Protein 2CUG (pdb70)

Sequence (88 aa):
GSSGSSGILQSLSALDFDPYRVLGVSRTASQADIKKAYKKLAREWHPDKNKDPGAEDRFIQISKAYEILSNEEKRTNYDHYGSGPSSGGSSGSSGILQSLSALDFDPYRVLGVSRTASQADIKKAYKKLAREWHPDKNKDPGAEDRFIQISKAYEILSNEEKRTNYDHYGSGPSSGGSSGSSGILQSLSALDFDPYRVLGVSRTASQADIKKAYKKLAREWHPDKNKDPGAEDRFIQISKAYEILSNEEKRTNYDHYGSGPSSGGSSGSSGILQSLSALDFDPYRVLGVSRTASQADIKKAYKKLAREWHPDKNKDPGAEDRFIQISKAYEILSNEEKRTNYDHYGSGPSSGGSSGSSGILQSLSALDFDPYRVLGVSRTASQADIKKAYKKLAREWHPDKNKDPGAEDRFIQISKAYEILSNEEKRTNYDHYGSGPSSGGSSGSSGILQSLSALDFDPYRVLGVSRTASQADIKKAYKKLAREWHPDKNKDPGAEDRFIQISKAYEILSNEEKRTNYDHYGSGPSSGGSSGSSGILQSLSALDFDPYRVLGVSRTASQADIKKAYKKLAREWHPDKNKDPGAEDRFIQISKAYEILSNEEKRTNYDHYGSGPSSGGSSGSSGILQSLSALDFDPYRVLGVSRTASQADIKKAYKKLAREWHPDKNKDPGAEDRFIQISKAYEILSNEEKRTNYDHYGSGPSSGGSSGSSGILQSLSALDFDPYRVLGVSRTASQADIKKAYKKLAREWHPDKNKDPGAEDRFIQISKAYEILSNEEKRTNYDHYGSGPSSGGSSGSSGILQSLSALDFDPYRVLGVSRTASQADIKKAYKKLAREWHPDKNKDPGAEDRFIQISKAYEILSNEEKRTNYDHYGSGPSSGGSSGSSGILQSLSALDFDPYRVLGVSRTASQADIKKAYKKLAREWHPDKNKDPGAEDRFIQISKAYEILSNEEKRTNYDHYGSGPSSGGSSGSSGILQSLSALDFDPYRVLGVSRTASQADIKKAYKKLAREWHPDKNKDPGAEDRFIQISKAYEILSNEEKRTNYDHYGSGPSSGGSSGSSGILQSLSALDFDPYRVLGVSRTASQADIKKAYKKLAREWHPDKNKDPGAEDRFIQISKAYEILSNEEKRTNYDHYGSGPSSGGSSGSSGILQSLSALDFDPYRVLGVSRTASQADIKKAYKKLAREWHPDKNKDPGAEDRFIQISKAYEILSNEEKRTNYDHYGSGPSSGGSSGSSGILQSLSALDFDPYRVLGVSRTASQADIKKAYKKLAREWHPDKNKDPGAEDRFIQISKAYEILSNEEKRTNYDHYGSGPSSGGSSGSSGILQSLSALDFDPYRVLGVSRTASQADIKKAYKKLAREWHPDKNKDPGAEDRFIQISKAYEILSNEEKRTNYDHYGSGPSSGGSSGSSGILQSLSALDFDPYRVLGVSRTASQADIKKAYKKLAREWHPDKNKDPGAEDRFIQISKAYEILSNEEKRTNYDHYGSGPSSGGSSGSSGILQSLSALDFDPYRVLGVSRTASQADIKKAYKKLAREWHPDKNKDPGAEDRFIQISKAYEILSNEEKRTNYDHYGSGPSSGGSSGSSGILQSLSALDFDPYRVLGVSRTASQADIKKAYKKLAREWHPDKNKDPGAEDRFIQISKAYEILSNEEKRTNYDHYGSGPSSGGSSGSSGILQSLSALDFDPYRVLGVSRTASQADIKKAYKKLAREWHPDKNKDPGAEDRFIQISKAYEILSNEEKRTNYDHYGSGPSSG

Structure (mmCIF, N/CA/C/O backbone):
data_2CUG
#
_entry.id   2CUG
#
loop_
_atom_site.group_PDB
_atom_site.id
_atom_site.type_symbol
_atom_site.label_atom_id
_atom_site.label_alt_id
_atom_site.label_comp_id
_atom_site.label_asym_id
_atom_site.label_entity_id
_atom_site.label_seq_id
_atom_site.pdbx_PDB_ins_code
_atom_site.Cartn_x
_atom_site.Cartn_y
_atom_site.Cartn_z
_atom_site.occupancy
_atom_site.B_iso_or_equiv
_atom_site.auth_seq_id
_atom_site.auth_comp_id
_atom_site.auth_asym_id
_atom_site.auth_atom_id
_atom_site.pdbx_PDB_model_num
ATOM 1 N N . GLY A 1 1 ? 13.922 8.124 -34.273 1.00 0.00 1 GLY A N 1
ATOM 2 C CA . GLY A 1 1 ? 13.280 8.600 -33.061 1.00 0.00 1 GLY A CA 1
ATOM 3 C C . GLY A 1 1 ? 13.867 7.976 -31.811 1.00 0.00 1 GLY A C 1
ATOM 4 O O . GLY A 1 1 ? 13.411 6.925 -31.361 1.00 0.00 1 GLY A O 1
ATOM 8 N N . SER A 1 2 ? 14.883 8.624 -31.249 1.00 0.00 2 SER A N 1
ATOM 9 C CA . SER A 1 2 ? 15.537 8.123 -30.046 1.00 0.00 2 SER A CA 1
ATOM 10 C C . SER A 1 2 ? 14.509 7.605 -29.044 1.00 0.00 2 SER A C 1
ATOM 11 O O . SER A 1 2 ? 14.579 6.457 -28.605 1.00 0.00 2 SER A O 1
ATOM 19 N N . SER A 1 3 ? 13.556 8.460 -28.688 1.00 0.00 3 SER A N 1
ATOM 20 C CA . SER A 1 3 ? 12.516 8.091 -27.735 1.00 0.00 3 SER A CA 1
ATOM 21 C C . SER A 1 3 ? 11.378 9.108 -27.752 1.00 0.00 3 SER A C 1
ATOM 22 O O . SER A 1 3 ? 11.538 10.227 -28.238 1.00 0.00 3 SER A O 1
ATOM 30 N N . GLY A 1 4 ? 10.228 8.709 -27.218 1.00 0.00 4 GLY A N 1
ATOM 31 C CA . GLY A 1 4 ? 9.080 9.596 -27.182 1.00 0.00 4 GLY A CA 1
ATOM 32 C C . GLY A 1 4 ? 7.855 8.933 -26.584 1.00 0.00 4 GLY A C 1
ATOM 33 O O . GLY A 1 4 ? 7.204 8.114 -27.233 1.00 0.00 4 GLY A O 1
ATOM 37 N N . SER A 1 5 ? 7.539 9.287 -25.342 1.00 0.00 5 SER A N 1
ATOM 38 C CA . SER A 1 5 ? 6.387 8.717 -24.654 1.00 0.00 5 SER A CA 1
ATOM 39 C C . SER A 1 5 ? 6.060 9.511 -23.392 1.00 0.00 5 SER A C 1
ATOM 40 O O . SER A 1 5 ? 6.926 10.174 -22.821 1.00 0.00 5 SER A O 1
ATOM 48 N N . SER A 1 6 ? 4.804 9.437 -22.963 1.00 0.00 6 SER A N 1
ATOM 49 C CA . SER A 1 6 ? 4.361 10.151 -21.771 1.00 0.00 6 SER A CA 1
ATOM 50 C C . SER A 1 6 ? 3.272 9.368 -21.043 1.00 0.00 6 SER A C 1
ATOM 51 O O . SER A 1 6 ? 2.527 8.603 -21.654 1.00 0.00 6 SER A O 1
ATOM 59 N N . GLY A 1 7 ? 3.187 9.566 -19.731 1.00 0.00 7 GLY A N 1
ATOM 60 C CA . GLY A 1 7 ? 2.188 8.873 -18.939 1.00 0.00 7 GLY A CA 1
ATOM 61 C C . GLY A 1 7 ? 1.869 9.595 -17.646 1.00 0.00 7 GLY A C 1
ATOM 62 O O . GLY A 1 7 ? 1.836 8.984 -16.577 1.00 0.00 7 GLY A O 1
ATOM 66 N N . ILE A 1 8 ? 1.635 10.900 -17.741 1.00 0.00 8 ILE A N 1
ATOM 67 C CA . ILE A 1 8 ? 1.318 11.706 -16.568 1.00 0.00 8 ILE A CA 1
ATOM 68 C C . ILE A 1 8 ? 0.004 11.262 -15.935 1.00 0.00 8 ILE A C 1
ATOM 69 O O . ILE A 1 8 ? -1.069 11.452 -16.509 1.00 0.00 8 ILE A O 1
ATOM 85 N N . LEU A 1 9 ? 0.095 10.673 -14.748 1.00 0.00 9 LEU A N 1
ATOM 86 C CA . LEU A 1 9 ? -1.088 10.204 -14.035 1.00 0.00 9 LEU A CA 1
ATOM 87 C C . LEU A 1 9 ? -0.846 10.190 -12.529 1.00 0.00 9 LEU A C 1
ATOM 88 O O . LEU A 1 9 ? 0.040 9.490 -12.040 1.00 0.00 9 LEU A O 1
ATOM 104 N N . GLN A 1 10 ? -1.641 10.967 -11.800 1.00 0.00 10 GLN A N 1
ATOM 105 C CA . GLN A 1 10 ? -1.513 11.042 -10.349 1.00 0.00 10 GLN A CA 1
ATOM 106 C C . GLN A 1 10 ? -2.142 9.823 -9.683 1.00 0.00 10 GLN A C 1
ATOM 107 O O . GLN A 1 10 ? -2.876 9.066 -10.318 1.00 0.00 10 GLN A O 1
ATOM 121 N N . SER A 1 11 ? -1.848 9.638 -8.400 1.00 0.00 11 SER A N 1
ATOM 122 C CA . SER A 1 11 ? -2.381 8.508 -7.649 1.00 0.00 11 SER A CA 1
ATOM 123 C C . SER A 1 11 ? -2.478 8.841 -6.163 1.00 0.00 11 SER A C 1
ATOM 124 O O . SER A 1 11 ? -1.889 9.815 -5.693 1.00 0.00 11 SER A O 1
ATOM 132 N N . LEU A 1 12 ? -3.225 8.024 -5.428 1.00 0.00 12 LEU A N 1
ATOM 133 C CA . LEU A 1 12 ? -3.401 8.231 -3.994 1.00 0.00 12 LEU A CA 1
ATOM 134 C C . LEU A 1 12 ? -3.688 6.911 -3.286 1.00 0.00 12 LEU A C 1
ATOM 135 O O . LEU A 1 12 ? -4.678 6.240 -3.580 1.00 0.00 12 LEU A O 1
ATOM 151 N N . SER A 1 13 ? -2.818 6.546 -2.350 1.00 0.00 13 SER A N 1
ATOM 152 C CA . SER A 1 13 ? -2.978 5.305 -1.600 1.00 0.00 13 SER A CA 1
ATOM 153 C C . SER A 1 13 ? -3.814 5.534 -0.344 1.00 0.00 13 SER A C 1
ATOM 154 O O . SER A 1 13 ? -3.837 6.633 0.208 1.00 0.00 13 SER A O 1
ATOM 162 N N . ALA A 1 14 ? -4.499 4.486 0.102 1.00 0.00 14 ALA A N 1
ATOM 163 C CA . ALA A 1 14 ? -5.334 4.570 1.293 1.00 0.00 14 ALA A CA 1
ATOM 164 C C . ALA A 1 14 ? -4.528 4.268 2.552 1.00 0.00 14 ALA A C 1
ATOM 165 O O . ALA A 1 14 ? -4.740 4.881 3.599 1.00 0.00 14 ALA A O 1
ATOM 172 N N . LEU A 1 15 ? -3.604 3.320 2.443 1.00 0.00 15 LEU A N 1
ATOM 173 C CA . LEU A 1 15 ? -2.766 2.935 3.574 1.00 0.00 15 LEU A CA 1
ATOM 174 C C . LEU A 1 15 ? -1.287 3.056 3.221 1.00 0.00 15 LEU A C 1
ATOM 175 O O . LEU A 1 15 ? -0.931 3.290 2.065 1.00 0.00 15 LEU A O 1
ATOM 191 N N . ASP A 1 16 ? -0.429 2.893 4.222 1.00 0.00 16 ASP A N 1
ATOM 192 C CA . ASP A 1 16 ? 1.012 2.981 4.017 1.00 0.00 16 ASP A CA 1
ATOM 193 C C . ASP A 1 16 ? 1.401 2.423 2.652 1.00 0.00 16 ASP A C 1
ATOM 194 O O . ASP A 1 16 ? 2.099 3.078 1.878 1.00 0.00 16 ASP A O 1
ATOM 203 N N . PHE A 1 17 ? 0.947 1.208 2.363 1.00 0.00 17 PHE A N 1
ATOM 204 C CA . PHE A 1 17 ? 1.249 0.560 1.092 1.00 0.00 17 PHE A CA 1
ATOM 205 C C . PHE A 1 17 ? 0.136 -0.405 0.695 1.00 0.00 17 PHE A C 1
ATOM 206 O O . PHE A 1 17 ? -0.450 -1.076 1.544 1.00 0.00 17 PHE A O 1
ATOM 223 N N . ASP A 1 18 ? -0.149 -0.469 -0.601 1.00 0.00 18 ASP A N 1
ATOM 224 C CA . ASP A 1 18 ? -1.191 -1.352 -1.112 1.00 0.00 18 ASP A CA 1
ATOM 225 C C . ASP A 1 18 ? -0.630 -2.740 -1.407 1.00 0.00 18 ASP A C 1
ATOM 226 O O . ASP A 1 18 ? 0.500 -2.894 -1.868 1.00 0.00 18 ASP A O 1
ATOM 235 N N . PRO A 1 19 ? -1.439 -3.775 -1.134 1.00 0.00 19 PRO A N 1
ATOM 236 C CA . PRO A 1 19 ? -1.045 -5.168 -1.362 1.00 0.00 19 PRO A CA 1
ATOM 237 C C . PRO A 1 19 ? -0.948 -5.508 -2.845 1.00 0.00 19 PRO A C 1
ATOM 238 O O . PRO A 1 19 ? 0.058 -6.051 -3.303 1.00 0.00 19 PRO A O 1
ATOM 249 N N . TYR A 1 20 ? -1.999 -5.186 -3.591 1.00 0.00 20 TYR A N 1
ATOM 250 C CA . TYR A 1 20 ? -2.033 -5.459 -5.023 1.00 0.00 20 TYR A CA 1
ATOM 251 C C . TYR A 1 20 ? -0.838 -4.823 -5.727 1.00 0.00 20 TYR A C 1
ATOM 252 O O . TYR A 1 20 ? -0.214 -5.438 -6.592 1.00 0.00 20 TYR A O 1
ATOM 270 N N . ARG A 1 21 ? -0.526 -3.588 -5.350 1.00 0.00 21 ARG A N 1
ATOM 271 C CA . ARG A 1 21 ? 0.594 -2.867 -5.944 1.00 0.00 21 ARG A CA 1
ATOM 272 C C . ARG A 1 21 ? 1.918 -3.549 -5.612 1.00 0.00 21 ARG A C 1
ATOM 273 O O . ARG A 1 21 ? 2.810 -3.642 -6.455 1.00 0.00 21 ARG A O 1
ATOM 294 N N . VAL A 1 22 ? 2.038 -4.025 -4.377 1.00 0.00 22 VAL A N 1
ATOM 295 C CA . VAL A 1 22 ? 3.253 -4.699 -3.932 1.00 0.00 22 VAL A CA 1
ATOM 296 C C . VAL A 1 22 ? 3.483 -5.988 -4.713 1.00 0.00 22 VAL A C 1
ATOM 297 O O . VAL A 1 22 ? 4.522 -6.165 -5.350 1.00 0.00 22 VAL A O 1
ATOM 310 N N . LEU A 1 23 ? 2.506 -6.888 -4.659 1.00 0.00 23 LEU A N 1
ATOM 311 C CA . LEU A 1 23 ? 2.601 -8.163 -5.362 1.00 0.00 23 LEU A CA 1
ATOM 312 C C . LEU A 1 23 ? 2.710 -7.947 -6.868 1.00 0.00 23 LEU A C 1
ATOM 313 O O . LEU A 1 23 ? 3.375 -8.710 -7.568 1.00 0.00 23 LEU A O 1
ATOM 329 N N . GLY A 1 24 ? 2.052 -6.902 -7.361 1.00 0.00 24 GLY A N 1
ATOM 330 C CA . GLY A 1 24 ? 2.090 -6.603 -8.780 1.00 0.00 24 GLY A CA 1
ATOM 331 C C . GLY A 1 24 ? 0.904 -7.182 -9.526 1.00 0.00 24 GLY A C 1
ATOM 332 O O . GLY A 1 24 ? 1.053 -7.722 -10.622 1.00 0.00 24 GLY A O 1
ATOM 336 N N . VAL A 1 25 ? -0.279 -7.072 -8.930 1.00 0.00 25 VAL A N 1
ATOM 337 C CA . VAL A 1 25 ? -1.496 -7.589 -9.544 1.00 0.00 25 VAL A CA 1
ATOM 338 C C . VAL A 1 25 ? -2.626 -6.568 -9.472 1.00 0.00 25 VAL A C 1
ATOM 339 O O . VAL A 1 25 ? -2.518 -5.557 -8.778 1.00 0.00 25 VAL A O 1
ATOM 352 N N . SER A 1 26 ? -3.709 -6.839 -10.193 1.00 0.00 26 SER A N 1
ATOM 353 C CA . SER A 1 26 ? -4.858 -5.942 -10.214 1.00 0.00 26 SER A CA 1
ATOM 354 C C . SER A 1 26 ? -6.087 -6.619 -9.615 1.00 0.00 26 SER A C 1
ATOM 355 O O . SER A 1 26 ? -6.047 -7.796 -9.256 1.00 0.00 26 SER A O 1
ATOM 363 N N . ARG A 1 27 ? -7.177 -5.866 -9.510 1.00 0.00 27 ARG A N 1
ATOM 364 C CA . ARG A 1 27 ? -8.418 -6.392 -8.953 1.00 0.00 27 ARG A CA 1
ATOM 365 C C . ARG A 1 27 ? -8.830 -7.678 -9.664 1.00 0.00 27 ARG A C 1
ATOM 366 O O . ARG A 1 27 ? -9.342 -8.609 -9.040 1.00 0.00 27 ARG A O 1
ATOM 387 N N . THR A 1 28 ? -8.603 -7.724 -10.973 1.00 0.00 28 THR A N 1
ATOM 388 C CA . THR A 1 28 ? -8.952 -8.894 -11.769 1.00 0.00 28 THR A CA 1
ATOM 389 C C . THR A 1 28 ? -8.251 -10.143 -11.247 1.00 0.00 28 THR A C 1
ATOM 390 O O . THR A 1 28 ? -8.721 -11.261 -11.452 1.00 0.00 28 THR A O 1
ATOM 401 N N . ALA A 1 29 ? -7.125 -9.944 -10.571 1.00 0.00 29 ALA A N 1
ATOM 402 C CA . ALA A 1 29 ? -6.360 -11.055 -10.017 1.00 0.00 29 ALA A CA 1
ATOM 403 C C . ALA A 1 29 ? -7.112 -11.721 -8.869 1.00 0.00 29 ALA A C 1
ATOM 404 O O . ALA A 1 29 ? -7.555 -11.053 -7.935 1.00 0.00 29 ALA A O 1
ATOM 411 N N . SER A 1 30 ? -7.254 -13.040 -8.947 1.00 0.00 30 SER A N 1
ATOM 412 C CA . SER A 1 30 ? -7.956 -13.796 -7.917 1.00 0.00 30 SER A CA 1
ATOM 413 C C . SER A 1 30 ? -6.975 -14.593 -7.063 1.00 0.00 30 SER A C 1
ATOM 414 O O . SER A 1 30 ? -5.797 -14.708 -7.398 1.00 0.00 30 SER A O 1
ATOM 422 N N . GLN A 1 31 ? -7.471 -15.140 -5.958 1.00 0.00 31 GLN A N 1
ATOM 423 C CA . GLN A 1 31 ? -6.638 -15.925 -5.055 1.00 0.00 31 GLN A CA 1
ATOM 424 C C . GLN A 1 31 ? -5.601 -16.729 -5.832 1.00 0.00 31 GLN A C 1
ATOM 425 O O . GLN A 1 31 ? -4.487 -16.948 -5.356 1.00 0.00 31 GLN A O 1
ATOM 439 N N . ALA A 1 32 ? -5.974 -17.167 -7.029 1.00 0.00 32 ALA A N 1
ATOM 440 C CA . ALA A 1 32 ? -5.076 -17.946 -7.873 1.00 0.00 32 ALA A CA 1
ATOM 441 C C . ALA A 1 32 ? -3.917 -17.091 -8.376 1.00 0.00 32 ALA A C 1
ATOM 442 O O . ALA A 1 32 ? -2.754 -17.376 -8.091 1.00 0.00 32 ALA A O 1
ATOM 449 N N . ASP A 1 33 ? -4.243 -16.044 -9.125 1.00 0.00 33 ASP A N 1
ATOM 450 C CA . ASP A 1 33 ? -3.229 -15.147 -9.668 1.00 0.00 33 ASP A CA 1
ATOM 451 C C . ASP A 1 33 ? -2.365 -14.565 -8.553 1.00 0.00 33 ASP A C 1
ATOM 452 O O . ASP A 1 33 ? -1.138 -14.534 -8.657 1.00 0.00 33 ASP A O 1
ATOM 461 N N . ILE A 1 34 ? -3.013 -14.105 -7.488 1.00 0.00 34 ILE A N 1
ATOM 462 C CA . ILE A 1 34 ? -2.304 -13.525 -6.354 1.00 0.00 34 ILE A CA 1
ATOM 463 C C . ILE A 1 34 ? -1.373 -14.545 -5.707 1.00 0.00 34 ILE A C 1
ATOM 464 O O . ILE A 1 34 ? -0.196 -14.269 -5.476 1.00 0.00 34 ILE A O 1
ATOM 480 N N . LYS A 1 35 ? -1.908 -15.727 -5.419 1.00 0.00 35 LYS A N 1
ATOM 481 C CA . LYS A 1 35 ? -1.126 -16.791 -4.802 1.00 0.00 35 LYS A CA 1
ATOM 482 C C . LYS A 1 35 ? 0.135 -17.079 -5.610 1.00 0.00 35 LYS A C 1
ATOM 483 O O . LYS A 1 35 ? 1.251 -16.931 -5.112 1.00 0.00 35 LYS A O 1
ATOM 502 N N . LYS A 1 36 ? -0.050 -17.489 -6.860 1.00 0.00 36 LYS A N 1
ATOM 503 C CA . LYS A 1 36 ? 1.072 -17.794 -7.740 1.00 0.00 36 LYS A CA 1
ATOM 504 C C . LYS A 1 36 ? 2.059 -16.632 -7.786 1.00 0.00 36 LYS A C 1
ATOM 505 O O . LYS A 1 36 ? 3.272 -16.834 -7.748 1.00 0.00 36 LYS A O 1
ATOM 524 N N . ALA A 1 37 ? 1.530 -15.416 -7.868 1.00 0.00 37 ALA A N 1
ATOM 525 C CA . ALA A 1 37 ? 2.365 -14.222 -7.917 1.00 0.00 37 ALA A CA 1
ATOM 526 C C . ALA A 1 37 ? 3.150 -14.048 -6.621 1.00 0.00 37 ALA A C 1
ATOM 527 O O . ALA A 1 37 ? 4.294 -13.593 -6.633 1.00 0.00 37 ALA A O 1
ATOM 534 N N . TYR A 1 38 ? 2.528 -14.412 -5.505 1.00 0.00 38 TYR A N 1
ATOM 535 C CA . TYR A 1 38 ? 3.168 -14.293 -4.200 1.00 0.00 38 TYR A CA 1
ATOM 536 C C . TYR A 1 38 ? 4.348 -15.253 -4.082 1.00 0.00 38 TYR A C 1
ATOM 537 O O . TYR A 1 38 ? 5.495 -14.832 -3.938 1.00 0.00 38 TYR A O 1
ATOM 555 N N . LYS A 1 39 ? 4.056 -16.548 -4.145 1.00 0.00 39 LYS A N 1
ATOM 556 C CA . LYS A 1 39 ? 5.090 -17.571 -4.048 1.00 0.00 39 LYS A CA 1
ATOM 557 C C . LYS A 1 39 ? 6.200 -17.322 -5.064 1.00 0.00 39 LYS A C 1
ATOM 558 O O . LYS A 1 39 ? 7.384 -17.445 -4.749 1.00 0.00 39 LYS A O 1
ATOM 577 N N . LYS A 1 40 ? 5.810 -16.969 -6.284 1.00 0.00 40 LYS A N 1
ATOM 578 C CA . LYS A 1 40 ? 6.771 -16.699 -7.347 1.00 0.00 40 LYS A CA 1
ATOM 579 C C . LYS A 1 40 ? 7.719 -15.571 -6.950 1.00 0.00 40 LYS A C 1
ATOM 580 O O . LYS A 1 40 ? 8.926 -15.652 -7.180 1.00 0.00 40 LYS A O 1
ATOM 599 N N . LEU A 1 41 ? 7.165 -14.522 -6.352 1.00 0.00 41 LEU A N 1
ATOM 600 C CA . LEU A 1 41 ? 7.962 -13.379 -5.921 1.00 0.00 41 LEU A CA 1
ATOM 601 C C . LEU A 1 41 ? 8.797 -13.728 -4.694 1.00 0.00 41 LEU A C 1
ATOM 602 O O . LEU A 1 41 ? 9.947 -13.307 -4.573 1.00 0.00 41 LEU A O 1
ATOM 618 N N . ALA A 1 42 ? 8.211 -14.503 -3.787 1.00 0.00 42 ALA A N 1
ATOM 619 C CA . ALA A 1 42 ? 8.902 -14.913 -2.571 1.00 0.00 42 ALA A CA 1
ATOM 620 C C . ALA A 1 42 ? 10.054 -15.861 -2.887 1.00 0.00 42 ALA A C 1
ATOM 621 O O . ALA A 1 42 ? 11.108 -15.804 -2.254 1.00 0.00 42 ALA A O 1
ATOM 628 N N . ARG A 1 43 ? 9.844 -16.732 -3.869 1.00 0.00 43 ARG A N 1
ATOM 629 C CA . ARG A 1 43 ? 10.865 -17.694 -4.267 1.00 0.00 43 ARG A CA 1
ATOM 630 C C . ARG A 1 43 ? 11.975 -17.011 -5.062 1.00 0.00 43 ARG A C 1
ATOM 631 O O . ARG A 1 43 ? 13.158 -17.259 -4.831 1.00 0.00 43 ARG A O 1
ATOM 652 N N . GLU A 1 44 ? 11.583 -16.152 -5.997 1.00 0.00 44 GLU A N 1
ATOM 653 C CA . GLU A 1 44 ? 12.545 -15.435 -6.826 1.00 0.00 44 GLU A CA 1
ATOM 654 C C . GLU A 1 44 ? 13.305 -14.398 -6.004 1.00 0.00 44 GLU A C 1
ATOM 655 O O . GLU A 1 44 ? 14.536 -14.378 -5.996 1.00 0.00 44 GLU A O 1
ATOM 667 N N . TRP A 1 45 ? 12.563 -13.539 -5.316 1.00 0.00 45 TRP A N 1
ATOM 668 C CA . TRP A 1 45 ? 13.167 -12.498 -4.491 1.00 0.00 45 TRP A CA 1
ATOM 669 C C . TRP A 1 45 ? 13.533 -13.039 -3.114 1.00 0.00 45 TRP A C 1
ATOM 670 O O . TRP A 1 45 ? 13.806 -12.274 -2.188 1.00 0.00 45 TRP A O 1
ATOM 691 N N . HIS A 1 46 ? 13.538 -14.362 -2.984 1.00 0.00 46 HIS A N 1
ATOM 692 C CA . HIS A 1 46 ? 13.872 -15.005 -1.719 1.00 0.00 46 HIS A CA 1
ATOM 693 C C . HIS A 1 46 ? 15.272 -14.607 -1.260 1.00 0.00 46 HIS A C 1
ATOM 694 O O . HIS A 1 46 ? 16.218 -14.555 -2.046 1.00 0.00 46 HIS A O 1
ATOM 708 N N . PRO A 1 47 ? 15.408 -14.317 0.043 1.00 0.00 47 PRO A N 1
ATOM 709 C CA . PRO A 1 47 ? 16.688 -13.918 0.636 1.00 0.00 47 PRO A CA 1
ATOM 710 C C . PRO A 1 47 ? 17.687 -15.069 0.686 1.00 0.00 47 PRO A C 1
ATOM 711 O O . PRO A 1 47 ? 18.887 -14.854 0.859 1.00 0.00 47 PRO A O 1
ATOM 722 N N . ASP A 1 48 ? 17.185 -16.289 0.535 1.00 0.00 48 ASP A N 1
ATOM 723 C CA . ASP A 1 48 ? 18.034 -17.474 0.562 1.00 0.00 48 ASP A CA 1
ATOM 724 C C . ASP A 1 48 ? 19.093 -17.409 -0.534 1.00 0.00 48 ASP A C 1
ATOM 725 O O . ASP A 1 48 ? 20.260 -17.727 -0.305 1.00 0.00 48 ASP A O 1
ATOM 734 N N . LYS A 1 49 ? 18.678 -16.996 -1.726 1.00 0.00 49 LYS A N 1
ATOM 735 C CA . LYS A 1 49 ? 19.590 -16.888 -2.859 1.00 0.00 49 LYS A CA 1
ATOM 736 C C . LYS A 1 49 ? 20.079 -15.453 -3.030 1.00 0.00 49 LYS A C 1
ATOM 737 O O . LYS A 1 49 ? 21.190 -15.218 -3.502 1.00 0.00 49 LYS A O 1
ATOM 756 N N . ASN A 1 50 ? 19.241 -14.497 -2.642 1.00 0.00 50 ASN A N 1
ATOM 757 C CA . ASN A 1 50 ? 19.589 -13.085 -2.751 1.00 0.00 50 ASN A CA 1
ATOM 758 C C . ASN A 1 50 ? 20.638 -12.701 -1.712 1.00 0.00 50 ASN A C 1
ATOM 759 O O . ASN A 1 50 ? 20.446 -12.905 -0.514 1.00 0.00 50 ASN A O 1
ATOM 770 N N . LYS A 1 51 ? 21.750 -12.144 -2.181 1.00 0.00 51 LYS A N 1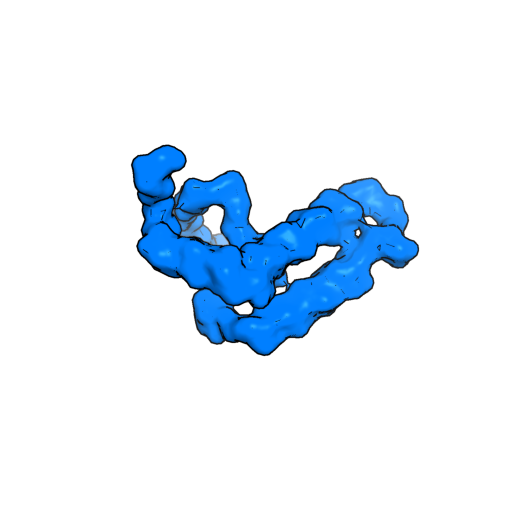
ATOM 771 C CA . LYS A 1 51 ? 22.830 -11.729 -1.294 1.00 0.00 51 LYS A CA 1
ATOM 772 C C . LYS A 1 51 ? 22.948 -10.208 -1.254 1.00 0.00 51 LYS A C 1
ATOM 773 O O . LYS A 1 51 ? 23.342 -9.633 -0.240 1.00 0.00 51 LYS A O 1
ATOM 792 N N . ASP A 1 52 ? 22.602 -9.564 -2.363 1.00 0.00 52 ASP A N 1
ATOM 793 C CA . ASP A 1 52 ? 22.666 -8.109 -2.453 1.00 0.00 52 ASP A CA 1
ATOM 794 C C . ASP A 1 52 ? 21.860 -7.459 -1.334 1.00 0.00 52 ASP A C 1
ATOM 795 O O . ASP A 1 52 ? 20.810 -7.954 -0.924 1.00 0.00 52 ASP A O 1
ATOM 804 N N . PRO A 1 53 ? 22.361 -6.323 -0.826 1.00 0.00 53 PRO A N 1
ATOM 805 C CA . PRO A 1 53 ? 21.703 -5.581 0.253 1.00 0.00 53 PRO A CA 1
ATOM 806 C C . PRO A 1 53 ? 20.406 -4.920 -0.204 1.00 0.00 53 PRO A C 1
ATOM 807 O O . PRO A 1 53 ? 20.415 -4.049 -1.073 1.00 0.00 53 PRO A O 1
ATOM 818 N N . GLY A 1 54 ? 19.292 -5.340 0.388 1.00 0.00 54 GLY A N 1
ATOM 819 C CA . GLY A 1 54 ? 18.004 -4.778 0.029 1.00 0.00 54 GLY A CA 1
ATOM 820 C C . GLY A 1 54 ? 16.983 -5.844 -0.318 1.00 0.00 54 GLY A C 1
ATOM 821 O O . GLY A 1 54 ? 15.802 -5.707 -0.001 1.00 0.00 54 GLY A O 1
ATOM 825 N N . ALA A 1 55 ? 17.438 -6.907 -0.972 1.00 0.00 55 ALA A N 1
ATOM 826 C CA . ALA A 1 55 ? 16.556 -8.000 -1.362 1.00 0.00 55 ALA A CA 1
ATOM 827 C C . ALA A 1 55 ? 15.558 -8.321 -0.255 1.00 0.00 55 ALA A C 1
ATOM 828 O O . ALA A 1 55 ? 14.347 -8.295 -0.472 1.00 0.00 55 ALA A O 1
ATOM 835 N N . GLU A 1 56 ? 16.075 -8.625 0.932 1.00 0.00 56 GLU A N 1
ATOM 836 C CA . GLU A 1 56 ? 15.227 -8.953 2.072 1.00 0.00 56 GLU A CA 1
ATOM 837 C C . GLU A 1 56 ? 14.027 -8.013 2.146 1.00 0.00 56 GLU A C 1
ATOM 838 O O . GLU A 1 56 ? 12.878 -8.449 2.079 1.00 0.00 56 GLU A O 1
ATOM 850 N N . ASP A 1 57 ? 14.303 -6.721 2.285 1.00 0.00 57 ASP A N 1
ATOM 851 C CA . ASP A 1 57 ? 13.248 -5.718 2.368 1.00 0.00 57 ASP A CA 1
ATOM 852 C C . ASP A 1 57 ? 12.077 -6.085 1.461 1.00 0.00 57 ASP A C 1
ATOM 853 O O . ASP A 1 57 ? 10.948 -6.248 1.924 1.00 0.00 57 ASP A O 1
ATOM 862 N N . ARG A 1 58 ? 12.355 -6.213 0.168 1.00 0.00 58 ARG A N 1
ATOM 863 C CA . ARG A 1 58 ? 11.324 -6.558 -0.804 1.00 0.00 58 ARG A CA 1
ATOM 864 C C . ARG A 1 58 ? 10.532 -7.779 -0.347 1.00 0.00 58 ARG A C 1
ATOM 865 O O . ARG A 1 58 ? 9.305 -7.738 -0.256 1.00 0.00 58 ARG A O 1
ATOM 886 N N . PHE A 1 59 ? 11.243 -8.865 -0.059 1.00 0.00 59 PHE A N 1
ATOM 887 C CA . PHE A 1 59 ? 10.606 -10.099 0.388 1.00 0.00 59 PHE A CA 1
ATOM 888 C C . PHE A 1 59 ? 9.667 -9.832 1.560 1.00 0.00 59 PHE A C 1
ATOM 889 O O . PHE A 1 59 ? 8.477 -10.143 1.499 1.00 0.00 59 PHE A O 1
ATOM 906 N N . ILE A 1 60 ? 10.210 -9.255 2.627 1.00 0.00 60 ILE A N 1
ATOM 907 C CA . ILE A 1 60 ? 9.422 -8.947 3.813 1.00 0.00 60 ILE A CA 1
ATOM 908 C C . ILE A 1 60 ? 8.087 -8.313 3.436 1.00 0.00 60 ILE A C 1
ATOM 909 O O . ILE A 1 60 ? 7.050 -8.636 4.014 1.00 0.00 60 ILE A O 1
ATOM 925 N N . GLN A 1 61 ? 8.121 -7.410 2.461 1.00 0.00 61 GLN A N 1
ATOM 926 C CA . GLN A 1 61 ? 6.913 -6.732 2.005 1.00 0.00 61 GLN A CA 1
ATOM 927 C C . GLN A 1 61 ? 6.033 -7.676 1.193 1.00 0.00 61 GLN A C 1
ATOM 928 O O . GLN A 1 61 ? 4.858 -7.869 1.508 1.00 0.00 61 GLN A O 1
ATOM 942 N N . ILE A 1 62 ? 6.607 -8.260 0.147 1.00 0.00 62 ILE A N 1
ATOM 943 C CA . ILE A 1 62 ? 5.875 -9.184 -0.710 1.00 0.00 62 ILE A CA 1
ATOM 944 C C . ILE A 1 62 ? 5.009 -10.130 0.116 1.00 0.00 62 ILE A C 1
ATOM 945 O O . ILE A 1 62 ? 3.844 -10.362 -0.207 1.00 0.00 62 ILE A O 1
ATOM 961 N N . SER A 1 63 ? 5.586 -10.672 1.183 1.00 0.00 63 SER A N 1
ATOM 962 C CA . SER A 1 63 ? 4.868 -11.594 2.055 1.00 0.00 63 SER A CA 1
ATOM 963 C C . SER A 1 63 ? 3.708 -10.891 2.753 1.00 0.00 63 SER A C 1
ATOM 964 O O . SER A 1 63 ? 2.618 -11.448 2.885 1.00 0.00 63 SER A O 1
ATOM 972 N N . LYS A 1 64 ? 3.951 -9.663 3.199 1.00 0.00 64 LYS A N 1
ATOM 973 C CA . LYS A 1 64 ? 2.929 -8.881 3.883 1.00 0.00 64 LYS A CA 1
ATOM 974 C C . LYS A 1 64 ? 1.758 -8.583 2.951 1.00 0.00 64 LYS A C 1
ATOM 975 O O . LYS A 1 64 ? 0.597 -8.748 3.326 1.00 0.00 64 LYS A O 1
ATOM 994 N N . ALA A 1 65 ? 2.071 -8.145 1.737 1.00 0.00 65 ALA A N 1
ATOM 995 C CA . ALA A 1 65 ? 1.045 -7.827 0.751 1.00 0.00 65 ALA A CA 1
ATOM 996 C C . ALA A 1 65 ? 0.056 -8.977 0.599 1.00 0.00 65 ALA A C 1
ATOM 997 O O . ALA A 1 65 ? -1.158 -8.773 0.627 1.00 0.00 65 ALA A O 1
ATOM 1004 N N . TYR A 1 66 ? 0.582 -10.186 0.436 1.00 0.00 66 TYR A N 1
ATOM 1005 C CA . TYR A 1 66 ? -0.256 -11.369 0.276 1.00 0.00 66 TYR A CA 1
ATOM 1006 C C . TYR A 1 66 ? -0.973 -11.709 1.579 1.00 0.00 66 TYR A C 1
ATOM 1007 O O . TYR A 1 66 ? -2.164 -12.018 1.582 1.00 0.00 66 TYR A O 1
ATOM 1025 N N . GLU A 1 67 ? -0.238 -11.649 2.685 1.00 0.00 67 GLU A N 1
ATOM 1026 C CA . GLU A 1 67 ? -0.803 -11.951 3.995 1.00 0.00 67 GLU A CA 1
ATOM 1027 C C . GLU A 1 67 ? -2.218 -11.392 4.118 1.00 0.00 67 GLU A C 1
ATOM 1028 O O . GLU A 1 67 ? -3.111 -12.048 4.657 1.00 0.00 67 GLU A O 1
ATOM 1040 N N . ILE A 1 68 ? -2.415 -10.178 3.616 1.00 0.00 68 ILE A N 1
ATOM 1041 C CA . ILE A 1 68 ? -3.720 -9.532 3.669 1.00 0.00 68 ILE A CA 1
ATOM 1042 C C . ILE A 1 68 ? -4.727 -10.252 2.779 1.00 0.00 68 ILE A C 1
ATOM 1043 O O . ILE A 1 68 ? -5.713 -10.809 3.263 1.00 0.00 68 ILE A O 1
ATOM 1059 N N . LEU A 1 69 ? -4.471 -10.240 1.475 1.00 0.00 69 LEU A N 1
ATOM 1060 C CA . LEU A 1 69 ? -5.354 -10.894 0.516 1.00 0.00 69 LEU A CA 1
ATOM 1061 C C . LEU A 1 69 ? -5.461 -12.388 0.805 1.00 0.00 69 LEU A C 1
ATOM 1062 O O . LEU A 1 69 ? -6.545 -12.900 1.083 1.00 0.00 69 LEU A O 1
ATOM 1078 N N . SER A 1 70 ? -4.328 -13.080 0.739 1.00 0.00 70 SER A N 1
ATOM 1079 C CA . SER A 1 70 ? -4.295 -14.516 0.992 1.00 0.00 70 SER A CA 1
ATOM 1080 C C . SER A 1 70 ? -5.308 -14.903 2.065 1.00 0.00 70 SER A C 1
ATOM 1081 O O . SER A 1 70 ? -6.107 -15.819 1.877 1.00 0.00 70 SER A O 1
ATOM 1089 N N . ASN A 1 71 ? -5.268 -14.196 3.190 1.00 0.00 71 ASN A N 1
ATOM 1090 C CA . ASN A 1 71 ? -6.183 -14.465 4.294 1.00 0.00 71 ASN A CA 1
ATOM 1091 C C . ASN A 1 71 ? -7.599 -14.015 3.949 1.00 0.00 71 ASN A C 1
ATOM 1092 O O . ASN A 1 71 ? -7.806 -12.904 3.461 1.00 0.00 71 ASN A O 1
ATOM 1103 N N . GLU A 1 72 ? -8.570 -14.886 4.206 1.00 0.00 72 GLU A N 1
ATOM 1104 C CA . GLU A 1 72 ? -9.967 -14.578 3.922 1.00 0.00 72 GLU A CA 1
ATOM 1105 C C . GLU A 1 72 ? -10.461 -13.432 4.801 1.00 0.00 72 GLU A C 1
ATOM 1106 O O . GLU A 1 72 ? -11.027 -12.458 4.307 1.00 0.00 72 GLU A O 1
ATOM 1118 N N . GLU A 1 73 ? -10.241 -13.558 6.106 1.00 0.00 73 GLU A N 1
ATOM 1119 C CA . GLU A 1 73 ? -10.665 -12.534 7.053 1.00 0.00 73 GLU A CA 1
ATOM 1120 C C . GLU A 1 73 ? -10.040 -11.184 6.712 1.00 0.00 73 GLU A C 1
ATOM 1121 O O . GLU A 1 73 ? -10.733 -10.170 6.622 1.00 0.00 73 GLU A O 1
ATOM 1133 N N . LYS A 1 74 ? -8.725 -11.179 6.522 1.00 0.00 74 LYS A N 1
ATOM 1134 C CA . LYS A 1 74 ? -8.004 -9.956 6.189 1.00 0.00 74 LYS A CA 1
ATOM 1135 C C . LYS A 1 74 ? -8.505 -9.370 4.872 1.00 0.00 74 LYS A C 1
ATOM 1136 O O . LYS A 1 74 ? -8.798 -8.178 4.784 1.00 0.00 74 LYS A O 1
ATOM 1155 N N . ARG A 1 75 ? -8.602 -10.217 3.852 1.00 0.00 75 ARG A N 1
ATOM 1156 C CA . ARG A 1 75 ? -9.067 -9.783 2.541 1.00 0.00 75 ARG A CA 1
ATOM 1157 C C . ARG A 1 75 ? -10.431 -9.107 2.644 1.00 0.00 75 ARG A C 1
ATOM 1158 O O . ARG A 1 75 ? -10.592 -7.947 2.262 1.00 0.00 75 ARG A O 1
ATOM 1179 N N . THR A 1 76 ? -11.412 -9.839 3.164 1.00 0.00 76 THR A N 1
ATOM 1180 C CA . THR A 1 76 ? -12.761 -9.311 3.316 1.00 0.00 76 THR A CA 1
ATOM 1181 C C . THR A 1 76 ? -12.743 -7.936 3.974 1.00 0.00 76 THR A C 1
ATOM 1182 O O . THR A 1 76 ? -13.258 -6.966 3.420 1.00 0.00 76 THR A O 1
ATOM 1193 N N . ASN A 1 77 ? -12.146 -7.860 5.159 1.00 0.00 77 ASN A N 1
ATOM 1194 C CA . ASN A 1 77 ? -12.061 -6.603 5.893 1.00 0.00 77 ASN A CA 1
ATOM 1195 C C . ASN A 1 77 ? -11.819 -5.434 4.943 1.00 0.00 77 ASN A C 1
ATOM 1196 O O . ASN A 1 77 ? -12.607 -4.490 4.890 1.00 0.00 77 ASN A O 1
ATOM 1207 N N . TYR A 1 78 ? -10.724 -5.505 4.193 1.00 0.00 78 TYR A N 1
ATOM 1208 C CA . TYR A 1 78 ? -10.377 -4.453 3.246 1.00 0.00 78 TYR A CA 1
ATOM 1209 C C . TYR A 1 78 ? -11.585 -4.059 2.401 1.00 0.00 78 TYR A C 1
ATOM 1210 O O . TYR A 1 78 ? -11.964 -2.890 2.347 1.00 0.00 78 TYR A O 1
ATOM 1228 N N . ASP A 1 79 ? -12.185 -5.046 1.744 1.00 0.00 79 ASP A N 1
ATOM 1229 C CA . ASP A 1 79 ? -13.351 -4.805 0.903 1.00 0.00 79 ASP A CA 1
ATOM 1230 C C . ASP A 1 79 ? -14.410 -4.007 1.657 1.00 0.00 79 ASP A C 1
ATOM 1231 O O . ASP A 1 79 ? -14.892 -2.982 1.173 1.00 0.00 79 ASP A O 1
ATOM 1240 N N . HIS A 1 80 ? -14.769 -4.484 2.845 1.00 0.00 80 HIS A N 1
ATOM 1241 C CA . HIS A 1 80 ? -15.771 -3.815 3.666 1.00 0.00 80 HIS A CA 1
ATOM 1242 C C . HIS A 1 80 ? -15.476 -2.322 3.775 1.00 0.00 80 HIS A C 1
ATOM 1243 O O . HIS A 1 80 ? -16.373 -1.490 3.635 1.00 0.00 80 HIS A O 1
ATOM 1257 N N . TYR A 1 81 ? -14.215 -1.990 4.026 1.00 0.00 81 TYR A N 1
ATOM 1258 C CA . TYR A 1 81 ? -13.802 -0.598 4.158 1.00 0.00 81 TYR A CA 1
ATOM 1259 C C . TYR A 1 81 ? -13.842 0.111 2.808 1.00 0.00 81 TYR A C 1
ATOM 1260 O O . TYR A 1 81 ? -13.918 1.337 2.740 1.00 0.00 81 TYR A O 1
ATOM 1278 N N . GLY A 1 82 ? -13.790 -0.671 1.733 1.00 0.00 82 GLY A N 1
ATOM 1279 C CA . GLY A 1 82 ? -13.821 -0.101 0.399 1.00 0.00 82 GLY A CA 1
ATOM 1280 C C . GLY A 1 82 ? -12.730 0.928 0.182 1.00 0.00 82 GLY A C 1
ATOM 1281 O O . GLY A 1 82 ? -12.949 1.946 -0.475 1.00 0.00 82 GLY A O 1
ATOM 1285 N N . SER A 1 83 ? -11.551 0.665 0.737 1.00 0.00 83 SER A N 1
ATOM 1286 C CA . SER A 1 83 ? -10.423 1.580 0.606 1.00 0.00 83 SER A CA 1
ATOM 1287 C C . SER A 1 83 ? -10.782 2.965 1.135 1.00 0.00 83 SER A C 1
ATOM 1288 O O . SER A 1 83 ? -10.448 3.980 0.526 1.00 0.00 83 SER A O 1
ATOM 1296 N N . GLY A 1 84 ? -11.467 2.997 2.275 1.00 0.00 84 GLY A N 1
ATOM 1297 C CA . GLY A 1 84 ? -11.861 4.262 2.867 1.00 0.00 84 GLY A CA 1
ATOM 1298 C C . GLY A 1 84 ? -11.339 4.427 4.281 1.00 0.00 84 GLY A C 1
ATOM 1299 O O . GLY A 1 84 ? -10.522 3.641 4.760 1.00 0.00 84 GLY A O 1
ATOM 1303 N N . PRO A 1 85 ? -11.815 5.473 4.973 1.00 0.00 85 PRO A N 1
ATOM 1304 C CA . PRO A 1 85 ? -11.404 5.764 6.350 1.00 0.00 85 PRO A CA 1
ATOM 1305 C C . PRO A 1 85 ? -11.938 4.738 7.344 1.00 0.00 85 PRO A C 1
ATOM 1306 O O . PRO A 1 85 ? -13.125 4.411 7.336 1.00 0.00 85 PRO A O 1
ATOM 1317 N N . SER A 1 86 ? -11.054 4.234 8.199 1.00 0.00 86 SER A N 1
ATOM 1318 C CA . SER A 1 86 ? -11.437 3.242 9.197 1.00 0.00 86 SER A CA 1
ATOM 1319 C C . SER A 1 86 ? -12.384 3.847 10.229 1.00 0.00 86 SER A C 1
ATOM 1320 O O . SER A 1 86 ? -12.243 5.008 10.611 1.00 0.00 86 SER A O 1
ATOM 1328 N N . SER A 1 87 ? -13.350 3.050 10.675 1.00 0.00 87 SER A N 1
ATOM 1329 C CA . SER A 1 87 ? -14.323 3.507 11.660 1.00 0.00 87 SER A CA 1
ATOM 1330 C C . SER A 1 87 ? -13.629 4.191 12.833 1.00 0.00 87 SER A C 1
ATOM 1331 O O . SER A 1 87 ? -13.982 5.307 13.212 1.00 0.00 87 SER A O 1
ATOM 1339 N N . GLY A 1 88 ? -12.639 3.513 13.404 1.00 0.00 88 GLY A N 1
ATOM 1340 C CA . GLY A 1 88 ? -11.910 4.071 14.529 1.00 0.00 88 GLY A CA 1
ATOM 1341 C C . GLY A 1 88 ? -10.484 4.439 14.170 1.00 0.00 88 GLY A C 1
ATOM 1342 O O . GLY A 1 88 ? -9.653 3.565 13.924 1.00 0.00 88 GLY A O 1
ATOM 1346 N N . GLY A 1 1 ? -2.443 8.219 -29.950 1.00 0.00 1 GLY A N 2
ATOM 1347 C CA . GLY A 1 1 ? -2.611 9.382 -29.099 1.00 0.00 1 GLY A CA 2
ATOM 1348 C C . GLY A 1 1 ? -4.056 9.599 -28.693 1.00 0.00 1 GLY A C 2
ATOM 1349 O O . GLY A 1 1 ? -4.969 9.398 -29.493 1.00 0.00 1 GLY A O 2
ATOM 1353 N N . SER A 1 2 ? -4.263 10.008 -27.445 1.00 0.00 2 SER A N 2
ATOM 1354 C CA . SER A 1 2 ? -5.607 10.246 -26.932 1.00 0.00 2 SER A CA 2
ATOM 1355 C C . SER A 1 2 ? -5.635 11.479 -26.034 1.00 0.00 2 SER A C 2
ATOM 1356 O O . SER A 1 2 ? -4.667 11.772 -25.333 1.00 0.00 2 SER A O 2
ATOM 1364 N N . SER A 1 3 ? -6.752 12.198 -26.061 1.00 0.00 3 SER A N 2
ATOM 1365 C CA . SER A 1 3 ? -6.907 13.402 -25.253 1.00 0.00 3 SER A CA 2
ATOM 1366 C C . SER A 1 3 ? -8.330 13.517 -24.716 1.00 0.00 3 SER A C 2
ATOM 1367 O O . SER A 1 3 ? -9.278 13.031 -25.330 1.00 0.00 3 SER A O 2
ATOM 1375 N N . GLY A 1 4 ? -8.471 14.166 -23.564 1.00 0.00 4 GLY A N 2
ATOM 1376 C CA . GLY A 1 4 ? -9.781 14.334 -22.962 1.00 0.00 4 GLY A CA 2
ATOM 1377 C C . GLY A 1 4 ? -9.738 14.259 -21.449 1.00 0.00 4 GLY A C 2
ATOM 1378 O O . GLY A 1 4 ? -10.558 13.580 -20.831 1.00 0.00 4 GLY A O 2
ATOM 1382 N N . SER A 1 5 ? -8.778 14.957 -20.850 1.00 0.00 5 SER A N 2
ATOM 1383 C CA . SER A 1 5 ? -8.628 14.962 -19.400 1.00 0.00 5 SER A CA 2
ATOM 1384 C C . SER A 1 5 ? -8.204 16.341 -18.902 1.00 0.00 5 SER A C 2
ATOM 1385 O O . SER A 1 5 ? -7.368 17.004 -19.516 1.00 0.00 5 SER A O 2
ATOM 1393 N N . SER A 1 6 ? -8.788 16.765 -17.786 1.00 0.00 6 SER A N 2
ATOM 1394 C CA . SER A 1 6 ? -8.475 18.066 -17.207 1.00 0.00 6 SER A CA 2
ATOM 1395 C C . SER A 1 6 ? -7.793 17.908 -15.851 1.00 0.00 6 SER A C 2
ATOM 1396 O O . SER A 1 6 ? -8.171 17.053 -15.050 1.00 0.00 6 SER A O 2
ATOM 1404 N N . GLY A 1 7 ? -6.786 18.739 -15.601 1.00 0.00 7 GLY A N 2
ATOM 1405 C CA . GLY A 1 7 ? -6.067 18.675 -14.341 1.00 0.00 7 GLY A CA 2
ATOM 1406 C C . GLY A 1 7 ? -4.729 17.976 -14.473 1.00 0.00 7 GLY A C 2
ATOM 1407 O O . GLY A 1 7 ? -4.670 16.789 -14.791 1.00 0.00 7 GLY A O 2
ATOM 1411 N N . ILE A 1 8 ? -3.651 18.715 -14.228 1.00 0.00 8 ILE A N 2
ATOM 1412 C CA . ILE A 1 8 ? -2.307 18.158 -14.322 1.00 0.00 8 ILE A CA 2
ATOM 1413 C C . ILE A 1 8 ? -1.854 17.589 -12.982 1.00 0.00 8 ILE A C 2
ATOM 1414 O O . ILE A 1 8 ? -0.756 17.043 -12.866 1.00 0.00 8 ILE A O 2
ATOM 1430 N N . LEU A 1 9 ? -2.707 17.717 -11.972 1.00 0.00 9 LEU A N 2
ATOM 1431 C CA . LEU A 1 9 ? -2.396 17.213 -10.639 1.00 0.00 9 LEU A CA 2
ATOM 1432 C C . LEU A 1 9 ? -3.386 16.131 -10.221 1.00 0.00 9 LEU A C 2
ATOM 1433 O O . LEU A 1 9 ? -4.377 15.885 -10.907 1.00 0.00 9 LEU A O 2
ATOM 1449 N N . GLN A 1 10 ? -3.110 15.488 -9.090 1.00 0.00 10 GLN A N 2
ATOM 1450 C CA . GLN A 1 10 ? -3.978 14.433 -8.580 1.00 0.00 10 GLN A CA 2
ATOM 1451 C C . GLN A 1 10 ? -3.982 14.421 -7.055 1.00 0.00 10 GLN A C 2
ATOM 1452 O O . GLN A 1 10 ? -3.017 13.989 -6.425 1.00 0.00 10 GLN A O 2
ATOM 1466 N N . SER A 1 11 ? -5.074 14.899 -6.468 1.00 0.00 11 SER A N 2
ATOM 1467 C CA . SER A 1 11 ? -5.202 14.947 -5.016 1.00 0.00 11 SER A CA 2
ATOM 1468 C C . SER A 1 11 ? -5.857 13.675 -4.486 1.00 0.00 11 SER A C 2
ATOM 1469 O O . SER A 1 11 ? -7.039 13.425 -4.726 1.00 0.00 11 SER A O 2
ATOM 1477 N N . LEU A 1 12 ? -5.081 12.875 -3.764 1.00 0.00 12 LEU A N 2
ATOM 1478 C CA . LEU A 1 12 ? -5.584 11.628 -3.199 1.00 0.00 12 LEU A CA 2
ATOM 1479 C C . LEU A 1 12 ? -4.656 11.114 -2.102 1.00 0.00 12 LEU A C 2
ATOM 1480 O O . LEU A 1 12 ? -3.515 11.559 -1.982 1.00 0.00 12 LEU A O 2
ATOM 1496 N N . SER A 1 13 ? -5.154 10.173 -1.306 1.00 0.00 13 SER A N 2
ATOM 1497 C CA . SER A 1 13 ? -4.370 9.599 -0.218 1.00 0.00 13 SER A CA 2
ATOM 1498 C C . SER A 1 13 ? -4.405 8.074 -0.269 1.00 0.00 13 SER A C 2
ATOM 1499 O O . SER A 1 13 ? -5.197 7.485 -1.003 1.00 0.00 13 SER A O 2
ATOM 1507 N N . ALA A 1 14 ? -3.540 7.443 0.517 1.00 0.00 14 ALA A N 2
ATOM 1508 C CA . ALA A 1 14 ? -3.472 5.987 0.564 1.00 0.00 14 ALA A CA 2
ATOM 1509 C C . ALA A 1 14 ? -2.788 5.511 1.841 1.00 0.00 14 ALA A C 2
ATOM 1510 O O . ALA A 1 14 ? -2.279 6.315 2.622 1.00 0.00 14 ALA A O 2
ATOM 1517 N N . LEU A 1 15 ? -2.779 4.198 2.047 1.00 0.00 15 LEU A N 2
ATOM 1518 C CA . LEU A 1 15 ? -2.158 3.614 3.231 1.00 0.00 15 LEU A CA 2
ATOM 1519 C C . LEU A 1 15 ? -0.657 3.435 3.025 1.00 0.00 15 LEU A C 2
ATOM 1520 O O . LEU A 1 15 ? -0.128 3.729 1.954 1.00 0.00 15 LEU A O 2
ATOM 1536 N N . ASP A 1 16 ? 0.022 2.949 4.058 1.00 0.00 16 ASP A N 2
ATOM 1537 C CA . ASP A 1 16 ? 1.462 2.727 3.990 1.00 0.00 16 ASP A CA 2
ATOM 1538 C C . ASP A 1 16 ? 1.844 2.030 2.688 1.00 0.00 16 ASP A C 2
ATOM 1539 O O . ASP A 1 16 ? 2.585 2.579 1.872 1.00 0.00 16 ASP A O 2
ATOM 1548 N N . PHE A 1 17 ? 1.333 0.817 2.500 1.00 0.00 17 PHE A N 2
ATOM 1549 C CA . PHE A 1 17 ? 1.622 0.044 1.298 1.00 0.00 17 PHE A CA 2
ATOM 1550 C C . PHE A 1 17 ? 0.397 -0.751 0.856 1.00 0.00 17 PHE A C 2
ATOM 1551 O O . PHE A 1 17 ? -0.410 -1.178 1.681 1.00 0.00 17 PHE A O 2
ATOM 1568 N N . ASP A 1 18 ? 0.266 -0.946 -0.452 1.00 0.00 18 ASP A N 2
ATOM 1569 C CA . ASP A 1 18 ? -0.859 -1.690 -1.006 1.00 0.00 18 ASP A CA 2
ATOM 1570 C C . ASP A 1 18 ? -0.444 -3.113 -1.368 1.00 0.00 18 ASP A C 2
ATOM 1571 O O . ASP A 1 18 ? 0.656 -3.357 -1.864 1.00 0.00 18 ASP A O 2
ATOM 1580 N N . PRO A 1 19 ? -1.343 -4.075 -1.113 1.00 0.00 19 PRO A N 2
ATOM 1581 C CA . PRO A 1 19 ? -1.093 -5.489 -1.404 1.00 0.00 19 PRO A CA 2
ATOM 1582 C C . PRO A 1 19 ? -1.063 -5.777 -2.901 1.00 0.00 19 PRO A C 2
ATOM 1583 O O . PRO A 1 19 ? -0.299 -6.623 -3.365 1.00 0.00 19 PRO A O 2
ATOM 1594 N N . TYR A 1 20 ? -1.899 -5.068 -3.651 1.00 0.00 20 TYR A N 2
ATOM 1595 C CA . TYR A 1 20 ? -1.970 -5.249 -5.096 1.00 0.00 20 TYR A CA 2
ATOM 1596 C C . TYR A 1 20 ? -0.746 -4.649 -5.781 1.00 0.00 20 TYR A C 2
ATOM 1597 O O . TYR A 1 20 ? -0.186 -5.239 -6.705 1.00 0.00 20 TYR A O 2
ATOM 1615 N N . ARG A 1 21 ? -0.336 -3.472 -5.320 1.00 0.00 21 ARG A N 2
ATOM 1616 C CA . ARG A 1 21 ? 0.821 -2.790 -5.887 1.00 0.00 21 ARG A CA 2
ATOM 1617 C C . ARG A 1 21 ? 2.108 -3.544 -5.565 1.00 0.00 21 ARG A C 2
ATOM 1618 O O . ARG A 1 21 ? 2.997 -3.666 -6.408 1.00 0.00 21 ARG A O 2
ATOM 1639 N N . VAL A 1 22 ? 2.202 -4.047 -4.338 1.00 0.00 22 VAL A N 2
ATOM 1640 C CA . VAL A 1 22 ? 3.379 -4.789 -3.904 1.00 0.00 22 VAL A CA 2
ATOM 1641 C C . VAL A 1 22 ? 3.535 -6.084 -4.693 1.00 0.00 22 VAL A C 2
ATOM 1642 O O . VAL A 1 22 ? 4.557 -6.310 -5.343 1.00 0.00 22 VAL A O 2
ATOM 1655 N N . LEU A 1 23 ? 2.514 -6.933 -4.634 1.00 0.00 23 LEU A N 2
ATOM 1656 C CA . LEU A 1 23 ? 2.536 -8.207 -5.344 1.00 0.00 23 LEU A CA 2
ATOM 1657 C C . LEU A 1 23 ? 2.629 -7.989 -6.851 1.00 0.00 23 LEU A C 2
ATOM 1658 O O . LEU A 1 23 ? 3.253 -8.773 -7.564 1.00 0.00 23 LEU A O 2
ATOM 1674 N N . GLY A 1 24 ? 2.006 -6.916 -7.328 1.00 0.00 24 GLY A N 2
ATOM 1675 C CA . GLY A 1 24 ? 2.033 -6.613 -8.747 1.00 0.00 24 GLY A CA 2
ATOM 1676 C C . GLY A 1 24 ? 0.887 -7.260 -9.500 1.00 0.00 24 GLY A C 2
ATOM 1677 O O . GLY A 1 24 ? 1.094 -7.891 -10.537 1.00 0.00 24 GLY A O 2
ATOM 1681 N N . VAL A 1 25 ? -0.325 -7.104 -8.978 1.00 0.00 25 VAL A N 2
ATOM 1682 C CA . VAL A 1 25 ? -1.508 -7.679 -9.607 1.00 0.00 25 VAL A CA 2
ATOM 1683 C C . VAL A 1 25 ? -2.617 -6.641 -9.744 1.00 0.00 25 VAL A C 2
ATOM 1684 O O . VAL A 1 25 ? -2.621 -5.627 -9.047 1.00 0.00 25 VAL A O 2
ATOM 1697 N N . SER A 1 26 ? -3.555 -6.902 -10.649 1.00 0.00 26 SER A N 2
ATOM 1698 C CA . SER A 1 26 ? -4.668 -5.988 -10.881 1.00 0.00 26 SER A CA 2
ATOM 1699 C C . SER A 1 26 ? -5.974 -6.580 -10.361 1.00 0.00 26 SER A C 2
ATOM 1700 O O . SER A 1 26 ? -6.017 -7.732 -9.927 1.00 0.00 26 SER A O 2
ATOM 1708 N N . ARG A 1 27 ? -7.038 -5.784 -10.408 1.00 0.00 27 ARG A N 2
ATOM 1709 C CA . ARG A 1 27 ? -8.345 -6.228 -9.941 1.00 0.00 27 ARG A CA 2
ATOM 1710 C C . ARG A 1 27 ? -8.716 -7.573 -10.559 1.00 0.00 27 ARG A C 2
ATOM 1711 O O . ARG A 1 27 ? -9.318 -8.425 -9.904 1.00 0.00 27 ARG A O 2
ATOM 1732 N N . THR A 1 28 ? -8.352 -7.758 -11.824 1.00 0.00 28 THR A N 2
ATOM 1733 C CA . THR A 1 28 ? -8.648 -8.998 -12.531 1.00 0.00 28 THR A CA 2
ATOM 1734 C C . THR A 1 28 ? -8.048 -10.199 -11.808 1.00 0.00 28 THR A C 2
ATOM 1735 O O . THR A 1 28 ? -8.544 -11.318 -11.928 1.00 0.00 28 THR A O 2
ATOM 1746 N N . ALA A 1 29 ? -6.978 -9.958 -11.058 1.00 0.00 29 ALA A N 2
ATOM 1747 C CA . ALA A 1 29 ? -6.312 -11.020 -10.313 1.00 0.00 29 ALA A CA 2
ATOM 1748 C C . ALA A 1 29 ? -7.164 -11.481 -9.135 1.00 0.00 29 ALA A C 2
ATOM 1749 O O . ALA A 1 29 ? -7.707 -10.664 -8.392 1.00 0.00 29 ALA A O 2
ATOM 1756 N N . SER A 1 30 ? -7.276 -12.796 -8.971 1.00 0.00 30 SER A N 2
ATOM 1757 C CA . SER A 1 30 ? -8.065 -13.366 -7.886 1.00 0.00 30 SER A CA 2
ATOM 1758 C C . SER A 1 30 ? -7.191 -14.210 -6.963 1.00 0.00 30 SER A C 2
ATOM 1759 O O . SER A 1 30 ? -6.010 -14.425 -7.237 1.00 0.00 30 SER A O 2
ATOM 1767 N N . GLN A 1 31 ? -7.780 -14.683 -5.870 1.00 0.00 31 GLN A N 2
ATOM 1768 C CA . GLN A 1 31 ? -7.055 -15.503 -4.906 1.00 0.00 31 GLN A CA 2
ATOM 1769 C C . GLN A 1 31 ? -6.094 -16.453 -5.614 1.00 0.00 31 GLN A C 2
ATOM 1770 O O . GLN A 1 31 ? -5.049 -16.811 -5.072 1.00 0.00 31 GLN A O 2
ATOM 1784 N N . ALA A 1 32 ? -6.457 -16.859 -6.826 1.00 0.00 32 ALA A N 2
ATOM 1785 C CA . ALA A 1 32 ? -5.627 -17.767 -7.608 1.00 0.00 32 ALA A CA 2
ATOM 1786 C C . ALA A 1 32 ? -4.381 -17.060 -8.130 1.00 0.00 32 ALA A C 2
ATOM 1787 O O . ALA A 1 32 ? -3.257 -17.441 -7.804 1.00 0.00 32 ALA A O 2
ATOM 1794 N N . ASP A 1 33 ? -4.588 -16.029 -8.942 1.00 0.00 33 ASP A N 2
ATOM 1795 C CA . ASP A 1 33 ? -3.481 -15.268 -9.508 1.00 0.00 33 ASP A CA 2
ATOM 1796 C C . ASP A 1 33 ? -2.597 -14.691 -8.407 1.00 0.00 33 ASP A C 2
ATOM 1797 O O . ASP A 1 33 ? -1.375 -14.635 -8.544 1.00 0.00 33 ASP A O 2
ATOM 1806 N N . ILE A 1 34 ? -3.224 -14.263 -7.316 1.00 0.00 34 ILE A N 2
ATOM 1807 C CA . ILE A 1 34 ? -2.494 -13.691 -6.191 1.00 0.00 34 ILE A CA 2
ATOM 1808 C C . ILE A 1 34 ? -1.566 -14.722 -5.557 1.00 0.00 34 ILE A C 2
ATOM 1809 O O . ILE A 1 34 ? -0.364 -14.492 -5.422 1.00 0.00 34 ILE A O 2
ATOM 1825 N N . LYS A 1 35 ? -2.132 -15.860 -5.169 1.00 0.00 35 LYS A N 2
ATOM 1826 C CA . LYS A 1 35 ? -1.356 -16.929 -4.552 1.00 0.00 35 LYS A CA 2
ATOM 1827 C C . LYS A 1 35 ? -0.229 -17.385 -5.472 1.00 0.00 35 LYS A C 2
ATOM 1828 O O . LYS A 1 35 ? 0.853 -17.750 -5.012 1.00 0.00 35 LYS A O 2
ATOM 1847 N N . LYS A 1 36 ? -0.488 -17.360 -6.775 1.00 0.00 36 LYS A N 2
ATOM 1848 C CA . LYS A 1 36 ? 0.505 -17.768 -7.761 1.00 0.00 36 LYS A CA 2
ATOM 1849 C C . LYS A 1 36 ? 1.570 -16.690 -7.939 1.00 0.00 36 LYS A C 2
ATOM 1850 O O . LYS A 1 36 ? 2.759 -16.990 -8.042 1.00 0.00 36 LYS A O 2
ATOM 1869 N N . ALA A 1 37 ? 1.135 -15.434 -7.972 1.00 0.00 37 ALA A N 2
ATOM 1870 C CA . ALA A 1 37 ? 2.052 -14.313 -8.133 1.00 0.00 37 ALA A CA 2
ATOM 1871 C C . ALA A 1 37 ? 2.959 -14.166 -6.916 1.00 0.00 37 ALA A C 2
ATOM 1872 O O . ALA A 1 37 ? 4.144 -13.855 -7.047 1.00 0.00 37 ALA A O 2
ATOM 1879 N N . TYR A 1 38 ? 2.397 -14.390 -5.734 1.00 0.00 38 TYR A N 2
ATOM 1880 C CA . TYR A 1 38 ? 3.155 -14.280 -4.494 1.00 0.00 38 TYR A CA 2
ATOM 1881 C C . TYR A 1 38 ? 4.344 -15.236 -4.495 1.00 0.00 38 TYR A C 2
ATOM 1882 O O . TYR A 1 38 ? 5.498 -14.810 -4.530 1.00 0.00 38 TYR A O 2
ATOM 1900 N N . LYS A 1 39 ? 4.052 -16.531 -4.456 1.00 0.00 39 LYS A N 2
ATOM 1901 C CA . LYS A 1 39 ? 5.095 -17.551 -4.454 1.00 0.00 39 LYS A CA 2
ATOM 1902 C C . LYS A 1 39 ? 6.246 -17.153 -5.371 1.00 0.00 39 LYS A C 2
ATOM 1903 O O . LYS A 1 39 ? 7.389 -17.024 -4.930 1.00 0.00 39 LYS A O 2
ATOM 1922 N N . LYS A 1 40 ? 5.939 -16.957 -6.649 1.00 0.00 40 LYS A N 2
ATOM 1923 C CA . LYS A 1 40 ? 6.947 -16.571 -7.629 1.00 0.00 40 LYS A CA 2
ATOM 1924 C C . LYS A 1 40 ? 7.839 -15.460 -7.083 1.00 0.00 40 LYS A C 2
ATOM 1925 O O . LYS A 1 40 ? 9.053 -15.627 -6.961 1.00 0.00 40 LYS A O 2
ATOM 1944 N N . LEU A 1 41 ? 7.229 -14.327 -6.754 1.00 0.00 41 LEU A N 2
ATOM 1945 C CA . LEU A 1 41 ? 7.967 -13.188 -6.218 1.00 0.00 41 LEU A CA 2
ATOM 1946 C C . LEU A 1 41 ? 8.921 -13.629 -5.113 1.00 0.00 41 LEU A C 2
ATOM 1947 O O . LEU A 1 41 ? 10.116 -13.337 -5.157 1.00 0.00 41 LEU A O 2
ATOM 1963 N N . ALA A 1 42 ? 8.385 -14.334 -4.122 1.00 0.00 42 ALA A N 2
ATOM 1964 C CA . ALA A 1 42 ? 9.189 -14.818 -3.007 1.00 0.00 42 ALA A CA 2
ATOM 1965 C C . ALA A 1 42 ? 10.379 -15.633 -3.502 1.00 0.00 42 ALA A C 2
ATOM 1966 O O . ALA A 1 42 ? 11.462 -15.585 -2.918 1.00 0.00 42 ALA A O 2
ATOM 1973 N N . ARG A 1 43 ? 10.171 -16.381 -4.580 1.00 0.00 43 ARG A N 2
ATOM 1974 C CA . ARG A 1 43 ? 11.227 -17.208 -5.152 1.00 0.00 43 ARG A CA 2
ATOM 1975 C C . ARG A 1 43 ? 12.335 -16.343 -5.744 1.00 0.00 43 ARG A C 2
ATOM 1976 O O . ARG A 1 43 ? 13.518 -16.643 -5.593 1.00 0.00 43 ARG A O 2
ATOM 1997 N N . GLU A 1 44 ? 11.941 -15.267 -6.420 1.00 0.00 44 GLU A N 2
ATOM 1998 C CA . GLU A 1 44 ? 12.901 -14.360 -7.036 1.00 0.00 44 GLU A CA 2
ATOM 1999 C C . GLU A 1 44 ? 13.597 -13.505 -5.981 1.00 0.00 44 GLU A C 2
ATOM 2000 O O . GLU A 1 44 ? 14.825 -13.492 -5.889 1.00 0.00 44 GLU A O 2
ATOM 2012 N N . TRP A 1 45 ? 12.804 -12.794 -5.188 1.00 0.00 45 TRP A N 2
ATOM 2013 C CA . TRP A 1 45 ? 13.344 -11.935 -4.139 1.00 0.00 45 TRP A CA 2
ATOM 2014 C C . TRP A 1 45 ? 13.778 -12.759 -2.932 1.00 0.00 45 TRP A C 2
ATOM 2015 O O . TRP A 1 45 ? 14.118 -12.210 -1.883 1.00 0.00 45 TRP A O 2
ATOM 2036 N N . HIS A 1 46 ? 13.766 -14.079 -3.086 1.00 0.00 46 HIS A N 2
ATOM 2037 C CA . HIS A 1 46 ? 14.161 -14.979 -2.008 1.00 0.00 46 HIS A CA 2
ATOM 2038 C C . HIS A 1 46 ? 15.545 -14.618 -1.478 1.00 0.00 46 HIS A C 2
ATOM 2039 O O . HIS A 1 46 ? 16.492 -14.410 -2.238 1.00 0.00 46 HIS A O 2
ATOM 2053 N N . PRO A 1 47 ? 15.668 -14.541 -0.145 1.00 0.00 47 PRO A N 2
ATOM 2054 C CA . PRO A 1 47 ? 16.933 -14.205 0.515 1.00 0.00 47 PRO A CA 2
ATOM 2055 C C . PRO A 1 47 ? 17.968 -15.317 0.386 1.00 0.00 47 PRO A C 2
ATOM 2056 O O . PRO A 1 47 ? 19.169 -15.056 0.311 1.00 0.00 47 PRO A O 2
ATOM 2067 N N . ASP A 1 48 ? 17.495 -16.559 0.360 1.00 0.00 48 ASP A N 2
ATOM 2068 C CA . ASP A 1 48 ? 18.380 -17.711 0.238 1.00 0.00 48 ASP A CA 2
ATOM 2069 C C . ASP A 1 48 ? 19.289 -17.572 -0.979 1.00 0.00 48 ASP A C 2
ATOM 2070 O O . ASP A 1 48 ? 20.481 -17.875 -0.915 1.00 0.00 48 ASP A O 2
ATOM 2079 N N . LYS A 1 49 ? 18.719 -17.112 -2.087 1.00 0.00 49 LYS A N 2
ATOM 2080 C CA . LYS A 1 49 ? 19.477 -16.932 -3.320 1.00 0.00 49 LYS A CA 2
ATOM 2081 C C . LYS A 1 49 ? 20.094 -15.539 -3.381 1.00 0.00 49 LYS A C 2
ATOM 2082 O O . LYS A 1 49 ? 21.151 -15.343 -3.979 1.00 0.00 49 LYS A O 2
ATOM 2101 N N . ASN A 1 50 ? 19.428 -14.574 -2.755 1.00 0.00 50 ASN A N 2
ATOM 2102 C CA . ASN A 1 50 ? 19.912 -13.198 -2.738 1.00 0.00 50 ASN A CA 2
ATOM 2103 C C . ASN A 1 50 ? 20.988 -13.014 -1.672 1.00 0.00 50 ASN A C 2
ATOM 2104 O O . ASN A 1 50 ? 20.820 -13.430 -0.526 1.00 0.00 50 ASN A O 2
ATOM 2115 N N . LYS A 1 51 ? 22.094 -12.386 -2.058 1.00 0.00 51 LYS A N 2
ATOM 2116 C CA . LYS A 1 51 ? 23.198 -12.144 -1.137 1.00 0.00 51 LYS A CA 2
ATOM 2117 C C . LYS A 1 51 ? 23.335 -10.656 -0.831 1.00 0.00 51 LYS A C 2
ATOM 2118 O O . LYS A 1 51 ? 23.650 -10.270 0.294 1.00 0.00 51 LYS A O 2
ATOM 2137 N N . ASP A 1 52 ? 23.095 -9.825 -1.840 1.00 0.00 52 ASP A N 2
ATOM 2138 C CA . ASP A 1 52 ? 23.190 -8.379 -1.678 1.00 0.00 52 ASP A CA 2
ATOM 2139 C C . ASP A 1 52 ? 22.328 -7.905 -0.512 1.00 0.00 52 ASP A C 2
ATOM 2140 O O . ASP A 1 52 ? 21.248 -8.435 -0.251 1.00 0.00 52 ASP A O 2
ATOM 2149 N N . PRO A 1 53 ? 22.816 -6.884 0.208 1.00 0.00 53 PRO A N 2
ATOM 2150 C CA . PRO A 1 53 ? 22.107 -6.317 1.359 1.00 0.00 53 PRO A CA 2
ATOM 2151 C C . PRO A 1 53 ? 20.851 -5.555 0.948 1.00 0.00 53 PRO A C 2
ATOM 2152 O O . PRO A 1 53 ? 20.927 -4.543 0.253 1.00 0.00 53 PRO A O 2
ATOM 2163 N N . GLY A 1 54 ? 19.696 -6.049 1.383 1.00 0.00 54 GLY A N 2
ATOM 2164 C CA . GLY A 1 54 ? 18.440 -5.402 1.051 1.00 0.00 54 GLY A CA 2
ATOM 2165 C C . GLY A 1 54 ? 17.420 -6.371 0.487 1.00 0.00 54 GLY A C 2
ATOM 2166 O O . GLY A 1 54 ? 16.247 -6.333 0.858 1.00 0.00 54 GLY A O 2
ATOM 2170 N N . ALA A 1 55 ? 17.867 -7.240 -0.413 1.00 0.00 55 ALA A N 2
ATOM 2171 C CA . ALA A 1 55 ? 16.985 -8.224 -1.029 1.00 0.00 55 ALA A CA 2
ATOM 2172 C C . ALA A 1 55 ? 15.964 -8.750 -0.026 1.00 0.00 55 ALA A C 2
ATOM 2173 O O . ALA A 1 55 ? 14.773 -8.835 -0.326 1.00 0.00 55 ALA A O 2
ATOM 2180 N N . GLU A 1 56 ? 16.438 -9.101 1.165 1.00 0.00 56 GLU A N 2
ATOM 2181 C CA . GLU A 1 56 ? 15.565 -9.621 2.211 1.00 0.00 56 GLU A CA 2
ATOM 2182 C C . GLU A 1 56 ? 14.426 -8.647 2.503 1.00 0.00 56 GLU A C 2
ATOM 2183 O O . GLU A 1 56 ? 13.260 -9.038 2.558 1.00 0.00 56 GLU A O 2
ATOM 2195 N N . ASP A 1 57 ? 14.774 -7.379 2.689 1.00 0.00 57 ASP A N 2
ATOM 2196 C CA . ASP A 1 57 ? 13.781 -6.349 2.974 1.00 0.00 57 ASP A CA 2
ATOM 2197 C C . ASP A 1 57 ? 12.568 -6.495 2.061 1.00 0.00 57 ASP A C 2
ATOM 2198 O O . ASP A 1 57 ? 11.450 -6.712 2.529 1.00 0.00 57 ASP A O 2
ATOM 2207 N N . ARG A 1 58 ? 12.796 -6.375 0.758 1.00 0.00 58 ARG A N 2
ATOM 2208 C CA . ARG A 1 58 ? 11.721 -6.491 -0.220 1.00 0.00 58 ARG A CA 2
ATOM 2209 C C . ARG A 1 58 ? 10.917 -7.768 0.006 1.00 0.00 58 ARG A C 2
ATOM 2210 O O . ARG A 1 58 ? 9.697 -7.725 0.169 1.00 0.00 58 ARG A O 2
ATOM 2231 N N . PHE A 1 59 ? 11.607 -8.903 0.014 1.00 0.00 59 PHE A N 2
ATOM 2232 C CA . PHE A 1 59 ? 10.957 -10.192 0.219 1.00 0.00 59 PHE A CA 2
ATOM 2233 C C . PHE A 1 59 ? 9.919 -10.107 1.335 1.00 0.00 59 PHE A C 2
ATOM 2234 O O . PHE A 1 59 ? 8.812 -10.630 1.207 1.00 0.00 59 PHE A O 2
ATOM 2251 N N . ILE A 1 60 ? 10.286 -9.445 2.427 1.00 0.00 60 ILE A N 2
ATOM 2252 C CA . ILE A 1 60 ? 9.388 -9.291 3.564 1.00 0.00 60 ILE A CA 2
ATOM 2253 C C . ILE A 1 60 ? 8.098 -8.589 3.154 1.00 0.00 60 ILE A C 2
ATOM 2254 O O . ILE A 1 60 ? 7.003 -9.028 3.504 1.00 0.00 60 ILE A O 2
ATOM 2270 N N . GLN A 1 61 ? 8.236 -7.497 2.408 1.00 0.00 61 GLN A N 2
ATOM 2271 C CA . GLN A 1 61 ? 7.080 -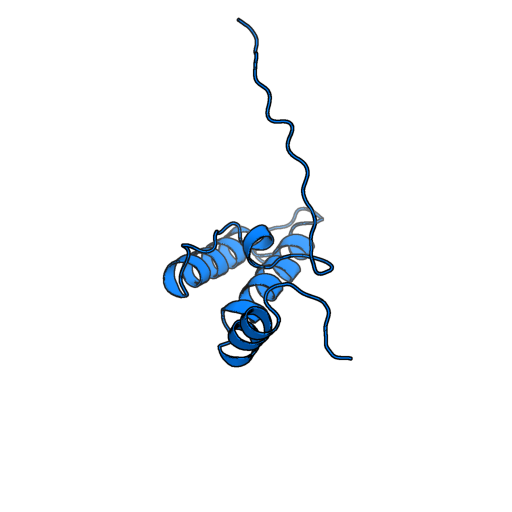6.735 1.949 1.00 0.00 61 GLN A CA 2
ATOM 2272 C C . GLN A 1 61 ? 6.141 -7.612 1.127 1.00 0.00 61 GLN A C 2
ATOM 2273 O O . GLN A 1 61 ? 4.925 -7.582 1.316 1.00 0.00 61 GLN A O 2
ATOM 2287 N N . ILE A 1 62 ? 6.714 -8.390 0.215 1.00 0.00 62 ILE A N 2
ATOM 2288 C CA . ILE A 1 62 ? 5.927 -9.276 -0.634 1.00 0.00 62 ILE A CA 2
ATOM 2289 C C . ILE A 1 62 ? 4.998 -10.153 0.197 1.00 0.00 62 ILE A C 2
ATOM 2290 O O . ILE A 1 62 ? 3.788 -10.180 -0.027 1.00 0.00 62 ILE A O 2
ATOM 2306 N N . SER A 1 63 ? 5.572 -10.869 1.159 1.00 0.00 63 SER A N 2
ATOM 2307 C CA . SER A 1 63 ? 4.795 -11.749 2.024 1.00 0.00 63 SER A CA 2
ATOM 2308 C C . SER A 1 63 ? 3.729 -10.963 2.782 1.00 0.00 63 SER A C 2
ATOM 2309 O O . SER A 1 63 ? 2.552 -11.326 2.777 1.00 0.00 63 SER A O 2
ATOM 2317 N N . LYS A 1 64 ? 4.149 -9.885 3.434 1.00 0.00 64 LYS A N 2
ATOM 2318 C CA . LYS A 1 64 ? 3.233 -9.045 4.197 1.00 0.00 64 LYS A CA 2
ATOM 2319 C C . LYS A 1 64 ? 2.074 -8.574 3.325 1.00 0.00 64 LYS A C 2
ATOM 2320 O O . LYS A 1 64 ? 0.930 -8.513 3.776 1.00 0.00 64 LYS A O 2
ATOM 2339 N N . ALA A 1 65 ? 2.377 -8.242 2.074 1.00 0.00 65 ALA A N 2
ATOM 2340 C CA . ALA A 1 65 ? 1.359 -7.780 1.138 1.00 0.00 65 ALA A CA 2
ATOM 2341 C C . ALA A 1 65 ? 0.329 -8.870 0.865 1.00 0.00 65 ALA A C 2
ATOM 2342 O O . ALA A 1 65 ? -0.875 -8.612 0.858 1.00 0.00 65 ALA A O 2
ATOM 2349 N N . TYR A 1 66 ? 0.809 -10.088 0.639 1.00 0.00 66 TYR A N 2
ATOM 2350 C CA . TYR A 1 66 ? -0.071 -11.217 0.362 1.00 0.00 66 TYR A CA 2
ATOM 2351 C C . TYR A 1 66 ? -0.923 -11.556 1.582 1.00 0.00 66 TYR A C 2
ATOM 2352 O O . TYR A 1 66 ? -2.118 -11.820 1.463 1.00 0.00 66 TYR A O 2
ATOM 2370 N N . GLU A 1 67 ? -0.296 -11.546 2.754 1.00 0.00 67 GLU A N 2
ATOM 2371 C CA . GLU A 1 67 ? -0.995 -11.854 3.996 1.00 0.00 67 GLU A CA 2
ATOM 2372 C C . GLU A 1 67 ? -2.396 -11.248 3.996 1.00 0.00 67 GLU A C 2
ATOM 2373 O O . GLU A 1 67 ? -3.382 -11.937 4.260 1.00 0.00 67 GLU A O 2
ATOM 2385 N N . ILE A 1 68 ? -2.475 -9.955 3.698 1.00 0.00 68 ILE A N 2
ATOM 2386 C CA . ILE A 1 68 ? -3.754 -9.257 3.663 1.00 0.00 68 ILE A CA 2
ATOM 2387 C C . ILE A 1 68 ? -4.777 -10.025 2.833 1.00 0.00 68 ILE A C 2
ATOM 2388 O O . ILE A 1 68 ? -5.874 -10.329 3.305 1.00 0.00 68 ILE A O 2
ATOM 2404 N N . LEU A 1 69 ? -4.411 -10.338 1.595 1.00 0.00 69 LEU A N 2
ATOM 2405 C CA . LEU A 1 69 ? -5.297 -11.074 0.698 1.00 0.00 69 LEU A CA 2
ATOM 2406 C C . LEU A 1 69 ? -5.416 -12.533 1.127 1.00 0.00 69 LEU A C 2
ATOM 2407 O O . LEU A 1 69 ? -6.498 -13.000 1.480 1.00 0.00 69 LEU A O 2
ATOM 2423 N N . SER A 1 70 ? -4.295 -13.247 1.095 1.00 0.00 70 SER A N 2
ATOM 2424 C CA . SER A 1 70 ? -4.274 -14.654 1.478 1.00 0.00 70 SER A CA 2
ATOM 2425 C C . SER A 1 70 ? -5.125 -14.890 2.722 1.00 0.00 70 SER A C 2
ATOM 2426 O O . SER A 1 70 ? -5.627 -15.991 2.944 1.00 0.00 70 SER A O 2
ATOM 2434 N N . ASN A 1 71 ? -5.282 -13.847 3.531 1.00 0.00 71 ASN A N 2
ATOM 2435 C CA . ASN A 1 71 ? -6.071 -13.941 4.754 1.00 0.00 71 ASN A CA 2
ATOM 2436 C C . ASN A 1 71 ? -7.532 -13.589 4.487 1.00 0.00 71 ASN A C 2
ATOM 2437 O O . ASN A 1 71 ? -7.831 -12.574 3.858 1.00 0.00 71 ASN A O 2
ATOM 2448 N N . GLU A 1 72 ? -8.436 -14.435 4.970 1.00 0.00 72 GLU A N 2
ATOM 2449 C CA . GLU A 1 72 ? -9.865 -14.213 4.783 1.00 0.00 72 GLU A CA 2
ATOM 2450 C C . GLU A 1 72 ? -10.310 -12.925 5.470 1.00 0.00 72 GLU A C 2
ATOM 2451 O O . GLU A 1 72 ? -10.890 -12.042 4.839 1.00 0.00 72 GLU A O 2
ATOM 2463 N N . GLU A 1 73 ? -10.034 -12.827 6.767 1.00 0.00 73 GLU A N 2
ATOM 2464 C CA . GLU A 1 73 ? -10.407 -11.648 7.540 1.00 0.00 73 GLU A CA 2
ATOM 2465 C C . GLU A 1 73 ? -9.928 -10.372 6.852 1.00 0.00 73 GLU A C 2
ATOM 2466 O O . GLU A 1 73 ? -10.732 -9.572 6.373 1.00 0.00 73 GLU A O 2
ATOM 2478 N N . LYS A 1 74 ? -8.613 -10.190 6.807 1.00 0.00 74 LYS A N 2
ATOM 2479 C CA . LYS A 1 74 ? -8.025 -9.013 6.178 1.00 0.00 74 LYS A CA 2
ATOM 2480 C C . LYS A 1 74 ? -8.674 -8.737 4.826 1.00 0.00 74 LYS A C 2
ATOM 2481 O O . LYS A 1 74 ? -9.254 -7.672 4.611 1.00 0.00 74 LYS A O 2
ATOM 2500 N N . ARG A 1 75 ? -8.574 -9.702 3.918 1.00 0.00 75 ARG A N 2
ATOM 2501 C CA . ARG A 1 75 ? -9.152 -9.563 2.587 1.00 0.00 75 ARG A CA 2
ATOM 2502 C C . ARG A 1 75 ? -10.626 -9.177 2.672 1.00 0.00 75 ARG A C 2
ATOM 2503 O O . ARG A 1 75 ? -11.127 -8.406 1.853 1.00 0.00 75 ARG A O 2
ATOM 2524 N N . THR A 1 76 ? -11.318 -9.720 3.669 1.00 0.00 76 THR A N 2
ATOM 2525 C CA . THR A 1 76 ? -12.734 -9.435 3.861 1.00 0.00 76 THR A CA 2
ATOM 2526 C C . THR A 1 76 ? -12.953 -7.982 4.267 1.00 0.00 76 THR A C 2
ATOM 2527 O O . THR A 1 76 ? -13.816 -7.298 3.719 1.00 0.00 76 THR A O 2
ATOM 2538 N N . ASN A 1 77 ? -12.165 -7.517 5.231 1.00 0.00 77 ASN A N 2
ATOM 2539 C CA . ASN A 1 77 ? -12.272 -6.144 5.710 1.00 0.00 77 ASN A CA 2
ATOM 2540 C C . ASN A 1 77 ? -12.057 -5.152 4.572 1.00 0.00 77 ASN A C 2
ATOM 2541 O O . ASN A 1 77 ? -12.842 -4.221 4.389 1.00 0.00 77 ASN A O 2
ATOM 2552 N N . TYR A 1 78 ? -10.989 -5.358 3.809 1.00 0.00 78 TYR A N 2
ATOM 2553 C CA . TYR A 1 78 ? -10.669 -4.481 2.689 1.00 0.00 78 TYR A CA 2
ATOM 2554 C C . TYR A 1 78 ? -11.858 -4.350 1.742 1.00 0.00 78 TYR A C 2
ATOM 2555 O O . TYR A 1 78 ? -12.302 -3.244 1.435 1.00 0.00 78 TYR A O 2
ATOM 2573 N N . ASP A 1 79 ? -12.368 -5.488 1.284 1.00 0.00 79 ASP A N 2
ATOM 2574 C CA . ASP A 1 79 ? -13.507 -5.502 0.373 1.00 0.00 79 ASP A CA 2
ATOM 2575 C C . ASP A 1 79 ? -14.731 -4.866 1.023 1.00 0.00 79 ASP A C 2
ATOM 2576 O O . ASP A 1 79 ? -15.333 -3.945 0.470 1.00 0.00 79 ASP A O 2
ATOM 2585 N N . HIS A 1 80 ? -15.095 -5.363 2.201 1.00 0.00 80 HIS A N 2
ATOM 2586 C CA . HIS A 1 80 ? -16.248 -4.843 2.927 1.00 0.00 80 HIS A CA 2
ATOM 2587 C C . HIS A 1 80 ? -16.147 -3.330 3.096 1.00 0.00 80 HIS A C 2
ATOM 2588 O O . HIS A 1 80 ? -17.145 -2.616 2.993 1.00 0.00 80 HIS A O 2
ATOM 2602 N N . TYR A 1 81 ? -14.937 -2.849 3.356 1.00 0.00 81 TYR A N 2
ATOM 2603 C CA . TYR A 1 81 ? -14.706 -1.421 3.543 1.00 0.00 81 TYR A CA 2
ATOM 2604 C C . TYR A 1 81 ? -14.902 -0.662 2.233 1.00 0.00 81 TYR A C 2
ATOM 2605 O O . TYR A 1 81 ? -15.017 0.563 2.224 1.00 0.00 81 TYR A O 2
ATOM 2623 N N . GLY A 1 82 ? -14.939 -1.401 1.128 1.00 0.00 82 GLY A N 2
ATOM 2624 C CA . GLY A 1 82 ? -15.121 -0.783 -0.172 1.00 0.00 82 GLY A CA 2
ATOM 2625 C C . GLY A 1 82 ? -13.916 0.030 -0.601 1.00 0.00 82 GLY A C 2
ATOM 2626 O O . GLY A 1 82 ? -14.059 1.099 -1.195 1.00 0.00 82 GLY A O 2
ATOM 2630 N N . SER A 1 83 ? -12.724 -0.476 -0.299 1.00 0.00 83 SER A N 2
ATOM 2631 C CA . SER A 1 83 ? -11.489 0.214 -0.652 1.00 0.00 83 SER A CA 2
ATOM 2632 C C . SER A 1 83 ? -11.459 1.616 -0.052 1.00 0.00 83 SER A C 2
ATOM 2633 O O . SER A 1 83 ? -10.979 2.561 -0.678 1.00 0.00 83 SER A O 2
ATOM 2641 N N . GLY A 1 84 ? -11.976 1.744 1.166 1.00 0.00 84 GLY A N 2
ATOM 2642 C CA . GLY A 1 84 ? -11.999 3.033 1.831 1.00 0.00 84 GLY A CA 2
ATOM 2643 C C . GLY A 1 84 ? -10.610 3.528 2.186 1.00 0.00 84 GLY A C 2
ATOM 2644 O O . GLY A 1 84 ? -9.710 2.747 2.495 1.00 0.00 84 GLY A O 2
ATOM 2648 N N . PRO A 1 85 ? -10.421 4.855 2.141 1.00 0.00 85 PRO A N 2
ATOM 2649 C CA . PRO A 1 85 ? -9.134 5.482 2.456 1.00 0.00 85 PRO A CA 2
ATOM 2650 C C . PRO A 1 85 ? -8.789 5.384 3.938 1.00 0.00 85 PRO A C 2
ATOM 2651 O O . PRO A 1 85 ? -7.764 5.901 4.381 1.00 0.00 85 PRO A O 2
ATOM 2662 N N . SER A 1 86 ? -9.651 4.717 4.699 1.00 0.00 86 SER A N 2
ATOM 2663 C CA . SER A 1 86 ? -9.438 4.554 6.132 1.00 0.00 86 SER A CA 2
ATOM 2664 C C . SER A 1 86 ? -9.559 5.892 6.855 1.00 0.00 86 SER A C 2
ATOM 2665 O O . SER A 1 86 ? -8.758 6.210 7.734 1.00 0.00 86 SER A O 2
ATOM 2673 N N . SER A 1 87 ? -10.566 6.673 6.477 1.00 0.00 87 SER A N 2
ATOM 2674 C CA . SER A 1 87 ? -10.791 7.979 7.085 1.00 0.00 87 SER A CA 2
ATOM 2675 C C . SER A 1 87 ? -11.831 7.888 8.198 1.00 0.00 87 SER A C 2
ATOM 2676 O O . SER A 1 87 ? -11.858 8.716 9.107 1.00 0.00 87 SER A O 2
ATOM 2684 N N . GLY A 1 88 ? -12.687 6.873 8.119 1.00 0.00 88 GLY A N 2
ATOM 2685 C CA . GLY A 1 88 ? -13.717 6.691 9.125 1.00 0.00 88 GLY A CA 2
ATOM 2686 C C . GLY A 1 88 ? -13.142 6.391 10.495 1.00 0.00 88 GLY A C 2
ATOM 2687 O O . GLY A 1 88 ? -13.830 6.527 11.507 1.00 0.00 88 GLY A O 2
ATOM 2691 N N . GLY A 1 1 ? 10.336 4.643 -22.508 1.00 0.00 1 GLY A N 3
ATOM 2692 C CA . GLY A 1 1 ? 9.300 4.090 -23.360 1.00 0.00 1 GLY A CA 3
ATOM 2693 C C . GLY A 1 1 ? 8.073 3.663 -22.579 1.00 0.00 1 GLY A C 3
ATOM 2694 O O . GLY A 1 1 ? 8.005 3.853 -21.365 1.00 0.00 1 GLY A O 3
ATOM 2698 N N . SER A 1 2 ? 7.101 3.085 -23.277 1.00 0.00 2 SER A N 3
ATOM 2699 C CA . SER A 1 2 ? 5.868 2.635 -22.642 1.00 0.00 2 SER A CA 3
ATOM 2700 C C . SER A 1 2 ? 5.190 3.781 -21.897 1.00 0.00 2 SER A C 3
ATOM 2701 O O . SER A 1 2 ? 4.706 3.609 -20.779 1.00 0.00 2 SER A O 3
ATOM 2709 N N . SER A 1 3 ? 5.161 4.951 -22.526 1.00 0.00 3 SER A N 3
ATOM 2710 C CA . SER A 1 3 ? 4.547 6.128 -21.923 1.00 0.00 3 SER A CA 3
ATOM 2711 C C . SER A 1 3 ? 3.294 5.746 -21.140 1.00 0.00 3 SER A C 3
ATOM 2712 O O . SER A 1 3 ? 3.088 6.203 -20.017 1.00 0.00 3 SER A O 3
ATOM 2720 N N . GLY A 1 4 ? 2.461 4.904 -21.743 1.00 0.00 4 GLY A N 3
ATOM 2721 C CA . GLY A 1 4 ? 1.239 4.474 -21.089 1.00 0.00 4 GLY A CA 3
ATOM 2722 C C . GLY A 1 4 ? 0.478 5.628 -20.465 1.00 0.00 4 GLY A C 3
ATOM 2723 O O . GLY A 1 4 ? 0.620 6.775 -20.888 1.00 0.00 4 GLY A O 3
ATOM 2727 N N . SER A 1 5 ? -0.333 5.324 -19.457 1.00 0.00 5 SER A N 3
ATOM 2728 C CA . SER A 1 5 ? -1.123 6.343 -18.777 1.00 0.00 5 SER A CA 3
ATOM 2729 C C . SER A 1 5 ? -1.724 5.794 -17.487 1.00 0.00 5 SER A C 3
ATOM 2730 O O . SER A 1 5 ? -1.876 4.583 -17.326 1.00 0.00 5 SER A O 3
ATOM 2738 N N . SER A 1 6 ? -2.065 6.694 -16.570 1.00 0.00 6 SER A N 3
ATOM 2739 C CA . SER A 1 6 ? -2.646 6.302 -15.292 1.00 0.00 6 SER A CA 3
ATOM 2740 C C . SER A 1 6 ? -3.501 7.426 -14.715 1.00 0.00 6 SER A C 3
ATOM 2741 O O . SER A 1 6 ? -3.299 8.598 -15.029 1.00 0.00 6 SER A O 3
ATOM 2749 N N . GLY A 1 7 ? -4.459 7.058 -13.869 1.00 0.00 7 GLY A N 3
ATOM 2750 C CA . GLY A 1 7 ? -5.331 8.046 -13.262 1.00 0.00 7 GLY A CA 3
ATOM 2751 C C . GLY A 1 7 ? -5.534 7.806 -11.779 1.00 0.00 7 GLY A C 3
ATOM 2752 O O . GLY A 1 7 ? -6.634 7.996 -11.258 1.00 0.00 7 GLY A O 3
ATOM 2756 N N . ILE A 1 8 ? -4.473 7.387 -11.098 1.00 0.00 8 ILE A N 3
ATOM 2757 C CA . ILE A 1 8 ? -4.541 7.121 -9.667 1.00 0.00 8 ILE A CA 3
ATOM 2758 C C . ILE A 1 8 ? -4.350 8.401 -8.860 1.00 0.00 8 ILE A C 3
ATOM 2759 O O . ILE A 1 8 ? -4.086 9.467 -9.419 1.00 0.00 8 ILE A O 3
ATOM 2775 N N . LEU A 1 9 ? -4.485 8.290 -7.543 1.00 0.00 9 LEU A N 3
ATOM 2776 C CA . LEU A 1 9 ? -4.326 9.438 -6.658 1.00 0.00 9 LEU A CA 3
ATOM 2777 C C . LEU A 1 9 ? -3.551 9.054 -5.402 1.00 0.00 9 LEU A C 3
ATOM 2778 O O . LEU A 1 9 ? -3.589 7.904 -4.965 1.00 0.00 9 LEU A O 3
ATOM 2794 N N . GLN A 1 10 ? -2.850 10.025 -4.825 1.00 0.00 10 GLN A N 3
ATOM 2795 C CA . GLN A 1 10 ? -2.068 9.788 -3.618 1.00 0.00 10 GLN A CA 3
ATOM 2796 C C . GLN A 1 10 ? -2.633 10.574 -2.439 1.00 0.00 10 GLN A C 3
ATOM 2797 O O . GLN A 1 10 ? -2.535 10.145 -1.290 1.00 0.00 10 GLN A O 3
ATOM 2811 N N . SER A 1 11 ? -3.224 11.728 -2.733 1.00 0.00 11 SER A N 3
ATOM 2812 C CA . SER A 1 11 ? -3.801 12.577 -1.698 1.00 0.00 11 SER A CA 3
ATOM 2813 C C . SER A 1 11 ? -4.414 11.734 -0.584 1.00 0.00 11 SER A C 3
ATOM 2814 O O . SER A 1 11 ? -4.198 11.996 0.600 1.00 0.00 11 SER A O 3
ATOM 2822 N N . LEU A 1 12 ? -5.181 10.720 -0.971 1.00 0.00 12 LEU A N 3
ATOM 2823 C CA . LEU A 1 12 ? -5.827 9.837 -0.007 1.00 0.00 12 LEU A CA 3
ATOM 2824 C C . LEU A 1 12 ? -5.254 8.426 -0.092 1.00 0.00 12 LEU A C 3
ATOM 2825 O O . LEU A 1 12 ? -5.065 7.887 -1.182 1.00 0.00 12 LEU A O 3
ATOM 2841 N N . SER A 1 13 ? -4.982 7.832 1.066 1.00 0.00 13 SER A N 3
ATOM 2842 C CA . SER A 1 13 ? -4.429 6.484 1.122 1.00 0.00 13 SER A CA 3
ATOM 2843 C C . SER A 1 13 ? -5.066 5.683 2.254 1.00 0.00 13 SER A C 3
ATOM 2844 O O . SER A 1 13 ? -4.885 5.998 3.430 1.00 0.00 13 SER A O 3
ATOM 2852 N N . ALA A 1 14 ? -5.813 4.646 1.890 1.00 0.00 14 ALA A N 3
ATOM 2853 C CA . ALA A 1 14 ? -6.475 3.798 2.873 1.00 0.00 14 ALA A CA 3
ATOM 2854 C C . ALA A 1 14 ? -5.471 3.220 3.864 1.00 0.00 14 ALA A C 3
ATOM 2855 O O . ALA A 1 14 ? -5.800 2.975 5.026 1.00 0.00 14 ALA A O 3
ATOM 2862 N N . LEU A 1 15 ? -4.245 3.004 3.400 1.00 0.00 15 LEU A N 3
ATOM 2863 C CA . LEU A 1 15 ? -3.192 2.453 4.246 1.00 0.00 15 LEU A CA 3
ATOM 2864 C C . LEU A 1 15 ? -1.813 2.789 3.687 1.00 0.00 15 LEU A C 3
ATOM 2865 O O . LEU A 1 15 ? -1.690 3.274 2.562 1.00 0.00 15 LEU A O 3
ATOM 2881 N N . ASP A 1 16 ? -0.780 2.525 4.478 1.00 0.00 16 ASP A N 3
ATOM 2882 C CA . ASP A 1 16 ? 0.591 2.795 4.061 1.00 0.00 16 ASP A CA 3
ATOM 2883 C C . ASP A 1 16 ? 0.804 2.399 2.604 1.00 0.00 16 ASP A C 3
ATOM 2884 O O . ASP A 1 16 ? 1.125 3.237 1.762 1.00 0.00 16 ASP A O 3
ATOM 2893 N N . PHE A 1 17 ? 0.626 1.114 2.314 1.00 0.00 17 PHE A N 3
ATOM 2894 C CA . PHE A 1 17 ? 0.801 0.605 0.958 1.00 0.00 17 PHE A CA 3
ATOM 2895 C C . PHE A 1 17 ? -0.313 -0.374 0.598 1.00 0.00 17 PHE A C 3
ATOM 2896 O O . PHE A 1 17 ? -0.957 -0.949 1.475 1.00 0.00 17 PHE A O 3
ATOM 2913 N N . ASP A 1 18 ? -0.532 -0.559 -0.700 1.00 0.00 18 ASP A N 3
ATOM 2914 C CA . ASP A 1 18 ? -1.567 -1.469 -1.178 1.00 0.00 18 ASP A CA 3
ATOM 2915 C C . ASP A 1 18 ? -0.988 -2.853 -1.452 1.00 0.00 18 ASP A C 3
ATOM 2916 O O . ASP A 1 18 ? 0.129 -2.999 -1.949 1.00 0.00 18 ASP A O 3
ATOM 2925 N N . PRO A 1 19 ? -1.765 -3.896 -1.121 1.00 0.00 19 PRO A N 3
ATOM 2926 C CA . PRO A 1 19 ? -1.350 -5.287 -1.322 1.00 0.00 19 PRO A CA 3
ATOM 2927 C C . PRO A 1 19 ? -1.298 -5.669 -2.797 1.00 0.00 19 PRO A C 3
ATOM 2928 O O . PRO A 1 19 ? -0.298 -6.205 -3.275 1.00 0.00 19 PRO A O 3
ATOM 2939 N N . TYR A 1 20 ? -2.381 -5.390 -3.514 1.00 0.00 20 TYR A N 3
ATOM 2940 C CA . TYR A 1 20 ? -2.459 -5.706 -4.936 1.00 0.00 20 TYR A CA 3
ATOM 2941 C C . TYR A 1 20 ? -1.319 -5.045 -5.704 1.00 0.00 20 TYR A C 3
ATOM 2942 O O . TYR A 1 20 ? -0.781 -5.618 -6.653 1.00 0.00 20 TYR A O 3
ATOM 2960 N N . ARG A 1 21 ? -0.955 -3.837 -5.287 1.00 0.00 21 ARG A N 3
ATOM 2961 C CA . ARG A 1 21 ? 0.121 -3.097 -5.936 1.00 0.00 21 ARG A CA 3
ATOM 2962 C C . ARG A 1 21 ? 1.477 -3.725 -5.626 1.00 0.00 21 ARG A C 3
ATOM 2963 O O . ARG A 1 21 ? 2.342 -3.821 -6.496 1.00 0.00 21 ARG A O 3
ATOM 2984 N N . VAL A 1 22 ? 1.655 -4.151 -4.379 1.00 0.00 22 VAL A N 3
ATOM 2985 C CA . VAL A 1 22 ? 2.904 -4.770 -3.954 1.00 0.00 22 VAL A CA 3
ATOM 2986 C C . VAL A 1 22 ? 3.160 -6.069 -4.711 1.00 0.00 22 VAL A C 3
ATOM 2987 O O . VAL A 1 22 ? 4.192 -6.226 -5.364 1.00 0.00 22 VAL A O 3
ATOM 3000 N N . LEU A 1 23 ? 2.214 -6.997 -4.619 1.00 0.00 23 LEU A N 3
ATOM 3001 C CA . LEU A 1 23 ? 2.335 -8.283 -5.296 1.00 0.00 23 LEU A CA 3
ATOM 3002 C C . LEU A 1 23 ? 2.480 -8.094 -6.803 1.00 0.00 23 LEU A C 3
ATOM 3003 O O . LEU A 1 23 ? 3.173 -8.859 -7.471 1.00 0.00 23 LEU A O 3
ATOM 3019 N N . GLY A 1 24 ? 1.822 -7.066 -7.331 1.00 0.00 24 GLY A N 3
ATOM 3020 C CA . GLY A 1 24 ? 1.892 -6.793 -8.755 1.00 0.00 24 GLY A CA 3
ATOM 3021 C C . GLY A 1 24 ? 0.693 -7.332 -9.508 1.00 0.00 24 GLY A C 3
ATOM 3022 O O . GLY A 1 24 ? 0.818 -7.788 -10.645 1.00 0.00 24 GLY A O 3
ATOM 3026 N N . VAL A 1 25 ? -0.474 -7.282 -8.873 1.00 0.00 25 VAL A N 3
ATOM 3027 C CA . VAL A 1 25 ? -1.702 -7.770 -9.491 1.00 0.00 25 VAL A CA 3
ATOM 3028 C C . VAL A 1 25 ? -2.762 -6.676 -9.546 1.00 0.00 25 VAL A C 3
ATOM 3029 O O . VAL A 1 25 ? -2.661 -5.664 -8.852 1.00 0.00 25 VAL A O 3
ATOM 3042 N N . SER A 1 26 ? -3.779 -6.885 -10.375 1.00 0.00 26 SER A N 3
ATOM 3043 C CA . SER A 1 26 ? -4.857 -5.915 -10.524 1.00 0.00 26 SER A CA 3
ATOM 3044 C C . SER A 1 26 ? -6.181 -6.496 -10.038 1.00 0.00 26 SER A C 3
ATOM 3045 O O . SER A 1 26 ? -6.292 -7.697 -9.791 1.00 0.00 26 SER A O 3
ATOM 3053 N N . ARG A 1 27 ? -7.184 -5.634 -9.903 1.00 0.00 27 ARG A N 3
ATOM 3054 C CA . ARG A 1 27 ? -8.501 -6.060 -9.446 1.00 0.00 27 ARG A CA 3
ATOM 3055 C C . ARG A 1 27 ? -8.892 -7.392 -10.079 1.00 0.00 27 ARG A C 3
ATOM 3056 O O . ARG A 1 27 ? -9.214 -8.354 -9.381 1.00 0.00 27 ARG A O 3
ATOM 3077 N N . THR A 1 28 ? -8.861 -7.442 -11.407 1.00 0.00 28 THR A N 3
ATOM 3078 C CA . THR A 1 28 ? -9.213 -8.655 -12.135 1.00 0.00 28 THR A CA 3
ATOM 3079 C C . THR A 1 28 ? -8.587 -9.885 -11.489 1.00 0.00 28 THR A C 3
ATOM 3080 O O . THR A 1 28 ? -9.187 -10.959 -11.466 1.00 0.00 28 THR A O 3
ATOM 3091 N N . ALA A 1 29 ? -7.376 -9.721 -10.966 1.00 0.00 29 ALA A N 3
ATOM 3092 C CA . ALA A 1 29 ? -6.669 -10.818 -10.317 1.00 0.00 29 ALA A CA 3
ATOM 3093 C C . ALA A 1 29 ? -7.429 -11.311 -9.090 1.00 0.00 29 ALA A C 3
ATOM 3094 O O . ALA A 1 29 ? -7.808 -10.523 -8.224 1.00 0.00 29 ALA A O 3
ATOM 3101 N N . SER A 1 30 ? -7.648 -12.621 -9.022 1.00 0.00 30 SER A N 3
ATOM 3102 C CA . SER A 1 30 ? -8.367 -13.218 -7.903 1.00 0.00 30 SER A CA 3
ATOM 3103 C C . SER A 1 30 ? -7.423 -14.035 -7.025 1.00 0.00 30 SER A C 3
ATOM 3104 O O . SER A 1 30 ? -6.252 -14.215 -7.356 1.00 0.00 30 SER A O 3
ATOM 3112 N N . GLN A 1 31 ? -7.944 -14.526 -5.905 1.00 0.00 31 GLN A N 3
ATOM 3113 C CA . GLN A 1 31 ? -7.148 -15.323 -4.979 1.00 0.00 31 GLN A CA 3
ATOM 3114 C C . GLN A 1 31 ? -6.162 -16.210 -5.732 1.00 0.00 31 GLN A C 3
ATOM 3115 O O . GLN A 1 31 ? -4.948 -16.062 -5.595 1.00 0.00 31 GLN A O 3
ATOM 3129 N N . ALA A 1 32 ? -6.693 -17.133 -6.528 1.00 0.00 32 ALA A N 3
ATOM 3130 C CA . ALA A 1 32 ? -5.860 -18.043 -7.304 1.00 0.00 32 ALA A CA 3
ATOM 3131 C C . ALA A 1 32 ? -4.653 -17.318 -7.890 1.00 0.00 32 ALA A C 3
ATOM 3132 O O . ALA A 1 32 ? -3.508 -17.657 -7.590 1.00 0.00 32 ALA A O 3
ATOM 3139 N N . ASP A 1 33 ? -4.917 -16.320 -8.726 1.00 0.00 33 ASP A N 3
ATOM 3140 C CA . ASP A 1 33 ? -3.851 -15.546 -9.353 1.00 0.00 33 ASP A CA 3
ATOM 3141 C C . ASP A 1 33 ? -2.879 -15.012 -8.307 1.00 0.00 33 ASP A C 3
ATOM 3142 O O . ASP A 1 33 ? -1.662 -15.117 -8.464 1.00 0.00 33 ASP A O 3
ATOM 3151 N N . ILE A 1 34 ? -3.423 -14.437 -7.239 1.00 0.00 34 ILE A N 3
ATOM 3152 C CA . ILE A 1 34 ? -2.604 -13.886 -6.167 1.00 0.00 34 ILE A CA 3
ATOM 3153 C C . ILE A 1 34 ? -1.585 -14.908 -5.674 1.00 0.00 34 ILE A C 3
ATOM 3154 O O . ILE A 1 34 ? -0.378 -14.724 -5.832 1.00 0.00 34 ILE A O 3
ATOM 3170 N N . LYS A 1 35 ? -2.079 -15.987 -5.077 1.00 0.00 35 LYS A N 3
ATOM 3171 C CA . LYS A 1 35 ? -1.213 -17.042 -4.563 1.00 0.00 35 LYS A CA 3
ATOM 3172 C C . LYS A 1 35 ? -0.067 -17.324 -5.529 1.00 0.00 35 LYS A C 3
ATOM 3173 O O . LYS A 1 35 ? 1.097 -17.375 -5.130 1.00 0.00 35 LYS A O 3
ATOM 3192 N N . LYS A 1 36 ? -0.404 -17.507 -6.801 1.00 0.00 36 LYS A N 3
ATOM 3193 C CA . LYS A 1 36 ? 0.597 -17.782 -7.826 1.00 0.00 36 LYS A CA 3
ATOM 3194 C C . LYS A 1 36 ? 1.562 -16.610 -7.972 1.00 0.00 36 LYS A C 3
ATOM 3195 O O . LYS A 1 36 ? 2.759 -16.802 -8.182 1.00 0.00 36 LYS A O 3
ATOM 3214 N N . ALA A 1 37 ? 1.032 -15.396 -7.860 1.00 0.00 37 ALA A N 3
ATOM 3215 C CA . ALA A 1 37 ? 1.848 -14.193 -7.976 1.00 0.00 37 ALA A CA 3
ATOM 3216 C C . ALA A 1 37 ? 2.823 -14.076 -6.810 1.00 0.00 37 ALA A C 3
ATOM 3217 O O . ALA A 1 37 ? 3.994 -13.746 -6.998 1.00 0.00 37 ALA A O 3
ATOM 3224 N N . TYR A 1 38 ? 2.332 -14.347 -5.605 1.00 0.00 38 TYR A N 3
ATOM 3225 C CA . TYR A 1 38 ? 3.160 -14.268 -4.408 1.00 0.00 38 TYR A CA 3
ATOM 3226 C C . TYR A 1 38 ? 4.334 -15.239 -4.492 1.00 0.00 38 TYR A C 3
ATOM 3227 O O . TYR A 1 38 ? 5.490 -14.827 -4.587 1.00 0.00 38 TYR A O 3
ATOM 3245 N N . LYS A 1 39 ? 4.028 -16.531 -4.457 1.00 0.00 39 LYS A N 3
ATOM 3246 C CA . LYS A 1 39 ? 5.056 -17.563 -4.532 1.00 0.00 39 LYS A CA 3
ATOM 3247 C C . LYS A 1 39 ? 6.178 -17.147 -5.478 1.00 0.00 39 LYS A C 3
ATOM 3248 O O . LYS A 1 39 ? 7.338 -17.049 -5.077 1.00 0.00 39 LYS A O 3
ATOM 3267 N N . LYS A 1 40 ? 5.825 -16.900 -6.735 1.00 0.00 40 LYS A N 3
ATOM 3268 C CA . LYS A 1 40 ? 6.801 -16.491 -7.738 1.00 0.00 40 LYS A CA 3
ATOM 3269 C C . LYS A 1 40 ? 7.742 -15.429 -7.180 1.00 0.00 40 LYS A C 3
ATOM 3270 O O . LYS A 1 40 ? 8.964 -15.565 -7.257 1.00 0.00 40 LYS A O 3
ATOM 3289 N N . LEU A 1 41 ? 7.167 -14.372 -6.617 1.00 0.00 41 LEU A N 3
ATOM 3290 C CA . LEU A 1 41 ? 7.955 -13.286 -6.043 1.00 0.00 41 LEU A CA 3
ATOM 3291 C C . LEU A 1 41 ? 8.747 -13.769 -4.833 1.00 0.00 41 LEU A C 3
ATOM 3292 O O . LEU A 1 41 ? 9.871 -13.326 -4.598 1.00 0.00 41 LEU A O 3
ATOM 3308 N N . ALA A 1 42 ? 8.155 -14.682 -4.070 1.00 0.00 42 ALA A N 3
ATOM 3309 C CA . ALA A 1 42 ? 8.808 -15.228 -2.887 1.00 0.00 42 ALA A CA 3
ATOM 3310 C C . ALA A 1 42 ? 10.025 -16.064 -3.268 1.00 0.00 42 ALA A C 3
ATOM 3311 O O . ALA A 1 42 ? 11.001 -16.132 -2.520 1.00 0.00 42 ALA A O 3
ATOM 3318 N N . ARG A 1 43 ? 9.961 -16.697 -4.434 1.00 0.00 43 ARG A N 3
ATOM 3319 C CA . ARG A 1 43 ? 11.059 -17.529 -4.913 1.00 0.00 43 ARG A CA 3
ATOM 3320 C C . ARG A 1 43 ? 12.191 -16.670 -5.467 1.00 0.00 43 ARG A C 3
ATOM 3321 O O . ARG A 1 43 ? 13.364 -16.922 -5.195 1.00 0.00 43 ARG A O 3
ATOM 3342 N N . GLU A 1 44 ? 11.830 -15.655 -6.246 1.00 0.00 44 GLU A N 3
ATOM 3343 C CA . GLU A 1 44 ? 12.816 -14.760 -6.840 1.00 0.00 44 GLU A CA 3
ATOM 3344 C C . GLU A 1 44 ? 13.443 -13.860 -5.778 1.00 0.00 44 GLU A C 3
ATOM 3345 O O . GLU A 1 44 ? 14.665 -13.797 -5.646 1.00 0.00 44 GLU A O 3
ATOM 3357 N N . TRP A 1 45 ? 12.597 -13.166 -5.026 1.00 0.00 45 TRP A N 3
ATOM 3358 C CA . TRP A 1 45 ? 13.067 -12.268 -3.977 1.00 0.00 45 TRP A CA 3
ATOM 3359 C C . TRP A 1 45 ? 13.357 -13.038 -2.693 1.00 0.00 45 TRP A C 3
ATOM 3360 O O . TRP A 1 45 ? 13.538 -12.444 -1.629 1.00 0.00 45 TRP A O 3
ATOM 3381 N N . HIS A 1 46 ? 13.401 -14.362 -2.798 1.00 0.00 46 HIS A N 3
ATOM 3382 C CA . HIS A 1 46 ? 13.671 -15.213 -1.644 1.00 0.00 46 HIS A CA 3
ATOM 3383 C C . HIS A 1 46 ? 14.993 -14.831 -0.985 1.00 0.00 46 HIS A C 3
ATOM 3384 O O . HIS A 1 46 ? 16.042 -14.778 -1.626 1.00 0.00 46 HIS A O 3
ATOM 3398 N N . PRO A 1 47 ? 14.942 -14.556 0.327 1.00 0.00 47 PRO A N 3
ATOM 3399 C CA . PRO A 1 47 ? 16.127 -14.174 1.102 1.00 0.00 47 PRO A CA 3
ATOM 3400 C C . PRO A 1 47 ? 17.101 -15.334 1.282 1.00 0.00 47 PRO A C 3
ATOM 3401 O O . PRO A 1 47 ? 18.302 -15.126 1.455 1.00 0.00 47 PRO A O 3
ATOM 3412 N N . ASP A 1 48 ? 16.576 -16.553 1.238 1.00 0.00 48 ASP A N 3
ATOM 3413 C CA . ASP A 1 48 ? 17.400 -17.746 1.395 1.00 0.00 48 ASP A CA 3
ATOM 3414 C C . ASP A 1 48 ? 18.435 -17.842 0.278 1.00 0.00 48 ASP A C 3
ATOM 3415 O O . ASP A 1 48 ? 19.565 -18.277 0.500 1.00 0.00 48 ASP A O 3
ATOM 3424 N N . LYS A 1 49 ? 18.041 -17.434 -0.924 1.00 0.00 49 LYS A N 3
ATOM 3425 C CA . LYS A 1 49 ? 18.933 -17.474 -2.076 1.00 0.00 49 LYS A CA 3
ATOM 3426 C C . LYS A 1 49 ? 19.592 -16.116 -2.301 1.00 0.00 49 LYS A C 3
ATOM 3427 O O . LYS A 1 49 ? 20.713 -16.036 -2.800 1.00 0.00 49 LYS A O 3
ATOM 3446 N N . ASN A 1 50 ? 18.888 -15.053 -1.927 1.00 0.00 50 ASN A N 3
ATOM 3447 C CA . ASN A 1 50 ? 19.405 -13.699 -2.088 1.00 0.00 50 ASN A CA 3
ATOM 3448 C C . ASN A 1 50 ? 20.484 -13.402 -1.050 1.00 0.00 50 ASN A C 3
ATOM 3449 O O . ASN A 1 50 ? 20.227 -13.430 0.154 1.00 0.00 50 ASN A O 3
ATOM 3460 N N . LYS A 1 51 ? 21.692 -13.119 -1.525 1.00 0.00 51 LYS A N 3
ATOM 3461 C CA . LYS A 1 51 ? 22.810 -12.815 -0.640 1.00 0.00 51 LYS A CA 3
ATOM 3462 C C . LYS A 1 51 ? 23.026 -11.309 -0.533 1.00 0.00 51 LYS A C 3
ATOM 3463 O O . LYS A 1 51 ? 23.405 -10.800 0.522 1.00 0.00 51 LYS A O 3
ATOM 3482 N N . ASP A 1 52 ? 22.782 -10.602 -1.631 1.00 0.00 52 ASP A N 3
ATOM 3483 C CA . ASP A 1 52 ? 22.948 -9.153 -1.660 1.00 0.00 52 ASP A CA 3
ATOM 3484 C C . ASP A 1 52 ? 22.109 -8.489 -0.573 1.00 0.00 52 ASP A C 3
ATOM 3485 O O . ASP A 1 52 ? 20.982 -8.896 -0.288 1.00 0.00 52 ASP A O 3
ATOM 3494 N N . PRO A 1 53 ? 22.669 -7.442 0.051 1.00 0.00 53 PRO A N 3
ATOM 3495 C CA . PRO A 1 53 ? 21.990 -6.699 1.117 1.00 0.00 53 PRO A CA 3
ATOM 3496 C C . PRO A 1 53 ? 20.812 -5.883 0.595 1.00 0.00 53 PRO A C 3
ATOM 3497 O O . PRO A 1 53 ? 20.984 -4.982 -0.224 1.00 0.00 53 PRO A O 3
ATOM 3508 N N . GLY A 1 54 ? 19.616 -6.205 1.077 1.00 0.00 54 GLY A N 3
ATOM 3509 C CA . GLY A 1 54 ? 18.427 -5.491 0.649 1.00 0.00 54 GLY A CA 3
ATOM 3510 C C . GLY A 1 54 ? 17.306 -6.426 0.240 1.00 0.00 54 GLY A C 3
ATOM 3511 O O . GLY A 1 54 ? 16.140 -6.178 0.546 1.00 0.00 54 GLY A O 3
ATOM 3515 N N . ALA A 1 55 ? 17.658 -7.503 -0.454 1.00 0.00 55 ALA A N 3
ATOM 3516 C CA . ALA A 1 55 ? 16.673 -8.478 -0.905 1.00 0.00 55 ALA A CA 3
ATOM 3517 C C . ALA A 1 55 ? 15.661 -8.785 0.195 1.00 0.00 55 ALA A C 3
ATOM 3518 O O . ALA A 1 55 ? 14.462 -8.881 -0.063 1.00 0.00 55 ALA A O 3
ATOM 3525 N N . GLU A 1 56 ? 16.154 -8.937 1.420 1.00 0.00 56 GLU A N 3
ATOM 3526 C CA . GLU A 1 56 ? 15.292 -9.235 2.558 1.00 0.00 56 GLU A CA 3
ATOM 3527 C C . GLU A 1 56 ? 14.222 -8.161 2.725 1.00 0.00 56 GLU A C 3
ATOM 3528 O O . GLU A 1 56 ? 13.027 -8.459 2.753 1.00 0.00 56 GLU A O 3
ATOM 3540 N N . ASP A 1 57 ? 14.658 -6.911 2.836 1.00 0.00 57 ASP A N 3
ATOM 3541 C CA . ASP A 1 57 ? 13.738 -5.791 3.000 1.00 0.00 57 ASP A CA 3
ATOM 3542 C C . ASP A 1 57 ? 12.533 -5.938 2.076 1.00 0.00 57 ASP A C 3
ATOM 3543 O O . ASP A 1 57 ? 11.390 -5.979 2.532 1.00 0.00 57 ASP A O 3
ATOM 3552 N N . ARG A 1 58 ? 12.797 -6.016 0.776 1.00 0.00 58 ARG A N 3
ATOM 3553 C CA . ARG A 1 58 ? 11.734 -6.157 -0.212 1.00 0.00 58 ARG A CA 3
ATOM 3554 C C . ARG A 1 58 ? 10.887 -7.393 0.072 1.00 0.00 58 ARG A C 3
ATOM 3555 O O . ARG A 1 58 ? 9.657 -7.330 0.071 1.00 0.00 58 ARG A O 3
ATOM 3576 N N . PHE A 1 59 ? 11.553 -8.517 0.314 1.00 0.00 59 PHE A N 3
ATOM 3577 C CA . PHE A 1 59 ? 10.861 -9.769 0.599 1.00 0.00 59 PHE A CA 3
ATOM 3578 C C . PHE A 1 59 ? 9.763 -9.560 1.637 1.00 0.00 59 PHE A C 3
ATOM 3579 O O . PHE A 1 59 ? 8.628 -10.000 1.453 1.00 0.00 59 PHE A O 3
ATOM 3596 N N . ILE A 1 60 ? 10.110 -8.887 2.729 1.00 0.00 60 ILE A N 3
ATOM 3597 C CA . ILE A 1 60 ? 9.154 -8.619 3.797 1.00 0.00 60 ILE A CA 3
ATOM 3598 C C . ILE A 1 60 ? 7.881 -7.984 3.248 1.00 0.00 60 ILE A C 3
ATOM 3599 O O . ILE A 1 60 ? 6.774 -8.417 3.567 1.00 0.00 60 ILE A O 3
ATOM 3615 N N . GLN A 1 61 ? 8.047 -6.958 2.420 1.00 0.00 61 GLN A N 3
ATOM 3616 C CA . GLN A 1 61 ? 6.910 -6.265 1.826 1.00 0.00 61 GLN A CA 3
ATOM 3617 C C . GLN A 1 61 ? 6.048 -7.228 1.016 1.00 0.00 61 GLN A C 3
ATOM 3618 O O . GLN A 1 61 ? 4.825 -7.257 1.164 1.00 0.00 61 GLN A O 3
ATOM 3632 N N . ILE A 1 62 ? 6.692 -8.014 0.160 1.00 0.00 62 ILE A N 3
ATOM 3633 C CA . ILE A 1 62 ? 5.984 -8.979 -0.672 1.00 0.00 62 ILE A CA 3
ATOM 3634 C C . ILE A 1 62 ? 5.119 -9.906 0.175 1.00 0.00 62 ILE A C 3
ATOM 3635 O O . ILE A 1 62 ? 3.919 -10.043 -0.063 1.00 0.00 62 ILE A O 3
ATOM 3651 N N . SER A 1 63 ? 5.737 -10.540 1.167 1.00 0.00 63 SER A N 3
ATOM 3652 C CA . SER A 1 63 ? 5.024 -11.456 2.050 1.00 0.00 63 SER A CA 3
ATOM 3653 C C . SER A 1 63 ? 3.930 -10.726 2.822 1.00 0.00 63 SER A C 3
ATOM 3654 O O . SER A 1 63 ? 2.793 -11.192 2.903 1.00 0.00 63 SER A O 3
ATOM 3662 N N . LYS A 1 64 ? 4.282 -9.577 3.390 1.00 0.00 64 LYS A N 3
ATOM 3663 C CA . LYS A 1 64 ? 3.332 -8.779 4.156 1.00 0.00 64 LYS A CA 3
ATOM 3664 C C . LYS A 1 64 ? 2.171 -8.323 3.277 1.00 0.00 64 LYS A C 3
ATOM 3665 O O . LYS A 1 64 ? 1.054 -8.134 3.758 1.00 0.00 64 LYS A O 3
ATOM 3684 N N . ALA A 1 65 ? 2.443 -8.150 1.988 1.00 0.00 65 ALA A N 3
ATOM 3685 C CA . ALA A 1 65 ? 1.421 -7.721 1.043 1.00 0.00 65 ALA A CA 3
ATOM 3686 C C . ALA A 1 65 ? 0.422 -8.840 0.768 1.00 0.00 65 ALA A C 3
ATOM 3687 O O . ALA A 1 65 ? -0.790 -8.640 0.861 1.00 0.00 65 ALA A O 3
ATOM 3694 N N . TYR A 1 66 ? 0.937 -10.016 0.429 1.00 0.00 66 TYR A N 3
ATOM 3695 C CA . TYR A 1 66 ? 0.090 -11.166 0.137 1.00 0.00 66 TYR A CA 3
ATOM 3696 C C . TYR A 1 66 ? -0.635 -11.641 1.393 1.00 0.00 66 TYR A C 3
ATOM 3697 O O . TYR A 1 66 ? -1.830 -11.933 1.359 1.00 0.00 66 TYR A O 3
ATOM 3715 N N . GLU A 1 67 ? 0.098 -11.714 2.500 1.00 0.00 67 GLU A N 3
ATOM 3716 C CA . GLU A 1 67 ? -0.475 -12.154 3.767 1.00 0.00 67 GLU A CA 3
ATOM 3717 C C . GLU A 1 67 ? -1.891 -11.613 3.940 1.00 0.00 67 GLU A C 3
ATOM 3718 O O . GLU A 1 67 ? -2.802 -12.344 4.333 1.00 0.00 67 GLU A O 3
ATOM 3730 N N . ILE A 1 68 ? -2.069 -10.330 3.644 1.00 0.00 68 ILE A N 3
ATOM 3731 C CA . ILE A 1 68 ? -3.374 -9.692 3.766 1.00 0.00 68 ILE A CA 3
ATOM 3732 C C . ILE A 1 68 ? -4.429 -10.440 2.958 1.00 0.00 68 ILE A C 3
ATOM 3733 O O . ILE A 1 68 ? -5.356 -11.026 3.519 1.00 0.00 68 ILE A O 3
ATOM 3749 N N . LEU A 1 69 ? -4.281 -10.418 1.638 1.00 0.00 69 LEU A N 3
ATOM 3750 C CA . LEU A 1 69 ? -5.221 -11.095 0.751 1.00 0.00 69 LEU A CA 3
ATOM 3751 C C . LEU A 1 69 ? -5.328 -12.576 1.101 1.00 0.00 69 LEU A C 3
ATOM 3752 O O . LEU A 1 69 ? -6.421 -13.089 1.343 1.00 0.00 69 LEU A O 3
ATOM 3768 N N . SER A 1 70 ? -4.187 -13.257 1.127 1.00 0.00 70 SER A N 3
ATOM 3769 C CA . SER A 1 70 ? -4.153 -14.679 1.446 1.00 0.00 70 SER A CA 3
ATOM 3770 C C . SER A 1 70 ? -5.223 -15.032 2.474 1.00 0.00 70 SER A C 3
ATOM 3771 O O . SER A 1 70 ? -5.984 -15.982 2.294 1.00 0.00 70 SER A O 3
ATOM 3779 N N . ASN A 1 71 ? -5.276 -14.258 3.553 1.00 0.00 71 ASN A N 3
ATOM 3780 C CA . ASN A 1 71 ? -6.252 -14.487 4.612 1.00 0.00 71 ASN A CA 3
ATOM 3781 C C . ASN A 1 71 ? -7.653 -14.089 4.156 1.00 0.00 71 ASN A C 3
ATOM 3782 O O . ASN A 1 71 ? -7.882 -12.951 3.747 1.00 0.00 71 ASN A O 3
ATOM 3793 N N . GLU A 1 72 ? -8.584 -15.034 4.230 1.00 0.00 72 GLU A N 3
ATOM 3794 C CA . GLU A 1 72 ? -9.962 -14.781 3.824 1.00 0.00 72 GLU A CA 3
ATOM 3795 C C . GLU A 1 72 ? -10.550 -13.606 4.599 1.00 0.00 72 GLU A C 3
ATOM 3796 O O . GLU A 1 72 ? -11.314 -12.810 4.053 1.00 0.00 72 GLU A O 3
ATOM 3808 N N . GLU A 1 73 ? -10.189 -13.504 5.874 1.00 0.00 73 GLU A N 3
ATOM 3809 C CA . GLU A 1 73 ? -10.682 -12.427 6.724 1.00 0.00 73 GLU A CA 3
ATOM 3810 C C . GLU A 1 73 ? -10.056 -11.093 6.329 1.00 0.00 73 GLU A C 3
ATOM 3811 O O . GLU A 1 73 ? -10.739 -10.195 5.835 1.00 0.00 73 GLU A O 3
ATOM 3823 N N . LYS A 1 74 ? -8.752 -10.969 6.551 1.00 0.00 74 LYS A N 3
ATOM 3824 C CA . LYS A 1 74 ? -8.031 -9.746 6.218 1.00 0.00 74 LYS A CA 3
ATOM 3825 C C . LYS A 1 74 ? -8.421 -9.244 4.831 1.00 0.00 74 LYS A C 3
ATOM 3826 O O . LYS A 1 74 ? -8.637 -8.049 4.631 1.00 0.00 74 LYS A O 3
ATOM 3845 N N . ARG A 1 75 ? -8.512 -10.166 3.878 1.00 0.00 75 ARG A N 3
ATOM 3846 C CA . ARG A 1 75 ? -8.877 -9.816 2.510 1.00 0.00 75 ARG A CA 3
ATOM 3847 C C . ARG A 1 75 ? -10.234 -9.121 2.470 1.00 0.00 75 ARG A C 3
ATOM 3848 O O . ARG A 1 75 ? -10.339 -7.961 2.072 1.00 0.00 75 ARG A O 3
ATOM 3869 N N . THR A 1 76 ? -11.274 -9.839 2.885 1.00 0.00 76 THR A N 3
ATOM 3870 C CA . THR A 1 76 ? -12.625 -9.292 2.896 1.00 0.00 76 THR A CA 3
ATOM 3871 C C . THR A 1 76 ? -12.666 -7.942 3.602 1.00 0.00 76 THR A C 3
ATOM 3872 O O . THR A 1 76 ? -13.231 -6.978 3.086 1.00 0.00 76 THR A O 3
ATOM 3883 N N . ASN A 1 77 ? -12.064 -7.880 4.786 1.00 0.00 77 ASN A N 3
ATOM 3884 C CA . ASN A 1 77 ? -12.033 -6.646 5.563 1.00 0.00 77 ASN A CA 3
ATOM 3885 C C . ASN A 1 77 ? -11.714 -5.450 4.672 1.00 0.00 77 ASN A C 3
ATOM 3886 O O . ASN A 1 77 ? -12.484 -4.491 4.603 1.00 0.00 77 ASN A O 3
ATOM 3897 N N . TYR A 1 78 ? -10.574 -5.513 3.992 1.00 0.00 78 TYR A N 3
ATOM 3898 C CA . TYR A 1 78 ? -10.152 -4.434 3.107 1.00 0.00 78 TYR A CA 3
ATOM 3899 C C . TYR A 1 78 ? -11.298 -3.993 2.201 1.00 0.00 78 TYR A C 3
ATOM 3900 O O . TYR A 1 78 ? -11.774 -2.861 2.291 1.00 0.00 78 TYR A O 3
ATOM 3918 N N . ASP A 1 79 ? -11.735 -4.895 1.329 1.00 0.00 79 ASP A N 3
ATOM 3919 C CA . ASP A 1 79 ? -12.825 -4.601 0.407 1.00 0.00 79 ASP A CA 3
ATOM 3920 C C . ASP A 1 79 ? -14.008 -3.980 1.144 1.00 0.00 79 ASP A C 3
ATOM 3921 O O . ASP A 1 79 ? -14.554 -2.962 0.717 1.00 0.00 79 ASP A O 3
ATOM 3930 N N . HIS A 1 80 ? -14.399 -4.600 2.253 1.00 0.00 80 HIS A N 3
ATOM 3931 C CA . HIS A 1 80 ? -15.518 -4.109 3.049 1.00 0.00 80 HIS A CA 3
ATOM 3932 C C . HIS A 1 80 ? -15.292 -2.659 3.467 1.00 0.00 80 HIS A C 3
ATOM 3933 O O . HIS A 1 80 ? -16.242 -1.891 3.619 1.00 0.00 80 HIS A O 3
ATOM 3947 N N . TYR A 1 81 ? -14.029 -2.291 3.650 1.00 0.00 81 TYR A N 3
ATOM 3948 C CA . TYR A 1 81 ? -13.678 -0.934 4.052 1.00 0.00 81 TYR A CA 3
ATOM 3949 C C . TYR A 1 81 ? -13.858 0.042 2.893 1.00 0.00 81 TYR A C 3
ATOM 3950 O O . TYR A 1 81 ? -13.998 1.247 3.097 1.00 0.00 81 TYR A O 3
ATOM 3968 N N . GLY A 1 82 ? -13.855 -0.490 1.675 1.00 0.00 82 GLY A N 3
ATOM 3969 C CA . GLY A 1 82 ? -14.019 0.346 0.500 1.00 0.00 82 GLY A CA 3
ATOM 3970 C C . GLY A 1 82 ? -12.814 1.230 0.244 1.00 0.00 82 GLY A C 3
ATOM 3971 O O . GLY A 1 82 ? -12.956 2.381 -0.169 1.00 0.00 82 GLY A O 3
ATOM 3975 N N . SER A 1 83 ? -11.624 0.692 0.492 1.00 0.00 83 SER A N 3
ATOM 3976 C CA . SER A 1 83 ? -10.390 1.441 0.292 1.00 0.00 83 SER A CA 3
ATOM 3977 C C . SER A 1 83 ? -10.380 2.709 1.140 1.00 0.00 83 SER A C 3
ATOM 3978 O O . SER A 1 83 ? -9.984 3.777 0.675 1.00 0.00 83 SER A O 3
ATOM 3986 N N . GLY A 1 84 ? -10.819 2.582 2.388 1.00 0.00 84 GLY A N 3
ATOM 3987 C CA . GLY A 1 84 ? -10.854 3.724 3.283 1.00 0.00 84 GLY A CA 3
ATOM 3988 C C . GLY A 1 84 ? -9.718 3.709 4.287 1.00 0.00 84 GLY A C 3
ATOM 3989 O O . GLY A 1 84 ? -9.179 2.656 4.631 1.00 0.00 84 GLY A O 3
ATOM 3993 N N . PRO A 1 85 ? -9.337 4.899 4.773 1.00 0.00 85 PRO A N 3
ATOM 3994 C CA . PRO A 1 85 ? -8.253 5.045 5.750 1.00 0.00 85 PRO A CA 3
ATOM 3995 C C . PRO A 1 85 ? -8.631 4.496 7.121 1.00 0.00 85 PRO A C 3
ATOM 3996 O O . PRO A 1 85 ? -9.629 4.909 7.712 1.00 0.00 85 PRO A O 3
ATOM 4007 N N . SER A 1 86 ? -7.827 3.563 7.622 1.00 0.00 86 SER A N 3
ATOM 4008 C CA . SER A 1 86 ? -8.080 2.955 8.923 1.00 0.00 86 SER A CA 3
ATOM 4009 C C . SER A 1 86 ? -7.974 3.992 10.037 1.00 0.00 86 SER A C 3
ATOM 4010 O O . SER A 1 86 ? -8.863 4.104 10.882 1.00 0.00 86 SER A O 3
ATOM 4018 N N . SER A 1 87 ? -6.882 4.749 10.031 1.00 0.00 87 SER A N 3
ATOM 4019 C CA . SER A 1 87 ? -6.657 5.775 11.043 1.00 0.00 87 SER A CA 3
ATOM 4020 C C . SER A 1 87 ? -7.384 7.066 10.679 1.00 0.00 87 SER A C 3
ATOM 4021 O O . SER A 1 87 ? -7.538 7.394 9.503 1.00 0.00 87 SER A O 3
ATOM 4029 N N . GLY A 1 88 ? -7.830 7.794 11.697 1.00 0.00 88 GLY A N 3
ATOM 4030 C CA . GLY A 1 88 ? -8.536 9.041 11.465 1.00 0.00 88 GLY A CA 3
ATOM 4031 C C . GLY A 1 88 ? -7.690 10.256 11.792 1.00 0.00 88 GLY A C 3
ATOM 4032 O O . GLY A 1 88 ? -7.685 10.728 12.928 1.00 0.00 88 GLY A O 3
ATOM 4036 N N . GLY A 1 1 ? 0.186 -0.703 -37.712 1.00 0.00 1 GLY A N 4
ATOM 4037 C CA . GLY A 1 1 ? -0.968 -0.832 -36.842 1.00 0.00 1 GLY A CA 4
ATOM 4038 C C . GLY A 1 1 ? -1.387 0.492 -36.235 1.00 0.00 1 GLY A C 4
ATOM 4039 O O . GLY A 1 1 ? -2.188 1.223 -36.817 1.00 0.00 1 GLY A O 4
ATOM 4043 N N . SER A 1 2 ? -0.847 0.800 -35.060 1.00 0.00 2 SER A N 4
ATOM 4044 C CA . SER A 1 2 ? -1.175 2.042 -34.371 1.00 0.00 2 SER A CA 4
ATOM 4045 C C . SER A 1 2 ? -2.674 2.138 -34.106 1.00 0.00 2 SER A C 4
ATOM 4046 O O . SER A 1 2 ? -3.282 3.193 -34.290 1.00 0.00 2 SER A O 4
ATOM 4054 N N . SER A 1 3 ? -3.264 1.029 -33.673 1.00 0.00 3 SER A N 4
ATOM 4055 C CA . SER A 1 3 ? -4.694 0.985 -33.387 1.00 0.00 3 SER A CA 4
ATOM 4056 C C . SER A 1 3 ? -4.962 1.290 -31.916 1.00 0.00 3 SER A C 4
ATOM 4057 O O . SER A 1 3 ? -5.854 2.070 -31.585 1.00 0.00 3 SER A O 4
ATOM 4065 N N . GLY A 1 4 ? -4.183 0.667 -31.037 1.00 0.00 4 GLY A N 4
ATOM 4066 C CA . GLY A 1 4 ? -4.352 0.884 -29.612 1.00 0.00 4 GLY A CA 4
ATOM 4067 C C . GLY A 1 4 ? -4.432 2.355 -29.255 1.00 0.00 4 GLY A C 4
ATOM 4068 O O . GLY A 1 4 ? -4.201 3.219 -30.100 1.00 0.00 4 GLY A O 4
ATOM 4072 N N . SER A 1 5 ? -4.763 2.640 -27.999 1.00 0.00 5 SER A N 4
ATOM 4073 C CA . SER A 1 5 ? -4.879 4.017 -27.533 1.00 0.00 5 SER A CA 4
ATOM 4074 C C . SER A 1 5 ? -4.088 4.223 -26.245 1.00 0.00 5 SER A C 4
ATOM 4075 O O . SER A 1 5 ? -4.087 3.366 -25.361 1.00 0.00 5 SER A O 4
ATOM 4083 N N . SER A 1 6 ? -3.417 5.366 -26.146 1.00 0.00 6 SER A N 4
ATOM 4084 C CA . SER A 1 6 ? -2.619 5.684 -24.968 1.00 0.00 6 SER A CA 4
ATOM 4085 C C . SER A 1 6 ? -3.478 6.339 -23.891 1.00 0.00 6 SER A C 4
ATOM 4086 O O . SER A 1 6 ? -4.652 6.631 -24.110 1.00 0.00 6 SER A O 4
ATOM 4094 N N . GLY A 1 7 ? -2.881 6.566 -22.725 1.00 0.00 7 GLY A N 4
ATOM 4095 C CA . GLY A 1 7 ? -3.605 7.185 -21.629 1.00 0.00 7 GLY A CA 4
ATOM 4096 C C . GLY A 1 7 ? -3.020 6.833 -20.276 1.00 0.00 7 GLY A C 4
ATOM 4097 O O . GLY A 1 7 ? -2.730 5.668 -20.002 1.00 0.00 7 GLY A O 4
ATOM 4101 N N . ILE A 1 8 ? -2.845 7.841 -19.428 1.00 0.00 8 ILE A N 4
ATOM 4102 C CA . ILE A 1 8 ? -2.291 7.632 -18.097 1.00 0.00 8 ILE A CA 4
ATOM 4103 C C . ILE A 1 8 ? -3.394 7.562 -17.046 1.00 0.00 8 ILE A C 4
ATOM 4104 O O . ILE A 1 8 ? -4.310 8.385 -17.037 1.00 0.00 8 ILE A O 4
ATOM 4120 N N . LEU A 1 9 ? -3.299 6.576 -16.161 1.00 0.00 9 LEU A N 4
ATOM 4121 C CA . LEU A 1 9 ? -4.288 6.400 -15.104 1.00 0.00 9 LEU A CA 4
ATOM 4122 C C . LEU A 1 9 ? -3.686 6.710 -13.737 1.00 0.00 9 LEU A C 4
ATOM 4123 O O . LEU A 1 9 ? -2.663 6.141 -13.357 1.00 0.00 9 LEU A O 4
ATOM 4139 N N . GLN A 1 10 ? -4.328 7.613 -13.004 1.00 0.00 10 GLN A N 4
ATOM 4140 C CA . GLN A 1 10 ? -3.856 7.997 -11.679 1.00 0.00 10 GLN A CA 4
ATOM 4141 C C . GLN A 1 10 ? -4.608 7.237 -10.592 1.00 0.00 10 GLN A C 4
ATOM 4142 O O . GLN A 1 10 ? -5.807 6.987 -10.711 1.00 0.00 10 GLN A O 4
ATOM 4156 N N . SER A 1 11 ? -3.894 6.871 -9.531 1.00 0.00 11 SER A N 4
ATOM 4157 C CA . SER A 1 11 ? -4.494 6.135 -8.424 1.00 0.00 11 SER A CA 4
ATOM 4158 C C . SER A 1 11 ? -3.791 6.464 -7.110 1.00 0.00 11 SER A C 4
ATOM 4159 O O . SER A 1 11 ? -2.573 6.325 -6.992 1.00 0.00 11 SER A O 4
ATOM 4167 N N . LEU A 1 12 ? -4.568 6.901 -6.125 1.00 0.00 12 LEU A N 4
ATOM 4168 C CA . LEU A 1 12 ? -4.022 7.250 -4.818 1.00 0.00 12 LEU A CA 4
ATOM 4169 C C . LEU A 1 12 ? -4.297 6.147 -3.800 1.00 0.00 12 LEU A C 4
ATOM 4170 O O . LEU A 1 12 ? -5.441 5.730 -3.617 1.00 0.00 12 LEU A O 4
ATOM 4186 N N . SER A 1 13 ? -3.242 5.682 -3.140 1.00 0.00 13 SER A N 4
ATOM 4187 C CA . SER A 1 13 ? -3.370 4.626 -2.142 1.00 0.00 13 SER A CA 4
ATOM 4188 C C . SER A 1 13 ? -4.086 5.141 -0.896 1.00 0.00 13 SER A C 4
ATOM 4189 O O . SER A 1 13 ? -3.889 6.282 -0.481 1.00 0.00 13 SER A O 4
ATOM 4197 N N . ALA A 1 14 ? -4.917 4.289 -0.305 1.00 0.00 14 ALA A N 4
ATOM 4198 C CA . ALA A 1 14 ? -5.661 4.655 0.894 1.00 0.00 14 ALA A CA 4
ATOM 4199 C C . ALA A 1 14 ? -4.871 4.319 2.154 1.00 0.00 14 ALA A C 4
ATOM 4200 O O . ALA A 1 14 ? -4.935 5.042 3.150 1.00 0.00 14 ALA A O 4
ATOM 4207 N N . LEU A 1 15 ? -4.128 3.219 2.105 1.00 0.00 15 LEU A N 4
ATOM 4208 C CA . LEU A 1 15 ? -3.326 2.787 3.244 1.00 0.00 15 LEU A CA 4
ATOM 4209 C C . LEU A 1 15 ? -1.838 2.828 2.909 1.00 0.00 15 LEU A C 4
ATOM 4210 O O . LEU A 1 15 ? -1.455 3.101 1.771 1.00 0.00 15 LEU A O 4
ATOM 4226 N N . ASP A 1 16 ? -1.005 2.553 3.906 1.00 0.00 16 ASP A N 4
ATOM 4227 C CA . ASP A 1 16 ? 0.441 2.555 3.717 1.00 0.00 16 ASP A CA 4
ATOM 4228 C C . ASP A 1 16 ? 0.809 2.020 2.336 1.00 0.00 16 ASP A C 4
ATOM 4229 O O . ASP A 1 16 ? 1.572 2.646 1.600 1.00 0.00 16 ASP A O 4
ATOM 4238 N N . PHE A 1 17 ? 0.263 0.859 1.993 1.00 0.00 17 PHE A N 4
ATOM 4239 C CA . PHE A 1 17 ? 0.535 0.238 0.701 1.00 0.00 17 PHE A CA 4
ATOM 4240 C C . PHE A 1 17 ? -0.578 -0.733 0.319 1.00 0.00 17 PHE A C 4
ATOM 4241 O O . PHE A 1 17 ? -1.316 -1.217 1.177 1.00 0.00 17 PHE A O 4
ATOM 4258 N N . ASP A 1 18 ? -0.692 -1.013 -0.974 1.00 0.00 18 ASP A N 4
ATOM 4259 C CA . ASP A 1 18 ? -1.714 -1.926 -1.472 1.00 0.00 18 ASP A CA 4
ATOM 4260 C C . ASP A 1 18 ? -1.123 -3.305 -1.747 1.00 0.00 18 ASP A C 4
ATOM 4261 O O . ASP A 1 18 ? 0.014 -3.442 -2.199 1.00 0.00 18 ASP A O 4
ATOM 4270 N N . PRO A 1 19 ? -1.911 -4.354 -1.467 1.00 0.00 19 PRO A N 4
ATOM 4271 C CA . PRO A 1 19 ? -1.487 -5.742 -1.676 1.00 0.00 19 PRO A CA 4
ATOM 4272 C C . PRO A 1 19 ? -1.373 -6.097 -3.154 1.00 0.00 19 PRO A C 4
ATOM 4273 O O . PRO A 1 19 ? -0.465 -6.822 -3.560 1.00 0.00 19 PRO A O 4
ATOM 4284 N N . TYR A 1 20 ? -2.299 -5.581 -3.955 1.00 0.00 20 TYR A N 4
ATOM 4285 C CA . TYR A 1 20 ? -2.304 -5.846 -5.388 1.00 0.00 20 TYR A CA 4
ATOM 4286 C C . TYR A 1 20 ? -1.133 -5.149 -6.075 1.00 0.00 20 TYR A C 4
ATOM 4287 O O . TYR A 1 20 ? -0.481 -5.722 -6.948 1.00 0.00 20 TYR A O 4
ATOM 4305 N N . ARG A 1 21 ? -0.872 -3.910 -5.672 1.00 0.00 21 ARG A N 4
ATOM 4306 C CA . ARG A 1 21 ? 0.220 -3.134 -6.247 1.00 0.00 21 ARG A CA 4
ATOM 4307 C C . ARG A 1 21 ? 1.569 -3.769 -5.923 1.00 0.00 21 ARG A C 4
ATOM 4308 O O . ARG A 1 21 ? 2.427 -3.907 -6.795 1.00 0.00 21 ARG A O 4
ATOM 4329 N N . VAL A 1 22 ? 1.749 -4.154 -4.664 1.00 0.00 22 VAL A N 4
ATOM 4330 C CA . VAL A 1 22 ? 2.992 -4.775 -4.224 1.00 0.00 22 VAL A CA 4
ATOM 4331 C C . VAL A 1 22 ? 3.244 -6.085 -4.963 1.00 0.00 22 VAL A C 4
ATOM 4332 O O . VAL A 1 22 ? 4.264 -6.246 -5.634 1.00 0.00 22 VAL A O 4
ATOM 4345 N N . LEU A 1 23 ? 2.307 -7.018 -4.837 1.00 0.00 23 LEU A N 4
ATOM 4346 C CA . LEU A 1 23 ? 2.425 -8.315 -5.494 1.00 0.00 23 LEU A CA 4
ATOM 4347 C C . LEU A 1 23 ? 2.599 -8.149 -7.000 1.00 0.00 23 LEU A C 4
ATOM 4348 O O . LEU A 1 23 ? 3.335 -8.901 -7.637 1.00 0.00 23 LEU A O 4
ATOM 4364 N N . GLY A 1 24 ? 1.916 -7.157 -7.563 1.00 0.00 24 GLY A N 4
ATOM 4365 C CA . GLY A 1 24 ? 2.010 -6.908 -8.990 1.00 0.00 24 GLY A CA 4
ATOM 4366 C C . GLY A 1 24 ? 0.854 -7.515 -9.761 1.00 0.00 24 GLY A C 4
ATOM 4367 O O . GLY A 1 24 ? 1.038 -8.036 -10.861 1.00 0.00 24 GLY A O 4
ATOM 4371 N N . VAL A 1 25 ? -0.341 -7.449 -9.183 1.00 0.00 25 VAL A N 4
ATOM 4372 C CA . VAL A 1 25 ? -1.531 -7.996 -9.822 1.00 0.00 25 VAL A CA 4
ATOM 4373 C C . VAL A 1 25 ? -2.628 -6.943 -9.935 1.00 0.00 25 VAL A C 4
ATOM 4374 O O . VAL A 1 25 ? -2.562 -5.893 -9.297 1.00 0.00 25 VAL A O 4
ATOM 4387 N N . SER A 1 26 ? -3.636 -7.233 -10.751 1.00 0.00 26 SER A N 4
ATOM 4388 C CA . SER A 1 26 ? -4.747 -6.309 -10.950 1.00 0.00 26 SER A CA 4
ATOM 4389 C C . SER A 1 26 ? -6.050 -6.906 -10.429 1.00 0.00 26 SER A C 4
ATOM 4390 O O . SER A 1 26 ? -6.097 -8.070 -10.030 1.00 0.00 26 SER A O 4
ATOM 4398 N N . ARG A 1 27 ? -7.107 -6.101 -10.434 1.00 0.00 27 ARG A N 4
ATOM 4399 C CA . ARG A 1 27 ? -8.412 -6.548 -9.961 1.00 0.00 27 ARG A CA 4
ATOM 4400 C C . ARG A 1 27 ? -8.892 -7.760 -10.754 1.00 0.00 27 ARG A C 4
ATOM 4401 O O . ARG A 1 27 ? -9.748 -8.517 -10.295 1.00 0.00 27 ARG A O 4
ATOM 4422 N N . THR A 1 28 ? -8.335 -7.937 -11.948 1.00 0.00 28 THR A N 4
ATOM 4423 C CA . THR A 1 28 ? -8.707 -9.055 -12.806 1.00 0.00 28 THR A CA 4
ATOM 4424 C C . THR A 1 28 ? -8.145 -10.368 -12.273 1.00 0.00 28 THR A C 4
ATOM 4425 O O . THR A 1 28 ? -8.562 -11.448 -12.690 1.00 0.00 28 THR A O 4
ATOM 4436 N N . ALA A 1 29 ? -7.196 -10.268 -11.347 1.00 0.00 29 ALA A N 4
ATOM 4437 C CA . ALA A 1 29 ? -6.579 -11.448 -10.755 1.00 0.00 29 ALA A CA 4
ATOM 4438 C C . ALA A 1 29 ? -7.396 -11.961 -9.574 1.00 0.00 29 ALA A C 4
ATOM 4439 O O . ALA A 1 29 ? -7.802 -11.189 -8.706 1.00 0.00 29 ALA A O 4
ATOM 4446 N N . SER A 1 30 ? -7.635 -13.268 -9.549 1.00 0.00 30 SER A N 4
ATOM 4447 C CA . SER A 1 30 ? -8.408 -13.884 -8.476 1.00 0.00 30 SER A CA 4
ATOM 4448 C C . SER A 1 30 ? -7.487 -14.493 -7.423 1.00 0.00 30 SER A C 4
ATOM 4449 O O . SER A 1 30 ? -6.303 -14.715 -7.674 1.00 0.00 30 SER A O 4
ATOM 4457 N N . GLN A 1 31 ? -8.041 -14.759 -6.245 1.00 0.00 31 GLN A N 4
ATOM 4458 C CA . GLN A 1 31 ? -7.270 -15.342 -5.153 1.00 0.00 31 GLN A CA 4
ATOM 4459 C C . GLN A 1 31 ? -6.240 -16.333 -5.683 1.00 0.00 31 GLN A C 4
ATOM 4460 O O . GLN A 1 31 ? -5.064 -16.272 -5.325 1.00 0.00 31 GLN A O 4
ATOM 4474 N N . ALA A 1 32 ? -6.689 -17.247 -6.537 1.00 0.00 32 ALA A N 4
ATOM 4475 C CA . ALA A 1 32 ? -5.806 -18.250 -7.117 1.00 0.00 32 ALA A CA 4
ATOM 4476 C C . ALA A 1 32 ? -4.622 -17.598 -7.823 1.00 0.00 32 ALA A C 4
ATOM 4477 O O . ALA A 1 32 ? -3.477 -17.735 -7.391 1.00 0.00 32 ALA A O 4
ATOM 4484 N N . ASP A 1 33 ? -4.905 -16.889 -8.910 1.00 0.00 33 ASP A N 4
ATOM 4485 C CA . ASP A 1 33 ? -3.863 -16.214 -9.676 1.00 0.00 33 ASP A CA 4
ATOM 4486 C C . ASP A 1 33 ? -2.870 -15.521 -8.749 1.00 0.00 33 ASP A C 4
ATOM 4487 O O . ASP A 1 33 ? -1.662 -15.548 -8.986 1.00 0.00 33 ASP A O 4
ATOM 4496 N N . ILE A 1 34 ? -3.387 -14.900 -7.694 1.00 0.00 34 ILE A N 4
ATOM 4497 C CA . ILE A 1 34 ? -2.546 -14.200 -6.732 1.00 0.00 34 ILE A CA 4
ATOM 4498 C C . ILE A 1 34 ? -1.484 -15.129 -6.152 1.00 0.00 34 ILE A C 4
ATOM 4499 O O . ILE A 1 34 ? -0.287 -14.851 -6.236 1.00 0.00 34 ILE A O 4
ATOM 4515 N N . LYS A 1 35 ? -1.930 -16.234 -5.564 1.00 0.00 35 LYS A N 4
ATOM 4516 C CA . LYS A 1 35 ? -1.020 -17.207 -4.972 1.00 0.00 35 LYS A CA 4
ATOM 4517 C C . LYS A 1 35 ? 0.202 -17.419 -5.860 1.00 0.00 35 LYS A C 4
ATOM 4518 O O . LYS A 1 35 ? 1.335 -17.174 -5.445 1.00 0.00 35 LYS A O 4
ATOM 4537 N N . LYS A 1 36 ? -0.035 -17.876 -7.085 1.00 0.00 36 LYS A N 4
ATOM 4538 C CA . LYS A 1 36 ? 1.045 -18.119 -8.034 1.00 0.00 36 LYS A CA 4
ATOM 4539 C C . LYS A 1 36 ? 1.953 -16.899 -8.149 1.00 0.00 36 LYS A C 4
ATOM 4540 O O . LYS A 1 36 ? 3.170 -17.030 -8.275 1.00 0.00 36 LYS A O 4
ATOM 4559 N N . ALA A 1 37 ? 1.354 -15.714 -8.103 1.00 0.00 37 ALA A N 4
ATOM 4560 C CA . ALA A 1 37 ? 2.109 -14.471 -8.198 1.00 0.00 37 ALA A CA 4
ATOM 4561 C C . ALA A 1 37 ? 3.026 -14.293 -6.993 1.00 0.00 37 ALA A C 4
ATOM 4562 O O . ALA A 1 37 ? 4.192 -13.923 -7.137 1.00 0.00 37 ALA A O 4
ATOM 4569 N N . TYR A 1 38 ? 2.492 -14.556 -5.806 1.00 0.00 38 TYR A N 4
ATOM 4570 C CA . TYR A 1 38 ? 3.262 -14.421 -4.575 1.00 0.00 38 TYR A CA 4
ATOM 4571 C C . TYR A 1 38 ? 4.445 -15.383 -4.564 1.00 0.00 38 TYR A C 4
ATOM 4572 O O . TYR A 1 38 ? 5.588 -14.980 -4.346 1.00 0.00 38 TYR A O 4
ATOM 4590 N N . LYS A 1 39 ? 4.163 -16.660 -4.801 1.00 0.00 39 LYS A N 4
ATOM 4591 C CA . LYS A 1 39 ? 5.202 -17.683 -4.821 1.00 0.00 39 LYS A CA 4
ATOM 4592 C C . LYS A 1 39 ? 6.465 -17.162 -5.500 1.00 0.00 39 LYS A C 4
ATOM 4593 O O . LYS A 1 39 ? 7.532 -17.104 -4.889 1.00 0.00 39 LYS A O 4
ATOM 4612 N N . LYS A 1 40 ? 6.336 -16.783 -6.767 1.00 0.00 40 LYS A N 4
ATOM 4613 C CA . LYS A 1 40 ? 7.466 -16.265 -7.530 1.00 0.00 40 LYS A CA 4
ATOM 4614 C C . LYS A 1 40 ? 8.243 -15.234 -6.717 1.00 0.00 40 LYS A C 4
ATOM 4615 O O . LYS A 1 40 ? 9.403 -15.452 -6.365 1.00 0.00 40 LYS A O 4
ATOM 4634 N N . LEU A 1 41 ? 7.597 -14.111 -6.422 1.00 0.00 41 LEU A N 4
ATOM 4635 C CA . LEU A 1 41 ? 8.227 -13.046 -5.649 1.00 0.00 41 LEU A CA 4
ATOM 4636 C C . LEU A 1 41 ? 8.890 -13.604 -4.394 1.00 0.00 41 LEU A C 4
ATOM 4637 O O . LEU A 1 41 ? 9.970 -13.163 -4.002 1.00 0.00 41 LEU A O 4
ATOM 4653 N N . ALA A 1 42 ? 8.237 -14.578 -3.768 1.00 0.00 42 ALA A N 4
ATOM 4654 C CA . ALA A 1 42 ? 8.764 -15.199 -2.560 1.00 0.00 42 ALA A CA 4
ATOM 4655 C C . ALA A 1 42 ? 10.014 -16.018 -2.865 1.00 0.00 42 ALA A C 4
ATOM 4656 O O . ALA A 1 42 ? 10.922 -16.113 -2.039 1.00 0.00 42 ALA A O 4
ATOM 4663 N N . ARG A 1 43 ? 10.053 -16.609 -4.054 1.00 0.00 43 ARG A N 4
ATOM 4664 C CA . ARG A 1 43 ? 11.191 -17.422 -4.467 1.00 0.00 43 ARG A CA 4
ATOM 4665 C C . ARG A 1 43 ? 12.371 -16.542 -4.866 1.00 0.00 43 ARG A C 4
ATOM 4666 O O . ARG A 1 43 ? 13.509 -16.798 -4.474 1.00 0.00 43 ARG A O 4
ATOM 4687 N N . GLU A 1 44 ? 12.092 -15.505 -5.649 1.00 0.00 44 GLU A N 4
ATOM 4688 C CA . GLU A 1 44 ? 13.131 -14.588 -6.103 1.00 0.00 44 GLU A CA 4
ATOM 4689 C C . GLU A 1 44 ? 13.624 -13.714 -4.954 1.00 0.00 44 GLU A C 4
ATOM 4690 O O . GLU A 1 44 ? 14.821 -13.659 -4.671 1.00 0.00 44 GLU A O 4
ATOM 4702 N N . TRP A 1 45 ? 12.694 -13.031 -4.297 1.00 0.00 45 TRP A N 4
ATOM 4703 C CA . TRP A 1 45 ? 13.033 -12.157 -3.179 1.00 0.00 45 TRP A CA 4
ATOM 4704 C C . TRP A 1 45 ? 13.225 -12.962 -1.899 1.00 0.00 45 TRP A C 4
ATOM 4705 O O . TRP A 1 45 ? 13.285 -12.401 -0.804 1.00 0.00 45 TRP A O 4
ATOM 4726 N N . HIS A 1 46 ? 13.323 -14.280 -2.042 1.00 0.00 46 HIS A N 4
ATOM 4727 C CA . HIS A 1 46 ? 13.510 -15.162 -0.895 1.00 0.00 46 HIS A CA 4
ATOM 4728 C C . HIS A 1 46 ? 14.723 -14.736 -0.074 1.00 0.00 46 HIS A C 4
ATOM 4729 O O . HIS A 1 46 ? 15.862 -14.774 -0.539 1.00 0.00 46 HIS A O 4
ATOM 4743 N N . PRO A 1 47 ? 14.475 -14.320 1.177 1.00 0.00 47 PRO A N 4
ATOM 4744 C CA . PRO A 1 47 ? 15.534 -13.878 2.089 1.00 0.00 47 PRO A CA 4
ATOM 4745 C C . PRO A 1 47 ? 16.424 -15.029 2.544 1.00 0.00 47 PRO A C 4
ATOM 4746 O O . PRO A 1 47 ? 17.582 -14.825 2.907 1.00 0.00 47 PRO A O 4
ATOM 4757 N N . ASP A 1 48 ? 15.876 -16.239 2.521 1.00 0.00 48 ASP A N 4
ATOM 4758 C CA . ASP A 1 48 ? 16.621 -17.424 2.931 1.00 0.00 48 ASP A CA 4
ATOM 4759 C C . ASP A 1 48 ? 17.786 -17.688 1.982 1.00 0.00 48 ASP A C 4
ATOM 4760 O O . ASP A 1 48 ? 18.831 -18.197 2.390 1.00 0.00 48 ASP A O 4
ATOM 4769 N N . LYS A 1 49 ? 17.600 -17.340 0.713 1.00 0.00 49 LYS A N 4
ATOM 4770 C CA . LYS A 1 49 ? 18.634 -17.538 -0.295 1.00 0.00 49 LYS A CA 4
ATOM 4771 C C . LYS A 1 49 ? 19.368 -16.233 -0.586 1.00 0.00 49 LYS A C 4
ATOM 4772 O O . LYS A 1 49 ? 20.548 -16.238 -0.933 1.00 0.00 49 LYS A O 4
ATOM 4791 N N . ASN A 1 50 ? 18.661 -15.117 -0.440 1.00 0.00 50 ASN A N 4
ATOM 4792 C CA . ASN A 1 50 ? 19.247 -13.804 -0.686 1.00 0.00 50 ASN A CA 4
ATOM 4793 C C . ASN A 1 50 ? 20.126 -13.373 0.483 1.00 0.00 50 ASN A C 4
ATOM 4794 O O . ASN A 1 50 ? 19.643 -13.175 1.598 1.00 0.00 50 ASN A O 4
ATOM 4805 N N . LYS A 1 51 ? 21.421 -13.227 0.221 1.00 0.00 51 LYS A N 4
ATOM 4806 C CA . LYS A 1 51 ? 22.369 -12.817 1.250 1.00 0.00 51 LYS A CA 4
ATOM 4807 C C . LYS A 1 51 ? 22.613 -11.313 1.197 1.00 0.00 51 LYS A C 4
ATOM 4808 O O . LYS A 1 51 ? 22.837 -10.674 2.225 1.00 0.00 51 LYS A O 4
ATOM 4827 N N . ASP A 1 52 ? 22.567 -10.753 -0.007 1.00 0.00 52 ASP A N 4
ATOM 4828 C CA . ASP A 1 52 ? 22.780 -9.323 -0.194 1.00 0.00 52 ASP A CA 4
ATOM 4829 C C . ASP A 1 52 ? 21.806 -8.512 0.655 1.00 0.00 52 ASP A C 4
ATOM 4830 O O . ASP A 1 52 ? 20.640 -8.871 0.818 1.00 0.00 52 ASP A O 4
ATOM 4839 N N . PRO A 1 53 ? 22.294 -7.393 1.210 1.00 0.00 53 PRO A N 4
ATOM 4840 C CA . PRO A 1 53 ? 21.483 -6.509 2.053 1.00 0.00 53 PRO A CA 4
ATOM 4841 C C . PRO A 1 53 ? 20.418 -5.765 1.255 1.00 0.00 53 PRO A C 4
ATOM 4842 O O . PRO A 1 53 ? 20.732 -4.987 0.355 1.00 0.00 53 PRO A O 4
ATOM 4853 N N . GLY A 1 54 ? 19.154 -6.010 1.591 1.00 0.00 54 GLY A N 4
ATOM 4854 C CA . GLY A 1 54 ? 18.062 -5.355 0.896 1.00 0.00 54 GLY A CA 4
ATOM 4855 C C . GLY A 1 54 ? 17.003 -6.334 0.427 1.00 0.00 54 GLY A C 4
ATOM 4856 O O . GLY A 1 54 ? 15.808 -6.081 0.571 1.00 0.00 54 GLY A O 4
ATOM 4860 N N . ALA A 1 55 ? 17.444 -7.454 -0.136 1.00 0.00 55 ALA A N 4
ATOM 4861 C CA . ALA A 1 55 ? 16.525 -8.474 -0.628 1.00 0.00 55 ALA A CA 4
ATOM 4862 C C . ALA A 1 55 ? 15.408 -8.735 0.376 1.00 0.00 55 ALA A C 4
ATOM 4863 O O . ALA A 1 55 ? 14.248 -8.898 -0.002 1.00 0.00 55 ALA A O 4
ATOM 4870 N N . GLU A 1 56 ? 15.765 -8.775 1.656 1.00 0.00 56 GLU A N 4
ATOM 4871 C CA . GLU A 1 56 ? 14.790 -9.018 2.713 1.00 0.00 56 GLU A CA 4
ATOM 4872 C C . GLU A 1 56 ? 13.720 -7.931 2.728 1.00 0.00 56 GLU A C 4
ATOM 4873 O O . GLU A 1 56 ? 12.526 -8.219 2.640 1.00 0.00 56 GLU A O 4
ATOM 4885 N N . ASP A 1 57 ? 14.157 -6.681 2.840 1.00 0.00 57 ASP A N 4
ATOM 4886 C CA . ASP A 1 57 ? 13.237 -5.549 2.866 1.00 0.00 57 ASP A CA 4
ATOM 4887 C C . ASP A 1 57 ? 12.052 -5.791 1.936 1.00 0.00 57 ASP A C 4
ATOM 4888 O O . ASP A 1 57 ? 10.905 -5.849 2.379 1.00 0.00 57 ASP A O 4
ATOM 4897 N N . ARG A 1 58 ? 12.338 -5.929 0.645 1.00 0.00 58 ARG A N 4
ATOM 4898 C CA . ARG A 1 58 ? 11.296 -6.161 -0.347 1.00 0.00 58 ARG A CA 4
ATOM 4899 C C . ARG A 1 58 ? 10.419 -7.345 0.051 1.00 0.00 58 ARG A C 4
ATOM 4900 O O . ARG A 1 58 ? 9.198 -7.222 0.149 1.00 0.00 58 ARG A O 4
ATOM 4921 N N . PHE A 1 59 ? 11.051 -8.492 0.280 1.00 0.00 59 PHE A N 4
ATOM 4922 C CA . PHE A 1 59 ? 10.329 -9.698 0.667 1.00 0.00 59 PHE A CA 4
ATOM 4923 C C . PHE A 1 59 ? 9.276 -9.386 1.726 1.00 0.00 59 PHE A C 4
ATOM 4924 O O . PHE A 1 59 ? 8.097 -9.698 1.555 1.00 0.00 59 PHE A O 4
ATOM 4941 N N . ILE A 1 60 ? 9.710 -8.769 2.820 1.00 0.00 60 ILE A N 4
ATOM 4942 C CA . ILE A 1 60 ? 8.805 -8.414 3.906 1.00 0.00 60 ILE A CA 4
ATOM 4943 C C . ILE A 1 60 ? 7.523 -7.785 3.371 1.00 0.00 60 ILE A C 4
ATOM 4944 O O . ILE A 1 60 ? 6.424 -8.133 3.799 1.00 0.00 60 ILE A O 4
ATOM 4960 N N . GLN A 1 61 ? 7.674 -6.858 2.430 1.00 0.00 61 GLN A N 4
ATOM 4961 C CA . GLN A 1 61 ? 6.528 -6.181 1.835 1.00 0.00 61 GLN A CA 4
ATOM 4962 C C . GLN A 1 61 ? 5.658 -7.164 1.058 1.00 0.00 61 GLN A C 4
ATOM 4963 O O . GLN A 1 61 ? 4.433 -7.159 1.186 1.00 0.00 61 GLN A O 4
ATOM 4977 N N . ILE A 1 62 ? 6.299 -8.004 0.253 1.00 0.00 62 ILE A N 4
ATOM 4978 C CA . ILE A 1 62 ? 5.583 -8.993 -0.544 1.00 0.00 62 ILE A CA 4
ATOM 4979 C C . ILE A 1 62 ? 4.708 -9.879 0.335 1.00 0.00 62 ILE A C 4
ATOM 4980 O O . ILE A 1 62 ? 3.487 -9.908 0.184 1.00 0.00 62 ILE A O 4
ATOM 4996 N N . SER A 1 63 ? 5.340 -10.599 1.256 1.00 0.00 63 SER A N 4
ATOM 4997 C CA . SER A 1 63 ? 4.619 -11.487 2.160 1.00 0.00 63 SER A CA 4
ATOM 4998 C C . SER A 1 63 ? 3.444 -10.764 2.811 1.00 0.00 63 SER A C 4
ATOM 4999 O O . SER A 1 63 ? 2.331 -11.287 2.868 1.00 0.00 63 SER A O 4
ATOM 5007 N N . LYS A 1 64 ? 3.700 -9.555 3.301 1.00 0.00 64 LYS A N 4
ATOM 5008 C CA . LYS A 1 64 ? 2.665 -8.757 3.947 1.00 0.00 64 LYS A CA 4
ATOM 5009 C C . LYS A 1 64 ? 1.562 -8.393 2.959 1.00 0.00 64 LYS A C 4
ATOM 5010 O O . LYS A 1 64 ? 0.383 -8.371 3.311 1.00 0.00 64 LYS A O 4
ATOM 5029 N N . ALA A 1 65 ? 1.952 -8.110 1.720 1.00 0.00 65 ALA A N 4
ATOM 5030 C CA . ALA A 1 65 ? 0.996 -7.752 0.681 1.00 0.00 65 ALA A CA 4
ATOM 5031 C C . ALA A 1 65 ? 0.056 -8.913 0.375 1.00 0.00 65 ALA A C 4
ATOM 5032 O O . ALA A 1 65 ? -1.165 -8.760 0.401 1.00 0.00 65 ALA A O 4
ATOM 5039 N N . TYR A 1 66 ? 0.633 -10.074 0.084 1.00 0.00 66 TYR A N 4
ATOM 5040 C CA . TYR A 1 66 ? -0.153 -11.261 -0.230 1.00 0.00 66 TYR A CA 4
ATOM 5041 C C . TYR A 1 66 ? -0.938 -11.733 0.990 1.00 0.00 66 TYR A C 4
ATOM 5042 O O . TYR A 1 66 ? -2.134 -12.009 0.903 1.00 0.00 66 TYR A O 4
ATOM 5060 N N . GLU A 1 67 ? -0.255 -11.821 2.128 1.00 0.00 67 GLU A N 4
ATOM 5061 C CA . GLU A 1 67 ? -0.888 -12.260 3.366 1.00 0.00 67 GLU A CA 4
ATOM 5062 C C . GLU A 1 67 ? -2.303 -11.699 3.482 1.00 0.00 67 GLU A C 4
ATOM 5063 O O . GLU A 1 67 ? -3.257 -12.438 3.725 1.00 0.00 67 GLU A O 4
ATOM 5075 N N . ILE A 1 68 ? -2.429 -10.388 3.308 1.00 0.00 68 ILE A N 4
ATOM 5076 C CA . ILE A 1 68 ? -3.725 -9.727 3.393 1.00 0.00 68 ILE A CA 4
ATOM 5077 C C . ILE A 1 68 ? -4.745 -10.398 2.479 1.00 0.00 68 ILE A C 4
ATOM 5078 O O . ILE A 1 68 ? -5.826 -10.790 2.918 1.00 0.00 68 ILE A O 4
ATOM 5094 N N . LEU A 1 69 ? -4.392 -10.528 1.204 1.00 0.00 69 LEU A N 4
ATOM 5095 C CA . LEU A 1 69 ? -5.275 -11.153 0.226 1.00 0.00 69 LEU A CA 4
ATOM 5096 C C . LEU A 1 69 ? -5.491 -12.627 0.552 1.00 0.00 69 LEU A C 4
ATOM 5097 O O . LEU A 1 69 ? -6.615 -13.057 0.813 1.00 0.00 69 LEU A O 4
ATOM 5113 N N . SER A 1 70 ? -4.407 -13.396 0.536 1.00 0.00 70 SER A N 4
ATOM 5114 C CA . SER A 1 70 ? -4.478 -14.823 0.828 1.00 0.00 70 SER A CA 4
ATOM 5115 C C . SER A 1 70 ? -5.475 -15.099 1.950 1.00 0.00 70 SER A C 4
ATOM 5116 O O . SER A 1 70 ? -6.317 -15.989 1.842 1.00 0.00 70 SER A O 4
ATOM 5124 N N . ASN A 1 71 ? -5.370 -14.329 3.028 1.00 0.00 71 ASN A N 4
ATOM 5125 C CA . ASN A 1 71 ? -6.261 -14.490 4.172 1.00 0.00 71 ASN A CA 4
ATOM 5126 C C . ASN A 1 71 ? -7.634 -13.893 3.880 1.00 0.00 71 ASN A C 4
ATOM 5127 O O . ASN A 1 71 ? -7.766 -12.687 3.675 1.00 0.00 71 ASN A O 4
ATOM 5138 N N . GLU A 1 72 ? -8.653 -14.747 3.863 1.00 0.00 72 GLU A N 4
ATOM 5139 C CA . GLU A 1 72 ? -10.016 -14.303 3.596 1.00 0.00 72 GLU A CA 4
ATOM 5140 C C . GLU A 1 72 ? -10.429 -13.201 4.567 1.00 0.00 72 GLU A C 4
ATOM 5141 O O . GLU A 1 72 ? -11.081 -12.231 4.180 1.00 0.00 72 GLU A O 4
ATOM 5153 N N . GLU A 1 73 ? -10.046 -13.358 5.830 1.00 0.00 73 GLU A N 4
ATOM 5154 C CA . GLU A 1 73 ? -10.378 -12.377 6.857 1.00 0.00 73 GLU A CA 4
ATOM 5155 C C . GLU A 1 73 ? -9.816 -11.004 6.499 1.00 0.00 73 GLU A C 4
ATOM 5156 O O . GLU A 1 73 ? -10.561 -10.035 6.351 1.00 0.00 73 GLU A O 4
ATOM 5168 N N . LYS A 1 74 ? -8.497 -10.928 6.362 1.00 0.00 74 LYS A N 4
ATOM 5169 C CA . LYS A 1 74 ? -7.833 -9.676 6.021 1.00 0.00 74 LYS A CA 4
ATOM 5170 C C . LYS A 1 74 ? -8.371 -9.114 4.709 1.00 0.00 74 LYS A C 4
ATOM 5171 O O . LYS A 1 74 ? -8.820 -7.970 4.651 1.00 0.00 74 LYS A O 4
ATOM 5190 N N . ARG A 1 75 ? -8.324 -9.928 3.659 1.00 0.00 75 ARG A N 4
ATOM 5191 C CA . ARG A 1 75 ? -8.807 -9.512 2.348 1.00 0.00 75 ARG A CA 4
ATOM 5192 C C . ARG A 1 75 ? -10.146 -8.791 2.466 1.00 0.00 75 ARG A C 4
ATOM 5193 O O . ARG A 1 75 ? -10.309 -7.675 1.970 1.00 0.00 75 ARG A O 4
ATOM 5214 N N . THR A 1 76 ? -11.104 -9.435 3.125 1.00 0.00 76 THR A N 4
ATOM 5215 C CA . THR A 1 76 ? -12.429 -8.857 3.307 1.00 0.00 76 THR A CA 4
ATOM 5216 C C . THR A 1 76 ? -12.359 -7.563 4.109 1.00 0.00 76 THR A C 4
ATOM 5217 O O . THR A 1 76 ? -12.713 -6.494 3.613 1.00 0.00 76 THR A O 4
ATOM 5228 N N . ASN A 1 77 ? -11.900 -7.667 5.352 1.00 0.00 77 ASN A N 4
ATOM 5229 C CA . ASN A 1 77 ? -11.783 -6.503 6.223 1.00 0.00 77 ASN A CA 4
ATOM 5230 C C . ASN A 1 77 ? -11.252 -5.298 5.453 1.00 0.00 77 ASN A C 4
ATOM 5231 O O . ASN A 1 77 ? -11.802 -4.200 5.541 1.00 0.00 77 ASN A O 4
ATOM 5242 N N . TYR A 1 78 ? -10.180 -5.511 4.698 1.00 0.00 78 TYR A N 4
ATOM 5243 C CA . TYR A 1 78 ? -9.573 -4.442 3.914 1.00 0.00 78 TYR A CA 4
ATOM 5244 C C . TYR A 1 78 ? -10.555 -3.900 2.880 1.00 0.00 78 TYR A C 4
ATOM 5245 O O . TYR A 1 78 ? -10.721 -2.688 2.742 1.00 0.00 78 TYR A O 4
ATOM 5263 N N . ASP A 1 79 ? -11.204 -4.806 2.158 1.00 0.00 79 ASP A N 4
ATOM 5264 C CA . ASP A 1 79 ? -12.171 -4.420 1.137 1.00 0.00 79 ASP A CA 4
ATOM 5265 C C . ASP A 1 79 ? -13.319 -3.623 1.750 1.00 0.00 79 ASP A C 4
ATOM 5266 O O . ASP A 1 79 ? -13.535 -2.461 1.405 1.00 0.00 79 ASP A O 4
ATOM 5275 N N . HIS A 1 80 ? -14.052 -4.256 2.660 1.00 0.00 80 HIS A N 4
ATOM 5276 C CA . HIS A 1 80 ? -15.179 -3.606 3.321 1.00 0.00 80 HIS A CA 4
ATOM 5277 C C . HIS A 1 80 ? -14.736 -2.317 4.006 1.00 0.00 80 HIS A C 4
ATOM 5278 O O . HIS A 1 80 ? -15.395 -1.283 3.890 1.00 0.00 80 HIS A O 4
ATOM 5292 N N . TYR A 1 81 ? -13.618 -2.386 4.720 1.00 0.00 81 TYR A N 4
ATOM 5293 C CA . TYR A 1 81 ? -13.090 -1.225 5.426 1.00 0.00 81 TYR A CA 4
ATOM 5294 C C . TYR A 1 81 ? -12.491 -0.218 4.448 1.00 0.00 81 TYR A C 4
ATOM 5295 O O . TYR A 1 81 ? -12.356 0.964 4.761 1.00 0.00 81 TYR A O 4
ATOM 5313 N N . GLY A 1 82 ? -12.134 -0.697 3.260 1.00 0.00 82 GLY A N 4
ATOM 5314 C CA . GLY A 1 82 ? -11.554 0.173 2.253 1.00 0.00 82 GLY A CA 4
ATOM 5315 C C . GLY A 1 82 ? -10.063 0.366 2.443 1.00 0.00 82 GLY A C 4
ATOM 5316 O O . GLY A 1 82 ? -9.359 0.765 1.516 1.00 0.00 82 GLY A O 4
ATOM 5320 N N . SER A 1 83 ? -9.580 0.086 3.650 1.00 0.00 83 SER A N 4
ATOM 5321 C CA . SER A 1 83 ? -8.163 0.236 3.960 1.00 0.00 83 SER A CA 4
ATOM 5322 C C . SER A 1 83 ? -7.755 -0.694 5.098 1.00 0.00 83 SER A C 4
ATOM 5323 O O . SER A 1 83 ? -8.560 -1.019 5.969 1.00 0.00 83 SER A O 4
ATOM 5331 N N . GLY A 1 84 ? -6.495 -1.120 5.083 1.00 0.00 84 GLY A N 4
ATOM 5332 C CA . GLY A 1 84 ? -6.000 -2.009 6.117 1.00 0.00 84 GLY A CA 4
ATOM 5333 C C . GLY A 1 84 ? -5.439 -1.257 7.308 1.00 0.00 84 GLY A C 4
ATOM 5334 O O . GLY A 1 84 ? -5.066 -0.087 7.211 1.00 0.00 84 GLY A O 4
ATOM 5338 N N . PRO A 1 85 ? -5.374 -1.935 8.464 1.00 0.00 85 PRO A N 4
ATOM 5339 C CA . PRO A 1 85 ? -4.857 -1.342 9.701 1.00 0.00 85 PRO A CA 4
ATOM 5340 C C . PRO A 1 85 ? -3.352 -1.103 9.644 1.00 0.00 85 PRO A C 4
ATOM 5341 O O . PRO A 1 85 ? -2.594 -1.960 9.189 1.00 0.00 85 PRO A O 4
ATOM 5352 N N . SER A 1 86 ? -2.926 0.068 10.108 1.00 0.00 86 SER A N 4
ATOM 5353 C CA . SER A 1 86 ? -1.511 0.421 10.107 1.00 0.00 86 SER A CA 4
ATOM 5354 C C . SER A 1 86 ? -0.714 -0.524 11.001 1.00 0.00 86 SER A C 4
ATOM 5355 O O . SER A 1 86 ? -1.225 -1.029 12.001 1.00 0.00 86 SER A O 4
ATOM 5363 N N . SER A 1 87 ? 0.541 -0.759 10.633 1.00 0.00 87 SER A N 4
ATOM 5364 C CA . SER A 1 87 ? 1.409 -1.646 11.399 1.00 0.00 87 SER A CA 4
ATOM 5365 C C . SER A 1 87 ? 1.798 -1.010 12.730 1.00 0.00 87 SER A C 4
ATOM 5366 O O . SER A 1 87 ? 2.597 -0.076 12.774 1.00 0.00 87 SER A O 4
ATOM 5374 N N . GLY A 1 88 ? 1.226 -1.524 13.814 1.00 0.00 88 GLY A N 4
ATOM 5375 C CA . GLY A 1 88 ? 1.524 -0.995 15.132 1.00 0.00 88 GLY A CA 4
ATOM 5376 C C . GLY A 1 88 ? 2.832 -1.524 15.687 1.00 0.00 88 GLY A C 4
ATOM 5377 O O . GLY A 1 88 ? 2.879 -2.026 16.810 1.00 0.00 88 GLY A O 4
ATOM 5381 N N . GLY A 1 1 ? -5.539 9.583 -27.725 1.00 0.00 1 GLY A N 5
ATOM 5382 C CA . GLY A 1 1 ? -4.887 10.071 -26.524 1.00 0.00 1 GLY A CA 5
ATOM 5383 C C . GLY A 1 1 ? -5.737 11.072 -25.769 1.00 0.00 1 GLY A C 5
ATOM 5384 O O . GLY A 1 1 ? -5.573 12.282 -25.928 1.00 0.00 1 GLY A O 5
ATOM 5388 N N . SER A 1 2 ? -6.651 10.568 -24.945 1.00 0.00 2 SER A N 5
ATOM 5389 C CA . SER A 1 2 ? -7.535 11.428 -24.167 1.00 0.00 2 SER A CA 5
ATOM 5390 C C . SER A 1 2 ? -6.988 11.636 -22.758 1.00 0.00 2 SER A C 5
ATOM 5391 O O . SER A 1 2 ? -6.594 10.683 -22.086 1.00 0.00 2 SER A O 5
ATOM 5399 N N . SER A 1 3 ? -6.967 12.890 -22.317 1.00 0.00 3 SER A N 5
ATOM 5400 C CA . SER A 1 3 ? -6.464 13.225 -20.990 1.00 0.00 3 SER A CA 5
ATOM 5401 C C . SER A 1 3 ? -7.616 13.449 -20.014 1.00 0.00 3 SER A C 5
ATOM 5402 O O . SER A 1 3 ? -8.445 14.337 -20.207 1.00 0.00 3 SER A O 5
ATOM 5410 N N . GLY A 1 4 ? -7.659 12.635 -18.963 1.00 0.00 4 GLY A N 5
ATOM 5411 C CA . GLY A 1 4 ? -8.712 12.759 -17.972 1.00 0.00 4 GLY A CA 5
ATOM 5412 C C . GLY A 1 4 ? -8.509 11.830 -16.792 1.00 0.00 4 GLY A C 5
ATOM 5413 O O . GLY A 1 4 ? -9.409 11.073 -16.427 1.00 0.00 4 GLY A O 5
ATOM 5417 N N . SER A 1 5 ? -7.324 11.885 -16.194 1.00 0.00 5 SER A N 5
ATOM 5418 C CA . SER A 1 5 ? -7.004 11.037 -15.051 1.00 0.00 5 SER A CA 5
ATOM 5419 C C . SER A 1 5 ? -7.291 11.762 -13.740 1.00 0.00 5 SER A C 5
ATOM 5420 O O . SER A 1 5 ? -6.740 12.830 -13.474 1.00 0.00 5 SER A O 5
ATOM 5428 N N . SER A 1 6 ? -8.160 11.173 -12.924 1.00 0.00 6 SER A N 5
ATOM 5429 C CA . SER A 1 6 ? -8.525 11.764 -11.642 1.00 0.00 6 SER A CA 5
ATOM 5430 C C . SER A 1 6 ? -8.901 10.682 -10.633 1.00 0.00 6 SER A C 5
ATOM 5431 O O . SER A 1 6 ? -9.171 9.540 -11.002 1.00 0.00 6 SER A O 5
ATOM 5439 N N . GLY A 1 7 ? -8.915 11.052 -9.356 1.00 0.00 7 GLY A N 5
ATOM 5440 C CA . GLY A 1 7 ? -9.259 10.103 -8.313 1.00 0.00 7 GLY A CA 5
ATOM 5441 C C . GLY A 1 7 ? -8.784 10.550 -6.944 1.00 0.00 7 GLY A C 5
ATOM 5442 O O . GLY A 1 7 ? -7.595 10.797 -6.743 1.00 0.00 7 GLY A O 5
ATOM 5446 N N . ILE A 1 8 ? -9.715 10.654 -6.002 1.00 0.00 8 ILE A N 5
ATOM 5447 C CA . ILE A 1 8 ? -9.385 11.075 -4.646 1.00 0.00 8 ILE A CA 5
ATOM 5448 C C . ILE A 1 8 ? -9.376 9.887 -3.689 1.00 0.00 8 ILE A C 5
ATOM 5449 O O . ILE A 1 8 ? -10.351 9.141 -3.599 1.00 0.00 8 ILE A O 5
ATOM 5465 N N . LEU A 1 9 ? -8.268 9.719 -2.975 1.00 0.00 9 LEU A N 5
ATOM 5466 C CA . LEU A 1 9 ? -8.131 8.623 -2.023 1.00 0.00 9 LEU A CA 5
ATOM 5467 C C . LEU A 1 9 ? -7.887 9.153 -0.614 1.00 0.00 9 LEU A C 5
ATOM 5468 O O . LEU A 1 9 ? -7.308 10.225 -0.436 1.00 0.00 9 LEU A O 5
ATOM 5484 N N . GLN A 1 10 ? -8.331 8.395 0.384 1.00 0.00 10 GLN A N 5
ATOM 5485 C CA . GLN A 1 10 ? -8.158 8.789 1.777 1.00 0.00 10 GLN A CA 5
ATOM 5486 C C . GLN A 1 10 ? -6.680 8.845 2.148 1.00 0.00 10 GLN A C 5
ATOM 5487 O O . GLN A 1 10 ? -5.890 8.004 1.720 1.00 0.00 10 GLN A O 5
ATOM 5501 N N . SER A 1 11 ? -6.313 9.841 2.948 1.00 0.00 11 SER A N 5
ATOM 5502 C CA . SER A 1 11 ? -4.929 10.009 3.373 1.00 0.00 11 SER A CA 5
ATOM 5503 C C . SER A 1 11 ? -4.643 9.190 4.628 1.00 0.00 11 SER A C 5
ATOM 5504 O O . SER A 1 11 ? -3.625 8.502 4.716 1.00 0.00 11 SER A O 5
ATOM 5512 N N . LEU A 1 12 ? -5.548 9.269 5.597 1.00 0.00 12 LEU A N 5
ATOM 5513 C CA . LEU A 1 12 ? -5.395 8.535 6.849 1.00 0.00 12 LEU A CA 5
ATOM 5514 C C . LEU A 1 12 ? -6.146 7.208 6.797 1.00 0.00 12 LEU A C 5
ATOM 5515 O O . LEU A 1 12 ? -5.552 6.141 6.954 1.00 0.00 12 LEU A O 5
ATOM 5531 N N . SER A 1 13 ? -7.454 7.283 6.575 1.00 0.00 13 SER A N 5
ATOM 5532 C CA . SER A 1 13 ? -8.287 6.088 6.505 1.00 0.00 13 SER A CA 5
ATOM 5533 C C . SER A 1 13 ? -7.578 4.976 5.738 1.00 0.00 13 SER A C 5
ATOM 5534 O O . SER A 1 13 ? -7.368 3.883 6.261 1.00 0.00 13 SER A O 5
ATOM 5542 N N . ALA A 1 14 ? -7.211 5.265 4.493 1.00 0.00 14 ALA A N 5
ATOM 5543 C CA . ALA A 1 14 ? -6.524 4.292 3.654 1.00 0.00 14 ALA A CA 5
ATOM 5544 C C . ALA A 1 14 ? -5.184 3.892 4.261 1.00 0.00 14 ALA A C 5
ATOM 5545 O O . ALA A 1 14 ? -4.667 4.570 5.150 1.00 0.00 14 ALA A O 5
ATOM 5552 N N . LEU A 1 15 ? -4.627 2.787 3.777 1.00 0.00 15 LEU A N 5
ATOM 5553 C CA . LEU A 1 15 ? -3.346 2.296 4.274 1.00 0.00 15 LEU A CA 5
ATOM 5554 C C . LEU A 1 15 ? -2.186 3.024 3.601 1.00 0.00 15 LEU A C 5
ATOM 5555 O O . LEU A 1 15 ? -2.392 3.874 2.735 1.00 0.00 15 LEU A O 5
ATOM 5571 N N . ASP A 1 16 ? -0.967 2.683 4.005 1.00 0.00 16 ASP A N 5
ATOM 5572 C CA . ASP A 1 16 ? 0.226 3.301 3.439 1.00 0.00 16 ASP A CA 5
ATOM 5573 C C . ASP A 1 16 ? 0.725 2.515 2.230 1.00 0.00 16 ASP A C 5
ATOM 5574 O O . ASP A 1 16 ? 1.605 2.971 1.500 1.00 0.00 16 ASP A O 5
ATOM 5583 N N . PHE A 1 17 ? 0.157 1.331 2.026 1.00 0.00 17 PHE A N 5
ATOM 5584 C CA . PHE A 1 17 ? 0.545 0.480 0.907 1.00 0.00 17 PHE A CA 5
ATOM 5585 C C . PHE A 1 17 ? -0.564 -0.511 0.568 1.00 0.00 17 PHE A C 5
ATOM 5586 O O . PHE A 1 17 ? -1.189 -1.089 1.457 1.00 0.00 17 PHE A O 5
ATOM 5603 N N . ASP A 1 18 ? -0.803 -0.702 -0.725 1.00 0.00 18 ASP A N 5
ATOM 5604 C CA . ASP A 1 18 ? -1.836 -1.623 -1.184 1.00 0.00 18 ASP A CA 5
ATOM 5605 C C . ASP A 1 18 ? -1.249 -3.004 -1.459 1.00 0.00 18 ASP A C 5
ATOM 5606 O O . ASP A 1 18 ? -0.129 -3.143 -1.951 1.00 0.00 18 ASP A O 5
ATOM 5615 N N . PRO A 1 19 ? -2.022 -4.051 -1.135 1.00 0.00 19 PRO A N 5
ATOM 5616 C CA . PRO A 1 19 ? -1.599 -5.440 -1.338 1.00 0.00 19 PRO A CA 5
ATOM 5617 C C . PRO A 1 19 ? -1.539 -5.818 -2.814 1.00 0.00 19 PRO A C 5
ATOM 5618 O O . PRO A 1 19 ? -0.574 -6.434 -3.268 1.00 0.00 19 PRO A O 5
ATOM 5629 N N . TYR A 1 20 ? -2.574 -5.445 -3.558 1.00 0.00 20 TYR A N 5
ATOM 5630 C CA . TYR A 1 20 ? -2.639 -5.747 -4.983 1.00 0.00 20 TYR A CA 5
ATOM 5631 C C . TYR A 1 20 ? -1.488 -5.084 -5.733 1.00 0.00 20 TYR A C 5
ATOM 5632 O O . TYR A 1 20 ? -0.935 -5.654 -6.673 1.00 0.00 20 TYR A O 5
ATOM 5650 N N . ARG A 1 21 ? -1.132 -3.875 -5.310 1.00 0.00 21 ARG A N 5
ATOM 5651 C CA . ARG A 1 21 ? -0.048 -3.133 -5.941 1.00 0.00 21 ARG A CA 5
ATOM 5652 C C . ARG A 1 21 ? 1.302 -3.771 -5.627 1.00 0.00 21 ARG A C 5
ATOM 5653 O O . ARG A 1 21 ? 2.154 -3.911 -6.504 1.00 0.00 21 ARG A O 5
ATOM 5674 N N . VAL A 1 22 ? 1.491 -4.156 -4.368 1.00 0.00 22 VAL A N 5
ATOM 5675 C CA . VAL A 1 22 ? 2.737 -4.780 -3.938 1.00 0.00 22 VAL A CA 5
ATOM 5676 C C . VAL A 1 22 ? 3.006 -6.063 -4.716 1.00 0.00 22 VAL A C 5
ATOM 5677 O O . VAL A 1 22 ? 4.056 -6.214 -5.341 1.00 0.00 22 VAL A O 5
ATOM 5690 N N . LEU A 1 23 ? 2.051 -6.985 -4.673 1.00 0.00 23 LEU A N 5
ATOM 5691 C CA . LEU A 1 23 ? 2.184 -8.257 -5.375 1.00 0.00 23 LEU A CA 5
ATOM 5692 C C . LEU A 1 23 ? 2.261 -8.042 -6.883 1.00 0.00 23 LEU A C 5
ATOM 5693 O O . LEU A 1 23 ? 2.940 -8.783 -7.592 1.00 0.00 23 LEU A O 5
ATOM 5709 N N . GLY A 1 24 ? 1.562 -7.019 -7.367 1.00 0.00 24 GLY A N 5
ATOM 5710 C CA . GLY A 1 24 ? 1.567 -6.723 -8.787 1.00 0.00 24 GLY A CA 5
ATOM 5711 C C . GLY A 1 24 ? 0.459 -7.440 -9.533 1.00 0.00 24 GLY A C 5
ATOM 5712 O O . GLY A 1 24 ? 0.694 -8.039 -10.582 1.00 0.00 24 GLY A O 5
ATOM 5716 N N . VAL A 1 25 ? -0.752 -7.380 -8.989 1.00 0.00 25 VAL A N 5
ATOM 5717 C CA . VAL A 1 25 ? -1.901 -8.029 -9.610 1.00 0.00 25 VAL A CA 5
ATOM 5718 C C . VAL A 1 25 ? -3.088 -7.076 -9.700 1.00 0.00 25 VAL A C 5
ATOM 5719 O O . VAL A 1 25 ? -3.106 -6.027 -9.056 1.00 0.00 25 VAL A O 5
ATOM 5732 N N . SER A 1 26 ? -4.079 -7.448 -10.503 1.00 0.00 26 SER A N 5
ATOM 5733 C CA . SER A 1 26 ? -5.270 -6.625 -10.681 1.00 0.00 26 SER A CA 5
ATOM 5734 C C . SER A 1 26 ? -6.490 -7.292 -10.053 1.00 0.00 26 SER A C 5
ATOM 5735 O O . SER A 1 26 ? -6.401 -8.399 -9.521 1.00 0.00 26 SER A O 5
ATOM 5743 N N . ARG A 1 27 ? -7.629 -6.611 -10.120 1.00 0.00 27 ARG A N 5
ATOM 5744 C CA . ARG A 1 27 ? -8.868 -7.135 -9.558 1.00 0.00 27 ARG A CA 5
ATOM 5745 C C . ARG A 1 27 ? -9.208 -8.493 -10.165 1.00 0.00 27 ARG A C 5
ATOM 5746 O O . ARG A 1 27 ? -9.809 -9.346 -9.511 1.00 0.00 27 ARG A O 5
ATOM 5767 N N . THR A 1 28 ? -8.820 -8.688 -11.422 1.00 0.00 28 THR A N 5
ATOM 5768 C CA . THR A 1 28 ? -9.085 -9.940 -12.118 1.00 0.00 28 THR A CA 5
ATOM 5769 C C . THR A 1 28 ? -8.324 -11.096 -11.479 1.00 0.00 28 THR A C 5
ATOM 5770 O O . THR A 1 28 ? -8.699 -12.258 -11.633 1.00 0.00 28 THR A O 5
ATOM 5781 N N . ALA A 1 29 ? -7.254 -10.770 -10.761 1.00 0.00 29 ALA A N 5
ATOM 5782 C CA . ALA A 1 29 ? -6.443 -11.781 -10.097 1.00 0.00 29 ALA A CA 5
ATOM 5783 C C . ALA A 1 29 ? -7.225 -12.467 -8.982 1.00 0.00 29 ALA A C 5
ATOM 5784 O O . ALA A 1 29 ? -7.831 -11.807 -8.139 1.00 0.00 29 ALA A O 5
ATOM 5791 N N . SER A 1 30 ? -7.208 -13.796 -8.984 1.00 0.00 30 SER A N 5
ATOM 5792 C CA . SER A 1 30 ? -7.920 -14.572 -7.975 1.00 0.00 30 SER A CA 5
ATOM 5793 C C . SER A 1 30 ? -6.941 -15.320 -7.075 1.00 0.00 30 SER A C 5
ATOM 5794 O O . SER A 1 30 ? -5.737 -15.337 -7.329 1.00 0.00 30 SER A O 5
ATOM 5802 N N . GLN A 1 31 ? -7.468 -15.937 -6.022 1.00 0.00 31 GLN A N 5
ATOM 5803 C CA . GLN A 1 31 ? -6.642 -16.686 -5.083 1.00 0.00 31 GLN A CA 5
ATOM 5804 C C . GLN A 1 31 ? -5.515 -17.413 -5.810 1.00 0.00 31 GLN A C 5
ATOM 5805 O O . GLN A 1 31 ? -4.384 -17.463 -5.328 1.00 0.00 31 GLN A O 5
ATOM 5819 N N . ALA A 1 32 ? -5.832 -17.975 -6.972 1.00 0.00 32 ALA A N 5
ATOM 5820 C CA . ALA A 1 32 ? -4.846 -18.697 -7.765 1.00 0.00 32 ALA A CA 5
ATOM 5821 C C . ALA A 1 32 ? -3.737 -17.766 -8.243 1.00 0.00 32 ALA A C 5
ATOM 5822 O O . ALA A 1 32 ? -2.575 -17.925 -7.869 1.00 0.00 32 ALA A O 5
ATOM 5829 N N . ASP A 1 33 ? -4.103 -16.795 -9.072 1.00 0.00 33 ASP A N 5
ATOM 5830 C CA . ASP A 1 33 ? -3.139 -15.837 -9.602 1.00 0.00 33 ASP A CA 5
ATOM 5831 C C . ASP A 1 33 ? -2.320 -15.213 -8.477 1.00 0.00 33 ASP A C 5
ATOM 5832 O O . ASP A 1 33 ? -1.098 -15.096 -8.577 1.00 0.00 33 ASP A O 5
ATOM 5841 N N . ILE A 1 34 ? -3.000 -14.813 -7.408 1.00 0.00 34 ILE A N 5
ATOM 5842 C CA . ILE A 1 34 ? -2.335 -14.201 -6.264 1.00 0.00 34 ILE A CA 5
ATOM 5843 C C . ILE A 1 34 ? -1.309 -15.149 -5.653 1.00 0.00 34 ILE A C 5
ATOM 5844 O O . ILE A 1 34 ? -0.107 -14.888 -5.688 1.00 0.00 34 ILE A O 5
ATOM 5860 N N . LYS A 1 35 ? -1.793 -16.252 -5.092 1.00 0.00 35 LYS A N 5
ATOM 5861 C CA . LYS A 1 35 ? -0.919 -17.243 -4.474 1.00 0.00 35 LYS A CA 5
ATOM 5862 C C . LYS A 1 35 ? 0.250 -17.585 -5.392 1.00 0.00 35 LYS A C 5
ATOM 5863 O O . LYS A 1 35 ? 1.379 -17.768 -4.936 1.00 0.00 35 LYS A O 5
ATOM 5882 N N . LYS A 1 36 ? -0.027 -17.670 -6.689 1.00 0.00 36 LYS A N 5
ATOM 5883 C CA . LYS A 1 36 ? 1.001 -17.988 -7.673 1.00 0.00 36 LYS A CA 5
ATOM 5884 C C . LYS A 1 36 ? 1.990 -16.835 -7.818 1.00 0.00 36 LYS A C 5
ATOM 5885 O O . LYS A 1 36 ? 3.196 -17.050 -7.932 1.00 0.00 36 LYS A O 5
ATOM 5904 N N . ALA A 1 37 ? 1.470 -15.612 -7.812 1.00 0.00 37 ALA A N 5
ATOM 5905 C CA . ALA A 1 37 ? 2.307 -14.425 -7.940 1.00 0.00 37 ALA A CA 5
ATOM 5906 C C . ALA A 1 37 ? 3.182 -14.235 -6.705 1.00 0.00 37 ALA A C 5
ATOM 5907 O O . ALA A 1 37 ? 4.343 -13.841 -6.809 1.00 0.00 37 ALA A O 5
ATOM 5914 N N . TYR A 1 38 ? 2.616 -14.516 -5.536 1.00 0.00 38 TYR A N 5
ATOM 5915 C CA . TYR A 1 38 ? 3.343 -14.373 -4.281 1.00 0.00 38 TYR A CA 5
ATOM 5916 C C . TYR A 1 38 ? 4.569 -15.281 -4.254 1.00 0.00 38 TYR A C 5
ATOM 5917 O O . TYR A 1 38 ? 5.701 -14.813 -4.137 1.00 0.00 38 TYR A O 5
ATOM 5935 N N . LYS A 1 39 ? 4.333 -16.584 -4.365 1.00 0.00 39 LYS A N 5
ATOM 5936 C CA . LYS A 1 39 ? 5.415 -17.561 -4.356 1.00 0.00 39 LYS A CA 5
ATOM 5937 C C . LYS A 1 39 ? 6.532 -17.145 -5.308 1.00 0.00 39 LYS A C 5
ATOM 5938 O O . LYS A 1 39 ? 7.678 -16.965 -4.896 1.00 0.00 39 LYS A O 5
ATOM 5957 N N . LYS A 1 40 ? 6.190 -16.992 -6.583 1.00 0.00 40 LYS A N 5
ATOM 5958 C CA . LYS A 1 40 ? 7.163 -16.594 -7.593 1.00 0.00 40 LYS A CA 5
ATOM 5959 C C . LYS A 1 40 ? 7.977 -15.394 -7.122 1.00 0.00 40 LYS A C 5
ATOM 5960 O O . LYS A 1 40 ? 9.203 -15.376 -7.242 1.00 0.00 40 LYS A O 5
ATOM 5979 N N . LEU A 1 41 ? 7.290 -14.393 -6.584 1.00 0.00 41 LEU A N 5
ATOM 5980 C CA . LEU A 1 41 ? 7.950 -13.188 -6.092 1.00 0.00 41 LEU A CA 5
ATOM 5981 C C . LEU A 1 41 ? 8.891 -13.516 -4.937 1.00 0.00 41 LEU A C 5
ATOM 5982 O O . LEU A 1 41 ? 10.002 -12.992 -4.861 1.00 0.00 41 LEU A O 5
ATOM 5998 N N . ALA A 1 42 ? 8.439 -14.387 -4.041 1.00 0.00 42 ALA A N 5
ATOM 5999 C CA . ALA A 1 42 ? 9.241 -14.788 -2.893 1.00 0.00 42 ALA A CA 5
ATOM 6000 C C . ALA A 1 42 ? 10.480 -15.562 -3.332 1.00 0.00 42 ALA A C 5
ATOM 6001 O O . ALA A 1 42 ? 11.569 -15.367 -2.792 1.00 0.00 42 ALA A O 5
ATOM 6008 N N . ARG A 1 43 ? 10.305 -16.441 -4.313 1.00 0.00 43 ARG A N 5
ATOM 6009 C CA . ARG A 1 43 ? 11.409 -17.246 -4.823 1.00 0.00 43 ARG A CA 5
ATOM 6010 C C . ARG A 1 43 ? 12.439 -16.370 -5.530 1.00 0.00 43 ARG A C 5
ATOM 6011 O O . ARG A 1 43 ? 13.644 -16.538 -5.341 1.00 0.00 43 ARG A O 5
ATOM 6032 N N . GLU A 1 44 ? 11.957 -15.437 -6.344 1.00 0.00 44 GLU A N 5
ATOM 6033 C CA . GLU A 1 44 ? 12.837 -14.536 -7.079 1.00 0.00 44 GLU A CA 5
ATOM 6034 C C . GLU A 1 44 ? 13.487 -13.524 -6.140 1.00 0.00 44 GLU A C 5
ATOM 6035 O O . GLU A 1 44 ? 14.710 -13.390 -6.106 1.00 0.00 44 GLU A O 5
ATOM 6047 N N . TRP A 1 45 ? 12.660 -12.814 -5.382 1.00 0.00 45 TRP A N 5
ATOM 6048 C CA . TRP A 1 45 ? 13.154 -11.813 -4.443 1.00 0.00 45 TRP A CA 5
ATOM 6049 C C . TRP A 1 45 ? 13.591 -12.463 -3.134 1.00 0.00 45 TRP A C 5
ATOM 6050 O O . TRP A 1 45 ? 13.738 -11.789 -2.114 1.00 0.00 45 TRP A O 5
ATOM 6071 N N . HIS A 1 46 ? 13.797 -13.775 -3.170 1.00 0.00 46 HIS A N 5
ATOM 6072 C CA . HIS A 1 46 ? 14.218 -14.516 -1.986 1.00 0.00 46 HIS A CA 5
ATOM 6073 C C . HIS A 1 46 ? 15.575 -14.023 -1.492 1.00 0.00 46 HIS A C 5
ATOM 6074 O O . HIS A 1 46 ? 16.522 -13.861 -2.261 1.00 0.00 46 HIS A O 5
ATOM 6088 N N . PRO A 1 47 ? 15.673 -13.777 -0.177 1.00 0.00 47 PRO A N 5
ATOM 6089 C CA . PRO A 1 47 ? 16.909 -13.299 0.450 1.00 0.00 47 PRO A CA 5
ATOM 6090 C C . PRO A 1 47 ? 17.999 -14.365 0.468 1.00 0.00 47 PRO A C 5
ATOM 6091 O O . PRO A 1 47 ? 19.189 -14.050 0.435 1.00 0.00 47 PRO A O 5
ATOM 6102 N N . ASP A 1 48 ? 17.586 -15.627 0.520 1.00 0.00 48 ASP A N 5
ATOM 6103 C CA . ASP A 1 48 ? 18.528 -16.740 0.541 1.00 0.00 48 ASP A CA 5
ATOM 6104 C C . ASP A 1 48 ? 19.341 -16.788 -0.749 1.00 0.00 48 ASP A C 5
ATOM 6105 O O . ASP A 1 48 ? 20.524 -17.126 -0.738 1.00 0.00 48 ASP A O 5
ATOM 6114 N N . LYS A 1 49 ? 18.697 -16.449 -1.861 1.00 0.00 49 LYS A N 5
ATOM 6115 C CA . LYS A 1 49 ? 19.358 -16.453 -3.160 1.00 0.00 49 LYS A CA 5
ATOM 6116 C C . LYS A 1 49 ? 19.869 -15.061 -3.515 1.00 0.00 49 LYS A C 5
ATOM 6117 O O . LYS A 1 49 ? 20.870 -14.917 -4.215 1.00 0.00 49 LYS A O 5
ATOM 6136 N N . ASN A 1 50 ? 19.175 -14.038 -3.026 1.00 0.00 50 ASN A N 5
ATOM 6137 C CA . ASN A 1 50 ? 19.560 -12.657 -3.291 1.00 0.00 50 ASN A CA 5
ATOM 6138 C C . ASN A 1 50 ? 20.736 -12.241 -2.412 1.00 0.00 50 ASN A C 5
ATOM 6139 O O . ASN A 1 50 ? 20.728 -12.462 -1.201 1.00 0.00 50 ASN A O 5
ATOM 6150 N N . LYS A 1 51 ? 21.745 -11.637 -3.030 1.00 0.00 51 LYS A N 5
ATOM 6151 C CA . LYS A 1 51 ? 22.928 -11.188 -2.306 1.00 0.00 51 LYS A CA 5
ATOM 6152 C C . LYS A 1 51 ? 22.872 -9.685 -2.052 1.00 0.00 51 LYS A C 5
ATOM 6153 O O . LYS A 1 51 ? 23.367 -9.199 -1.035 1.00 0.00 51 LYS A O 5
ATOM 6172 N N . ASP A 1 52 ? 22.266 -8.955 -2.982 1.00 0.00 52 ASP A N 5
ATOM 6173 C CA . ASP A 1 52 ? 22.143 -7.507 -2.857 1.00 0.00 52 ASP A CA 5
ATOM 6174 C C . ASP A 1 52 ? 21.461 -7.130 -1.546 1.00 0.00 52 ASP A C 5
ATOM 6175 O O . ASP A 1 52 ? 20.421 -7.679 -1.179 1.00 0.00 52 ASP A O 5
ATOM 6184 N N . PRO A 1 53 ? 22.057 -6.173 -0.821 1.00 0.00 53 PRO A N 5
ATOM 6185 C CA . PRO A 1 53 ? 21.524 -5.701 0.460 1.00 0.00 53 PRO A CA 5
ATOM 6186 C C . PRO A 1 53 ? 20.233 -4.908 0.294 1.00 0.00 53 PRO A C 5
ATOM 6187 O O . PRO A 1 53 ? 20.217 -3.857 -0.345 1.00 0.00 53 PRO A O 5
ATOM 6198 N N . GLY A 1 54 ? 19.151 -5.418 0.875 1.00 0.00 54 GLY A N 5
ATOM 6199 C CA . GLY A 1 54 ? 17.870 -4.743 0.780 1.00 0.00 54 GLY A CA 5
ATOM 6200 C C . GLY A 1 54 ? 16.759 -5.669 0.326 1.00 0.00 54 GLY A C 5
ATOM 6201 O O . GLY A 1 54 ? 15.633 -5.585 0.815 1.00 0.00 54 GLY A O 5
ATOM 6205 N N . ALA A 1 55 ? 17.075 -6.555 -0.612 1.00 0.00 55 ALA A N 5
ATOM 6206 C CA . ALA A 1 55 ? 16.095 -7.501 -1.131 1.00 0.00 55 ALA A CA 5
ATOM 6207 C C . ALA A 1 55 ? 15.161 -7.985 -0.028 1.00 0.00 55 ALA A C 5
ATOM 6208 O O . ALA A 1 55 ? 13.960 -8.143 -0.244 1.00 0.00 55 ALA A O 5
ATOM 6215 N N . GLU A 1 56 ? 15.721 -8.218 1.156 1.00 0.00 56 GLU A N 5
ATOM 6216 C CA . GLU A 1 56 ? 14.936 -8.685 2.292 1.00 0.00 56 GLU A CA 5
ATOM 6217 C C . GLU A 1 56 ? 13.733 -7.777 2.533 1.00 0.00 56 GLU A C 5
ATOM 6218 O O . GLU A 1 56 ? 12.604 -8.248 2.671 1.00 0.00 56 GLU A O 5
ATOM 6230 N N . ASP A 1 57 ? 13.985 -6.474 2.584 1.00 0.00 57 ASP A N 5
ATOM 6231 C CA . ASP A 1 57 ? 12.924 -5.499 2.807 1.00 0.00 57 ASP A CA 5
ATOM 6232 C C . ASP A 1 57 ? 11.704 -5.815 1.947 1.00 0.00 57 ASP A C 5
ATOM 6233 O O . ASP A 1 57 ? 10.603 -6.009 2.461 1.00 0.00 57 ASP A O 5
ATOM 6242 N N . ARG A 1 58 ? 11.909 -5.865 0.635 1.00 0.00 58 ARG A N 5
ATOM 6243 C CA . ARG A 1 58 ? 10.826 -6.156 -0.297 1.00 0.00 58 ARG A CA 5
ATOM 6244 C C . ARG A 1 58 ? 10.179 -7.500 0.024 1.00 0.00 58 ARG A C 5
ATOM 6245 O O . ARG A 1 58 ? 8.955 -7.608 0.103 1.00 0.00 58 ARG A O 5
ATOM 6266 N N . PHE A 1 59 ? 11.008 -8.521 0.207 1.00 0.00 59 PHE A N 5
ATOM 6267 C CA . PHE A 1 59 ? 10.517 -9.859 0.518 1.00 0.00 59 PHE A CA 5
ATOM 6268 C C . PHE A 1 59 ? 9.476 -9.810 1.632 1.00 0.00 59 PHE A C 5
ATOM 6269 O O . PHE A 1 59 ? 8.429 -10.454 1.546 1.00 0.00 59 PHE A O 5
ATOM 6286 N N . ILE A 1 60 ? 9.770 -9.044 2.676 1.00 0.00 60 ILE A N 5
ATOM 6287 C CA . ILE A 1 60 ? 8.860 -8.911 3.807 1.00 0.00 60 ILE A CA 5
ATOM 6288 C C . ILE A 1 60 ? 7.516 -8.340 3.367 1.00 0.00 60 ILE A C 5
ATOM 6289 O O . ILE A 1 60 ? 6.462 -8.868 3.719 1.00 0.00 60 ILE A O 5
ATOM 6305 N N . GLN A 1 61 ? 7.563 -7.261 2.593 1.00 0.00 61 GLN A N 5
ATOM 6306 C CA . GLN A 1 61 ? 6.348 -6.619 2.103 1.00 0.00 61 GLN A CA 5
ATOM 6307 C C . GLN A 1 61 ? 5.541 -7.576 1.232 1.00 0.00 61 GLN A C 5
ATOM 6308 O O . GLN A 1 61 ? 4.327 -7.704 1.394 1.00 0.00 61 GLN A O 5
ATOM 6322 N N . ILE A 1 62 ? 6.222 -8.245 0.308 1.00 0.00 62 ILE A N 5
ATOM 6323 C CA . ILE A 1 62 ? 5.568 -9.191 -0.588 1.00 0.00 62 ILE A CA 5
ATOM 6324 C C . ILE A 1 62 ? 4.693 -10.168 0.189 1.00 0.00 62 ILE A C 5
ATOM 6325 O O . ILE A 1 62 ? 3.541 -10.408 -0.173 1.00 0.00 62 ILE A O 5
ATOM 6341 N N . SER A 1 63 ? 5.247 -10.729 1.259 1.00 0.00 63 SER A N 5
ATOM 6342 C CA . SER A 1 63 ? 4.517 -11.682 2.087 1.00 0.00 63 SER A CA 5
ATOM 6343 C C . SER A 1 63 ? 3.399 -10.988 2.859 1.00 0.00 63 SER A C 5
ATOM 6344 O O . SER A 1 63 ? 2.271 -11.478 2.916 1.00 0.00 63 SER A O 5
ATOM 6352 N N . LYS A 1 64 ? 3.720 -9.842 3.451 1.00 0.00 64 LYS A N 5
ATOM 6353 C CA . LYS A 1 64 ? 2.745 -9.078 4.219 1.00 0.00 64 LYS A CA 5
ATOM 6354 C C . LYS A 1 64 ? 1.602 -8.602 3.327 1.00 0.00 64 LYS A C 5
ATOM 6355 O O . LYS A 1 64 ? 0.504 -8.323 3.806 1.00 0.00 64 LYS A O 5
ATOM 6374 N N . ALA A 1 65 ? 1.869 -8.514 2.028 1.00 0.00 65 ALA A N 5
ATOM 6375 C CA . ALA A 1 65 ? 0.862 -8.075 1.070 1.00 0.00 65 ALA A CA 5
ATOM 6376 C C . ALA A 1 65 ? -0.053 -9.228 0.669 1.00 0.00 65 ALA A C 5
ATOM 6377 O O . ALA A 1 65 ? -1.244 -9.032 0.427 1.00 0.00 65 ALA A O 5
ATOM 6384 N N . TYR A 1 66 ? 0.511 -10.428 0.601 1.00 0.00 66 TYR A N 5
ATOM 6385 C CA . TYR A 1 66 ? -0.253 -11.612 0.227 1.00 0.00 66 TYR A CA 5
ATOM 6386 C C . TYR A 1 66 ? -1.082 -12.120 1.403 1.00 0.00 66 TYR A C 5
ATOM 6387 O O . TYR A 1 66 ? -2.280 -12.368 1.270 1.00 0.00 66 TYR A O 5
ATOM 6405 N N . GLU A 1 67 ? -0.434 -12.271 2.553 1.00 0.00 67 GLU A N 5
ATOM 6406 C CA . GLU A 1 67 ? -1.110 -12.749 3.753 1.00 0.00 67 GLU A CA 5
ATOM 6407 C C . GLU A 1 67 ? -2.476 -12.087 3.909 1.00 0.00 67 GLU A C 5
ATOM 6408 O O . GLU A 1 67 ? -3.435 -12.716 4.356 1.00 0.00 67 GLU A O 5
ATOM 6420 N N . ILE A 1 68 ? -2.555 -10.814 3.537 1.00 0.00 68 ILE A N 5
ATOM 6421 C CA . ILE A 1 68 ? -3.802 -10.066 3.634 1.00 0.00 68 ILE A CA 5
ATOM 6422 C C . ILE A 1 68 ? -4.858 -10.632 2.690 1.00 0.00 68 ILE A C 5
ATOM 6423 O O . ILE A 1 68 ? -5.944 -11.024 3.119 1.00 0.00 68 ILE A O 5
ATOM 6439 N N . LEU A 1 69 ? -4.531 -10.674 1.403 1.00 0.00 69 LEU A N 5
ATOM 6440 C CA . LEU A 1 69 ? -5.450 -11.194 0.397 1.00 0.00 69 LEU A CA 5
ATOM 6441 C C . LEU A 1 69 ? -5.697 -12.685 0.605 1.00 0.00 69 LEU A C 5
ATOM 6442 O O . LEU A 1 69 ? -6.837 -13.116 0.783 1.00 0.00 69 LEU A O 5
ATOM 6458 N N . SER A 1 70 ? -4.623 -13.467 0.582 1.00 0.00 70 SER A N 5
ATOM 6459 C CA . SER A 1 70 ? -4.724 -14.910 0.767 1.00 0.00 70 SER A CA 5
ATOM 6460 C C . SER A 1 70 ? -5.838 -15.255 1.749 1.00 0.00 70 SER A C 5
ATOM 6461 O O . SER A 1 70 ? -6.682 -16.107 1.473 1.00 0.00 70 SER A O 5
ATOM 6469 N N . ASN A 1 71 ? -5.834 -14.587 2.898 1.00 0.00 71 ASN A N 5
ATOM 6470 C CA . ASN A 1 71 ? -6.845 -14.823 3.923 1.00 0.00 71 ASN A CA 5
ATOM 6471 C C . ASN A 1 71 ? -8.143 -14.097 3.585 1.00 0.00 71 ASN A C 5
ATOM 6472 O O . ASN A 1 71 ? -8.135 -12.910 3.260 1.00 0.00 71 ASN A O 5
ATOM 6483 N N . GLU A 1 72 ? -9.256 -14.819 3.663 1.00 0.00 72 GLU A N 5
ATOM 6484 C CA . GLU A 1 72 ? -10.562 -14.243 3.365 1.00 0.00 72 GLU A CA 5
ATOM 6485 C C . GLU A 1 72 ? -10.859 -13.062 4.284 1.00 0.00 72 GLU A C 5
ATOM 6486 O O . GLU A 1 72 ? -11.166 -11.964 3.821 1.00 0.00 72 GLU A O 5
ATOM 6498 N N . GLU A 1 73 ? -10.765 -13.297 5.590 1.00 0.00 73 GLU A N 5
ATOM 6499 C CA . GLU A 1 73 ? -11.025 -12.253 6.574 1.00 0.00 73 GLU A CA 5
ATOM 6500 C C . GLU A 1 73 ? -10.254 -10.981 6.234 1.00 0.00 73 GLU A C 5
ATOM 6501 O O . GLU A 1 73 ? -10.843 -9.960 5.878 1.00 0.00 73 GLU A O 5
ATOM 6513 N N . LYS A 1 74 ? -8.932 -11.049 6.346 1.00 0.00 74 LYS A N 5
ATOM 6514 C CA . LYS A 1 74 ? -8.078 -9.905 6.050 1.00 0.00 74 LYS A CA 5
ATOM 6515 C C . LYS A 1 74 ? -8.428 -9.301 4.694 1.00 0.00 74 LYS A C 5
ATOM 6516 O O . LYS A 1 74 ? -8.622 -8.091 4.575 1.00 0.00 74 LYS A O 5
ATOM 6535 N N . ARG A 1 75 ? -8.509 -10.150 3.675 1.00 0.00 75 ARG A N 5
ATOM 6536 C CA . ARG A 1 75 ? -8.837 -9.699 2.328 1.00 0.00 75 ARG A CA 5
ATOM 6537 C C . ARG A 1 75 ? -10.059 -8.785 2.343 1.00 0.00 75 ARG A C 5
ATOM 6538 O O . ARG A 1 75 ? -9.990 -7.631 1.919 1.00 0.00 75 ARG A O 5
ATOM 6559 N N . THR A 1 76 ? -11.177 -9.309 2.835 1.00 0.00 76 THR A N 5
ATOM 6560 C CA . THR A 1 76 ? -12.415 -8.542 2.904 1.00 0.00 76 THR A CA 5
ATOM 6561 C C . THR A 1 76 ? -12.234 -7.281 3.742 1.00 0.00 76 THR A C 5
ATOM 6562 O O . THR A 1 76 ? -12.660 -6.197 3.348 1.00 0.00 76 THR A O 5
ATOM 6573 N N . ASN A 1 77 ? -11.600 -7.432 4.900 1.00 0.00 77 ASN A N 5
ATOM 6574 C CA . ASN A 1 77 ? -11.363 -6.305 5.795 1.00 0.00 77 ASN A CA 5
ATOM 6575 C C . ASN A 1 77 ? -10.780 -5.119 5.032 1.00 0.00 77 ASN A C 5
ATOM 6576 O O . ASN A 1 77 ? -11.132 -3.968 5.290 1.00 0.00 77 ASN A O 5
ATOM 6587 N N . TYR A 1 78 ? -9.887 -5.408 4.092 1.00 0.00 78 TYR A N 5
ATOM 6588 C CA . TYR A 1 78 ? -9.253 -4.366 3.293 1.00 0.00 78 TYR A CA 5
ATOM 6589 C C . TYR A 1 78 ? -10.288 -3.613 2.462 1.00 0.00 78 TYR A C 5
ATOM 6590 O O . TYR A 1 78 ? -10.236 -2.388 2.348 1.00 0.00 78 TYR A O 5
ATOM 6608 N N . ASP A 1 79 ? -11.226 -4.354 1.884 1.00 0.00 79 ASP A N 5
ATOM 6609 C CA . ASP A 1 79 ? -12.275 -3.757 1.064 1.00 0.00 79 ASP A CA 5
ATOM 6610 C C . ASP A 1 79 ? -13.280 -3.005 1.931 1.00 0.00 79 ASP A C 5
ATOM 6611 O O . ASP A 1 79 ? -13.655 -1.873 1.624 1.00 0.00 79 ASP A O 5
ATOM 6620 N N . HIS A 1 80 ? -13.713 -3.642 3.014 1.00 0.00 80 HIS A N 5
ATOM 6621 C CA . HIS A 1 80 ? -14.676 -3.033 3.925 1.00 0.00 80 HIS A CA 5
ATOM 6622 C C . HIS A 1 80 ? -14.173 -1.681 4.422 1.00 0.00 80 HIS A C 5
ATOM 6623 O O . HIS A 1 80 ? -14.963 -0.778 4.699 1.00 0.00 80 HIS A O 5
ATOM 6637 N N . TYR A 1 81 ? -12.856 -1.549 4.533 1.00 0.00 81 TYR A N 5
ATOM 6638 C CA . TYR A 1 81 ? -12.249 -0.308 4.999 1.00 0.00 81 TYR A CA 5
ATOM 6639 C C . TYR A 1 81 ? -12.409 0.800 3.963 1.00 0.00 81 TYR A C 5
ATOM 6640 O O . TYR A 1 81 ? -12.343 1.984 4.289 1.00 0.00 81 TYR A O 5
ATOM 6658 N N . GLY A 1 82 ? -12.621 0.405 2.711 1.00 0.00 82 GLY A N 5
ATOM 6659 C CA . GLY A 1 82 ? -12.788 1.375 1.645 1.00 0.00 82 GLY A CA 5
ATOM 6660 C C . GLY A 1 82 ? -11.629 1.368 0.668 1.00 0.00 82 GLY A C 5
ATOM 6661 O O . GLY A 1 82 ? -11.197 2.422 0.200 1.00 0.00 82 GLY A O 5
ATOM 6665 N N . SER A 1 83 ? -11.124 0.178 0.360 1.00 0.00 83 SER A N 5
ATOM 6666 C CA . SER A 1 83 ? -10.004 0.039 -0.564 1.00 0.00 83 SER A CA 5
ATOM 6667 C C . SER A 1 83 ? -10.080 1.086 -1.671 1.00 0.00 83 SER A C 5
ATOM 6668 O O . SER A 1 83 ? -9.075 1.695 -2.034 1.00 0.00 83 SER A O 5
ATOM 6676 N N . GLY A 1 84 ? -11.281 1.289 -2.204 1.00 0.00 84 GLY A N 5
ATOM 6677 C CA . GLY A 1 84 ? -11.468 2.262 -3.264 1.00 0.00 84 GLY A CA 5
ATOM 6678 C C . GLY A 1 84 ? -12.141 3.529 -2.776 1.00 0.00 84 GLY A C 5
ATOM 6679 O O . GLY A 1 84 ? -12.646 3.598 -1.655 1.00 0.00 84 GLY A O 5
ATOM 6683 N N . PRO A 1 85 ? -12.154 4.564 -3.630 1.00 0.00 85 PRO A N 5
ATOM 6684 C CA . PRO A 1 85 ? -12.767 5.854 -3.301 1.00 0.00 85 PRO A CA 5
ATOM 6685 C C . PRO A 1 85 ? -14.288 5.771 -3.225 1.00 0.00 85 PRO A C 5
ATOM 6686 O O . PRO A 1 85 ? -14.935 5.232 -4.123 1.00 0.00 85 PRO A O 5
ATOM 6697 N N . SER A 1 86 ? -14.852 6.309 -2.149 1.00 0.00 86 SER A N 5
ATOM 6698 C CA . SER A 1 86 ? -16.297 6.293 -1.955 1.00 0.00 86 SER A CA 5
ATOM 6699 C C . SER A 1 86 ? -16.721 7.348 -0.938 1.00 0.00 86 SER A C 5
ATOM 6700 O O . SER A 1 86 ? -15.891 7.890 -0.207 1.00 0.00 86 SER A O 5
ATOM 6708 N N . SER A 1 87 ? -18.018 7.635 -0.897 1.00 0.00 87 SER A N 5
ATOM 6709 C CA . SER A 1 87 ? -18.553 8.628 0.027 1.00 0.00 87 SER A CA 5
ATOM 6710 C C . SER A 1 87 ? -18.881 7.995 1.375 1.00 0.00 87 SER A C 5
ATOM 6711 O O . SER A 1 87 ? -18.308 8.359 2.401 1.00 0.00 87 SER A O 5
ATOM 6719 N N . GLY A 1 88 ? -19.808 7.042 1.364 1.00 0.00 88 GLY A N 5
ATOM 6720 C CA . GLY A 1 88 ? -20.198 6.372 2.591 1.00 0.00 88 GLY A CA 5
ATOM 6721 C C . GLY A 1 88 ? -20.298 4.869 2.424 1.00 0.00 88 GLY A C 5
ATOM 6722 O O . GLY A 1 88 ? -21.384 4.298 2.521 1.00 0.00 88 GLY A O 5
ATOM 6726 N N . GLY A 1 1 ? -10.546 -12.832 -22.701 1.00 0.00 1 GLY A N 6
ATOM 6727 C CA . GLY A 1 1 ? -10.294 -11.512 -23.249 1.00 0.00 1 GLY A CA 6
ATOM 6728 C C . GLY A 1 1 ? -8.832 -11.292 -23.582 1.00 0.00 1 GLY A C 6
ATOM 6729 O O . GLY A 1 1 ? -8.020 -11.025 -22.697 1.00 0.00 1 GLY A O 6
ATOM 6733 N N . SER A 1 2 ? -8.495 -11.405 -24.863 1.00 0.00 2 SER A N 6
ATOM 6734 C CA . SER A 1 2 ? -7.119 -11.222 -25.310 1.00 0.00 2 SER A CA 6
ATOM 6735 C C . SER A 1 2 ? -6.749 -9.742 -25.336 1.00 0.00 2 SER A C 6
ATOM 6736 O O . SER A 1 2 ? -5.695 -9.345 -24.839 1.00 0.00 2 SER A O 6
ATOM 6744 N N . SER A 1 3 ? -7.624 -8.930 -25.920 1.00 0.00 3 SER A N 6
ATOM 6745 C CA . SER A 1 3 ? -7.389 -7.494 -26.016 1.00 0.00 3 SER A CA 6
ATOM 6746 C C . SER A 1 3 ? -7.805 -6.789 -24.728 1.00 0.00 3 SER A C 6
ATOM 6747 O O . SER A 1 3 ? -8.511 -7.357 -23.896 1.00 0.00 3 SER A O 6
ATOM 6755 N N . GLY A 1 4 ? -7.362 -5.545 -24.572 1.00 0.00 4 GLY A N 6
ATOM 6756 C CA . GLY A 1 4 ? -7.698 -4.781 -23.385 1.00 0.00 4 GLY A CA 6
ATOM 6757 C C . GLY A 1 4 ? -6.573 -3.864 -22.948 1.00 0.00 4 GLY A C 6
ATOM 6758 O O . GLY A 1 4 ? -5.402 -4.242 -22.990 1.00 0.00 4 GLY A O 6
ATOM 6762 N N . SER A 1 5 ? -6.927 -2.654 -22.528 1.00 0.00 5 SER A N 6
ATOM 6763 C CA . SER A 1 5 ? -5.938 -1.677 -22.087 1.00 0.00 5 SER A CA 6
ATOM 6764 C C . SER A 1 5 ? -6.241 -1.199 -20.670 1.00 0.00 5 SER A C 6
ATOM 6765 O O . SER A 1 5 ? -7.379 -1.276 -20.207 1.00 0.00 5 SER A O 6
ATOM 6773 N N . SER A 1 6 ? -5.214 -0.704 -19.987 1.00 0.00 6 SER A N 6
ATOM 6774 C CA . SER A 1 6 ? -5.368 -0.216 -18.622 1.00 0.00 6 SER A CA 6
ATOM 6775 C C . SER A 1 6 ? -4.822 1.202 -18.487 1.00 0.00 6 SER A C 6
ATOM 6776 O O . SER A 1 6 ? -3.771 1.529 -19.036 1.00 0.00 6 SER A O 6
ATOM 6784 N N . GLY A 1 7 ? -5.544 2.041 -17.750 1.00 0.00 7 GLY A N 6
ATOM 6785 C CA . GLY A 1 7 ? -5.117 3.414 -17.555 1.00 0.00 7 GLY A CA 6
ATOM 6786 C C . GLY A 1 7 ? -4.953 3.768 -16.091 1.00 0.00 7 GLY A C 6
ATOM 6787 O O . GLY A 1 7 ? -5.534 3.119 -15.220 1.00 0.00 7 GLY A O 6
ATOM 6791 N N . ILE A 1 8 ? -4.160 4.798 -15.818 1.00 0.00 8 ILE A N 6
ATOM 6792 C CA . ILE A 1 8 ? -3.921 5.237 -14.448 1.00 0.00 8 ILE A CA 6
ATOM 6793 C C . ILE A 1 8 ? -5.232 5.553 -13.736 1.00 0.00 8 ILE A C 6
ATOM 6794 O O . ILE A 1 8 ? -6.239 5.861 -14.374 1.00 0.00 8 ILE A O 6
ATOM 6810 N N . LEU A 1 9 ? -5.211 5.478 -12.410 1.00 0.00 9 LEU A N 6
ATOM 6811 C CA . LEU A 1 9 ? -6.398 5.758 -11.609 1.00 0.00 9 LEU A CA 6
ATOM 6812 C C . LEU A 1 9 ? -6.069 6.710 -10.464 1.00 0.00 9 LEU A C 6
ATOM 6813 O O . LEU A 1 9 ? -4.949 6.719 -9.954 1.00 0.00 9 LEU A O 6
ATOM 6829 N N . GLN A 1 10 ? -7.054 7.508 -10.063 1.00 0.00 10 GLN A N 6
ATOM 6830 C CA . GLN A 1 10 ? -6.868 8.462 -8.976 1.00 0.00 10 GLN A CA 6
ATOM 6831 C C . GLN A 1 10 ? -7.688 8.061 -7.754 1.00 0.00 10 GLN A C 6
ATOM 6832 O O . GLN A 1 10 ? -8.873 7.748 -7.864 1.00 0.00 10 GLN A O 6
ATOM 6846 N N . SER A 1 11 ? -7.048 8.072 -6.589 1.00 0.00 11 SER A N 6
ATOM 6847 C CA . SER A 1 11 ? -7.716 7.705 -5.346 1.00 0.00 11 SER A CA 6
ATOM 6848 C C . SER A 1 11 ? -7.576 8.812 -4.306 1.00 0.00 11 SER A C 6
ATOM 6849 O O . SER A 1 11 ? -6.551 9.492 -4.240 1.00 0.00 11 SER A O 6
ATOM 6857 N N . LEU A 1 12 ? -8.614 8.989 -3.496 1.00 0.00 12 LEU A N 6
ATOM 6858 C CA . LEU A 1 12 ? -8.609 10.014 -2.458 1.00 0.00 12 LEU A CA 6
ATOM 6859 C C . LEU A 1 12 ? -7.777 9.571 -1.259 1.00 0.00 12 LEU A C 6
ATOM 6860 O O . LEU A 1 12 ? -6.816 10.238 -0.876 1.00 0.00 12 LEU A O 6
ATOM 6876 N N . SER A 1 13 ? -8.153 8.439 -0.671 1.00 0.00 13 SER A N 6
ATOM 6877 C CA . SER A 1 13 ? -7.443 7.907 0.486 1.00 0.00 13 SER A CA 6
ATOM 6878 C C . SER A 1 13 ? -6.694 6.628 0.123 1.00 0.00 13 SER A C 6
ATOM 6879 O O . SER A 1 13 ? -7.039 5.947 -0.842 1.00 0.00 13 SER A O 6
ATOM 6887 N N . ALA A 1 14 ? -5.668 6.309 0.904 1.00 0.00 14 ALA A N 6
ATOM 6888 C CA . ALA A 1 14 ? -4.871 5.111 0.668 1.00 0.00 14 ALA A CA 6
ATOM 6889 C C . ALA A 1 14 ? -4.121 4.693 1.928 1.00 0.00 14 ALA A C 6
ATOM 6890 O O . ALA A 1 14 ? -4.118 5.411 2.928 1.00 0.00 14 ALA A O 6
ATOM 6897 N N . LEU A 1 15 ? -3.488 3.526 1.874 1.00 0.00 15 LEU A N 6
ATOM 6898 C CA . LEU A 1 15 ? -2.735 3.011 3.012 1.00 0.00 15 LEU A CA 6
ATOM 6899 C C . LEU A 1 15 ? -1.244 2.947 2.694 1.00 0.00 15 LEU A C 6
ATOM 6900 O O . LEU A 1 15 ? -0.822 3.262 1.581 1.00 0.00 15 LEU A O 6
ATOM 6916 N N . ASP A 1 16 ? -0.452 2.534 3.678 1.00 0.00 16 ASP A N 6
ATOM 6917 C CA . ASP A 1 16 ? 0.991 2.424 3.502 1.00 0.00 16 ASP A CA 6
ATOM 6918 C C . ASP A 1 16 ? 1.329 1.819 2.143 1.00 0.00 16 ASP A C 6
ATOM 6919 O O . ASP A 1 16 ? 2.027 2.433 1.335 1.00 0.00 16 ASP A O 6
ATOM 6928 N N . PHE A 1 17 ? 0.830 0.613 1.897 1.00 0.00 17 PHE A N 6
ATOM 6929 C CA . PHE A 1 17 ? 1.080 -0.076 0.637 1.00 0.00 17 PHE A CA 6
ATOM 6930 C C . PHE A 1 17 ? -0.095 -0.977 0.266 1.00 0.00 17 PHE A C 6
ATOM 6931 O O . PHE A 1 17 ? -0.765 -1.530 1.138 1.00 0.00 17 PHE A O 6
ATOM 6948 N N . ASP A 1 18 ? -0.338 -1.117 -1.032 1.00 0.00 18 ASP A N 6
ATOM 6949 C CA . ASP A 1 18 ? -1.431 -1.950 -1.519 1.00 0.00 18 ASP A CA 6
ATOM 6950 C C . ASP A 1 18 ? -0.943 -3.363 -1.826 1.00 0.00 18 ASP A C 6
ATOM 6951 O O . ASP A 1 18 ? 0.156 -3.568 -2.342 1.00 0.00 18 ASP A O 6
ATOM 6960 N N . PRO A 1 19 ? -1.777 -4.361 -1.500 1.00 0.00 19 PRO A N 6
ATOM 6961 C CA . PRO A 1 19 ? -1.452 -5.772 -1.731 1.00 0.00 19 PRO A CA 6
ATOM 6962 C C . PRO A 1 19 ? -1.446 -6.130 -3.213 1.00 0.00 19 PRO A C 6
ATOM 6963 O O . PRO A 1 19 ? -0.569 -6.857 -3.682 1.00 0.00 19 PRO A O 6
ATOM 6974 N N . TYR A 1 20 ? -2.427 -5.615 -3.945 1.00 0.00 20 TYR A N 6
ATOM 6975 C CA . TYR A 1 20 ? -2.535 -5.883 -5.375 1.00 0.00 20 TYR A CA 6
ATOM 6976 C C . TYR A 1 20 ? -1.410 -5.197 -6.144 1.00 0.00 20 TYR A C 6
ATOM 6977 O O . TYR A 1 20 ? -0.815 -5.783 -7.049 1.00 0.00 20 TYR A O 6
ATOM 6995 N N . ARG A 1 21 ? -1.122 -3.953 -5.776 1.00 0.00 21 ARG A N 6
ATOM 6996 C CA . ARG A 1 21 ? -0.069 -3.187 -6.430 1.00 0.00 21 ARG A CA 6
ATOM 6997 C C . ARG A 1 21 ? 1.293 -3.837 -6.211 1.00 0.00 21 ARG A C 6
ATOM 6998 O O . ARG A 1 21 ? 2.068 -4.012 -7.152 1.00 0.00 21 ARG A O 6
ATOM 7019 N N . VAL A 1 22 ? 1.579 -4.194 -4.963 1.00 0.00 22 VAL A N 6
ATOM 7020 C CA . VAL A 1 22 ? 2.847 -4.826 -4.620 1.00 0.00 22 VAL A CA 6
ATOM 7021 C C . VAL A 1 22 ? 3.034 -6.133 -5.382 1.00 0.00 22 VAL A C 6
ATOM 7022 O O . VAL A 1 22 ? 3.945 -6.262 -6.201 1.00 0.00 22 VAL A O 6
ATOM 7035 N N . LEU A 1 23 ? 2.166 -7.101 -5.107 1.00 0.00 23 LEU A N 6
ATOM 7036 C CA . LEU A 1 23 ? 2.234 -8.400 -5.768 1.00 0.00 23 LEU A CA 6
ATOM 7037 C C . LEU A 1 23 ? 2.245 -8.239 -7.284 1.00 0.00 23 LEU A C 6
ATOM 7038 O O . LEU A 1 23 ? 2.887 -9.011 -7.996 1.00 0.00 23 LEU A O 6
ATOM 7054 N N . GLY A 1 24 ? 1.532 -7.230 -7.773 1.00 0.00 24 GLY A N 6
ATOM 7055 C CA . GLY A 1 24 ? 1.475 -6.985 -9.203 1.00 0.00 24 GLY A CA 6
ATOM 7056 C C . GLY A 1 24 ? 0.283 -7.654 -9.858 1.00 0.00 24 GLY A C 6
ATOM 7057 O O . GLY A 1 24 ? 0.417 -8.292 -10.902 1.00 0.00 24 GLY A O 6
ATOM 7061 N N . VAL A 1 25 ? -0.887 -7.509 -9.244 1.00 0.00 25 VAL A N 6
ATOM 7062 C CA . VAL A 1 25 ? -2.108 -8.105 -9.774 1.00 0.00 25 VAL A CA 6
ATOM 7063 C C . VAL A 1 25 ? -3.239 -7.085 -9.826 1.00 0.00 25 VAL A C 6
ATOM 7064 O O . VAL A 1 25 ? -3.077 -5.940 -9.404 1.00 0.00 25 VAL A O 6
ATOM 7077 N N . SER A 1 26 ? -4.387 -7.508 -10.346 1.00 0.00 26 SER A N 6
ATOM 7078 C CA . SER A 1 26 ? -5.546 -6.631 -10.457 1.00 0.00 26 SER A CA 6
ATOM 7079 C C . SER A 1 26 ? -6.675 -7.104 -9.547 1.00 0.00 26 SER A C 6
ATOM 7080 O O . SER A 1 26 ? -6.554 -8.125 -8.869 1.00 0.00 26 SER A O 6
ATOM 7088 N N . ARG A 1 27 ? -7.773 -6.355 -9.537 1.00 0.00 27 ARG A N 6
ATOM 7089 C CA . ARG A 1 27 ? -8.924 -6.697 -8.710 1.00 0.00 27 ARG A CA 6
ATOM 7090 C C . ARG A 1 27 ? -9.532 -8.026 -9.147 1.00 0.00 27 ARG A C 6
ATOM 7091 O O . ARG A 1 27 ? -10.150 -8.732 -8.349 1.00 0.00 27 ARG A O 6
ATOM 7112 N N . THR A 1 28 ? -9.354 -8.362 -10.421 1.00 0.00 28 THR A N 6
ATOM 7113 C CA . THR A 1 28 ? -9.886 -9.605 -10.965 1.00 0.00 28 THR A CA 6
ATOM 7114 C C . THR A 1 28 ? -9.038 -10.799 -10.541 1.00 0.00 28 THR A C 6
ATOM 7115 O O . THR A 1 28 ? -9.413 -11.949 -10.764 1.00 0.00 28 THR A O 6
ATOM 7126 N N . ALA A 1 29 ? -7.893 -10.517 -9.929 1.00 0.00 29 ALA A N 6
ATOM 7127 C CA . ALA A 1 29 ? -6.993 -11.568 -9.471 1.00 0.00 29 ALA A CA 6
ATOM 7128 C C . ALA A 1 29 ? -7.677 -12.472 -8.451 1.00 0.00 29 ALA A C 6
ATOM 7129 O O . ALA A 1 29 ? -8.169 -12.004 -7.424 1.00 0.00 29 ALA A O 6
ATOM 7136 N N . SER A 1 30 ? -7.707 -13.769 -8.742 1.00 0.00 30 SER A N 6
ATOM 7137 C CA . SER A 1 30 ? -8.336 -14.738 -7.853 1.00 0.00 30 SER A CA 6
ATOM 7138 C C . SER A 1 30 ? -7.289 -15.466 -7.015 1.00 0.00 30 SER A C 6
ATOM 7139 O O . SER A 1 30 ? -6.119 -15.536 -7.390 1.00 0.00 30 SER A O 6
ATOM 7147 N N . GLN A 1 31 ? -7.719 -16.005 -5.879 1.00 0.00 31 GLN A N 6
ATOM 7148 C CA . GLN A 1 31 ? -6.819 -16.727 -4.988 1.00 0.00 31 GLN A CA 6
ATOM 7149 C C . GLN A 1 31 ? -5.756 -17.479 -5.781 1.00 0.00 31 GLN A C 6
ATOM 7150 O O . GLN A 1 31 ? -4.617 -17.618 -5.334 1.00 0.00 31 GLN A O 6
ATOM 7164 N N . ALA A 1 32 ? -6.134 -17.963 -6.959 1.00 0.00 32 ALA A N 6
ATOM 7165 C CA . ALA A 1 32 ? -5.212 -18.700 -7.815 1.00 0.00 32 ALA A CA 6
ATOM 7166 C C . ALA A 1 32 ? -4.153 -17.775 -8.404 1.00 0.00 32 ALA A C 6
ATOM 7167 O O . ALA A 1 32 ? -2.956 -17.969 -8.190 1.00 0.00 32 ALA A O 6
ATOM 7174 N N . ASP A 1 33 ? -4.600 -16.769 -9.148 1.00 0.00 33 ASP A N 6
ATOM 7175 C CA . ASP A 1 33 ? -3.690 -15.814 -9.769 1.00 0.00 33 ASP A CA 6
ATOM 7176 C C . ASP A 1 33 ? -2.801 -15.150 -8.722 1.00 0.00 33 ASP A C 6
ATOM 7177 O O . ASP A 1 33 ? -1.597 -14.994 -8.925 1.00 0.00 33 ASP A O 6
ATOM 7186 N N . ILE A 1 34 ? -3.403 -14.762 -7.603 1.00 0.00 34 ILE A N 6
ATOM 7187 C CA . ILE A 1 34 ? -2.667 -14.116 -6.524 1.00 0.00 34 ILE A CA 6
ATOM 7188 C C . ILE A 1 34 ? -1.600 -15.044 -5.954 1.00 0.00 34 ILE A C 6
ATOM 7189 O O . ILE A 1 34 ? -0.421 -14.692 -5.895 1.00 0.00 34 ILE A O 6
ATOM 7205 N N . LYS A 1 35 ? -2.020 -16.233 -5.536 1.00 0.00 35 LYS A N 6
ATOM 7206 C CA . LYS A 1 35 ? -1.101 -17.215 -4.973 1.00 0.00 35 LYS A CA 6
ATOM 7207 C C . LYS A 1 35 ? 0.087 -17.444 -5.902 1.00 0.00 35 LYS A C 6
ATOM 7208 O O . LYS A 1 35 ? 1.233 -17.503 -5.457 1.00 0.00 35 LYS A O 6
ATOM 7227 N N . LYS A 1 36 ? -0.195 -17.572 -7.194 1.00 0.00 36 LYS A N 6
ATOM 7228 C CA . LYS A 1 36 ? 0.850 -17.792 -8.187 1.00 0.00 36 LYS A CA 6
ATOM 7229 C C . LYS A 1 36 ? 1.764 -16.576 -8.293 1.00 0.00 36 LYS A C 6
ATOM 7230 O O . LYS A 1 36 ? 2.974 -16.710 -8.475 1.00 0.00 36 LYS A O 6
ATOM 7249 N N . ALA A 1 37 ? 1.177 -15.389 -8.178 1.00 0.00 37 ALA A N 6
ATOM 7250 C CA . ALA A 1 37 ? 1.940 -14.149 -8.258 1.00 0.00 37 ALA A CA 6
ATOM 7251 C C . ALA A 1 37 ? 2.778 -13.938 -7.002 1.00 0.00 37 ALA A C 6
ATOM 7252 O O . ALA A 1 37 ? 3.841 -13.318 -7.050 1.00 0.00 37 ALA A O 6
ATOM 7259 N N . TYR A 1 38 ? 2.293 -14.455 -5.879 1.00 0.00 38 TYR A N 6
ATOM 7260 C CA . TYR A 1 38 ? 2.996 -14.321 -4.609 1.00 0.00 38 TYR A CA 6
ATOM 7261 C C . TYR A 1 38 ? 4.216 -15.235 -4.562 1.00 0.00 38 TYR A C 6
ATOM 7262 O O . TYR A 1 38 ? 5.355 -14.770 -4.516 1.00 0.00 38 TYR A O 6
ATOM 7280 N N . LYS A 1 39 ? 3.970 -16.541 -4.574 1.00 0.00 39 LYS A N 6
ATOM 7281 C CA . LYS A 1 39 ? 5.046 -17.524 -4.535 1.00 0.00 39 LYS A CA 6
ATOM 7282 C C . LYS A 1 39 ? 6.182 -17.124 -5.471 1.00 0.00 39 LYS A C 6
ATOM 7283 O O . LYS A 1 39 ? 7.356 -17.203 -5.109 1.00 0.00 39 LYS A O 6
ATOM 7302 N N . LYS A 1 40 ? 5.826 -16.693 -6.677 1.00 0.00 40 LYS A N 6
ATOM 7303 C CA . LYS A 1 40 ? 6.814 -16.278 -7.665 1.00 0.00 40 LYS A CA 6
ATOM 7304 C C . LYS A 1 40 ? 7.747 -15.218 -7.088 1.00 0.00 40 LYS A C 6
ATOM 7305 O O . LYS A 1 40 ? 8.962 -15.414 -7.023 1.00 0.00 40 LYS A O 6
ATOM 7324 N N . LEU A 1 41 ? 7.173 -14.096 -6.669 1.00 0.00 41 LEU A N 6
ATOM 7325 C CA . LEU A 1 41 ? 7.954 -13.004 -6.096 1.00 0.00 41 LEU A CA 6
ATOM 7326 C C . LEU A 1 41 ? 8.722 -13.473 -4.865 1.00 0.00 41 LEU A C 6
ATOM 7327 O O . LEU A 1 41 ? 9.948 -13.377 -4.812 1.00 0.00 41 LEU A O 6
ATOM 7343 N N . ALA A 1 42 ? 7.993 -13.982 -3.877 1.00 0.00 42 ALA A N 6
ATOM 7344 C CA . ALA A 1 42 ? 8.606 -14.469 -2.648 1.00 0.00 42 ALA A CA 6
ATOM 7345 C C . ALA A 1 42 ? 9.782 -15.393 -2.949 1.00 0.00 42 ALA A C 6
ATOM 7346 O O . ALA A 1 42 ? 10.800 -15.362 -2.259 1.00 0.00 42 ALA A O 6
ATOM 7353 N N . ARG A 1 43 ? 9.632 -16.214 -3.984 1.00 0.00 43 ARG A N 6
ATOM 7354 C CA . ARG A 1 43 ? 10.681 -17.148 -4.375 1.00 0.00 43 ARG A CA 6
ATOM 7355 C C . ARG A 1 43 ? 11.919 -16.402 -4.866 1.00 0.00 43 ARG A C 6
ATOM 7356 O O . ARG A 1 43 ? 13.043 -16.733 -4.491 1.00 0.00 43 ARG A O 6
ATOM 7377 N N . GLU A 1 44 ? 11.702 -15.394 -5.706 1.00 0.00 44 GLU A N 6
ATOM 7378 C CA . GLU A 1 44 ? 12.800 -14.603 -6.248 1.00 0.00 44 GLU A CA 6
ATOM 7379 C C . GLU A 1 44 ? 13.453 -13.760 -5.156 1.00 0.00 44 GLU A C 6
ATOM 7380 O O . GLU A 1 44 ? 14.664 -13.832 -4.943 1.00 0.00 44 GLU A O 6
ATOM 7392 N N . TRP A 1 45 ? 12.644 -12.962 -4.470 1.00 0.00 45 TRP A N 6
ATOM 7393 C CA . TRP A 1 45 ? 13.143 -12.104 -3.401 1.00 0.00 45 TRP A CA 6
ATOM 7394 C C . TRP A 1 45 ? 13.359 -12.901 -2.119 1.00 0.00 45 TRP A C 6
ATOM 7395 O O . TRP A 1 45 ? 13.634 -12.333 -1.062 1.00 0.00 45 TRP A O 6
ATOM 7416 N N . HIS A 1 46 ? 13.234 -14.221 -2.220 1.00 0.00 46 HIS A N 6
ATOM 7417 C CA . HIS A 1 46 ? 13.417 -15.096 -1.068 1.00 0.00 46 HIS A CA 6
ATOM 7418 C C . HIS A 1 46 ? 14.768 -14.847 -0.405 1.00 0.00 46 HIS A C 6
ATOM 7419 O O . HIS A 1 46 ? 15.820 -14.906 -1.042 1.00 0.00 46 HIS A O 6
ATOM 7433 N N . PRO A 1 47 ? 14.741 -14.560 0.905 1.00 0.00 47 PRO A N 6
ATOM 7434 C CA . PRO A 1 47 ? 15.955 -14.295 1.683 1.00 0.00 47 PRO A CA 6
ATOM 7435 C C . PRO A 1 47 ? 16.805 -15.547 1.875 1.00 0.00 47 PRO A C 6
ATOM 7436 O O . PRO A 1 47 ? 17.871 -15.497 2.489 1.00 0.00 47 PRO A O 6
ATOM 7447 N N . ASP A 1 48 ? 16.327 -16.667 1.345 1.00 0.00 48 ASP A N 6
ATOM 7448 C CA . ASP A 1 48 ? 17.045 -17.932 1.456 1.00 0.00 48 ASP A CA 6
ATOM 7449 C C . ASP A 1 48 ? 18.200 -17.991 0.463 1.00 0.00 48 ASP A C 6
ATOM 7450 O O . ASP A 1 48 ? 19.270 -18.518 0.768 1.00 0.00 48 ASP A O 6
ATOM 7459 N N . LYS A 1 49 ? 17.977 -17.448 -0.729 1.00 0.00 49 LYS A N 6
ATOM 7460 C CA . LYS A 1 49 ? 18.999 -17.437 -1.769 1.00 0.00 49 LYS A CA 6
ATOM 7461 C C . LYS A 1 49 ? 19.672 -16.071 -1.858 1.00 0.00 49 LYS A C 6
ATOM 7462 O O . LYS A 1 49 ? 20.843 -15.968 -2.220 1.00 0.00 49 LYS A O 6
ATOM 7481 N N . ASN A 1 50 ? 18.923 -15.025 -1.524 1.00 0.00 50 ASN A N 6
ATOM 7482 C CA . ASN A 1 50 ? 19.447 -13.665 -1.565 1.00 0.00 50 ASN A CA 6
ATOM 7483 C C . ASN A 1 50 ? 20.490 -13.451 -0.472 1.00 0.00 50 ASN A C 6
ATOM 7484 O O . ASN A 1 50 ? 20.203 -13.609 0.715 1.00 0.00 50 ASN A O 6
ATOM 7495 N N . LYS A 1 51 ? 21.702 -13.090 -0.881 1.00 0.00 51 LYS A N 6
ATOM 7496 C CA . LYS A 1 51 ? 22.788 -12.852 0.062 1.00 0.00 51 LYS A CA 6
ATOM 7497 C C . LYS A 1 51 ? 22.999 -11.357 0.283 1.00 0.00 51 LYS A C 6
ATOM 7498 O O . LYS A 1 51 ? 23.367 -10.927 1.376 1.00 0.00 51 LYS A O 6
ATOM 7517 N N . ASP A 1 52 ? 22.763 -10.571 -0.761 1.00 0.00 52 ASP A N 6
ATOM 7518 C CA . ASP A 1 52 ? 22.925 -9.124 -0.681 1.00 0.00 52 ASP A CA 6
ATOM 7519 C C . ASP A 1 52 ? 22.055 -8.540 0.428 1.00 0.00 52 ASP A C 6
ATOM 7520 O O . ASP A 1 52 ? 20.924 -8.970 0.655 1.00 0.00 52 ASP A O 6
ATOM 7529 N N . PRO A 1 53 ? 22.594 -7.538 1.138 1.00 0.00 53 PRO A N 6
ATOM 7530 C CA . PRO A 1 53 ? 21.885 -6.875 2.236 1.00 0.00 53 PRO A CA 6
ATOM 7531 C C . PRO A 1 53 ? 20.716 -6.028 1.744 1.00 0.00 53 PRO A C 6
ATOM 7532 O O . PRO A 1 53 ? 20.904 -5.070 0.994 1.00 0.00 53 PRO A O 6
ATOM 7543 N N . GLY A 1 54 ? 19.509 -6.387 2.171 1.00 0.00 54 GLY A N 6
ATOM 7544 C CA . GLY A 1 54 ? 18.328 -5.649 1.763 1.00 0.00 54 GLY A CA 6
ATOM 7545 C C . GLY A 1 54 ? 17.240 -6.552 1.217 1.00 0.00 54 GLY A C 6
ATOM 7546 O O . GLY A 1 54 ? 16.057 -6.340 1.483 1.00 0.00 54 GLY A O 6
ATOM 7550 N N . ALA A 1 55 ? 17.640 -7.562 0.451 1.00 0.00 55 ALA A N 6
ATOM 7551 C CA . ALA A 1 55 ? 16.690 -8.500 -0.133 1.00 0.00 55 ALA A CA 6
ATOM 7552 C C . ALA A 1 55 ? 15.542 -8.789 0.829 1.00 0.00 55 ALA A C 6
ATOM 7553 O O . ALA A 1 55 ? 14.398 -8.960 0.410 1.00 0.00 55 ALA A O 6
ATOM 7560 N N . GLU A 1 56 ? 15.856 -8.843 2.119 1.00 0.00 56 GLU A N 6
ATOM 7561 C CA . GLU A 1 56 ? 14.850 -9.113 3.140 1.00 0.00 56 GLU A CA 6
ATOM 7562 C C . GLU A 1 56 ? 13.734 -8.074 3.091 1.00 0.00 56 GLU A C 6
ATOM 7563 O O . GLU A 1 56 ? 12.579 -8.399 2.815 1.00 0.00 56 GLU A O 6
ATOM 7575 N N . ASP A 1 57 ? 14.087 -6.822 3.363 1.00 0.00 57 ASP A N 6
ATOM 7576 C CA . ASP A 1 57 ? 13.116 -5.734 3.350 1.00 0.00 57 ASP A CA 6
ATOM 7577 C C . ASP A 1 57 ? 12.091 -5.933 2.238 1.00 0.00 57 ASP A C 6
ATOM 7578 O O . ASP A 1 57 ? 10.892 -6.036 2.496 1.00 0.00 57 ASP A O 6
ATOM 7587 N N . ARG A 1 58 ? 12.572 -5.985 1.000 1.00 0.00 58 ARG A N 6
ATOM 7588 C CA . ARG A 1 58 ? 11.697 -6.169 -0.152 1.00 0.00 58 ARG A CA 6
ATOM 7589 C C . ARG A 1 58 ? 10.757 -7.351 0.063 1.00 0.00 58 ARG A C 6
ATOM 7590 O O . ARG A 1 58 ? 9.558 -7.261 -0.202 1.00 0.00 58 ARG A O 6
ATOM 7611 N N . PHE A 1 59 ? 11.309 -8.460 0.544 1.00 0.00 59 PHE A N 6
ATOM 7612 C CA . PHE A 1 59 ? 10.521 -9.661 0.792 1.00 0.00 59 PHE A CA 6
ATOM 7613 C C . PHE A 1 59 ? 9.466 -9.407 1.865 1.00 0.00 59 PHE A C 6
ATOM 7614 O O . PHE A 1 59 ? 8.378 -9.981 1.829 1.00 0.00 59 PHE A O 6
ATOM 7631 N N . ILE A 1 60 ? 9.798 -8.544 2.820 1.00 0.00 60 ILE A N 6
ATOM 7632 C CA . ILE A 1 60 ? 8.880 -8.213 3.902 1.00 0.00 60 ILE A CA 6
ATOM 7633 C C . ILE A 1 60 ? 7.569 -7.653 3.360 1.00 0.00 60 ILE A C 6
ATOM 7634 O O . ILE A 1 60 ? 6.496 -7.936 3.891 1.00 0.00 60 ILE A O 6
ATOM 7650 N N . GLN A 1 61 ? 7.666 -6.858 2.299 1.00 0.00 61 GLN A N 6
ATOM 7651 C CA . GLN A 1 61 ? 6.487 -6.260 1.684 1.00 0.00 61 GLN A CA 6
ATOM 7652 C C . GLN A 1 61 ? 5.743 -7.279 0.828 1.00 0.00 61 GLN A C 6
ATOM 7653 O O . GLN A 1 61 ? 4.521 -7.407 0.920 1.00 0.00 61 GLN A O 6
ATOM 7667 N N . ILE A 1 62 ? 6.485 -8.000 -0.004 1.00 0.00 62 ILE A N 6
ATOM 7668 C CA . ILE A 1 62 ? 5.895 -9.008 -0.876 1.00 0.00 62 ILE A CA 6
ATOM 7669 C C . ILE A 1 62 ? 5.076 -10.015 -0.076 1.00 0.00 62 ILE A C 6
ATOM 7670 O O . ILE A 1 62 ? 3.954 -10.356 -0.451 1.00 0.00 62 ILE A O 6
ATOM 7686 N N . SER A 1 63 ? 5.644 -10.487 1.029 1.00 0.00 63 SER A N 6
ATOM 7687 C CA . SER A 1 63 ? 4.968 -11.457 1.882 1.00 0.00 63 SER A CA 6
ATOM 7688 C C . SER A 1 63 ? 3.786 -10.816 2.603 1.00 0.00 63 SER A C 6
ATOM 7689 O O . SER A 1 63 ? 2.699 -11.389 2.671 1.00 0.00 63 SER A O 6
ATOM 7697 N N . LYS A 1 64 ? 4.008 -9.621 3.142 1.00 0.00 64 LYS A N 6
ATOM 7698 C CA . LYS A 1 64 ? 2.964 -8.899 3.858 1.00 0.00 64 LYS A CA 6
ATOM 7699 C C . LYS A 1 64 ? 1.788 -8.588 2.937 1.00 0.00 64 LYS A C 6
ATOM 7700 O O . LYS A 1 64 ? 0.633 -8.612 3.361 1.00 0.00 64 LYS A O 6
ATOM 7719 N N . ALA A 1 65 ? 2.090 -8.298 1.676 1.00 0.00 65 ALA A N 6
ATOM 7720 C CA . ALA A 1 65 ? 1.058 -7.986 0.696 1.00 0.00 65 ALA A CA 6
ATOM 7721 C C . ALA A 1 65 ? 0.079 -9.145 0.542 1.00 0.00 65 ALA A C 6
ATOM 7722 O O . ALA A 1 65 ? -1.137 -8.952 0.570 1.00 0.00 65 ALA A O 6
ATOM 7729 N N . TYR A 1 66 ? 0.616 -10.349 0.378 1.00 0.00 66 TYR A N 6
ATOM 7730 C CA . TYR A 1 66 ? -0.211 -11.540 0.217 1.00 0.00 66 TYR A CA 6
ATOM 7731 C C . TYR A 1 66 ? -0.970 -11.854 1.502 1.00 0.00 66 TYR A C 6
ATOM 7732 O O . TYR A 1 66 ? -2.162 -12.157 1.473 1.00 0.00 66 TYR A O 6
ATOM 7750 N N . GLU A 1 67 ? -0.268 -11.780 2.629 1.00 0.00 67 GLU A N 6
ATOM 7751 C CA . GLU A 1 67 ? -0.875 -12.057 3.926 1.00 0.00 67 GLU A CA 6
ATOM 7752 C C . GLU A 1 67 ? -2.298 -11.509 3.989 1.00 0.00 67 GLU A C 6
ATOM 7753 O O . GLU A 1 67 ? -3.197 -12.149 4.534 1.00 0.00 67 GLU A O 6
ATOM 7765 N N . ILE A 1 68 ? -2.493 -10.321 3.427 1.00 0.00 68 ILE A N 6
ATOM 7766 C CA . ILE A 1 68 ? -3.806 -9.687 3.419 1.00 0.00 68 ILE A CA 6
ATOM 7767 C C . ILE A 1 68 ? -4.777 -10.446 2.521 1.00 0.00 68 ILE A C 6
ATOM 7768 O O . ILE A 1 68 ? -5.828 -10.903 2.972 1.00 0.00 68 ILE A O 6
ATOM 7784 N N . LEU A 1 69 ? -4.418 -10.578 1.249 1.00 0.00 69 LEU A N 6
ATOM 7785 C CA . LEU A 1 69 ? -5.257 -11.284 0.287 1.00 0.00 69 LEU A CA 6
ATOM 7786 C C . LEU A 1 69 ? -5.372 -12.762 0.646 1.00 0.00 69 LEU A C 6
ATOM 7787 O O . LEU A 1 69 ? -6.465 -13.267 0.900 1.00 0.00 69 LEU A O 6
ATOM 7803 N N . SER A 1 70 ? -4.235 -13.450 0.666 1.00 0.00 70 SER A N 6
ATOM 7804 C CA . SER A 1 70 ? -4.207 -14.871 0.993 1.00 0.00 70 SER A CA 6
ATOM 7805 C C . SER A 1 70 ? -5.266 -15.209 2.038 1.00 0.00 70 SER A C 6
ATOM 7806 O O . SER A 1 70 ? -6.021 -16.168 1.884 1.00 0.00 70 SER A O 6
ATOM 7814 N N . ASN A 1 71 ? -5.314 -14.414 3.101 1.00 0.00 71 ASN A N 6
ATOM 7815 C CA . ASN A 1 71 ? -6.280 -14.628 4.173 1.00 0.00 71 ASN A CA 6
ATOM 7816 C C . ASN A 1 71 ? -7.621 -13.985 3.833 1.00 0.00 71 ASN A C 6
ATOM 7817 O O . ASN A 1 71 ? -7.680 -12.821 3.440 1.00 0.00 71 ASN A O 6
ATOM 7828 N N . GLU A 1 72 ? -8.695 -14.754 3.988 1.00 0.00 72 GLU A N 6
ATOM 7829 C CA . GLU A 1 72 ? -10.036 -14.259 3.697 1.00 0.00 72 GLU A CA 6
ATOM 7830 C C . GLU A 1 72 ? -10.412 -13.120 4.641 1.00 0.00 72 GLU A C 6
ATOM 7831 O O . GLU A 1 72 ? -10.892 -12.074 4.206 1.00 0.00 72 GLU A O 6
ATOM 7843 N N . GLU A 1 73 ? -10.190 -13.333 5.934 1.00 0.00 73 GLU A N 6
ATOM 7844 C CA . GLU A 1 73 ? -10.507 -12.325 6.939 1.00 0.00 73 GLU A CA 6
ATOM 7845 C C . GLU A 1 73 ? -9.888 -10.979 6.574 1.00 0.00 73 GLU A C 6
ATOM 7846 O O . GLU A 1 73 ? -10.596 -10.016 6.278 1.00 0.00 73 GLU A O 6
ATOM 7858 N N . LYS A 1 74 ? -8.561 -10.920 6.597 1.00 0.00 74 LYS A N 6
ATOM 7859 C CA . LYS A 1 74 ? -7.843 -9.693 6.268 1.00 0.00 74 LYS A CA 6
ATOM 7860 C C . LYS A 1 74 ? -8.239 -9.186 4.885 1.00 0.00 74 LYS A C 6
ATOM 7861 O O . LYS A 1 74 ? -8.605 -8.022 4.723 1.00 0.00 74 LYS A O 6
ATOM 7880 N N . ARG A 1 75 ? -8.164 -10.066 3.893 1.00 0.00 75 ARG A N 6
ATOM 7881 C CA . ARG A 1 75 ? -8.515 -9.707 2.524 1.00 0.00 75 ARG A CA 6
ATOM 7882 C C . ARG A 1 75 ? -9.845 -8.959 2.482 1.00 0.00 75 ARG A C 6
ATOM 7883 O O . ARG A 1 75 ? -9.908 -7.805 2.058 1.00 0.00 75 ARG A O 6
ATOM 7904 N N . THR A 1 76 ? -10.907 -9.626 2.924 1.00 0.00 76 THR A N 6
ATOM 7905 C CA . THR A 1 76 ? -12.235 -9.026 2.936 1.00 0.00 76 THR A CA 6
ATOM 7906 C C . THR A 1 76 ? -12.269 -7.783 3.817 1.00 0.00 76 THR A C 6
ATOM 7907 O O . THR A 1 76 ? -12.622 -6.697 3.359 1.00 0.00 76 THR A O 6
ATOM 7918 N N . ASN A 1 77 ? -11.900 -7.949 5.083 1.00 0.00 77 ASN A N 6
ATOM 7919 C CA . ASN A 1 77 ? -11.889 -6.839 6.028 1.00 0.00 77 ASN A CA 6
ATOM 7920 C C . ASN A 1 77 ? -11.337 -5.575 5.376 1.00 0.00 77 ASN A C 6
ATOM 7921 O O . ASN A 1 77 ? -11.876 -4.483 5.559 1.00 0.00 77 ASN A O 6
ATOM 7932 N N . TYR A 1 78 ? -10.260 -5.730 4.614 1.00 0.00 78 TYR A N 6
ATOM 7933 C CA . TYR A 1 78 ? -9.634 -4.602 3.935 1.00 0.00 78 TYR A CA 6
ATOM 7934 C C . TYR A 1 78 ? -10.610 -3.939 2.967 1.00 0.00 78 TYR A C 6
ATOM 7935 O O . TYR A 1 78 ? -10.813 -2.726 3.006 1.00 0.00 78 TYR A O 6
ATOM 7953 N N . ASP A 1 79 ? -11.211 -4.745 2.099 1.00 0.00 79 ASP A N 6
ATOM 7954 C CA . ASP A 1 79 ? -12.167 -4.239 1.121 1.00 0.00 79 ASP A CA 6
ATOM 7955 C C . ASP A 1 79 ? -13.328 -3.530 1.812 1.00 0.00 79 ASP A C 6
ATOM 7956 O O . ASP A 1 79 ? -13.901 -2.584 1.272 1.00 0.00 79 ASP A O 6
ATOM 7965 N N . HIS A 1 80 ? -13.670 -3.995 3.009 1.00 0.00 80 HIS A N 6
ATOM 7966 C CA . HIS A 1 80 ? -14.763 -3.406 3.774 1.00 0.00 80 HIS A CA 6
ATOM 7967 C C . HIS A 1 80 ? -14.518 -1.920 4.015 1.00 0.00 80 HIS A C 6
ATOM 7968 O O . HIS A 1 80 ? -15.350 -1.080 3.672 1.00 0.00 80 HIS A O 6
ATOM 7982 N N . TYR A 1 81 ? -13.372 -1.602 4.607 1.00 0.00 81 TYR A N 6
ATOM 7983 C CA . TYR A 1 81 ? -13.019 -0.218 4.897 1.00 0.00 81 TYR A CA 6
ATOM 7984 C C . TYR A 1 81 ? -12.514 0.490 3.643 1.00 0.00 81 TYR A C 6
ATOM 7985 O O . TYR A 1 81 ? -12.544 1.716 3.554 1.00 0.00 81 TYR A O 6
ATOM 8003 N N . GLY A 1 82 ? -12.050 -0.295 2.676 1.00 0.00 82 GLY A N 6
ATOM 8004 C CA . GLY A 1 82 ? -11.545 0.272 1.439 1.00 0.00 82 GLY A CA 6
ATOM 8005 C C . GLY A 1 82 ? -10.124 0.783 1.573 1.00 0.00 82 GLY A C 6
ATOM 8006 O O . GLY A 1 82 ? -9.429 0.976 0.575 1.00 0.00 82 GLY A O 6
ATOM 8010 N N . SER A 1 83 ? -9.691 1.005 2.810 1.00 0.00 83 SER A N 6
ATOM 8011 C CA . SER A 1 83 ? -8.345 1.502 3.071 1.00 0.00 83 SER A CA 6
ATOM 8012 C C . SER A 1 83 ? -7.403 0.358 3.432 1.00 0.00 83 SER A C 6
ATOM 8013 O O . SER A 1 83 ? -6.489 0.030 2.678 1.00 0.00 83 SER A O 6
ATOM 8021 N N . GLY A 1 84 ? -7.635 -0.247 4.593 1.00 0.00 84 GLY A N 6
ATOM 8022 C CA . GLY A 1 84 ? -6.800 -1.349 5.036 1.00 0.00 84 GLY A CA 6
ATOM 8023 C C . GLY A 1 84 ? -7.133 -1.800 6.444 1.00 0.00 84 GLY A C 6
ATOM 8024 O O . GLY A 1 84 ? -8.232 -1.570 6.949 1.00 0.00 84 GLY A O 6
ATOM 8028 N N . PRO A 1 85 ? -6.168 -2.460 7.102 1.00 0.00 85 PRO A N 6
ATOM 8029 C CA . PRO A 1 85 ? -6.341 -2.959 8.469 1.00 0.00 85 PRO A CA 6
ATOM 8030 C C . PRO A 1 85 ? -6.405 -1.832 9.494 1.00 0.00 85 PRO A C 6
ATOM 8031 O O . PRO A 1 85 ? -5.815 -0.769 9.299 1.00 0.00 85 PRO A O 6
ATOM 8042 N N . SER A 1 86 ? -7.123 -2.072 10.587 1.00 0.00 86 SER A N 6
ATOM 8043 C CA . SER A 1 86 ? -7.265 -1.075 11.641 1.00 0.00 86 SER A CA 6
ATOM 8044 C C . SER A 1 86 ? -6.346 -1.393 12.817 1.00 0.00 86 SER A C 6
ATOM 8045 O O . SER A 1 86 ? -5.914 -2.532 12.991 1.00 0.00 86 SER A O 6
ATOM 8053 N N . SER A 1 87 ? -6.051 -0.376 13.621 1.00 0.00 87 SER A N 6
ATOM 8054 C CA . SER A 1 87 ? -5.180 -0.544 14.778 1.00 0.00 87 SER A CA 6
ATOM 8055 C C . SER A 1 87 ? -5.983 -0.960 16.007 1.00 0.00 87 SER A C 6
ATOM 8056 O O . SER A 1 87 ? -5.632 -1.914 16.699 1.00 0.00 87 SER A O 6
ATOM 8064 N N . GLY A 1 88 ? -7.066 -0.235 16.272 1.00 0.00 88 GLY A N 6
ATOM 8065 C CA . GLY A 1 88 ? -7.903 -0.542 17.416 1.00 0.00 88 GLY A CA 6
ATOM 8066 C C . GLY A 1 88 ? -7.623 0.364 18.599 1.00 0.00 88 GLY A C 6
ATOM 8067 O O . GLY A 1 88 ? -8.198 1.446 18.710 1.00 0.00 88 GLY A O 6
ATOM 8071 N N . GLY A 1 1 ? 3.980 3.120 -37.766 1.00 0.00 1 GLY A N 7
ATOM 8072 C CA . GLY A 1 1 ? 2.727 3.687 -37.303 1.00 0.00 1 GLY A CA 7
ATOM 8073 C C . GLY A 1 1 ? 2.540 3.535 -35.807 1.00 0.00 1 GLY A C 7
ATOM 8074 O O . GLY A 1 1 ? 2.617 2.429 -35.273 1.00 0.00 1 GLY A O 7
ATOM 8078 N N . SER A 1 2 ? 2.294 4.651 -35.127 1.00 0.00 2 SER A N 7
ATOM 8079 C CA . SER A 1 2 ? 2.102 4.638 -33.681 1.00 0.00 2 SER A CA 7
ATOM 8080 C C . SER A 1 2 ? 1.217 5.800 -33.241 1.00 0.00 2 SER A C 7
ATOM 8081 O O . SER A 1 2 ? 1.473 6.954 -33.583 1.00 0.00 2 SER A O 7
ATOM 8089 N N . SER A 1 3 ? 0.174 5.486 -32.479 1.00 0.00 3 SER A N 7
ATOM 8090 C CA . SER A 1 3 ? -0.752 6.503 -31.994 1.00 0.00 3 SER A CA 7
ATOM 8091 C C . SER A 1 3 ? -0.992 6.349 -30.495 1.00 0.00 3 SER A C 7
ATOM 8092 O O . SER A 1 3 ? -1.377 5.281 -30.023 1.00 0.00 3 SER A O 7
ATOM 8100 N N . GLY A 1 4 ? -0.760 7.427 -29.752 1.00 0.00 4 GLY A N 7
ATOM 8101 C CA . GLY A 1 4 ? -0.954 7.392 -28.314 1.00 0.00 4 GLY A CA 7
ATOM 8102 C C . GLY A 1 4 ? -2.402 7.607 -27.920 1.00 0.00 4 GLY A C 7
ATOM 8103 O O . GLY A 1 4 ? -2.989 8.644 -28.229 1.00 0.00 4 GLY A O 7
ATOM 8107 N N . SER A 1 5 ? -2.980 6.624 -27.237 1.00 0.00 5 SER A N 7
ATOM 8108 C CA . SER A 1 5 ? -4.370 6.708 -26.805 1.00 0.00 5 SER A CA 7
ATOM 8109 C C . SER A 1 5 ? -4.689 5.618 -25.786 1.00 0.00 5 SER A C 7
ATOM 8110 O O . SER A 1 5 ? -3.886 4.715 -25.556 1.00 0.00 5 SER A O 7
ATOM 8118 N N . SER A 1 6 ? -5.868 5.711 -25.179 1.00 0.00 6 SER A N 7
ATOM 8119 C CA . SER A 1 6 ? -6.293 4.736 -24.182 1.00 0.00 6 SER A CA 7
ATOM 8120 C C . SER A 1 6 ? -5.240 4.583 -23.088 1.00 0.00 6 SER A C 7
ATOM 8121 O O . SER A 1 6 ? -4.976 3.479 -22.616 1.00 0.00 6 SER A O 7
ATOM 8129 N N . GLY A 1 7 ? -4.641 5.702 -22.691 1.00 0.00 7 GLY A N 7
ATOM 8130 C CA . GLY A 1 7 ? -3.624 5.672 -21.657 1.00 0.00 7 GLY A CA 7
ATOM 8131 C C . GLY A 1 7 ? -4.184 5.280 -20.304 1.00 0.00 7 GLY A C 7
ATOM 8132 O O . GLY A 1 7 ? -5.400 5.255 -20.112 1.00 0.00 7 GLY A O 7
ATOM 8136 N N . ILE A 1 8 ? -3.296 4.972 -19.365 1.00 0.00 8 ILE A N 7
ATOM 8137 C CA . ILE A 1 8 ? -3.709 4.579 -18.023 1.00 0.00 8 ILE A CA 7
ATOM 8138 C C . ILE A 1 8 ? -2.923 5.340 -16.961 1.00 0.00 8 ILE A C 7
ATOM 8139 O O . ILE A 1 8 ? -1.712 5.527 -17.084 1.00 0.00 8 ILE A O 7
ATOM 8155 N N . LEU A 1 9 ? -3.620 5.776 -15.917 1.00 0.00 9 LEU A N 7
ATOM 8156 C CA . LEU A 1 9 ? -2.988 6.516 -14.831 1.00 0.00 9 LEU A CA 7
ATOM 8157 C C . LEU A 1 9 ? -1.801 5.743 -14.264 1.00 0.00 9 LEU A C 7
ATOM 8158 O O . LEU A 1 9 ? -1.816 4.514 -14.216 1.00 0.00 9 LEU A O 7
ATOM 8174 N N . GLN A 1 10 ? -0.777 6.473 -13.834 1.00 0.00 10 GLN A N 7
ATOM 8175 C CA . GLN A 1 10 ? 0.417 5.856 -13.268 1.00 0.00 10 GLN A CA 7
ATOM 8176 C C . GLN A 1 10 ? 0.047 4.858 -12.175 1.00 0.00 10 GLN A C 7
ATOM 8177 O O . GLN A 1 10 ? 0.333 3.666 -12.287 1.00 0.00 10 GLN A O 7
ATOM 8191 N N . SER A 1 11 ? -0.589 5.354 -11.119 1.00 0.00 11 SER A N 7
ATOM 8192 C CA . SER A 1 11 ? -0.994 4.506 -10.003 1.00 0.00 11 SER A CA 7
ATOM 8193 C C . SER A 1 11 ? -1.968 5.242 -9.088 1.00 0.00 11 SER A C 7
ATOM 8194 O O . SER A 1 11 ? -2.096 6.465 -9.153 1.00 0.00 11 SER A O 7
ATOM 8202 N N . LEU A 1 12 ? -2.652 4.487 -8.235 1.00 0.00 12 LEU A N 7
ATOM 8203 C CA . LEU A 1 12 ? -3.616 5.066 -7.305 1.00 0.00 12 LEU A CA 7
ATOM 8204 C C . LEU A 1 12 ? -3.697 4.243 -6.023 1.00 0.00 12 LEU A C 7
ATOM 8205 O O . LEU A 1 12 ? -4.005 3.052 -6.057 1.00 0.00 12 LEU A O 7
ATOM 8221 N N . SER A 1 13 ? -3.420 4.887 -4.894 1.00 0.00 13 SER A N 7
ATOM 8222 C CA . SER A 1 13 ? -3.460 4.215 -3.601 1.00 0.00 13 SER A CA 7
ATOM 8223 C C . SER A 1 13 ? -3.857 5.188 -2.494 1.00 0.00 13 SER A C 7
ATOM 8224 O O . SER A 1 13 ? -3.389 6.325 -2.456 1.00 0.00 13 SER A O 7
ATOM 8232 N N . ALA A 1 14 ? -4.724 4.731 -1.596 1.00 0.00 14 ALA A N 7
ATOM 8233 C CA . ALA A 1 14 ? -5.183 5.559 -0.488 1.00 0.00 14 ALA A CA 7
ATOM 8234 C C . ALA A 1 14 ? -4.391 5.265 0.782 1.00 0.00 14 ALA A C 7
ATOM 8235 O O . ALA A 1 14 ? -4.028 6.177 1.525 1.00 0.00 14 ALA A O 7
ATOM 8242 N N . LEU A 1 15 ? -4.128 3.986 1.026 1.00 0.00 15 LEU A N 7
ATOM 8243 C CA . LEU A 1 15 ? -3.380 3.571 2.207 1.00 0.00 15 LEU A CA 7
ATOM 8244 C C . LEU A 1 15 ? -1.879 3.582 1.933 1.00 0.00 15 LEU A C 7
ATOM 8245 O O . LEU A 1 15 ? -1.448 3.745 0.792 1.00 0.00 15 LEU A O 7
ATOM 8261 N N . ASP A 1 16 ? -1.089 3.407 2.987 1.00 0.00 16 ASP A N 7
ATOM 8262 C CA . ASP A 1 16 ? 0.363 3.394 2.860 1.00 0.00 16 ASP A CA 7
ATOM 8263 C C . ASP A 1 16 ? 0.791 2.678 1.583 1.00 0.00 16 ASP A C 7
ATOM 8264 O O . ASP A 1 16 ? 1.423 3.270 0.708 1.00 0.00 16 ASP A O 7
ATOM 8273 N N . PHE A 1 17 ? 0.442 1.400 1.482 1.00 0.00 17 PHE A N 7
ATOM 8274 C CA . PHE A 1 17 ? 0.791 0.601 0.313 1.00 0.00 17 PHE A CA 7
ATOM 8275 C C . PHE A 1 17 ? -0.322 -0.387 -0.023 1.00 0.00 17 PHE A C 7
ATOM 8276 O O . PHE A 1 17 ? -1.025 -0.871 0.864 1.00 0.00 17 PHE A O 7
ATOM 8293 N N . ASP A 1 18 ? -0.476 -0.679 -1.310 1.00 0.00 18 ASP A N 7
ATOM 8294 C CA . ASP A 1 18 ? -1.503 -1.610 -1.765 1.00 0.00 18 ASP A CA 7
ATOM 8295 C C . ASP A 1 18 ? -0.915 -2.998 -1.996 1.00 0.00 18 ASP A C 7
ATOM 8296 O O . ASP A 1 18 ? 0.222 -3.151 -2.443 1.00 0.00 18 ASP A O 7
ATOM 8305 N N . PRO A 1 19 ? -1.706 -4.036 -1.684 1.00 0.00 19 PRO A N 7
ATOM 8306 C CA . PRO A 1 19 ? -1.284 -5.430 -1.849 1.00 0.00 19 PRO A CA 7
ATOM 8307 C C . PRO A 1 19 ? -1.170 -5.831 -3.316 1.00 0.00 19 PRO A C 7
ATOM 8308 O O . PRO A 1 19 ? -0.209 -6.489 -3.717 1.00 0.00 19 PRO A O 7
ATOM 8319 N N . TYR A 1 20 ? -2.155 -5.431 -4.112 1.00 0.00 20 TYR A N 7
ATOM 8320 C CA . TYR A 1 20 ? -2.166 -5.751 -5.534 1.00 0.00 20 TYR A CA 7
ATOM 8321 C C . TYR A 1 20 ? -0.969 -5.124 -6.243 1.00 0.00 20 TYR A C 7
ATOM 8322 O O . TYR A 1 20 ? -0.385 -5.723 -7.147 1.00 0.00 20 TYR A O 7
ATOM 8340 N N . ARG A 1 21 ? -0.609 -3.915 -5.825 1.00 0.00 21 ARG A N 7
ATOM 8341 C CA . ARG A 1 21 ? 0.517 -3.205 -6.419 1.00 0.00 21 ARG A CA 7
ATOM 8342 C C . ARG A 1 21 ? 1.835 -3.894 -6.076 1.00 0.00 21 ARG A C 7
ATOM 8343 O O . ARG A 1 21 ? 2.703 -4.060 -6.933 1.00 0.00 21 ARG A O 7
ATOM 8364 N N . VAL A 1 22 ? 1.979 -4.291 -4.816 1.00 0.00 22 VAL A N 7
ATOM 8365 C CA . VAL A 1 22 ? 3.190 -4.962 -4.359 1.00 0.00 22 VAL A CA 7
ATOM 8366 C C . VAL A 1 22 ? 3.405 -6.275 -5.103 1.00 0.00 22 VAL A C 7
ATOM 8367 O O . VAL A 1 22 ? 4.468 -6.507 -5.680 1.00 0.00 22 VAL A O 7
ATOM 8380 N N . LEU A 1 23 ? 2.390 -7.131 -5.086 1.00 0.00 23 LEU A N 7
ATOM 8381 C CA . LEU A 1 23 ? 2.467 -8.423 -5.760 1.00 0.00 23 LEU A CA 7
ATOM 8382 C C . LEU A 1 23 ? 2.568 -8.243 -7.271 1.00 0.00 23 LEU A C 7
ATOM 8383 O O . LEU A 1 23 ? 3.236 -9.018 -7.955 1.00 0.00 23 LEU A O 7
ATOM 8399 N N . GLY A 1 24 ? 1.903 -7.213 -7.786 1.00 0.00 24 GLY A N 7
ATOM 8400 C CA . GLY A 1 24 ? 1.932 -6.949 -9.212 1.00 0.00 24 GLY A CA 7
ATOM 8401 C C . GLY A 1 24 ? 0.768 -7.587 -9.945 1.00 0.00 24 GLY A C 7
ATOM 8402 O O . GLY A 1 24 ? 0.947 -8.193 -11.001 1.00 0.00 24 GLY A O 7
ATOM 8406 N N . VAL A 1 25 ? -0.428 -7.451 -9.382 1.00 0.00 25 VAL A N 7
ATOM 8407 C CA . VAL A 1 25 ? -1.627 -8.020 -9.988 1.00 0.00 25 VAL A CA 7
ATOM 8408 C C . VAL A 1 25 ? -2.786 -7.031 -9.945 1.00 0.00 25 VAL A C 7
ATOM 8409 O O . VAL A 1 25 ? -2.739 -6.035 -9.223 1.00 0.00 25 VAL A O 7
ATOM 8422 N N . SER A 1 26 ? -3.827 -7.313 -10.723 1.00 0.00 26 SER A N 7
ATOM 8423 C CA . SER A 1 26 ? -4.998 -6.446 -10.776 1.00 0.00 26 SER A CA 7
ATOM 8424 C C . SER A 1 26 ? -6.211 -7.134 -10.158 1.00 0.00 26 SER A C 7
ATOM 8425 O O . SER A 1 26 ? -6.154 -8.309 -9.794 1.00 0.00 26 SER A O 7
ATOM 8433 N N . ARG A 1 27 ? -7.309 -6.394 -10.043 1.00 0.00 27 ARG A N 7
ATOM 8434 C CA . ARG A 1 27 ? -8.536 -6.931 -9.468 1.00 0.00 27 ARG A CA 7
ATOM 8435 C C . ARG A 1 27 ? -8.928 -8.239 -10.149 1.00 0.00 27 ARG A C 7
ATOM 8436 O O . ARG A 1 27 ? -9.479 -9.141 -9.516 1.00 0.00 27 ARG A O 7
ATOM 8457 N N . THR A 1 28 ? -8.641 -8.336 -11.443 1.00 0.00 28 THR A N 7
ATOM 8458 C CA . THR A 1 28 ? -8.965 -9.532 -12.211 1.00 0.00 28 THR A CA 7
ATOM 8459 C C . THR A 1 28 ? -8.271 -10.761 -11.632 1.00 0.00 28 THR A C 7
ATOM 8460 O O . THR A 1 28 ? -8.732 -11.888 -11.814 1.00 0.00 28 THR A O 7
ATOM 8471 N N . ALA A 1 29 ? -7.163 -10.535 -10.935 1.00 0.00 29 ALA A N 7
ATOM 8472 C CA . ALA A 1 29 ? -6.408 -11.624 -10.327 1.00 0.00 29 ALA A CA 7
ATOM 8473 C C . ALA A 1 29 ? -7.139 -12.189 -9.114 1.00 0.00 29 ALA A C 7
ATOM 8474 O O . ALA A 1 29 ? -7.526 -11.448 -8.211 1.00 0.00 29 ALA A O 7
ATOM 8481 N N . SER A 1 30 ? -7.324 -13.505 -9.100 1.00 0.00 30 SER A N 7
ATOM 8482 C CA . SER A 1 30 ? -8.013 -14.168 -7.999 1.00 0.00 30 SER A CA 7
ATOM 8483 C C . SER A 1 30 ? -7.029 -14.950 -7.135 1.00 0.00 30 SER A C 7
ATOM 8484 O O . SER A 1 30 ? -5.866 -15.121 -7.500 1.00 0.00 30 SER A O 7
ATOM 8492 N N . GLN A 1 31 ? -7.504 -15.423 -5.987 1.00 0.00 31 GLN A N 7
ATOM 8493 C CA . GLN A 1 31 ? -6.666 -16.186 -5.070 1.00 0.00 31 GLN A CA 7
ATOM 8494 C C . GLN A 1 31 ? -5.664 -17.045 -5.835 1.00 0.00 31 GLN A C 7
ATOM 8495 O O . GLN A 1 31 ? -4.545 -17.267 -5.375 1.00 0.00 31 GLN A O 7
ATOM 8509 N N . ALA A 1 32 ? -6.075 -17.525 -7.003 1.00 0.00 32 ALA A N 7
ATOM 8510 C CA . ALA A 1 32 ? -5.213 -18.358 -7.832 1.00 0.00 32 ALA A CA 7
ATOM 8511 C C . ALA A 1 32 ? -4.046 -17.553 -8.393 1.00 0.00 32 ALA A C 7
ATOM 8512 O O . ALA A 1 32 ? -2.883 -17.870 -8.142 1.00 0.00 32 ALA A O 7
ATOM 8519 N N . ASP A 1 33 ? -4.363 -16.511 -9.154 1.00 0.00 33 ASP A N 7
ATOM 8520 C CA . ASP A 1 33 ? -3.341 -15.660 -9.750 1.00 0.00 33 ASP A CA 7
ATOM 8521 C C . ASP A 1 33 ? -2.472 -15.018 -8.672 1.00 0.00 33 ASP A C 7
ATOM 8522 O O . ASP A 1 33 ? -1.247 -14.979 -8.792 1.00 0.00 33 ASP A O 7
ATOM 8531 N N . ILE A 1 34 ? -3.114 -14.517 -7.623 1.00 0.00 34 ILE A N 7
ATOM 8532 C CA . ILE A 1 34 ? -2.399 -13.877 -6.525 1.00 0.00 34 ILE A CA 7
ATOM 8533 C C . ILE A 1 34 ? -1.446 -14.855 -5.846 1.00 0.00 34 ILE A C 7
ATOM 8534 O O . ILE A 1 34 ? -0.272 -14.550 -5.635 1.00 0.00 34 ILE A O 7
ATOM 8550 N N . LYS A 1 35 ? -1.958 -16.033 -5.507 1.00 0.00 35 LYS A N 7
ATOM 8551 C CA . LYS A 1 35 ? -1.153 -17.059 -4.855 1.00 0.00 35 LYS A CA 7
ATOM 8552 C C . LYS A 1 35 ? 0.080 -17.394 -5.688 1.00 0.00 35 LYS A C 7
ATOM 8553 O O . LYS A 1 35 ? 1.210 -17.306 -5.207 1.00 0.00 35 LYS A O 7
ATOM 8572 N N . LYS A 1 36 ? -0.143 -17.777 -6.940 1.00 0.00 36 LYS A N 7
ATOM 8573 C CA . LYS A 1 36 ? 0.949 -18.122 -7.842 1.00 0.00 36 LYS A CA 7
ATOM 8574 C C . LYS A 1 36 ? 1.902 -16.944 -8.020 1.00 0.00 36 LYS A C 7
ATOM 8575 O O . LYS A 1 36 ? 3.118 -17.120 -8.073 1.00 0.00 36 LYS A O 7
ATOM 8594 N N . ALA A 1 37 ? 1.340 -15.743 -8.109 1.00 0.00 37 ALA A N 7
ATOM 8595 C CA . ALA A 1 37 ? 2.140 -14.536 -8.277 1.00 0.00 37 ALA A CA 7
ATOM 8596 C C . ALA A 1 37 ? 2.998 -14.271 -7.045 1.00 0.00 37 ALA A C 7
ATOM 8597 O O . ALA A 1 37 ? 4.150 -13.852 -7.157 1.00 0.00 37 ALA A O 7
ATOM 8604 N N . TYR A 1 38 ? 2.430 -14.518 -5.870 1.00 0.00 38 TYR A N 7
ATOM 8605 C CA . TYR A 1 38 ? 3.143 -14.302 -4.616 1.00 0.00 38 TYR A CA 7
ATOM 8606 C C . TYR A 1 38 ? 4.367 -15.208 -4.523 1.00 0.00 38 TYR A C 7
ATOM 8607 O O . TYR A 1 38 ? 5.496 -14.735 -4.392 1.00 0.00 38 TYR A O 7
ATOM 8625 N N . LYS A 1 39 ? 4.135 -16.514 -4.591 1.00 0.00 39 LYS A N 7
ATOM 8626 C CA . LYS A 1 39 ? 5.217 -17.489 -4.517 1.00 0.00 39 LYS A CA 7
ATOM 8627 C C . LYS A 1 39 ? 6.392 -17.065 -5.391 1.00 0.00 39 LYS A C 7
ATOM 8628 O O . LYS A 1 39 ? 7.506 -16.875 -4.902 1.00 0.00 39 LYS A O 7
ATOM 8647 N N . LYS A 1 40 ? 6.137 -16.916 -6.686 1.00 0.00 40 LYS A N 7
ATOM 8648 C CA . LYS A 1 40 ? 7.173 -16.511 -7.629 1.00 0.00 40 LYS A CA 7
ATOM 8649 C C . LYS A 1 40 ? 8.036 -15.397 -7.045 1.00 0.00 40 LYS A C 7
ATOM 8650 O O . LYS A 1 40 ? 9.263 -15.494 -7.026 1.00 0.00 40 LYS A O 7
ATOM 8669 N N . LEU A 1 41 ? 7.386 -14.341 -6.567 1.00 0.00 41 LEU A N 7
ATOM 8670 C CA . LEU A 1 41 ? 8.095 -13.209 -5.979 1.00 0.00 41 LEU A CA 7
ATOM 8671 C C . LEU A 1 41 ? 8.914 -13.647 -4.770 1.00 0.00 41 LEU A C 7
ATOM 8672 O O . LEU A 1 41 ? 10.128 -13.450 -4.725 1.00 0.00 41 LEU A O 7
ATOM 8688 N N . ALA A 1 42 ? 8.242 -14.246 -3.792 1.00 0.00 42 ALA A N 7
ATOM 8689 C CA . ALA A 1 42 ? 8.908 -14.716 -2.584 1.00 0.00 42 ALA A CA 7
ATOM 8690 C C . ALA A 1 42 ? 10.154 -15.526 -2.924 1.00 0.00 42 ALA A C 7
ATOM 8691 O O . ALA A 1 42 ? 11.191 -15.390 -2.274 1.00 0.00 42 ALA A O 7
ATOM 8698 N N . ARG A 1 43 ? 10.046 -16.369 -3.946 1.00 0.00 43 ARG A N 7
ATOM 8699 C CA . ARG A 1 43 ? 11.164 -17.202 -4.371 1.00 0.00 43 ARG A CA 7
ATOM 8700 C C . ARG A 1 43 ? 12.331 -16.343 -4.850 1.00 0.00 43 ARG A C 7
ATOM 8701 O O . ARG A 1 43 ? 13.483 -16.591 -4.494 1.00 0.00 43 ARG A O 7
ATOM 8722 N N . GLU A 1 44 ? 12.024 -15.334 -5.658 1.00 0.00 44 GLU A N 7
ATOM 8723 C CA . GLU A 1 44 ? 13.048 -14.440 -6.186 1.00 0.00 44 GLU A CA 7
ATOM 8724 C C . GLU A 1 44 ? 13.641 -13.576 -5.076 1.00 0.00 44 GLU A C 7
ATOM 8725 O O . GLU A 1 44 ? 14.849 -13.595 -4.840 1.00 0.00 44 GLU A O 7
ATOM 8737 N N . TRP A 1 45 ? 12.783 -12.822 -4.400 1.00 0.00 45 TRP A N 7
ATOM 8738 C CA . TRP A 1 45 ? 13.222 -11.951 -3.315 1.00 0.00 45 TRP A CA 7
ATOM 8739 C C . TRP A 1 45 ? 13.483 -12.753 -2.045 1.00 0.00 45 TRP A C 7
ATOM 8740 O O . TRP A 1 45 ? 13.711 -12.185 -0.976 1.00 0.00 45 TRP A O 7
ATOM 8761 N N . HIS A 1 46 ? 13.449 -14.076 -2.168 1.00 0.00 46 HIS A N 7
ATOM 8762 C CA . HIS A 1 46 ? 13.684 -14.956 -1.028 1.00 0.00 46 HIS A CA 7
ATOM 8763 C C . HIS A 1 46 ? 14.983 -14.590 -0.318 1.00 0.00 46 HIS A C 7
ATOM 8764 O O . HIS A 1 46 ? 16.075 -14.695 -0.877 1.00 0.00 46 HIS A O 7
ATOM 8778 N N . PRO A 1 47 ? 14.866 -14.150 0.943 1.00 0.00 47 PRO A N 7
ATOM 8779 C CA . PRO A 1 47 ? 16.021 -13.760 1.757 1.00 0.00 47 PRO A CA 7
ATOM 8780 C C . PRO A 1 47 ? 16.883 -14.955 2.150 1.00 0.00 47 PRO A C 7
ATOM 8781 O O . PRO A 1 47 ? 17.970 -14.792 2.705 1.00 0.00 47 PRO A O 7
ATOM 8792 N N . ASP A 1 48 ? 16.391 -16.154 1.859 1.00 0.00 48 ASP A N 7
ATOM 8793 C CA . ASP A 1 48 ? 17.118 -17.377 2.182 1.00 0.00 48 ASP A CA 7
ATOM 8794 C C . ASP A 1 48 ? 18.242 -17.621 1.180 1.00 0.00 48 ASP A C 7
ATOM 8795 O O . ASP A 1 48 ? 19.321 -18.090 1.543 1.00 0.00 48 ASP A O 7
ATOM 8804 N N . LYS A 1 49 ? 17.982 -17.301 -0.083 1.00 0.00 49 LYS A N 7
ATOM 8805 C CA . LYS A 1 49 ? 18.971 -17.485 -1.139 1.00 0.00 49 LYS A CA 7
ATOM 8806 C C . LYS A 1 49 ? 19.677 -16.171 -1.457 1.00 0.00 49 LYS A C 7
ATOM 8807 O O . LYS A 1 49 ? 20.821 -16.164 -1.910 1.00 0.00 49 LYS A O 7
ATOM 8826 N N . ASN A 1 50 ? 18.988 -15.060 -1.217 1.00 0.00 50 ASN A N 7
ATOM 8827 C CA . ASN A 1 50 ? 19.550 -13.740 -1.478 1.00 0.00 50 ASN A CA 7
ATOM 8828 C C . ASN A 1 50 ? 20.605 -13.383 -0.436 1.00 0.00 50 ASN A C 7
ATOM 8829 O O . ASN A 1 50 ? 20.384 -13.535 0.766 1.00 0.00 50 ASN A O 7
ATOM 8840 N N . LYS A 1 51 ? 21.753 -12.906 -0.904 1.00 0.00 51 LYS A N 7
ATOM 8841 C CA . LYS A 1 51 ? 22.844 -12.524 -0.014 1.00 0.00 51 LYS A CA 7
ATOM 8842 C C . LYS A 1 51 ? 22.957 -11.006 0.087 1.00 0.00 51 LYS A C 7
ATOM 8843 O O . LYS A 1 51 ? 23.282 -10.468 1.145 1.00 0.00 51 LYS A O 7
ATOM 8862 N N . ASP A 1 52 ? 22.687 -10.322 -1.019 1.00 0.00 52 ASP A N 7
ATOM 8863 C CA . ASP A 1 52 ? 22.756 -8.866 -1.054 1.00 0.00 52 ASP A CA 7
ATOM 8864 C C . ASP A 1 52 ? 21.914 -8.255 0.061 1.00 0.00 52 ASP A C 7
ATOM 8865 O O . ASP A 1 52 ? 20.793 -8.686 0.333 1.00 0.00 52 ASP A O 7
ATOM 8874 N N . PRO A 1 53 ? 22.464 -7.227 0.723 1.00 0.00 53 PRO A N 7
ATOM 8875 C CA . PRO A 1 53 ? 21.781 -6.534 1.820 1.00 0.00 53 PRO A CA 7
ATOM 8876 C C . PRO A 1 53 ? 20.591 -5.713 1.335 1.00 0.00 53 PRO A C 7
ATOM 8877 O O . PRO A 1 53 ? 20.758 -4.717 0.633 1.00 0.00 53 PRO A O 7
ATOM 8888 N N . GLY A 1 54 ? 19.390 -6.137 1.716 1.00 0.00 54 GLY A N 7
ATOM 8889 C CA . GLY A 1 54 ? 18.190 -5.428 1.310 1.00 0.00 54 GLY A CA 7
ATOM 8890 C C . GLY A 1 54 ? 17.119 -6.359 0.779 1.00 0.00 54 GLY A C 7
ATOM 8891 O O . GLY A 1 54 ? 15.935 -6.179 1.062 1.00 0.00 54 GLY A O 7
ATOM 8895 N N . ALA A 1 55 ? 17.534 -7.357 0.005 1.00 0.00 55 ALA A N 7
ATOM 8896 C CA . ALA A 1 55 ? 16.601 -8.319 -0.567 1.00 0.00 55 ALA A CA 7
ATOM 8897 C C . ALA A 1 55 ? 15.517 -8.697 0.437 1.00 0.00 55 ALA A C 7
ATOM 8898 O O . ALA A 1 55 ? 14.336 -8.756 0.097 1.00 0.00 55 ALA A O 7
ATOM 8905 N N . GLU A 1 56 ? 15.928 -8.953 1.676 1.00 0.00 56 GLU A N 7
ATOM 8906 C CA . GLU A 1 56 ? 14.991 -9.326 2.728 1.00 0.00 56 GLU A CA 7
ATOM 8907 C C . GLU A 1 56 ? 13.896 -8.274 2.881 1.00 0.00 56 GLU A C 7
ATOM 8908 O O . GLU A 1 56 ? 12.715 -8.603 2.989 1.00 0.00 56 GLU A O 7
ATOM 8920 N N . ASP A 1 57 ? 14.298 -7.008 2.890 1.00 0.00 57 ASP A N 7
ATOM 8921 C CA . ASP A 1 57 ? 13.353 -5.906 3.029 1.00 0.00 57 ASP A CA 7
ATOM 8922 C C . ASP A 1 57 ? 12.195 -6.057 2.048 1.00 0.00 57 ASP A C 7
ATOM 8923 O O . ASP A 1 57 ? 11.028 -5.965 2.430 1.00 0.00 57 ASP A O 7
ATOM 8932 N N . ARG A 1 58 ? 12.526 -6.287 0.781 1.00 0.00 58 ARG A N 7
ATOM 8933 C CA . ARG A 1 58 ? 11.513 -6.448 -0.256 1.00 0.00 58 ARG A CA 7
ATOM 8934 C C . ARG A 1 58 ? 10.642 -7.670 0.020 1.00 0.00 58 ARG A C 7
ATOM 8935 O O . ARG A 1 58 ? 9.418 -7.612 -0.100 1.00 0.00 58 ARG A O 7
ATOM 8956 N N . PHE A 1 59 ? 11.281 -8.775 0.389 1.00 0.00 59 PHE A N 7
ATOM 8957 C CA . PHE A 1 59 ? 10.565 -10.011 0.680 1.00 0.00 59 PHE A CA 7
ATOM 8958 C C . PHE A 1 59 ? 9.471 -9.775 1.718 1.00 0.00 59 PHE A C 7
ATOM 8959 O O . PHE A 1 59 ? 8.356 -10.278 1.586 1.00 0.00 59 PHE A O 7
ATOM 8976 N N . ILE A 1 60 ? 9.801 -9.006 2.751 1.00 0.00 60 ILE A N 7
ATOM 8977 C CA . ILE A 1 60 ? 8.848 -8.702 3.811 1.00 0.00 60 ILE A CA 7
ATOM 8978 C C . ILE A 1 60 ? 7.585 -8.058 3.248 1.00 0.00 60 ILE A C 7
ATOM 8979 O O . ILE A 1 60 ? 6.472 -8.417 3.628 1.00 0.00 60 ILE A O 7
ATOM 8995 N N . GLN A 1 61 ? 7.769 -7.106 2.339 1.00 0.00 61 GLN A N 7
ATOM 8996 C CA . GLN A 1 61 ? 6.644 -6.412 1.722 1.00 0.00 61 GLN A CA 7
ATOM 8997 C C . GLN A 1 61 ? 5.771 -7.384 0.934 1.00 0.00 61 GLN A C 7
ATOM 8998 O O . GLN A 1 61 ? 4.555 -7.430 1.119 1.00 0.00 61 GLN A O 7
ATOM 9012 N N . ILE A 1 62 ? 6.400 -8.157 0.055 1.00 0.00 62 ILE A N 7
ATOM 9013 C CA . ILE A 1 62 ? 5.680 -9.128 -0.760 1.00 0.00 62 ILE A CA 7
ATOM 9014 C C . ILE A 1 62 ? 4.786 -10.013 0.101 1.00 0.00 62 ILE A C 7
ATOM 9015 O O . ILE A 1 62 ? 3.594 -10.158 -0.169 1.00 0.00 62 ILE A O 7
ATOM 9031 N N . SER A 1 63 ? 5.369 -10.601 1.141 1.00 0.00 63 SER A N 7
ATOM 9032 C CA . SER A 1 63 ? 4.625 -11.474 2.042 1.00 0.00 63 SER A CA 7
ATOM 9033 C C . SER A 1 63 ? 3.459 -10.727 2.682 1.00 0.00 63 SER A C 7
ATOM 9034 O O . SER A 1 63 ? 2.338 -11.233 2.739 1.00 0.00 63 SER A O 7
ATOM 9042 N N . LYS A 1 64 ? 3.731 -9.518 3.163 1.00 0.00 64 LYS A N 7
ATOM 9043 C CA . LYS A 1 64 ? 2.706 -8.698 3.798 1.00 0.00 64 LYS A CA 7
ATOM 9044 C C . LYS A 1 64 ? 1.564 -8.407 2.830 1.00 0.00 64 LYS A C 7
ATOM 9045 O O . LYS A 1 64 ? 0.394 -8.433 3.210 1.00 0.00 64 LYS A O 7
ATOM 9064 N N . ALA A 1 65 ? 1.913 -8.131 1.577 1.00 0.00 65 ALA A N 7
ATOM 9065 C CA . ALA A 1 65 ? 0.916 -7.839 0.554 1.00 0.00 65 ALA A CA 7
ATOM 9066 C C . ALA A 1 65 ? -0.051 -9.005 0.381 1.00 0.00 65 ALA A C 7
ATOM 9067 O O . ALA A 1 65 ? -1.268 -8.826 0.421 1.00 0.00 65 ALA A O 7
ATOM 9074 N N . TYR A 1 66 ? 0.498 -10.199 0.187 1.00 0.00 66 TYR A N 7
ATOM 9075 C CA . TYR A 1 66 ? -0.316 -11.394 0.003 1.00 0.00 66 TYR A CA 7
ATOM 9076 C C . TYR A 1 66 ? -1.090 -11.727 1.276 1.00 0.00 66 TYR A C 7
ATOM 9077 O O . TYR A 1 66 ? -2.277 -12.045 1.227 1.00 0.00 66 TYR A O 7
ATOM 9095 N N . GLU A 1 67 ? -0.406 -11.650 2.413 1.00 0.00 67 GLU A N 7
ATOM 9096 C CA . GLU A 1 67 ? -1.028 -11.943 3.699 1.00 0.00 67 GLU A CA 7
ATOM 9097 C C . GLU A 1 67 ? -2.458 -11.412 3.745 1.00 0.00 67 GLU A C 7
ATOM 9098 O O . GLU A 1 67 ? -3.381 -12.118 4.152 1.00 0.00 67 GLU A O 7
ATOM 9110 N N . ILE A 1 68 ? -2.632 -10.163 3.326 1.00 0.00 68 ILE A N 7
ATOM 9111 C CA . ILE A 1 68 ? -3.949 -9.537 3.319 1.00 0.00 68 ILE A CA 7
ATOM 9112 C C . ILE A 1 68 ? -4.924 -10.318 2.446 1.00 0.00 68 ILE A C 7
ATOM 9113 O O . ILE A 1 68 ? -5.932 -10.835 2.930 1.00 0.00 68 ILE A O 7
ATOM 9129 N N . LEU A 1 69 ? -4.618 -10.402 1.156 1.00 0.00 69 LEU A N 7
ATOM 9130 C CA . LEU A 1 69 ? -5.467 -11.123 0.213 1.00 0.00 69 LEU A CA 7
ATOM 9131 C C . LEU A 1 69 ? -5.571 -12.597 0.591 1.00 0.00 69 LEU A C 7
ATOM 9132 O O . LEU A 1 69 ? -6.650 -13.090 0.917 1.00 0.00 69 LEU A O 7
ATOM 9148 N N . SER A 1 70 ? -4.440 -13.295 0.546 1.00 0.00 70 SER A N 7
ATOM 9149 C CA . SER A 1 70 ? -4.404 -14.713 0.882 1.00 0.00 70 SER A CA 7
ATOM 9150 C C . SER A 1 70 ? -5.354 -15.023 2.035 1.00 0.00 70 SER A C 7
ATOM 9151 O O . SER A 1 70 ? -6.156 -15.952 1.960 1.00 0.00 70 SER A O 7
ATOM 9159 N N . ASN A 1 71 ? -5.256 -14.237 3.102 1.00 0.00 71 ASN A N 7
ATOM 9160 C CA . ASN A 1 71 ? -6.105 -14.426 4.272 1.00 0.00 71 ASN A CA 7
ATOM 9161 C C . ASN A 1 71 ? -7.509 -13.886 4.018 1.00 0.00 71 ASN A C 7
ATOM 9162 O O . ASN A 1 71 ? -7.678 -12.740 3.603 1.00 0.00 71 ASN A O 7
ATOM 9173 N N . GLU A 1 72 ? -8.513 -14.720 4.271 1.00 0.00 72 GLU A N 7
ATOM 9174 C CA . GLU A 1 72 ? -9.902 -14.325 4.070 1.00 0.00 72 GLU A CA 7
ATOM 9175 C C . GLU A 1 72 ? -10.270 -13.150 4.971 1.00 0.00 72 GLU A C 7
ATOM 9176 O O . GLU A 1 72 ? -10.863 -12.171 4.519 1.00 0.00 72 GLU A O 7
ATOM 9188 N N . GLU A 1 73 ? -9.914 -13.256 6.247 1.00 0.00 73 GLU A N 7
ATOM 9189 C CA . GLU A 1 73 ? -10.208 -12.202 7.211 1.00 0.00 73 GLU A CA 7
ATOM 9190 C C . GLU A 1 73 ? -9.709 -10.850 6.709 1.00 0.00 73 GLU A C 7
ATOM 9191 O O . GLU A 1 73 ? -10.491 -9.921 6.511 1.00 0.00 73 GLU A O 7
ATOM 9203 N N . LYS A 1 74 ? -8.400 -10.748 6.507 1.00 0.00 74 LYS A N 7
ATOM 9204 C CA . LYS A 1 74 ? -7.793 -9.511 6.028 1.00 0.00 74 LYS A CA 7
ATOM 9205 C C . LYS A 1 74 ? -8.428 -9.068 4.714 1.00 0.00 74 LYS A C 7
ATOM 9206 O O . LYS A 1 74 ? -8.898 -7.936 4.592 1.00 0.00 74 LYS A O 7
ATOM 9225 N N . ARG A 1 75 ? -8.440 -9.966 3.735 1.00 0.00 75 ARG A N 7
ATOM 9226 C CA . ARG A 1 75 ? -9.018 -9.666 2.430 1.00 0.00 75 ARG A CA 7
ATOM 9227 C C . ARG A 1 75 ? -10.384 -9.002 2.580 1.00 0.00 75 ARG A C 7
ATOM 9228 O O . ARG A 1 75 ? -10.606 -7.896 2.086 1.00 0.00 75 ARG A O 7
ATOM 9249 N N . THR A 1 76 ? -11.296 -9.684 3.264 1.00 0.00 76 THR A N 7
ATOM 9250 C CA . THR A 1 76 ? -12.640 -9.162 3.478 1.00 0.00 76 THR A CA 7
ATOM 9251 C C . THR A 1 76 ? -12.599 -7.805 4.172 1.00 0.00 76 THR A C 7
ATOM 9252 O O . THR A 1 76 ? -13.308 -6.878 3.785 1.00 0.00 76 THR A O 7
ATOM 9263 N N . ASN A 1 77 ? -11.762 -7.696 5.199 1.00 0.00 77 ASN A N 7
ATOM 9264 C CA . ASN A 1 77 ? -11.628 -6.452 5.947 1.00 0.00 77 ASN A CA 7
ATOM 9265 C C . ASN A 1 77 ? -11.354 -5.280 5.009 1.00 0.00 77 ASN A C 7
ATOM 9266 O O . ASN A 1 77 ? -11.919 -4.198 5.168 1.00 0.00 77 ASN A O 7
ATOM 9277 N N . TYR A 1 78 ? -10.484 -5.504 4.030 1.00 0.00 78 TYR A N 7
ATOM 9278 C CA . TYR A 1 78 ? -10.133 -4.467 3.067 1.00 0.00 78 TYR A CA 7
ATOM 9279 C C . TYR A 1 78 ? -11.384 -3.798 2.507 1.00 0.00 78 TYR A C 7
ATOM 9280 O O . TYR A 1 78 ? -11.586 -2.595 2.675 1.00 0.00 78 TYR A O 7
ATOM 9298 N N . ASP A 1 79 ? -12.221 -4.586 1.842 1.00 0.00 79 ASP A N 7
ATOM 9299 C CA . ASP A 1 79 ? -13.455 -4.072 1.258 1.00 0.00 79 ASP A CA 7
ATOM 9300 C C . ASP A 1 79 ? -14.379 -3.521 2.339 1.00 0.00 79 ASP A C 7
ATOM 9301 O O . ASP A 1 79 ? -14.971 -2.453 2.179 1.00 0.00 79 ASP A O 7
ATOM 9310 N N . HIS A 1 80 ? -14.500 -4.257 3.439 1.00 0.00 80 HIS A N 7
ATOM 9311 C CA . HIS A 1 80 ? -15.354 -3.842 4.547 1.00 0.00 80 HIS A CA 7
ATOM 9312 C C . HIS A 1 80 ? -14.978 -2.444 5.028 1.00 0.00 80 HIS A C 7
ATOM 9313 O O . HIS A 1 80 ? -15.822 -1.702 5.531 1.00 0.00 80 HIS A O 7
ATOM 9327 N N . TYR A 1 81 ? -13.707 -2.091 4.870 1.00 0.00 81 TYR A N 7
ATOM 9328 C CA . TYR A 1 81 ? -13.219 -0.783 5.291 1.00 0.00 81 TYR A CA 7
ATOM 9329 C C . TYR A 1 81 ? -13.751 0.317 4.377 1.00 0.00 81 TYR A C 7
ATOM 9330 O O . TYR A 1 81 ? -13.807 1.485 4.760 1.00 0.00 81 TYR A O 7
ATOM 9348 N N . GLY A 1 82 ? -14.143 -0.066 3.166 1.00 0.00 82 GLY A N 7
ATOM 9349 C CA . GLY A 1 82 ? -14.666 0.897 2.216 1.00 0.00 82 GLY A CA 7
ATOM 9350 C C . GLY A 1 82 ? -13.569 1.653 1.492 1.00 0.00 82 GLY A C 7
ATOM 9351 O O . GLY A 1 82 ? -13.690 2.853 1.247 1.00 0.00 82 GLY A O 7
ATOM 9355 N N . SER A 1 83 ? -12.494 0.949 1.151 1.00 0.00 83 SER A N 7
ATOM 9356 C CA . SER A 1 83 ? -11.368 1.562 0.456 1.00 0.00 83 SER A CA 7
ATOM 9357 C C . SER A 1 83 ? -11.538 1.452 -1.056 1.00 0.00 83 SER A C 7
ATOM 9358 O O . SER A 1 83 ? -11.892 0.396 -1.577 1.00 0.00 83 SER A O 7
ATOM 9366 N N . GLY A 1 84 ? -11.281 2.553 -1.756 1.00 0.00 84 GLY A N 7
ATOM 9367 C CA . GLY A 1 84 ? -11.411 2.561 -3.201 1.00 0.00 84 GLY A CA 7
ATOM 9368 C C . GLY A 1 84 ? -12.325 3.664 -3.696 1.00 0.00 84 GLY A C 7
ATOM 9369 O O . GLY A 1 84 ? -12.664 4.594 -2.963 1.00 0.00 84 GLY A O 7
ATOM 9373 N N . PRO A 1 85 ? -12.737 3.570 -4.968 1.00 0.00 85 PRO A N 7
ATOM 9374 C CA . PRO A 1 85 ? -13.622 4.561 -5.589 1.00 0.00 85 PRO A CA 7
ATOM 9375 C C . PRO A 1 85 ? -15.037 4.509 -5.024 1.00 0.00 85 PRO A C 7
ATOM 9376 O O . PRO A 1 85 ? -15.618 5.539 -4.683 1.00 0.00 85 PRO A O 7
ATOM 9387 N N . SER A 1 86 ? -15.587 3.302 -4.926 1.00 0.00 86 SER A N 7
ATOM 9388 C CA . SER A 1 86 ? -16.936 3.117 -4.404 1.00 0.00 86 SER A CA 7
ATOM 9389 C C . SER A 1 86 ? -17.009 3.516 -2.934 1.00 0.00 86 SER A C 7
ATOM 9390 O O . SER A 1 86 ? -16.142 3.156 -2.137 1.00 0.00 86 SER A O 7
ATOM 9398 N N . SER A 1 87 ? -18.051 4.263 -2.581 1.00 0.00 87 SER A N 7
ATOM 9399 C CA . SER A 1 87 ? -18.237 4.715 -1.207 1.00 0.00 87 SER A CA 7
ATOM 9400 C C . SER A 1 87 ? -18.870 3.619 -0.355 1.00 0.00 87 SER A C 7
ATOM 9401 O O . SER A 1 87 ? -18.271 3.141 0.607 1.00 0.00 87 SER A O 7
ATOM 9409 N N . GLY A 1 88 ? -20.087 3.225 -0.718 1.00 0.00 88 GLY A N 7
ATOM 9410 C CA . GLY A 1 88 ? -20.783 2.188 0.023 1.00 0.00 88 GLY A CA 7
ATOM 9411 C C . GLY A 1 88 ? -22.210 1.997 -0.449 1.00 0.00 88 GLY A C 7
ATOM 9412 O O . GLY A 1 88 ? -23.129 2.642 0.056 1.00 0.00 88 GLY A O 7
ATOM 9416 N N . GLY A 1 1 ? -3.528 3.005 -30.720 1.00 0.00 1 GLY A N 8
ATOM 9417 C CA . GLY A 1 1 ? -2.652 4.084 -30.302 1.00 0.00 1 GLY A CA 8
ATOM 9418 C C . GLY A 1 1 ? -1.216 3.633 -30.132 1.00 0.00 1 GLY A C 8
ATOM 9419 O O . GLY A 1 1 ? -0.945 2.439 -29.998 1.00 0.00 1 GLY A O 8
ATOM 9423 N N . SER A 1 2 ? -0.292 4.588 -30.139 1.00 0.00 2 SER A N 8
ATOM 9424 C CA . SER A 1 2 ? 1.126 4.282 -29.990 1.00 0.00 2 SER A CA 8
ATOM 9425 C C . SER A 1 2 ? 1.480 4.047 -28.524 1.00 0.00 2 SER A C 8
ATOM 9426 O O . SER A 1 2 ? 2.068 3.024 -28.172 1.00 0.00 2 SER A O 8
ATOM 9434 N N . SER A 1 3 ? 1.118 5.003 -27.674 1.00 0.00 3 SER A N 8
ATOM 9435 C CA . SER A 1 3 ? 1.400 4.903 -26.247 1.00 0.00 3 SER A CA 8
ATOM 9436 C C . SER A 1 3 ? 0.169 5.270 -25.423 1.00 0.00 3 SER A C 8
ATOM 9437 O O . SER A 1 3 ? -0.812 5.792 -25.951 1.00 0.00 3 SER A O 8
ATOM 9445 N N . GLY A 1 4 ? 0.229 4.991 -24.125 1.00 0.00 4 GLY A N 8
ATOM 9446 C CA . GLY A 1 4 ? -0.886 5.298 -23.248 1.00 0.00 4 GLY A CA 8
ATOM 9447 C C . GLY A 1 4 ? -0.547 5.091 -21.785 1.00 0.00 4 GLY A C 8
ATOM 9448 O O . GLY A 1 4 ? 0.349 4.315 -21.452 1.00 0.00 4 GLY A O 8
ATOM 9452 N N . SER A 1 5 ? -1.263 5.789 -20.909 1.00 0.00 5 SER A N 8
ATOM 9453 C CA . SER A 1 5 ? -1.030 5.683 -19.473 1.00 0.00 5 SER A CA 8
ATOM 9454 C C . SER A 1 5 ? -2.055 4.759 -18.823 1.00 0.00 5 SER A C 8
ATOM 9455 O O . SER A 1 5 ? -2.981 4.282 -19.479 1.00 0.00 5 SER A O 8
ATOM 9463 N N . SER A 1 6 ? -1.882 4.511 -17.529 1.00 0.00 6 SER A N 8
ATOM 9464 C CA . SER A 1 6 ? -2.789 3.641 -16.789 1.00 0.00 6 SER A CA 8
ATOM 9465 C C . SER A 1 6 ? -2.970 4.137 -15.357 1.00 0.00 6 SER A C 8
ATOM 9466 O O . SER A 1 6 ? -2.038 4.661 -14.748 1.00 0.00 6 SER A O 8
ATOM 9474 N N . GLY A 1 7 ? -4.177 3.967 -14.827 1.00 0.00 7 GLY A N 8
ATOM 9475 C CA . GLY A 1 7 ? -4.460 4.402 -13.471 1.00 0.00 7 GLY A CA 8
ATOM 9476 C C . GLY A 1 7 ? -4.320 5.902 -13.303 1.00 0.00 7 GLY A C 8
ATOM 9477 O O . GLY A 1 7 ? -3.828 6.375 -12.278 1.00 0.00 7 GLY A O 8
ATOM 9481 N N . ILE A 1 8 ? -4.753 6.652 -14.311 1.00 0.00 8 ILE A N 8
ATOM 9482 C CA . ILE A 1 8 ? -4.674 8.107 -14.269 1.00 0.00 8 ILE A CA 8
ATOM 9483 C C . ILE A 1 8 ? -5.729 8.689 -13.335 1.00 0.00 8 ILE A C 8
ATOM 9484 O O . ILE A 1 8 ? -5.860 9.907 -13.210 1.00 0.00 8 ILE A O 8
ATOM 9500 N N . LEU A 1 9 ? -6.478 7.810 -12.677 1.00 0.00 9 LEU A N 8
ATOM 9501 C CA . LEU A 1 9 ? -7.521 8.236 -11.751 1.00 0.00 9 LEU A CA 8
ATOM 9502 C C . LEU A 1 9 ? -6.925 8.628 -10.402 1.00 0.00 9 LEU A C 8
ATOM 9503 O O . LEU A 1 9 ? -6.068 7.926 -9.865 1.00 0.00 9 LEU A O 8
ATOM 9519 N N . GLN A 1 10 ? -7.386 9.750 -9.861 1.00 0.00 10 GLN A N 8
ATOM 9520 C CA . GLN A 1 10 ? -6.900 10.233 -8.574 1.00 0.00 10 GLN A CA 8
ATOM 9521 C C . GLN A 1 10 ? -7.778 9.728 -7.435 1.00 0.00 10 GLN A C 8
ATOM 9522 O O . GLN A 1 10 ? -8.988 9.567 -7.595 1.00 0.00 10 GLN A O 8
ATOM 9536 N N . SER A 1 11 ? -7.162 9.479 -6.284 1.00 0.00 11 SER A N 8
ATOM 9537 C CA . SER A 1 11 ? -7.887 8.987 -5.119 1.00 0.00 11 SER A CA 8
ATOM 9538 C C . SER A 1 11 ? -7.824 9.994 -3.975 1.00 0.00 11 SER A C 8
ATOM 9539 O O . SER A 1 11 ? -6.871 10.766 -3.863 1.00 0.00 11 SER A O 8
ATOM 9547 N N . LEU A 1 12 ? -8.847 9.982 -3.127 1.00 0.00 12 LEU A N 8
ATOM 9548 C CA . LEU A 1 12 ? -8.909 10.894 -1.990 1.00 0.00 12 LEU A CA 8
ATOM 9549 C C . LEU A 1 12 ? -8.048 10.387 -0.837 1.00 0.00 12 LEU A C 8
ATOM 9550 O O . LEU A 1 12 ? -7.123 11.068 -0.396 1.00 0.00 12 LEU A O 8
ATOM 9566 N N . SER A 1 13 ? -8.358 9.188 -0.357 1.00 0.00 13 SER A N 8
ATOM 9567 C CA . SER A 1 13 ? -7.613 8.590 0.746 1.00 0.00 13 SER A CA 8
ATOM 9568 C C . SER A 1 13 ? -7.064 7.222 0.352 1.00 0.00 13 SER A C 8
ATOM 9569 O O . SER A 1 13 ? -7.694 6.482 -0.402 1.00 0.00 13 SER A O 8
ATOM 9577 N N . ALA A 1 14 ? -5.885 6.894 0.869 1.00 0.00 14 ALA A N 8
ATOM 9578 C CA . ALA A 1 14 ? -5.251 5.615 0.574 1.00 0.00 14 ALA A CA 8
ATOM 9579 C C . ALA A 1 14 ? -4.369 5.159 1.733 1.00 0.00 14 ALA A C 8
ATOM 9580 O O . ALA A 1 14 ? -3.865 5.978 2.502 1.00 0.00 14 ALA A O 8
ATOM 9587 N N . LEU A 1 15 ? -4.188 3.849 1.852 1.00 0.00 15 LEU A N 8
ATOM 9588 C CA . LEU A 1 15 ? -3.368 3.283 2.917 1.00 0.00 15 LEU A CA 8
ATOM 9589 C C . LEU A 1 15 ? -1.885 3.379 2.572 1.00 0.00 15 LEU A C 8
ATOM 9590 O O . LEU A 1 15 ? -1.519 3.813 1.480 1.00 0.00 15 LEU A O 8
ATOM 9606 N N . ASP A 1 16 ? -1.037 2.970 3.509 1.00 0.00 16 ASP A N 8
ATOM 9607 C CA . ASP A 1 16 ? 0.406 3.006 3.303 1.00 0.00 16 ASP A CA 8
ATOM 9608 C C . ASP A 1 16 ? 0.782 2.359 1.974 1.00 0.00 16 ASP A C 8
ATOM 9609 O O . ASP A 1 16 ? 1.491 2.952 1.161 1.00 0.00 16 ASP A O 8
ATOM 9618 N N . PHE A 1 17 ? 0.302 1.138 1.760 1.00 0.00 17 PHE A N 8
ATOM 9619 C CA . PHE A 1 17 ? 0.589 0.409 0.530 1.00 0.00 17 PHE A CA 8
ATOM 9620 C C . PHE A 1 17 ? -0.544 -0.557 0.193 1.00 0.00 17 PHE A C 8
ATOM 9621 O O . PHE A 1 17 ? -1.228 -1.063 1.083 1.00 0.00 17 PHE A O 8
ATOM 9638 N N . ASP A 1 18 ? -0.736 -0.806 -1.098 1.00 0.00 18 ASP A N 8
ATOM 9639 C CA . ASP A 1 18 ? -1.785 -1.711 -1.553 1.00 0.00 18 ASP A CA 8
ATOM 9640 C C . ASP A 1 18 ? -1.237 -3.120 -1.757 1.00 0.00 18 ASP A C 8
ATOM 9641 O O . ASP A 1 18 ? -0.100 -3.314 -2.187 1.00 0.00 18 ASP A O 8
ATOM 9650 N N . PRO A 1 19 ? -2.063 -4.128 -1.440 1.00 0.00 19 PRO A N 8
ATOM 9651 C CA . PRO A 1 19 ? -1.682 -5.537 -1.579 1.00 0.00 19 PRO A CA 8
ATOM 9652 C C . PRO A 1 19 ? -1.563 -5.964 -3.038 1.00 0.00 19 PRO A C 8
ATOM 9653 O O . PRO A 1 19 ? -0.588 -6.606 -3.429 1.00 0.00 19 PRO A O 8
ATOM 9664 N N . TYR A 1 20 ? -2.559 -5.603 -3.838 1.00 0.00 20 TYR A N 8
ATOM 9665 C CA . TYR A 1 20 ? -2.566 -5.950 -5.254 1.00 0.00 20 TYR A CA 8
ATOM 9666 C C . TYR A 1 20 ? -1.370 -5.332 -5.973 1.00 0.00 20 TYR A C 8
ATOM 9667 O O . TYR A 1 20 ? -0.735 -5.975 -6.809 1.00 0.00 20 TYR A O 8
ATOM 9685 N N . ARG A 1 21 ? -1.070 -4.081 -5.640 1.00 0.00 21 ARG A N 8
ATOM 9686 C CA . ARG A 1 21 ? 0.048 -3.375 -6.253 1.00 0.00 21 ARG A CA 8
ATOM 9687 C C . ARG A 1 21 ? 1.375 -4.027 -5.876 1.00 0.00 21 ARG A C 8
ATOM 9688 O O . ARG A 1 21 ? 2.250 -4.213 -6.721 1.00 0.00 21 ARG A O 8
ATOM 9709 N N . VAL A 1 22 ? 1.518 -4.371 -4.600 1.00 0.00 22 VAL A N 8
ATOM 9710 C CA . VAL A 1 22 ? 2.737 -5.002 -4.110 1.00 0.00 22 VAL A CA 8
ATOM 9711 C C . VAL A 1 22 ? 3.023 -6.299 -4.858 1.00 0.00 22 VAL A C 8
ATOM 9712 O O . VAL A 1 22 ? 4.097 -6.472 -5.436 1.00 0.00 22 VAL A O 8
ATOM 9725 N N . LEU A 1 23 ? 2.056 -7.209 -4.844 1.00 0.00 23 LEU A N 8
ATOM 9726 C CA . LEU A 1 23 ? 2.202 -8.493 -5.522 1.00 0.00 23 LEU A CA 8
ATOM 9727 C C . LEU A 1 23 ? 2.300 -8.303 -7.032 1.00 0.00 23 LEU A C 8
ATOM 9728 O O . LEU A 1 23 ? 2.922 -9.102 -7.730 1.00 0.00 23 LEU A O 8
ATOM 9744 N N . GLY A 1 24 ? 1.682 -7.236 -7.530 1.00 0.00 24 GLY A N 8
ATOM 9745 C CA . GLY A 1 24 ? 1.713 -6.959 -8.955 1.00 0.00 24 GLY A CA 8
ATOM 9746 C C . GLY A 1 24 ? 0.555 -7.599 -9.695 1.00 0.00 24 GLY A C 8
ATOM 9747 O O . GLY A 1 24 ? 0.724 -8.111 -10.802 1.00 0.00 24 GLY A O 8
ATOM 9751 N N . VAL A 1 25 ? -0.624 -7.573 -9.083 1.00 0.00 25 VAL A N 8
ATOM 9752 C CA . VAL A 1 25 ? -1.815 -8.156 -9.691 1.00 0.00 25 VAL A CA 8
ATOM 9753 C C . VAL A 1 25 ? -2.981 -7.174 -9.665 1.00 0.00 25 VAL A C 8
ATOM 9754 O O . VAL A 1 25 ? -2.879 -6.087 -9.098 1.00 0.00 25 VAL A O 8
ATOM 9767 N N . SER A 1 26 ? -4.091 -7.567 -10.283 1.00 0.00 26 SER A N 8
ATOM 9768 C CA . SER A 1 26 ? -5.277 -6.720 -10.334 1.00 0.00 26 SER A CA 8
ATOM 9769 C C . SER A 1 26 ? -6.433 -7.358 -9.568 1.00 0.00 26 SER A C 8
ATOM 9770 O O . SER A 1 26 ? -6.335 -8.497 -9.111 1.00 0.00 26 SER A O 8
ATOM 9778 N N . ARG A 1 27 ? -7.526 -6.615 -9.433 1.00 0.00 27 ARG A N 8
ATOM 9779 C CA . ARG A 1 27 ? -8.701 -7.106 -8.723 1.00 0.00 27 ARG A CA 8
ATOM 9780 C C . ARG A 1 27 ? -9.195 -8.416 -9.329 1.00 0.00 27 ARG A C 8
ATOM 9781 O O . ARG A 1 27 ? -9.763 -9.260 -8.634 1.00 0.00 27 ARG A O 8
ATOM 9802 N N . THR A 1 28 ? -8.975 -8.581 -10.630 1.00 0.00 28 THR A N 8
ATOM 9803 C CA . THR A 1 28 ? -9.398 -9.787 -11.330 1.00 0.00 28 THR A CA 8
ATOM 9804 C C . THR A 1 28 ? -8.613 -11.003 -10.854 1.00 0.00 28 THR A C 8
ATOM 9805 O O . THR A 1 28 ? -9.052 -12.141 -11.021 1.00 0.00 28 THR A O 8
ATOM 9816 N N . ALA A 1 29 ? -7.450 -10.756 -10.260 1.00 0.00 29 ALA A N 8
ATOM 9817 C CA . ALA A 1 29 ? -6.605 -11.832 -9.758 1.00 0.00 29 ALA A CA 8
ATOM 9818 C C . ALA A 1 29 ? -7.310 -12.614 -8.655 1.00 0.00 29 ALA A C 8
ATOM 9819 O O . ALA A 1 29 ? -7.828 -12.033 -7.702 1.00 0.00 29 ALA A O 8
ATOM 9826 N N . SER A 1 30 ? -7.326 -13.936 -8.792 1.00 0.00 30 SER A N 8
ATOM 9827 C CA . SER A 1 30 ? -7.972 -14.799 -7.809 1.00 0.00 30 SER A CA 8
ATOM 9828 C C . SER A 1 30 ? -6.934 -15.530 -6.963 1.00 0.00 30 SER A C 8
ATOM 9829 O O . SER A 1 30 ? -5.753 -15.567 -7.306 1.00 0.00 30 SER A O 8
ATOM 9837 N N . GLN A 1 31 ? -7.385 -16.110 -5.855 1.00 0.00 31 GLN A N 8
ATOM 9838 C CA . GLN A 1 31 ? -6.496 -16.839 -4.959 1.00 0.00 31 GLN A CA 8
ATOM 9839 C C . GLN A 1 31 ? -5.413 -17.572 -5.744 1.00 0.00 31 GLN A C 8
ATOM 9840 O O . GLN A 1 31 ? -4.280 -17.704 -5.283 1.00 0.00 31 GLN A O 8
ATOM 9854 N N . ALA A 1 32 ? -5.770 -18.047 -6.932 1.00 0.00 32 ALA A N 8
ATOM 9855 C CA . ALA A 1 32 ? -4.828 -18.765 -7.782 1.00 0.00 32 ALA A CA 8
ATOM 9856 C C . ALA A 1 32 ? -3.726 -17.839 -8.285 1.00 0.00 32 ALA A C 8
ATOM 9857 O O . ALA A 1 32 ? -2.548 -18.045 -7.993 1.00 0.00 32 ALA A O 8
ATOM 9864 N N . ASP A 1 33 ? -4.116 -16.820 -9.043 1.00 0.00 33 ASP A N 8
ATOM 9865 C CA . ASP A 1 33 ? -3.161 -15.862 -9.586 1.00 0.00 33 ASP A CA 8
ATOM 9866 C C . ASP A 1 33 ? -2.322 -15.240 -8.474 1.00 0.00 33 ASP A C 8
ATOM 9867 O O . ASP A 1 33 ? -1.109 -15.083 -8.613 1.00 0.00 33 ASP A O 8
ATOM 9876 N N . ILE A 1 34 ? -2.977 -14.889 -7.373 1.00 0.00 34 ILE A N 8
ATOM 9877 C CA . ILE A 1 34 ? -2.291 -14.285 -6.237 1.00 0.00 34 ILE A CA 8
ATOM 9878 C C . ILE A 1 34 ? -1.295 -15.257 -5.615 1.00 0.00 34 ILE A C 8
ATOM 9879 O O . ILE A 1 34 ? -0.110 -14.950 -5.483 1.00 0.00 34 ILE A O 8
ATOM 9895 N N . LYS A 1 35 ? -1.783 -16.434 -5.237 1.00 0.00 35 LYS A N 8
ATOM 9896 C CA . LYS A 1 35 ? -0.936 -17.455 -4.632 1.00 0.00 35 LYS A CA 8
ATOM 9897 C C . LYS A 1 35 ? 0.246 -17.789 -5.537 1.00 0.00 35 LYS A C 8
ATOM 9898 O O . LYS A 1 35 ? 1.305 -18.204 -5.066 1.00 0.00 35 LYS A O 8
ATOM 9917 N N . LYS A 1 36 ? 0.058 -17.603 -6.839 1.00 0.00 36 LYS A N 8
ATOM 9918 C CA . LYS A 1 36 ? 1.109 -17.882 -7.811 1.00 0.00 36 LYS A CA 8
ATOM 9919 C C . LYS A 1 36 ? 2.034 -16.680 -7.971 1.00 0.00 36 LYS A C 8
ATOM 9920 O O . LYS A 1 36 ? 3.241 -16.834 -8.154 1.00 0.00 36 LYS A O 8
ATOM 9939 N N . ALA A 1 37 ? 1.461 -15.483 -7.899 1.00 0.00 37 ALA A N 8
ATOM 9940 C CA . ALA A 1 37 ? 2.236 -14.256 -8.032 1.00 0.00 37 ALA A CA 8
ATOM 9941 C C . ALA A 1 37 ? 3.074 -13.998 -6.784 1.00 0.00 37 ALA A C 8
ATOM 9942 O O . ALA A 1 37 ? 4.090 -13.304 -6.840 1.00 0.00 37 ALA A O 8
ATOM 9949 N N . TYR A 1 38 ? 2.643 -14.560 -5.661 1.00 0.00 38 TYR A N 8
ATOM 9950 C CA . TYR A 1 38 ? 3.353 -14.388 -4.399 1.00 0.00 38 TYR A CA 8
ATOM 9951 C C . TYR A 1 38 ? 4.616 -15.244 -4.363 1.00 0.00 38 TYR A C 8
ATOM 9952 O O . TYR A 1 38 ? 5.732 -14.725 -4.356 1.00 0.00 38 TYR A O 8
ATOM 9970 N N . LYS A 1 39 ? 4.431 -16.559 -4.342 1.00 0.00 39 LYS A N 8
ATOM 9971 C CA . LYS A 1 39 ? 5.553 -17.490 -4.310 1.00 0.00 39 LYS A CA 8
ATOM 9972 C C . LYS A 1 39 ? 6.623 -17.088 -5.320 1.00 0.00 39 LYS A C 8
ATOM 9973 O O . LYS A 1 39 ? 7.814 -17.085 -5.011 1.00 0.00 39 LYS A O 8
ATOM 9992 N N . LYS A 1 40 ? 6.190 -16.747 -6.529 1.00 0.00 40 LYS A N 8
ATOM 9993 C CA . LYS A 1 40 ? 7.109 -16.340 -7.586 1.00 0.00 40 LYS A CA 8
ATOM 9994 C C . LYS A 1 40 ? 8.014 -15.208 -7.112 1.00 0.00 40 LYS A C 8
ATOM 9995 O O . LYS A 1 40 ? 9.240 -15.327 -7.136 1.00 0.00 40 LYS A O 8
ATOM 10014 N N . LEU A 1 41 ? 7.403 -14.109 -6.682 1.00 0.00 41 LEU A N 8
ATOM 10015 C CA . LEU A 1 41 ? 8.154 -12.954 -6.201 1.00 0.00 41 LEU A CA 8
ATOM 10016 C C . LEU A 1 41 ? 8.995 -13.321 -4.983 1.00 0.00 41 LEU A C 8
ATOM 10017 O O . LEU A 1 41 ? 10.218 -13.181 -4.995 1.00 0.00 41 LEU A O 8
ATOM 10033 N N . ALA A 1 42 ? 8.332 -13.792 -3.932 1.00 0.00 42 ALA A N 8
ATOM 10034 C CA . ALA A 1 42 ? 9.018 -14.183 -2.707 1.00 0.00 42 ALA A CA 8
ATOM 10035 C C . ALA A 1 42 ? 10.213 -15.080 -3.010 1.00 0.00 42 ALA A C 8
ATOM 10036 O O . ALA A 1 42 ? 11.190 -15.103 -2.262 1.00 0.00 42 ALA A O 8
ATOM 10043 N N . ARG A 1 43 ? 10.128 -15.819 -4.112 1.00 0.00 43 ARG A N 8
ATOM 10044 C CA . ARG A 1 43 ? 11.202 -16.721 -4.512 1.00 0.00 43 ARG A CA 8
ATOM 10045 C C . ARG A 1 43 ? 12.336 -15.951 -5.181 1.00 0.00 43 ARG A C 8
ATOM 10046 O O . ARG A 1 43 ? 13.511 -16.254 -4.975 1.00 0.00 43 ARG A O 8
ATOM 10067 N N . GLU A 1 44 ? 11.976 -14.954 -5.984 1.00 0.00 44 GLU A N 8
ATOM 10068 C CA . GLU A 1 44 ? 12.964 -14.142 -6.684 1.00 0.00 44 GLU A CA 8
ATOM 10069 C C . GLU A 1 44 ? 13.657 -13.180 -5.724 1.00 0.00 44 GLU A C 8
ATOM 10070 O O . GLU A 1 44 ? 14.884 -13.146 -5.640 1.00 0.00 44 GLU A O 8
ATOM 10082 N N . TRP A 1 45 ? 12.861 -12.399 -5.003 1.00 0.00 45 TRP A N 8
ATOM 10083 C CA . TRP A 1 45 ? 13.397 -11.435 -4.048 1.00 0.00 45 TRP A CA 8
ATOM 10084 C C . TRP A 1 45 ? 13.771 -12.117 -2.737 1.00 0.00 45 TRP A C 8
ATOM 10085 O O . TRP A 1 45 ? 14.060 -11.453 -1.741 1.00 0.00 45 TRP A O 8
ATOM 10106 N N . HIS A 1 46 ? 13.764 -13.446 -2.743 1.00 0.00 46 HIS A N 8
ATOM 10107 C CA . HIS A 1 46 ? 14.104 -14.218 -1.553 1.00 0.00 46 HIS A CA 8
ATOM 10108 C C . HIS A 1 46 ? 15.518 -13.895 -1.082 1.00 0.00 46 HIS A C 8
ATOM 10109 O O . HIS A 1 46 ? 16.460 -13.818 -1.872 1.00 0.00 46 HIS A O 8
ATOM 10123 N N . PRO A 1 47 ? 15.674 -13.700 0.236 1.00 0.00 47 PRO A N 8
ATOM 10124 C CA . PRO A 1 47 ? 16.970 -13.382 0.842 1.00 0.00 47 PRO A CA 8
ATOM 10125 C C . PRO A 1 47 ? 17.933 -14.564 0.804 1.00 0.00 47 PRO A C 8
ATOM 10126 O O . PRO A 1 47 ? 19.141 -14.387 0.647 1.00 0.00 47 PRO A O 8
ATOM 10137 N N . ASP A 1 48 ? 17.391 -15.768 0.947 1.00 0.00 48 ASP A N 8
ATOM 10138 C CA . ASP A 1 48 ? 18.203 -16.979 0.927 1.00 0.00 48 ASP A CA 8
ATOM 10139 C C . ASP A 1 48 ? 19.011 -17.070 -0.363 1.00 0.00 48 ASP A C 8
ATOM 10140 O O . ASP A 1 48 ? 20.138 -17.566 -0.369 1.00 0.00 48 ASP A O 8
ATOM 10149 N N . LYS A 1 49 ? 18.428 -16.590 -1.456 1.00 0.00 49 LYS A N 8
ATOM 10150 C CA . LYS A 1 49 ? 19.093 -16.616 -2.753 1.00 0.00 49 LYS A CA 8
ATOM 10151 C C . LYS A 1 49 ? 19.697 -15.255 -3.083 1.00 0.00 49 LYS A C 8
ATOM 10152 O O . LYS A 1 49 ? 20.708 -15.166 -3.778 1.00 0.00 49 LYS A O 8
ATOM 10171 N N . ASN A 1 50 ? 19.071 -14.197 -2.578 1.00 0.00 50 ASN A N 8
ATOM 10172 C CA . ASN A 1 50 ? 19.548 -12.840 -2.819 1.00 0.00 50 ASN A CA 8
ATOM 10173 C C . ASN A 1 50 ? 20.711 -12.500 -1.892 1.00 0.00 50 ASN A C 8
ATOM 10174 O O . ASN A 1 50 ? 20.527 -12.306 -0.691 1.00 0.00 50 ASN A O 8
ATOM 10185 N N . LYS A 1 51 ? 21.911 -12.430 -2.460 1.00 0.00 51 LYS A N 8
ATOM 10186 C CA . LYS A 1 51 ? 23.106 -12.112 -1.688 1.00 0.00 51 LYS A CA 8
ATOM 10187 C C . LYS A 1 51 ? 23.133 -10.634 -1.311 1.00 0.00 51 LYS A C 8
ATOM 10188 O O . LYS A 1 51 ? 23.548 -10.271 -0.210 1.00 0.00 51 LYS A O 8
ATOM 10207 N N . ASP A 1 52 ? 22.688 -9.785 -2.231 1.00 0.00 52 ASP A N 8
ATOM 10208 C CA . ASP A 1 52 ? 22.659 -8.347 -1.995 1.00 0.00 52 ASP A CA 8
ATOM 10209 C C . ASP A 1 52 ? 21.908 -8.023 -0.707 1.00 0.00 52 ASP A C 8
ATOM 10210 O O . ASP A 1 52 ? 20.815 -8.529 -0.452 1.00 0.00 52 ASP A O 8
ATOM 10219 N N . PRO A 1 53 ? 22.507 -7.159 0.126 1.00 0.00 53 PRO A N 8
ATOM 10220 C CA . PRO A 1 53 ? 21.913 -6.748 1.402 1.00 0.00 53 PRO A CA 8
ATOM 10221 C C . PRO A 1 53 ? 20.685 -5.865 1.212 1.00 0.00 53 PRO A C 8
ATOM 10222 O O . PRO A 1 53 ? 20.772 -4.778 0.643 1.00 0.00 53 PRO A O 8
ATOM 10233 N N . GLY A 1 54 ? 19.540 -6.340 1.693 1.00 0.00 54 GLY A N 8
ATOM 10234 C CA . GLY A 1 54 ? 18.310 -5.580 1.566 1.00 0.00 54 GLY A CA 8
ATOM 10235 C C . GLY A 1 54 ? 17.199 -6.378 0.914 1.00 0.00 54 GLY A C 8
ATOM 10236 O O . GLY A 1 54 ? 16.025 -6.200 1.238 1.00 0.00 54 GLY A O 8
ATOM 10240 N N . ALA A 1 55 ? 17.570 -7.260 -0.009 1.00 0.00 55 ALA A N 8
ATOM 10241 C CA . ALA A 1 55 ? 16.596 -8.089 -0.708 1.00 0.00 55 ALA A CA 8
ATOM 10242 C C . ALA A 1 55 ? 15.474 -8.525 0.228 1.00 0.00 55 ALA A C 8
ATOM 10243 O O . ALA A 1 55 ? 14.315 -8.614 -0.178 1.00 0.00 55 ALA A O 8
ATOM 10250 N N . GLU A 1 56 ? 15.826 -8.796 1.481 1.00 0.00 56 GLU A N 8
ATOM 10251 C CA . GLU A 1 56 ? 14.847 -9.225 2.473 1.00 0.00 56 GLU A CA 8
ATOM 10252 C C . GLU A 1 56 ? 13.720 -8.204 2.602 1.00 0.00 56 GLU A C 8
ATOM 10253 O O . GLU A 1 56 ? 12.541 -8.552 2.537 1.00 0.00 56 GLU A O 8
ATOM 10265 N N . ASP A 1 57 ? 14.092 -6.942 2.786 1.00 0.00 57 ASP A N 8
ATOM 10266 C CA . ASP A 1 57 ? 13.114 -5.869 2.924 1.00 0.00 57 ASP A CA 8
ATOM 10267 C C . ASP A 1 57 ? 11.936 -6.082 1.979 1.00 0.00 57 ASP A C 8
ATOM 10268 O O . ASP A 1 57 ? 10.785 -6.144 2.411 1.00 0.00 57 ASP A O 8
ATOM 10277 N N . ARG A 1 58 ? 12.232 -6.194 0.688 1.00 0.00 58 ARG A N 8
ATOM 10278 C CA . ARG A 1 58 ? 11.197 -6.398 -0.318 1.00 0.00 58 ARG A CA 8
ATOM 10279 C C . ARG A 1 58 ? 10.370 -7.641 -0.003 1.00 0.00 58 ARG A C 8
ATOM 10280 O O . ARG A 1 58 ? 9.142 -7.583 0.060 1.00 0.00 58 ARG A O 8
ATOM 10301 N N . PHE A 1 59 ? 11.052 -8.765 0.194 1.00 0.00 59 PHE A N 8
ATOM 10302 C CA . PHE A 1 59 ? 10.381 -10.022 0.502 1.00 0.00 59 PHE A CA 8
ATOM 10303 C C . PHE A 1 59 ? 9.301 -9.818 1.561 1.00 0.00 59 PHE A C 8
ATOM 10304 O O . PHE A 1 59 ? 8.196 -10.350 1.447 1.00 0.00 59 PHE A O 8
ATOM 10321 N N . ILE A 1 60 ? 9.630 -9.045 2.590 1.00 0.00 60 ILE A N 8
ATOM 10322 C CA . ILE A 1 60 ? 8.689 -8.770 3.669 1.00 0.00 60 ILE A CA 8
ATOM 10323 C C . ILE A 1 60 ? 7.405 -8.146 3.133 1.00 0.00 60 ILE A C 8
ATOM 10324 O O . ILE A 1 60 ? 6.306 -8.612 3.432 1.00 0.00 60 ILE A O 8
ATOM 10340 N N . GLN A 1 61 ? 7.553 -7.090 2.339 1.00 0.00 61 GLN A N 8
ATOM 10341 C CA . GLN A 1 61 ? 6.405 -6.403 1.761 1.00 0.00 61 GLN A CA 8
ATOM 10342 C C . GLN A 1 61 ? 5.580 -7.352 0.898 1.00 0.00 61 GLN A C 8
ATOM 10343 O O . GLN A 1 61 ? 4.359 -7.431 1.039 1.00 0.00 61 GLN A O 8
ATOM 10357 N N . ILE A 1 62 ? 6.254 -8.071 0.007 1.00 0.00 62 ILE A N 8
ATOM 10358 C CA . ILE A 1 62 ? 5.583 -9.015 -0.877 1.00 0.00 62 ILE A CA 8
ATOM 10359 C C . ILE A 1 62 ? 4.735 -10.004 -0.084 1.00 0.00 62 ILE A C 8
ATOM 10360 O O . ILE A 1 62 ? 3.571 -10.239 -0.408 1.00 0.00 62 ILE A O 8
ATOM 10376 N N . SER A 1 63 ? 5.327 -10.579 0.958 1.00 0.00 63 SER A N 8
ATOM 10377 C CA . SER A 1 63 ? 4.627 -11.544 1.797 1.00 0.00 63 SER A CA 8
ATOM 10378 C C . SER A 1 63 ? 3.496 -10.872 2.571 1.00 0.00 63 SER A C 8
ATOM 10379 O O . SER A 1 63 ? 2.380 -11.388 2.636 1.00 0.00 63 SER A O 8
ATOM 10387 N N . LYS A 1 64 ? 3.794 -9.717 3.157 1.00 0.00 64 LYS A N 8
ATOM 10388 C CA . LYS A 1 64 ? 2.805 -8.972 3.926 1.00 0.00 64 LYS A CA 8
ATOM 10389 C C . LYS A 1 64 ? 1.596 -8.622 3.064 1.00 0.00 64 LYS A C 8
ATOM 10390 O O . LYS A 1 64 ? 0.458 -8.651 3.532 1.00 0.00 64 LYS A O 8
ATOM 10409 N N . ALA A 1 65 ? 1.851 -8.294 1.801 1.00 0.00 65 ALA A N 8
ATOM 10410 C CA . ALA A 1 65 ? 0.783 -7.942 0.873 1.00 0.00 65 ALA A CA 8
ATOM 10411 C C . ALA A 1 65 ? -0.151 -9.124 0.637 1.00 0.00 65 ALA A C 8
ATOM 10412 O O . ALA A 1 65 ? -1.373 -8.985 0.700 1.00 0.00 65 ALA A O 8
ATOM 10419 N N . TYR A 1 66 ? 0.431 -10.287 0.366 1.00 0.00 66 TYR A N 8
ATOM 10420 C CA . TYR A 1 66 ? -0.349 -11.493 0.117 1.00 0.00 66 TYR A CA 8
ATOM 10421 C C . TYR A 1 66 ? -1.104 -11.921 1.372 1.00 0.00 66 TYR A C 8
ATOM 10422 O O . TYR A 1 66 ? -2.290 -12.247 1.315 1.00 0.00 66 TYR A O 8
ATOM 10440 N N . GLU A 1 67 ? -0.408 -11.917 2.504 1.00 0.00 67 GLU A N 8
ATOM 10441 C CA . GLU A 1 67 ? -1.012 -12.305 3.774 1.00 0.00 67 GLU A CA 8
ATOM 10442 C C . GLU A 1 67 ? -2.414 -11.719 3.910 1.00 0.00 67 GLU A C 8
ATOM 10443 O O . GLU A 1 67 ? -3.293 -12.323 4.526 1.00 0.00 67 GLU A O 8
ATOM 10455 N N . ILE A 1 68 ? -2.615 -10.539 3.333 1.00 0.00 68 ILE A N 8
ATOM 10456 C CA . ILE A 1 68 ? -3.909 -9.872 3.390 1.00 0.00 68 ILE A CA 8
ATOM 10457 C C . ILE A 1 68 ? -4.937 -10.592 2.524 1.00 0.00 68 ILE A C 8
ATOM 10458 O O . ILE A 1 68 ? -5.928 -11.122 3.029 1.00 0.00 68 ILE A O 8
ATOM 10474 N N . LEU A 1 69 ? -4.695 -10.608 1.218 1.00 0.00 69 LEU A N 8
ATOM 10475 C CA . LEU A 1 69 ? -5.599 -11.265 0.280 1.00 0.00 69 LEU A CA 8
ATOM 10476 C C . LEU A 1 69 ? -5.732 -12.750 0.602 1.00 0.00 69 LEU A C 8
ATOM 10477 O O . LEU A 1 69 ? -6.838 -13.262 0.772 1.00 0.00 69 LEU A O 8
ATOM 10493 N N . SER A 1 70 ? -4.596 -13.436 0.685 1.00 0.00 70 SER A N 8
ATOM 10494 C CA . SER A 1 70 ? -4.586 -14.863 0.985 1.00 0.00 70 SER A CA 8
ATOM 10495 C C . SER A 1 70 ? -5.707 -15.223 1.955 1.00 0.00 70 SER A C 8
ATOM 10496 O O . SER A 1 70 ? -6.498 -16.129 1.697 1.00 0.00 70 SER A O 8
ATOM 10504 N N . ASN A 1 71 ? -5.767 -14.506 3.072 1.00 0.00 71 ASN A N 8
ATOM 10505 C CA . ASN A 1 71 ? -6.790 -14.749 4.082 1.00 0.00 71 ASN A CA 8
ATOM 10506 C C . ASN A 1 71 ? -8.101 -14.065 3.705 1.00 0.00 71 ASN A C 8
ATOM 10507 O O . ASN A 1 71 ? -8.105 -12.928 3.235 1.00 0.00 71 ASN A O 8
ATOM 10518 N N . GLU A 1 72 ? -9.210 -14.766 3.915 1.00 0.00 72 GLU A N 8
ATOM 10519 C CA . GLU A 1 72 ? -10.527 -14.226 3.596 1.00 0.00 72 GLU A CA 8
ATOM 10520 C C . GLU A 1 72 ? -10.828 -12.992 4.443 1.00 0.00 72 GLU A C 8
ATOM 10521 O O . GLU A 1 72 ? -11.050 -11.904 3.914 1.00 0.00 72 GLU A O 8
ATOM 10533 N N . GLU A 1 73 ? -10.833 -13.172 5.760 1.00 0.00 73 GLU A N 8
ATOM 10534 C CA . GLU A 1 73 ? -11.109 -12.074 6.679 1.00 0.00 73 GLU A CA 8
ATOM 10535 C C . GLU A 1 73 ? -10.299 -10.836 6.305 1.00 0.00 73 GLU A C 8
ATOM 10536 O O . GLU A 1 73 ? -10.851 -9.749 6.129 1.00 0.00 73 GLU A O 8
ATOM 10548 N N . LYS A 1 74 ? -8.987 -11.008 6.186 1.00 0.00 74 LYS A N 8
ATOM 10549 C CA . LYS A 1 74 ? -8.100 -9.906 5.833 1.00 0.00 74 LYS A CA 8
ATOM 10550 C C . LYS A 1 74 ? -8.463 -9.331 4.467 1.00 0.00 74 LYS A C 8
ATOM 10551 O O . LYS A 1 74 ? -8.382 -8.122 4.251 1.00 0.00 74 LYS A O 8
ATOM 10570 N N . ARG A 1 75 ? -8.864 -10.206 3.550 1.00 0.00 75 ARG A N 8
ATOM 10571 C CA . ARG A 1 75 ? -9.240 -9.784 2.206 1.00 0.00 75 ARG A CA 8
ATOM 10572 C C . ARG A 1 75 ? -10.508 -8.937 2.237 1.00 0.00 75 ARG A C 8
ATOM 10573 O O . ARG A 1 75 ? -10.616 -7.934 1.530 1.00 0.00 75 ARG A O 8
ATOM 10594 N N . THR A 1 76 ? -11.468 -9.346 3.061 1.00 0.00 76 THR A N 8
ATOM 10595 C CA . THR A 1 76 ? -12.729 -8.626 3.182 1.00 0.00 76 THR A CA 8
ATOM 10596 C C . THR A 1 76 ? -12.558 -7.351 4.001 1.00 0.00 76 THR A C 8
ATOM 10597 O O . THR A 1 76 ? -12.731 -6.246 3.489 1.00 0.00 76 THR A O 8
ATOM 10608 N N . ASN A 1 77 ? -12.217 -7.513 5.275 1.00 0.00 77 ASN A N 8
ATOM 10609 C CA . ASN A 1 77 ? -12.022 -6.375 6.165 1.00 0.00 77 ASN A CA 8
ATOM 10610 C C . ASN A 1 77 ? -11.251 -5.261 5.463 1.00 0.00 77 ASN A C 8
ATOM 10611 O O . ASN A 1 77 ? -11.549 -4.079 5.638 1.00 0.00 77 ASN A O 8
ATOM 10622 N N . TYR A 1 78 ? -10.259 -5.647 4.667 1.00 0.00 78 TYR A N 8
ATOM 10623 C CA . TYR A 1 78 ? -9.444 -4.682 3.940 1.00 0.00 78 TYR A CA 8
ATOM 10624 C C . TYR A 1 78 ? -10.311 -3.796 3.050 1.00 0.00 78 TYR A C 8
ATOM 10625 O O . TYR A 1 78 ? -10.331 -2.575 3.201 1.00 0.00 78 TYR A O 8
ATOM 10643 N N . ASP A 1 79 ? -11.028 -4.422 2.123 1.00 0.00 79 ASP A N 8
ATOM 10644 C CA . ASP A 1 79 ? -11.900 -3.693 1.210 1.00 0.00 79 ASP A CA 8
ATOM 10645 C C . ASP A 1 79 ? -12.962 -2.913 1.978 1.00 0.00 79 ASP A C 8
ATOM 10646 O O . ASP A 1 79 ? -13.200 -1.735 1.708 1.00 0.00 79 ASP A O 8
ATOM 10655 N N . HIS A 1 80 ? -13.599 -3.578 2.937 1.00 0.00 80 HIS A N 8
ATOM 10656 C CA . HIS A 1 80 ? -14.637 -2.947 3.745 1.00 0.00 80 HIS A CA 8
ATOM 10657 C C . HIS A 1 80 ? -14.100 -1.701 4.443 1.00 0.00 80 HIS A C 8
ATOM 10658 O O . HIS A 1 80 ? -14.845 -0.760 4.717 1.00 0.00 80 HIS A O 8
ATOM 10672 N N . TYR A 1 81 ? -12.803 -1.703 4.729 1.00 0.00 81 TYR A N 8
ATOM 10673 C CA . TYR A 1 81 ? -12.166 -0.574 5.399 1.00 0.00 81 TYR A CA 8
ATOM 10674 C C . TYR A 1 81 ? -12.066 0.628 4.464 1.00 0.00 81 TYR A C 8
ATOM 10675 O O . TYR A 1 81 ? -11.942 1.767 4.911 1.00 0.00 81 TYR A O 8
ATOM 10693 N N . GLY A 1 82 ? -12.121 0.363 3.162 1.00 0.00 82 GLY A N 8
ATOM 10694 C CA . GLY A 1 82 ? -12.036 1.432 2.184 1.00 0.00 82 GLY 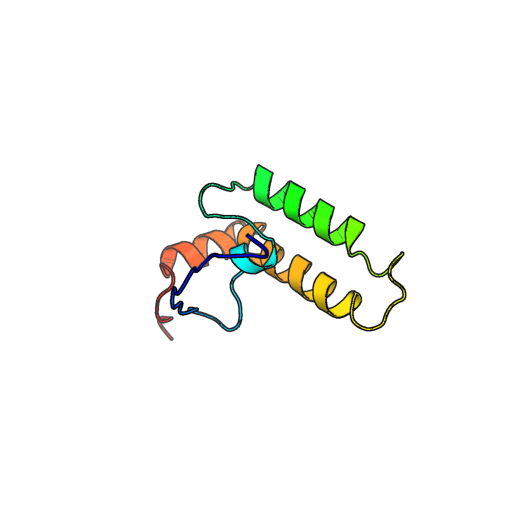A CA 8
ATOM 10695 C C . GLY A 1 82 ? -10.609 1.879 1.937 1.00 0.00 82 GLY A C 8
ATOM 10696 O O . GLY A 1 82 ? -10.362 3.042 1.620 1.00 0.00 82 GLY A O 8
ATOM 10700 N N . SER A 1 83 ? -9.666 0.953 2.083 1.00 0.00 83 SER A N 8
ATOM 10701 C CA . SER A 1 83 ? -8.256 1.259 1.879 1.00 0.00 83 SER A CA 8
ATOM 10702 C C . SER A 1 83 ? -7.856 1.034 0.424 1.00 0.00 83 SER A C 8
ATOM 10703 O O . SER A 1 83 ? -8.324 0.098 -0.223 1.00 0.00 83 SER A O 8
ATOM 10711 N N . GLY A 1 84 ? -6.985 1.901 -0.085 1.00 0.00 84 GLY A N 8
ATOM 10712 C CA . GLY A 1 84 ? -6.537 1.781 -1.460 1.00 0.00 84 GLY A CA 8
ATOM 10713 C C . GLY A 1 84 ? -7.232 2.761 -2.384 1.00 0.00 84 GLY A C 8
ATOM 10714 O O . GLY A 1 84 ? -8.144 3.485 -1.984 1.00 0.00 84 GLY A O 8
ATOM 10718 N N . PRO A 1 85 ? -6.797 2.794 -3.653 1.00 0.00 85 PRO A N 8
ATOM 10719 C CA . PRO A 1 85 ? -7.370 3.689 -4.663 1.00 0.00 85 PRO A CA 8
ATOM 10720 C C . PRO A 1 85 ? -8.788 3.288 -5.056 1.00 0.00 85 PRO A C 8
ATOM 10721 O O . PRO A 1 85 ? -9.543 4.096 -5.597 1.00 0.00 85 PRO A O 8
ATOM 10732 N N . SER A 1 86 ? -9.142 2.038 -4.780 1.00 0.00 86 SER A N 8
ATOM 10733 C CA . SER A 1 86 ? -10.469 1.529 -5.108 1.00 0.00 86 SER A CA 8
ATOM 10734 C C . SER A 1 86 ? -11.553 2.376 -4.448 1.00 0.00 86 SER A C 8
ATOM 10735 O O . SER A 1 86 ? -11.566 2.549 -3.230 1.00 0.00 86 SER A O 8
ATOM 10743 N N . SER A 1 87 ? -12.462 2.902 -5.264 1.00 0.00 87 SER A N 8
ATOM 10744 C CA . SER A 1 87 ? -13.549 3.734 -4.762 1.00 0.00 87 SER A CA 8
ATOM 10745 C C . SER A 1 87 ? -13.004 4.949 -4.016 1.00 0.00 87 SER A C 8
ATOM 10746 O O . SER A 1 87 ? -13.497 5.309 -2.949 1.00 0.00 87 SER A O 8
ATOM 10754 N N . GLY A 1 88 ? -11.981 5.576 -4.589 1.00 0.00 88 GLY A N 8
ATOM 10755 C CA . GLY A 1 88 ? -11.384 6.743 -3.966 1.00 0.00 88 GLY A CA 8
ATOM 10756 C C . GLY A 1 88 ? -10.978 6.489 -2.528 1.00 0.00 88 GLY A C 8
ATOM 10757 O O . GLY A 1 88 ? -9.801 6.582 -2.183 1.00 0.00 88 GLY A O 8
ATOM 10761 N N . GLY A 1 1 ? -6.717 -6.551 -29.209 1.00 0.00 1 GLY A N 9
ATOM 10762 C CA . GLY A 1 1 ? -5.491 -6.606 -29.984 1.00 0.00 1 GLY A CA 9
ATOM 10763 C C . GLY A 1 1 ? -5.051 -5.240 -30.473 1.00 0.00 1 GLY A C 9
ATOM 10764 O O . GLY A 1 1 ? -4.755 -5.063 -31.654 1.00 0.00 1 GLY A O 9
ATOM 10768 N N . SER A 1 2 ? -5.011 -4.272 -29.563 1.00 0.00 2 SER A N 9
ATOM 10769 C CA . SER A 1 2 ? -4.611 -2.914 -29.910 1.00 0.00 2 SER A CA 9
ATOM 10770 C C . SER A 1 2 ? -3.112 -2.719 -29.700 1.00 0.00 2 SER A C 9
ATOM 10771 O O . SER A 1 2 ? -2.431 -3.591 -29.159 1.00 0.00 2 SER A O 9
ATOM 10779 N N . SER A 1 3 ? -2.605 -1.569 -30.132 1.00 0.00 3 SER A N 9
ATOM 10780 C CA . SER A 1 3 ? -1.186 -1.260 -29.995 1.00 0.00 3 SER A CA 9
ATOM 10781 C C . SER A 1 3 ? -0.852 -0.866 -28.560 1.00 0.00 3 SER A C 9
ATOM 10782 O O . SER A 1 3 ? 0.193 -1.240 -28.029 1.00 0.00 3 SER A O 9
ATOM 10790 N N . GLY A 1 4 ? -1.748 -0.107 -27.937 1.00 0.00 4 GLY A N 9
ATOM 10791 C CA . GLY A 1 4 ? -1.531 0.326 -26.569 1.00 0.00 4 GLY A CA 9
ATOM 10792 C C . GLY A 1 4 ? -2.704 1.112 -26.016 1.00 0.00 4 GLY A C 9
ATOM 10793 O O . GLY A 1 4 ? -3.365 1.849 -26.747 1.00 0.00 4 GLY A O 9
ATOM 10797 N N . SER A 1 5 ? -2.965 0.952 -24.722 1.00 0.00 5 SER A N 9
ATOM 10798 C CA . SER A 1 5 ? -4.070 1.647 -24.073 1.00 0.00 5 SER A CA 9
ATOM 10799 C C . SER A 1 5 ? -3.960 3.155 -24.282 1.00 0.00 5 SER A C 9
ATOM 10800 O O . SER A 1 5 ? -2.866 3.689 -24.466 1.00 0.00 5 SER A O 9
ATOM 10808 N N . SER A 1 6 ? -5.102 3.835 -24.251 1.00 0.00 6 SER A N 9
ATOM 10809 C CA . SER A 1 6 ? -5.136 5.280 -24.440 1.00 0.00 6 SER A CA 9
ATOM 10810 C C . SER A 1 6 ? -6.141 5.928 -23.493 1.00 0.00 6 SER A C 9
ATOM 10811 O O . SER A 1 6 ? -7.308 5.543 -23.450 1.00 0.00 6 SER A O 9
ATOM 10819 N N . GLY A 1 7 ? -5.677 6.917 -22.734 1.00 0.00 7 GLY A N 9
ATOM 10820 C CA . GLY A 1 7 ? -6.547 7.604 -21.797 1.00 0.00 7 GLY A CA 9
ATOM 10821 C C . GLY A 1 7 ? -7.102 6.676 -20.734 1.00 0.00 7 GLY A C 9
ATOM 10822 O O . GLY A 1 7 ? -8.316 6.501 -20.626 1.00 0.00 7 GLY A O 9
ATOM 10826 N N . ILE A 1 8 ? -6.212 6.079 -19.949 1.00 0.00 8 ILE A N 9
ATOM 10827 C CA . ILE A 1 8 ? -6.620 5.164 -18.890 1.00 0.00 8 ILE A CA 9
ATOM 10828 C C . ILE A 1 8 ? -6.683 5.876 -17.542 1.00 0.00 8 ILE A C 9
ATOM 10829 O O . ILE A 1 8 ? -5.954 6.840 -17.302 1.00 0.00 8 ILE A O 9
ATOM 10845 N N . LEU A 1 9 ? -7.556 5.394 -16.665 1.00 0.00 9 LEU A N 9
ATOM 10846 C CA . LEU A 1 9 ? -7.713 5.982 -15.340 1.00 0.00 9 LEU A CA 9
ATOM 10847 C C . LEU A 1 9 ? -7.159 5.054 -14.263 1.00 0.00 9 LEU A C 9
ATOM 10848 O O . LEU A 1 9 ? -7.102 3.839 -14.448 1.00 0.00 9 LEU A O 9
ATOM 10864 N N . GLN A 1 10 ? -6.753 5.637 -13.139 1.00 0.00 10 GLN A N 9
ATOM 10865 C CA . GLN A 1 10 ? -6.205 4.861 -12.033 1.00 0.00 10 GLN A CA 9
ATOM 10866 C C . GLN A 1 10 ? -6.884 5.232 -10.719 1.00 0.00 10 GLN A C 9
ATOM 10867 O O . GLN A 1 10 ? -6.710 6.340 -10.210 1.00 0.00 10 GLN A O 9
ATOM 10881 N N . SER A 1 11 ? -7.659 4.300 -10.175 1.00 0.00 11 SER A N 9
ATOM 10882 C CA . SER A 1 11 ? -8.368 4.530 -8.922 1.00 0.00 11 SER A CA 9
ATOM 10883 C C . SER A 1 11 ? -7.937 3.523 -7.860 1.00 0.00 11 SER A C 9
ATOM 10884 O O . SER A 1 11 ? -8.047 2.312 -8.055 1.00 0.00 11 SER A O 9
ATOM 10892 N N . LEU A 1 12 ? -7.445 4.032 -6.736 1.00 0.00 12 LEU A N 9
ATOM 10893 C CA . LEU A 1 12 ? -6.997 3.179 -5.641 1.00 0.00 12 LEU A CA 9
ATOM 10894 C C . LEU A 1 12 ? -6.940 3.958 -4.331 1.00 0.00 12 LEU A C 9
ATOM 10895 O O . LEU A 1 12 ? -6.842 5.185 -4.331 1.00 0.00 12 LEU A O 9
ATOM 10911 N N . SER A 1 13 ? -7.000 3.236 -3.216 1.00 0.00 13 SER A N 9
ATOM 10912 C CA . SER A 1 13 ? -6.957 3.860 -1.899 1.00 0.00 13 SER A CA 9
ATOM 10913 C C . SER A 1 13 ? -5.552 4.365 -1.582 1.00 0.00 13 SER A C 9
ATOM 10914 O O . SER A 1 13 ? -4.597 4.064 -2.298 1.00 0.00 13 SER A O 9
ATOM 10922 N N . ALA A 1 14 ? -5.436 5.134 -0.505 1.00 0.00 14 ALA A N 9
ATOM 10923 C CA . ALA A 1 14 ? -4.149 5.679 -0.091 1.00 0.00 14 ALA A CA 9
ATOM 10924 C C . ALA A 1 14 ? -3.753 5.164 1.288 1.00 0.00 14 ALA A C 9
ATOM 10925 O O . ALA A 1 14 ? -4.501 5.310 2.256 1.00 0.00 14 ALA A O 9
ATOM 10932 N N . LEU A 1 15 ? -2.572 4.561 1.373 1.00 0.00 15 LEU A N 9
ATOM 10933 C CA . LEU A 1 15 ? -2.076 4.024 2.635 1.00 0.00 15 LEU A CA 9
ATOM 10934 C C . LEU A 1 15 ? -0.578 3.747 2.558 1.00 0.00 15 LEU A C 9
ATOM 10935 O O . LEU A 1 15 ? 0.027 3.841 1.490 1.00 0.00 15 LEU A O 9
ATOM 10951 N N . ASP A 1 16 ? 0.015 3.404 3.697 1.00 0.00 16 ASP A N 9
ATOM 10952 C CA . ASP A 1 16 ? 1.442 3.110 3.758 1.00 0.00 16 ASP A CA 9
ATOM 10953 C C . ASP A 1 16 ? 1.897 2.367 2.506 1.00 0.00 16 ASP A C 9
ATOM 10954 O O . ASP A 1 16 ? 2.821 2.799 1.817 1.00 0.00 16 ASP A O 9
ATOM 10963 N N . PHE A 1 17 ? 1.244 1.246 2.219 1.00 0.00 17 PHE A N 9
ATOM 10964 C CA . PHE A 1 17 ? 1.583 0.441 1.052 1.00 0.00 17 PHE A CA 9
ATOM 10965 C C . PHE A 1 17 ? 0.400 -0.424 0.625 1.00 0.00 17 PHE A C 9
ATOM 10966 O O . PHE A 1 17 ? -0.355 -0.918 1.462 1.00 0.00 17 PHE A O 9
ATOM 10983 N N . ASP A 1 18 ? 0.247 -0.601 -0.682 1.00 0.00 18 ASP A N 9
ATOM 10984 C CA . ASP A 1 18 ? -0.843 -1.406 -1.222 1.00 0.00 18 ASP A CA 9
ATOM 10985 C C . ASP A 1 18 ? -0.386 -2.839 -1.476 1.00 0.00 18 ASP A C 9
ATOM 10986 O O . ASP A 1 18 ? 0.748 -3.092 -1.882 1.00 0.00 18 ASP A O 9
ATOM 10995 N N . PRO A 1 19 ? -1.289 -3.801 -1.229 1.00 0.00 19 PRO A N 9
ATOM 10996 C CA . PRO A 1 19 ? -1.001 -5.225 -1.424 1.00 0.00 19 PRO A CA 9
ATOM 10997 C C . PRO A 1 19 ? -0.865 -5.593 -2.897 1.00 0.00 19 PRO A C 9
ATOM 10998 O O . PRO A 1 19 ? 0.089 -6.262 -3.295 1.00 0.00 19 PRO A O 9
ATOM 11009 N N . TYR A 1 20 ? -1.825 -5.152 -3.703 1.00 0.00 20 TYR A N 9
ATOM 11010 C CA . TYR A 1 20 ? -1.813 -5.437 -5.133 1.00 0.00 20 TYR A CA 9
ATOM 11011 C C . TYR A 1 20 ? -0.585 -4.827 -5.800 1.00 0.00 20 TYR A C 9
ATOM 11012 O O . TYR A 1 20 ? 0.046 -5.451 -6.654 1.00 0.00 20 TYR A O 9
ATOM 11030 N N . ARG A 1 21 ? -0.251 -3.604 -5.404 1.00 0.00 21 ARG A N 9
ATOM 11031 C CA . ARG A 1 21 ? 0.902 -2.907 -5.963 1.00 0.00 21 ARG A CA 9
ATOM 11032 C C . ARG A 1 21 ? 2.197 -3.641 -5.626 1.00 0.00 21 ARG A C 9
ATOM 11033 O O . ARG A 1 21 ? 3.095 -3.753 -6.460 1.00 0.00 21 ARG A O 9
ATOM 11054 N N . VAL A 1 22 ? 2.285 -4.139 -4.396 1.00 0.00 22 VAL A N 9
ATOM 11055 C CA . VAL A 1 22 ? 3.469 -4.863 -3.948 1.00 0.00 22 VAL A CA 9
ATOM 11056 C C . VAL A 1 22 ? 3.647 -6.161 -4.727 1.00 0.00 22 VAL A C 9
ATOM 11057 O O . VAL A 1 22 ? 4.712 -6.420 -5.289 1.00 0.00 22 VAL A O 9
ATOM 11070 N N . LEU A 1 23 ? 2.598 -6.975 -4.757 1.00 0.00 23 LEU A N 9
ATOM 11071 C CA . LEU A 1 23 ? 2.637 -8.249 -5.468 1.00 0.00 23 LEU A CA 9
ATOM 11072 C C . LEU A 1 23 ? 2.680 -8.029 -6.977 1.00 0.00 23 LEU A C 9
ATOM 11073 O O . LEU A 1 23 ? 2.999 -8.941 -7.738 1.00 0.00 23 LEU A O 9
ATOM 11089 N N . GLY A 1 24 ? 2.358 -6.810 -7.401 1.00 0.00 24 GLY A N 9
ATOM 11090 C CA . GLY A 1 24 ? 2.369 -6.492 -8.817 1.00 0.00 24 GLY A CA 9
ATOM 11091 C C . GLY A 1 24 ? 1.234 -7.158 -9.570 1.00 0.00 24 GLY A C 9
ATOM 11092 O O . GLY A 1 24 ? 1.436 -7.709 -10.652 1.00 0.00 24 GLY A O 9
ATOM 11096 N N . VAL A 1 25 ? 0.036 -7.111 -8.995 1.00 0.00 25 VAL A N 9
ATOM 11097 C CA . VAL A 1 25 ? -1.135 -7.715 -9.618 1.00 0.00 25 VAL A CA 9
ATOM 11098 C C . VAL A 1 25 ? -2.209 -6.670 -9.899 1.00 0.00 25 VAL A C 9
ATOM 11099 O O . VAL A 1 25 ? -2.125 -5.536 -9.426 1.00 0.00 25 VAL A O 9
ATOM 11112 N N . SER A 1 26 ? -3.219 -7.059 -10.671 1.00 0.00 26 SER A N 9
ATOM 11113 C CA . SER A 1 26 ? -4.309 -6.155 -11.018 1.00 0.00 26 SER A CA 9
ATOM 11114 C C . SER A 1 26 ? -5.635 -6.665 -10.464 1.00 0.00 26 SER A C 9
ATOM 11115 O O . SER A 1 26 ? -5.695 -7.731 -9.851 1.00 0.00 26 SER A O 9
ATOM 11123 N N . ARG A 1 27 ? -6.697 -5.897 -10.686 1.00 0.00 27 ARG A N 9
ATOM 11124 C CA . ARG A 1 27 ? -8.023 -6.270 -10.209 1.00 0.00 27 ARG A CA 9
ATOM 11125 C C . ARG A 1 27 ? -8.493 -7.564 -10.866 1.00 0.00 27 ARG A C 9
ATOM 11126 O O . ARG A 1 27 ? -9.384 -8.245 -10.356 1.00 0.00 27 ARG A O 9
ATOM 11147 N N . THR A 1 28 ? -7.890 -7.897 -12.003 1.00 0.00 28 THR A N 9
ATOM 11148 C CA . THR A 1 28 ? -8.247 -9.108 -12.732 1.00 0.00 28 THR A CA 9
ATOM 11149 C C . THR A 1 28 ? -7.699 -10.349 -12.038 1.00 0.00 28 THR A C 9
ATOM 11150 O O . THR A 1 28 ? -8.133 -11.468 -12.312 1.00 0.00 28 THR A O 9
ATOM 11161 N N . ALA A 1 29 ? -6.742 -10.145 -11.139 1.00 0.00 29 ALA A N 9
ATOM 11162 C CA . ALA A 1 29 ? -6.136 -11.248 -10.404 1.00 0.00 29 ALA A CA 9
ATOM 11163 C C . ALA A 1 29 ? -7.012 -11.673 -9.230 1.00 0.00 29 ALA A C 9
ATOM 11164 O O . ALA A 1 29 ? -7.397 -10.850 -8.401 1.00 0.00 29 ALA A O 9
ATOM 11171 N N . SER A 1 30 ? -7.324 -12.964 -9.168 1.00 0.00 30 SER A N 9
ATOM 11172 C CA . SER A 1 30 ? -8.159 -13.497 -8.098 1.00 0.00 30 SER A CA 9
ATOM 11173 C C . SER A 1 30 ? -7.315 -14.248 -7.072 1.00 0.00 30 SER A C 9
ATOM 11174 O O . SER A 1 30 ? -6.152 -14.564 -7.323 1.00 0.00 30 SER A O 9
ATOM 11182 N N . GLN A 1 31 ? -7.909 -14.529 -5.917 1.00 0.00 31 GLN A N 9
ATOM 11183 C CA . GLN A 1 31 ? -7.212 -15.241 -4.853 1.00 0.00 31 GLN A CA 9
ATOM 11184 C C . GLN A 1 31 ? -6.292 -16.314 -5.428 1.00 0.00 31 GLN A C 9
ATOM 11185 O O . GLN A 1 31 ? -5.220 -16.581 -4.887 1.00 0.00 31 GLN A O 9
ATOM 11199 N N . ALA A 1 32 ? -6.720 -16.926 -6.528 1.00 0.00 32 ALA A N 9
ATOM 11200 C CA . ALA A 1 32 ? -5.935 -17.968 -7.177 1.00 0.00 32 ALA A CA 9
ATOM 11201 C C . ALA A 1 32 ? -4.664 -17.394 -7.794 1.00 0.00 32 ALA A C 9
ATOM 11202 O O . ALA A 1 32 ? -3.556 -17.809 -7.455 1.00 0.00 32 ALA A O 9
ATOM 11209 N N . ASP A 1 33 ? -4.832 -16.439 -8.701 1.00 0.00 33 ASP A N 9
ATOM 11210 C CA . ASP A 1 33 ? -3.698 -15.807 -9.366 1.00 0.00 33 ASP A CA 9
ATOM 11211 C C . ASP A 1 33 ? -2.780 -15.133 -8.351 1.00 0.00 33 ASP A C 9
ATOM 11212 O O . ASP A 1 33 ? -1.556 -15.204 -8.464 1.00 0.00 33 ASP A O 9
ATOM 11221 N N . ILE A 1 34 ? -3.380 -14.479 -7.362 1.00 0.00 34 ILE A N 9
ATOM 11222 C CA . ILE A 1 34 ? -2.616 -13.792 -6.328 1.00 0.00 34 ILE A CA 9
ATOM 11223 C C . ILE A 1 34 ? -1.649 -14.746 -5.634 1.00 0.00 34 ILE A C 9
ATOM 11224 O O . ILE A 1 34 ? -0.468 -14.441 -5.471 1.00 0.00 34 ILE A O 9
ATOM 11240 N N . LYS A 1 35 ? -2.159 -15.904 -5.227 1.00 0.00 35 LYS A N 9
ATOM 11241 C CA . LYS A 1 35 ? -1.341 -16.905 -4.553 1.00 0.00 35 LYS A CA 9
ATOM 11242 C C . LYS A 1 35 ? -0.153 -17.311 -5.419 1.00 0.00 35 LYS A C 9
ATOM 11243 O O . LYS A 1 35 ? 0.972 -17.426 -4.933 1.00 0.00 35 LYS A O 9
ATOM 11262 N N . LYS A 1 36 ? -0.410 -17.524 -6.705 1.00 0.00 36 LYS A N 9
ATOM 11263 C CA . LYS A 1 36 ? 0.639 -17.913 -7.641 1.00 0.00 36 LYS A CA 9
ATOM 11264 C C . LYS A 1 36 ? 1.643 -16.782 -7.834 1.00 0.00 36 LYS A C 9
ATOM 11265 O O . LYS A 1 36 ? 2.829 -17.024 -8.061 1.00 0.00 36 LYS A O 9
ATOM 11284 N N . ALA A 1 37 ? 1.162 -15.547 -7.742 1.00 0.00 37 ALA A N 9
ATOM 11285 C CA . ALA A 1 37 ? 2.018 -14.379 -7.904 1.00 0.00 37 ALA A CA 9
ATOM 11286 C C . ALA A 1 37 ? 2.990 -14.245 -6.736 1.00 0.00 37 ALA A C 9
ATOM 11287 O O . ALA A 1 37 ? 4.173 -13.965 -6.929 1.00 0.00 37 ALA A O 9
ATOM 11294 N N . TYR A 1 38 ? 2.483 -14.446 -5.525 1.00 0.00 38 TYR A N 9
ATOM 11295 C CA . TYR A 1 38 ? 3.306 -14.345 -4.325 1.00 0.00 38 TYR A CA 9
ATOM 11296 C C . TYR A 1 38 ? 4.482 -15.315 -4.388 1.00 0.00 38 TYR A C 9
ATOM 11297 O O . TYR A 1 38 ? 5.643 -14.903 -4.388 1.00 0.00 38 TYR A O 9
ATOM 11315 N N . LYS A 1 39 ? 4.174 -16.606 -4.443 1.00 0.00 39 LYS A N 9
ATOM 11316 C CA . LYS A 1 39 ? 5.203 -17.637 -4.508 1.00 0.00 39 LYS A CA 9
ATOM 11317 C C . LYS A 1 39 ? 6.367 -17.188 -5.386 1.00 0.00 39 LYS A C 9
ATOM 11318 O O . LYS A 1 39 ? 7.477 -16.970 -4.899 1.00 0.00 39 LYS A O 9
ATOM 11337 N N . LYS A 1 40 ? 6.107 -17.051 -6.681 1.00 0.00 40 LYS A N 9
ATOM 11338 C CA . LYS A 1 40 ? 7.132 -16.626 -7.627 1.00 0.00 40 LYS A CA 9
ATOM 11339 C C . LYS A 1 40 ? 7.977 -15.499 -7.043 1.00 0.00 40 LYS A C 9
ATOM 11340 O O . LYS A 1 40 ? 9.198 -15.618 -6.932 1.00 0.00 40 LYS A O 9
ATOM 11359 N N . LEU A 1 41 ? 7.321 -14.405 -6.670 1.00 0.00 41 LEU A N 9
ATOM 11360 C CA . LEU A 1 41 ? 8.013 -13.257 -6.095 1.00 0.00 41 LEU A CA 9
ATOM 11361 C C . LEU A 1 41 ? 8.857 -13.674 -4.895 1.00 0.00 41 LEU A C 9
ATOM 11362 O O . LEU A 1 41 ? 9.955 -13.158 -4.687 1.00 0.00 41 LEU A O 9
ATOM 11378 N N . ALA A 1 42 ? 8.339 -14.613 -4.111 1.00 0.00 42 ALA A N 9
ATOM 11379 C CA . ALA A 1 42 ? 9.047 -15.104 -2.935 1.00 0.00 42 ALA A CA 9
ATOM 11380 C C . ALA A 1 42 ? 10.250 -15.952 -3.332 1.00 0.00 42 ALA A C 9
ATOM 11381 O O . ALA A 1 42 ? 11.286 -15.925 -2.669 1.00 0.00 42 ALA A O 9
ATOM 11388 N N . ARG A 1 43 ? 10.105 -16.705 -4.418 1.00 0.00 43 ARG A N 9
ATOM 11389 C CA . ARG A 1 43 ? 11.179 -17.563 -4.902 1.00 0.00 43 ARG A CA 9
ATOM 11390 C C . ARG A 1 43 ? 12.286 -16.735 -5.549 1.00 0.00 43 ARG A C 9
ATOM 11391 O O . ARG A 1 43 ? 13.471 -16.994 -5.340 1.00 0.00 43 ARG A O 9
ATOM 11412 N N . GLU A 1 44 ? 11.891 -15.739 -6.336 1.00 0.00 44 GLU A N 9
ATOM 11413 C CA . GLU A 1 44 ? 12.850 -14.875 -7.013 1.00 0.00 44 GLU A CA 9
ATOM 11414 C C . GLU A 1 44 ? 13.500 -13.906 -6.030 1.00 0.00 44 GLU A C 9
ATOM 11415 O O . GLU A 1 44 ? 14.724 -13.828 -5.937 1.00 0.00 44 GLU A O 9
ATOM 11427 N N . TRP A 1 45 ? 12.670 -13.170 -5.299 1.00 0.00 45 TRP A N 9
ATOM 11428 C CA . TRP A 1 45 ? 13.163 -12.205 -4.322 1.00 0.00 45 TRP A CA 9
ATOM 11429 C C . TRP A 1 45 ? 13.535 -12.896 -3.015 1.00 0.00 45 TRP A C 9
ATOM 11430 O O . TRP A 1 45 ? 13.697 -12.245 -1.982 1.00 0.00 45 TRP A O 9
ATOM 11451 N N . HIS A 1 46 ? 13.669 -14.217 -3.066 1.00 0.00 46 HIS A N 9
ATOM 11452 C CA . HIS A 1 46 ? 14.023 -14.996 -1.884 1.00 0.00 46 HIS A CA 9
ATOM 11453 C C . HIS A 1 46 ? 15.386 -14.573 -1.343 1.00 0.00 46 HIS A C 9
ATOM 11454 O O . HIS A 1 46 ? 16.350 -14.400 -2.089 1.00 0.00 46 HIS A O 9
ATOM 11468 N N . PRO A 1 47 ? 15.469 -14.402 -0.016 1.00 0.00 47 PRO A N 9
ATOM 11469 C CA . PRO A 1 47 ? 16.709 -13.998 0.654 1.00 0.00 47 PRO A CA 9
ATOM 11470 C C . PRO A 1 47 ? 17.766 -15.097 0.630 1.00 0.00 47 PRO A C 9
ATOM 11471 O O . PRO A 1 47 ? 18.963 -14.818 0.566 1.00 0.00 47 PRO A O 9
ATOM 11482 N N . ASP A 1 48 ? 17.315 -16.345 0.682 1.00 0.00 48 ASP A N 9
ATOM 11483 C CA . ASP A 1 48 ? 18.223 -17.487 0.665 1.00 0.00 48 ASP A CA 9
ATOM 11484 C C . ASP A 1 48 ? 19.084 -17.477 -0.595 1.00 0.00 48 ASP A C 9
ATOM 11485 O O . ASP A 1 48 ? 20.245 -17.887 -0.570 1.00 0.00 48 ASP A O 9
ATOM 11494 N N . LYS A 1 49 ? 18.507 -17.008 -1.696 1.00 0.00 49 LYS A N 9
ATOM 11495 C CA . LYS A 1 49 ? 19.220 -16.945 -2.966 1.00 0.00 49 LYS A CA 9
ATOM 11496 C C . LYS A 1 49 ? 19.825 -15.561 -3.183 1.00 0.00 49 LYS A C 9
ATOM 11497 O O . LYS A 1 49 ? 20.860 -15.421 -3.832 1.00 0.00 49 LYS A O 9
ATOM 11516 N N . ASN A 1 50 ? 19.172 -14.543 -2.632 1.00 0.00 50 ASN A N 9
ATOM 11517 C CA . ASN A 1 50 ? 19.646 -13.170 -2.765 1.00 0.00 50 ASN A CA 9
ATOM 11518 C C . ASN A 1 50 ? 20.775 -12.887 -1.779 1.00 0.00 50 ASN A C 9
ATOM 11519 O O . ASN A 1 50 ? 20.594 -12.984 -0.565 1.00 0.00 50 ASN A O 9
ATOM 11530 N N . LYS A 1 51 ? 21.942 -12.536 -2.309 1.00 0.00 51 LYS A N 9
ATOM 11531 C CA . LYS A 1 51 ? 23.102 -12.237 -1.477 1.00 0.00 51 LYS A CA 9
ATOM 11532 C C . LYS A 1 51 ? 23.255 -10.732 -1.278 1.00 0.00 51 LYS A C 9
ATOM 11533 O O . LYS A 1 51 ? 23.837 -10.284 -0.290 1.00 0.00 51 LYS A O 9
ATOM 11552 N N . ASP A 1 52 ? 22.727 -9.959 -2.220 1.00 0.00 52 ASP A N 9
ATOM 11553 C CA . ASP A 1 52 ? 22.802 -8.504 -2.146 1.00 0.00 52 ASP A CA 9
ATOM 11554 C C . ASP A 1 52 ? 22.031 -7.981 -0.939 1.00 0.00 52 ASP A C 9
ATOM 11555 O O . ASP A 1 52 ? 20.964 -8.484 -0.587 1.00 0.00 52 ASP A O 9
ATOM 11564 N N . PRO A 1 53 ? 22.582 -6.946 -0.287 1.00 0.00 53 PRO A N 9
ATOM 11565 C CA . PRO A 1 53 ? 21.963 -6.332 0.891 1.00 0.00 53 PRO A CA 9
ATOM 11566 C C . PRO A 1 53 ? 20.693 -5.563 0.544 1.00 0.00 53 PRO A C 9
ATOM 11567 O O . PRO A 1 53 ? 20.733 -4.578 -0.193 1.00 0.00 53 PRO A O 9
ATOM 11578 N N . GLY A 1 54 ? 19.565 -6.020 1.080 1.00 0.00 54 GLY A N 9
ATOM 11579 C CA . GLY A 1 54 ? 18.298 -5.362 0.815 1.00 0.00 54 GLY A CA 9
ATOM 11580 C C . GLY A 1 54 ? 17.225 -6.332 0.364 1.00 0.00 54 GLY A C 9
ATOM 11581 O O . GLY A 1 54 ? 16.073 -6.234 0.787 1.00 0.00 54 GLY A O 9
ATOM 11585 N N . ALA A 1 55 ? 17.601 -7.271 -0.497 1.00 0.00 55 ALA A N 9
ATOM 11586 C CA . ALA A 1 55 ? 16.662 -8.263 -1.005 1.00 0.00 55 ALA A CA 9
ATOM 11587 C C . ALA A 1 55 ? 15.675 -8.689 0.076 1.00 0.00 55 ALA A C 9
ATOM 11588 O O . ALA A 1 55 ? 14.490 -8.884 -0.194 1.00 0.00 55 ALA A O 9
ATOM 11595 N N . GLU A 1 56 ? 16.172 -8.832 1.301 1.00 0.00 56 GLU A N 9
ATOM 11596 C CA . GLU A 1 56 ? 15.332 -9.237 2.422 1.00 0.00 56 GLU A CA 9
ATOM 11597 C C . GLU A 1 56 ? 14.235 -8.207 2.680 1.00 0.00 56 GLU A C 9
ATOM 11598 O O . GLU A 1 56 ? 13.070 -8.559 2.867 1.00 0.00 56 GLU A O 9
ATOM 11610 N N . ASP A 1 57 ? 14.617 -6.935 2.689 1.00 0.00 57 ASP A N 9
ATOM 11611 C CA . ASP A 1 57 ? 13.667 -5.854 2.923 1.00 0.00 57 ASP A CA 9
ATOM 11612 C C . ASP A 1 57 ? 12.424 -6.024 2.055 1.00 0.00 57 ASP A C 9
ATOM 11613 O O . ASP A 1 57 ? 11.300 -6.019 2.555 1.00 0.00 57 ASP A O 9
ATOM 11622 N N . ARG A 1 58 ? 12.636 -6.174 0.751 1.00 0.00 58 ARG A N 9
ATOM 11623 C CA . ARG A 1 58 ? 11.533 -6.343 -0.187 1.00 0.00 58 ARG A CA 9
ATOM 11624 C C . ARG A 1 58 ? 10.790 -7.649 0.077 1.00 0.00 58 ARG A C 9
ATOM 11625 O O . ARG A 1 58 ? 9.561 -7.675 0.139 1.00 0.00 58 ARG A O 9
ATOM 11646 N N . PHE A 1 59 ? 11.545 -8.732 0.232 1.00 0.00 59 PHE A N 9
ATOM 11647 C CA . PHE A 1 59 ? 10.959 -10.043 0.487 1.00 0.00 59 PHE A CA 9
ATOM 11648 C C . PHE A 1 59 ? 9.878 -9.955 1.562 1.00 0.00 59 PHE A C 9
ATOM 11649 O O . PHE A 1 59 ? 8.869 -10.657 1.500 1.00 0.00 59 PHE A O 9
ATOM 11666 N N . ILE A 1 60 ? 10.099 -9.088 2.545 1.00 0.00 60 ILE A N 9
ATOM 11667 C CA . ILE A 1 60 ? 9.145 -8.908 3.632 1.00 0.00 60 ILE A CA 9
ATOM 11668 C C . ILE A 1 60 ? 7.875 -8.223 3.140 1.00 0.00 60 ILE A C 9
ATOM 11669 O O . ILE A 1 60 ? 6.765 -8.664 3.439 1.00 0.00 60 ILE A O 9
ATOM 11685 N N . GLN A 1 61 ? 8.046 -7.144 2.383 1.00 0.00 61 GLN A N 9
ATOM 11686 C CA . GLN A 1 61 ? 6.912 -6.399 1.849 1.00 0.00 61 GLN A CA 9
ATOM 11687 C C . GLN A 1 61 ? 6.034 -7.292 0.980 1.00 0.00 61 GLN A C 9
ATOM 11688 O O . GLN A 1 61 ? 4.807 -7.186 1.004 1.00 0.00 61 GLN A O 9
ATOM 11702 N N . ILE A 1 62 ? 6.669 -8.173 0.214 1.00 0.00 62 ILE A N 9
ATOM 11703 C CA . ILE A 1 62 ? 5.945 -9.085 -0.662 1.00 0.00 62 ILE A CA 9
ATOM 11704 C C . ILE A 1 62 ? 5.019 -9.996 0.137 1.00 0.00 62 ILE A C 9
ATOM 11705 O O . ILE A 1 62 ? 3.849 -10.164 -0.206 1.00 0.00 62 ILE A O 9
ATOM 11721 N N . SER A 1 63 ? 5.551 -10.581 1.205 1.00 0.00 63 SER A N 9
ATOM 11722 C CA . SER A 1 63 ? 4.773 -11.477 2.053 1.00 0.00 63 SER A CA 9
ATOM 11723 C C . SER A 1 63 ? 3.691 -10.709 2.806 1.00 0.00 63 SER A C 9
ATOM 11724 O O . SER A 1 63 ? 2.550 -11.160 2.907 1.00 0.00 63 SER A O 9
ATOM 11732 N N . LYS A 1 64 ? 4.057 -9.545 3.332 1.00 0.00 64 LYS A N 9
ATOM 11733 C CA . LYS A 1 64 ? 3.119 -8.712 4.074 1.00 0.00 64 LYS A CA 9
ATOM 11734 C C . LYS A 1 64 ? 1.941 -8.303 3.195 1.00 0.00 64 LYS A C 9
ATOM 11735 O O . LYS A 1 64 ? 0.804 -8.228 3.661 1.00 0.00 64 LYS A O 9
ATOM 11754 N N . ALA A 1 65 ? 2.221 -8.041 1.923 1.00 0.00 65 ALA A N 9
ATOM 11755 C CA . ALA A 1 65 ? 1.183 -7.643 0.979 1.00 0.00 65 ALA A CA 9
ATOM 11756 C C . ALA A 1 65 ? 0.171 -8.765 0.771 1.00 0.00 65 ALA A C 9
ATOM 11757 O O . ALA A 1 65 ? -1.025 -8.584 0.998 1.00 0.00 65 ALA A O 9
ATOM 11764 N N . TYR A 1 66 ? 0.658 -9.922 0.338 1.00 0.00 66 TYR A N 9
ATOM 11765 C CA . TYR A 1 66 ? -0.204 -11.072 0.097 1.00 0.00 66 TYR A CA 9
ATOM 11766 C C . TYR A 1 66 ? -0.991 -11.436 1.352 1.00 0.00 66 TYR A C 9
ATOM 11767 O O . TYR A 1 66 ? -2.186 -11.722 1.288 1.00 0.00 66 TYR A O 9
ATOM 11785 N N . GLU A 1 67 ? -0.310 -11.423 2.494 1.00 0.00 67 GLU A N 9
ATOM 11786 C CA . GLU A 1 67 ? -0.945 -11.751 3.765 1.00 0.00 67 GLU A CA 9
ATOM 11787 C C . GLU A 1 67 ? -2.362 -11.188 3.828 1.00 0.00 67 GLU A C 9
ATOM 11788 O O . GLU A 1 67 ? -3.313 -11.906 4.137 1.00 0.00 67 GLU A O 9
ATOM 11800 N N . ILE A 1 68 ? -2.494 -9.900 3.532 1.00 0.00 68 ILE A N 9
ATOM 11801 C CA . ILE A 1 68 ? -3.793 -9.240 3.554 1.00 0.00 68 ILE A CA 9
ATOM 11802 C C . ILE A 1 68 ? -4.806 -9.994 2.699 1.00 0.00 68 ILE A C 9
ATOM 11803 O O . ILE A 1 68 ? -5.908 -10.308 3.153 1.00 0.00 68 ILE A O 9
ATOM 11819 N N . LEU A 1 69 ? -4.427 -10.285 1.460 1.00 0.00 69 LEU A N 9
ATOM 11820 C CA . LEU A 1 69 ? -5.301 -11.004 0.540 1.00 0.00 69 LEU A CA 9
ATOM 11821 C C . LEU A 1 69 ? -5.409 -12.475 0.930 1.00 0.00 69 LEU A C 9
ATOM 11822 O O . LEU A 1 69 ? -6.483 -12.955 1.293 1.00 0.00 69 LEU A O 9
ATOM 11838 N N . SER A 1 70 ? -4.288 -13.186 0.854 1.00 0.00 70 SER A N 9
ATOM 11839 C CA . SER A 1 70 ? -4.256 -14.603 1.197 1.00 0.00 70 SER A CA 9
ATOM 11840 C C . SER A 1 70 ? -5.223 -14.907 2.337 1.00 0.00 70 SER A C 9
ATOM 11841 O O . SER A 1 70 ? -6.061 -15.802 2.232 1.00 0.00 70 SER A O 9
ATOM 11849 N N . ASN A 1 71 ? -5.100 -14.155 3.426 1.00 0.00 71 ASN A N 9
ATOM 11850 C CA . ASN A 1 71 ? -5.962 -14.344 4.587 1.00 0.00 71 ASN A CA 9
ATOM 11851 C C . ASN A 1 71 ? -7.386 -13.883 4.288 1.00 0.00 71 ASN A C 9
ATOM 11852 O O . ASN A 1 71 ? -7.655 -12.685 4.203 1.00 0.00 71 ASN A O 9
ATOM 11863 N N . GLU A 1 72 ? -8.293 -14.842 4.131 1.00 0.00 72 GLU A N 9
ATOM 11864 C CA . GLU A 1 72 ? -9.688 -14.533 3.842 1.00 0.00 72 GLU A CA 9
ATOM 11865 C C . GLU A 1 72 ? -10.158 -13.329 4.653 1.00 0.00 72 GLU A C 9
ATOM 11866 O O . GLU A 1 72 ? -10.558 -12.309 4.094 1.00 0.00 72 GLU A O 9
ATOM 11878 N N . GLU A 1 73 ? -10.108 -13.458 5.976 1.00 0.00 73 GLU A N 9
ATOM 11879 C CA . GLU A 1 73 ? -10.530 -12.382 6.864 1.00 0.00 73 GLU A CA 9
ATOM 11880 C C . GLU A 1 73 ? -9.947 -11.045 6.415 1.00 0.00 73 GLU A C 9
ATOM 11881 O O . GLU A 1 73 ? -10.677 -10.139 6.013 1.00 0.00 73 GLU A O 9
ATOM 11893 N N . LYS A 1 74 ? -8.625 -10.930 6.486 1.00 0.00 74 LYS A N 9
ATOM 11894 C CA . LYS A 1 74 ? -7.941 -9.706 6.086 1.00 0.00 74 LYS A CA 9
ATOM 11895 C C . LYS A 1 74 ? -8.500 -9.174 4.770 1.00 0.00 74 LYS A C 9
ATOM 11896 O O . LYS A 1 74 ? -8.834 -7.995 4.658 1.00 0.00 74 LYS A O 9
ATOM 11915 N N . ARG A 1 75 ? -8.601 -10.052 3.778 1.00 0.00 75 ARG A N 9
ATOM 11916 C CA . ARG A 1 75 ? -9.120 -9.671 2.470 1.00 0.00 75 ARG A CA 9
ATOM 11917 C C . ARG A 1 75 ? -10.522 -9.081 2.593 1.00 0.00 75 ARG A C 9
ATOM 11918 O O . ARG A 1 75 ? -10.751 -7.920 2.252 1.00 0.00 75 ARG A O 9
ATOM 11939 N N . THR A 1 76 ? -11.458 -9.889 3.081 1.00 0.00 76 THR A N 9
ATOM 11940 C CA . THR A 1 76 ? -12.837 -9.448 3.247 1.00 0.00 76 THR A CA 9
ATOM 11941 C C . THR A 1 76 ? -12.904 -8.121 3.995 1.00 0.00 76 THR A C 9
ATOM 11942 O O . THR A 1 76 ? -13.702 -7.248 3.659 1.00 0.00 76 THR A O 9
ATOM 11953 N N . ASN A 1 77 ? -12.060 -7.978 5.012 1.00 0.00 77 ASN A N 9
ATOM 11954 C CA . ASN A 1 77 ? -12.024 -6.756 5.808 1.00 0.00 77 ASN A CA 9
ATOM 11955 C C . ASN A 1 77 ? -11.808 -5.534 4.921 1.00 0.00 77 ASN A C 9
ATOM 11956 O O . ASN A 1 77 ? -12.539 -4.548 5.017 1.00 0.00 77 ASN A O 9
ATOM 11967 N N . TYR A 1 78 ? -10.802 -5.608 4.057 1.00 0.00 78 TYR A N 9
ATOM 11968 C CA . TYR A 1 78 ? -10.489 -4.507 3.153 1.00 0.00 78 TYR A CA 9
ATOM 11969 C C . TYR A 1 78 ? -11.711 -4.115 2.328 1.00 0.00 78 TYR A C 9
ATOM 11970 O O . TYR A 1 78 ? -12.191 -2.984 2.408 1.00 0.00 78 TYR A O 9
ATOM 11988 N N . ASP A 1 79 ? -12.210 -5.058 1.537 1.00 0.00 79 ASP A N 9
ATOM 11989 C CA . ASP A 1 79 ? -13.377 -4.814 0.698 1.00 0.00 79 ASP A CA 9
ATOM 11990 C C . ASP A 1 79 ? -14.503 -4.178 1.506 1.00 0.00 79 ASP A C 9
ATOM 11991 O O . ASP A 1 79 ? -15.049 -3.143 1.121 1.00 0.00 79 ASP A O 9
ATOM 12000 N N . HIS A 1 80 ? -14.847 -4.803 2.627 1.00 0.00 80 HIS A N 9
ATOM 12001 C CA . HIS A 1 80 ? -15.909 -4.297 3.489 1.00 0.00 80 HIS A CA 9
ATOM 12002 C C . HIS A 1 80 ? -15.733 -2.804 3.750 1.00 0.00 80 HIS A C 9
ATOM 12003 O O . HIS A 1 80 ? -16.697 -2.039 3.709 1.00 0.00 80 HIS A O 9
ATOM 12017 N N . TYR A 1 81 ? -14.498 -2.398 4.019 1.00 0.00 81 TYR A N 9
ATOM 12018 C CA . TYR A 1 81 ? -14.196 -0.997 4.290 1.00 0.00 81 TYR A CA 9
ATOM 12019 C C . TYR A 1 81 ? -14.013 -0.218 2.991 1.00 0.00 81 TYR A C 9
ATOM 12020 O O . TYR A 1 81 ? -14.152 1.004 2.961 1.00 0.00 81 TYR A O 9
ATOM 12038 N N . GLY A 1 82 ? -13.700 -0.937 1.917 1.00 0.00 82 GLY A N 9
ATOM 12039 C CA . GLY A 1 82 ? -13.503 -0.298 0.629 1.00 0.00 82 GLY A CA 9
ATOM 12040 C C . GLY A 1 82 ? -12.482 0.821 0.687 1.00 0.00 82 GLY A C 9
ATOM 12041 O O . GLY A 1 82 ? -12.653 1.860 0.050 1.00 0.00 82 GLY A O 9
ATOM 12045 N N . SER A 1 83 ? -11.417 0.610 1.454 1.00 0.00 83 SER A N 9
ATOM 12046 C CA . SER A 1 83 ? -10.368 1.612 1.598 1.00 0.00 83 SER A CA 9
ATOM 12047 C C . SER A 1 83 ? -9.135 1.015 2.270 1.00 0.00 83 SER A C 9
ATOM 12048 O O . SER A 1 83 ? -9.164 -0.116 2.754 1.00 0.00 83 SER A O 9
ATOM 12056 N N . GLY A 1 84 ? -8.051 1.785 2.294 1.00 0.00 84 GLY A N 9
ATOM 12057 C CA . GLY A 1 84 ? -6.822 1.316 2.908 1.00 0.00 84 GLY A CA 9
ATOM 12058 C C . GLY A 1 84 ? -6.715 1.713 4.368 1.00 0.00 84 GLY A C 9
ATOM 12059 O O . GLY A 1 84 ? -6.492 2.876 4.702 1.00 0.00 84 GLY A O 9
ATOM 12063 N N . PRO A 1 85 ? -6.879 0.730 5.265 1.00 0.00 85 PRO A N 9
ATOM 12064 C CA . PRO A 1 85 ? -6.804 0.958 6.712 1.00 0.00 85 PRO A CA 9
ATOM 12065 C C . PRO A 1 85 ? -5.388 1.280 7.176 1.00 0.00 85 PRO A C 9
ATOM 12066 O O . PRO A 1 85 ? -4.412 0.794 6.605 1.00 0.00 85 PRO A O 9
ATOM 12077 N N . SER A 1 86 ? -5.284 2.103 8.215 1.00 0.00 86 SER A N 9
ATOM 12078 C CA . SER A 1 86 ? -3.986 2.493 8.753 1.00 0.00 86 SER A CA 9
ATOM 12079 C C . SER A 1 86 ? -3.514 1.497 9.809 1.00 0.00 86 SER A C 9
ATOM 12080 O O . SER A 1 86 ? -4.279 1.098 10.687 1.00 0.00 86 SER A O 9
ATOM 12088 N N . SER A 1 87 ? -2.250 1.099 9.715 1.00 0.00 87 SER A N 9
ATOM 12089 C CA . SER A 1 87 ? -1.676 0.147 10.658 1.00 0.00 87 SER A CA 9
ATOM 12090 C C . SER A 1 87 ? -2.186 0.408 12.072 1.00 0.00 87 SER A C 9
ATOM 12091 O O . SER A 1 87 ? -2.496 -0.523 12.815 1.00 0.00 87 SER A O 9
ATOM 12099 N N . GLY A 1 88 ? -2.269 1.684 12.438 1.00 0.00 88 GLY A N 9
ATOM 12100 C CA . GLY A 1 88 ? -2.742 2.047 13.761 1.00 0.00 88 GLY A CA 9
ATOM 12101 C C . GLY A 1 88 ? -1.728 2.868 14.534 1.00 0.00 88 GLY A C 9
ATOM 12102 O O . GLY A 1 88 ? -1.408 2.552 15.679 1.00 0.00 88 GLY A O 9
ATOM 12106 N N . GLY A 1 1 ? 4.689 12.431 -32.917 1.00 0.00 1 GLY A N 10
ATOM 12107 C CA . GLY A 1 1 ? 3.545 12.033 -32.116 1.00 0.00 1 GLY A CA 10
ATOM 12108 C C . GLY A 1 1 ? 3.948 11.496 -30.757 1.00 0.00 1 GLY A C 10
ATOM 12109 O O . GLY A 1 1 ? 4.891 10.713 -30.645 1.00 0.00 1 GLY A O 10
ATOM 12113 N N . SER A 1 2 ? 3.232 11.920 -29.720 1.00 0.00 2 SER A N 10
ATOM 12114 C CA . SER A 1 2 ? 3.524 11.481 -28.360 1.00 0.00 2 SER A CA 10
ATOM 12115 C C . SER A 1 2 ? 2.249 11.043 -27.646 1.00 0.00 2 SER A C 10
ATOM 12116 O O . SER A 1 2 ? 1.256 11.769 -27.623 1.00 0.00 2 SER A O 10
ATOM 12124 N N . SER A 1 3 ? 2.285 9.849 -27.063 1.00 0.00 3 SER A N 10
ATOM 12125 C CA . SER A 1 3 ? 1.133 9.310 -26.351 1.00 0.00 3 SER A CA 10
ATOM 12126 C C . SER A 1 3 ? 1.405 9.240 -24.851 1.00 0.00 3 SER A C 10
ATOM 12127 O O . SER A 1 3 ? 2.464 8.784 -24.422 1.00 0.00 3 SER A O 10
ATOM 12135 N N . GLY A 1 4 ? 0.439 9.696 -24.059 1.00 0.00 4 GLY A N 10
ATOM 12136 C CA . GLY A 1 4 ? 0.593 9.676 -22.616 1.00 0.00 4 GLY A CA 10
ATOM 12137 C C . GLY A 1 4 ? 0.363 11.038 -21.990 1.00 0.00 4 GLY A C 10
ATOM 12138 O O . GLY A 1 4 ? 0.324 12.051 -22.688 1.00 0.00 4 GLY A O 10
ATOM 12142 N N . SER A 1 5 ? 0.208 11.062 -20.670 1.00 0.00 5 SER A N 10
ATOM 12143 C CA . SER A 1 5 ? -0.025 12.309 -19.951 1.00 0.00 5 SER A CA 10
ATOM 12144 C C . SER A 1 5 ? 0.721 12.316 -18.620 1.00 0.00 5 SER A C 10
ATOM 12145 O O . SER A 1 5 ? 0.732 11.320 -17.897 1.00 0.00 5 SER A O 10
ATOM 12153 N N . SER A 1 6 ? 1.344 13.447 -18.304 1.00 0.00 6 SER A N 10
ATOM 12154 C CA . SER A 1 6 ? 2.096 13.584 -17.062 1.00 0.00 6 SER A CA 10
ATOM 12155 C C . SER A 1 6 ? 1.284 14.341 -16.016 1.00 0.00 6 SER A C 10
ATOM 12156 O O . SER A 1 6 ? 0.451 15.182 -16.350 1.00 0.00 6 SER A O 10
ATOM 12164 N N . GLY A 1 7 ? 1.534 14.034 -14.746 1.00 0.00 7 GLY A N 10
ATOM 12165 C CA . GLY A 1 7 ? 0.818 14.693 -13.669 1.00 0.00 7 GLY A CA 10
ATOM 12166 C C . GLY A 1 7 ? 1.213 14.166 -12.304 1.00 0.00 7 GLY A C 10
ATOM 12167 O O . GLY A 1 7 ? 1.120 12.966 -12.044 1.00 0.00 7 GLY A O 10
ATOM 12171 N N . ILE A 1 8 ? 1.656 15.063 -11.430 1.00 0.00 8 ILE A N 10
ATOM 12172 C CA . ILE A 1 8 ? 2.066 14.681 -10.085 1.00 0.00 8 ILE A CA 10
ATOM 12173 C C . ILE A 1 8 ? 0.881 14.692 -9.125 1.00 0.00 8 ILE A C 10
ATOM 12174 O O . ILE A 1 8 ? -0.117 15.375 -9.360 1.00 0.00 8 ILE A O 10
ATOM 12190 N N . LEU A 1 9 ? 0.997 13.931 -8.042 1.00 0.00 9 LEU A N 10
ATOM 12191 C CA . LEU A 1 9 ? -0.064 13.854 -7.044 1.00 0.00 9 LEU A CA 10
ATOM 12192 C C . LEU A 1 9 ? 0.123 14.918 -5.967 1.00 0.00 9 LEU A C 10
ATOM 12193 O O . LEU A 1 9 ? 1.237 15.154 -5.502 1.00 0.00 9 LEU A O 10
ATOM 12209 N N . GLN A 1 10 ? -0.976 15.554 -5.574 1.00 0.00 10 GLN A N 10
ATOM 12210 C CA . GLN A 1 10 ? -0.933 16.591 -4.551 1.00 0.00 10 GLN A CA 10
ATOM 12211 C C . GLN A 1 10 ? -0.754 15.982 -3.165 1.00 0.00 10 GLN A C 10
ATOM 12212 O O . GLN A 1 10 ? 0.245 16.231 -2.490 1.00 0.00 10 GLN A O 10
ATOM 12226 N N . SER A 1 11 ? -1.729 15.181 -2.745 1.00 0.00 11 SER A N 10
ATOM 12227 C CA . SER A 1 11 ? -1.681 14.538 -1.437 1.00 0.00 11 SER A CA 10
ATOM 12228 C C . SER A 1 11 ? -1.769 13.021 -1.574 1.00 0.00 11 SER A C 10
ATOM 12229 O O . SER A 1 11 ? -1.955 12.495 -2.671 1.00 0.00 11 SER A O 10
ATOM 12237 N N . LEU A 1 12 ? -1.636 12.324 -0.451 1.00 0.00 12 LEU A N 10
ATOM 12238 C CA . LEU A 1 12 ? -1.700 10.867 -0.443 1.00 0.00 12 LEU A CA 10
ATOM 12239 C C . LEU A 1 12 ? -2.966 10.382 0.257 1.00 0.00 12 LEU A C 10
ATOM 12240 O O . LEU A 1 12 ? -3.096 10.494 1.476 1.00 0.00 12 LEU A O 10
ATOM 12256 N N . SER A 1 13 ? -3.896 9.840 -0.523 1.00 0.00 13 SER A N 10
ATOM 12257 C CA . SER A 1 13 ? -5.153 9.339 0.021 1.00 0.00 13 SER A CA 10
ATOM 12258 C C . SER A 1 13 ? -5.023 7.874 0.428 1.00 0.00 13 SER A C 10
ATOM 12259 O O . SER A 1 13 ? -5.359 7.498 1.551 1.00 0.00 13 SER A O 10
ATOM 12267 N N . ALA A 1 14 ? -4.531 7.052 -0.493 1.00 0.00 14 ALA A N 10
ATOM 12268 C CA . ALA A 1 14 ? -4.354 5.629 -0.230 1.00 0.00 14 ALA A CA 10
ATOM 12269 C C . ALA A 1 14 ? -3.446 5.402 0.973 1.00 0.00 14 ALA A C 10
ATOM 12270 O O . ALA A 1 14 ? -2.868 6.345 1.515 1.00 0.00 14 ALA A O 10
ATOM 12277 N N . LEU A 1 15 ? -3.324 4.146 1.388 1.00 0.00 15 LEU A N 10
ATOM 12278 C CA . LEU A 1 15 ? -2.486 3.794 2.529 1.00 0.00 15 LEU A CA 10
ATOM 12279 C C . LEU A 1 15 ? -1.008 3.849 2.157 1.00 0.00 15 LEU A C 10
ATOM 12280 O O . LEU A 1 15 ? -0.658 4.063 0.996 1.00 0.00 15 LEU A O 10
ATOM 12296 N N . ASP A 1 16 ? -0.146 3.654 3.148 1.00 0.00 16 ASP A N 10
ATOM 12297 C CA . ASP A 1 16 ? 1.295 3.678 2.925 1.00 0.00 16 ASP A CA 10
ATOM 12298 C C . ASP A 1 16 ? 1.661 2.914 1.656 1.00 0.00 16 ASP A C 10
ATOM 12299 O O . ASP A 1 16 ? 2.297 3.458 0.753 1.00 0.00 16 ASP A O 10
ATOM 12308 N N . PHE A 1 17 ? 1.256 1.650 1.595 1.00 0.00 17 PHE A N 10
ATOM 12309 C CA . PHE A 1 17 ? 1.542 0.809 0.438 1.00 0.00 17 PHE A CA 10
ATOM 12310 C C . PHE A 1 17 ? 0.348 -0.078 0.101 1.00 0.00 17 PHE A C 10
ATOM 12311 O O . PHE A 1 17 ? -0.369 -0.537 0.991 1.00 0.00 17 PHE A O 10
ATOM 12328 N N . ASP A 1 18 ? 0.140 -0.314 -1.190 1.00 0.00 18 ASP A N 10
ATOM 12329 C CA . ASP A 1 18 ? -0.967 -1.147 -1.646 1.00 0.00 18 ASP A CA 10
ATOM 12330 C C . ASP A 1 18 ? -0.520 -2.595 -1.824 1.00 0.00 18 ASP A C 10
ATOM 12331 O O . ASP A 1 18 ? 0.599 -2.877 -2.252 1.00 0.00 18 ASP A O 10
ATOM 12340 N N . PRO A 1 19 ? -1.414 -3.536 -1.487 1.00 0.00 19 PRO A N 10
ATOM 12341 C CA . PRO A 1 19 ? -1.135 -4.970 -1.600 1.00 0.00 19 PRO A CA 10
ATOM 12342 C C . PRO A 1 19 ? -1.050 -5.431 -3.052 1.00 0.00 19 PRO A C 10
ATOM 12343 O O . PRO A 1 19 ? -0.164 -6.205 -3.417 1.00 0.00 19 PRO A O 10
ATOM 12354 N N . TYR A 1 20 ? -1.977 -4.952 -3.874 1.00 0.00 20 TYR A N 10
ATOM 12355 C CA . TYR A 1 20 ? -2.008 -5.317 -5.286 1.00 0.00 20 TYR A CA 10
ATOM 12356 C C . TYR A 1 20 ? -0.764 -4.807 -6.008 1.00 0.00 20 TYR A C 10
ATOM 12357 O O . TYR A 1 20 ? -0.200 -5.496 -6.858 1.00 0.00 20 TYR A O 10
ATOM 12375 N N . ARG A 1 21 ? -0.342 -3.595 -5.662 1.00 0.00 21 ARG A N 10
ATOM 12376 C CA . ARG A 1 21 ? 0.834 -2.991 -6.276 1.00 0.00 21 ARG A CA 10
ATOM 12377 C C . ARG A 1 21 ? 2.092 -3.786 -5.939 1.00 0.00 21 ARG A C 10
ATOM 12378 O O . ARG A 1 21 ? 2.923 -4.052 -6.807 1.00 0.00 21 ARG A O 10
ATOM 12399 N N . VAL A 1 22 ? 2.226 -4.161 -4.670 1.00 0.00 22 VAL A N 10
ATOM 12400 C CA . VAL A 1 22 ? 3.382 -4.926 -4.218 1.00 0.00 22 VAL A CA 10
ATOM 12401 C C . VAL A 1 22 ? 3.484 -6.256 -4.955 1.00 0.00 22 VAL A C 10
ATOM 12402 O O . VAL A 1 22 ? 4.500 -6.553 -5.585 1.00 0.00 22 VAL A O 10
ATOM 12415 N N . LEU A 1 23 ? 2.426 -7.055 -4.872 1.00 0.00 23 LEU A N 10
ATOM 12416 C CA . LEU A 1 23 ? 2.396 -8.355 -5.532 1.00 0.00 23 LEU A CA 10
ATOM 12417 C C . LEU A 1 23 ? 2.447 -8.198 -7.049 1.00 0.00 23 LEU A C 10
ATOM 12418 O O . LEU A 1 23 ? 3.138 -8.947 -7.738 1.00 0.00 23 LEU A O 10
ATOM 12434 N N . GLY A 1 24 ? 1.712 -7.216 -7.562 1.00 0.00 24 GLY A N 10
ATOM 12435 C CA . GLY A 1 24 ? 1.689 -6.976 -8.993 1.00 0.00 24 GLY A CA 10
ATOM 12436 C C . GLY A 1 24 ? 0.512 -7.644 -9.674 1.00 0.00 24 GLY A C 10
ATOM 12437 O O . GLY A 1 24 ? 0.671 -8.300 -10.704 1.00 0.00 24 GLY A O 10
ATOM 12441 N N . VAL A 1 25 ? -0.675 -7.480 -9.098 1.00 0.00 25 VAL A N 10
ATOM 12442 C CA . VAL A 1 25 ? -1.884 -8.073 -9.656 1.00 0.00 25 VAL A CA 10
ATOM 12443 C C . VAL A 1 25 ? -2.958 -7.016 -9.888 1.00 0.00 25 VAL A C 10
ATOM 12444 O O . VAL A 1 25 ? -2.790 -5.854 -9.519 1.00 0.00 25 VAL A O 10
ATOM 12457 N N . SER A 1 26 ? -4.063 -7.428 -10.501 1.00 0.00 26 SER A N 10
ATOM 12458 C CA . SER A 1 26 ? -5.164 -6.516 -10.786 1.00 0.00 26 SER A CA 10
ATOM 12459 C C . SER A 1 26 ? -6.475 -7.052 -10.217 1.00 0.00 26 SER A C 10
ATOM 12460 O O . SER A 1 26 ? -6.529 -8.168 -9.701 1.00 0.00 26 SER A O 10
ATOM 12468 N N . ARG A 1 27 ? -7.528 -6.248 -10.317 1.00 0.00 27 ARG A N 10
ATOM 12469 C CA . ARG A 1 27 ? -8.839 -6.640 -9.812 1.00 0.00 27 ARG A CA 10
ATOM 12470 C C . ARG A 1 27 ? -9.175 -8.070 -10.225 1.00 0.00 27 ARG A C 10
ATOM 12471 O O . ARG A 1 27 ? -9.408 -8.934 -9.378 1.00 0.00 27 ARG A O 10
ATOM 12492 N N . THR A 1 28 ? -9.198 -8.314 -11.531 1.00 0.00 28 THR A N 10
ATOM 12493 C CA . THR A 1 28 ? -9.507 -9.638 -12.056 1.00 0.00 28 THR A CA 10
ATOM 12494 C C . THR A 1 28 ? -8.735 -10.720 -11.309 1.00 0.00 28 THR A C 10
ATOM 12495 O O . THR A 1 28 ? -9.134 -11.884 -11.296 1.00 0.00 28 THR A O 10
ATOM 12506 N N . ALA A 1 29 ? -7.628 -10.327 -10.687 1.00 0.00 29 ALA A N 10
ATOM 12507 C CA . ALA A 1 29 ? -6.802 -11.263 -9.935 1.00 0.00 29 ALA A CA 10
ATOM 12508 C C . ALA A 1 29 ? -7.479 -11.668 -8.630 1.00 0.00 29 ALA A C 10
ATOM 12509 O O . ALA A 1 29 ? -7.714 -10.833 -7.756 1.00 0.00 29 ALA A O 10
ATOM 12516 N N . SER A 1 30 ? -7.792 -12.953 -8.504 1.00 0.00 30 SER A N 10
ATOM 12517 C CA . SER A 1 30 ? -8.446 -13.468 -7.307 1.00 0.00 30 SER A CA 10
ATOM 12518 C C . SER A 1 30 ? -7.472 -14.284 -6.463 1.00 0.00 30 SER A C 10
ATOM 12519 O O . SER A 1 30 ? -6.335 -14.524 -6.868 1.00 0.00 30 SER A O 10
ATOM 12527 N N . GLN A 1 31 ? -7.927 -14.706 -5.288 1.00 0.00 31 GLN A N 10
ATOM 12528 C CA . GLN A 1 31 ? -7.096 -15.494 -4.386 1.00 0.00 31 GLN A CA 10
ATOM 12529 C C . GLN A 1 31 ? -6.171 -16.421 -5.168 1.00 0.00 31 GLN A C 10
ATOM 12530 O O . GLN A 1 31 ? -4.994 -16.562 -4.838 1.00 0.00 31 GLN A O 10
ATOM 12544 N N . ALA A 1 32 ? -6.712 -17.050 -6.205 1.00 0.00 32 ALA A N 10
ATOM 12545 C CA . ALA A 1 32 ? -5.935 -17.962 -7.035 1.00 0.00 32 ALA A CA 10
ATOM 12546 C C . ALA A 1 32 ? -4.788 -17.233 -7.727 1.00 0.00 32 ALA A C 10
ATOM 12547 O O . ALA A 1 32 ? -3.617 -17.524 -7.482 1.00 0.00 32 ALA A O 10
ATOM 12554 N N . ASP A 1 33 ? -5.132 -16.286 -8.592 1.00 0.00 33 ASP A N 10
ATOM 12555 C CA . ASP A 1 33 ? -4.131 -15.515 -9.320 1.00 0.00 33 ASP A CA 10
ATOM 12556 C C . ASP A 1 33 ? -3.108 -14.911 -8.362 1.00 0.00 33 ASP A C 10
ATOM 12557 O O . ASP A 1 33 ? -1.903 -14.972 -8.607 1.00 0.00 33 ASP A O 10
ATOM 12566 N N . ILE A 1 34 ? -3.598 -14.329 -7.273 1.00 0.00 34 ILE A N 10
ATOM 12567 C CA . ILE A 1 34 ? -2.726 -13.715 -6.279 1.00 0.00 34 ILE A CA 10
ATOM 12568 C C . ILE A 1 34 ? -1.679 -14.704 -5.780 1.00 0.00 34 ILE A C 10
ATOM 12569 O O . ILE A 1 34 ? -0.477 -14.453 -5.875 1.00 0.00 34 ILE A O 10
ATOM 12585 N N . LYS A 1 35 ? -2.142 -15.830 -5.249 1.00 0.00 35 LYS A N 10
ATOM 12586 C CA . LYS A 1 35 ? -1.246 -16.860 -4.737 1.00 0.00 35 LYS A CA 10
ATOM 12587 C C . LYS A 1 35 ? -0.088 -17.102 -5.700 1.00 0.00 35 LYS A C 10
ATOM 12588 O O . LYS A 1 35 ? 1.073 -16.870 -5.363 1.00 0.00 35 LYS A O 10
ATOM 12607 N N . LYS A 1 36 ? -0.411 -17.568 -6.902 1.00 0.00 36 LYS A N 10
ATOM 12608 C CA . LYS A 1 36 ? 0.601 -17.838 -7.916 1.00 0.00 36 LYS A CA 10
ATOM 12609 C C . LYS A 1 36 ? 1.534 -16.644 -8.086 1.00 0.00 36 LYS A C 10
ATOM 12610 O O . LYS A 1 36 ? 2.721 -16.806 -8.367 1.00 0.00 36 LYS A O 10
ATOM 12629 N N . ALA A 1 37 ? 0.990 -15.444 -7.911 1.00 0.00 37 ALA A N 10
ATOM 12630 C CA . ALA A 1 37 ? 1.774 -14.223 -8.041 1.00 0.00 37 ALA A CA 10
ATOM 12631 C C . ALA A 1 37 ? 2.807 -14.112 -6.924 1.00 0.00 37 ALA A C 10
ATOM 12632 O O . ALA A 1 37 ? 3.985 -13.858 -7.177 1.00 0.00 37 ALA A O 10
ATOM 12639 N N . TYR A 1 38 ? 2.357 -14.302 -5.689 1.00 0.00 38 TYR A N 10
ATOM 12640 C CA . TYR A 1 38 ? 3.242 -14.221 -4.532 1.00 0.00 38 TYR A CA 10
ATOM 12641 C C . TYR A 1 38 ? 4.409 -15.193 -4.670 1.00 0.00 38 TYR A C 10
ATOM 12642 O O . TYR A 1 38 ? 5.572 -14.789 -4.680 1.00 0.00 38 TYR A O 10
ATOM 12660 N N . LYS A 1 39 ? 4.090 -16.479 -4.775 1.00 0.00 39 LYS A N 10
ATOM 12661 C CA . LYS A 1 39 ? 5.110 -17.512 -4.914 1.00 0.00 39 LYS A CA 10
ATOM 12662 C C . LYS A 1 39 ? 6.272 -17.018 -5.770 1.00 0.00 39 LYS A C 10
ATOM 12663 O O . LYS A 1 39 ? 7.435 -17.130 -5.381 1.00 0.00 39 LYS A O 10
ATOM 12682 N N . LYS A 1 40 ? 5.950 -16.469 -6.937 1.00 0.00 40 LYS A N 10
ATOM 12683 C CA . LYS A 1 40 ? 6.966 -15.955 -7.847 1.00 0.00 40 LYS A CA 10
ATOM 12684 C C . LYS A 1 40 ? 7.829 -14.900 -7.160 1.00 0.00 40 LYS A C 10
ATOM 12685 O O . LYS A 1 40 ? 9.050 -15.040 -7.078 1.00 0.00 40 LYS A O 10
ATOM 12704 N N . LEU A 1 41 ? 7.186 -13.847 -6.668 1.00 0.00 41 LEU A N 10
ATOM 12705 C CA . LEU A 1 41 ? 7.895 -12.769 -5.986 1.00 0.00 41 LEU A CA 10
ATOM 12706 C C . LEU A 1 41 ? 8.700 -13.307 -4.808 1.00 0.00 41 LEU A C 10
ATOM 12707 O O . LEU A 1 41 ? 9.920 -13.152 -4.755 1.00 0.00 41 LEU A O 10
ATOM 12723 N N . ALA A 1 42 ? 8.010 -13.941 -3.866 1.00 0.00 42 ALA A N 10
ATOM 12724 C CA . ALA A 1 42 ? 8.661 -14.505 -2.690 1.00 0.00 42 ALA A CA 10
ATOM 12725 C C . ALA A 1 42 ? 9.815 -15.419 -3.088 1.00 0.00 42 ALA A C 10
ATOM 12726 O O . ALA A 1 42 ? 10.831 -15.489 -2.396 1.00 0.00 42 ALA A O 10
ATOM 12733 N N . ARG A 1 43 ? 9.652 -16.118 -4.206 1.00 0.00 43 ARG A N 10
ATOM 12734 C CA . ARG A 1 43 ? 10.680 -17.030 -4.695 1.00 0.00 43 ARG A CA 10
ATOM 12735 C C . ARG A 1 43 ? 11.862 -16.257 -5.271 1.00 0.00 43 ARG A C 10
ATOM 12736 O O . ARG A 1 43 ? 13.018 -16.596 -5.021 1.00 0.00 43 ARG A O 10
ATOM 12757 N N . GLU A 1 44 ? 11.563 -15.217 -6.043 1.00 0.00 44 GLU A N 10
ATOM 12758 C CA . GLU A 1 44 ? 12.602 -14.397 -6.655 1.00 0.00 44 GLU A CA 10
ATOM 12759 C C . GLU A 1 44 ? 13.352 -13.590 -5.599 1.00 0.00 44 GLU A C 10
ATOM 12760 O O . GLU A 1 44 ? 14.570 -13.709 -5.461 1.00 0.00 44 GLU A O 10
ATOM 12772 N N . TRP A 1 45 ? 12.616 -12.770 -4.857 1.00 0.00 45 TRP A N 10
ATOM 12773 C CA . TRP A 1 45 ? 13.211 -11.943 -3.814 1.00 0.00 45 TRP A CA 10
ATOM 12774 C C . TRP A 1 45 ? 13.481 -12.763 -2.557 1.00 0.00 45 TRP A C 10
ATOM 12775 O O . TRP A 1 45 ? 13.799 -12.213 -1.502 1.00 0.00 45 TRP A O 10
ATOM 12796 N N . HIS A 1 46 ? 13.353 -14.081 -2.676 1.00 0.00 46 HIS A N 10
ATOM 12797 C CA . HIS A 1 46 ? 13.585 -14.976 -1.549 1.00 0.00 46 HIS A CA 10
ATOM 12798 C C . HIS A 1 46 ? 14.964 -14.740 -0.941 1.00 0.00 46 HIS A C 10
ATOM 12799 O O . HIS A 1 46 ? 15.993 -14.880 -1.602 1.00 0.00 46 HIS A O 10
ATOM 12813 N N . PRO A 1 47 ? 14.988 -14.371 0.349 1.00 0.00 47 PRO A N 10
ATOM 12814 C CA . PRO A 1 47 ? 16.235 -14.107 1.073 1.00 0.00 47 PRO A CA 10
ATOM 12815 C C . PRO A 1 47 ? 17.042 -15.377 1.320 1.00 0.00 47 PRO A C 10
ATOM 12816 O O . PRO A 1 47 ? 18.111 -15.335 1.930 1.00 0.00 47 PRO A O 10
ATOM 12827 N N . ASP A 1 48 ? 16.526 -16.503 0.841 1.00 0.00 48 ASP A N 10
ATOM 12828 C CA . ASP A 1 48 ? 17.200 -17.785 1.008 1.00 0.00 48 ASP A CA 10
ATOM 12829 C C . ASP A 1 48 ? 18.160 -18.049 -0.148 1.00 0.00 48 ASP A C 10
ATOM 12830 O O . ASP A 1 48 ? 19.223 -18.642 0.037 1.00 0.00 48 ASP A O 10
ATOM 12839 N N . LYS A 1 49 ? 17.778 -17.605 -1.340 1.00 0.00 49 LYS A N 10
ATOM 12840 C CA . LYS A 1 49 ? 18.603 -17.792 -2.528 1.00 0.00 49 LYS A CA 10
ATOM 12841 C C . LYS A 1 49 ? 19.394 -16.527 -2.845 1.00 0.00 49 LYS A C 10
ATOM 12842 O O . LYS A 1 49 ? 20.490 -16.592 -3.400 1.00 0.00 49 LYS A O 10
ATOM 12861 N N . ASN A 1 50 ? 18.830 -15.377 -2.489 1.00 0.00 50 ASN A N 10
ATOM 12862 C CA . ASN A 1 50 ? 19.484 -14.097 -2.736 1.00 0.00 50 ASN A CA 10
ATOM 12863 C C . ASN A 1 50 ? 20.731 -13.947 -1.870 1.00 0.00 50 ASN A C 10
ATOM 12864 O O . ASN A 1 50 ? 20.705 -14.224 -0.671 1.00 0.00 50 ASN A O 10
ATOM 12875 N N . LYS A 1 51 ? 21.822 -13.506 -2.486 1.00 0.00 51 LYS A N 10
ATOM 12876 C CA . LYS A 1 51 ? 23.080 -13.317 -1.773 1.00 0.00 51 LYS A CA 10
ATOM 12877 C C . LYS A 1 51 ? 23.266 -11.856 -1.376 1.00 0.00 51 LYS A C 10
ATOM 12878 O O . LYS A 1 51 ? 23.707 -11.555 -0.267 1.00 0.00 51 LYS A O 10
ATOM 12897 N N . ASP A 1 52 ? 22.925 -10.952 -2.288 1.00 0.00 52 ASP A N 10
ATOM 12898 C CA . ASP A 1 52 ? 23.052 -9.522 -2.032 1.00 0.00 52 ASP A CA 10
ATOM 12899 C C . ASP A 1 52 ? 22.337 -9.136 -0.741 1.00 0.00 52 ASP A C 10
ATOM 12900 O O . ASP A 1 52 ? 21.195 -9.525 -0.494 1.00 0.00 52 ASP A O 10
ATOM 12909 N N . PRO A 1 53 ? 23.024 -8.353 0.105 1.00 0.00 53 PRO A N 10
ATOM 12910 C CA . PRO A 1 53 ? 22.474 -7.898 1.385 1.00 0.00 53 PRO A CA 10
ATOM 12911 C C . PRO A 1 53 ? 21.349 -6.884 1.206 1.00 0.00 53 PRO A C 10
ATOM 12912 O O . PRO A 1 53 ? 21.573 -5.771 0.733 1.00 0.00 53 PRO A O 10
ATOM 12923 N N . GLY A 1 54 ? 20.138 -7.278 1.587 1.00 0.00 54 GLY A N 10
ATOM 12924 C CA . GLY A 1 54 ? 18.995 -6.391 1.460 1.00 0.00 54 GLY A CA 10
ATOM 12925 C C . GLY A 1 54 ? 17.799 -7.075 0.829 1.00 0.00 54 GLY A C 10
ATOM 12926 O O . GLY A 1 54 ? 16.657 -6.820 1.212 1.00 0.00 54 GLY A O 10
ATOM 12930 N N . ALA A 1 55 ? 18.059 -7.943 -0.142 1.00 0.00 55 ALA A N 10
ATOM 12931 C CA . ALA A 1 55 ? 16.994 -8.665 -0.828 1.00 0.00 55 ALA A CA 10
ATOM 12932 C C . ALA A 1 55 ? 15.875 -9.039 0.138 1.00 0.00 55 ALA A C 10
ATOM 12933 O O . ALA A 1 55 ? 14.696 -8.952 -0.202 1.00 0.00 55 ALA A O 10
ATOM 12940 N N . GLU A 1 56 ? 16.253 -9.456 1.342 1.00 0.00 56 GLU A N 10
ATOM 12941 C CA . GLU A 1 56 ? 15.280 -9.845 2.356 1.00 0.00 56 GLU A CA 10
ATOM 12942 C C . GLU A 1 56 ? 14.264 -8.730 2.590 1.00 0.00 56 GLU A C 10
ATOM 12943 O O . GLU A 1 56 ? 13.057 -8.972 2.616 1.00 0.00 56 GLU A O 10
ATOM 12955 N N . ASP A 1 57 ? 14.761 -7.511 2.760 1.00 0.00 57 ASP A N 10
ATOM 12956 C CA . ASP A 1 57 ? 13.898 -6.358 2.992 1.00 0.00 57 ASP A CA 10
ATOM 12957 C C . ASP A 1 57 ? 12.687 -6.391 2.065 1.00 0.00 57 ASP A C 10
ATOM 12958 O O . ASP A 1 57 ? 11.544 -6.419 2.523 1.00 0.00 57 ASP A O 10
ATOM 12967 N N . ARG A 1 58 ? 12.945 -6.388 0.762 1.00 0.00 58 ARG A N 10
ATOM 12968 C CA . ARG A 1 58 ? 11.876 -6.415 -0.229 1.00 0.00 58 ARG A CA 10
ATOM 12969 C C . ARG A 1 58 ? 10.946 -7.602 0.007 1.00 0.00 58 ARG A C 10
ATOM 12970 O O . ARG A 1 58 ? 9.725 -7.452 0.031 1.00 0.00 58 ARG A O 10
ATOM 12991 N N . PHE A 1 59 ? 11.534 -8.782 0.180 1.00 0.00 59 PHE A N 10
ATOM 12992 C CA . PHE A 1 59 ? 10.759 -9.995 0.412 1.00 0.00 59 PHE A CA 10
ATOM 12993 C C . PHE A 1 59 ? 9.721 -9.775 1.509 1.00 0.00 59 PHE A C 10
ATOM 12994 O O . PHE A 1 59 ? 8.544 -10.095 1.337 1.00 0.00 59 PHE A O 10
ATOM 13011 N N . ILE A 1 60 ? 10.166 -9.229 2.636 1.00 0.00 60 ILE A N 10
ATOM 13012 C CA . ILE A 1 60 ? 9.276 -8.966 3.760 1.00 0.00 60 ILE A CA 10
ATOM 13013 C C . ILE A 1 60 ? 8.003 -8.264 3.301 1.00 0.00 60 ILE A C 10
ATOM 13014 O O . ILE A 1 60 ? 6.902 -8.617 3.723 1.00 0.00 60 ILE A O 10
ATOM 13030 N N . GLN A 1 61 ? 8.161 -7.270 2.433 1.00 0.00 61 GLN A N 10
ATOM 13031 C CA . GLN A 1 61 ? 7.023 -6.520 1.916 1.00 0.00 61 GLN A CA 10
ATOM 13032 C C . GLN A 1 61 ? 6.064 -7.435 1.162 1.00 0.00 61 GLN A C 10
ATOM 13033 O O . GLN A 1 61 ? 4.870 -7.477 1.458 1.00 0.00 61 GLN A O 10
ATOM 13047 N N . ILE A 1 62 ? 6.595 -8.167 0.188 1.00 0.00 62 ILE A N 10
ATOM 13048 C CA . ILE A 1 62 ? 5.786 -9.082 -0.607 1.00 0.00 62 ILE A CA 10
ATOM 13049 C C . ILE A 1 62 ? 4.907 -9.954 0.283 1.00 0.00 62 ILE A C 10
ATOM 13050 O O . ILE A 1 62 ? 3.702 -10.071 0.060 1.00 0.00 62 ILE A O 10
ATOM 13066 N N . SER A 1 63 ? 5.518 -10.562 1.295 1.00 0.00 63 SER A N 10
ATOM 13067 C CA . SER A 1 63 ? 4.792 -11.425 2.219 1.00 0.00 63 SER A CA 10
ATOM 13068 C C . SER A 1 63 ? 3.704 -10.645 2.950 1.00 0.00 63 SER A C 10
ATOM 13069 O O . SER A 1 63 ? 2.552 -11.075 3.017 1.00 0.00 63 SER A O 10
ATOM 13077 N N . LYS A 1 64 ? 4.078 -9.494 3.499 1.00 0.00 64 LYS A N 10
ATOM 13078 C CA . LYS A 1 64 ? 3.136 -8.650 4.225 1.00 0.00 64 LYS A CA 10
ATOM 13079 C C . LYS A 1 64 ? 1.947 -8.279 3.344 1.00 0.00 64 LYS A C 10
ATOM 13080 O O . LYS A 1 64 ? 0.806 -8.255 3.803 1.00 0.00 64 LYS A O 10
ATOM 13099 N N . ALA A 1 65 ? 2.223 -7.990 2.077 1.00 0.00 65 ALA A N 10
ATOM 13100 C CA . ALA A 1 65 ? 1.176 -7.623 1.131 1.00 0.00 65 ALA A CA 10
ATOM 13101 C C . ALA A 1 65 ? 0.212 -8.782 0.902 1.00 0.00 65 ALA A C 10
ATOM 13102 O O . ALA A 1 65 ? -1.005 -8.617 0.990 1.00 0.00 65 ALA A O 10
ATOM 13109 N N . TYR A 1 66 ? 0.764 -9.954 0.609 1.00 0.00 66 TYR A N 10
ATOM 13110 C CA . TYR A 1 66 ? -0.048 -11.141 0.364 1.00 0.00 66 TYR A CA 10
ATOM 13111 C C . TYR A 1 66 ? -0.858 -11.512 1.603 1.00 0.00 66 TYR A C 10
ATOM 13112 O O . TYR A 1 66 ? -2.060 -11.758 1.520 1.00 0.00 66 TYR A O 10
ATOM 13130 N N . GLU A 1 67 ? -0.188 -11.548 2.751 1.00 0.00 67 GLU A N 10
ATOM 13131 C CA . GLU A 1 67 ? -0.845 -11.889 4.007 1.00 0.00 67 GLU A CA 10
ATOM 13132 C C . GLU A 1 67 ? -2.246 -11.285 4.070 1.00 0.00 67 GLU A C 10
ATOM 13133 O O . GLU A 1 67 ? -3.199 -11.945 4.484 1.00 0.00 67 GLU A O 10
ATOM 13145 N N . ILE A 1 68 ? -2.361 -10.028 3.657 1.00 0.00 68 ILE A N 10
ATOM 13146 C CA . ILE A 1 68 ? -3.643 -9.336 3.665 1.00 0.00 68 ILE A CA 10
ATOM 13147 C C . ILE A 1 68 ? -4.679 -10.087 2.837 1.00 0.00 68 ILE A C 10
ATOM 13148 O O . ILE A 1 68 ? -5.781 -10.370 3.308 1.00 0.00 68 ILE A O 10
ATOM 13164 N N . LEU A 1 69 ? -4.318 -10.410 1.600 1.00 0.00 69 LEU A N 10
ATOM 13165 C CA . LEU A 1 69 ? -5.216 -11.132 0.704 1.00 0.00 69 LEU A CA 10
ATOM 13166 C C . LEU A 1 69 ? -5.294 -12.607 1.085 1.00 0.00 69 LEU A C 10
ATOM 13167 O O . LEU A 1 69 ? -6.368 -13.122 1.397 1.00 0.00 69 LEU A O 10
ATOM 13183 N N . SER A 1 70 ? -4.149 -13.281 1.059 1.00 0.00 70 SER A N 10
ATOM 13184 C CA . SER A 1 70 ? -4.088 -14.698 1.399 1.00 0.00 70 SER A CA 10
ATOM 13185 C C . SER A 1 70 ? -5.056 -15.026 2.532 1.00 0.00 70 SER A C 10
ATOM 13186 O O . SER A 1 70 ? -5.768 -16.029 2.483 1.00 0.00 70 SER A O 10
ATOM 13194 N N . ASN A 1 71 ? -5.076 -14.173 3.550 1.00 0.00 71 ASN A N 10
ATOM 13195 C CA . ASN A 1 71 ? -5.956 -14.372 4.697 1.00 0.00 71 ASN A CA 10
ATOM 13196 C C . ASN A 1 71 ? -7.401 -14.037 4.338 1.00 0.00 71 ASN A C 10
ATOM 13197 O O . ASN A 1 71 ? -7.706 -12.913 3.940 1.00 0.00 71 ASN A O 10
ATOM 13208 N N . GLU A 1 72 ? -8.284 -15.019 4.483 1.00 0.00 72 GLU A N 10
ATOM 13209 C CA . GLU A 1 72 ? -9.696 -14.828 4.174 1.00 0.00 72 GLU A CA 10
ATOM 13210 C C . GLU A 1 72 ? -10.275 -13.664 4.973 1.00 0.00 72 GLU A C 10
ATOM 13211 O O . GLU A 1 72 ? -11.008 -12.834 4.437 1.00 0.00 72 GLU A O 10
ATOM 13223 N N . GLU A 1 73 ? -9.940 -13.611 6.259 1.00 0.00 73 GLU A N 10
ATOM 13224 C CA . GLU A 1 73 ? -10.428 -12.550 7.132 1.00 0.00 73 GLU A CA 10
ATOM 13225 C C . GLU A 1 73 ? -9.842 -11.200 6.726 1.00 0.00 73 GLU A C 10
ATOM 13226 O O . GLU A 1 73 ? -10.572 -10.279 6.360 1.00 0.00 73 GLU A O 10
ATOM 13238 N N . LYS A 1 74 ? -8.520 -11.091 6.795 1.00 0.00 74 LYS A N 10
ATOM 13239 C CA . LYS A 1 74 ? -7.834 -9.855 6.436 1.00 0.00 74 LYS A CA 10
ATOM 13240 C C . LYS A 1 74 ? -8.300 -9.351 5.073 1.00 0.00 74 LYS A C 10
ATOM 13241 O O . LYS A 1 74 ? -8.557 -8.160 4.896 1.00 0.00 74 LYS A O 10
ATOM 13260 N N . ARG A 1 75 ? -8.408 -10.265 4.114 1.00 0.00 75 ARG A N 10
ATOM 13261 C CA . ARG A 1 75 ? -8.843 -9.913 2.768 1.00 0.00 75 ARG A CA 10
ATOM 13262 C C . ARG A 1 75 ? -10.222 -9.260 2.796 1.00 0.00 75 ARG A C 10
ATOM 13263 O O . ARG A 1 75 ? -10.384 -8.107 2.397 1.00 0.00 75 ARG A O 10
ATOM 13284 N N . THR A 1 76 ? -11.215 -10.007 3.270 1.00 0.00 76 THR A N 10
ATOM 13285 C CA . THR A 1 76 ? -12.580 -9.502 3.349 1.00 0.00 76 THR A CA 10
ATOM 13286 C C . THR A 1 76 ? -12.607 -8.066 3.858 1.00 0.00 76 THR A C 10
ATOM 13287 O O . THR A 1 76 ? -13.073 -7.161 3.167 1.00 0.00 76 THR A O 10
ATOM 13298 N N . ASN A 1 77 ? -12.103 -7.863 5.072 1.00 0.00 77 ASN A N 10
ATOM 13299 C CA . ASN A 1 77 ? -12.070 -6.535 5.673 1.00 0.00 77 ASN A CA 10
ATOM 13300 C C . ASN A 1 77 ? -11.784 -5.468 4.621 1.00 0.00 77 ASN A C 10
ATOM 13301 O O . ASN A 1 77 ? -12.509 -4.479 4.512 1.00 0.00 77 ASN A O 10
ATOM 13312 N N . TYR A 1 78 ? -10.723 -5.676 3.849 1.00 0.00 78 TYR A N 10
ATOM 13313 C CA . TYR A 1 78 ? -10.340 -4.732 2.806 1.00 0.00 78 TYR A CA 10
ATOM 13314 C C . TYR A 1 78 ? -11.519 -4.427 1.887 1.00 0.00 78 TYR A C 10
ATOM 13315 O O . TYR A 1 78 ? -11.937 -3.276 1.757 1.00 0.00 78 TYR A O 10
ATOM 13333 N N . ASP A 1 79 ? -12.051 -5.466 1.254 1.00 0.00 79 ASP A N 10
ATOM 13334 C CA . ASP A 1 79 ? -13.183 -5.312 0.348 1.00 0.00 79 ASP A CA 10
ATOM 13335 C C . ASP A 1 79 ? -14.311 -4.532 1.016 1.00 0.00 79 ASP A C 10
ATOM 13336 O O . ASP A 1 79 ? -14.870 -3.603 0.431 1.00 0.00 79 ASP A O 10
ATOM 13345 N N . HIS A 1 80 ? -14.643 -4.917 2.244 1.00 0.00 80 HIS A N 10
ATOM 13346 C CA . HIS A 1 80 ? -15.705 -4.254 2.992 1.00 0.00 80 HIS A CA 10
ATOM 13347 C C . HIS A 1 80 ? -15.497 -2.743 3.009 1.00 0.00 80 HIS A C 10
ATOM 13348 O O . HIS A 1 80 ? -16.435 -1.974 2.796 1.00 0.00 80 HIS A O 10
ATOM 13362 N N . TYR A 1 81 ? -14.262 -2.324 3.263 1.00 0.00 81 TYR A N 10
ATOM 13363 C CA . TYR A 1 81 ? -13.931 -0.904 3.311 1.00 0.00 81 TYR A CA 10
ATOM 13364 C C . TYR A 1 81 ? -13.925 -0.299 1.910 1.00 0.00 81 TYR A C 10
ATOM 13365 O O . TYR A 1 81 ? -14.067 0.911 1.744 1.00 0.00 81 TYR A O 10
ATOM 13383 N N . GLY A 1 82 ? -13.759 -1.153 0.905 1.00 0.00 82 GLY A N 10
ATOM 13384 C CA . GLY A 1 82 ? -13.737 -0.686 -0.469 1.00 0.00 82 GLY A CA 10
ATOM 13385 C C . GLY A 1 82 ? -12.557 0.222 -0.754 1.00 0.00 82 GLY A C 10
ATOM 13386 O O . GLY A 1 82 ? -12.687 1.214 -1.471 1.00 0.00 82 GLY A O 10
ATOM 13390 N N . SER A 1 83 ? -11.402 -0.118 -0.191 1.00 0.00 83 SER A N 10
ATOM 13391 C CA . SER A 1 83 ? -10.195 0.677 -0.384 1.00 0.00 83 SER A CA 10
ATOM 13392 C C . SER A 1 83 ? -10.429 2.129 0.021 1.00 0.00 83 SER A C 10
ATOM 13393 O O . SER A 1 83 ? -9.990 3.054 -0.660 1.00 0.00 83 SER A O 10
ATOM 13401 N N . GLY A 1 84 ? -11.126 2.320 1.138 1.00 0.00 84 GLY A N 10
ATOM 13402 C CA . GLY A 1 84 ? -11.408 3.661 1.616 1.00 0.00 84 GLY A CA 10
ATOM 13403 C C . GLY A 1 84 ? -11.790 3.685 3.082 1.00 0.00 84 GLY A C 10
ATOM 13404 O O . GLY A 1 84 ? -11.945 2.645 3.723 1.00 0.00 84 GLY A O 10
ATOM 13408 N N . PRO A 1 85 ? -11.946 4.896 3.637 1.00 0.00 85 PRO A N 10
ATOM 13409 C CA . PRO A 1 85 ? -12.313 5.080 5.045 1.00 0.00 85 PRO A CA 10
ATOM 13410 C C . PRO A 1 85 ? -13.750 4.656 5.330 1.00 0.00 85 PRO A C 10
ATOM 13411 O O . PRO A 1 85 ? -14.665 5.479 5.314 1.00 0.00 85 PRO A O 10
ATOM 13422 N N . SER A 1 86 ? -13.941 3.367 5.590 1.00 0.00 86 SER A N 10
ATOM 13423 C CA . SER A 1 86 ? -15.267 2.833 5.876 1.00 0.00 86 SER A CA 10
ATOM 13424 C C . SER A 1 86 ? -15.532 2.811 7.378 1.00 0.00 86 SER A C 10
ATOM 13425 O O . SER A 1 86 ? -14.659 2.455 8.169 1.00 0.00 86 SER A O 10
ATOM 13433 N N . SER A 1 87 ? -16.745 3.194 7.764 1.00 0.00 87 SER A N 10
ATOM 13434 C CA . SER A 1 87 ? -17.126 3.222 9.172 1.00 0.00 87 SER A CA 10
ATOM 13435 C C . SER A 1 87 ? -16.907 1.859 9.821 1.00 0.00 87 SER A C 10
ATOM 13436 O O . SER A 1 87 ? -16.133 1.728 10.768 1.00 0.00 87 SER A O 10
ATOM 13444 N N . GLY A 1 88 ? -17.596 0.847 9.304 1.00 0.00 88 GLY A N 10
ATOM 13445 C CA . GLY A 1 88 ? -17.464 -0.493 9.845 1.00 0.00 88 GLY A CA 10
ATOM 13446 C C . GLY A 1 88 ? -18.432 -0.757 10.982 1.00 0.00 88 GLY A C 10
ATOM 13447 O O . GLY A 1 88 ? -18.151 -1.562 11.870 1.00 0.00 88 GLY A O 10
ATOM 13451 N N . GLY A 1 1 ? -5.061 2.032 -26.183 1.00 0.00 1 GLY A N 11
ATOM 13452 C CA . GLY A 1 1 ? -5.436 3.270 -25.526 1.00 0.00 1 GLY A CA 11
ATOM 13453 C C . GLY A 1 1 ? -5.397 4.460 -26.466 1.00 0.00 1 GLY A C 11
ATOM 13454 O O . GLY A 1 1 ? -4.600 5.379 -26.281 1.00 0.00 1 GLY A O 11
ATOM 13458 N N . SER A 1 2 ? -6.258 4.441 -27.478 1.00 0.00 2 SER A N 11
ATOM 13459 C CA . SER A 1 2 ? -6.315 5.523 -28.453 1.00 0.00 2 SER A CA 11
ATOM 13460 C C . SER A 1 2 ? -7.441 6.497 -28.119 1.00 0.00 2 SER A C 11
ATOM 13461 O O . SER A 1 2 ? -8.510 6.094 -27.661 1.00 0.00 2 SER A O 11
ATOM 13469 N N . SER A 1 3 ? -7.192 7.782 -28.351 1.00 0.00 3 SER A N 11
ATOM 13470 C CA . SER A 1 3 ? -8.182 8.815 -28.071 1.00 0.00 3 SER A CA 11
ATOM 13471 C C . SER A 1 3 ? -8.616 8.770 -26.609 1.00 0.00 3 SER A C 11
ATOM 13472 O O . SER A 1 3 ? -9.803 8.862 -26.299 1.00 0.00 3 SER A O 11
ATOM 13480 N N . GLY A 1 4 ? -7.643 8.628 -25.714 1.00 0.00 4 GLY A N 11
ATOM 13481 C CA . GLY A 1 4 ? -7.944 8.572 -24.295 1.00 0.00 4 GLY A CA 11
ATOM 13482 C C . GLY A 1 4 ? -7.826 9.927 -23.624 1.00 0.00 4 GLY A C 11
ATOM 13483 O O . GLY A 1 4 ? -6.728 10.361 -23.276 1.00 0.00 4 GLY A O 11
ATOM 13487 N N . SER A 1 5 ? -8.960 10.596 -23.444 1.00 0.00 5 SER A N 11
ATOM 13488 C CA . SER A 1 5 ? -8.979 11.912 -22.816 1.00 0.00 5 SER A CA 11
ATOM 13489 C C . SER A 1 5 ? -8.994 11.788 -21.295 1.00 0.00 5 SER A C 11
ATOM 13490 O O . SER A 1 5 ? -8.097 12.282 -20.612 1.00 0.00 5 SER A O 11
ATOM 13498 N N . SER A 1 6 ? -10.020 11.124 -20.772 1.00 0.00 6 SER A N 11
ATOM 13499 C CA . SER A 1 6 ? -10.156 10.937 -19.332 1.00 0.00 6 SER A CA 11
ATOM 13500 C C . SER A 1 6 ? -8.916 10.263 -18.753 1.00 0.00 6 SER A C 11
ATOM 13501 O O . SER A 1 6 ? -8.402 9.296 -19.313 1.00 0.00 6 SER A O 11
ATOM 13509 N N . GLY A 1 7 ? -8.440 10.782 -17.625 1.00 0.00 7 GLY A N 11
ATOM 13510 C CA . GLY A 1 7 ? -7.264 10.219 -16.988 1.00 0.00 7 GLY A CA 11
ATOM 13511 C C . GLY A 1 7 ? -7.578 9.589 -15.645 1.00 0.00 7 GLY A C 11
ATOM 13512 O O . GLY A 1 7 ? -8.719 9.205 -15.385 1.00 0.00 7 GLY A O 11
ATOM 13516 N N . ILE A 1 8 ? -6.565 9.480 -14.793 1.00 0.00 8 ILE A N 11
ATOM 13517 C CA . ILE A 1 8 ? -6.739 8.891 -13.471 1.00 0.00 8 ILE A CA 11
ATOM 13518 C C . ILE A 1 8 ? -6.799 9.968 -12.393 1.00 0.00 8 ILE A C 11
ATOM 13519 O O . ILE A 1 8 ? -6.282 11.071 -12.573 1.00 0.00 8 ILE A O 11
ATOM 13535 N N . LEU A 1 9 ? -7.430 9.640 -11.271 1.00 0.00 9 LEU A N 11
ATOM 13536 C CA . LEU A 1 9 ? -7.556 10.578 -10.161 1.00 0.00 9 LEU A CA 11
ATOM 13537 C C . LEU A 1 9 ? -7.729 9.838 -8.839 1.00 0.00 9 LEU A C 11
ATOM 13538 O O . LEU A 1 9 ? -8.107 8.667 -8.818 1.00 0.00 9 LEU A O 11
ATOM 13554 N N . GLN A 1 10 ? -7.451 10.529 -7.739 1.00 0.00 10 GLN A N 11
ATOM 13555 C CA . GLN A 1 10 ? -7.578 9.937 -6.412 1.00 0.00 10 GLN A CA 11
ATOM 13556 C C . GLN A 1 10 ? -9.033 9.600 -6.103 1.00 0.00 10 GLN A C 11
ATOM 13557 O O . GLN A 1 10 ? -9.872 10.491 -5.970 1.00 0.00 10 GLN A O 11
ATOM 13571 N N . SER A 1 11 ? -9.324 8.308 -5.990 1.00 0.00 11 SER A N 11
ATOM 13572 C CA . SER A 1 11 ? -10.679 7.853 -5.701 1.00 0.00 11 SER A CA 11
ATOM 13573 C C . SER A 1 11 ? -10.968 7.923 -4.204 1.00 0.00 11 SER A C 11
ATOM 13574 O O . SER A 1 11 ? -11.862 8.647 -3.765 1.00 0.00 11 SER A O 11
ATOM 13582 N N . LEU A 1 12 ? -10.204 7.164 -3.425 1.00 0.00 12 LEU A N 11
ATOM 13583 C CA . LEU A 1 12 ? -10.376 7.139 -1.977 1.00 0.00 12 LEU A CA 11
ATOM 13584 C C . LEU A 1 12 ? -9.039 7.325 -1.266 1.00 0.00 12 LEU A C 11
ATOM 13585 O O . LEU A 1 12 ? -7.982 7.298 -1.895 1.00 0.00 12 LEU A O 11
ATOM 13601 N N . SER A 1 13 ? -9.095 7.513 0.049 1.00 0.00 13 SER A N 11
ATOM 13602 C CA . SER A 1 13 ? -7.889 7.705 0.845 1.00 0.00 13 SER A CA 11
ATOM 13603 C C . SER A 1 13 ? -6.959 6.501 0.722 1.00 0.00 13 SER A C 11
ATOM 13604 O O . SER A 1 13 ? -7.359 5.366 0.980 1.00 0.00 13 SER A O 11
ATOM 13612 N N . ALA A 1 14 ? -5.716 6.759 0.328 1.00 0.00 14 ALA A N 11
ATOM 13613 C CA . ALA A 1 14 ? -4.729 5.698 0.173 1.00 0.00 14 ALA A CA 11
ATOM 13614 C C . ALA A 1 14 ? -4.143 5.292 1.521 1.00 0.00 14 ALA A C 11
ATOM 13615 O O . ALA A 1 14 ? -4.262 6.022 2.507 1.00 0.00 14 ALA A O 11
ATOM 13622 N N . LEU A 1 15 ? -3.512 4.124 1.559 1.00 0.00 15 LEU A N 11
ATOM 13623 C CA . LEU A 1 15 ? -2.908 3.620 2.788 1.00 0.00 15 LEU A CA 11
ATOM 13624 C C . LEU A 1 15 ? -1.401 3.454 2.625 1.00 0.00 15 LEU A C 11
ATOM 13625 O O . LEU A 1 15 ? -0.866 3.591 1.525 1.00 0.00 15 LEU A O 11
ATOM 13641 N N . ASP A 1 16 ? -0.722 3.155 3.727 1.00 0.00 16 ASP A N 11
ATOM 13642 C CA . ASP A 1 16 ? 0.724 2.967 3.707 1.00 0.00 16 ASP A CA 11
ATOM 13643 C C . ASP A 1 16 ? 1.166 2.291 2.412 1.00 0.00 16 ASP A C 11
ATOM 13644 O O . ASP A 1 16 ? 1.971 2.838 1.658 1.00 0.00 16 ASP A O 11
ATOM 13653 N N . PHE A 1 17 ? 0.635 1.099 2.162 1.00 0.00 17 PHE A N 11
ATOM 13654 C CA . PHE A 1 17 ? 0.975 0.348 0.960 1.00 0.00 17 PHE A CA 11
ATOM 13655 C C . PHE A 1 17 ? -0.200 -0.513 0.505 1.00 0.00 17 PHE A C 11
ATOM 13656 O O . PHE A 1 17 ? -1.125 -0.775 1.274 1.00 0.00 17 PHE A O 11
ATOM 13673 N N . ASP A 1 18 ? -0.155 -0.949 -0.749 1.00 0.00 18 ASP A N 11
ATOM 13674 C CA . ASP A 1 18 ? -1.215 -1.781 -1.307 1.00 0.00 18 ASP A CA 11
ATOM 13675 C C . ASP A 1 18 ? -0.711 -3.194 -1.579 1.00 0.00 18 ASP A C 11
ATOM 13676 O O . ASP A 1 18 ? 0.420 -3.402 -2.021 1.00 0.00 18 ASP A O 11
ATOM 13685 N N . PRO A 1 19 ? -1.566 -4.191 -1.309 1.00 0.00 19 PRO A N 11
ATOM 13686 C CA . PRO A 1 19 ? -1.229 -5.602 -1.516 1.00 0.00 19 PRO A CA 11
ATOM 13687 C C . PRO A 1 19 ? -1.124 -5.962 -2.994 1.00 0.00 19 PRO A C 11
ATOM 13688 O O . PRO A 1 19 ? -0.245 -6.724 -3.397 1.00 0.00 19 PRO A O 11
ATOM 13699 N N . TYR A 1 20 ? -2.026 -5.410 -3.798 1.00 0.00 20 TYR A N 11
ATOM 13700 C CA . TYR A 1 20 ? -2.036 -5.674 -5.232 1.00 0.00 20 TYR A CA 11
ATOM 13701 C C . TYR A 1 20 ? -0.823 -5.046 -5.910 1.00 0.00 20 TYR A C 11
ATOM 13702 O O . TYR A 1 20 ? -0.135 -5.692 -6.701 1.00 0.00 20 TYR A O 11
ATOM 13720 N N . ARG A 1 21 ? -0.566 -3.781 -5.594 1.00 0.00 21 ARG A N 11
ATOM 13721 C CA . ARG A 1 21 ? 0.564 -3.063 -6.173 1.00 0.00 21 ARG A CA 11
ATOM 13722 C C . ARG A 1 21 ? 1.882 -3.743 -5.814 1.00 0.00 21 ARG A C 11
ATOM 13723 O O . ARG A 1 21 ? 2.754 -3.918 -6.664 1.00 0.00 21 ARG A O 11
ATOM 13744 N N . VAL A 1 22 ? 2.019 -4.125 -4.548 1.00 0.00 22 VAL A N 11
ATOM 13745 C CA . VAL A 1 22 ? 3.230 -4.786 -4.076 1.00 0.00 22 VAL A CA 11
ATOM 13746 C C . VAL A 1 22 ? 3.427 -6.131 -4.767 1.00 0.00 22 VAL A C 11
ATOM 13747 O O . VAL A 1 22 ? 4.469 -6.383 -5.374 1.00 0.00 22 VAL A O 11
ATOM 13760 N N . LEU A 1 23 ? 2.419 -6.991 -4.673 1.00 0.00 23 LEU A N 11
ATOM 13761 C CA . LEU A 1 23 ? 2.480 -8.311 -5.291 1.00 0.00 23 LEU A CA 11
ATOM 13762 C C . LEU A 1 23 ? 2.706 -8.199 -6.795 1.00 0.00 23 LEU A C 11
ATOM 13763 O O . LEU A 1 23 ? 3.193 -9.132 -7.432 1.00 0.00 23 LEU A O 11
ATOM 13779 N N . GLY A 1 24 ? 2.350 -7.048 -7.358 1.00 0.00 24 GLY A N 11
ATOM 13780 C CA . GLY A 1 24 ? 2.523 -6.834 -8.782 1.00 0.00 24 GLY A CA 11
ATOM 13781 C C . GLY A 1 24 ? 1.395 -7.432 -9.600 1.00 0.00 24 GLY A C 11
ATOM 13782 O O . GLY A 1 24 ? 1.635 -8.150 -10.570 1.00 0.00 24 GLY A O 11
ATOM 13786 N N . VAL A 1 25 ? 0.160 -7.137 -9.207 1.00 0.00 25 VAL A N 11
ATOM 13787 C CA . VAL A 1 25 ? -1.009 -7.651 -9.909 1.00 0.00 25 VAL A CA 11
ATOM 13788 C C . VAL A 1 25 ? -2.074 -6.571 -10.067 1.00 0.00 25 VAL A C 11
ATOM 13789 O O . VAL A 1 25 ? -2.007 -5.520 -9.430 1.00 0.00 25 VAL A O 11
ATOM 13802 N N . SER A 1 26 ? -3.058 -6.839 -10.919 1.00 0.00 26 SER A N 11
ATOM 13803 C CA . SER A 1 26 ? -4.137 -5.888 -11.164 1.00 0.00 26 SER A CA 11
ATOM 13804 C C . SER A 1 26 ? -5.471 -6.442 -10.669 1.00 0.00 26 SER A C 11
ATOM 13805 O O . SER A 1 26 ? -5.545 -7.571 -10.185 1.00 0.00 26 SER A O 11
ATOM 13813 N N . ARG A 1 27 ? -6.521 -5.637 -10.795 1.00 0.00 27 ARG A N 11
ATOM 13814 C CA . ARG A 1 27 ? -7.852 -6.044 -10.361 1.00 0.00 27 ARG A CA 11
ATOM 13815 C C . ARG A 1 27 ? -8.262 -7.356 -11.023 1.00 0.00 27 ARG A C 11
ATOM 13816 O O . ARG A 1 27 ? -9.007 -8.150 -10.447 1.00 0.00 27 ARG A O 11
ATOM 13837 N N . THR A 1 28 ? -7.772 -7.578 -12.239 1.00 0.00 28 THR A N 11
ATOM 13838 C CA . THR A 1 28 ? -8.089 -8.791 -12.981 1.00 0.00 28 THR A CA 11
ATOM 13839 C C . THR A 1 28 ? -7.531 -10.025 -12.282 1.00 0.00 28 THR A C 11
ATOM 13840 O O . THR A 1 28 ? -8.016 -11.138 -12.484 1.00 0.00 28 THR A O 11
ATOM 13851 N N . ALA A 1 29 ? -6.509 -9.821 -11.457 1.00 0.00 29 ALA A N 11
ATOM 13852 C CA . ALA A 1 29 ? -5.886 -10.917 -10.725 1.00 0.00 29 ALA A CA 11
ATOM 13853 C C . ALA A 1 29 ? -6.790 -11.408 -9.599 1.00 0.00 29 ALA A C 11
ATOM 13854 O O . ALA A 1 29 ? -7.234 -10.624 -8.760 1.00 0.00 29 ALA A O 11
ATOM 13861 N N . SER A 1 30 ? -7.059 -12.709 -9.587 1.00 0.00 30 SER A N 11
ATOM 13862 C CA . SER A 1 30 ? -7.913 -13.304 -8.566 1.00 0.00 30 SER A CA 11
ATOM 13863 C C . SER A 1 30 ? -7.086 -14.105 -7.564 1.00 0.00 30 SER A C 11
ATOM 13864 O O . SER A 1 30 ? -5.929 -14.434 -7.823 1.00 0.00 30 SER A O 11
ATOM 13872 N N .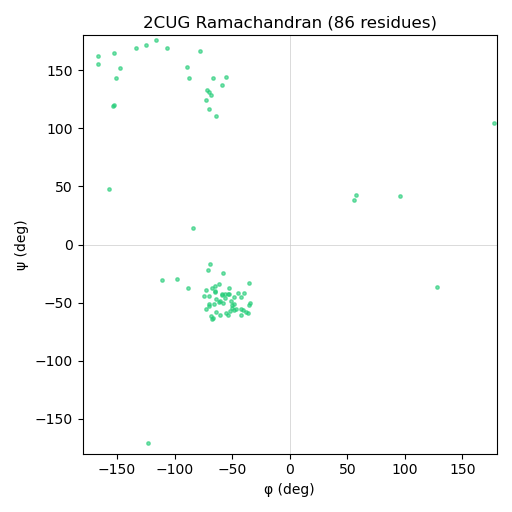 GLN A 1 31 ? -7.690 -14.412 -6.421 1.00 0.00 31 GLN A N 11
ATOM 13873 C CA . GLN A 1 31 ? -7.010 -15.173 -5.380 1.00 0.00 31 GLN A CA 11
ATOM 13874 C C . GLN A 1 31 ? -6.088 -16.225 -5.988 1.00 0.00 31 GLN A C 11
ATOM 13875 O O . GLN A 1 31 ? -5.016 -16.508 -5.455 1.00 0.00 31 GLN A O 11
ATOM 13889 N N . ALA A 1 32 ? -6.513 -16.801 -7.108 1.00 0.00 32 ALA A N 11
ATOM 13890 C CA . ALA A 1 32 ? -5.725 -17.820 -7.790 1.00 0.00 32 ALA A CA 11
ATOM 13891 C C . ALA A 1 32 ? -4.418 -17.240 -8.319 1.00 0.00 32 ALA A C 11
ATOM 13892 O O . ALA A 1 32 ? -3.334 -17.711 -7.974 1.00 0.00 32 ALA A O 11
ATOM 13899 N N . ASP A 1 33 ? -4.528 -16.217 -9.160 1.00 0.00 33 ASP A N 11
ATOM 13900 C CA . ASP A 1 33 ? -3.354 -15.573 -9.737 1.00 0.00 33 ASP A CA 11
ATOM 13901 C C . ASP A 1 33 ? -2.453 -15.006 -8.645 1.00 0.00 33 ASP A C 11
ATOM 13902 O O . ASP A 1 33 ? -1.227 -15.058 -8.749 1.00 0.00 33 ASP A O 11
ATOM 13911 N N . ILE A 1 34 ? -3.068 -14.465 -7.598 1.00 0.00 34 ILE A N 11
ATOM 13912 C CA . ILE A 1 34 ? -2.321 -13.889 -6.487 1.00 0.00 34 ILE A CA 11
ATOM 13913 C C . ILE A 1 34 ? -1.363 -14.909 -5.882 1.00 0.00 34 ILE A C 11
ATOM 13914 O O . ILE A 1 34 ? -0.183 -14.623 -5.675 1.00 0.00 34 ILE A O 11
ATOM 13930 N N . LYS A 1 35 ? -1.877 -16.101 -5.600 1.00 0.00 35 LYS A N 11
ATOM 13931 C CA . LYS A 1 35 ? -1.067 -17.167 -5.021 1.00 0.00 35 LYS A CA 11
ATOM 13932 C C . LYS A 1 35 ? 0.155 -17.454 -5.888 1.00 0.00 35 LYS A C 11
ATOM 13933 O O . LYS A 1 35 ? 1.289 -17.423 -5.410 1.00 0.00 35 LYS A O 11
ATOM 13952 N N . LYS A 1 36 ? -0.083 -17.731 -7.165 1.00 0.00 36 LYS A N 11
ATOM 13953 C CA . LYS A 1 36 ? 0.998 -18.021 -8.100 1.00 0.00 36 LYS A CA 11
ATOM 13954 C C . LYS A 1 36 ? 1.973 -16.851 -8.184 1.00 0.00 36 LYS A C 11
ATOM 13955 O O . LYS A 1 36 ? 3.186 -17.035 -8.090 1.00 0.00 36 LYS A O 11
ATOM 13974 N N . ALA A 1 37 ? 1.434 -15.649 -8.359 1.00 0.00 37 ALA A N 11
ATOM 13975 C CA . ALA A 1 37 ? 2.257 -14.449 -8.451 1.00 0.00 37 ALA A CA 11
ATOM 13976 C C . ALA A 1 37 ? 2.899 -14.119 -7.108 1.00 0.00 37 ALA A C 11
ATOM 13977 O O . ALA A 1 37 ? 3.924 -13.440 -7.049 1.00 0.00 37 ALA A O 11
ATOM 13984 N N . TYR A 1 38 ? 2.289 -14.603 -6.032 1.00 0.00 38 TYR A N 11
ATOM 13985 C CA . TYR A 1 38 ? 2.800 -14.356 -4.688 1.00 0.00 38 TYR A CA 11
ATOM 13986 C C . TYR A 1 38 ? 4.049 -15.189 -4.418 1.00 0.00 38 TYR A C 11
ATOM 13987 O O . TYR A 1 38 ? 5.151 -14.655 -4.290 1.00 0.00 38 TYR A O 11
ATOM 14005 N N . LYS A 1 39 ? 3.868 -16.503 -4.334 1.00 0.00 39 LYS A N 11
ATOM 14006 C CA . LYS A 1 39 ? 4.979 -17.414 -4.082 1.00 0.00 39 LYS A CA 11
ATOM 14007 C C . LYS A 1 39 ? 6.156 -17.104 -5.001 1.00 0.00 39 LYS A C 11
ATOM 14008 O O . LYS A 1 39 ? 7.304 -17.049 -4.561 1.00 0.00 39 LYS A O 11
ATOM 14027 N N . LYS A 1 40 ? 5.863 -16.903 -6.282 1.00 0.00 40 LYS A N 11
ATOM 14028 C CA . LYS A 1 40 ? 6.896 -16.596 -7.264 1.00 0.00 40 LYS A CA 11
ATOM 14029 C C . LYS A 1 40 ? 7.783 -15.452 -6.782 1.00 0.00 40 LYS A C 11
ATOM 14030 O O . LYS A 1 40 ? 9.004 -15.591 -6.703 1.00 0.00 40 LYS A O 11
ATOM 14049 N N . LEU A 1 41 ? 7.162 -14.323 -6.460 1.00 0.00 41 LEU A N 11
ATOM 14050 C CA . LEU A 1 41 ? 7.895 -13.156 -5.984 1.00 0.00 41 LEU A CA 11
ATOM 14051 C C . LEU A 1 41 ? 8.643 -13.472 -4.693 1.00 0.00 41 LEU A C 11
ATOM 14052 O O . LEU A 1 41 ? 9.790 -13.064 -4.513 1.00 0.00 41 LEU A O 11
ATOM 14068 N N . ALA A 1 42 ? 7.986 -14.203 -3.798 1.00 0.00 42 ALA A N 11
ATOM 14069 C CA . ALA A 1 42 ? 8.591 -14.577 -2.525 1.00 0.00 42 ALA A CA 11
ATOM 14070 C C . ALA A 1 42 ? 9.815 -15.461 -2.738 1.00 0.00 42 ALA A C 11
ATOM 14071 O O . ALA A 1 42 ? 10.796 -15.367 -2.001 1.00 0.00 42 ALA A O 11
ATOM 14078 N N . ARG A 1 43 ? 9.751 -16.319 -3.751 1.00 0.00 43 ARG A N 11
ATOM 14079 C CA . ARG A 1 43 ? 10.854 -17.221 -4.059 1.00 0.00 43 ARG A CA 11
ATOM 14080 C C . ARG A 1 43 ? 11.980 -16.479 -4.771 1.00 0.00 43 ARG A C 11
ATOM 14081 O O . ARG A 1 43 ? 13.158 -16.746 -4.536 1.00 0.00 43 ARG A O 11
ATOM 14102 N N . GLU A 1 44 ? 11.609 -15.546 -5.643 1.00 0.00 44 GLU A N 11
ATOM 14103 C CA . GLU A 1 44 ? 12.589 -14.766 -6.390 1.00 0.00 44 GLU A CA 11
ATOM 14104 C C . GLU A 1 44 ? 13.317 -13.786 -5.474 1.00 0.00 44 GLU A C 11
ATOM 14105 O O . GLU A 1 44 ? 14.543 -13.810 -5.371 1.00 0.00 44 GLU A O 11
ATOM 14117 N N . TRP A 1 45 ? 12.552 -12.925 -4.813 1.00 0.00 45 TRP A N 11
ATOM 14118 C CA . TRP A 1 45 ? 13.123 -11.935 -3.906 1.00 0.00 45 TRP A CA 11
ATOM 14119 C C . TRP A 1 45 ? 13.375 -12.539 -2.529 1.00 0.00 45 TRP A C 11
ATOM 14120 O O . TRP A 1 45 ? 13.632 -11.821 -1.563 1.00 0.00 45 TRP A O 11
ATOM 14141 N N . HIS A 1 46 ? 13.300 -13.864 -2.446 1.00 0.00 46 HIS A N 11
ATOM 14142 C CA . HIS A 1 46 ? 13.521 -14.565 -1.186 1.00 0.00 46 HIS A CA 11
ATOM 14143 C C . HIS A 1 46 ? 14.869 -14.185 -0.583 1.00 0.00 46 HIS A C 11
ATOM 14144 O O . HIS A 1 46 ? 15.872 -14.044 -1.282 1.00 0.00 46 HIS A O 11
ATOM 14158 N N . PRO A 1 47 ? 14.896 -14.014 0.748 1.00 0.00 47 PRO A N 11
ATOM 14159 C CA . PRO A 1 47 ? 16.115 -13.648 1.474 1.00 0.00 47 PRO A CA 11
ATOM 14160 C C . PRO A 1 47 ? 17.136 -14.780 1.501 1.00 0.00 47 PRO A C 11
ATOM 14161 O O . PRO A 1 47 ? 18.333 -14.554 1.319 1.00 0.00 47 PRO A O 11
ATOM 14172 N N . ASP A 1 48 ? 16.657 -15.998 1.727 1.00 0.00 48 ASP A N 11
ATOM 14173 C CA . ASP A 1 48 ? 17.528 -17.166 1.776 1.00 0.00 48 ASP A CA 11
ATOM 14174 C C . ASP A 1 48 ? 18.329 -17.301 0.485 1.00 0.00 48 ASP A C 11
ATOM 14175 O O . ASP A 1 48 ? 19.458 -17.791 0.490 1.00 0.00 48 ASP A O 11
ATOM 14184 N N . LYS A 1 49 ? 17.736 -16.863 -0.621 1.00 0.00 49 LYS A N 11
ATOM 14185 C CA . LYS A 1 49 ? 18.393 -16.934 -1.921 1.00 0.00 49 LYS A CA 11
ATOM 14186 C C . LYS A 1 49 ? 19.142 -15.640 -2.224 1.00 0.00 49 LYS A C 11
ATOM 14187 O O . LYS A 1 49 ? 20.156 -15.647 -2.920 1.00 0.00 49 LYS A O 11
ATOM 14206 N N . ASN A 1 50 ? 18.636 -14.531 -1.694 1.00 0.00 50 ASN A N 11
ATOM 14207 C CA . ASN A 1 50 ? 19.258 -13.229 -1.907 1.00 0.00 50 ASN A CA 11
ATOM 14208 C C . ASN A 1 50 ? 20.371 -12.985 -0.892 1.00 0.00 50 ASN A C 11
ATOM 14209 O O . ASN A 1 50 ? 20.158 -13.088 0.317 1.00 0.00 50 ASN A O 11
ATOM 14220 N N . LYS A 1 51 ? 21.559 -12.661 -1.391 1.00 0.00 51 LYS A N 11
ATOM 14221 C CA . LYS A 1 51 ? 22.706 -12.401 -0.530 1.00 0.00 51 LYS A CA 11
ATOM 14222 C C . LYS A 1 51 ? 22.903 -10.902 -0.325 1.00 0.00 51 LYS A C 11
ATOM 14223 O O . LYS A 1 51 ? 23.350 -10.465 0.736 1.00 0.00 51 LYS A O 11
ATOM 14242 N N . ASP A 1 52 ? 22.565 -10.121 -1.345 1.00 0.00 52 ASP A N 11
ATOM 14243 C CA . ASP A 1 52 ? 22.703 -8.671 -1.275 1.00 0.00 52 ASP A CA 11
ATOM 14244 C C . ASP A 1 52 ? 21.958 -8.112 -0.067 1.00 0.00 52 ASP A C 11
ATOM 14245 O O . ASP A 1 52 ? 20.854 -8.543 0.267 1.00 0.00 52 ASP A O 11
ATOM 14254 N N . PRO A 1 53 ? 22.574 -7.129 0.607 1.00 0.00 53 PRO A N 11
ATOM 14255 C CA . PRO A 1 53 ? 21.988 -6.491 1.789 1.00 0.00 53 PRO A CA 11
ATOM 14256 C C . PRO A 1 53 ? 20.779 -5.627 1.442 1.00 0.00 53 PRO A C 11
ATOM 14257 O O . PRO A 1 53 ? 20.899 -4.633 0.728 1.00 0.00 53 PRO A O 11
ATOM 14268 N N . GLY A 1 54 ? 19.615 -6.015 1.953 1.00 0.00 54 GLY A N 11
ATOM 14269 C CA . GLY A 1 54 ? 18.401 -5.265 1.686 1.00 0.00 54 GLY A CA 11
ATOM 14270 C C . GLY A 1 54 ? 17.349 -6.097 0.980 1.00 0.00 54 GLY A C 11
ATOM 14271 O O . GLY A 1 54 ? 16.159 -5.981 1.270 1.00 0.00 54 GLY A O 11
ATOM 14275 N N . ALA A 1 55 ? 17.788 -6.937 0.048 1.00 0.00 55 ALA A N 11
ATOM 14276 C CA . ALA A 1 55 ? 16.875 -7.791 -0.701 1.00 0.00 55 ALA A CA 11
ATOM 14277 C C . ALA A 1 55 ? 15.739 -8.291 0.184 1.00 0.00 55 ALA A C 11
ATOM 14278 O O . ALA A 1 55 ? 14.578 -8.292 -0.223 1.00 0.00 55 ALA A O 11
ATOM 14285 N N . GLU A 1 56 ? 16.082 -8.715 1.397 1.00 0.00 56 GLU A N 11
ATOM 14286 C CA . GLU A 1 56 ? 15.089 -9.218 2.339 1.00 0.00 56 GLU A CA 11
ATOM 14287 C C . GLU A 1 56 ? 13.927 -8.239 2.479 1.00 0.00 56 GLU A C 11
ATOM 14288 O O . GLU A 1 56 ? 12.762 -8.636 2.467 1.00 0.00 56 GLU A O 11
ATOM 14300 N N . ASP A 1 57 ? 14.254 -6.958 2.613 1.00 0.00 57 ASP A N 11
ATOM 14301 C CA . ASP A 1 57 ? 13.238 -5.921 2.756 1.00 0.00 57 ASP A CA 11
ATOM 14302 C C . ASP A 1 57 ? 12.083 -6.155 1.788 1.00 0.00 57 ASP A C 11
ATOM 14303 O O . ASP A 1 57 ? 10.924 -6.227 2.195 1.00 0.00 57 ASP A O 11
ATOM 14312 N N . ARG A 1 58 ? 12.408 -6.272 0.504 1.00 0.00 58 ARG A N 11
ATOM 14313 C CA . ARG A 1 58 ? 11.397 -6.495 -0.522 1.00 0.00 58 ARG A CA 11
ATOM 14314 C C . ARG A 1 58 ? 10.541 -7.713 -0.187 1.00 0.00 58 ARG A C 11
ATOM 14315 O O . ARG A 1 58 ? 9.312 -7.651 -0.226 1.00 0.00 58 ARG A O 11
ATOM 14336 N N . PHE A 1 59 ? 11.199 -8.820 0.143 1.00 0.00 59 PHE A N 11
ATOM 14337 C CA . PHE A 1 59 ? 10.499 -10.053 0.484 1.00 0.00 59 PHE A CA 11
ATOM 14338 C C . PHE A 1 59 ? 9.485 -9.812 1.599 1.00 0.00 59 PHE A C 11
ATOM 14339 O O . PHE A 1 59 ? 8.366 -10.323 1.556 1.00 0.00 59 PHE A O 11
ATOM 14356 N N . ILE A 1 60 ? 9.887 -9.031 2.596 1.00 0.00 60 ILE A N 11
ATOM 14357 C CA . ILE A 1 60 ? 9.015 -8.722 3.722 1.00 0.00 60 ILE A CA 11
ATOM 14358 C C . ILE A 1 60 ? 7.728 -8.052 3.253 1.00 0.00 60 ILE A C 11
ATOM 14359 O O . ILE A 1 60 ? 6.640 -8.373 3.731 1.00 0.00 60 ILE A O 11
ATOM 14375 N N . GLN A 1 61 ? 7.860 -7.121 2.314 1.00 0.00 61 GLN A N 11
ATOM 14376 C CA . GLN A 1 61 ? 6.707 -6.407 1.779 1.00 0.00 61 GLN A CA 11
ATOM 14377 C C . GLN A 1 61 ? 5.828 -7.336 0.948 1.00 0.00 61 GLN A C 11
ATOM 14378 O O . GLN A 1 61 ? 4.620 -7.424 1.169 1.00 0.00 61 GLN A O 11
ATOM 14392 N N . ILE A 1 62 ? 6.442 -8.026 -0.007 1.00 0.00 62 ILE A N 11
ATOM 14393 C CA . ILE A 1 62 ? 5.715 -8.949 -0.870 1.00 0.00 62 ILE A CA 11
ATOM 14394 C C . ILE A 1 62 ? 4.866 -9.914 -0.050 1.00 0.00 62 ILE A C 11
ATOM 14395 O O . ILE A 1 62 ? 3.692 -10.133 -0.350 1.00 0.00 62 ILE A O 11
ATOM 14411 N N . SER A 1 63 ? 5.467 -10.489 0.986 1.00 0.00 63 SER A N 11
ATOM 14412 C CA . SER A 1 63 ? 4.767 -11.433 1.849 1.00 0.00 63 SER A CA 11
ATOM 14413 C C . SER A 1 63 ? 3.603 -10.755 2.565 1.00 0.00 63 SER A C 11
ATOM 14414 O O . SER A 1 63 ? 2.490 -11.280 2.602 1.00 0.00 63 SER A O 11
ATOM 14422 N N . LYS A 1 64 ? 3.869 -9.584 3.134 1.00 0.00 64 LYS A N 11
ATOM 14423 C CA . LYS A 1 64 ? 2.845 -8.830 3.849 1.00 0.00 64 LYS A CA 11
ATOM 14424 C C . LYS A 1 64 ? 1.663 -8.518 2.937 1.00 0.00 64 LYS A C 11
ATOM 14425 O O . LYS A 1 64 ? 0.511 -8.549 3.367 1.00 0.00 64 LYS A O 11
ATOM 14444 N N . ALA A 1 65 ? 1.957 -8.219 1.676 1.00 0.00 65 ALA A N 11
ATOM 14445 C CA . ALA A 1 65 ? 0.918 -7.905 0.703 1.00 0.00 65 ALA A CA 11
ATOM 14446 C C . ALA A 1 65 ? -0.049 -9.073 0.536 1.00 0.00 65 ALA A C 11
ATOM 14447 O O . ALA A 1 65 ? -1.266 -8.889 0.541 1.00 0.00 65 ALA A O 11
ATOM 14454 N N . TYR A 1 66 ? 0.501 -10.273 0.387 1.00 0.00 66 TYR A N 11
ATOM 14455 C CA . TYR A 1 66 ? -0.313 -11.470 0.215 1.00 0.00 66 TYR A CA 11
ATOM 14456 C C . TYR A 1 66 ? -1.037 -11.828 1.509 1.00 0.00 66 TYR A C 11
ATOM 14457 O O . TYR A 1 66 ? -2.216 -12.179 1.497 1.00 0.00 66 TYR A O 11
ATOM 14475 N N . GLU A 1 67 ? -0.321 -11.734 2.625 1.00 0.00 67 GLU A N 11
ATOM 14476 C CA . GLU A 1 67 ? -0.894 -12.047 3.929 1.00 0.00 67 GLU A CA 11
ATOM 14477 C C . GLU A 1 67 ? -2.309 -11.489 4.049 1.00 0.00 67 GLU A C 11
ATOM 14478 O O . GLU A 1 67 ? -3.183 -12.108 4.657 1.00 0.00 67 GLU A O 11
ATOM 14490 N N . ILE A 1 68 ? -2.527 -10.315 3.466 1.00 0.00 68 ILE A N 11
ATOM 14491 C CA . ILE A 1 68 ? -3.835 -9.673 3.507 1.00 0.00 68 ILE A CA 11
ATOM 14492 C C . ILE A 1 68 ? -4.824 -10.382 2.588 1.00 0.00 68 ILE A C 11
ATOM 14493 O O . ILE A 1 68 ? -5.911 -10.776 3.013 1.00 0.00 68 ILE A O 11
ATOM 14509 N N . LEU A 1 69 ? -4.441 -10.542 1.326 1.00 0.00 69 LEU A N 11
ATOM 14510 C CA . LEU A 1 69 ? -5.293 -11.205 0.346 1.00 0.00 69 LEU A CA 11
ATOM 14511 C C . LEU A 1 69 ? -5.470 -12.681 0.688 1.00 0.00 69 LEU A C 11
ATOM 14512 O O . LEU A 1 69 ? -6.584 -13.143 0.933 1.00 0.00 69 LEU A O 11
ATOM 14528 N N . SER A 1 70 ? -4.362 -13.416 0.705 1.00 0.00 70 SER A N 11
ATOM 14529 C CA . SER A 1 70 ? -4.395 -14.840 1.016 1.00 0.00 70 SER A CA 11
ATOM 14530 C C . SER A 1 70 ? -5.350 -15.122 2.172 1.00 0.00 70 SER A C 11
ATOM 14531 O O . SER A 1 70 ? -6.083 -16.110 2.158 1.00 0.00 70 SER A O 11
ATOM 14539 N N . ASN A 1 71 ? -5.335 -14.246 3.171 1.00 0.00 71 ASN A N 11
ATOM 14540 C CA . ASN A 1 71 ? -6.199 -14.401 4.336 1.00 0.00 71 ASN A CA 11
ATOM 14541 C C . ASN A 1 71 ? -7.597 -13.861 4.051 1.00 0.00 71 ASN A C 11
ATOM 14542 O O . ASN A 1 71 ? -7.753 -12.816 3.422 1.00 0.00 71 ASN A O 11
ATOM 14553 N N . GLU A 1 72 ? -8.610 -14.583 4.520 1.00 0.00 72 GLU A N 11
ATOM 14554 C CA . GLU A 1 72 ? -9.996 -14.177 4.315 1.00 0.00 72 GLU A CA 11
ATOM 14555 C C . GLU A 1 72 ? -10.374 -13.038 5.258 1.00 0.00 72 GLU A C 11
ATOM 14556 O O . GLU A 1 72 ? -10.910 -12.017 4.830 1.00 0.00 72 GLU A O 11
ATOM 14568 N N . GLU A 1 73 ? -10.091 -13.224 6.543 1.00 0.00 73 GLU A N 11
ATOM 14569 C CA . GLU A 1 73 ? -10.403 -12.213 7.547 1.00 0.00 73 GLU A CA 11
ATOM 14570 C C . GLU A 1 73 ? -9.827 -10.857 7.150 1.00 0.00 73 GLU A C 11
ATOM 14571 O O . GLU A 1 73 ? -10.539 -9.852 7.120 1.00 0.00 73 GLU A O 11
ATOM 14583 N N . LYS A 1 74 ? -8.534 -10.835 6.848 1.00 0.00 74 LYS A N 11
ATOM 14584 C CA . LYS A 1 74 ? -7.860 -9.604 6.452 1.00 0.00 74 LYS A CA 11
ATOM 14585 C C . LYS A 1 74 ? -8.454 -9.051 5.160 1.00 0.00 74 LYS A C 11
ATOM 14586 O O . LYS A 1 74 ? -9.003 -7.949 5.141 1.00 0.00 74 LYS A O 11
ATOM 14605 N N . ARG A 1 75 ? -8.340 -9.822 4.084 1.00 0.00 75 ARG A N 11
ATOM 14606 C CA . ARG A 1 75 ? -8.866 -9.408 2.789 1.00 0.00 75 ARG A CA 11
ATOM 14607 C C . ARG A 1 75 ? -10.289 -8.874 2.925 1.00 0.00 75 ARG A C 11
ATOM 14608 O O . ARG A 1 75 ? -10.551 -7.700 2.660 1.00 0.00 75 ARG A O 11
ATOM 14629 N N . THR A 1 76 ? -11.205 -9.743 3.339 1.00 0.00 76 THR A N 11
ATOM 14630 C CA . THR A 1 76 ? -12.601 -9.360 3.508 1.00 0.00 76 THR A CA 11
ATOM 14631 C C . THR A 1 76 ? -12.721 -8.035 4.252 1.00 0.00 76 THR A C 11
ATOM 14632 O O . THR A 1 76 ? -13.582 -7.214 3.942 1.00 0.00 76 THR A O 11
ATOM 14643 N N . ASN A 1 77 ? -11.850 -7.833 5.236 1.00 0.00 77 ASN A N 11
ATOM 14644 C CA . ASN A 1 77 ? -11.859 -6.607 6.025 1.00 0.00 77 ASN A CA 11
ATOM 14645 C C . ASN A 1 77 ? -11.421 -5.414 5.180 1.00 0.00 77 ASN A C 11
ATOM 14646 O O . ASN A 1 77 ? -12.081 -4.374 5.167 1.00 0.00 77 ASN A O 11
ATOM 14657 N N . TYR A 1 78 ? -10.307 -5.572 4.476 1.00 0.00 78 TYR A N 11
ATOM 14658 C CA . TYR A 1 78 ? -9.780 -4.508 3.630 1.00 0.00 78 TYR A CA 11
ATOM 14659 C C . TYR A 1 78 ? -10.800 -4.097 2.573 1.00 0.00 78 TYR A C 11
ATOM 14660 O O . TYR A 1 78 ? -11.214 -2.939 2.510 1.00 0.00 78 TYR A O 11
ATOM 14678 N N . ASP A 1 79 ? -11.201 -5.054 1.744 1.00 0.00 79 ASP A N 11
ATOM 14679 C CA . ASP A 1 79 ? -12.174 -4.794 0.689 1.00 0.00 79 ASP A CA 11
ATOM 14680 C C . ASP A 1 79 ? -13.439 -4.160 1.261 1.00 0.00 79 ASP A C 11
ATOM 14681 O O . ASP A 1 79 ? -13.863 -3.091 0.821 1.00 0.00 79 ASP A O 11
ATOM 14690 N N . HIS A 1 80 ? -14.036 -4.826 2.244 1.00 0.00 80 HIS A N 11
ATOM 14691 C CA . HIS A 1 80 ? -15.253 -4.327 2.876 1.00 0.00 80 HIS A CA 11
ATOM 14692 C C . HIS A 1 80 ? -15.067 -2.891 3.354 1.00 0.00 80 HIS A C 11
ATOM 14693 O O . HIS A 1 80 ? -15.975 -2.066 3.242 1.00 0.00 80 HIS A O 11
ATOM 14707 N N . TYR A 1 81 ? -13.886 -2.598 3.888 1.00 0.00 81 TYR A N 11
ATOM 14708 C CA . TYR A 1 81 ? -13.583 -1.262 4.386 1.00 0.00 81 TYR A CA 11
ATOM 14709 C C . TYR A 1 81 ? -13.416 -0.276 3.234 1.00 0.00 81 TYR A C 11
ATOM 14710 O O . TYR A 1 81 ? -13.485 0.938 3.425 1.00 0.00 81 TYR A O 11
ATOM 14728 N N . GLY A 1 82 ? -13.195 -0.808 2.036 1.00 0.00 82 GLY A N 11
ATOM 14729 C CA . GLY A 1 82 ? -13.022 0.038 0.869 1.00 0.00 82 GLY A CA 11
ATOM 14730 C C . GLY A 1 82 ? -11.686 0.755 0.866 1.00 0.00 82 GLY A C 11
ATOM 14731 O O . GLY A 1 82 ? -11.604 1.927 0.498 1.00 0.00 82 GLY A O 11
ATOM 14735 N N . SER A 1 83 ? -10.637 0.050 1.279 1.00 0.00 83 SER A N 11
ATOM 14736 C CA . SER A 1 83 ? -9.300 0.628 1.327 1.00 0.00 83 SER A CA 11
ATOM 14737 C C . SER A 1 83 ? -9.275 1.868 2.215 1.00 0.00 83 SER A C 11
ATOM 14738 O O . SER A 1 83 ? -8.660 2.878 1.875 1.00 0.00 83 SER A O 11
ATOM 14746 N N . GLY A 1 84 ? -9.951 1.784 3.358 1.00 0.00 84 GLY A N 11
ATOM 14747 C CA .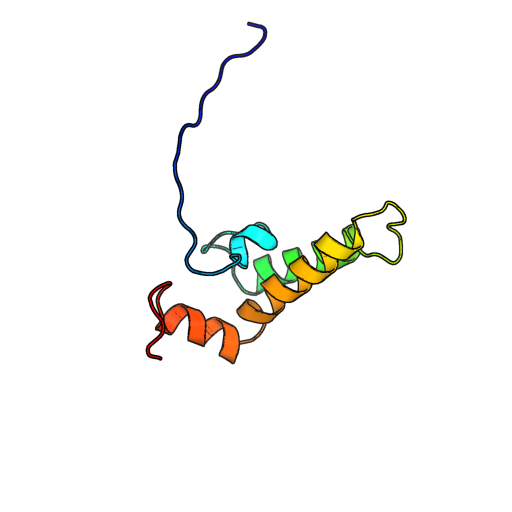 GLY A 1 84 ? -9.995 2.905 4.278 1.00 0.00 84 GLY A CA 11
ATOM 14748 C C . GLY A 1 84 ? -8.735 3.020 5.113 1.00 0.00 84 GLY A C 11
ATOM 14749 O O . GLY A 1 84 ? -8.047 2.033 5.376 1.00 0.00 84 GLY A O 11
ATOM 14753 N N . PRO A 1 85 ? -8.415 4.249 5.542 1.00 0.00 85 PRO A N 11
ATOM 14754 C CA . PRO A 1 85 ? -7.226 4.519 6.357 1.00 0.00 85 PRO A CA 11
ATOM 14755 C C . PRO A 1 85 ? -7.349 3.952 7.767 1.00 0.00 85 PRO A C 11
ATOM 14756 O O . PRO A 1 85 ? -8.320 3.267 8.088 1.00 0.00 85 PRO A O 11
ATOM 14767 N N . SER A 1 86 ? -6.359 4.242 8.605 1.00 0.00 86 SER A N 11
ATOM 14768 C CA . SER A 1 86 ? -6.356 3.758 9.981 1.00 0.00 86 SER A CA 11
ATOM 14769 C C . SER A 1 86 ? -5.895 4.851 10.940 1.00 0.00 86 SER A C 11
ATOM 14770 O O . SER A 1 86 ? -5.225 5.803 10.539 1.00 0.00 86 SER A O 11
ATOM 14778 N N . SER A 1 87 ? -6.260 4.708 12.210 1.00 0.00 87 SER A N 11
ATOM 14779 C CA . SER A 1 87 ? -5.889 5.684 13.228 1.00 0.00 87 SER A CA 11
ATOM 14780 C C . SER A 1 87 ? -4.372 5.785 13.355 1.00 0.00 87 SER A C 11
ATOM 14781 O O . SER A 1 87 ? -3.799 6.868 13.240 1.00 0.00 87 SER A O 11
ATOM 14789 N N . GLY A 1 88 ? -3.727 4.647 13.593 1.00 0.00 88 GLY A N 11
ATOM 14790 C CA . GLY A 1 88 ? -2.282 4.629 13.733 1.00 0.00 88 GLY A CA 11
ATOM 14791 C C . GLY A 1 88 ? -1.660 3.372 13.157 1.00 0.00 88 GLY A C 11
ATOM 14792 O O . GLY A 1 88 ? -1.411 2.408 13.880 1.00 0.00 88 GLY A O 11
ATOM 14796 N N . GLY A 1 1 ? 9.034 0.830 -33.202 1.00 0.00 1 GLY A N 12
ATOM 14797 C CA . GLY A 1 1 ? 8.502 1.650 -32.130 1.00 0.00 1 GLY A CA 12
ATOM 14798 C C . GLY A 1 1 ? 8.526 0.941 -30.790 1.00 0.00 1 GLY A C 12
ATOM 14799 O O . GLY A 1 1 ? 7.523 0.365 -30.367 1.00 0.00 1 GLY A O 12
ATOM 14803 N N . SER A 1 2 ? 9.674 0.980 -30.122 1.00 0.00 2 SER A N 12
ATOM 14804 C CA . SER A 1 2 ? 9.826 0.331 -28.825 1.00 0.00 2 SER A CA 12
ATOM 14805 C C . SER A 1 2 ? 8.851 0.916 -27.807 1.00 0.00 2 SER A C 12
ATOM 14806 O O . SER A 1 2 ? 8.490 2.090 -27.881 1.00 0.00 2 SER A O 12
ATOM 14814 N N . SER A 1 3 ? 8.430 0.087 -26.857 1.00 0.00 3 SER A N 12
ATOM 14815 C CA . SER A 1 3 ? 7.494 0.520 -25.826 1.00 0.00 3 SER A CA 12
ATOM 14816 C C . SER A 1 3 ? 8.109 0.370 -24.437 1.00 0.00 3 SER A C 12
ATOM 14817 O O . SER A 1 3 ? 8.549 -0.713 -24.054 1.00 0.00 3 SER A O 12
ATOM 14825 N N . GLY A 1 4 ? 8.135 1.468 -23.687 1.00 0.00 4 GLY A N 12
ATOM 14826 C CA . GLY A 1 4 ? 8.698 1.439 -22.350 1.00 0.00 4 GLY A CA 12
ATOM 14827 C C . GLY A 1 4 ? 7.850 0.638 -21.381 1.00 0.00 4 GLY A C 12
ATOM 14828 O O . GLY A 1 4 ? 7.104 -0.252 -21.789 1.00 0.00 4 GLY A O 12
ATOM 14832 N N . SER A 1 5 ? 7.966 0.953 -20.095 1.00 0.00 5 SER A N 12
ATOM 14833 C CA . SER A 1 5 ? 7.208 0.252 -19.065 1.00 0.00 5 SER A CA 12
ATOM 14834 C C . SER A 1 5 ? 6.121 1.151 -18.485 1.00 0.00 5 SER A C 12
ATOM 14835 O O . SER A 1 5 ? 6.264 2.373 -18.449 1.00 0.00 5 SER A O 12
ATOM 14843 N N . SER A 1 6 ? 5.033 0.536 -18.031 1.00 0.00 6 SER A N 12
ATOM 14844 C CA . SER A 1 6 ? 3.919 1.279 -17.455 1.00 0.00 6 SER A CA 12
ATOM 14845 C C . SER A 1 6 ? 4.397 2.188 -16.327 1.00 0.00 6 SER A C 12
ATOM 14846 O O . SER A 1 6 ? 4.280 3.410 -16.407 1.00 0.00 6 SER A O 12
ATOM 14854 N N . GLY A 1 7 ? 4.937 1.581 -15.274 1.00 0.00 7 GLY A N 12
ATOM 14855 C CA . GLY A 1 7 ? 5.425 2.349 -14.144 1.00 0.00 7 GLY A CA 12
ATOM 14856 C C . GLY A 1 7 ? 4.486 3.476 -13.761 1.00 0.00 7 GLY A C 12
ATOM 14857 O O . GLY A 1 7 ? 4.885 4.641 -13.731 1.00 0.00 7 GLY A O 12
ATOM 14861 N N . ILE A 1 8 ? 3.237 3.130 -13.468 1.00 0.00 8 ILE A N 12
ATOM 14862 C CA . ILE A 1 8 ? 2.240 4.122 -13.086 1.00 0.00 8 ILE A CA 12
ATOM 14863 C C . ILE A 1 8 ? 2.493 4.640 -11.674 1.00 0.00 8 ILE A C 12
ATOM 14864 O O . ILE A 1 8 ? 3.202 4.010 -10.887 1.00 0.00 8 ILE A O 12
ATOM 14880 N N . LEU A 1 9 ? 1.908 5.790 -11.358 1.00 0.00 9 LEU A N 12
ATOM 14881 C CA . LEU A 1 9 ? 2.068 6.393 -10.039 1.00 0.00 9 LEU A CA 12
ATOM 14882 C C . LEU A 1 9 ? 0.712 6.643 -9.387 1.00 0.00 9 LEU A C 12
ATOM 14883 O O . LEU A 1 9 ? -0.045 7.511 -9.821 1.00 0.00 9 LEU A O 12
ATOM 14899 N N . GLN A 1 10 ? 0.414 5.878 -8.341 1.00 0.00 10 GLN A N 12
ATOM 14900 C CA . GLN A 1 10 ? -0.850 6.019 -7.628 1.00 0.00 10 GLN A CA 12
ATOM 14901 C C . GLN A 1 10 ? -0.976 7.409 -7.013 1.00 0.00 10 GLN A C 12
ATOM 14902 O O . GLN A 1 10 ? 0.020 8.023 -6.632 1.00 0.00 10 GLN A O 12
ATOM 14916 N N . SER A 1 11 ? -2.208 7.899 -6.919 1.00 0.00 11 SER A N 12
ATOM 14917 C CA . SER A 1 11 ? -2.465 9.219 -6.354 1.00 0.00 11 SER A CA 12
ATOM 14918 C C . SER A 1 11 ? -2.601 9.142 -4.836 1.00 0.00 11 SER A C 12
ATOM 14919 O O . SER A 1 11 ? -1.893 9.832 -4.102 1.00 0.00 11 SER A O 12
ATOM 14927 N N . LEU A 1 12 ? -3.517 8.298 -4.373 1.00 0.00 12 LEU A N 12
ATOM 14928 C CA . LEU A 1 12 ? -3.748 8.130 -2.942 1.00 0.00 12 LEU A CA 12
ATOM 14929 C C . LEU A 1 12 ? -3.993 6.664 -2.599 1.00 0.00 12 LEU A C 12
ATOM 14930 O O . LEU A 1 12 ? -4.698 5.958 -3.319 1.00 0.00 12 LEU A O 12
ATOM 14946 N N . SER A 1 13 ? -3.407 6.215 -1.494 1.00 0.00 13 SER A N 12
ATOM 14947 C CA . SER A 1 13 ? -3.561 4.833 -1.055 1.00 0.00 13 SER A CA 12
ATOM 14948 C C . SER A 1 13 ? -4.322 4.763 0.265 1.00 0.00 13 SER A C 12
ATOM 14949 O O . SER A 1 13 ? -4.177 5.632 1.124 1.00 0.00 13 SER A O 12
ATOM 14957 N N . ALA A 1 14 ? -5.134 3.722 0.419 1.00 0.00 14 ALA A N 12
ATOM 14958 C CA . ALA A 1 14 ? -5.917 3.536 1.634 1.00 0.00 14 ALA A CA 12
ATOM 14959 C C . ALA A 1 14 ? -5.012 3.322 2.843 1.00 0.00 14 ALA A C 12
ATOM 14960 O O . ALA A 1 14 ? -5.289 3.820 3.935 1.00 0.00 14 ALA A O 12
ATOM 14967 N N . LEU A 1 15 ? -3.930 2.579 2.641 1.00 0.00 15 LEU A N 12
ATOM 14968 C CA . LEU A 1 15 ? -2.983 2.298 3.716 1.00 0.00 15 LEU A CA 12
ATOM 14969 C C . LEU A 1 15 ? -1.546 2.474 3.235 1.00 0.00 15 LEU A C 12
ATOM 14970 O O . LEU A 1 15 ? -1.304 2.763 2.063 1.00 0.00 15 LEU A O 12
ATOM 14986 N N . ASP A 1 16 ? -0.597 2.295 4.147 1.00 0.00 16 ASP A N 12
ATOM 14987 C CA . ASP A 1 16 ? 0.817 2.430 3.816 1.00 0.00 16 ASP A CA 12
ATOM 14988 C C . ASP A 1 16 ? 1.094 1.929 2.402 1.00 0.00 16 ASP A C 12
ATOM 14989 O O . ASP A 1 16 ? 1.450 2.706 1.516 1.00 0.00 16 ASP A O 12
ATOM 14998 N N . PHE A 1 17 ? 0.929 0.626 2.199 1.00 0.00 17 PHE A N 12
ATOM 14999 C CA . PHE A 1 17 ? 1.164 0.020 0.893 1.00 0.00 17 PHE A CA 12
ATOM 15000 C C . PHE A 1 17 ? -0.013 -0.860 0.483 1.00 0.00 17 PHE A C 12
ATOM 15001 O O . PHE A 1 17 ? -0.832 -1.248 1.316 1.00 0.00 17 PHE A O 12
ATOM 15018 N N . ASP A 1 18 ? -0.090 -1.171 -0.807 1.00 0.00 18 ASP A N 12
ATOM 15019 C CA . ASP A 1 18 ? -1.165 -2.006 -1.329 1.00 0.00 18 ASP A CA 12
ATOM 15020 C C . ASP A 1 18 ? -0.662 -3.414 -1.633 1.00 0.00 18 ASP A C 12
ATOM 15021 O O . ASP A 1 18 ? 0.451 -3.609 -2.121 1.00 0.00 18 ASP A O 12
ATOM 15030 N N . PRO A 1 19 ? -1.499 -4.419 -1.336 1.00 0.00 19 PRO A N 12
ATOM 15031 C CA . PRO A 1 19 ? -1.161 -5.826 -1.568 1.00 0.00 19 PRO A CA 12
ATOM 15032 C C . PRO A 1 19 ? -1.113 -6.173 -3.052 1.00 0.00 19 PRO A C 12
ATOM 15033 O O . PRO A 1 19 ? -0.279 -6.968 -3.487 1.00 0.00 19 PRO A O 12
ATOM 15044 N N . TYR A 1 20 ? -2.012 -5.574 -3.825 1.00 0.00 20 TYR A N 12
ATOM 15045 C CA . TYR A 1 20 ? -2.073 -5.821 -5.260 1.00 0.00 20 TYR A CA 12
ATOM 15046 C C . TYR A 1 20 ? -0.877 -5.198 -5.972 1.00 0.00 20 TYR A C 12
ATOM 15047 O O . TYR A 1 20 ? -0.312 -5.788 -6.893 1.00 0.00 20 TYR A O 12
ATOM 15065 N N . ARG A 1 21 ? -0.495 -4.001 -5.538 1.00 0.00 21 ARG A N 12
ATOM 15066 C CA . ARG A 1 21 ? 0.634 -3.296 -6.133 1.00 0.00 21 ARG A CA 12
ATOM 15067 C C . ARG A 1 21 ? 1.941 -4.035 -5.860 1.00 0.00 21 ARG A C 12
ATOM 15068 O O . ARG A 1 21 ? 2.739 -4.263 -6.769 1.00 0.00 21 ARG A O 12
ATOM 15089 N N . VAL A 1 22 ? 2.153 -4.406 -4.601 1.00 0.00 22 VAL A N 12
ATOM 15090 C CA . VAL A 1 22 ? 3.362 -5.119 -4.208 1.00 0.00 22 VAL A CA 12
ATOM 15091 C C . VAL A 1 22 ? 3.492 -6.438 -4.962 1.00 0.00 22 VAL A C 12
ATOM 15092 O O . VAL A 1 22 ? 4.503 -6.694 -5.617 1.00 0.00 22 VAL A O 12
ATOM 15105 N N . LEU A 1 23 ? 2.463 -7.272 -4.865 1.00 0.00 23 LEU A N 12
ATOM 15106 C CA . LEU A 1 23 ? 2.461 -8.566 -5.538 1.00 0.00 23 LEU A CA 12
ATOM 15107 C C . LEU A 1 23 ? 2.589 -8.394 -7.049 1.00 0.00 23 LEU A C 12
ATOM 15108 O O . LEU A 1 23 ? 3.312 -9.138 -7.710 1.00 0.00 23 LEU A O 12
ATOM 15124 N N . GLY A 1 24 ? 1.881 -7.406 -7.588 1.00 0.00 24 GLY A N 12
ATOM 15125 C CA . GLY A 1 24 ? 1.930 -7.153 -9.017 1.00 0.00 24 GLY A CA 12
ATOM 15126 C C . GLY A 1 24 ? 0.761 -7.772 -9.756 1.00 0.00 24 GLY A C 12
ATOM 15127 O O . GLY A 1 24 ? 0.942 -8.430 -10.781 1.00 0.00 24 GLY A O 12
ATOM 15131 N N . VAL A 1 25 ? -0.444 -7.564 -9.235 1.00 0.00 25 VAL A N 12
ATOM 15132 C CA . VAL A 1 25 ? -1.649 -8.107 -9.852 1.00 0.00 25 VAL A CA 12
ATOM 15133 C C . VAL A 1 25 ? -2.761 -7.066 -9.895 1.00 0.00 25 VAL A C 12
ATOM 15134 O O . VAL A 1 25 ? -2.807 -6.157 -9.067 1.00 0.00 25 VAL A O 12
ATOM 15147 N N . SER A 1 26 ? -3.658 -7.206 -10.866 1.00 0.00 26 SER A N 12
ATOM 15148 C CA . SER A 1 26 ? -4.770 -6.275 -11.020 1.00 0.00 26 SER A CA 12
ATOM 15149 C C . SER A 1 26 ? -6.077 -6.910 -10.556 1.00 0.00 26 SER A C 12
ATOM 15150 O O . SER A 1 26 ? -6.119 -8.092 -10.214 1.00 0.00 26 SER A O 12
ATOM 15158 N N . ARG A 1 27 ? -7.143 -6.116 -10.548 1.00 0.00 27 ARG A N 12
ATOM 15159 C CA . ARG A 1 27 ? -8.452 -6.598 -10.125 1.00 0.00 27 ARG A CA 12
ATOM 15160 C C . ARG A 1 27 ? -8.747 -7.969 -10.727 1.00 0.00 27 ARG A C 12
ATOM 15161 O O . ARG A 1 27 ? -9.073 -8.917 -10.012 1.00 0.00 27 ARG A O 12
ATOM 15182 N N . THR A 1 28 ? -8.631 -8.067 -12.048 1.00 0.00 28 THR A N 12
ATOM 15183 C CA . THR A 1 28 ? -8.886 -9.320 -12.747 1.00 0.00 28 THR A CA 12
ATOM 15184 C C . THR A 1 28 ? -8.260 -10.498 -12.010 1.00 0.00 28 THR A C 12
ATOM 15185 O O . THR A 1 28 ? -8.819 -11.594 -11.984 1.00 0.00 28 THR A O 12
ATOM 15196 N N . ALA A 1 29 ? -7.097 -10.265 -11.411 1.00 0.00 29 ALA A N 12
ATOM 15197 C CA . ALA A 1 29 ? -6.396 -11.307 -10.670 1.00 0.00 29 ALA A CA 12
ATOM 15198 C C . ALA A 1 29 ? -7.172 -11.708 -9.420 1.00 0.00 29 ALA A C 12
ATOM 15199 O O . ALA A 1 29 ? -7.468 -10.871 -8.568 1.00 0.00 29 ALA A O 12
ATOM 15206 N N . SER A 1 30 ? -7.497 -12.992 -9.318 1.00 0.00 30 SER A N 12
ATOM 15207 C CA . SER A 1 30 ? -8.243 -13.503 -8.173 1.00 0.00 30 SER A CA 12
ATOM 15208 C C . SER A 1 30 ? -7.314 -14.216 -7.195 1.00 0.00 30 SER A C 12
ATOM 15209 O O . SER A 1 30 ? -6.117 -14.348 -7.444 1.00 0.00 30 SER A O 12
ATOM 15217 N N . GLN A 1 31 ? -7.877 -14.674 -6.081 1.00 0.00 31 GLN A N 12
ATOM 15218 C CA . GLN A 1 31 ? -7.100 -15.373 -5.065 1.00 0.00 31 GLN A CA 12
ATOM 15219 C C . GLN A 1 31 ? -6.136 -16.366 -5.704 1.00 0.00 31 GLN A C 12
ATOM 15220 O O . GLN A 1 31 ? -4.980 -16.476 -5.295 1.00 0.00 31 GLN A O 12
ATOM 15234 N N . ALA A 1 32 ? -6.619 -17.089 -6.710 1.00 0.00 32 ALA A N 12
ATOM 15235 C CA . ALA A 1 32 ? -5.799 -18.072 -7.407 1.00 0.00 32 ALA A CA 12
ATOM 15236 C C . ALA A 1 32 ? -4.538 -17.430 -7.977 1.00 0.00 32 ALA A C 12
ATOM 15237 O O . ALA A 1 32 ? -3.423 -17.787 -7.597 1.00 0.00 32 ALA A O 12
ATOM 15244 N N . ASP A 1 33 ? -4.723 -16.483 -8.889 1.00 0.00 33 ASP A N 12
ATOM 15245 C CA . ASP A 1 33 ? -3.600 -15.791 -9.511 1.00 0.00 33 ASP A CA 12
ATOM 15246 C C . ASP A 1 33 ? -2.678 -15.190 -8.454 1.00 0.00 33 ASP A C 12
ATOM 15247 O O . ASP A 1 33 ? -1.456 -15.311 -8.542 1.00 0.00 33 ASP A O 12
ATOM 15256 N N . ILE A 1 34 ? -3.272 -14.543 -7.457 1.00 0.00 34 ILE A N 12
ATOM 15257 C CA . ILE A 1 34 ? -2.505 -13.924 -6.384 1.00 0.00 34 ILE A CA 12
ATOM 15258 C C . ILE A 1 34 ? -1.565 -14.931 -5.729 1.00 0.00 34 ILE A C 12
ATOM 15259 O O . ILE A 1 34 ? -0.378 -14.660 -5.543 1.00 0.00 34 ILE A O 12
ATOM 15275 N N . LYS A 1 35 ? -2.103 -16.096 -5.383 1.00 0.00 35 LYS A N 12
ATOM 15276 C CA . LYS A 1 35 ? -1.313 -17.146 -4.751 1.00 0.00 35 LYS A CA 12
ATOM 15277 C C . LYS A 1 35 ? -0.048 -17.433 -5.554 1.00 0.00 35 LYS A C 12
ATOM 15278 O O . LYS A 1 35 ? 1.066 -17.250 -5.063 1.00 0.00 35 LYS A O 12
ATOM 15297 N N . LYS A 1 36 ? -0.228 -17.882 -6.792 1.00 0.00 36 LYS A N 12
ATOM 15298 C CA . LYS A 1 36 ? 0.898 -18.192 -7.665 1.00 0.00 36 LYS A CA 12
ATOM 15299 C C . LYS A 1 36 ? 1.811 -16.980 -7.826 1.00 0.00 36 LYS A C 12
ATOM 15300 O O . LYS A 1 36 ? 3.034 -17.101 -7.770 1.00 0.00 36 LYS A O 12
ATOM 15319 N N . ALA A 1 37 ? 1.207 -15.813 -8.025 1.00 0.00 37 ALA A N 12
ATOM 15320 C CA . ALA A 1 37 ? 1.966 -14.580 -8.191 1.00 0.00 37 ALA A CA 12
ATOM 15321 C C . ALA A 1 37 ? 2.843 -14.307 -6.974 1.00 0.00 37 ALA A C 12
ATOM 15322 O O . ALA A 1 37 ? 3.985 -13.864 -7.107 1.00 0.00 37 ALA A O 12
ATOM 15329 N N . TYR A 1 38 ? 2.304 -14.574 -5.790 1.00 0.00 38 TYR A N 12
ATOM 15330 C CA . TYR A 1 38 ? 3.037 -14.354 -4.549 1.00 0.00 38 TYR A CA 12
ATOM 15331 C C . TYR A 1 38 ? 4.348 -15.135 -4.545 1.00 0.00 38 TYR A C 12
ATOM 15332 O O . TYR A 1 38 ? 5.428 -14.559 -4.410 1.00 0.00 38 TYR A O 12
ATOM 15350 N N . LYS A 1 39 ? 4.245 -16.451 -4.695 1.00 0.00 39 LYS A N 12
ATOM 15351 C CA . LYS A 1 39 ? 5.420 -17.314 -4.711 1.00 0.00 39 LYS A CA 12
ATOM 15352 C C . LYS A 1 39 ? 6.478 -16.775 -5.669 1.00 0.00 39 LYS A C 12
ATOM 15353 O O . LYS A 1 39 ? 7.661 -16.716 -5.334 1.00 0.00 39 LYS A O 12
ATOM 15372 N N . LYS A 1 40 ? 6.044 -16.381 -6.861 1.00 0.00 40 LYS A N 12
ATOM 15373 C CA . LYS A 1 40 ? 6.953 -15.844 -7.867 1.00 0.00 40 LYS A CA 12
ATOM 15374 C C . LYS A 1 40 ? 7.887 -14.804 -7.256 1.00 0.00 40 LYS A C 12
ATOM 15375 O O . LYS A 1 40 ? 9.109 -14.956 -7.292 1.00 0.00 40 LYS A O 12
ATOM 15394 N N . LEU A 1 41 ? 7.306 -13.750 -6.695 1.00 0.00 41 LEU A N 12
ATOM 15395 C CA . LEU A 1 41 ? 8.087 -12.685 -6.075 1.00 0.00 41 LEU A CA 12
ATOM 15396 C C . LEU A 1 41 ? 8.950 -13.233 -4.942 1.00 0.00 41 LEU A C 12
ATOM 15397 O O . LEU A 1 41 ? 10.168 -13.059 -4.938 1.00 0.00 41 LEU A O 12
ATOM 15413 N N . ALA A 1 42 ? 8.310 -13.896 -3.985 1.00 0.00 42 ALA A N 12
ATOM 15414 C CA . ALA A 1 42 ? 9.020 -14.472 -2.850 1.00 0.00 42 ALA A CA 12
ATOM 15415 C C . ALA A 1 42 ? 10.238 -15.266 -3.309 1.00 0.00 42 ALA A C 12
ATOM 15416 O O . ALA A 1 42 ? 11.287 -15.237 -2.666 1.00 0.00 42 ALA A O 12
ATOM 15423 N N . ARG A 1 43 ? 10.091 -15.973 -4.425 1.00 0.00 43 ARG A N 12
ATOM 15424 C CA . ARG A 1 43 ? 11.180 -16.776 -4.969 1.00 0.00 43 ARG A CA 12
ATOM 15425 C C . ARG A 1 43 ? 12.322 -15.887 -5.453 1.00 0.00 43 ARG A C 12
ATOM 15426 O O . ARG A 1 43 ? 13.491 -16.166 -5.192 1.00 0.00 43 ARG A O 12
ATOM 15447 N N . GLU A 1 44 ? 11.973 -14.816 -6.160 1.00 0.00 44 GLU A N 12
ATOM 15448 C CA . GLU A 1 44 ? 12.969 -13.888 -6.681 1.00 0.00 44 GLU A CA 12
ATOM 15449 C C . GLU A 1 44 ? 13.640 -13.117 -5.548 1.00 0.00 44 GLU A C 12
ATOM 15450 O O . GLU A 1 44 ? 14.860 -13.160 -5.390 1.00 0.00 44 GLU A O 12
ATOM 15462 N N . TRP A 1 45 ? 12.834 -12.412 -4.762 1.00 0.00 45 TRP A N 12
ATOM 15463 C CA . TRP A 1 45 ? 13.349 -11.630 -3.644 1.00 0.00 45 TRP A CA 12
ATOM 15464 C C . TRP A 1 45 ? 13.622 -12.521 -2.437 1.00 0.00 45 TRP A C 12
ATOM 15465 O O . TRP A 1 45 ? 13.849 -12.031 -1.330 1.00 0.00 45 TRP A O 12
ATOM 15486 N N . HIS A 1 46 ? 13.599 -13.832 -2.657 1.00 0.00 46 HIS A N 12
ATOM 15487 C CA . HIS A 1 46 ? 13.846 -14.791 -1.587 1.00 0.00 46 HIS A CA 12
ATOM 15488 C C . HIS A 1 46 ? 15.154 -14.477 -0.867 1.00 0.00 46 HIS A C 12
ATOM 15489 O O . HIS A 1 46 ? 16.237 -14.515 -1.451 1.00 0.00 46 HIS A O 12
ATOM 15503 N N . PRO A 1 47 ? 15.054 -14.160 0.433 1.00 0.00 47 PRO A N 12
ATOM 15504 C CA . PRO A 1 47 ? 16.219 -13.833 1.260 1.00 0.00 47 PRO A CA 12
ATOM 15505 C C . PRO A 1 47 ? 17.101 -15.048 1.525 1.00 0.00 47 PRO A C 12
ATOM 15506 O O . PRO A 1 47 ? 18.295 -14.914 1.793 1.00 0.00 47 PRO A O 12
ATOM 15517 N N . ASP A 1 48 ? 16.506 -16.233 1.447 1.00 0.00 48 ASP A N 12
ATOM 15518 C CA . ASP A 1 48 ? 17.238 -17.473 1.677 1.00 0.00 48 ASP A CA 12
ATOM 15519 C C . ASP A 1 48 ? 18.259 -17.715 0.569 1.00 0.00 48 ASP A C 12
ATOM 15520 O O . ASP A 1 48 ? 19.348 -18.233 0.816 1.00 0.00 48 ASP A O 12
ATOM 15529 N N . LYS A 1 49 ? 17.900 -17.336 -0.652 1.00 0.00 49 LYS A N 12
ATOM 15530 C CA . LYS A 1 49 ? 18.783 -17.510 -1.799 1.00 0.00 49 LYS A CA 12
ATOM 15531 C C . LYS A 1 49 ? 19.556 -16.228 -2.091 1.00 0.00 49 LYS A C 12
ATOM 15532 O O . LYS A 1 49 ? 20.678 -16.269 -2.592 1.00 0.00 49 LYS A O 12
ATOM 15551 N N . ASN A 1 50 ? 18.947 -15.090 -1.771 1.00 0.00 50 ASN A N 12
ATOM 15552 C CA . ASN A 1 50 ? 19.579 -13.795 -1.998 1.00 0.00 50 ASN A CA 12
ATOM 15553 C C . ASN A 1 50 ? 20.726 -13.570 -1.017 1.00 0.00 50 ASN A C 12
ATOM 15554 O O . ASN A 1 50 ? 20.504 -13.342 0.173 1.00 0.00 50 ASN A O 12
ATOM 15565 N N . LYS A 1 51 ? 21.952 -13.635 -1.524 1.00 0.00 51 LYS A N 12
ATOM 15566 C CA . LYS A 1 51 ? 23.135 -13.437 -0.695 1.00 0.00 51 LYS A CA 12
ATOM 15567 C C . LYS A 1 51 ? 23.302 -11.965 -0.328 1.00 0.00 51 LYS A C 12
ATOM 15568 O O . LYS A 1 51 ? 23.619 -11.633 0.814 1.00 0.00 51 LYS A O 12
ATOM 15587 N N . ASP A 1 52 ? 23.084 -11.089 -1.302 1.00 0.00 52 ASP A N 12
ATOM 15588 C CA . ASP A 1 52 ? 23.208 -9.653 -1.081 1.00 0.00 52 ASP A CA 12
ATOM 15589 C C . ASP A 1 52 ? 22.359 -9.211 0.107 1.00 0.00 52 ASP A C 12
ATOM 15590 O O . ASP A 1 52 ? 21.189 -9.572 0.234 1.00 0.00 52 ASP A O 12
ATOM 15599 N N . PRO A 1 53 ? 22.962 -8.412 1.000 1.00 0.00 53 PRO A N 12
ATOM 15600 C CA . PRO A 1 53 ? 22.280 -7.904 2.195 1.00 0.00 53 PRO A CA 12
ATOM 15601 C C . PRO A 1 53 ? 21.204 -6.879 1.856 1.00 0.00 53 PRO A C 12
ATOM 15602 O O . PRO A 1 53 ? 21.493 -5.823 1.295 1.00 0.00 53 PRO A O 12
ATOM 15613 N N . GLY A 1 54 ? 19.960 -7.197 2.201 1.00 0.00 54 GLY A N 12
ATOM 15614 C CA . GLY A 1 54 ? 18.859 -6.292 1.925 1.00 0.00 54 GLY A CA 12
ATOM 15615 C C . GLY A 1 54 ? 17.714 -6.974 1.203 1.00 0.00 54 GLY A C 12
ATOM 15616 O O . GLY A 1 54 ? 16.547 -6.672 1.449 1.00 0.00 54 GLY A O 12
ATOM 15620 N N . ALA A 1 55 ? 18.049 -7.897 0.306 1.00 0.00 55 ALA A N 12
ATOM 15621 C CA . ALA A 1 55 ? 17.040 -8.624 -0.455 1.00 0.00 55 ALA A CA 12
ATOM 15622 C C . ALA A 1 55 ? 15.824 -8.940 0.409 1.00 0.00 55 ALA A C 12
ATOM 15623 O O . ALA A 1 55 ? 14.685 -8.820 -0.041 1.00 0.00 55 ALA A O 12
ATOM 15630 N N . GLU A 1 56 ? 16.074 -9.345 1.650 1.00 0.00 56 GLU A N 12
ATOM 15631 C CA . GLU A 1 56 ? 14.998 -9.681 2.575 1.00 0.00 56 GLU A CA 12
ATOM 15632 C C . GLU A 1 56 ? 13.985 -8.543 2.667 1.00 0.00 56 GLU A C 12
ATOM 15633 O O . GLU A 1 56 ? 12.786 -8.748 2.477 1.00 0.00 56 GLU A O 12
ATOM 15645 N N . ASP A 1 57 ? 14.477 -7.344 2.959 1.00 0.00 57 ASP A N 12
ATOM 15646 C CA . ASP A 1 57 ? 13.616 -6.173 3.075 1.00 0.00 57 ASP A CA 12
ATOM 15647 C C . ASP A 1 57 ? 12.459 -6.247 2.083 1.00 0.00 57 ASP A C 12
ATOM 15648 O O . ASP A 1 57 ? 11.292 -6.209 2.471 1.00 0.00 57 ASP A O 12
ATOM 15657 N N . ARG A 1 58 ? 12.793 -6.351 0.801 1.00 0.00 58 ARG A N 12
ATOM 15658 C CA . ARG A 1 58 ? 11.782 -6.429 -0.247 1.00 0.00 58 ARG A CA 12
ATOM 15659 C C . ARG A 1 58 ? 10.848 -7.613 -0.016 1.00 0.00 58 ARG A C 12
ATOM 15660 O O . ARG A 1 58 ? 9.626 -7.472 -0.064 1.00 0.00 58 ARG A O 12
ATOM 15681 N N . PHE A 1 59 ? 11.432 -8.780 0.235 1.00 0.00 59 PHE A N 12
ATOM 15682 C CA . PHE A 1 59 ? 10.653 -9.989 0.472 1.00 0.00 59 PHE A CA 12
ATOM 15683 C C . PHE A 1 59 ? 9.580 -9.746 1.530 1.00 0.00 59 PHE A C 12
ATOM 15684 O O . PHE A 1 59 ? 8.406 -10.053 1.320 1.00 0.00 59 PHE A O 12
ATOM 15701 N N . ILE A 1 60 ? 9.992 -9.194 2.666 1.00 0.00 60 ILE A N 12
ATOM 15702 C CA . ILE A 1 60 ? 9.068 -8.909 3.756 1.00 0.00 60 ILE A CA 12
ATOM 15703 C C . ILE A 1 60 ? 7.801 -8.235 3.240 1.00 0.00 60 ILE A C 12
ATOM 15704 O O . ILE A 1 60 ? 6.690 -8.611 3.615 1.00 0.00 60 ILE A O 12
ATOM 15720 N N . GLN A 1 61 ? 7.976 -7.240 2.377 1.00 0.00 61 GLN A N 12
ATOM 15721 C CA . GLN A 1 61 ? 6.846 -6.514 1.809 1.00 0.00 61 GLN A CA 12
ATOM 15722 C C . GLN A 1 61 ? 5.951 -7.447 1.000 1.00 0.00 61 GLN A C 12
ATOM 15723 O O . GLN A 1 61 ? 4.732 -7.458 1.172 1.00 0.00 61 GLN A O 12
ATOM 15737 N N . ILE A 1 62 ? 6.565 -8.229 0.117 1.00 0.00 62 ILE A N 12
ATOM 15738 C CA . ILE A 1 62 ? 5.823 -9.166 -0.718 1.00 0.00 62 ILE A CA 12
ATOM 15739 C C . ILE A 1 62 ? 4.958 -10.091 0.130 1.00 0.00 62 ILE A C 12
ATOM 15740 O O . ILE A 1 62 ? 3.746 -10.181 -0.070 1.00 0.00 62 ILE A O 12
ATOM 15756 N N . SER A 1 63 ? 5.587 -10.778 1.078 1.00 0.00 63 SER A N 12
ATOM 15757 C CA . SER A 1 63 ? 4.875 -11.699 1.956 1.00 0.00 63 SER A CA 12
ATOM 15758 C C . SER A 1 63 ? 3.732 -10.989 2.676 1.00 0.00 63 SER A C 12
ATOM 15759 O O . SER A 1 63 ? 2.597 -11.465 2.684 1.00 0.00 63 SER A O 12
ATOM 15767 N N . LYS A 1 64 ? 4.041 -9.847 3.280 1.00 0.00 64 LYS A N 12
ATOM 15768 C CA . LYS A 1 64 ? 3.042 -9.069 4.002 1.00 0.00 64 LYS A CA 12
ATOM 15769 C C . LYS A 1 64 ? 1.897 -8.662 3.079 1.00 0.00 64 LYS A C 12
ATOM 15770 O O . LYS A 1 64 ? 0.731 -8.697 3.469 1.00 0.00 64 LYS A O 12
ATOM 15789 N N . ALA A 1 65 ? 2.240 -8.277 1.854 1.00 0.00 65 ALA A N 12
ATOM 15790 C CA . ALA A 1 65 ? 1.240 -7.868 0.875 1.00 0.00 65 ALA A CA 12
ATOM 15791 C C . ALA A 1 65 ? 0.207 -8.967 0.652 1.00 0.00 65 ALA A C 12
ATOM 15792 O O . ALA A 1 65 ? -0.994 -8.745 0.806 1.00 0.00 65 ALA A O 12
ATOM 15799 N N . TYR A 1 66 ? 0.682 -10.153 0.287 1.00 0.00 66 TYR A N 12
ATOM 15800 C CA . TYR A 1 66 ? -0.201 -11.286 0.039 1.00 0.00 66 TYR A CA 12
ATOM 15801 C C . TYR A 1 66 ? -0.941 -11.688 1.311 1.00 0.00 66 TYR A C 12
ATOM 15802 O O . TYR A 1 66 ? -2.138 -11.972 1.282 1.00 0.00 66 TYR A O 12
ATOM 15820 N N . GLU A 1 67 ? -0.219 -11.710 2.427 1.00 0.00 67 GLU A N 12
ATOM 15821 C CA . GLU A 1 67 ? -0.807 -12.077 3.710 1.00 0.00 67 GLU A CA 12
ATOM 15822 C C . GLU A 1 67 ? -2.204 -11.483 3.858 1.00 0.00 67 GLU A C 12
ATOM 15823 O O . GLU A 1 67 ? -3.131 -12.155 4.312 1.00 0.00 67 GLU A O 12
ATOM 15835 N N . ILE A 1 68 ? -2.347 -10.219 3.472 1.00 0.00 68 ILE A N 12
ATOM 15836 C CA . ILE A 1 68 ? -3.631 -9.535 3.562 1.00 0.00 68 ILE A CA 12
ATOM 15837 C C . ILE A 1 68 ? -4.684 -10.227 2.703 1.00 0.00 68 ILE A C 12
ATOM 15838 O O . ILE A 1 68 ? -5.750 -10.604 3.193 1.00 0.00 68 ILE A O 12
ATOM 15854 N N . LEU A 1 69 ? -4.379 -10.392 1.421 1.00 0.00 69 LEU A N 12
ATOM 15855 C CA . LEU A 1 69 ? -5.298 -11.041 0.493 1.00 0.00 69 LEU A CA 12
ATOM 15856 C C . LEU A 1 69 ? -5.467 -12.518 0.838 1.00 0.00 69 LEU A C 12
ATOM 15857 O O . LEU A 1 69 ? -6.568 -12.970 1.152 1.00 0.00 69 LEU A O 12
ATOM 15873 N N . SER A 1 70 ? -4.369 -13.263 0.778 1.00 0.00 70 SER A N 12
ATOM 15874 C CA . SER A 1 70 ? -4.396 -14.689 1.082 1.00 0.00 70 SER A CA 12
ATOM 15875 C C . SER A 1 70 ? -5.383 -14.987 2.206 1.00 0.00 70 SER A C 12
ATOM 15876 O O . SER A 1 70 ? -6.213 -15.888 2.096 1.00 0.00 70 SER A O 12
ATOM 15884 N N . ASN A 1 71 ? -5.286 -14.221 3.288 1.00 0.00 71 ASN A N 12
ATOM 15885 C CA . ASN A 1 71 ? -6.170 -14.401 4.434 1.00 0.00 71 ASN A CA 12
ATOM 15886 C C . ASN A 1 71 ? -7.598 -13.989 4.090 1.00 0.00 71 ASN A C 12
ATOM 15887 O O . ASN A 1 71 ? -7.816 -13.059 3.315 1.00 0.00 71 ASN A O 12
ATOM 15898 N N . GLU A 1 72 ? -8.566 -14.689 4.674 1.00 0.00 72 GLU A N 12
ATOM 15899 C CA . GLU A 1 72 ? -9.974 -14.395 4.428 1.00 0.00 72 GLU A CA 12
ATOM 15900 C C . GLU A 1 72 ? -10.438 -13.213 5.274 1.00 0.00 72 GLU A C 12
ATOM 15901 O O . GLU A 1 72 ? -11.221 -12.380 4.817 1.00 0.00 72 GLU A O 12
ATOM 15913 N N . GLU A 1 73 ? -9.949 -13.147 6.508 1.00 0.00 73 GLU A N 12
ATOM 15914 C CA . GLU A 1 73 ? -10.315 -12.067 7.417 1.00 0.00 73 GLU A CA 12
ATOM 15915 C C . GLU A 1 73 ? -9.773 -10.730 6.921 1.00 0.00 73 GLU A C 12
ATOM 15916 O O . GLU A 1 73 ? -10.535 -9.825 6.580 1.00 0.00 73 GLU A O 12
ATOM 15928 N N . LYS A 1 74 ? -8.450 -10.613 6.884 1.00 0.00 74 LYS A N 12
ATOM 15929 C CA . LYS A 1 74 ? -7.802 -9.388 6.430 1.00 0.00 74 LYS A CA 12
ATOM 15930 C C . LYS A 1 74 ? -8.419 -8.899 5.123 1.00 0.00 74 LYS A C 12
ATOM 15931 O O . LYS A 1 74 ? -8.863 -7.754 5.026 1.00 0.00 74 LYS A O 12
ATOM 15950 N N . ARG A 1 75 ? -8.445 -9.773 4.123 1.00 0.00 75 ARG A N 12
ATOM 15951 C CA . ARG A 1 75 ? -9.009 -9.429 2.823 1.00 0.00 75 ARG A CA 12
ATOM 15952 C C . ARG A 1 75 ? -10.414 -8.853 2.974 1.00 0.00 75 ARG A C 12
ATOM 15953 O O . ARG A 1 75 ? -10.687 -7.731 2.546 1.00 0.00 75 ARG A O 12
ATOM 15974 N N . THR A 1 76 ? -11.303 -9.629 3.586 1.00 0.00 76 THR A N 12
ATOM 15975 C CA . THR A 1 76 ? -12.680 -9.198 3.792 1.00 0.00 76 THR A CA 12
ATOM 15976 C C . THR A 1 76 ? -12.738 -7.743 4.243 1.00 0.00 76 THR A C 12
ATOM 15977 O O . THR A 1 76 ? -13.271 -6.886 3.538 1.00 0.00 76 THR A O 12
ATOM 15988 N N . ASN A 1 77 ? -12.187 -7.471 5.421 1.00 0.00 77 ASN A N 12
ATOM 15989 C CA . ASN A 1 77 ? -12.177 -6.118 5.966 1.00 0.00 77 ASN A CA 12
ATOM 15990 C C . ASN A 1 77 ? -11.848 -5.097 4.880 1.00 0.00 77 ASN A C 12
ATOM 15991 O O . ASN A 1 77 ? -12.527 -4.078 4.745 1.00 0.00 77 ASN A O 12
ATOM 16002 N N . TYR A 1 78 ? -10.803 -5.377 4.109 1.00 0.00 78 TYR A N 12
ATOM 16003 C CA . TYR A 1 78 ? -10.383 -4.483 3.037 1.00 0.00 78 TYR A CA 12
ATOM 16004 C C . TYR A 1 78 ? -11.562 -4.111 2.144 1.00 0.00 78 TYR A C 12
ATOM 16005 O O . TYR A 1 78 ? -11.908 -2.937 2.010 1.00 0.00 78 TYR A O 12
ATOM 16023 N N . ASP A 1 79 ? -12.177 -5.120 1.536 1.00 0.00 79 ASP A N 12
ATOM 16024 C CA . ASP A 1 79 ? -13.319 -4.901 0.657 1.00 0.00 79 ASP A CA 12
ATOM 16025 C C . ASP A 1 79 ? -14.447 -4.189 1.397 1.00 0.00 79 ASP A C 12
ATOM 16026 O O . ASP A 1 79 ? -14.991 -3.196 0.914 1.00 0.00 79 ASP A O 12
ATOM 16035 N N . HIS A 1 80 ? -14.793 -4.704 2.573 1.00 0.00 80 HIS A N 12
ATOM 16036 C CA . HIS A 1 80 ? -15.856 -4.117 3.381 1.00 0.00 80 HIS A CA 12
ATOM 16037 C C . HIS A 1 80 ? -15.624 -2.623 3.583 1.00 0.00 80 HIS A C 12
ATOM 16038 O O . HIS A 1 80 ? -16.572 -1.840 3.648 1.00 0.00 80 HIS A O 12
ATOM 16052 N N . TYR A 1 81 ? -14.357 -2.235 3.683 1.00 0.00 81 TYR A N 12
ATOM 16053 C CA . TYR A 1 81 ? -14.000 -0.835 3.881 1.00 0.00 81 TYR A CA 12
ATOM 16054 C C . TYR A 1 81 ? -14.318 -0.010 2.637 1.00 0.00 81 TYR A C 12
ATOM 16055 O O . TYR A 1 81 ? -14.478 1.207 2.710 1.00 0.00 81 TYR A O 12
ATOM 16073 N N . GLY A 1 82 ? -14.407 -0.684 1.495 1.00 0.00 82 GLY A N 12
ATOM 16074 C CA . GLY A 1 82 ? -14.705 0.001 0.251 1.00 0.00 82 GLY A CA 12
ATOM 16075 C C . GLY A 1 82 ? -13.510 0.062 -0.679 1.00 0.00 82 GLY A C 12
ATOM 16076 O O . GLY A 1 82 ? -13.660 0.269 -1.883 1.00 0.00 82 GLY A O 12
ATOM 16080 N N . SER A 1 83 ? -12.317 -0.117 -0.119 1.00 0.00 83 SER A N 12
ATOM 16081 C CA . SER A 1 83 ? -11.090 -0.076 -0.905 1.00 0.00 83 SER A CA 12
ATOM 16082 C C . SER A 1 83 ? -11.016 1.205 -1.730 1.00 0.00 83 SER A C 12
ATOM 16083 O O . SER A 1 83 ? -10.592 1.190 -2.885 1.00 0.00 83 SER A O 12
ATOM 16091 N N . GLY A 1 84 ? -11.433 2.315 -1.128 1.00 0.00 84 GLY A N 12
ATOM 16092 C CA . GLY A 1 84 ? -11.407 3.590 -1.821 1.00 0.00 84 GLY A CA 12
ATOM 16093 C C . GLY A 1 84 ? -11.323 4.766 -0.868 1.00 0.00 84 GLY A C 12
ATOM 16094 O O . GLY A 1 84 ? -11.687 4.669 0.304 1.00 0.00 84 GLY A O 12
ATOM 16098 N N . PRO A 1 85 ? -10.832 5.907 -1.373 1.00 0.00 85 PRO A N 12
ATOM 16099 C CA . PRO A 1 85 ? -10.689 7.128 -0.575 1.00 0.00 85 PRO A CA 12
ATOM 16100 C C . PRO A 1 85 ? -12.035 7.750 -0.219 1.00 0.00 85 PRO A C 12
ATOM 16101 O O . PRO A 1 85 ? -12.298 8.061 0.942 1.00 0.00 85 PRO A O 12
ATOM 16112 N N . SER A 1 86 ? -12.883 7.929 -1.227 1.00 0.00 86 SER A N 12
ATOM 16113 C CA . SER A 1 86 ? -14.202 8.517 -1.020 1.00 0.00 86 SER A CA 12
ATOM 16114 C C . SER A 1 86 ? -14.084 9.936 -0.475 1.00 0.00 86 SER A C 12
ATOM 16115 O O . SER A 1 86 ? -14.811 10.324 0.440 1.00 0.00 86 SER A O 12
ATOM 16123 N N . SER A 1 87 ? -13.163 10.708 -1.044 1.00 0.00 87 SER A N 12
ATOM 16124 C CA . SER A 1 87 ? -12.946 12.084 -0.613 1.00 0.00 87 SER A CA 12
ATOM 16125 C C . SER A 1 87 ? -13.640 13.064 -1.554 1.00 0.00 87 SER A C 12
ATOM 16126 O O . SER A 1 87 ? -13.735 12.824 -2.757 1.00 0.00 87 SER A O 12
ATOM 16134 N N . GLY A 1 88 ? -14.123 14.170 -0.997 1.00 0.00 88 GLY A N 12
ATOM 16135 C CA . GLY A 1 88 ? -14.802 15.170 -1.799 1.00 0.00 88 GLY A CA 12
ATOM 16136 C C . GLY A 1 88 ? -15.464 16.240 -0.954 1.00 0.00 88 GLY A C 12
ATOM 16137 O O . GLY A 1 88 ? -14.944 16.623 0.094 1.00 0.00 88 GLY A O 12
ATOM 16141 N N . GLY A 1 1 ? 0.018 -5.180 -28.155 1.00 0.00 1 GLY A N 13
ATOM 16142 C CA . GLY A 1 1 ? 1.232 -4.730 -27.499 1.00 0.00 1 GLY A CA 13
ATOM 16143 C C . GLY A 1 1 ? 0.952 -3.974 -26.216 1.00 0.00 1 GLY A C 13
ATOM 16144 O O . GLY A 1 1 ? -0.189 -3.920 -25.756 1.00 0.00 1 GLY A O 13
ATOM 16148 N N . SER A 1 2 ? 1.995 -3.391 -25.634 1.00 0.00 2 SER A N 13
ATOM 16149 C CA . SER A 1 2 ? 1.856 -2.640 -24.392 1.00 0.00 2 SER A CA 13
ATOM 16150 C C . SER A 1 2 ? 0.913 -1.455 -24.577 1.00 0.00 2 SER A C 13
ATOM 16151 O O . SER A 1 2 ? 0.664 -1.014 -25.699 1.00 0.00 2 SER A O 13
ATOM 16159 N N . SER A 1 3 ? 0.389 -0.945 -23.466 1.00 0.00 3 SER A N 13
ATOM 16160 C CA . SER A 1 3 ? -0.530 0.186 -23.504 1.00 0.00 3 SER A CA 13
ATOM 16161 C C . SER A 1 3 ? 0.222 1.490 -23.748 1.00 0.00 3 SER A C 13
ATOM 16162 O O . SER A 1 3 ? -0.035 2.195 -24.724 1.00 0.00 3 SER A O 13
ATOM 16170 N N . GLY A 1 4 ? 1.154 1.805 -22.854 1.00 0.00 4 GLY A N 13
ATOM 16171 C CA . GLY A 1 4 ? 1.930 3.024 -22.989 1.00 0.00 4 GLY A CA 13
ATOM 16172 C C . GLY A 1 4 ? 2.496 3.501 -21.666 1.00 0.00 4 GLY A C 13
ATOM 16173 O O . GLY A 1 4 ? 3.594 3.106 -21.274 1.00 0.00 4 GLY A O 13
ATOM 16177 N N . SER A 1 5 ? 1.744 4.353 -20.976 1.00 0.00 5 SER A N 13
ATOM 16178 C CA . SER A 1 5 ? 2.180 4.889 -19.692 1.00 0.00 5 SER A CA 13
ATOM 16179 C C . SER A 1 5 ? 1.127 4.643 -18.615 1.00 0.00 5 SER A C 13
ATOM 16180 O O . SER A 1 5 ? -0.005 4.261 -18.914 1.00 0.00 5 SER A O 13
ATOM 16188 N N . SER A 1 6 ? 1.508 4.864 -17.361 1.00 0.00 6 SER A N 13
ATOM 16189 C CA . SER A 1 6 ? 0.599 4.662 -16.239 1.00 0.00 6 SER A CA 13
ATOM 16190 C C . SER A 1 6 ? 0.631 5.859 -15.293 1.00 0.00 6 SER A C 13
ATOM 16191 O O . SER A 1 6 ? 1.628 6.576 -15.214 1.00 0.00 6 SER A O 13
ATOM 16199 N N . GLY A 1 7 ? -0.468 6.067 -14.575 1.00 0.00 7 GLY A N 13
ATOM 16200 C CA . GLY A 1 7 ? -0.547 7.177 -13.643 1.00 0.00 7 GLY A CA 13
ATOM 16201 C C . GLY A 1 7 ? -0.309 6.748 -12.209 1.00 0.00 7 GLY A C 13
ATOM 16202 O O . GLY A 1 7 ? -0.504 5.582 -11.863 1.00 0.00 7 GLY A O 13
ATOM 16206 N N . ILE A 1 8 ? 0.114 7.690 -11.373 1.00 0.00 8 ILE A N 13
ATOM 16207 C CA . ILE A 1 8 ? 0.379 7.402 -9.969 1.00 0.00 8 ILE A CA 13
ATOM 16208 C C . ILE A 1 8 ? -0.341 8.392 -9.060 1.00 0.00 8 ILE A C 13
ATOM 16209 O O . ILE A 1 8 ? -0.078 9.595 -9.101 1.00 0.00 8 ILE A O 13
ATOM 16225 N N . LEU A 1 9 ? -1.250 7.879 -8.237 1.00 0.00 9 LEU A N 13
ATOM 16226 C CA . LEU A 1 9 ? -2.007 8.718 -7.315 1.00 0.00 9 LEU A CA 13
ATOM 16227 C C . LEU A 1 9 ? -1.085 9.372 -6.291 1.00 0.00 9 LEU A C 13
ATOM 16228 O O . LEU A 1 9 ? -1.094 10.591 -6.124 1.00 0.00 9 LEU A O 13
ATOM 16244 N N . GLN A 1 10 ? -0.290 8.553 -5.610 1.00 0.00 10 GLN A N 13
ATOM 16245 C CA . GLN A 1 10 ? 0.640 9.054 -4.604 1.00 0.00 10 GLN A CA 13
ATOM 16246 C C . GLN A 1 10 ? -0.099 9.831 -3.519 1.00 0.00 10 GLN A C 13
ATOM 16247 O O . GLN A 1 10 ? 0.348 10.895 -3.091 1.00 0.00 10 GLN A O 13
ATOM 16261 N N . SER A 1 11 ? -1.232 9.292 -3.080 1.00 0.00 11 SER A N 13
ATOM 16262 C CA . SER A 1 11 ? -2.035 9.937 -2.048 1.00 0.00 11 SER A CA 13
ATOM 16263 C C . SER A 1 11 ? -1.902 9.203 -0.717 1.00 0.00 11 SER A C 13
ATOM 16264 O O . SER A 1 11 ? -1.822 7.974 -0.678 1.00 0.00 11 SER A O 13
ATOM 16272 N N . LEU A 1 12 ? -1.879 9.963 0.372 1.00 0.00 12 LEU A N 13
ATOM 16273 C CA . LEU A 1 12 ? -1.756 9.386 1.706 1.00 0.00 12 LEU A CA 13
ATOM 16274 C C . LEU A 1 12 ? -3.086 8.803 2.172 1.00 0.00 12 LEU A C 13
ATOM 16275 O O . LEU A 1 12 ? -3.164 8.176 3.228 1.00 0.00 12 LEU A O 13
ATOM 16291 N N . SER A 1 13 ? -4.129 9.011 1.375 1.00 0.00 13 SER A N 13
ATOM 16292 C CA . SER A 1 13 ? -5.457 8.507 1.706 1.00 0.00 13 SER A CA 13
ATOM 16293 C C . SER A 1 13 ? -5.433 6.992 1.888 1.00 0.00 13 SER A C 13
ATOM 16294 O O . SER A 1 13 ? -6.013 6.461 2.834 1.00 0.00 13 SER A O 13
ATOM 16302 N N . ALA A 1 14 ? -4.758 6.304 0.973 1.00 0.00 14 ALA A N 13
ATOM 16303 C CA . ALA A 1 14 ? -4.656 4.851 1.033 1.00 0.00 14 ALA A CA 13
ATOM 16304 C C . ALA A 1 14 ? -3.761 4.410 2.186 1.00 0.00 14 ALA A C 13
ATOM 16305 O O . ALA A 1 14 ? -2.998 5.207 2.734 1.00 0.00 14 ALA A O 13
ATOM 16312 N N . LEU A 1 15 ? -3.860 3.136 2.552 1.00 0.00 15 LEU A N 13
ATOM 16313 C CA . LEU A 1 15 ? -3.059 2.589 3.642 1.00 0.00 15 LEU A CA 13
ATOM 16314 C C . LEU A 1 15 ? -1.571 2.664 3.315 1.00 0.00 15 LEU A C 13
ATOM 16315 O O . LEU A 1 15 ? -1.188 2.956 2.182 1.00 0.00 15 LEU A O 13
ATOM 16331 N N . ASP A 1 16 ? -0.738 2.398 4.315 1.00 0.00 16 ASP A N 13
ATOM 16332 C CA . ASP A 1 16 ? 0.709 2.432 4.134 1.00 0.00 16 ASP A CA 13
ATOM 16333 C C . ASP A 1 16 ? 1.095 1.929 2.746 1.00 0.00 16 ASP A C 13
ATOM 16334 O O . ASP A 1 16 ? 1.721 2.647 1.966 1.00 0.00 16 ASP A O 13
ATOM 16343 N N . PHE A 1 17 ? 0.718 0.690 2.445 1.00 0.00 17 PHE A N 13
ATOM 16344 C CA . PHE A 1 17 ? 1.026 0.090 1.153 1.00 0.00 17 PHE A CA 13
ATOM 16345 C C . PHE A 1 17 ? -0.147 -0.743 0.646 1.00 0.00 17 PHE A C 13
ATOM 16346 O O . PHE A 1 17 ? -0.963 -1.227 1.430 1.00 0.00 17 PHE A O 13
ATOM 16363 N N . ASP A 1 18 ? -0.225 -0.904 -0.670 1.00 0.00 18 ASP A N 13
ATOM 16364 C CA . ASP A 1 18 ? -1.298 -1.679 -1.283 1.00 0.00 18 ASP A CA 13
ATOM 16365 C C . ASP A 1 18 ? -0.837 -3.102 -1.585 1.00 0.00 18 ASP A C 13
ATOM 16366 O O . ASP A 1 18 ? 0.291 -3.336 -2.016 1.00 0.00 18 ASP A O 13
ATOM 16375 N N . PRO A 1 19 ? -1.731 -4.075 -1.352 1.00 0.00 19 PRO A N 13
ATOM 16376 C CA . PRO A 1 19 ? -1.438 -5.491 -1.591 1.00 0.00 19 PRO A CA 13
ATOM 16377 C C . PRO A 1 19 ? -1.324 -5.817 -3.076 1.00 0.00 19 PRO A C 13
ATOM 16378 O O . PRO A 1 19 ? -0.427 -6.550 -3.494 1.00 0.00 19 PRO A O 13
ATOM 16389 N N . TYR A 1 20 ? -2.237 -5.268 -3.869 1.00 0.00 20 TYR A N 13
ATOM 16390 C CA . TYR A 1 20 ? -2.240 -5.502 -5.308 1.00 0.00 20 TYR A CA 13
ATOM 16391 C C . TYR A 1 20 ? -0.986 -4.923 -5.957 1.00 0.00 20 TYR A C 13
ATOM 16392 O O . TYR A 1 20 ? -0.365 -5.558 -6.810 1.00 0.00 20 TYR A O 13
ATOM 16410 N N . ARG A 1 21 ? -0.619 -3.714 -5.544 1.00 0.00 21 ARG A N 13
ATOM 16411 C CA . ARG A 1 21 ? 0.560 -3.048 -6.084 1.00 0.00 21 ARG A CA 13
ATOM 16412 C C . ARG A 1 21 ? 1.829 -3.821 -5.736 1.00 0.00 21 ARG A C 13
ATOM 16413 O O . ARG A 1 21 ? 2.689 -4.039 -6.588 1.00 0.00 21 ARG A O 13
ATOM 16434 N N . VAL A 1 22 ? 1.938 -4.232 -4.476 1.00 0.00 22 VAL A N 13
ATOM 16435 C CA . VAL A 1 22 ? 3.100 -4.980 -4.014 1.00 0.00 22 VAL A CA 13
ATOM 16436 C C . VAL A 1 22 ? 3.296 -6.251 -4.833 1.00 0.00 22 VAL A C 13
ATOM 16437 O O . VAL A 1 22 ? 4.317 -6.422 -5.501 1.00 0.00 22 VAL A O 13
ATOM 16450 N N . LEU A 1 23 ? 2.312 -7.142 -4.777 1.00 0.00 23 LEU A N 13
ATOM 16451 C CA . LEU A 1 23 ? 2.375 -8.399 -5.514 1.00 0.00 23 LEU A CA 13
ATOM 16452 C C . LEU A 1 23 ? 2.427 -8.147 -7.018 1.00 0.00 23 LEU A C 13
ATOM 16453 O O . LEU A 1 23 ? 3.198 -8.780 -7.737 1.00 0.00 23 LEU A O 13
ATOM 16469 N N . GLY A 1 24 ? 1.601 -7.216 -7.485 1.00 0.00 24 GLY A N 13
ATOM 16470 C CA . GLY A 1 24 ? 1.570 -6.894 -8.900 1.00 0.00 24 GLY A CA 13
ATOM 16471 C C . GLY A 1 24 ? 0.429 -7.579 -9.626 1.00 0.00 24 GLY A C 13
ATOM 16472 O O . GLY A 1 24 ? 0.618 -8.145 -10.703 1.00 0.00 24 GLY A O 13
ATOM 16476 N N . VAL A 1 25 ? -0.760 -7.530 -9.034 1.00 0.00 25 VAL A N 13
ATOM 16477 C CA . VAL A 1 25 ? -1.937 -8.151 -9.630 1.00 0.00 25 VAL A CA 13
ATOM 16478 C C . VAL A 1 25 ? -3.031 -7.121 -9.888 1.00 0.00 25 VAL A C 13
ATOM 16479 O O . VAL A 1 25 ? -2.933 -5.974 -9.452 1.00 0.00 25 VAL A O 13
ATOM 16492 N N . SER A 1 26 ? -4.073 -7.538 -10.600 1.00 0.00 26 SER A N 13
ATOM 16493 C CA . SER A 1 26 ? -5.185 -6.651 -10.920 1.00 0.00 26 SER A CA 13
ATOM 16494 C C . SER A 1 26 ? -6.500 -7.215 -10.391 1.00 0.00 26 SER A C 13
ATOM 16495 O O . SER A 1 26 ? -6.535 -8.305 -9.818 1.00 0.00 26 SER A O 13
ATOM 16503 N N . ARG A 1 27 ? -7.580 -6.466 -10.587 1.00 0.00 27 ARG A N 13
ATOM 16504 C CA . ARG A 1 27 ? -8.897 -6.890 -10.129 1.00 0.00 27 ARG A CA 13
ATOM 16505 C C . ARG A 1 27 ? -9.181 -8.329 -10.546 1.00 0.00 27 ARG A C 13
ATOM 16506 O O . ARG A 1 27 ? -9.422 -9.196 -9.705 1.00 0.00 27 ARG A O 13
ATOM 16527 N N . THR A 1 28 ? -9.150 -8.579 -11.852 1.00 0.00 28 THR A N 13
ATOM 16528 C CA . THR A 1 28 ? -9.406 -9.912 -12.382 1.00 0.00 28 THR A CA 13
ATOM 16529 C C . THR A 1 28 ? -8.622 -10.969 -11.612 1.00 0.00 28 THR A C 13
ATOM 16530 O O . THR A 1 28 ? -9.002 -12.139 -11.584 1.00 0.00 28 THR A O 13
ATOM 16541 N N . ALA A 1 29 ? -7.527 -10.549 -10.987 1.00 0.00 29 ALA A N 13
ATOM 16542 C CA . ALA A 1 29 ? -6.691 -11.459 -10.214 1.00 0.00 29 ALA A CA 13
ATOM 16543 C C . ALA A 1 29 ? -7.393 -11.893 -8.932 1.00 0.00 29 ALA A C 13
ATOM 16544 O O . ALA A 1 29 ? -7.727 -11.065 -8.085 1.00 0.00 29 ALA A O 13
ATOM 16551 N N . SER A 1 30 ? -7.614 -13.197 -8.796 1.00 0.00 30 SER A N 13
ATOM 16552 C CA . SER A 1 30 ? -8.280 -13.741 -7.619 1.00 0.00 30 SER A CA 13
ATOM 16553 C C . SER A 1 30 ? -7.314 -14.576 -6.784 1.00 0.00 30 SER A C 13
ATOM 16554 O O . SER A 1 30 ? -6.174 -14.811 -7.186 1.00 0.00 30 SER A O 13
ATOM 16562 N N . GLN A 1 31 ? -7.778 -15.021 -5.621 1.00 0.00 31 GLN A N 13
ATOM 16563 C CA . GLN A 1 31 ? -6.955 -15.830 -4.730 1.00 0.00 31 GLN A CA 13
ATOM 16564 C C . GLN A 1 31 ? -6.022 -16.738 -5.524 1.00 0.00 31 GLN A C 13
ATOM 16565 O O . GLN A 1 31 ? -4.855 -16.906 -5.171 1.00 0.00 31 GLN A O 13
ATOM 16579 N N . ALA A 1 32 ? -6.545 -17.321 -6.598 1.00 0.00 32 ALA A N 13
ATOM 16580 C CA . ALA A 1 32 ? -5.758 -18.210 -7.443 1.00 0.00 32 ALA A CA 13
ATOM 16581 C C . ALA A 1 32 ? -4.537 -17.493 -8.010 1.00 0.00 32 ALA A C 13
ATOM 16582 O O . ALA A 1 32 ? -3.399 -17.846 -7.701 1.00 0.00 32 ALA A O 13
ATOM 16589 N N . ASP A 1 33 ? -4.782 -16.485 -8.840 1.00 0.00 33 ASP A N 13
ATOM 16590 C CA . ASP A 1 33 ? -3.702 -15.717 -9.449 1.00 0.00 33 ASP A CA 13
ATOM 16591 C C . ASP A 1 33 ? -2.794 -15.115 -8.381 1.00 0.00 33 ASP A C 13
ATOM 16592 O O . ASP A 1 33 ? -1.570 -15.116 -8.521 1.00 0.00 33 ASP A O 13
ATOM 16601 N N . ILE A 1 34 ? -3.401 -14.601 -7.317 1.00 0.00 34 ILE A N 13
ATOM 16602 C CA . ILE A 1 34 ? -2.646 -13.996 -6.226 1.00 0.00 34 ILE A CA 13
ATOM 16603 C C . ILE A 1 34 ? -1.589 -14.955 -5.690 1.00 0.00 34 ILE A C 13
ATOM 16604 O O . ILE A 1 34 ? -0.390 -14.711 -5.819 1.00 0.00 34 ILE A O 13
ATOM 16620 N N . LYS A 1 35 ? -2.043 -16.050 -5.089 1.00 0.00 35 LYS A N 13
ATOM 16621 C CA . LYS A 1 35 ? -1.138 -17.050 -4.535 1.00 0.00 35 LYS A CA 13
ATOM 16622 C C . LYS A 1 35 ? 0.003 -17.347 -5.503 1.00 0.00 35 LYS A C 13
ATOM 16623 O O . LYS A 1 35 ? 1.177 -17.273 -5.138 1.00 0.00 35 LYS A O 13
ATOM 16642 N N . LYS A 1 36 ? -0.348 -17.680 -6.741 1.00 0.00 36 LYS A N 13
ATOM 16643 C CA . LYS A 1 36 ? 0.646 -17.985 -7.763 1.00 0.00 36 LYS A CA 13
ATOM 16644 C C . LYS A 1 36 ? 1.594 -16.808 -7.969 1.00 0.00 36 LYS A C 13
ATOM 16645 O O . LYS A 1 36 ? 2.791 -16.993 -8.184 1.00 0.00 36 LYS A O 13
ATOM 16664 N N . ALA A 1 37 ? 1.050 -15.597 -7.899 1.00 0.00 37 ALA A N 13
ATOM 16665 C CA . ALA A 1 37 ? 1.848 -14.390 -8.075 1.00 0.00 37 ALA A CA 13
ATOM 16666 C C . ALA A 1 37 ? 2.834 -14.213 -6.925 1.00 0.00 37 ALA A C 13
ATOM 16667 O O . ALA A 1 37 ? 4.000 -13.880 -7.141 1.00 0.00 37 ALA A O 13
ATOM 16674 N N . TYR A 1 38 ? 2.360 -14.436 -5.705 1.00 0.00 38 TYR A N 13
ATOM 16675 C CA . TYR A 1 38 ? 3.199 -14.298 -4.521 1.00 0.00 38 TYR A CA 13
ATOM 16676 C C . TYR A 1 38 ? 4.427 -15.200 -4.615 1.00 0.00 38 TYR A C 13
ATOM 16677 O O . TYR A 1 38 ? 5.563 -14.726 -4.600 1.00 0.00 38 TYR A O 13
ATOM 16695 N N . LYS A 1 39 ? 4.189 -16.503 -4.713 1.00 0.00 39 LYS A N 13
ATOM 16696 C CA . LYS A 1 39 ? 5.272 -17.474 -4.811 1.00 0.00 39 LYS A CA 13
ATOM 16697 C C . LYS A 1 39 ? 6.385 -16.957 -5.717 1.00 0.00 39 LYS A C 13
ATOM 16698 O O . LYS A 1 39 ? 7.554 -16.938 -5.333 1.00 0.00 39 LYS A O 13
ATOM 16717 N N . LYS A 1 40 ? 6.014 -16.537 -6.922 1.00 0.00 40 LYS A N 13
ATOM 16718 C CA . LYS A 1 40 ? 6.980 -16.016 -7.883 1.00 0.00 40 LYS A CA 13
ATOM 16719 C C . LYS A 1 40 ? 7.852 -14.939 -7.247 1.00 0.00 40 LYS A C 13
ATOM 16720 O O . LYS A 1 40 ? 9.079 -15.048 -7.231 1.00 0.00 40 LYS A O 13
ATOM 16739 N N . LEU A 1 41 ? 7.213 -13.899 -6.724 1.00 0.00 41 LEU A N 13
ATOM 16740 C CA . LEU A 1 41 ? 7.931 -12.801 -6.085 1.00 0.00 41 LEU A CA 13
ATOM 16741 C C . LEU A 1 41 ? 8.814 -13.314 -4.952 1.00 0.00 41 LEU A C 13
ATOM 16742 O O . LEU A 1 41 ? 10.032 -13.142 -4.975 1.00 0.00 41 LEU A O 13
ATOM 16758 N N . ALA A 1 42 ? 8.191 -13.948 -3.964 1.00 0.00 42 ALA A N 13
ATOM 16759 C CA . ALA A 1 42 ? 8.921 -14.490 -2.824 1.00 0.00 42 ALA A CA 13
ATOM 16760 C C . ALA A 1 42 ? 10.116 -15.319 -3.282 1.00 0.00 42 ALA A C 13
ATOM 16761 O O . ALA A 1 42 ? 11.189 -15.262 -2.682 1.00 0.00 42 ALA A O 13
ATOM 16768 N N . ARG A 1 43 ? 9.923 -16.088 -4.348 1.00 0.00 43 ARG A N 13
ATOM 16769 C CA . ARG A 1 43 ? 10.985 -16.931 -4.885 1.00 0.00 43 ARG A CA 13
ATOM 16770 C C . ARG A 1 43 ? 12.138 -16.081 -5.414 1.00 0.00 43 ARG A C 13
ATOM 16771 O O . ARG A 1 43 ? 13.305 -16.383 -5.171 1.00 0.00 43 ARG A O 13
ATOM 16792 N N . GLU A 1 44 ? 11.799 -15.020 -6.139 1.00 0.00 44 GLU A N 13
ATOM 16793 C CA . GLU A 1 44 ? 12.806 -14.129 -6.703 1.00 0.00 44 GLU A CA 13
ATOM 16794 C C . GLU A 1 44 ? 13.496 -13.323 -5.606 1.00 0.00 44 GLU A C 13
ATOM 16795 O O . GLU A 1 44 ? 14.716 -13.377 -5.455 1.00 0.00 44 GLU A O 13
ATOM 16807 N N . TRP A 1 45 ? 12.705 -12.576 -4.844 1.00 0.00 45 TRP A N 13
ATOM 16808 C CA . TRP A 1 45 ? 13.239 -11.758 -3.761 1.00 0.00 45 TRP A CA 13
ATOM 16809 C C . TRP A 1 45 ? 13.527 -12.608 -2.528 1.00 0.00 45 TRP A C 13
ATOM 16810 O O . TRP A 1 45 ? 13.780 -12.081 -1.444 1.00 0.00 45 TRP A O 13
ATOM 16831 N N . HIS A 1 46 ? 13.486 -13.925 -2.699 1.00 0.00 46 HIS A N 13
ATOM 16832 C CA . HIS A 1 46 ? 13.744 -14.848 -1.600 1.00 0.00 46 HIS A CA 13
ATOM 16833 C C . HIS A 1 46 ? 15.060 -14.512 -0.906 1.00 0.00 46 HIS A C 13
ATOM 16834 O O . HIS A 1 46 ? 16.139 -14.593 -1.494 1.00 0.00 46 HIS A O 13
ATOM 16848 N N . PRO A 1 47 ? 14.973 -14.125 0.375 1.00 0.00 47 PRO A N 13
ATOM 16849 C CA . PRO A 1 47 ? 16.148 -13.769 1.177 1.00 0.00 47 PRO A CA 13
ATOM 16850 C C . PRO A 1 47 ? 17.017 -14.979 1.500 1.00 0.00 47 PRO A C 13
ATOM 16851 O O . PRO A 1 47 ? 18.170 -14.835 1.908 1.00 0.00 47 PRO A O 13
ATOM 16862 N N . ASP A 1 48 ? 16.459 -16.169 1.314 1.00 0.00 48 ASP A N 13
ATOM 16863 C CA . ASP A 1 48 ? 17.184 -17.405 1.585 1.00 0.00 48 ASP A CA 13
ATOM 16864 C C . ASP A 1 48 ? 18.288 -17.624 0.555 1.00 0.00 48 ASP A C 13
ATOM 16865 O O . ASP A 1 48 ? 19.379 -18.088 0.886 1.00 0.00 48 ASP A O 13
ATOM 16874 N N . LYS A 1 49 ? 17.997 -17.287 -0.697 1.00 0.00 49 LYS A N 13
ATOM 16875 C CA . LYS A 1 49 ? 18.963 -17.445 -1.777 1.00 0.00 49 LYS A CA 13
ATOM 16876 C C . LYS A 1 49 ? 19.687 -16.132 -2.057 1.00 0.00 49 LYS A C 13
ATOM 16877 O O . LYS A 1 49 ? 20.843 -16.128 -2.478 1.00 0.00 49 LYS A O 13
ATOM 16896 N N . ASN A 1 50 ? 19.000 -15.020 -1.818 1.00 0.00 50 ASN A N 13
ATOM 16897 C CA . ASN A 1 50 ? 19.579 -13.701 -2.043 1.00 0.00 50 ASN A CA 13
ATOM 16898 C C . ASN A 1 50 ? 20.673 -13.405 -1.022 1.00 0.00 50 ASN A C 13
ATOM 16899 O O . ASN A 1 50 ? 20.545 -13.739 0.156 1.00 0.00 50 ASN A O 13
ATOM 16910 N N . LYS A 1 51 ? 21.749 -12.776 -1.482 1.00 0.00 51 LYS A N 13
ATOM 16911 C CA . LYS A 1 51 ? 22.866 -12.433 -0.610 1.00 0.00 51 LYS A CA 13
ATOM 16912 C C . LYS A 1 51 ? 22.987 -10.920 -0.450 1.00 0.00 51 LYS A C 13
ATOM 16913 O O . LYS A 1 51 ? 23.352 -10.427 0.617 1.00 0.00 51 LYS A O 13
ATOM 16932 N N . ASP A 1 52 ? 22.676 -10.191 -1.516 1.00 0.00 52 ASP A N 13
ATOM 16933 C CA . ASP A 1 52 ? 22.747 -8.734 -1.492 1.00 0.00 52 ASP A CA 13
ATOM 16934 C C . ASP A 1 52 ? 21.899 -8.167 -0.358 1.00 0.00 52 ASP A C 13
ATOM 16935 O O . ASP A 1 52 ? 20.769 -8.595 -0.121 1.00 0.00 52 ASP A O 13
ATOM 16944 N N . PRO A 1 53 ? 22.457 -7.182 0.362 1.00 0.00 53 PRO A N 13
ATOM 16945 C CA . PRO A 1 53 ? 21.769 -6.535 1.484 1.00 0.00 53 PRO A CA 13
ATOM 16946 C C . PRO A 1 53 ? 20.598 -5.672 1.027 1.00 0.00 53 PRO A C 13
ATOM 16947 O O . PRO A 1 53 ? 20.790 -4.575 0.504 1.00 0.00 53 PRO A O 13
ATOM 16958 N N . GLY A 1 54 ? 19.384 -6.176 1.228 1.00 0.00 54 GLY A N 13
ATOM 16959 C CA . GLY A 1 54 ? 18.200 -5.437 0.831 1.00 0.00 54 GLY A CA 13
ATOM 16960 C C . GLY A 1 54 ? 17.078 -6.345 0.368 1.00 0.00 54 GLY A C 13
ATOM 16961 O O . GLY A 1 54 ? 15.916 -6.133 0.714 1.00 0.00 54 GLY A O 13
ATOM 16965 N N . ALA A 1 55 ? 17.426 -7.358 -0.419 1.00 0.00 55 ALA A N 13
ATOM 16966 C CA . ALA A 1 55 ? 16.439 -8.302 -0.930 1.00 0.00 55 ALA A CA 13
ATOM 16967 C C . ALA A 1 55 ? 15.378 -8.610 0.121 1.00 0.00 55 ALA A C 13
ATOM 16968 O O . ALA A 1 55 ? 14.187 -8.654 -0.182 1.00 0.00 55 ALA A O 13
ATOM 16975 N N . GLU A 1 56 ? 15.820 -8.822 1.357 1.00 0.00 56 GLU A N 13
ATOM 16976 C CA . GLU A 1 56 ? 14.907 -9.127 2.452 1.00 0.00 56 GLU A CA 13
ATOM 16977 C C . GLU A 1 56 ? 13.834 -8.050 2.583 1.00 0.00 56 GLU A C 13
ATOM 16978 O O . GLU A 1 56 ? 12.639 -8.336 2.507 1.00 0.00 56 GLU A O 13
ATOM 16990 N N . ASP A 1 57 ? 14.270 -6.811 2.780 1.00 0.00 57 ASP A N 13
ATOM 16991 C CA . ASP A 1 57 ? 13.348 -5.689 2.921 1.00 0.00 57 ASP A CA 13
ATOM 16992 C C . ASP A 1 57 ? 12.121 -5.880 2.035 1.00 0.00 57 ASP A C 13
ATOM 16993 O O . ASP A 1 57 ? 10.985 -5.770 2.498 1.00 0.00 57 ASP A O 13
ATOM 17002 N N . ARG A 1 58 ? 12.357 -6.165 0.758 1.00 0.00 58 ARG A N 13
ATOM 17003 C CA . ARG A 1 58 ? 11.272 -6.369 -0.193 1.00 0.00 58 ARG A CA 13
ATOM 17004 C C . ARG A 1 58 ? 10.473 -7.622 0.153 1.00 0.00 58 ARG A C 13
ATOM 17005 O O . ARG A 1 58 ? 9.246 -7.582 0.249 1.00 0.00 58 ARG A O 13
ATOM 17026 N N . PHE A 1 59 ? 11.177 -8.733 0.339 1.00 0.00 59 PHE A N 13
ATOM 17027 C CA . PHE A 1 59 ? 10.534 -9.999 0.674 1.00 0.00 59 PHE A CA 13
ATOM 17028 C C . PHE A 1 59 ? 9.496 -9.807 1.776 1.00 0.00 59 PHE A C 13
ATOM 17029 O O . PHE A 1 59 ? 8.383 -10.327 1.692 1.00 0.00 59 PHE A O 13
ATOM 17046 N N . ILE A 1 60 ? 9.869 -9.058 2.807 1.00 0.00 60 ILE A N 13
ATOM 17047 C CA . ILE A 1 60 ? 8.971 -8.797 3.926 1.00 0.00 60 ILE A CA 13
ATOM 17048 C C . ILE A 1 60 ? 7.667 -8.169 3.448 1.00 0.00 60 ILE A C 13
ATOM 17049 O O . ILE A 1 60 ? 6.583 -8.573 3.867 1.00 0.00 60 ILE A O 13
ATOM 17065 N N . GLN A 1 61 ? 7.780 -7.179 2.567 1.00 0.00 61 GLN A N 13
ATOM 17066 C CA . GLN A 1 61 ? 6.609 -6.496 2.032 1.00 0.00 61 GLN A CA 13
ATOM 17067 C C . GLN A 1 61 ? 5.724 -7.463 1.252 1.00 0.00 61 GLN A C 13
ATOM 17068 O O . GLN A 1 61 ? 4.506 -7.489 1.434 1.00 0.00 61 GLN A O 13
ATOM 17082 N N . ILE A 1 62 ? 6.343 -8.256 0.384 1.00 0.00 62 ILE A N 13
ATOM 17083 C CA . ILE A 1 62 ? 5.612 -9.224 -0.423 1.00 0.00 62 ILE A CA 13
ATOM 17084 C C . ILE A 1 62 ? 4.696 -10.082 0.445 1.00 0.00 62 ILE A C 13
ATOM 17085 O O . ILE A 1 62 ? 3.496 -10.180 0.190 1.00 0.00 62 ILE A O 13
ATOM 17101 N N . SER A 1 63 ? 5.271 -10.700 1.472 1.00 0.00 63 SER A N 13
ATOM 17102 C CA . SER A 1 63 ? 4.507 -11.551 2.377 1.00 0.00 63 SER A CA 13
ATOM 17103 C C . SER A 1 63 ? 3.373 -10.768 3.031 1.00 0.00 63 SER A C 13
ATOM 17104 O O . SER A 1 63 ? 2.234 -11.233 3.089 1.00 0.00 63 SER A O 13
ATOM 17112 N N . LYS A 1 64 ? 3.692 -9.576 3.523 1.00 0.00 64 LYS A N 13
ATOM 17113 C CA . LYS A 1 64 ? 2.702 -8.726 4.173 1.00 0.00 64 LYS A CA 13
ATOM 17114 C C . LYS A 1 64 ? 1.536 -8.434 3.234 1.00 0.00 64 LYS A C 13
ATOM 17115 O O . LYS A 1 64 ? 0.375 -8.464 3.642 1.00 0.00 64 LYS A O 13
ATOM 17134 N N . ALA A 1 65 ? 1.852 -8.153 1.974 1.00 0.00 65 ALA A N 13
ATOM 17135 C CA . ALA A 1 65 ? 0.830 -7.859 0.977 1.00 0.00 65 ALA A CA 13
ATOM 17136 C C . ALA A 1 65 ? -0.095 -9.053 0.771 1.00 0.00 65 ALA A C 13
ATOM 17137 O O . ALA A 1 65 ? -1.312 -8.942 0.927 1.00 0.00 65 ALA A O 13
ATOM 17144 N N . TYR A 1 66 ? 0.487 -10.194 0.420 1.00 0.00 66 TYR A N 13
ATOM 17145 C CA . TYR A 1 66 ? -0.286 -11.408 0.190 1.00 0.00 66 TYR A CA 13
ATOM 17146 C C . TYR A 1 66 ? -1.091 -11.785 1.431 1.00 0.00 66 TYR A C 13
ATOM 17147 O O . TYR A 1 66 ? -2.280 -12.089 1.343 1.00 0.00 66 TYR A O 13
ATOM 17165 N N . GLU A 1 67 ? -0.432 -11.761 2.585 1.00 0.00 67 GLU A N 13
ATOM 17166 C CA . GLU A 1 67 ? -1.085 -12.100 3.844 1.00 0.00 67 GLU A CA 13
ATOM 17167 C C . GLU A 1 67 ? -2.513 -11.562 3.878 1.00 0.00 67 GLU A C 13
ATOM 17168 O O . GLU A 1 67 ? -3.447 -12.273 4.250 1.00 0.00 67 GLU A O 13
ATOM 17180 N N . ILE A 1 68 ? -2.674 -10.302 3.488 1.00 0.00 68 ILE A N 13
ATOM 17181 C CA . ILE A 1 68 ? -3.986 -9.669 3.473 1.00 0.00 68 ILE A CA 13
ATOM 17182 C C . ILE A 1 68 ? -4.966 -10.453 2.607 1.00 0.00 68 ILE A C 13
ATOM 17183 O O . ILE A 1 68 ? -6.053 -10.820 3.056 1.00 0.00 68 ILE A O 13
ATOM 17199 N N . LEU A 1 69 ? -4.573 -10.710 1.364 1.00 0.00 69 LEU A N 13
ATOM 17200 C CA . LEU A 1 69 ? -5.416 -11.454 0.434 1.00 0.00 69 LEU A CA 13
ATOM 17201 C C . LEU A 1 69 ? -5.482 -12.928 0.820 1.00 0.00 69 LEU A C 13
ATOM 17202 O O . LEU A 1 69 ? -6.552 -13.451 1.132 1.00 0.00 69 LEU A O 13
ATOM 17218 N N . SER A 1 70 ? -4.331 -13.593 0.797 1.00 0.00 70 SER A N 13
ATOM 17219 C CA . SER A 1 70 ? -4.259 -15.008 1.143 1.00 0.00 70 SER A CA 13
ATOM 17220 C C . SER A 1 70 ? -5.264 -15.352 2.238 1.00 0.00 70 SER A C 13
ATOM 17221 O O . SER A 1 70 ? -6.001 -16.331 2.134 1.00 0.00 70 SER A O 13
ATOM 17229 N N . ASN A 1 71 ? -5.286 -14.538 3.288 1.00 0.00 71 ASN A N 13
ATOM 17230 C CA . ASN A 1 71 ? -6.200 -14.755 4.404 1.00 0.00 71 ASN A CA 13
ATOM 17231 C C . ASN A 1 71 ? -7.601 -14.258 4.064 1.00 0.00 71 ASN A C 13
ATOM 17232 O O . ASN A 1 71 ? -7.768 -13.169 3.517 1.00 0.00 71 ASN A O 13
ATOM 17243 N N . GLU A 1 72 ? -8.606 -15.064 4.395 1.00 0.00 72 GLU A N 13
ATOM 17244 C CA . GLU A 1 72 ? -9.993 -14.706 4.124 1.00 0.00 72 GLU A CA 13
ATOM 17245 C C . GLU A 1 72 ? -10.393 -13.454 4.901 1.00 0.00 72 GLU A C 13
ATOM 17246 O O . GLU A 1 72 ? -10.785 -12.447 4.314 1.00 0.00 72 GLU A O 13
ATOM 17258 N N . GLU A 1 73 ? -10.291 -13.529 6.224 1.00 0.00 73 GLU A N 13
ATOM 17259 C CA . GLU A 1 73 ? -10.643 -12.403 7.081 1.00 0.00 73 GLU A CA 13
ATOM 17260 C C . GLU A 1 73 ? -10.021 -11.109 6.564 1.00 0.00 73 GLU A C 13
ATOM 17261 O O . GLU A 1 73 ? -10.724 -10.209 6.105 1.00 0.00 73 GLU A O 13
ATOM 17273 N N . LYS A 1 74 ? -8.697 -11.024 6.641 1.00 0.00 74 LYS A N 13
ATOM 17274 C CA . LYS A 1 74 ? -7.978 -9.843 6.181 1.00 0.00 74 LYS A CA 13
ATOM 17275 C C . LYS A 1 74 ? -8.553 -9.335 4.862 1.00 0.00 74 LYS A C 13
ATOM 17276 O O . LYS A 1 74 ? -9.030 -8.203 4.778 1.00 0.00 74 LYS A O 13
ATOM 17295 N N . ARG A 1 75 ? -8.506 -10.179 3.837 1.00 0.00 75 ARG A N 13
ATOM 17296 C CA . ARG A 1 75 ? -9.022 -9.815 2.523 1.00 0.00 75 ARG A CA 13
ATOM 17297 C C . ARG A 1 75 ? -10.361 -9.093 2.646 1.00 0.00 75 ARG A C 13
ATOM 17298 O O . ARG A 1 75 ? -10.518 -7.967 2.174 1.00 0.00 75 ARG A O 13
ATOM 17319 N N . THR A 1 76 ? -11.325 -9.749 3.285 1.00 0.00 76 THR A N 13
ATOM 17320 C CA . THR A 1 76 ? -12.651 -9.172 3.469 1.00 0.00 76 THR A CA 13
ATOM 17321 C C . THR A 1 76 ? -12.564 -7.787 4.100 1.00 0.00 76 THR A C 13
ATOM 17322 O O . THR A 1 76 ? -13.111 -6.819 3.573 1.00 0.00 76 THR A O 13
ATOM 17333 N N . ASN A 1 77 ? -11.872 -7.699 5.231 1.00 0.00 77 ASN A N 13
ATOM 17334 C CA . ASN A 1 77 ? -11.714 -6.431 5.934 1.00 0.00 77 ASN A CA 13
ATOM 17335 C C . ASN A 1 77 ? -11.141 -5.363 5.008 1.00 0.00 77 ASN A C 13
ATOM 17336 O O . ASN A 1 77 ? -11.774 -4.336 4.761 1.00 0.00 77 ASN A O 13
ATOM 17347 N N . TYR A 1 78 ? -9.941 -5.613 4.497 1.00 0.00 78 TYR A N 13
ATOM 17348 C CA . TYR A 1 78 ? -9.282 -4.672 3.598 1.00 0.00 78 TYR A CA 13
ATOM 17349 C C . TYR A 1 78 ? -10.225 -4.233 2.482 1.00 0.00 78 TYR A C 13
ATOM 17350 O O . TYR A 1 78 ? -10.502 -3.045 2.320 1.00 0.00 78 TYR A O 13
ATOM 17368 N N . ASP A 1 79 ? -10.715 -5.201 1.716 1.00 0.00 79 ASP A N 13
ATOM 17369 C CA . ASP A 1 79 ? -11.628 -4.917 0.615 1.00 0.00 79 ASP A CA 13
ATOM 17370 C C . ASP A 1 79 ? -12.817 -4.090 1.096 1.00 0.00 79 ASP A C 13
ATOM 17371 O O . ASP A 1 79 ? -13.231 -3.136 0.436 1.00 0.00 79 ASP A O 13
ATOM 17380 N N . HIS A 1 80 ? -13.363 -4.463 2.249 1.00 0.00 80 HIS A N 13
ATOM 17381 C CA . HIS A 1 80 ? -14.506 -3.757 2.818 1.00 0.00 80 HIS A CA 13
ATOM 17382 C C . HIS A 1 80 ? -14.234 -2.257 2.893 1.00 0.00 80 HIS A C 13
ATOM 17383 O O . HIS A 1 80 ? -15.048 -1.446 2.451 1.00 0.00 80 HIS A O 13
ATOM 17397 N N . TYR A 1 81 ? -13.086 -1.896 3.456 1.00 0.00 81 TYR A N 13
ATOM 17398 C CA . TYR A 1 81 ? -12.709 -0.495 3.592 1.00 0.00 81 TYR A CA 13
ATOM 17399 C C . TYR A 1 81 ? -12.322 0.099 2.241 1.00 0.00 81 TYR A C 13
ATOM 17400 O O . TYR A 1 81 ? -12.358 1.314 2.051 1.00 0.00 81 TYR A O 13
ATOM 17418 N N . GLY A 1 82 ? -11.952 -0.769 1.305 1.00 0.00 82 GLY A N 13
ATOM 17419 C CA . GLY A 1 82 ? -11.564 -0.313 -0.017 1.00 0.00 82 GLY A CA 13
ATOM 17420 C C . GLY A 1 82 ? -10.466 0.731 0.029 1.00 0.00 82 GLY A C 13
ATOM 17421 O O . GLY A 1 82 ? -10.424 1.634 -0.807 1.00 0.00 82 GLY A O 13
ATOM 17425 N N . SER A 1 83 ? -9.577 0.610 1.009 1.00 0.00 83 SER A N 13
ATOM 17426 C CA . SER A 1 83 ? -8.477 1.555 1.164 1.00 0.00 83 SER A CA 13
ATOM 17427 C C . SER A 1 83 ? -7.896 1.940 -0.193 1.00 0.00 83 SER A C 13
ATOM 17428 O O . SER A 1 83 ? -7.868 3.115 -0.558 1.00 0.00 83 SER A O 13
ATOM 17436 N N . GLY A 1 84 ? -7.433 0.940 -0.937 1.00 0.00 84 GLY A N 13
ATOM 17437 C CA . GLY A 1 84 ? -6.859 1.194 -2.245 1.00 0.00 84 GLY A CA 13
ATOM 17438 C C . GLY A 1 84 ? -7.835 1.873 -3.185 1.00 0.00 84 GLY A C 13
ATOM 17439 O O . GLY A 1 84 ? -8.799 2.509 -2.759 1.00 0.00 84 GLY A O 13
ATOM 17443 N N . PRO A 1 85 ? -7.587 1.743 -4.497 1.00 0.00 85 PRO A N 13
ATOM 17444 C CA . PRO A 1 85 ? -8.439 2.344 -5.527 1.00 0.00 85 PRO A CA 13
ATOM 17445 C C . PRO A 1 85 ? -9.803 1.668 -5.618 1.00 0.00 85 PRO A C 13
ATOM 17446 O O . PRO A 1 85 ? -10.624 2.016 -6.467 1.00 0.00 85 PRO A O 13
ATOM 17457 N N . SER A 1 86 ? -10.038 0.700 -4.737 1.00 0.00 86 SER A N 13
ATOM 17458 C CA . SER A 1 86 ? -11.302 -0.027 -4.721 1.00 0.00 86 SER A CA 13
ATOM 17459 C C . SER A 1 86 ? -12.481 0.934 -4.599 1.00 0.00 86 SER A C 13
ATOM 17460 O O . SER A 1 86 ? -13.466 0.821 -5.328 1.00 0.00 86 SER A O 13
ATOM 17468 N N . SER A 1 87 ? -12.371 1.879 -3.671 1.00 0.00 87 SER A N 13
ATOM 17469 C CA . SER A 1 87 ? -13.429 2.859 -3.450 1.00 0.00 87 SER A CA 13
ATOM 17470 C C . SER A 1 87 ? -12.843 4.211 -3.056 1.00 0.00 87 SER A C 13
ATOM 17471 O O . SER A 1 87 ? -11.826 4.283 -2.368 1.00 0.00 87 SER A O 13
ATOM 17479 N N . GLY A 1 88 ? -13.493 5.283 -3.500 1.00 0.00 88 GLY A N 13
ATOM 17480 C CA . GLY A 1 88 ? -13.023 6.619 -3.185 1.00 0.00 88 GLY A CA 13
ATOM 17481 C C . GLY A 1 88 ? -14.022 7.692 -3.572 1.00 0.00 88 GLY A C 13
ATOM 17482 O O . GLY A 1 88 ? -15.172 7.665 -3.134 1.00 0.00 88 GLY A O 13
ATOM 17486 N N . GLY A 1 1 ? -16.300 2.205 -18.040 1.00 0.00 1 GLY A N 14
ATOM 17487 C CA . GLY A 1 1 ? -15.939 3.203 -17.050 1.00 0.00 1 GLY A CA 14
ATOM 17488 C C . GLY A 1 1 ? -14.974 4.237 -17.594 1.00 0.00 1 GLY A C 14
ATOM 17489 O O . GLY A 1 1 ? -13.912 4.469 -17.017 1.00 0.00 1 GLY A O 14
ATOM 17493 N N . SER A 1 2 ? -15.343 4.861 -18.709 1.00 0.00 2 SER A N 14
ATOM 17494 C CA . SER A 1 2 ? -14.500 5.872 -19.334 1.00 0.00 2 SER A CA 14
ATOM 17495 C C . SER A 1 2 ? -14.251 7.037 -18.381 1.00 0.00 2 SER A C 14
ATOM 17496 O O . SER A 1 2 ? -15.191 7.645 -17.867 1.00 0.00 2 SER A O 14
ATOM 17504 N N . SER A 1 3 ? -12.979 7.343 -18.149 1.00 0.00 3 SER A N 14
ATOM 17505 C CA . SER A 1 3 ? -12.605 8.433 -17.255 1.00 0.00 3 SER A CA 14
ATOM 17506 C C . SER A 1 3 ? -13.289 8.282 -15.899 1.00 0.00 3 SER A C 14
ATOM 17507 O O . SER A 1 3 ? -13.750 9.259 -15.311 1.00 0.00 3 SER A O 14
ATOM 17515 N N . GLY A 1 4 ? -13.350 7.047 -15.408 1.00 0.00 4 GLY A N 14
ATOM 17516 C CA . GLY A 1 4 ? -13.979 6.789 -14.126 1.00 0.00 4 GLY A CA 14
ATOM 17517 C C . GLY A 1 4 ? -13.112 7.217 -12.959 1.00 0.00 4 GLY A C 14
ATOM 17518 O O . GLY A 1 4 ? -11.886 7.255 -13.068 1.00 0.00 4 GLY A O 14
ATOM 17522 N N . SER A 1 5 ? -13.749 7.542 -11.838 1.00 0.00 5 SER A N 14
ATOM 17523 C CA . SER A 1 5 ? -13.028 7.975 -10.647 1.00 0.00 5 SER A CA 14
ATOM 17524 C C . SER A 1 5 ? -12.417 6.782 -9.918 1.00 0.00 5 SER A C 14
ATOM 17525 O O . SER A 1 5 ? -13.105 5.807 -9.615 1.00 0.00 5 SER A O 14
ATOM 17533 N N . SER A 1 6 ? -11.120 6.868 -9.640 1.00 0.00 6 SER A N 14
ATOM 17534 C CA . SER A 1 6 ? -10.414 5.795 -8.950 1.00 0.00 6 SER A CA 14
ATOM 17535 C C . SER A 1 6 ? -10.576 5.922 -7.439 1.00 0.00 6 SER A C 14
ATOM 17536 O O . SER A 1 6 ? -10.584 4.925 -6.718 1.00 0.00 6 SER A O 14
ATOM 17544 N N . GLY A 1 7 ? -10.705 7.158 -6.965 1.00 0.00 7 GLY A N 14
ATOM 17545 C CA . GLY A 1 7 ? -10.865 7.394 -5.542 1.00 0.00 7 GLY A CA 14
ATOM 17546 C C . GLY A 1 7 ? -9.564 7.789 -4.871 1.00 0.00 7 GLY A C 14
ATOM 17547 O O . GLY A 1 7 ? -8.848 6.938 -4.342 1.00 0.00 7 GLY A O 14
ATOM 17551 N N . ILE A 1 8 ? -9.258 9.082 -4.892 1.00 0.00 8 ILE A N 14
ATOM 17552 C CA . ILE A 1 8 ? -8.035 9.587 -4.281 1.00 0.00 8 ILE A CA 14
ATOM 17553 C C . ILE A 1 8 ? -8.003 9.287 -2.786 1.00 0.00 8 ILE A C 14
ATOM 17554 O O . ILE A 1 8 ? -8.998 8.845 -2.209 1.00 0.00 8 ILE A O 14
ATOM 17570 N N . LEU A 1 9 ? -6.855 9.530 -2.164 1.00 0.00 9 LEU A N 14
ATOM 17571 C CA . LEU A 1 9 ? -6.692 9.288 -0.735 1.00 0.00 9 LEU A CA 14
ATOM 17572 C C . LEU A 1 9 ? -7.035 10.536 0.072 1.00 0.00 9 LEU A C 14
ATOM 17573 O O . LEU A 1 9 ? -6.553 11.629 -0.225 1.00 0.00 9 LEU A O 14
ATOM 17589 N N . GLN A 1 10 ? -7.869 10.365 1.092 1.00 0.00 10 GLN A N 14
ATOM 17590 C CA . GLN A 1 10 ? -8.274 11.478 1.942 1.00 0.00 10 GLN A CA 14
ATOM 17591 C C . GLN A 1 10 ? -7.935 11.200 3.403 1.00 0.00 10 GLN A C 14
ATOM 17592 O O . GLN A 1 10 ? -8.494 10.291 4.018 1.00 0.00 10 GLN A O 14
ATOM 17606 N N . SER A 1 11 ? -7.016 11.987 3.952 1.00 0.00 11 SER A N 14
ATOM 17607 C CA . SER A 1 11 ? -6.599 11.822 5.340 1.00 0.00 11 SER A CA 14
ATOM 17608 C C . SER A 1 11 ? -5.942 10.462 5.552 1.00 0.00 11 SER A C 14
ATOM 17609 O O . SER A 1 11 ? -6.219 9.771 6.533 1.00 0.00 11 SER A O 14
ATOM 17617 N N . LEU A 1 12 ? -5.069 10.083 4.625 1.00 0.00 12 LEU A N 14
ATOM 17618 C CA . LEU A 1 12 ? -4.370 8.805 4.708 1.00 0.00 12 LEU A CA 14
ATOM 17619 C C . LEU A 1 12 ? -5.359 7.652 4.851 1.00 0.00 12 LEU A C 14
ATOM 17620 O O . LEU A 1 12 ? -5.138 6.725 5.629 1.00 0.00 12 LEU A O 14
ATOM 17636 N N . SER A 1 13 ? -6.449 7.717 4.093 1.00 0.00 13 SER A N 14
ATOM 17637 C CA . SER A 1 13 ? -7.473 6.679 4.136 1.00 0.00 13 SER A CA 14
ATOM 17638 C C . SER A 1 13 ? -6.862 5.303 3.891 1.00 0.00 13 SER A C 14
ATOM 17639 O O . SER A 1 13 ? -7.136 4.351 4.621 1.00 0.00 13 SER A O 14
ATOM 17647 N N . ALA A 1 14 ? -6.031 5.206 2.858 1.00 0.00 14 ALA A N 14
ATOM 17648 C CA . ALA A 1 14 ? -5.379 3.948 2.517 1.00 0.00 14 ALA A CA 14
ATOM 17649 C C . ALA A 1 14 ? -4.283 3.608 3.521 1.00 0.00 14 ALA A C 14
ATOM 17650 O O . ALA A 1 14 ? -3.908 4.438 4.350 1.00 0.00 14 ALA A O 14
ATOM 17657 N N . LEU A 1 15 ? -3.773 2.384 3.441 1.00 0.00 15 LEU A N 14
ATOM 17658 C CA . LEU A 1 15 ? -2.719 1.934 4.344 1.00 0.00 15 LEU A CA 14
ATOM 17659 C C . LEU A 1 15 ? -1.341 2.235 3.765 1.00 0.00 15 LEU A C 14
ATOM 17660 O O . LEU A 1 15 ? -1.219 2.670 2.619 1.00 0.00 15 LEU A O 14
ATOM 17676 N N . ASP A 1 16 ? -0.305 1.999 4.563 1.00 0.00 16 ASP A N 14
ATOM 17677 C CA . ASP A 1 16 ? 1.065 2.242 4.128 1.00 0.00 16 ASP A CA 14
ATOM 17678 C C . ASP A 1 16 ? 1.246 1.861 2.662 1.00 0.00 16 ASP A C 14
ATOM 17679 O O . ASP A 1 16 ? 1.586 2.701 1.829 1.00 0.00 16 ASP A O 14
ATOM 17688 N N . PHE A 1 17 ? 1.019 0.588 2.354 1.00 0.00 17 PHE A N 14
ATOM 17689 C CA . PHE A 1 17 ? 1.159 0.095 0.989 1.00 0.00 17 PHE A CA 14
ATOM 17690 C C . PHE A 1 17 ? 0.000 -0.828 0.623 1.00 0.00 17 PHE A C 14
ATOM 17691 O O . PHE A 1 17 ? -0.594 -1.470 1.489 1.00 0.00 17 PHE A O 14
ATOM 17708 N N . ASP A 1 18 ? -0.316 -0.887 -0.666 1.00 0.00 18 ASP A N 14
ATOM 17709 C CA . ASP A 1 18 ? -1.403 -1.731 -1.149 1.00 0.00 18 ASP A CA 14
ATOM 17710 C C . ASP A 1 18 ? -0.898 -3.133 -1.475 1.00 0.00 18 ASP A C 14
ATOM 17711 O O . ASP A 1 18 ? 0.197 -3.318 -2.006 1.00 0.00 18 ASP A O 14
ATOM 17720 N N . PRO A 1 19 ? -1.714 -4.147 -1.148 1.00 0.00 19 PRO A N 14
ATOM 17721 C CA . PRO A 1 19 ? -1.372 -5.550 -1.397 1.00 0.00 19 PRO A CA 14
ATOM 17722 C C . PRO A 1 19 ? -1.378 -5.895 -2.882 1.00 0.00 19 PRO A C 14
ATOM 17723 O O . PRO A 1 19 ? -0.582 -6.713 -3.343 1.00 0.00 19 PRO A O 14
ATOM 17734 N N . TYR A 1 20 ? -2.281 -5.265 -3.626 1.00 0.00 20 TYR A N 14
ATOM 17735 C CA . TYR A 1 20 ? -2.392 -5.507 -5.060 1.00 0.00 20 TYR A CA 14
ATOM 17736 C C . TYR A 1 20 ? -1.242 -4.846 -5.814 1.00 0.00 20 TYR A C 14
ATOM 17737 O O . TYR A 1 20 ? -0.842 -5.304 -6.885 1.00 0.00 20 TYR A O 14
ATOM 17755 N N . ARG A 1 21 ? -0.715 -3.765 -5.248 1.00 0.00 21 ARG A N 14
ATOM 17756 C CA . ARG A 1 21 ? 0.388 -3.040 -5.866 1.00 0.00 21 ARG A CA 14
ATOM 17757 C C . ARG A 1 21 ? 1.713 -3.756 -5.624 1.00 0.00 21 ARG A C 14
ATOM 17758 O O . ARG A 1 21 ? 2.544 -3.869 -6.526 1.00 0.00 21 ARG A O 14
ATOM 17779 N N . VAL A 1 22 ? 1.905 -4.238 -4.400 1.00 0.00 22 VAL A N 14
ATOM 17780 C CA . VAL A 1 22 ? 3.128 -4.944 -4.039 1.00 0.00 22 VAL A CA 14
ATOM 17781 C C . VAL A 1 22 ? 3.274 -6.235 -4.837 1.00 0.00 22 VAL A C 14
ATOM 17782 O O . VAL A 1 22 ? 4.239 -6.412 -5.582 1.00 0.00 22 VAL A O 14
ATOM 17795 N N . LEU A 1 23 ? 2.309 -7.135 -4.677 1.00 0.00 23 LEU A N 14
ATOM 17796 C CA . LEU A 1 23 ? 2.329 -8.411 -5.384 1.00 0.00 23 LEU A CA 14
ATOM 17797 C C . LEU A 1 23 ? 2.354 -8.197 -6.894 1.00 0.00 23 LEU A C 14
ATOM 17798 O O . LEU A 1 23 ? 2.933 -8.991 -7.634 1.00 0.00 23 LEU A O 14
ATOM 17814 N N . GLY A 1 24 ? 1.723 -7.117 -7.344 1.00 0.00 24 GLY A N 14
ATOM 17815 C CA . GLY A 1 24 ? 1.686 -6.817 -8.764 1.00 0.00 24 GLY A CA 14
ATOM 17816 C C . GLY A 1 24 ? 0.466 -7.399 -9.448 1.00 0.00 24 GLY A C 14
ATOM 17817 O O . GLY A 1 24 ? 0.564 -7.952 -10.544 1.00 0.00 24 GLY A O 14
ATOM 17821 N N . VAL A 1 25 ? -0.689 -7.277 -8.801 1.00 0.00 25 VAL A N 14
ATOM 17822 C CA . VAL A 1 25 ? -1.934 -7.797 -9.354 1.00 0.00 25 VAL A CA 14
ATOM 17823 C C . VAL A 1 25 ? -3.064 -6.784 -9.208 1.00 0.00 25 VAL A C 14
ATOM 17824 O O . VAL A 1 25 ? -2.896 -5.737 -8.584 1.00 0.00 25 VAL A O 14
ATOM 17837 N N . SER A 1 26 ? -4.217 -7.105 -9.787 1.00 0.00 26 SER A N 14
ATOM 17838 C CA . SER A 1 26 ? -5.375 -6.222 -9.725 1.00 0.00 26 SER A CA 14
ATOM 17839 C C . SER A 1 26 ? -6.555 -6.919 -9.053 1.00 0.00 26 SER A C 14
ATOM 17840 O O . SER A 1 26 ? -6.477 -8.098 -8.706 1.00 0.00 26 SER A O 14
ATOM 17848 N N . ARG A 1 27 ? -7.645 -6.182 -8.873 1.00 0.00 27 ARG A N 14
ATOM 17849 C CA . ARG A 1 27 ? -8.841 -6.728 -8.241 1.00 0.00 27 ARG A CA 14
ATOM 17850 C C . ARG A 1 27 ? -9.322 -7.975 -8.977 1.00 0.00 27 ARG A C 14
ATOM 17851 O O . ARG A 1 27 ? -9.906 -8.878 -8.376 1.00 0.00 27 ARG A O 14
ATOM 17872 N N . THR A 1 28 ? -9.075 -8.019 -10.282 1.00 0.00 28 THR A N 14
ATOM 17873 C CA . THR A 1 28 ? -9.484 -9.154 -11.100 1.00 0.00 28 THR A CA 14
ATOM 17874 C C . THR A 1 28 ? -8.689 -10.404 -10.742 1.00 0.00 28 THR A C 14
ATOM 17875 O O . THR A 1 28 ? -9.097 -11.522 -11.057 1.00 0.00 28 THR A O 14
ATOM 17886 N N . ALA A 1 29 ? -7.553 -10.209 -10.082 1.00 0.00 29 ALA A N 14
ATOM 17887 C CA . ALA A 1 29 ? -6.702 -11.322 -9.679 1.00 0.00 29 ALA A CA 14
ATOM 17888 C C . ALA A 1 29 ? -7.288 -12.052 -8.475 1.00 0.00 29 ALA A C 14
ATOM 17889 O O . ALA A 1 29 ? -7.482 -11.461 -7.413 1.00 0.00 29 ALA A O 14
ATOM 17896 N N . SER A 1 30 ? -7.567 -13.340 -8.648 1.00 0.00 30 SER A N 14
ATOM 17897 C CA . SER A 1 30 ? -8.135 -14.150 -7.577 1.00 0.00 30 SER A CA 14
ATOM 17898 C C . SER A 1 30 ? -7.045 -14.935 -6.853 1.00 0.00 30 SER A C 14
ATOM 17899 O O . SER A 1 30 ? -5.891 -14.953 -7.281 1.00 0.00 30 SER A O 14
ATOM 17907 N N . GLN A 1 31 ? -7.421 -15.582 -5.755 1.00 0.00 31 GLN A N 14
ATOM 17908 C CA . GLN A 1 31 ? -6.476 -16.368 -4.971 1.00 0.00 31 GLN A CA 14
ATOM 17909 C C . GLN A 1 31 ? -5.526 -17.143 -5.880 1.00 0.00 31 GLN A C 14
ATOM 17910 O O . GLN A 1 31 ? -4.358 -17.340 -5.548 1.00 0.00 31 GLN A O 14
ATOM 17924 N N . ALA A 1 32 ? -6.037 -17.579 -7.026 1.00 0.00 32 ALA A N 14
ATOM 17925 C CA . ALA A 1 32 ? -5.234 -18.330 -7.983 1.00 0.00 32 ALA A CA 14
ATOM 17926 C C . ALA A 1 32 ? -4.083 -17.485 -8.518 1.00 0.00 32 ALA A C 14
ATOM 17927 O O . ALA A 1 32 ? -2.916 -17.761 -8.239 1.00 0.00 32 ALA A O 14
ATOM 17934 N N . ASP A 1 33 ? -4.420 -16.455 -9.286 1.00 0.00 33 ASP A N 14
ATOM 17935 C CA . ASP A 1 33 ? -3.414 -15.568 -9.860 1.00 0.00 33 ASP A CA 14
ATOM 17936 C C . ASP A 1 33 ? -2.518 -14.986 -8.771 1.00 0.00 33 ASP A C 14
ATOM 17937 O O . ASP A 1 33 ? -1.298 -14.923 -8.925 1.00 0.00 33 ASP A O 14
ATOM 17946 N N . ILE A 1 34 ? -3.132 -14.561 -7.672 1.00 0.00 34 ILE A N 14
ATOM 17947 C CA . ILE A 1 34 ? -2.390 -13.984 -6.557 1.00 0.00 34 ILE A CA 14
ATOM 17948 C C . ILE A 1 34 ? -1.376 -14.977 -5.999 1.00 0.00 34 ILE A C 14
ATOM 17949 O O . ILE A 1 34 ? -0.167 -14.769 -6.098 1.00 0.00 34 ILE A O 14
ATOM 17965 N N . LYS A 1 35 ? -1.877 -16.059 -5.414 1.00 0.00 35 LYS A N 14
ATOM 17966 C CA . LYS A 1 35 ? -1.016 -17.088 -4.842 1.00 0.00 35 LYS A CA 14
ATOM 17967 C C . LYS A 1 35 ? 0.204 -17.329 -5.724 1.00 0.00 35 LYS A C 14
ATOM 17968 O O . LYS A 1 35 ? 1.331 -17.414 -5.235 1.00 0.00 35 LYS A O 14
ATOM 17987 N N . LYS A 1 36 ? -0.026 -17.437 -7.028 1.00 0.00 36 LYS A N 14
ATOM 17988 C CA . LYS A 1 36 ? 1.054 -17.665 -7.981 1.00 0.00 36 LYS A CA 14
ATOM 17989 C C . LYS A 1 36 ? 2.013 -16.479 -8.010 1.00 0.00 36 LYS A C 14
ATOM 17990 O O . LYS A 1 36 ? 3.223 -16.651 -8.151 1.00 0.00 36 LYS A O 14
ATOM 18009 N N . ALA A 1 37 ? 1.464 -15.276 -7.875 1.00 0.00 37 ALA A N 14
ATOM 18010 C CA . ALA A 1 37 ? 2.271 -14.062 -7.882 1.00 0.00 37 ALA A CA 14
ATOM 18011 C C . ALA A 1 37 ? 3.096 -13.944 -6.605 1.00 0.00 37 ALA A C 14
ATOM 18012 O O . ALA A 1 37 ? 4.242 -13.495 -6.634 1.00 0.00 37 ALA A O 14
ATOM 18019 N N . TYR A 1 38 ? 2.505 -14.348 -5.486 1.00 0.00 38 TYR A N 14
ATOM 18020 C CA . TYR A 1 38 ? 3.185 -14.283 -4.197 1.00 0.00 38 TYR A CA 14
ATOM 18021 C C . TYR A 1 38 ? 4.395 -15.211 -4.173 1.00 0.00 38 TYR A C 14
ATOM 18022 O O . TYR A 1 38 ? 5.535 -14.762 -4.055 1.00 0.00 38 TYR A O 14
ATOM 18040 N N . LYS A 1 39 ? 4.139 -16.510 -4.286 1.00 0.00 39 LYS A N 14
ATOM 18041 C CA . LYS A 1 39 ? 5.206 -17.505 -4.279 1.00 0.00 39 LYS A CA 14
ATOM 18042 C C . LYS A 1 39 ? 6.326 -17.107 -5.235 1.00 0.00 39 LYS A C 14
ATOM 18043 O O . LYS A 1 39 ? 7.489 -17.014 -4.840 1.00 0.00 39 LYS A O 14
ATOM 18062 N N . LYS A 1 40 ? 5.969 -16.871 -6.493 1.00 0.00 40 LYS A N 14
ATOM 18063 C CA . LYS A 1 40 ? 6.943 -16.480 -7.504 1.00 0.00 40 LYS A CA 14
ATOM 18064 C C . LYS A 1 40 ? 7.818 -15.334 -7.004 1.00 0.00 40 LYS A C 14
ATOM 18065 O O . LYS A 1 40 ? 9.044 -15.383 -7.111 1.00 0.00 40 LYS A O 14
ATOM 18084 N N . LEU A 1 41 ? 7.180 -14.305 -6.457 1.00 0.00 41 LEU A N 14
ATOM 18085 C CA . LEU A 1 41 ? 7.900 -13.147 -5.938 1.00 0.00 41 LEU A CA 14
ATOM 18086 C C . LEU A 1 41 ? 8.817 -13.547 -4.787 1.00 0.00 41 LEU A C 14
ATOM 18087 O O . LEU A 1 41 ? 10.030 -13.349 -4.849 1.00 0.00 41 LEU A O 14
ATOM 18103 N N . ALA A 1 42 ? 8.230 -14.113 -3.738 1.00 0.00 42 ALA A N 14
ATOM 18104 C CA . ALA A 1 42 ? 8.995 -14.545 -2.575 1.00 0.00 42 ALA A CA 14
ATOM 18105 C C . ALA A 1 42 ? 10.209 -15.369 -2.991 1.00 0.00 42 ALA A C 14
ATOM 18106 O O . ALA A 1 42 ? 11.302 -15.196 -2.452 1.00 0.00 42 ALA A O 14
ATOM 18113 N N . ARG A 1 43 ? 10.009 -16.265 -3.952 1.00 0.00 43 ARG A N 14
ATOM 18114 C CA . ARG A 1 43 ? 11.087 -17.117 -4.439 1.00 0.00 43 ARG A CA 14
ATOM 18115 C C . ARG A 1 43 ? 12.154 -16.290 -5.150 1.00 0.00 43 ARG A C 14
ATOM 18116 O O . ARG A 1 43 ? 13.350 -16.505 -4.958 1.00 0.00 43 ARG A O 14
ATOM 18137 N N . GLU A 1 44 ? 11.711 -15.345 -5.974 1.00 0.00 44 GLU A N 14
ATOM 18138 C CA . GLU A 1 44 ? 12.628 -14.487 -6.715 1.00 0.00 44 GLU A CA 14
ATOM 18139 C C . GLU A 1 44 ? 13.410 -13.581 -5.769 1.00 0.00 44 GLU A C 14
ATOM 18140 O O . GLU A 1 44 ? 14.640 -13.628 -5.722 1.00 0.00 44 GLU A O 14
ATOM 18152 N N . TRP A 1 45 ? 12.689 -12.757 -5.018 1.00 0.00 45 TRP A N 14
ATOM 18153 C CA . TRP A 1 45 ? 13.315 -11.839 -4.073 1.00 0.00 45 TRP A CA 14
ATOM 18154 C C . TRP A 1 45 ? 13.746 -12.571 -2.807 1.00 0.00 45 TRP A C 14
ATOM 18155 O O . TRP A 1 45 ? 14.144 -11.947 -1.823 1.00 0.00 45 TRP A O 14
ATOM 18176 N N . HIS A 1 46 ? 13.664 -13.897 -2.838 1.00 0.00 46 HIS A N 14
ATOM 18177 C CA . HIS A 1 46 ? 14.047 -14.714 -1.692 1.00 0.00 46 HIS A CA 14
ATOM 18178 C C . HIS A 1 46 ? 15.464 -14.380 -1.236 1.00 0.00 46 HIS A C 14
ATOM 18179 O O . HIS A 1 46 ? 16.423 -14.449 -2.006 1.00 0.00 46 HIS A O 14
ATOM 18193 N N . PRO A 1 47 ? 15.602 -14.009 0.045 1.00 0.00 47 PRO A N 14
ATOM 18194 C CA . PRO A 1 47 ? 16.899 -13.657 0.632 1.00 0.00 47 PRO A CA 14
ATOM 18195 C C . PRO A 1 47 ? 17.815 -14.866 0.781 1.00 0.00 47 PRO A C 14
ATOM 18196 O O . PRO A 1 47 ? 19.036 -14.749 0.673 1.00 0.00 47 PRO A O 14
ATOM 18207 N N . ASP A 1 48 ? 17.219 -16.027 1.030 1.00 0.00 48 ASP A N 14
ATOM 18208 C CA . ASP A 1 48 ? 17.982 -17.259 1.193 1.00 0.00 48 ASP A CA 14
ATOM 18209 C C . ASP A 1 48 ? 18.888 -17.501 -0.010 1.00 0.00 48 ASP A C 14
ATOM 18210 O O . ASP A 1 48 ? 19.970 -18.073 0.118 1.00 0.00 48 ASP A O 14
ATOM 18219 N N . LYS A 1 49 ? 18.437 -17.061 -1.181 1.00 0.00 49 LYS A N 14
ATOM 18220 C CA . LYS A 1 49 ? 19.206 -17.229 -2.408 1.00 0.00 49 LYS A CA 14
ATOM 18221 C C . LYS A 1 49 ? 19.878 -15.920 -2.813 1.00 0.00 49 LYS A C 14
ATOM 18222 O O . LYS A 1 49 ? 20.945 -15.923 -3.424 1.00 0.00 49 LYS A O 14
ATOM 18241 N N . ASN A 1 50 ? 19.246 -14.804 -2.465 1.00 0.00 50 ASN A N 14
ATOM 18242 C CA . ASN A 1 50 ? 19.783 -13.488 -2.791 1.00 0.00 50 ASN A CA 14
ATOM 18243 C C . ASN A 1 50 ? 21.064 -13.214 -2.008 1.00 0.00 50 ASN A C 14
ATOM 18244 O O . ASN A 1 50 ? 21.167 -13.550 -0.828 1.00 0.00 50 ASN A O 14
ATOM 18255 N N . LYS A 1 51 ? 22.037 -12.601 -2.672 1.00 0.00 51 LYS A N 14
ATOM 18256 C CA . LYS A 1 51 ? 23.311 -12.279 -2.040 1.00 0.00 51 LYS A CA 14
ATOM 18257 C C . LYS A 1 51 ? 23.379 -10.800 -1.674 1.00 0.00 51 LYS A C 14
ATOM 18258 O O . LYS A 1 51 ? 24.007 -10.424 -0.684 1.00 0.00 51 LYS A O 14
ATOM 18277 N N . ASP A 1 52 ? 22.727 -9.966 -2.477 1.00 0.00 52 ASP A N 14
ATOM 18278 C CA . ASP A 1 52 ? 22.711 -8.528 -2.236 1.00 0.00 52 ASP A CA 14
ATOM 18279 C C . ASP A 1 52 ? 22.092 -8.212 -0.878 1.00 0.00 52 ASP A C 14
ATOM 18280 O O . ASP A 1 52 ? 20.972 -8.620 -0.569 1.00 0.00 52 ASP A O 14
ATOM 18289 N N . PRO A 1 53 ? 22.836 -7.468 -0.046 1.00 0.00 53 PRO A N 14
ATOM 18290 C CA . PRO A 1 53 ? 22.381 -7.081 1.292 1.00 0.00 53 PRO A CA 14
ATOM 18291 C C . PRO A 1 53 ? 21.243 -6.067 1.247 1.00 0.00 53 PRO A C 14
ATOM 18292 O O . PRO A 1 53 ? 21.460 -4.887 0.977 1.00 0.00 53 PRO A O 14
ATOM 18303 N N . GLY A 1 54 ? 20.027 -6.536 1.513 1.00 0.00 54 GLY A N 14
ATOM 18304 C CA . GLY A 1 54 ? 18.873 -5.657 1.497 1.00 0.00 54 GLY A CA 14
ATOM 18305 C C . GLY A 1 54 ? 17.657 -6.306 0.866 1.00 0.00 54 GLY A C 14
ATOM 18306 O O . GLY A 1 54 ? 16.527 -6.061 1.285 1.00 0.00 54 GLY A O 14
ATOM 18310 N N . ALA A 1 55 ? 17.890 -7.136 -0.145 1.00 0.00 55 ALA A N 14
ATOM 18311 C CA . ALA A 1 55 ? 16.805 -7.823 -0.835 1.00 0.00 55 ALA A CA 14
ATOM 18312 C C . ALA A 1 55 ? 15.714 -8.246 0.142 1.00 0.00 55 ALA A C 14
ATOM 18313 O O . ALA A 1 55 ? 14.525 -8.119 -0.148 1.00 0.00 55 ALA A O 14
ATOM 18320 N N . GLU A 1 56 ? 16.127 -8.751 1.301 1.00 0.00 56 GLU A N 14
ATOM 18321 C CA . GLU A 1 56 ? 15.184 -9.195 2.320 1.00 0.00 56 GLU A CA 14
ATOM 18322 C C . GLU A 1 56 ? 14.029 -8.207 2.459 1.00 0.00 56 GLU A C 14
ATOM 18323 O O . GLU A 1 56 ? 12.862 -8.578 2.332 1.00 0.00 56 GLU A O 14
ATOM 18335 N N . ASP A 1 57 ? 14.363 -6.948 2.721 1.00 0.00 57 ASP A N 14
ATOM 18336 C CA . ASP A 1 57 ? 13.355 -5.906 2.877 1.00 0.00 57 ASP A CA 14
ATOM 18337 C C . ASP A 1 57 ? 12.178 -6.143 1.936 1.00 0.00 57 ASP A C 14
ATOM 18338 O O . ASP A 1 57 ? 11.037 -6.285 2.376 1.00 0.00 57 ASP A O 14
ATOM 18347 N N . ARG A 1 58 ? 12.464 -6.184 0.639 1.00 0.00 58 ARG A N 14
ATOM 18348 C CA . ARG A 1 58 ? 11.429 -6.401 -0.365 1.00 0.00 58 ARG A CA 14
ATOM 18349 C C . ARG A 1 58 ? 10.709 -7.724 -0.126 1.00 0.00 58 ARG A C 14
ATOM 18350 O O . ARG A 1 58 ? 9.484 -7.764 -0.005 1.00 0.00 58 ARG A O 14
ATOM 18371 N N . PHE A 1 59 ? 11.477 -8.806 -0.058 1.00 0.00 59 PHE A N 14
ATOM 18372 C CA . PHE A 1 59 ? 10.913 -10.132 0.165 1.00 0.00 59 PHE A CA 14
ATOM 18373 C C . PHE A 1 59 ? 9.862 -10.097 1.271 1.00 0.00 59 PHE A C 14
ATOM 18374 O O . PHE A 1 59 ? 8.815 -10.737 1.168 1.00 0.00 59 PHE A O 14
ATOM 18391 N N . ILE A 1 60 ? 10.149 -9.345 2.328 1.00 0.00 60 ILE A N 14
ATOM 18392 C CA . ILE A 1 60 ? 9.230 -9.226 3.453 1.00 0.00 60 ILE A CA 14
ATOM 18393 C C . ILE A 1 60 ? 7.893 -8.640 3.010 1.00 0.00 60 ILE A C 14
ATOM 18394 O O . ILE A 1 60 ? 6.833 -9.165 3.348 1.00 0.00 60 ILE A O 14
ATOM 18410 N N . GLN A 1 61 ? 7.953 -7.550 2.251 1.00 0.00 61 GLN A N 14
ATOM 18411 C CA . GLN A 1 61 ? 6.747 -6.894 1.761 1.00 0.00 61 GLN A CA 14
ATOM 18412 C C . GLN A 1 61 ? 5.883 -7.867 0.965 1.00 0.00 61 GLN A C 14
ATOM 18413 O O . GLN A 1 61 ? 4.667 -7.928 1.152 1.00 0.00 61 GLN A O 14
ATOM 18427 N N . ILE A 1 62 ? 6.518 -8.624 0.078 1.00 0.00 62 ILE A N 14
ATOM 18428 C CA . ILE A 1 62 ? 5.807 -9.594 -0.746 1.00 0.00 62 ILE A CA 14
ATOM 18429 C C . ILE A 1 62 ? 4.892 -10.471 0.103 1.00 0.00 62 ILE A C 14
ATOM 18430 O O . ILE A 1 62 ? 3.756 -10.751 -0.277 1.00 0.00 62 ILE A O 14
ATOM 18446 N N . SER A 1 63 ? 5.396 -10.900 1.256 1.00 0.00 63 SER A N 14
ATOM 18447 C CA . SER A 1 63 ? 4.625 -11.746 2.159 1.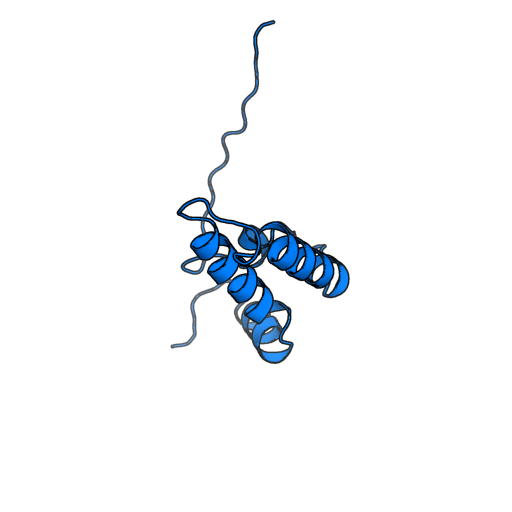00 0.00 63 SER A CA 14
ATOM 18448 C C . SER A 1 63 ? 3.490 -10.958 2.807 1.00 0.00 63 SER A C 14
ATOM 18449 O O . SER A 1 63 ? 2.369 -11.450 2.931 1.00 0.00 63 SER A O 14
ATOM 18457 N N . LYS A 1 64 ? 3.791 -9.731 3.218 1.00 0.00 64 LYS A N 14
ATOM 18458 C CA . LYS A 1 64 ? 2.798 -8.871 3.852 1.00 0.00 64 LYS A CA 14
ATOM 18459 C C . LYS A 1 64 ? 1.630 -8.601 2.908 1.00 0.00 64 LYS A C 14
ATOM 18460 O O . LYS A 1 64 ? 0.468 -8.724 3.293 1.00 0.00 64 LYS A O 14
ATOM 18479 N N . ALA A 1 65 ? 1.948 -8.233 1.671 1.00 0.00 65 ALA A N 14
ATOM 18480 C CA . ALA A 1 65 ? 0.926 -7.949 0.672 1.00 0.00 65 ALA A CA 14
ATOM 18481 C C . ALA A 1 65 ? -0.034 -9.124 0.519 1.00 0.00 65 ALA A C 14
ATOM 18482 O O . ALA A 1 65 ? -1.253 -8.952 0.557 1.00 0.00 65 ALA A O 14
ATOM 18489 N N . TYR A 1 66 ? 0.523 -10.318 0.346 1.00 0.00 66 TYR A N 14
ATOM 18490 C CA . TYR A 1 66 ? -0.284 -11.521 0.184 1.00 0.00 66 TYR A CA 14
ATOM 18491 C C . TYR A 1 66 ? -1.048 -11.841 1.465 1.00 0.00 66 TYR A C 14
ATOM 18492 O O . TYR A 1 66 ? -2.252 -12.093 1.435 1.00 0.00 66 TYR A O 14
ATOM 18510 N N . GLU A 1 67 ? -0.338 -11.829 2.589 1.00 0.00 67 GLU A N 14
ATOM 18511 C CA . GLU A 1 67 ? -0.949 -12.118 3.881 1.00 0.00 67 GLU A CA 14
ATOM 18512 C C . GLU A 1 67 ? -2.339 -11.496 3.977 1.00 0.00 67 GLU A C 14
ATOM 18513 O O . GLU A 1 67 ? -3.277 -12.121 4.472 1.00 0.00 67 GLU A O 14
ATOM 18525 N N . ILE A 1 68 ? -2.463 -10.261 3.500 1.00 0.00 68 ILE A N 14
ATOM 18526 C CA . ILE A 1 68 ? -3.737 -9.555 3.531 1.00 0.00 68 ILE A CA 14
ATOM 18527 C C . ILE A 1 68 ? -4.779 -10.263 2.672 1.00 0.00 68 ILE A C 14
ATOM 18528 O O . ILE A 1 68 ? -5.839 -10.658 3.161 1.00 0.00 68 ILE A O 14
ATOM 18544 N N . LEU A 1 69 ? -4.472 -10.422 1.390 1.00 0.00 69 LEU A N 14
ATOM 18545 C CA . LEU A 1 69 ? -5.381 -11.085 0.461 1.00 0.00 69 LEU A CA 14
ATOM 18546 C C . LEU A 1 69 ? -5.533 -12.562 0.809 1.00 0.00 69 LEU A C 14
ATOM 18547 O O . LEU A 1 69 ? -6.630 -13.026 1.121 1.00 0.00 69 LEU A O 14
ATOM 18563 N N . SER A 1 70 ? -4.426 -13.295 0.755 1.00 0.00 70 SER A N 14
ATOM 18564 C CA . SER A 1 70 ? -4.437 -14.720 1.064 1.00 0.00 70 SER A CA 14
ATOM 18565 C C . SER A 1 70 ? -5.447 -15.030 2.164 1.00 0.00 70 SER A C 14
ATOM 18566 O O . SER A 1 70 ? -6.303 -15.900 2.008 1.00 0.00 70 SER A O 14
ATOM 18574 N N . ASN A 1 71 ? -5.340 -14.311 3.277 1.00 0.00 71 ASN A N 14
ATOM 18575 C CA . ASN A 1 71 ? -6.243 -14.509 4.404 1.00 0.00 71 ASN A CA 14
ATOM 18576 C C . ASN A 1 71 ? -7.595 -13.853 4.140 1.00 0.00 71 ASN A C 14
ATOM 18577 O O . ASN A 1 71 ? -7.667 -12.675 3.795 1.00 0.00 71 ASN A O 14
ATOM 18588 N N . GLU A 1 72 ? -8.664 -14.627 4.305 1.00 0.00 72 GLU A N 14
ATOM 18589 C CA . GLU A 1 72 ? -10.014 -14.120 4.084 1.00 0.00 72 GLU A CA 14
ATOM 18590 C C . GLU A 1 72 ? -10.308 -12.937 5.001 1.00 0.00 72 GLU A C 14
ATOM 18591 O O . GLU A 1 72 ? -10.663 -11.854 4.537 1.00 0.00 72 GLU A O 14
ATOM 18603 N N . GLU A 1 73 ? -10.157 -13.153 6.304 1.00 0.00 73 GLU A N 14
ATOM 18604 C CA . GLU A 1 73 ? -10.408 -12.104 7.286 1.00 0.00 73 GLU A CA 14
ATOM 18605 C C . GLU A 1 73 ? -9.848 -10.767 6.809 1.00 0.00 73 GLU A C 14
ATOM 18606 O O . GLU A 1 73 ? -10.585 -9.795 6.644 1.00 0.00 73 GLU A O 14
ATOM 18618 N N . LYS A 1 74 ? -8.538 -10.726 6.590 1.00 0.00 74 LYS A N 14
ATOM 18619 C CA . LYS A 1 74 ? -7.876 -9.511 6.131 1.00 0.00 74 LYS A CA 14
ATOM 18620 C C . LYS A 1 74 ? -8.460 -9.041 4.803 1.00 0.00 74 LYS A C 14
ATOM 18621 O O . LYS A 1 74 ? -8.957 -7.920 4.694 1.00 0.00 74 LYS A O 14
ATOM 18640 N N . ARG A 1 75 ? -8.398 -9.906 3.796 1.00 0.00 75 ARG A N 14
ATOM 18641 C CA . ARG A 1 75 ? -8.921 -9.579 2.474 1.00 0.00 75 ARG A CA 14
ATOM 18642 C C . ARG A 1 75 ? -10.246 -8.830 2.584 1.00 0.00 75 ARG A C 14
ATOM 18643 O O . ARG A 1 75 ? -10.375 -7.701 2.112 1.00 0.00 75 ARG A O 14
ATOM 18664 N N . THR A 1 76 ? -11.230 -9.468 3.211 1.00 0.00 76 THR A N 14
ATOM 18665 C CA . THR A 1 76 ? -12.545 -8.865 3.382 1.00 0.00 76 THR A CA 14
ATOM 18666 C C . THR A 1 76 ? -12.446 -7.523 4.098 1.00 0.00 76 THR A C 14
ATOM 18667 O O . THR A 1 76 ? -12.927 -6.506 3.601 1.00 0.00 76 THR A O 14
ATOM 18678 N N . ASN A 1 77 ? -11.818 -7.528 5.270 1.00 0.00 77 ASN A N 14
ATOM 18679 C CA . ASN A 1 77 ? -11.655 -6.310 6.055 1.00 0.00 77 ASN A CA 14
ATOM 18680 C C . ASN A 1 77 ? -11.375 -5.113 5.151 1.00 0.00 77 ASN A C 14
ATOM 18681 O O . ASN A 1 77 ? -11.846 -4.005 5.407 1.00 0.00 77 ASN A O 14
ATOM 18692 N N . TYR A 1 78 ? -10.605 -5.345 4.094 1.00 0.00 78 TYR A N 14
ATOM 18693 C CA . TYR A 1 78 ? -10.260 -4.287 3.152 1.00 0.00 78 TYR A CA 14
ATOM 18694 C C . TYR A 1 78 ? -11.480 -3.856 2.345 1.00 0.00 78 TYR A C 14
ATOM 18695 O O . TYR A 1 78 ? -11.888 -2.695 2.385 1.00 0.00 78 TYR A O 14
ATOM 18713 N N . ASP A 1 79 ? -12.060 -4.801 1.613 1.00 0.00 79 ASP A N 14
ATOM 18714 C CA . ASP A 1 79 ? -13.236 -4.522 0.796 1.00 0.00 79 ASP A CA 14
ATOM 18715 C C . ASP A 1 79 ? -14.330 -3.861 1.628 1.00 0.00 79 ASP A C 14
ATOM 18716 O O . ASP A 1 79 ? -14.905 -2.849 1.225 1.00 0.00 79 ASP A O 14
ATOM 18725 N N . HIS A 1 80 ? -14.615 -4.440 2.790 1.00 0.00 80 HIS A N 14
ATOM 18726 C CA . HIS A 1 80 ? -15.641 -3.907 3.679 1.00 0.00 80 HIS A CA 14
ATOM 18727 C C . HIS A 1 80 ? -15.366 -2.444 4.011 1.00 0.00 80 HIS A C 14
ATOM 18728 O O . HIS A 1 80 ? -16.292 -1.657 4.211 1.00 0.00 80 HIS A O 14
ATOM 18742 N N . TYR A 1 81 ? -14.088 -2.086 4.069 1.00 0.00 81 TYR A N 14
ATOM 18743 C CA . TYR A 1 81 ? -13.691 -0.718 4.381 1.00 0.00 81 TYR A CA 14
ATOM 18744 C C . TYR A 1 81 ? -14.057 0.229 3.242 1.00 0.00 81 TYR A C 14
ATOM 18745 O O . TYR A 1 81 ? -14.187 1.436 3.440 1.00 0.00 81 TYR A O 14
ATOM 18763 N N . GLY A 1 82 ? -14.224 -0.330 2.047 1.00 0.00 82 GLY A N 14
ATOM 18764 C CA . GLY A 1 82 ? -14.574 0.477 0.892 1.00 0.00 82 GLY A CA 14
ATOM 18765 C C . GLY A 1 82 ? -13.469 0.517 -0.144 1.00 0.00 82 GLY A C 14
ATOM 18766 O O . GLY A 1 82 ? -13.221 1.555 -0.757 1.00 0.00 82 GLY A O 14
ATOM 18770 N N . SER A 1 83 ? -12.802 -0.616 -0.340 1.00 0.00 83 SER A N 14
ATOM 18771 C CA . SER A 1 83 ? -11.713 -0.705 -1.306 1.00 0.00 83 SER A CA 14
ATOM 18772 C C . SER A 1 83 ? -12.091 -0.020 -2.615 1.00 0.00 83 SER A C 14
ATOM 18773 O O . SER A 1 83 ? -11.359 0.831 -3.118 1.00 0.00 83 SER A O 14
ATOM 18781 N N . GLY A 1 84 ? -13.242 -0.399 -3.163 1.00 0.00 84 GLY A N 14
ATOM 18782 C CA . GLY A 1 84 ? -13.699 0.188 -4.410 1.00 0.00 84 GLY A CA 14
ATOM 18783 C C . GLY A 1 84 ? -14.575 1.405 -4.191 1.00 0.00 84 GLY A C 14
ATOM 18784 O O . GLY A 1 84 ? -15.007 1.693 -3.074 1.00 0.00 84 GLY A O 14
ATOM 18788 N N . PRO A 1 85 ? -14.849 2.145 -5.276 1.00 0.00 85 PRO A N 14
ATOM 18789 C CA . PRO A 1 85 ? -15.680 3.351 -5.222 1.00 0.00 85 PRO A CA 14
ATOM 18790 C C . PRO A 1 85 ? -17.147 3.032 -4.949 1.00 0.00 85 PRO A C 14
ATOM 18791 O O . PRO A 1 85 ? -17.803 3.713 -4.161 1.00 0.00 85 PRO A O 14
ATOM 18802 N N . SER A 1 86 ? -17.654 1.994 -5.605 1.00 0.00 86 SER A N 14
ATOM 18803 C CA . SER A 1 86 ? -19.044 1.587 -5.435 1.00 0.00 86 SER A CA 14
ATOM 18804 C C . SER A 1 86 ? -19.156 0.069 -5.323 1.00 0.00 86 SER A C 14
ATOM 18805 O O . SER A 1 86 ? -18.903 -0.655 -6.285 1.00 0.00 86 SER A O 14
ATOM 18813 N N . SER A 1 87 ? -19.538 -0.404 -4.141 1.00 0.00 87 SER A N 14
ATOM 18814 C CA . SER A 1 87 ? -19.681 -1.835 -3.901 1.00 0.00 87 SER A CA 14
ATOM 18815 C C . SER A 1 87 ? -21.147 -2.208 -3.699 1.00 0.00 87 SER A C 14
ATOM 18816 O O . SER A 1 87 ? -21.759 -1.845 -2.696 1.00 0.00 87 SER A O 14
ATOM 18824 N N . GLY A 1 88 ? -21.703 -2.937 -4.662 1.00 0.00 88 GLY A N 14
ATOM 18825 C CA . GLY A 1 88 ? -23.092 -3.348 -4.573 1.00 0.00 88 GLY A CA 14
AT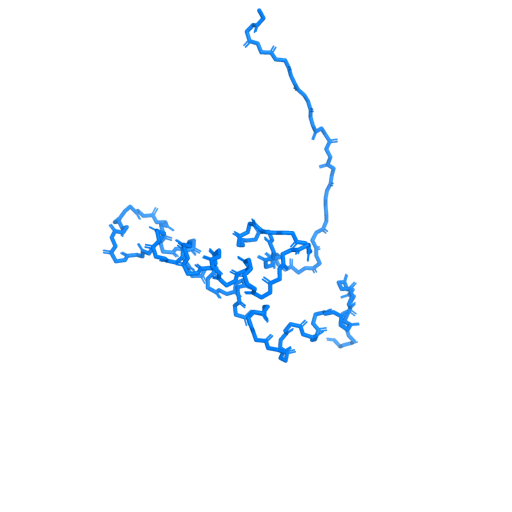OM 18826 C C . GLY A 1 88 ? -23.418 -4.495 -5.509 1.00 0.00 88 GLY A C 14
ATOM 18827 O O . GLY A 1 88 ? -24.305 -5.302 -5.227 1.00 0.00 88 GLY A O 14
ATOM 18831 N N . GLY A 1 1 ? 22.121 0.269 -30.395 1.00 0.00 1 GLY A N 15
ATOM 18832 C CA . GLY A 1 1 ? 21.061 -0.148 -29.495 1.00 0.00 1 GLY A CA 15
ATOM 18833 C C . GLY A 1 1 ? 19.898 0.824 -29.479 1.00 0.00 1 GLY A C 15
ATOM 18834 O O . GLY A 1 1 ? 19.848 1.756 -30.282 1.00 0.00 1 GLY A O 15
ATOM 18838 N N . SER A 1 2 ? 18.958 0.605 -28.565 1.00 0.00 2 SER A N 15
ATOM 18839 C CA . SER A 1 2 ? 17.787 1.466 -28.452 1.00 0.00 2 SER A CA 15
ATOM 18840 C C . SER A 1 2 ? 17.165 1.357 -27.063 1.00 0.00 2 SER A C 15
ATOM 18841 O O . SER A 1 2 ? 17.422 0.403 -26.328 1.00 0.00 2 SER A O 15
ATOM 18849 N N . SER A 1 3 ? 16.345 2.342 -26.710 1.00 0.00 3 SER A N 15
ATOM 18850 C CA . SER A 1 3 ? 15.689 2.361 -25.408 1.00 0.00 3 SER A CA 15
ATOM 18851 C C . SER A 1 3 ? 14.494 3.310 -25.415 1.00 0.00 3 SER A C 15
ATOM 18852 O O . SER A 1 3 ? 14.344 4.130 -26.320 1.00 0.00 3 SER A O 15
ATOM 18860 N N . GLY A 1 4 ? 13.646 3.192 -24.398 1.00 0.00 4 GLY A N 15
ATOM 18861 C CA . GLY A 1 4 ? 12.475 4.044 -24.306 1.00 0.00 4 GLY A CA 15
ATOM 18862 C C . GLY A 1 4 ? 11.766 3.912 -22.973 1.00 0.00 4 GLY A C 15
ATOM 18863 O O . GLY A 1 4 ? 11.852 2.875 -22.316 1.00 0.00 4 GLY A O 15
ATOM 18867 N N . SER A 1 5 ? 11.063 4.967 -22.571 1.00 0.00 5 SER A N 15
ATOM 18868 C CA . SER A 1 5 ? 10.340 4.966 -21.305 1.00 0.00 5 SER A CA 15
ATOM 18869 C C . SER A 1 5 ? 9.108 5.862 -21.382 1.00 0.00 5 SER A C 15
ATOM 18870 O O . SER A 1 5 ? 9.218 7.088 -21.395 1.00 0.00 5 SER A O 15
ATOM 18878 N N . SER A 1 6 ? 7.934 5.241 -21.434 1.00 0.00 6 SER A N 15
ATOM 18879 C CA . SER A 1 6 ? 6.680 5.981 -21.515 1.00 0.00 6 SER A CA 15
ATOM 18880 C C . SER A 1 6 ? 6.461 6.816 -20.257 1.00 0.00 6 SER A C 15
ATOM 18881 O O . SER A 1 6 ? 6.175 8.010 -20.333 1.00 0.00 6 SER A O 15
ATOM 18889 N N . GLY A 1 7 ? 6.596 6.177 -19.099 1.00 0.00 7 GLY A N 15
ATOM 18890 C CA . GLY A 1 7 ? 6.409 6.875 -17.840 1.00 0.00 7 GLY A CA 15
ATOM 18891 C C . GLY A 1 7 ? 4.960 6.892 -17.396 1.00 0.00 7 GLY A C 15
ATOM 18892 O O . GLY A 1 7 ? 4.055 7.050 -18.216 1.00 0.00 7 GLY A O 15
ATOM 18896 N N . ILE A 1 8 ? 4.739 6.727 -16.097 1.00 0.00 8 ILE A N 15
ATOM 18897 C CA . ILE A 1 8 ? 3.390 6.724 -15.546 1.00 0.00 8 ILE A CA 15
ATOM 18898 C C . ILE A 1 8 ? 3.337 7.464 -14.214 1.00 0.00 8 ILE A C 15
ATOM 18899 O O . ILE A 1 8 ? 4.298 7.447 -13.443 1.00 0.00 8 ILE A O 15
ATOM 18915 N N . LEU A 1 9 ? 2.209 8.113 -13.949 1.00 0.00 9 LEU A N 15
ATOM 18916 C CA . LEU A 1 9 ? 2.030 8.860 -12.708 1.00 0.00 9 LEU A CA 15
ATOM 18917 C C . LEU A 1 9 ? 0.733 8.457 -12.013 1.00 0.00 9 LEU A C 15
ATOM 18918 O O . LEU A 1 9 ? -0.139 7.834 -12.619 1.00 0.00 9 LEU A O 15
ATOM 18934 N N . GLN A 1 10 ? 0.613 8.818 -10.740 1.00 0.00 10 GLN A N 15
ATOM 18935 C CA . GLN A 1 10 ? -0.578 8.495 -9.963 1.00 0.00 10 GLN A CA 15
ATOM 18936 C C . GLN A 1 10 ? -1.538 9.680 -9.920 1.00 0.00 10 GLN A C 15
ATOM 18937 O O . GLN A 1 10 ? -1.175 10.769 -9.477 1.00 0.00 10 GLN A O 15
ATOM 18951 N N . SER A 1 11 ? -2.764 9.459 -10.385 1.00 0.00 11 SER A N 15
ATOM 18952 C CA . SER A 1 11 ? -3.775 10.510 -10.403 1.00 0.00 11 SER A CA 15
ATOM 18953 C C . SER A 1 11 ? -4.683 10.411 -9.182 1.00 0.00 11 SER A C 15
ATOM 18954 O O . SER A 1 11 ? -4.792 11.353 -8.396 1.00 0.00 11 SER A O 15
ATOM 18962 N N . LEU A 1 12 ? -5.335 9.263 -9.028 1.00 0.00 12 LEU A N 15
ATOM 18963 C CA . LEU A 1 12 ? -6.236 9.039 -7.903 1.00 0.00 12 LEU A CA 15
ATOM 18964 C C . LEU A 1 12 ? -5.454 8.677 -6.644 1.00 0.00 12 LEU A C 15
ATOM 18965 O O . LEU A 1 12 ? -4.488 7.916 -6.698 1.00 0.00 12 LEU A O 15
ATOM 18981 N N . SER A 1 13 ? -5.880 9.226 -5.511 1.00 0.00 13 SER A N 15
ATOM 18982 C CA . SER A 1 13 ? -5.219 8.962 -4.238 1.00 0.00 13 SER A CA 15
ATOM 18983 C C . SER A 1 13 ? -5.107 7.462 -3.985 1.00 0.00 13 SER A C 15
ATOM 18984 O O . SER A 1 13 ? -5.724 6.656 -4.681 1.00 0.00 13 SER A O 15
ATOM 18992 N N . ALA A 1 14 ? -4.316 7.095 -2.982 1.00 0.00 14 ALA A N 15
ATOM 18993 C CA . ALA A 1 14 ? -4.124 5.693 -2.634 1.00 0.00 14 ALA A CA 15
ATOM 18994 C C . ALA A 1 14 ? -3.602 5.547 -1.209 1.00 0.00 14 ALA A C 15
ATOM 18995 O O . ALA A 1 14 ? -3.183 6.524 -0.587 1.00 0.00 14 ALA A O 15
ATOM 19002 N N . LEU A 1 15 ? -3.631 4.322 -0.696 1.00 0.00 15 LEU A N 15
ATOM 19003 C CA . LEU A 1 15 ? -3.161 4.048 0.658 1.00 0.00 15 LEU A CA 15
ATOM 19004 C C . LEU A 1 15 ? -1.645 3.881 0.685 1.00 0.00 15 LEU A C 15
ATOM 19005 O O . LEU A 1 15 ? -0.992 3.884 -0.359 1.00 0.00 15 LEU A O 15
ATOM 19021 N N . ASP A 1 16 ? -1.092 3.734 1.884 1.00 0.00 16 ASP A N 15
ATOM 19022 C CA . ASP A 1 16 ? 0.347 3.561 2.046 1.00 0.00 16 ASP A CA 15
ATOM 19023 C C . ASP A 1 16 ? 0.905 2.622 0.982 1.00 0.00 16 ASP A C 15
ATOM 19024 O O . ASP A 1 16 ? 1.786 2.997 0.208 1.00 0.00 16 ASP A O 15
ATOM 19033 N N . PHE A 1 17 ? 0.388 1.398 0.949 1.00 0.00 17 PHE A N 15
ATOM 19034 C CA . PHE A 1 17 ? 0.836 0.404 -0.019 1.00 0.00 17 PHE A CA 15
ATOM 19035 C C . PHE A 1 17 ? -0.305 -0.533 -0.404 1.00 0.00 17 PHE A C 15
ATOM 19036 O O . PHE A 1 17 ? -1.080 -0.967 0.448 1.00 0.00 17 PHE A O 15
ATOM 19053 N N . ASP A 1 18 ? -0.400 -0.840 -1.693 1.00 0.00 18 ASP A N 15
ATOM 19054 C CA . ASP A 1 18 ? -1.445 -1.726 -2.192 1.00 0.00 18 ASP A CA 15
ATOM 19055 C C . ASP A 1 18 ? -0.924 -3.152 -2.340 1.00 0.00 18 ASP A C 15
ATOM 19056 O O . ASP A 1 18 ? 0.213 -3.384 -2.750 1.00 0.00 18 ASP A O 15
ATOM 19065 N N . PRO A 1 19 ? -1.774 -4.132 -1.997 1.00 0.00 19 PRO A N 15
ATOM 19066 C CA . PRO A 1 19 ? -1.421 -5.552 -2.083 1.00 0.00 19 PRO A CA 15
ATOM 19067 C C . PRO A 1 19 ? -1.295 -6.032 -3.524 1.00 0.00 19 PRO A C 15
ATOM 19068 O O . PRO A 1 19 ? -0.426 -6.844 -3.844 1.00 0.00 19 PRO A O 15
ATOM 19079 N N . TYR A 1 20 ? -2.165 -5.525 -4.390 1.00 0.00 20 TYR A N 15
ATOM 19080 C CA . TYR A 1 20 ? -2.152 -5.904 -5.798 1.00 0.00 20 TYR A CA 15
ATOM 19081 C C . TYR A 1 20 ? -0.916 -5.349 -6.500 1.00 0.00 20 TYR A C 15
ATOM 19082 O O . TYR A 1 20 ? -0.283 -6.037 -7.301 1.00 0.00 20 TYR A O 15
ATOM 19100 N N . ARG A 1 21 ? -0.580 -4.101 -6.192 1.00 0.00 21 ARG A N 15
ATOM 19101 C CA . ARG A 1 21 ? 0.579 -3.452 -6.793 1.00 0.00 21 ARG A CA 15
ATOM 19102 C C . ARG A 1 21 ? 1.871 -4.146 -6.371 1.00 0.00 21 ARG A C 15
ATOM 19103 O O . ARG A 1 21 ? 2.758 -4.383 -7.191 1.00 0.00 21 ARG A O 15
ATOM 19124 N N . VAL A 1 22 ? 1.970 -4.469 -5.085 1.00 0.00 22 VAL A N 15
ATOM 19125 C CA . VAL A 1 22 ? 3.152 -5.136 -4.553 1.00 0.00 22 VAL A CA 15
ATOM 19126 C C . VAL A 1 22 ? 3.333 -6.515 -5.178 1.00 0.00 22 VAL A C 15
ATOM 19127 O O . VAL A 1 22 ? 4.426 -6.870 -5.620 1.00 0.00 22 VAL A O 15
ATOM 19140 N N . LEU A 1 23 ? 2.254 -7.289 -5.211 1.00 0.00 23 LEU A N 15
ATOM 19141 C CA . LEU A 1 23 ? 2.292 -8.631 -5.783 1.00 0.00 23 LEU A CA 15
ATOM 19142 C C . LEU A 1 23 ? 2.431 -8.572 -7.301 1.00 0.00 23 LEU A C 15
ATOM 19143 O O . LEU A 1 23 ? 2.971 -9.487 -7.920 1.00 0.00 23 LEU A O 15
ATOM 19159 N N . GLY A 1 24 ? 1.941 -7.487 -7.893 1.00 0.00 24 GLY A N 15
ATOM 19160 C CA . GLY A 1 24 ? 2.023 -7.328 -9.334 1.00 0.00 24 GLY A CA 15
ATOM 19161 C C . GLY A 1 24 ? 0.874 -8.003 -10.057 1.00 0.00 24 GLY A C 15
ATOM 19162 O O . GLY A 1 24 ? 1.081 -8.706 -11.047 1.00 0.00 24 GLY A O 15
ATOM 19166 N N . VAL A 1 25 ? -0.341 -7.792 -9.562 1.00 0.00 25 VAL A N 15
ATOM 19167 C CA . VAL A 1 25 ? -1.527 -8.385 -10.168 1.00 0.00 25 VAL A CA 15
ATOM 19168 C C . VAL A 1 25 ? -2.644 -7.357 -10.312 1.00 0.00 25 VAL A C 15
ATOM 19169 O O . VAL A 1 25 ? -2.635 -6.319 -9.650 1.00 0.00 25 VAL A O 15
ATOM 19182 N N . SER A 1 26 ? -3.605 -7.653 -11.182 1.00 0.00 26 SER A N 15
ATOM 19183 C CA . SER A 1 26 ? -4.727 -6.752 -11.416 1.00 0.00 26 SER A CA 15
ATOM 19184 C C . SER A 1 26 ? -6.018 -7.334 -10.846 1.00 0.00 26 SER A C 15
ATOM 19185 O O . SER A 1 26 ? -6.056 -8.487 -10.417 1.00 0.00 26 SER A O 15
ATOM 19193 N N . ARG A 1 27 ? -7.074 -6.527 -10.847 1.00 0.00 27 ARG A N 15
ATOM 19194 C CA . ARG A 1 27 ? -8.366 -6.960 -10.329 1.00 0.00 27 ARG A CA 15
ATOM 19195 C C . ARG A 1 27 ? -8.802 -8.269 -10.981 1.00 0.00 27 ARG A C 15
ATOM 19196 O O . ARG A 1 27 ? -9.494 -9.082 -10.367 1.00 0.00 27 ARG A O 15
ATOM 19217 N N . THR A 1 28 ? -8.392 -8.468 -12.230 1.00 0.00 28 THR A N 15
ATOM 19218 C CA . THR A 1 28 ? -8.741 -9.677 -12.966 1.00 0.00 28 THR A CA 15
ATOM 19219 C C . THR A 1 28 ? -8.132 -10.912 -12.314 1.00 0.00 28 THR A C 15
ATOM 19220 O O . THR A 1 28 ? -8.630 -12.025 -12.483 1.00 0.00 28 THR A O 15
ATOM 19231 N N . ALA A 1 29 ? -7.052 -10.709 -11.566 1.00 0.00 29 ALA A N 15
ATOM 19232 C CA . ALA A 1 29 ? -6.377 -11.808 -10.885 1.00 0.00 29 ALA A CA 15
ATOM 19233 C C . ALA A 1 29 ? -7.200 -12.310 -9.704 1.00 0.00 29 ALA A C 15
ATOM 19234 O O . ALA A 1 29 ? -7.676 -11.523 -8.887 1.00 0.00 29 ALA A O 15
ATOM 19241 N N . SER A 1 30 ? -7.364 -13.627 -9.621 1.00 0.00 30 SER A N 15
ATOM 19242 C CA . SER A 1 30 ? -8.133 -14.235 -8.542 1.00 0.00 30 SER A CA 15
ATOM 19243 C C . SER A 1 30 ? -7.213 -14.918 -7.536 1.00 0.00 30 SER A C 15
ATOM 19244 O O . SER A 1 30 ? -6.013 -15.059 -7.773 1.00 0.00 30 SER A O 15
ATOM 19252 N N . GLN A 1 31 ? -7.784 -15.341 -6.412 1.00 0.00 31 GLN A N 15
ATOM 19253 C CA . GLN A 1 31 ? -7.014 -16.009 -5.369 1.00 0.00 31 GLN A CA 15
ATOM 19254 C C . GLN A 1 31 ? -6.003 -16.977 -5.975 1.00 0.00 31 GLN A C 15
ATOM 19255 O O . GLN A 1 31 ? -4.951 -17.235 -5.391 1.00 0.00 31 GLN A O 15
ATOM 19269 N N . ALA A 1 32 ? -6.329 -17.509 -7.148 1.00 0.00 32 ALA A N 15
ATOM 19270 C CA . ALA A 1 32 ? -5.448 -18.446 -7.833 1.00 0.00 32 ALA A CA 15
ATOM 19271 C C . ALA A 1 32 ? -4.207 -17.741 -8.372 1.00 0.00 32 ALA A C 15
ATOM 19272 O O . ALA A 1 32 ? -3.083 -18.057 -7.981 1.00 0.00 32 ALA A O 15
ATOM 19279 N N . ASP A 1 33 ? -4.419 -16.786 -9.270 1.00 0.00 33 ASP A N 15
ATOM 19280 C CA . ASP A 1 33 ? -3.318 -16.036 -9.863 1.00 0.00 33 ASP A CA 15
ATOM 19281 C C . ASP A 1 33 ? -2.461 -15.384 -8.782 1.00 0.00 33 ASP A C 15
ATOM 19282 O O . ASP A 1 33 ? -1.234 -15.353 -8.884 1.00 0.00 33 ASP A O 15
ATOM 19291 N N . ILE A 1 34 ? -3.115 -14.865 -7.748 1.00 0.00 34 ILE A N 15
ATOM 19292 C CA . ILE A 1 34 ? -2.412 -14.215 -6.649 1.00 0.00 34 ILE A CA 15
ATOM 19293 C C . ILE A 1 34 ? -1.452 -15.181 -5.963 1.00 0.00 34 ILE A C 15
ATOM 19294 O O . ILE A 1 34 ? -0.248 -14.935 -5.898 1.00 0.00 34 ILE A O 15
ATOM 19310 N N . LYS A 1 35 ? -1.994 -16.281 -5.452 1.00 0.00 35 LYS A N 15
ATOM 19311 C CA . LYS A 1 35 ? -1.186 -17.287 -4.773 1.00 0.00 35 LYS A CA 15
ATOM 19312 C C . LYS A 1 35 ? 0.017 -17.684 -5.622 1.00 0.00 35 LYS A C 15
ATOM 19313 O O . LYS A 1 35 ? 1.126 -17.842 -5.112 1.00 0.00 35 LYS A O 15
ATOM 19332 N N . LYS A 1 36 ? -0.209 -17.843 -6.922 1.00 0.00 36 LYS A N 15
ATOM 19333 C CA . LYS A 1 36 ? 0.856 -18.219 -7.844 1.00 0.00 36 LYS A CA 15
ATOM 19334 C C . LYS A 1 36 ? 1.834 -17.066 -8.044 1.00 0.00 36 LYS A C 15
ATOM 19335 O O . LYS A 1 36 ? 3.035 -17.280 -8.211 1.00 0.00 36 LYS A O 15
ATOM 19354 N N . ALA A 1 37 ? 1.313 -15.843 -8.025 1.00 0.00 37 ALA A N 15
ATOM 19355 C CA . ALA A 1 37 ? 2.141 -14.657 -8.200 1.00 0.00 37 ALA A CA 15
ATOM 19356 C C . ALA A 1 37 ? 3.070 -14.454 -7.008 1.00 0.00 37 ALA A C 15
ATOM 19357 O O . ALA A 1 37 ? 4.250 -14.144 -7.173 1.00 0.00 37 ALA A O 15
ATOM 19364 N N . TYR A 1 38 ? 2.531 -14.632 -5.807 1.00 0.00 38 TYR A N 15
ATOM 19365 C CA . TYR A 1 38 ? 3.311 -14.465 -4.587 1.00 0.00 38 TYR A CA 15
ATOM 19366 C C . TYR A 1 38 ? 4.512 -15.406 -4.575 1.00 0.00 38 TYR A C 15
ATOM 19367 O O . TYR A 1 38 ? 5.661 -14.965 -4.590 1.00 0.00 38 TYR A O 15
ATOM 19385 N N . LYS A 1 39 ? 4.237 -16.705 -4.549 1.00 0.00 39 LYS A N 15
ATOM 19386 C CA . LYS A 1 39 ? 5.293 -17.711 -4.538 1.00 0.00 39 LYS A CA 15
ATOM 19387 C C . LYS A 1 39 ? 6.492 -17.250 -5.359 1.00 0.00 39 LYS A C 15
ATOM 19388 O O . LYS A 1 39 ? 7.619 -17.214 -4.865 1.00 0.00 39 LYS A O 15
ATOM 19407 N N . LYS A 1 40 ? 6.243 -16.898 -6.616 1.00 0.00 40 LYS A N 15
ATOM 19408 C CA . LYS A 1 40 ? 7.301 -16.436 -7.506 1.00 0.00 40 LYS A CA 15
ATOM 19409 C C . LYS A 1 40 ? 8.094 -15.301 -6.866 1.00 0.00 40 LYS A C 15
ATOM 19410 O O . LYS A 1 40 ? 9.312 -15.394 -6.707 1.00 0.00 40 LYS A O 15
ATOM 19429 N N . LEU A 1 41 ? 7.397 -14.232 -6.499 1.00 0.00 41 LEU A N 15
ATOM 19430 C CA . LEU A 1 41 ? 8.037 -13.079 -5.873 1.00 0.00 41 LEU A CA 15
ATOM 19431 C C . LEU A 1 41 ? 8.848 -13.502 -4.653 1.00 0.00 41 LEU A C 15
ATOM 19432 O O . LEU A 1 41 ? 9.991 -13.081 -4.479 1.00 0.00 41 LEU A O 15
ATOM 19448 N N . ALA A 1 42 ? 8.249 -14.339 -3.812 1.00 0.00 42 ALA A N 15
ATOM 19449 C CA . ALA A 1 42 ? 8.918 -14.822 -2.610 1.00 0.00 42 ALA A CA 15
ATOM 19450 C C . ALA A 1 42 ? 10.174 -15.613 -2.961 1.00 0.00 42 ALA A C 15
ATOM 19451 O O . ALA A 1 42 ? 11.190 -15.518 -2.273 1.00 0.00 42 ALA A O 15
ATOM 19458 N N . ARG A 1 43 ? 10.096 -16.392 -4.034 1.00 0.00 43 ARG A N 15
ATOM 19459 C CA . ARG A 1 43 ? 11.227 -17.201 -4.474 1.00 0.00 43 ARG A CA 15
ATOM 19460 C C . ARG A 1 43 ? 12.339 -16.320 -5.035 1.00 0.00 43 ARG A C 15
ATOM 19461 O O . ARG A 1 43 ? 13.515 -16.520 -4.731 1.00 0.00 43 ARG A O 15
ATOM 19482 N N . GLU A 1 44 ? 11.959 -15.345 -5.855 1.00 0.00 44 GLU A N 15
ATOM 19483 C CA . GLU A 1 44 ? 12.925 -14.435 -6.459 1.00 0.00 44 GLU A CA 15
ATOM 19484 C C . GLU A 1 44 ? 13.537 -13.515 -5.406 1.00 0.00 44 GLU A C 15
ATOM 19485 O O . GLU A 1 44 ? 14.755 -13.481 -5.229 1.00 0.00 44 GLU A O 15
ATOM 19497 N N . TRP A 1 45 ? 12.685 -12.770 -4.712 1.00 0.00 45 TRP A N 15
ATOM 19498 C CA . TRP A 1 45 ? 13.141 -11.849 -3.677 1.00 0.00 45 TRP A CA 15
ATOM 19499 C C . TRP A 1 45 ? 13.438 -12.592 -2.379 1.00 0.00 45 TRP A C 15
ATOM 19500 O O . TRP A 1 45 ? 13.644 -11.976 -1.333 1.00 0.00 45 TRP A O 15
ATOM 19521 N N . HIS A 1 46 ? 13.458 -13.919 -2.453 1.00 0.00 46 HIS A N 15
ATOM 19522 C CA . HIS A 1 46 ? 13.731 -14.746 -1.283 1.00 0.00 46 HIS A CA 15
ATOM 19523 C C . HIS A 1 46 ? 15.016 -14.302 -0.591 1.00 0.00 46 HIS A C 15
ATOM 19524 O O . HIS A 1 46 ? 16.123 -14.522 -1.084 1.00 0.00 46 HIS A O 15
ATOM 19538 N N . PRO A 1 47 ? 14.869 -13.660 0.577 1.00 0.00 47 PRO A N 15
ATOM 19539 C CA . PRO A 1 47 ? 16.007 -13.171 1.361 1.00 0.00 47 PRO A CA 15
ATOM 19540 C C . PRO A 1 47 ? 16.819 -14.307 1.975 1.00 0.00 47 PRO A C 15
ATOM 19541 O O . PRO A 1 47 ? 18.023 -14.174 2.192 1.00 0.00 47 PRO A O 15
ATOM 19552 N N . ASP A 1 48 ? 16.152 -15.422 2.252 1.00 0.00 48 ASP A N 15
ATOM 19553 C CA . ASP A 1 48 ? 16.812 -16.582 2.840 1.00 0.00 48 ASP A CA 15
ATOM 19554 C C . ASP A 1 48 ? 17.965 -17.055 1.959 1.00 0.00 48 ASP A C 15
ATOM 19555 O O . ASP A 1 48 ? 18.942 -17.622 2.448 1.00 0.00 48 ASP A O 15
ATOM 19564 N N . LYS A 1 49 ? 17.843 -16.819 0.657 1.00 0.00 49 LYS A N 15
ATOM 19565 C CA . LYS A 1 49 ? 18.873 -17.221 -0.293 1.00 0.00 49 LYS A CA 15
ATOM 19566 C C . LYS A 1 49 ? 19.633 -16.006 -0.817 1.00 0.00 49 LYS A C 15
ATOM 19567 O O . LYS A 1 49 ? 20.810 -16.101 -1.163 1.00 0.00 49 LYS A O 15
ATOM 19586 N N . ASN A 1 50 ? 18.953 -14.866 -0.871 1.00 0.00 50 ASN A N 15
ATOM 19587 C CA . ASN A 1 50 ? 19.565 -13.632 -1.351 1.00 0.00 50 ASN A CA 15
ATOM 19588 C C . ASN A 1 50 ? 20.768 -13.252 -0.493 1.00 0.00 50 ASN A C 15
ATOM 19589 O O . ASN A 1 50 ? 20.830 -13.583 0.691 1.00 0.00 50 ASN A O 15
ATOM 19600 N N . LYS A 1 51 ? 21.722 -12.553 -1.099 1.00 0.00 51 LYS A N 15
ATOM 19601 C CA . LYS A 1 51 ? 22.923 -12.125 -0.391 1.00 0.00 51 LYS A CA 15
ATOM 19602 C C . LYS A 1 51 ? 23.008 -10.603 -0.336 1.00 0.00 51 LYS A C 15
ATOM 19603 O O . LYS A 1 51 ? 23.542 -10.036 0.618 1.00 0.00 51 LYS A O 15
ATOM 19622 N N . ASP A 1 52 ? 22.477 -9.948 -1.362 1.00 0.00 52 ASP A N 15
ATOM 19623 C CA . ASP A 1 52 ? 22.491 -8.491 -1.429 1.00 0.00 52 ASP A CA 15
ATOM 19624 C C . ASP A 1 52 ? 21.684 -7.887 -0.284 1.00 0.00 52 ASP A C 15
ATOM 19625 O O . ASP A 1 52 ? 20.573 -8.322 0.022 1.00 0.00 52 ASP A O 15
ATOM 19634 N N . PRO A 1 53 ? 22.253 -6.861 0.366 1.00 0.00 53 PRO A N 15
ATOM 19635 C CA . PRO A 1 53 ? 21.604 -6.177 1.488 1.00 0.00 53 PRO A CA 15
ATOM 19636 C C . PRO A 1 53 ? 20.399 -5.354 1.046 1.00 0.00 53 PRO A C 15
ATOM 19637 O O . PRO A 1 53 ? 20.544 -4.337 0.369 1.00 0.00 53 PRO A O 15
ATOM 19648 N N . GLY A 1 54 ? 19.208 -5.801 1.434 1.00 0.00 54 GLY A N 15
ATOM 19649 C CA . GLY A 1 54 ? 17.995 -5.094 1.068 1.00 0.00 54 GLY A CA 15
ATOM 19650 C C . GLY A 1 54 ? 16.881 -6.033 0.650 1.00 0.00 54 GLY A C 15
ATOM 19651 O O . GLY A 1 54 ? 15.717 -5.813 0.983 1.00 0.00 54 GLY A O 15
ATOM 19655 N N . ALA A 1 55 ? 17.237 -7.081 -0.085 1.00 0.00 55 ALA A N 15
ATOM 19656 C CA . ALA A 1 55 ? 16.259 -8.056 -0.550 1.00 0.00 55 ALA A CA 15
ATOM 19657 C C . ALA A 1 55 ? 15.181 -8.297 0.502 1.00 0.00 55 ALA A C 15
ATOM 19658 O O . ALA A 1 55 ? 13.990 -8.306 0.192 1.00 0.00 55 ALA A O 15
ATOM 19665 N N . GLU A 1 56 ? 15.608 -8.492 1.746 1.00 0.00 56 GLU A N 15
ATOM 19666 C CA . GLU A 1 56 ? 14.678 -8.735 2.843 1.00 0.00 56 GLU A CA 15
ATOM 19667 C C . GLU A 1 56 ? 13.581 -7.675 2.870 1.00 0.00 56 GLU A C 15
ATOM 19668 O O . GLU A 1 56 ? 12.397 -7.995 2.977 1.00 0.00 56 GLU A O 15
ATOM 19680 N N . ASP A 1 57 ? 13.983 -6.413 2.773 1.00 0.00 57 ASP A N 15
ATOM 19681 C CA . ASP A 1 57 ? 13.035 -5.305 2.786 1.00 0.00 57 ASP A CA 15
ATOM 19682 C C . ASP A 1 57 ? 11.817 -5.621 1.922 1.00 0.00 57 ASP A C 15
ATOM 19683 O O . ASP A 1 57 ? 10.677 -5.496 2.370 1.00 0.00 57 ASP A O 15
ATOM 19692 N N . ARG A 1 58 ? 12.068 -6.031 0.683 1.00 0.00 58 ARG A N 15
ATOM 19693 C CA . ARG A 1 58 ? 10.992 -6.363 -0.243 1.00 0.00 58 ARG A CA 15
ATOM 19694 C C . ARG A 1 58 ? 10.207 -7.576 0.247 1.00 0.00 58 ARG A C 15
ATOM 19695 O O . ARG A 1 58 ? 8.976 -7.559 0.283 1.00 0.00 58 ARG A O 15
ATOM 19716 N N . PHE A 1 59 ? 10.927 -8.628 0.625 1.00 0.00 59 PHE A N 15
ATOM 19717 C CA . PHE A 1 59 ? 10.298 -9.850 1.112 1.00 0.00 59 PHE A CA 15
ATOM 19718 C C . PHE A 1 59 ? 9.208 -9.531 2.132 1.00 0.00 59 PHE A C 15
ATOM 19719 O O . PHE A 1 59 ? 8.102 -10.068 2.062 1.00 0.00 59 PHE A O 15
ATOM 19736 N N . ILE A 1 60 ? 9.529 -8.655 3.077 1.00 0.00 60 ILE A N 15
ATOM 19737 C CA . ILE A 1 60 ? 8.578 -8.264 4.111 1.00 0.00 60 ILE A CA 15
ATOM 19738 C C . ILE A 1 60 ? 7.275 -7.763 3.498 1.00 0.00 60 ILE A C 15
ATOM 19739 O O . ILE A 1 60 ? 6.191 -8.213 3.867 1.00 0.00 60 ILE A O 15
ATOM 19755 N N . GLN A 1 61 ? 7.390 -6.830 2.558 1.00 0.00 61 GLN A N 15
ATOM 19756 C CA . GLN A 1 61 ? 6.220 -6.268 1.893 1.00 0.00 61 GLN A CA 15
ATOM 19757 C C . GLN A 1 61 ? 5.440 -7.353 1.156 1.00 0.00 61 GLN A C 15
ATOM 19758 O O . GLN A 1 61 ? 4.262 -7.580 1.433 1.00 0.00 61 GLN A O 15
ATOM 19772 N N . ILE A 1 62 ? 6.105 -8.017 0.216 1.00 0.00 62 ILE A N 15
ATOM 19773 C CA . ILE A 1 62 ? 5.474 -9.078 -0.559 1.00 0.00 62 ILE A CA 15
ATOM 19774 C C . ILE A 1 62 ? 4.594 -9.956 0.324 1.00 0.00 62 ILE A C 15
ATOM 19775 O O . ILE A 1 62 ? 3.478 -10.313 -0.053 1.00 0.00 62 ILE A O 15
ATOM 19791 N N . SER A 1 63 ? 5.104 -10.300 1.502 1.00 0.00 63 SER A N 15
ATOM 19792 C CA . SER A 1 63 ? 4.366 -11.138 2.439 1.00 0.00 63 SER A CA 15
ATOM 19793 C C . SER A 1 63 ? 3.249 -10.347 3.114 1.00 0.00 63 SER A C 15
ATOM 19794 O O . SER A 1 63 ? 2.181 -10.883 3.407 1.00 0.00 63 SER A O 15
ATOM 19802 N N . LYS A 1 64 ? 3.505 -9.066 3.357 1.00 0.00 64 LYS A N 15
ATOM 19803 C CA . LYS A 1 64 ? 2.523 -8.197 3.995 1.00 0.00 64 LYS A CA 15
ATOM 19804 C C . LYS A 1 64 ? 1.416 -7.816 3.018 1.00 0.00 64 LYS A C 15
ATOM 19805 O O . LYS A 1 64 ? 0.347 -7.361 3.423 1.00 0.00 64 LYS A O 15
ATOM 19824 N N . ALA A 1 65 ? 1.679 -8.008 1.729 1.00 0.00 65 ALA A N 15
ATOM 19825 C CA . ALA A 1 65 ? 0.703 -7.688 0.694 1.00 0.00 65 ALA A CA 15
ATOM 19826 C C . ALA A 1 65 ? -0.211 -8.876 0.417 1.00 0.00 65 ALA A C 15
ATOM 19827 O O . ALA A 1 65 ? -1.414 -8.711 0.211 1.00 0.00 65 ALA A O 15
ATOM 19834 N N . TYR A 1 66 ? 0.366 -10.073 0.411 1.00 0.00 66 TYR A N 15
ATOM 19835 C CA . TYR A 1 66 ? -0.398 -11.288 0.155 1.00 0.00 66 TYR A CA 15
ATOM 19836 C C . TYR A 1 66 ? -1.199 -11.698 1.387 1.00 0.00 66 TYR A C 15
ATOM 19837 O O . TYR A 1 66 ? -2.361 -12.089 1.283 1.00 0.00 66 TYR A O 15
ATOM 19855 N N . GLU A 1 67 ? -0.568 -11.604 2.553 1.00 0.00 67 GLU A N 15
ATOM 19856 C CA . GLU A 1 67 ? -1.221 -11.965 3.806 1.00 0.00 67 GLU A CA 15
ATOM 19857 C C . GLU A 1 67 ? -2.626 -11.373 3.877 1.00 0.00 67 GLU A C 15
ATOM 19858 O O . GLU A 1 67 ? -3.517 -11.936 4.514 1.00 0.00 67 GLU A O 15
ATOM 19870 N N . ILE A 1 68 ? -2.815 -10.233 3.221 1.00 0.00 68 ILE A N 15
ATOM 19871 C CA . ILE A 1 68 ? -4.110 -9.564 3.209 1.00 0.00 68 ILE A CA 15
ATOM 19872 C C . ILE A 1 68 ? -5.099 -10.297 2.310 1.00 0.00 68 ILE A C 15
ATOM 19873 O O . ILE A 1 68 ? -6.234 -10.566 2.706 1.00 0.00 68 ILE A O 15
ATOM 19889 N N . LEU A 1 69 ? -4.661 -10.620 1.098 1.00 0.00 69 LEU A N 15
ATOM 19890 C CA . LEU A 1 69 ? -5.507 -11.325 0.141 1.00 0.00 69 LEU A CA 15
ATOM 19891 C C . LEU A 1 69 ? -5.603 -12.807 0.487 1.00 0.00 69 LEU A C 15
ATOM 19892 O O . LEU A 1 69 ? -6.694 -13.336 0.702 1.00 0.00 69 LEU A O 15
ATOM 19908 N N . SER A 1 70 ? -4.453 -13.472 0.541 1.00 0.00 70 SER A N 15
ATOM 19909 C CA . SER A 1 70 ? -4.407 -14.895 0.860 1.00 0.00 70 SER A CA 15
ATOM 19910 C C . SER A 1 70 ? -5.486 -15.259 1.876 1.00 0.00 70 SER A C 15
ATOM 19911 O O . SER A 1 70 ? -6.254 -16.198 1.673 1.00 0.00 70 SER A O 15
ATOM 19919 N N . ASN A 1 71 ? -5.536 -14.507 2.971 1.00 0.00 71 ASN A N 15
ATOM 19920 C CA . ASN A 1 71 ? -6.520 -14.750 4.020 1.00 0.00 71 ASN A CA 15
ATOM 19921 C C . ASN A 1 71 ? -7.885 -14.193 3.626 1.00 0.00 71 ASN A C 15
ATOM 19922 O O . ASN A 1 71 ? -8.019 -13.006 3.332 1.00 0.00 71 ASN A O 15
ATOM 19933 N N . GLU A 1 72 ? -8.893 -15.060 3.623 1.00 0.00 72 GLU A N 15
ATOM 19934 C CA . GLU A 1 72 ? -10.247 -14.653 3.265 1.00 0.00 72 GLU A CA 15
ATOM 19935 C C . GLU A 1 72 ? -10.742 -13.540 4.184 1.00 0.00 72 GLU A C 15
ATOM 19936 O O . GLU A 1 72 ? -11.378 -12.587 3.734 1.00 0.00 72 GLU A O 15
ATOM 19948 N N . GLU A 1 73 ? -10.446 -13.669 5.473 1.00 0.00 73 GLU A N 15
ATOM 19949 C CA . GLU A 1 73 ? -10.862 -12.674 6.455 1.00 0.00 73 GLU A CA 15
ATOM 19950 C C . GLU A 1 73 ? -10.135 -11.351 6.231 1.00 0.00 73 GLU A C 15
ATOM 19951 O O . GLU A 1 73 ? -10.762 -10.307 6.052 1.00 0.00 73 GLU A O 15
ATOM 19963 N N . LYS A 1 74 ? -8.807 -11.403 6.244 1.00 0.00 74 LYS A N 15
ATOM 19964 C CA . LYS A 1 74 ? -7.992 -10.211 6.042 1.00 0.00 74 LYS A CA 15
ATOM 19965 C C . LYS A 1 74 ? -8.384 -9.496 4.752 1.00 0.00 74 LYS A C 15
ATOM 19966 O O . LYS A 1 74 ? -8.568 -8.279 4.737 1.00 0.00 74 LYS A O 15
ATOM 19985 N N . ARG A 1 75 ? -8.512 -10.261 3.673 1.00 0.00 75 ARG A N 15
ATOM 19986 C CA . ARG A 1 75 ? -8.883 -9.700 2.379 1.00 0.00 75 ARG A CA 15
ATOM 19987 C C . ARG A 1 75 ? -10.151 -8.859 2.494 1.00 0.00 75 ARG A C 15
ATOM 19988 O O . ARG A 1 75 ? -10.175 -7.694 2.097 1.00 0.00 75 ARG A O 15
ATOM 20009 N N . THR A 1 76 ? -11.205 -9.459 3.040 1.00 0.00 76 THR A N 15
ATOM 20010 C CA . THR A 1 76 ? -12.477 -8.767 3.205 1.00 0.00 76 THR A CA 15
ATOM 20011 C C . THR A 1 76 ? -12.340 -7.585 4.158 1.00 0.00 76 THR A C 15
ATOM 20012 O O . THR A 1 76 ? -12.903 -6.517 3.922 1.00 0.00 76 THR A O 15
ATOM 20023 N N . ASN A 1 77 ? -11.588 -7.784 5.236 1.00 0.00 77 ASN A N 15
ATOM 20024 C CA . ASN A 1 77 ? -11.377 -6.733 6.225 1.00 0.00 77 ASN A CA 15
ATOM 20025 C C . ASN A 1 77 ? -10.713 -5.515 5.591 1.00 0.00 77 ASN A C 15
ATOM 20026 O O . ASN A 1 77 ? -11.070 -4.375 5.889 1.00 0.00 77 ASN A O 15
ATOM 20037 N N . TYR A 1 78 ? -9.746 -5.763 4.716 1.00 0.00 78 TYR A N 15
ATOM 20038 C CA . TYR A 1 78 ? -9.030 -4.687 4.041 1.00 0.00 78 TYR A CA 15
ATOM 20039 C C . TYR A 1 78 ? -9.977 -3.865 3.171 1.00 0.00 78 TYR A C 15
ATOM 20040 O O . TYR A 1 78 ? -9.899 -2.637 3.139 1.00 0.00 78 TYR A O 15
ATOM 20058 N N . ASP A 1 79 ? -10.871 -4.552 2.469 1.00 0.00 79 ASP A N 15
ATOM 20059 C CA . ASP A 1 79 ? -11.835 -3.887 1.600 1.00 0.00 79 ASP A CA 15
ATOM 20060 C C . ASP A 1 79 ? -12.882 -3.140 2.421 1.00 0.00 79 ASP A C 15
ATOM 20061 O O . ASP A 1 79 ? -13.203 -1.986 2.134 1.00 0.00 79 ASP A O 15
ATOM 20070 N N . HIS A 1 80 ? -13.411 -3.805 3.443 1.00 0.00 80 HIS A N 15
ATOM 20071 C CA . HIS A 1 80 ? -14.422 -3.204 4.305 1.00 0.00 80 HIS A CA 15
ATOM 20072 C C . HIS A 1 80 ? -13.906 -1.910 4.927 1.00 0.00 80 HIS A C 15
ATOM 20073 O O . HIS A 1 80 ? -14.675 -0.984 5.186 1.00 0.00 80 HIS A O 15
ATOM 20087 N N . TYR A 1 81 ? -12.600 -1.854 5.165 1.00 0.00 81 TYR A N 15
ATOM 20088 C CA . TYR A 1 81 ? -11.982 -0.675 5.760 1.00 0.00 81 TYR A CA 15
ATOM 20089 C C . TYR A 1 81 ? -12.025 0.507 4.796 1.00 0.00 81 TYR A C 15
ATOM 20090 O O . TYR A 1 81 ? -11.939 1.663 5.209 1.00 0.00 81 TYR A O 15
ATOM 20108 N N . GLY A 1 82 ? -12.160 0.208 3.508 1.00 0.00 82 GLY A N 15
ATOM 20109 C CA . GLY A 1 82 ? -12.214 1.255 2.504 1.00 0.00 82 GLY A CA 15
ATOM 20110 C C . GLY A 1 82 ? -10.989 1.266 1.612 1.00 0.00 82 GLY A C 15
ATOM 20111 O O . GLY A 1 82 ? -10.488 2.329 1.246 1.00 0.00 82 GLY A O 15
ATOM 20115 N N . SER A 1 83 ? -10.503 0.079 1.262 1.00 0.00 83 SER A N 15
ATOM 20116 C CA . SER A 1 83 ? -9.325 -0.044 0.411 1.00 0.00 83 SER A CA 15
ATOM 20117 C C . SER A 1 83 ? -9.296 1.061 -0.640 1.00 0.00 83 SER A C 15
ATOM 20118 O O . SER A 1 83 ? -8.297 1.762 -0.793 1.00 0.00 83 SER A O 15
ATOM 20126 N N . GLY A 1 84 ? -10.402 1.211 -1.364 1.00 0.00 84 GLY A N 15
ATOM 20127 C CA . GLY A 1 84 ? -10.483 2.232 -2.392 1.00 0.00 84 GLY A CA 15
ATOM 20128 C C . GLY A 1 84 ? -10.849 3.592 -1.830 1.00 0.00 84 GLY A C 15
ATOM 20129 O O . GLY A 1 84 ? -10.659 3.870 -0.646 1.00 0.00 84 GLY A O 15
ATOM 20133 N N . PRO A 1 85 ? -11.385 4.468 -2.693 1.00 0.00 85 PRO A N 15
ATOM 20134 C CA . PRO A 1 85 ? -11.788 5.821 -2.299 1.00 0.00 85 PRO A CA 15
ATOM 20135 C C . PRO A 1 85 ? -13.011 5.820 -1.389 1.00 0.00 85 PRO A C 15
ATOM 20136 O O . PRO A 1 85 ? -14.124 5.529 -1.828 1.00 0.00 85 PRO A O 15
ATOM 20147 N N . SER A 1 86 ? -12.798 6.147 -0.118 1.00 0.00 86 SER A N 15
ATOM 20148 C CA . SER A 1 86 ? -13.883 6.180 0.855 1.00 0.00 86 SER A CA 15
ATOM 20149 C C . SER A 1 86 ? -13.952 7.539 1.546 1.00 0.00 86 SER A C 15
ATOM 20150 O O . SER A 1 86 ? -12.926 8.123 1.894 1.00 0.00 86 SER A O 15
ATOM 20158 N N . SER A 1 87 ? -15.170 8.036 1.740 1.00 0.00 87 SER A N 15
ATOM 20159 C CA . SER A 1 87 ? -15.374 9.327 2.385 1.00 0.00 87 SER A CA 15
ATOM 20160 C C . SER A 1 87 ? -14.713 10.445 1.585 1.00 0.00 87 SER A C 15
ATOM 20161 O O . SER A 1 87 ? -14.105 11.353 2.151 1.00 0.00 87 SER A O 15
ATOM 20169 N N . GLY A 1 88 ? -14.836 10.371 0.263 1.00 0.00 88 GLY A N 15
ATOM 20170 C CA . GLY A 1 88 ? -14.245 11.382 -0.595 1.00 0.00 88 GLY A CA 15
ATOM 20171 C C . GLY A 1 88 ? -15.275 12.350 -1.144 1.00 0.00 88 GLY A C 15
ATOM 20172 O O . GLY A 1 88 ? -15.158 12.812 -2.278 1.00 0.00 88 GLY A O 15
ATOM 20176 N N . GLY A 1 1 ? 6.735 11.766 -29.956 1.00 0.00 1 GLY A N 16
ATOM 20177 C CA . GLY A 1 1 ? 6.253 11.466 -28.621 1.00 0.00 1 GLY A CA 16
ATOM 20178 C C . GLY A 1 1 ? 6.659 12.518 -27.608 1.00 0.00 1 GLY A C 16
ATOM 20179 O O . GLY A 1 1 ? 7.399 13.447 -27.931 1.00 0.00 1 GLY A O 16
ATOM 20183 N N . SER A 1 2 ? 6.172 12.374 -26.379 1.00 0.00 2 SER A N 16
ATOM 20184 C CA . SER A 1 2 ? 6.485 13.323 -25.317 1.00 0.00 2 SER A CA 16
ATOM 20185 C C . SER A 1 2 ? 7.606 12.793 -24.428 1.00 0.00 2 SER A C 16
ATOM 20186 O O . SER A 1 2 ? 7.998 11.631 -24.530 1.00 0.00 2 SER A O 16
ATOM 20194 N N . SER A 1 3 ? 8.118 13.655 -23.555 1.00 0.00 3 SER A N 16
ATOM 20195 C CA . SER A 1 3 ? 9.197 13.277 -22.650 1.00 0.00 3 SER A CA 16
ATOM 20196 C C . SER A 1 3 ? 8.712 12.257 -21.624 1.00 0.00 3 SER A C 16
ATOM 20197 O O . SER A 1 3 ? 9.353 11.231 -21.401 1.00 0.00 3 SER A O 16
ATOM 20205 N N . GLY A 1 4 ? 7.575 12.549 -21.000 1.00 0.00 4 GLY A N 16
ATOM 20206 C CA . GLY A 1 4 ? 7.023 11.650 -20.004 1.00 0.00 4 GLY A CA 16
ATOM 20207 C C . GLY A 1 4 ? 7.662 11.830 -18.642 1.00 0.00 4 GLY A C 16
ATOM 20208 O O . GLY A 1 4 ? 8.590 11.105 -18.283 1.00 0.00 4 GLY A O 16
ATOM 20212 N N . SER A 1 5 ? 7.166 12.800 -17.881 1.00 0.00 5 SER A N 16
ATOM 20213 C CA . SER A 1 5 ? 7.698 13.077 -16.552 1.00 0.00 5 SER A CA 16
ATOM 20214 C C . SER A 1 5 ? 7.045 12.179 -15.506 1.00 0.00 5 SER A C 16
ATOM 20215 O O . SER A 1 5 ? 6.081 11.470 -15.796 1.00 0.00 5 SER A O 16
ATOM 20223 N N . SER A 1 6 ? 7.576 12.215 -14.288 1.00 0.00 6 SER A N 16
ATOM 20224 C CA . SER A 1 6 ? 7.048 11.402 -13.199 1.00 0.00 6 SER A CA 16
ATOM 20225 C C . SER A 1 6 ? 7.080 12.172 -11.882 1.00 0.00 6 SER A C 16
ATOM 20226 O O . SER A 1 6 ? 8.148 12.444 -11.335 1.00 0.00 6 SER A O 16
ATOM 20234 N N . GLY A 1 7 ? 5.900 12.519 -11.378 1.00 0.00 7 GLY A N 16
ATOM 20235 C CA . GLY A 1 7 ? 5.813 13.254 -10.130 1.00 0.00 7 GLY A CA 16
ATOM 20236 C C . GLY A 1 7 ? 4.387 13.392 -9.635 1.00 0.00 7 GLY A C 16
ATOM 20237 O O . GLY A 1 7 ? 3.927 14.498 -9.349 1.00 0.00 7 GLY A O 16
ATOM 20241 N N . ILE A 1 8 ? 3.685 12.268 -9.537 1.00 0.00 8 ILE A N 16
ATOM 20242 C CA . ILE A 1 8 ? 2.303 12.270 -9.075 1.00 0.00 8 ILE A CA 16
ATOM 20243 C C . ILE A 1 8 ? 2.117 11.322 -7.895 1.00 0.00 8 ILE A C 16
ATOM 20244 O O . ILE A 1 8 ? 2.336 10.115 -8.013 1.00 0.00 8 ILE A O 16
ATOM 20260 N N . LEU A 1 9 ? 1.709 11.875 -6.758 1.00 0.00 9 LEU A N 16
ATOM 20261 C CA . LEU A 1 9 ? 1.491 11.078 -5.555 1.00 0.00 9 LEU A CA 16
ATOM 20262 C C . LEU A 1 9 ? 0.576 9.893 -5.846 1.00 0.00 9 LEU A C 16
ATOM 20263 O O . LEU A 1 9 ? -0.207 9.920 -6.794 1.00 0.00 9 LEU A O 16
ATOM 20279 N N . GLN A 1 10 ? 0.680 8.856 -5.021 1.00 0.00 10 GLN A N 16
ATOM 20280 C CA . GLN A 1 10 ? -0.140 7.662 -5.189 1.00 0.00 10 GLN A CA 16
ATOM 20281 C C . GLN A 1 10 ? -1.558 7.899 -4.681 1.00 0.00 10 GLN A C 16
ATOM 20282 O O . GLN A 1 10 ? -1.776 8.092 -3.485 1.00 0.00 10 GLN A O 16
ATOM 20296 N N . SER A 1 11 ? -2.520 7.884 -5.599 1.00 0.00 11 SER A N 16
ATOM 20297 C CA . SER A 1 11 ? -3.918 8.103 -5.245 1.00 0.00 11 SER A CA 16
ATOM 20298 C C . SER A 1 11 ? -4.640 6.774 -5.041 1.00 0.00 11 SER A C 16
ATOM 20299 O O . SER A 1 11 ? -5.135 6.484 -3.951 1.00 0.00 11 SER A O 16
ATOM 20307 N N . LEU A 1 12 ? -4.697 5.971 -6.098 1.00 0.00 12 LEU A N 16
ATOM 20308 C CA . LEU A 1 12 ? -5.359 4.673 -6.037 1.00 0.00 12 LEU A CA 16
ATOM 20309 C C . LEU A 1 12 ? -5.141 4.013 -4.679 1.00 0.00 12 LEU A C 16
ATOM 20310 O O . LEU A 1 12 ? -6.093 3.585 -4.027 1.00 0.00 12 LEU A O 16
ATOM 20326 N N . SER A 1 13 ? -3.882 3.938 -4.259 1.00 0.00 13 SER A N 16
ATOM 20327 C CA . SER A 1 13 ? -3.539 3.330 -2.978 1.00 0.00 13 SER A CA 16
ATOM 20328 C C . SER A 1 13 ? -3.973 4.223 -1.819 1.00 0.00 13 SER A C 16
ATOM 20329 O O . SER A 1 13 ? -3.519 5.360 -1.695 1.00 0.00 13 SER A O 16
ATOM 20337 N N . ALA A 1 14 ? -4.853 3.698 -0.974 1.00 0.00 14 ALA A N 16
ATOM 20338 C CA . ALA A 1 14 ? -5.347 4.445 0.177 1.00 0.00 14 ALA A CA 16
ATOM 20339 C C . ALA A 1 14 ? -4.437 4.256 1.386 1.00 0.00 14 ALA A C 16
ATOM 20340 O O . ALA A 1 14 ? -4.187 5.196 2.141 1.00 0.00 14 ALA A O 16
ATOM 20347 N N . LEU A 1 15 ? -3.945 3.035 1.564 1.00 0.00 15 LEU A N 16
ATOM 20348 C CA . LEU A 1 15 ? -3.063 2.722 2.683 1.00 0.00 15 LEU A CA 16
ATOM 20349 C C . LEU A 1 15 ? -1.601 2.912 2.294 1.00 0.00 15 LEU A C 16
ATOM 20350 O O . LEU A 1 15 ? -1.282 3.124 1.123 1.00 0.00 15 LEU A O 16
ATOM 20366 N N . ASP A 1 16 ? -0.716 2.833 3.281 1.00 0.00 16 ASP A N 16
ATOM 20367 C CA . ASP A 1 16 ? 0.714 2.992 3.041 1.00 0.00 16 ASP A CA 16
ATOM 20368 C C . ASP A 1 16 ? 1.127 2.308 1.742 1.00 0.00 16 ASP A C 16
ATOM 20369 O O . ASP A 1 16 ? 1.740 2.924 0.871 1.00 0.00 16 ASP A O 16
ATOM 20378 N N . PHE A 1 17 ? 0.788 1.029 1.620 1.00 0.00 17 PHE A N 16
ATOM 20379 C CA . PHE A 1 17 ? 1.125 0.259 0.428 1.00 0.00 17 PHE A CA 16
ATOM 20380 C C . PHE A 1 17 ? -0.039 -0.636 0.011 1.00 0.00 17 PHE A C 16
ATOM 20381 O O . PHE A 1 17 ? -0.760 -1.168 0.855 1.00 0.00 17 PHE A O 16
ATOM 20398 N N . ASP A 1 18 ? -0.215 -0.797 -1.296 1.00 0.00 18 ASP A N 16
ATOM 20399 C CA . ASP A 1 18 ? -1.290 -1.627 -1.826 1.00 0.00 18 ASP A CA 16
ATOM 20400 C C . ASP A 1 18 ? -0.829 -3.072 -1.992 1.00 0.00 18 ASP A C 16
ATOM 20401 O O . ASP A 1 18 ? 0.285 -3.346 -2.439 1.00 0.00 18 ASP A O 16
ATOM 20410 N N . PRO A 1 19 ? -1.705 -4.018 -1.624 1.00 0.00 19 PRO A N 16
ATOM 20411 C CA . PRO A 1 19 ? -1.410 -5.451 -1.723 1.00 0.00 19 PRO A CA 16
ATOM 20412 C C . PRO A 1 19 ? -1.348 -5.932 -3.169 1.00 0.00 19 PRO A C 16
ATOM 20413 O O . PRO A 1 19 ? -0.525 -6.779 -3.516 1.00 0.00 19 PRO A O 16
ATOM 20424 N N . TYR A 1 20 ? -2.222 -5.386 -4.006 1.00 0.00 20 TYR A N 16
ATOM 20425 C CA . TYR A 1 20 ? -2.268 -5.761 -5.415 1.00 0.00 20 TYR A CA 16
ATOM 20426 C C . TYR A 1 20 ? -1.039 -5.246 -6.156 1.00 0.00 20 TYR A C 16
ATOM 20427 O O . TYR A 1 20 ? -0.499 -5.922 -7.032 1.00 0.00 20 TYR A O 16
ATOM 20445 N N . ARG A 1 21 ? -0.601 -4.043 -5.798 1.00 0.00 21 ARG A N 16
ATOM 20446 C CA . ARG A 1 21 ? 0.565 -3.435 -6.428 1.00 0.00 21 ARG A CA 16
ATOM 20447 C C . ARG A 1 21 ? 1.842 -4.170 -6.033 1.00 0.00 21 ARG A C 16
ATOM 20448 O O . ARG A 1 21 ? 2.672 -4.494 -6.883 1.00 0.00 21 ARG A O 16
ATOM 20469 N N . VAL A 1 22 ? 1.993 -4.429 -4.739 1.00 0.00 22 VAL A N 16
ATOM 20470 C CA . VAL A 1 22 ? 3.169 -5.126 -4.231 1.00 0.00 22 VAL A CA 16
ATOM 20471 C C . VAL A 1 22 ? 3.388 -6.444 -4.967 1.00 0.00 22 VAL A C 16
ATOM 20472 O O . VAL A 1 22 ? 4.448 -6.673 -5.550 1.00 0.00 22 VAL A O 16
ATOM 20485 N N . LEU A 1 23 ? 2.378 -7.307 -4.936 1.00 0.00 23 LEU A N 16
ATOM 20486 C CA . LEU A 1 23 ? 2.459 -8.602 -5.601 1.00 0.00 23 LEU A CA 16
ATOM 20487 C C . LEU A 1 23 ? 2.639 -8.432 -7.105 1.00 0.00 23 LEU A C 16
ATOM 20488 O O . LEU A 1 23 ? 3.221 -9.287 -7.772 1.00 0.00 23 LEU A O 16
ATOM 20504 N N . GLY A 1 24 ? 2.138 -7.320 -7.635 1.00 0.00 24 GLY A N 16
ATOM 20505 C CA . GLY A 1 24 ? 2.256 -7.056 -9.057 1.00 0.00 24 GLY A CA 16
ATOM 20506 C C . GLY A 1 24 ? 1.146 -7.705 -9.861 1.00 0.00 24 GLY A C 16
ATOM 20507 O O . GLY A 1 24 ? 1.398 -8.316 -10.900 1.00 0.00 24 GLY A O 16
ATOM 20511 N N . VAL A 1 25 ? -0.086 -7.574 -9.379 1.00 0.00 25 VAL A N 16
ATOM 20512 C CA . VAL A 1 25 ? -1.238 -8.152 -10.060 1.00 0.00 25 VAL A CA 16
ATOM 20513 C C . VAL A 1 25 ? -2.268 -7.082 -10.402 1.00 0.00 25 VAL A C 16
ATOM 20514 O O . VAL A 1 25 ? -2.102 -5.912 -10.055 1.00 0.00 25 VAL A O 16
ATOM 20527 N N . SER A 1 26 ? -3.333 -7.490 -11.085 1.00 0.00 26 SER A N 16
ATOM 20528 C CA . SER A 1 26 ? -4.390 -6.565 -11.478 1.00 0.00 26 SER A CA 16
ATOM 20529 C C . SER A 1 26 ? -5.682 -6.865 -10.724 1.00 0.00 26 SER A C 16
ATOM 20530 O O . SER A 1 26 ? -5.748 -7.806 -9.932 1.00 0.00 26 SER A O 16
ATOM 20538 N N . ARG A 1 27 ? -6.708 -6.059 -10.977 1.00 0.00 27 ARG A N 16
ATOM 20539 C CA . ARG A 1 27 ? -7.998 -6.236 -10.322 1.00 0.00 27 ARG A CA 16
ATOM 20540 C C . ARG A 1 27 ? -8.625 -7.573 -10.707 1.00 0.00 27 ARG A C 16
ATOM 20541 O O . ARG A 1 27 ? -9.365 -8.173 -9.927 1.00 0.00 27 ARG A O 16
ATOM 20562 N N . THR A 1 28 ? -8.323 -8.035 -11.917 1.00 0.00 28 THR A N 16
ATOM 20563 C CA . THR A 1 28 ? -8.857 -9.299 -12.407 1.00 0.00 28 THR A CA 16
ATOM 20564 C C . THR A 1 28 ? -8.198 -10.482 -11.708 1.00 0.00 28 THR A C 16
ATOM 20565 O O . THR A 1 28 ? -8.687 -11.609 -11.781 1.00 0.00 28 THR A O 16
ATOM 20576 N N . ALA A 1 29 ? -7.087 -10.219 -11.029 1.00 0.00 29 ALA A N 16
ATOM 20577 C CA . ALA A 1 29 ? -6.363 -11.262 -10.313 1.00 0.00 29 ALA A CA 16
ATOM 20578 C C . ALA A 1 29 ? -7.268 -11.971 -9.312 1.00 0.00 29 ALA A C 16
ATOM 20579 O O . ALA A 1 29 ? -7.900 -11.331 -8.471 1.00 0.00 29 ALA A O 16
ATOM 20586 N N . SER A 1 30 ? -7.327 -13.295 -9.408 1.00 0.00 30 SER A N 16
ATOM 20587 C CA . SER A 1 30 ? -8.159 -14.090 -8.513 1.00 0.00 30 SER A CA 16
ATOM 20588 C C . SER A 1 30 ? -7.301 -14.851 -7.507 1.00 0.00 30 SER A C 16
ATOM 20589 O O . SER A 1 30 ? -6.116 -15.089 -7.740 1.00 0.00 30 SER A O 16
ATOM 20597 N N . GLN A 1 31 ? -7.909 -15.230 -6.387 1.00 0.00 31 GLN A N 16
ATOM 20598 C CA . GLN A 1 31 ? -7.202 -15.963 -5.344 1.00 0.00 31 GLN A CA 16
ATOM 20599 C C . GLN A 1 31 ? -6.159 -16.898 -5.948 1.00 0.00 31 GLN A C 16
ATOM 20600 O O . GLN A 1 31 ? -5.097 -17.118 -5.367 1.00 0.00 31 GLN A O 16
ATOM 20614 N N . ALA A 1 32 ? -6.471 -17.448 -7.118 1.00 0.00 32 ALA A N 16
ATOM 20615 C CA . ALA A 1 32 ? -5.560 -18.358 -7.801 1.00 0.00 32 ALA A CA 16
ATOM 20616 C C . ALA A 1 32 ? -4.342 -17.615 -8.339 1.00 0.00 32 ALA A C 16
ATOM 20617 O O . ALA A 1 32 ? -3.204 -17.941 -7.998 1.00 0.00 32 ALA A O 16
ATOM 20624 N N . ASP A 1 33 ? -4.587 -16.616 -9.180 1.00 0.00 33 ASP A N 16
ATOM 20625 C CA . ASP A 1 33 ? -3.509 -15.827 -9.764 1.00 0.00 33 ASP A CA 16
ATOM 20626 C C . ASP A 1 33 ? -2.649 -15.193 -8.676 1.00 0.00 33 ASP A C 16
ATOM 20627 O O . ASP A 1 33 ? -1.421 -15.182 -8.769 1.00 0.00 33 ASP A O 16
ATOM 20636 N N . ILE A 1 34 ? -3.301 -14.665 -7.645 1.00 0.00 34 ILE A N 16
ATOM 20637 C CA . ILE A 1 34 ? -2.595 -14.029 -6.540 1.00 0.00 34 ILE A CA 16
ATOM 20638 C C . ILE A 1 34 ? -1.590 -14.985 -5.907 1.00 0.00 34 ILE A C 16
ATOM 20639 O O . ILE A 1 34 ? -0.395 -14.697 -5.845 1.00 0.00 34 ILE A O 16
ATOM 20655 N N . LYS A 1 35 ? -2.083 -16.127 -5.438 1.00 0.00 35 LYS A N 16
ATOM 20656 C CA . LYS A 1 35 ? -1.229 -17.130 -4.812 1.00 0.00 35 LYS A CA 16
ATOM 20657 C C . LYS A 1 35 ? -0.019 -17.438 -5.688 1.00 0.00 35 LYS A C 16
ATOM 20658 O O . LYS A 1 35 ? 1.102 -17.565 -5.195 1.00 0.00 35 LYS A O 16
ATOM 20677 N N . LYS A 1 36 ? -0.253 -17.557 -6.991 1.00 0.00 36 LYS A N 16
ATOM 20678 C CA . LYS A 1 36 ? 0.818 -17.848 -7.938 1.00 0.00 36 LYS A CA 16
ATOM 20679 C C . LYS A 1 36 ? 1.777 -16.668 -8.053 1.00 0.00 36 LYS A C 16
ATOM 20680 O O . LYS A 1 36 ? 2.991 -16.850 -8.141 1.00 0.00 36 LYS A O 16
ATOM 20699 N N . ALA A 1 37 ? 1.225 -15.459 -8.049 1.00 0.00 37 ALA A N 16
ATOM 20700 C CA . ALA A 1 37 ? 2.033 -14.250 -8.150 1.00 0.00 37 ALA A CA 16
ATOM 20701 C C . ALA A 1 37 ? 2.887 -14.055 -6.902 1.00 0.00 37 ALA A C 16
ATOM 20702 O O . ALA A 1 37 ? 4.022 -13.584 -6.981 1.00 0.00 37 ALA A O 16
ATOM 20709 N N . TYR A 1 38 ? 2.334 -14.418 -5.750 1.00 0.00 38 TYR A N 16
ATOM 20710 C CA . TYR A 1 38 ? 3.044 -14.280 -4.484 1.00 0.00 38 TYR A CA 16
ATOM 20711 C C . TYR A 1 38 ? 4.261 -15.199 -4.438 1.00 0.00 38 TYR A C 16
ATOM 20712 O O . TYR A 1 38 ? 5.396 -14.740 -4.306 1.00 0.00 38 TYR A O 16
ATOM 20730 N N . LYS A 1 39 ? 4.016 -16.500 -4.550 1.00 0.00 39 LYS A N 16
ATOM 20731 C CA . LYS A 1 39 ? 5.089 -17.486 -4.524 1.00 0.00 39 LYS A CA 16
ATOM 20732 C C . LYS A 1 39 ? 6.256 -17.044 -5.402 1.00 0.00 39 LYS A C 16
ATOM 20733 O O . LYS A 1 39 ? 7.419 -17.207 -5.035 1.00 0.00 39 LYS A O 16
ATOM 20752 N N . LYS A 1 40 ? 5.936 -16.482 -6.563 1.00 0.00 40 LYS A N 16
ATOM 20753 C CA . LYS A 1 40 ? 6.957 -16.013 -7.493 1.00 0.00 40 LYS A CA 16
ATOM 20754 C C . LYS A 1 40 ? 7.863 -14.980 -6.830 1.00 0.00 40 LYS A C 16
ATOM 20755 O O . LYS A 1 40 ? 9.059 -15.213 -6.649 1.00 0.00 40 LYS A O 16
ATOM 20774 N N . LEU A 1 41 ? 7.286 -13.839 -6.470 1.00 0.00 41 LEU A N 16
ATOM 20775 C CA . LEU A 1 41 ? 8.042 -12.770 -5.826 1.00 0.00 41 LEU A CA 16
ATOM 20776 C C . LEU A 1 41 ? 8.807 -13.296 -4.616 1.00 0.00 41 LEU A C 16
ATOM 20777 O O . LEU A 1 41 ? 9.943 -12.896 -4.365 1.00 0.00 41 LEU A O 16
ATOM 20793 N N . ALA A 1 42 ? 8.176 -14.198 -3.870 1.00 0.00 42 ALA A N 16
ATOM 20794 C CA . ALA A 1 42 ? 8.799 -14.782 -2.689 1.00 0.00 42 ALA A CA 16
ATOM 20795 C C . ALA A 1 42 ? 10.003 -15.638 -3.070 1.00 0.00 42 ALA A C 16
ATOM 20796 O O . ALA A 1 42 ? 11.005 -15.667 -2.356 1.00 0.00 42 ALA A O 16
ATOM 20803 N N . ARG A 1 43 ? 9.896 -16.332 -4.198 1.00 0.00 43 ARG A N 16
ATOM 20804 C CA . ARG A 1 43 ? 10.976 -17.190 -4.672 1.00 0.00 43 ARG A CA 16
ATOM 20805 C C . ARG A 1 43 ? 12.164 -16.357 -5.145 1.00 0.00 43 ARG A C 16
ATOM 20806 O O . ARG A 1 43 ? 13.313 -16.659 -4.822 1.00 0.00 43 ARG A O 16
ATOM 20827 N N . GLU A 1 44 ? 11.878 -15.309 -5.911 1.00 0.00 44 GLU A N 16
ATOM 20828 C CA . GLU A 1 44 ? 12.923 -14.434 -6.429 1.00 0.00 44 GLU A CA 16
ATOM 20829 C C . GLU A 1 44 ? 13.537 -13.598 -5.310 1.00 0.00 44 GLU A C 16
ATOM 20830 O O . GLU A 1 44 ? 14.751 -13.609 -5.107 1.00 0.00 44 GLU A O 16
ATOM 20842 N N . TRP A 1 45 ? 12.690 -12.875 -4.587 1.00 0.00 45 TRP A N 16
ATOM 20843 C CA . TRP A 1 45 ? 13.148 -12.032 -3.488 1.00 0.00 45 TRP A CA 16
ATOM 20844 C C . TRP A 1 45 ? 13.373 -12.858 -2.226 1.00 0.00 45 TRP A C 16
ATOM 20845 O O . TRP A 1 45 ? 13.532 -12.311 -1.135 1.00 0.00 45 TRP A O 16
ATOM 20866 N N . HIS A 1 46 ? 13.386 -14.178 -2.382 1.00 0.00 46 HIS A N 16
ATOM 20867 C CA . HIS A 1 46 ? 13.593 -15.079 -1.254 1.00 0.00 46 HIS A CA 16
ATOM 20868 C C . HIS A 1 46 ? 14.897 -14.754 -0.531 1.00 0.00 46 HIS A C 16
ATOM 20869 O O . HIS A 1 46 ? 15.983 -14.796 -1.109 1.00 0.00 46 HIS A O 16
ATOM 20883 N N . PRO A 1 47 ? 14.788 -14.421 0.764 1.00 0.00 47 PRO A N 16
ATOM 20884 C CA . PRO A 1 47 ? 15.948 -14.082 1.594 1.00 0.00 47 PRO A CA 16
ATOM 20885 C C . PRO A 1 47 ? 16.832 -15.292 1.878 1.00 0.00 47 PRO A C 16
ATOM 20886 O O . PRO A 1 47 ? 18.003 -15.149 2.228 1.00 0.00 47 PRO A O 16
ATOM 20897 N N . ASP A 1 48 ? 16.263 -16.483 1.724 1.00 0.00 48 ASP A N 16
ATOM 20898 C CA . ASP A 1 48 ? 17.000 -17.718 1.962 1.00 0.00 48 ASP A CA 16
ATOM 20899 C C . ASP A 1 48 ? 18.047 -17.945 0.875 1.00 0.00 48 ASP A C 16
ATOM 20900 O O . ASP A 1 48 ? 19.146 -18.427 1.148 1.00 0.00 48 ASP A O 16
ATOM 20909 N N . LYS A 1 49 ? 17.697 -17.595 -0.358 1.00 0.00 49 LYS A N 16
ATOM 20910 C CA . LYS A 1 49 ? 18.605 -17.759 -1.487 1.00 0.00 49 LYS A CA 16
ATOM 20911 C C . LYS A 1 49 ? 19.368 -16.468 -1.764 1.00 0.00 49 LYS A C 16
ATOM 20912 O O . LYS A 1 49 ? 20.501 -16.496 -2.242 1.00 0.00 49 LYS A O 16
ATOM 20931 N N . ASN A 1 50 ? 18.739 -15.337 -1.460 1.00 0.00 50 ASN A N 16
ATOM 20932 C CA . ASN A 1 50 ? 19.360 -14.036 -1.676 1.00 0.00 50 ASN A CA 16
ATOM 20933 C C . ASN A 1 50 ? 20.488 -13.798 -0.676 1.00 0.00 50 ASN A C 16
ATOM 20934 O O . ASN A 1 50 ? 20.290 -13.897 0.535 1.00 0.00 50 ASN A O 16
ATOM 20945 N N . LYS A 1 51 ? 21.672 -13.485 -1.192 1.00 0.00 51 LYS A N 16
ATOM 20946 C CA . LYS A 1 51 ? 22.832 -13.232 -0.346 1.00 0.00 51 LYS A CA 16
ATOM 20947 C C . LYS A 1 51 ? 23.055 -11.734 -0.163 1.00 0.00 51 LYS A C 16
ATOM 20948 O O . LYS A 1 51 ? 23.432 -11.281 0.918 1.00 0.00 51 LYS A O 16
ATOM 20967 N N . ASP A 1 52 ? 22.817 -10.971 -1.224 1.00 0.00 52 ASP A N 16
ATOM 20968 C CA . ASP A 1 52 ? 22.989 -9.523 -1.178 1.00 0.00 52 ASP A CA 16
ATOM 20969 C C . ASP A 1 52 ? 22.154 -8.911 -0.058 1.00 0.00 52 ASP A C 16
ATOM 20970 O O . ASP A 1 52 ? 21.010 -9.299 0.179 1.00 0.00 52 ASP A O 16
ATOM 20979 N N . PRO A 1 53 ? 22.738 -7.933 0.649 1.00 0.00 53 PRO A N 16
ATOM 20980 C CA . PRO A 1 53 ? 22.065 -7.247 1.757 1.00 0.00 53 PRO A CA 16
ATOM 20981 C C . PRO A 1 53 ? 20.925 -6.355 1.279 1.00 0.00 53 PRO A C 16
ATOM 20982 O O . PRO A 1 53 ? 21.141 -5.399 0.535 1.00 0.00 53 PRO A O 16
ATOM 20993 N N . GLY A 1 54 ? 19.709 -6.674 1.711 1.00 0.00 54 GLY A N 16
ATOM 20994 C CA . GLY A 1 54 ? 18.552 -5.891 1.318 1.00 0.00 54 GLY A CA 16
ATOM 20995 C C . GLY A 1 54 ? 17.420 -6.752 0.794 1.00 0.00 54 GLY A C 16
ATOM 20996 O O . GLY A 1 54 ? 16.253 -6.508 1.099 1.00 0.00 54 GLY A O 16
ATOM 21000 N N . ALA A 1 55 ? 17.765 -7.762 0.001 1.00 0.00 55 ALA A N 16
ATOM 21001 C CA . ALA A 1 55 ? 16.768 -8.663 -0.566 1.00 0.00 55 ALA A CA 16
ATOM 21002 C C . ALA A 1 55 ? 15.645 -8.935 0.429 1.00 0.00 55 ALA A C 16
ATOM 21003 O O . ALA A 1 55 ? 14.473 -8.979 0.057 1.00 0.00 55 ALA A O 16
ATOM 21010 N N . GLU A 1 56 ? 16.012 -9.118 1.693 1.00 0.00 56 GLU A N 16
ATOM 21011 C CA . GLU A 1 56 ? 15.033 -9.388 2.740 1.00 0.00 56 GLU A CA 16
ATOM 21012 C C . GLU A 1 56 ? 13.977 -8.288 2.794 1.00 0.00 56 GLU A C 16
ATOM 21013 O O . GLU A 1 56 ? 12.779 -8.559 2.709 1.00 0.00 56 GLU A O 16
ATOM 21025 N N . ASP A 1 57 ? 14.429 -7.047 2.935 1.00 0.00 57 ASP A N 16
ATOM 21026 C CA . ASP A 1 57 ? 13.524 -5.906 3.000 1.00 0.00 57 ASP A CA 16
ATOM 21027 C C . ASP A 1 57 ? 12.344 -6.094 2.051 1.00 0.00 57 ASP A C 16
ATOM 21028 O O . ASP A 1 57 ? 11.187 -6.077 2.472 1.00 0.00 57 ASP A O 16
ATOM 21037 N N . ARG A 1 58 ? 12.645 -6.272 0.769 1.00 0.00 58 ARG A N 16
ATOM 21038 C CA . ARG A 1 58 ? 11.609 -6.461 -0.240 1.00 0.00 58 ARG A CA 16
ATOM 21039 C C . ARG A 1 58 ? 10.747 -7.676 0.087 1.00 0.00 58 ARG A C 16
ATOM 21040 O O . ARG A 1 58 ? 9.518 -7.607 0.051 1.00 0.00 58 ARG A O 16
ATOM 21061 N N . PHE A 1 59 ? 11.399 -8.790 0.405 1.00 0.00 59 PHE A N 16
ATOM 21062 C CA . PHE A 1 59 ? 10.693 -10.022 0.737 1.00 0.00 59 PHE A CA 16
ATOM 21063 C C . PHE A 1 59 ? 9.592 -9.758 1.760 1.00 0.00 59 PHE A C 16
ATOM 21064 O O . PHE A 1 59 ? 8.474 -10.257 1.626 1.00 0.00 59 PHE A O 16
ATOM 21081 N N . ILE A 1 60 ? 9.916 -8.972 2.781 1.00 0.00 60 ILE A N 16
ATOM 21082 C CA . ILE A 1 60 ? 8.955 -8.642 3.826 1.00 0.00 60 ILE A CA 16
ATOM 21083 C C . ILE A 1 60 ? 7.680 -8.051 3.234 1.00 0.00 60 ILE A C 16
ATOM 21084 O O . ILE A 1 60 ? 6.575 -8.481 3.562 1.00 0.00 60 ILE A O 16
ATOM 21100 N N . GLN A 1 61 ? 7.843 -7.065 2.358 1.00 0.00 61 GLN A N 16
ATOM 21101 C CA . GLN A 1 61 ? 6.705 -6.415 1.719 1.00 0.00 61 GLN A CA 16
ATOM 21102 C C . GLN A 1 61 ? 5.868 -7.426 0.941 1.00 0.00 61 GLN A C 16
ATOM 21103 O O . GLN A 1 61 ? 4.643 -7.457 1.064 1.00 0.00 61 GLN A O 16
ATOM 21117 N N . ILE A 1 62 ? 6.537 -8.249 0.141 1.00 0.00 62 ILE A N 16
ATOM 21118 C CA . ILE A 1 62 ? 5.854 -9.261 -0.656 1.00 0.00 62 ILE A CA 16
ATOM 21119 C C . ILE A 1 62 ? 4.931 -10.112 0.209 1.00 0.00 62 ILE A C 16
ATOM 21120 O O . ILE A 1 62 ? 3.753 -10.284 -0.105 1.00 0.00 62 ILE A O 16
ATOM 21136 N N . SER A 1 63 ? 5.473 -10.640 1.302 1.00 0.00 63 SER A N 16
ATOM 21137 C CA . SER A 1 63 ? 4.698 -11.474 2.213 1.00 0.00 63 SER A CA 16
ATOM 21138 C C . SER A 1 63 ? 3.558 -10.679 2.841 1.00 0.00 63 SER A C 16
ATOM 21139 O O . SER A 1 63 ? 2.408 -11.119 2.850 1.00 0.00 63 SER A O 16
ATOM 21147 N N . LYS A 1 64 ? 3.884 -9.504 3.368 1.00 0.00 64 LYS A N 16
ATOM 21148 C CA . LYS A 1 64 ? 2.890 -8.644 3.998 1.00 0.00 64 LYS A CA 16
ATOM 21149 C C . LYS A 1 64 ? 1.741 -8.347 3.040 1.00 0.00 64 LYS A C 16
ATOM 21150 O O . LYS A 1 64 ? 0.575 -8.355 3.432 1.00 0.00 64 LYS A O 16
ATOM 21169 N N . ALA A 1 65 ? 2.079 -8.087 1.781 1.00 0.00 65 ALA A N 16
ATOM 21170 C CA . ALA A 1 65 ? 1.075 -7.792 0.766 1.00 0.00 65 ALA A CA 16
ATOM 21171 C C . ALA A 1 65 ? 0.093 -8.948 0.612 1.00 0.00 65 ALA A C 16
ATOM 21172 O O . ALA A 1 65 ? -1.116 -8.771 0.763 1.00 0.00 65 ALA A O 16
ATOM 21179 N N . TYR A 1 66 ? 0.620 -10.129 0.312 1.00 0.00 66 TYR A N 16
ATOM 21180 C CA . TYR A 1 66 ? -0.212 -11.314 0.135 1.00 0.00 66 TYR A CA 16
ATOM 21181 C C . TYR A 1 66 ? -0.998 -11.622 1.406 1.00 0.00 66 TYR A C 16
ATOM 21182 O O . TYR A 1 66 ? -2.196 -11.899 1.355 1.00 0.00 66 TYR A O 16
ATOM 21200 N N . GLU A 1 67 ? -0.314 -11.571 2.544 1.00 0.00 67 GLU A N 16
ATOM 21201 C CA . GLU A 1 67 ? -0.948 -11.845 3.829 1.00 0.00 67 GLU A CA 16
ATOM 21202 C C . GLU A 1 67 ? -2.350 -11.245 3.882 1.00 0.00 67 GLU A C 16
ATOM 21203 O O . GLU A 1 67 ? -3.300 -11.898 4.313 1.00 0.00 67 GLU A O 16
ATOM 21215 N N . ILE A 1 68 ? -2.470 -9.997 3.443 1.00 0.00 68 ILE A N 16
ATOM 21216 C CA . ILE A 1 68 ? -3.754 -9.308 3.440 1.00 0.00 68 ILE A CA 16
ATOM 21217 C C . ILE A 1 68 ? -4.757 -10.018 2.537 1.00 0.00 68 ILE A C 16
ATOM 21218 O O . ILE A 1 68 ? -5.901 -10.257 2.927 1.00 0.00 68 ILE A O 16
ATOM 21234 N N . LEU A 1 69 ? -4.320 -10.356 1.328 1.00 0.00 69 LEU A N 16
ATOM 21235 C CA . LEU A 1 69 ? -5.179 -11.041 0.368 1.00 0.00 69 LEU A CA 16
ATOM 21236 C C . LEU A 1 69 ? -5.352 -12.509 0.745 1.00 0.00 69 LEU A C 16
ATOM 21237 O O . LEU A 1 69 ? -6.452 -12.948 1.081 1.00 0.00 69 LEU A O 16
ATOM 21253 N N . SER A 1 70 ? -4.259 -13.262 0.688 1.00 0.00 70 SER A N 16
ATOM 21254 C CA . SER A 1 70 ? -4.290 -14.682 1.021 1.00 0.00 70 SER A CA 16
ATOM 21255 C C . SER A 1 70 ? -5.226 -14.943 2.197 1.00 0.00 70 SER A C 16
ATOM 21256 O O . SER A 1 70 ? -5.994 -15.904 2.191 1.00 0.00 70 SER A O 16
ATOM 21264 N N . ASN A 1 71 ? -5.155 -14.080 3.205 1.00 0.00 71 ASN A N 16
ATOM 21265 C CA . ASN A 1 71 ? -5.995 -14.217 4.389 1.00 0.00 71 ASN A CA 16
ATOM 21266 C C . ASN A 1 71 ? -7.417 -13.741 4.105 1.00 0.00 71 ASN A C 16
ATOM 21267 O O . ASN A 1 71 ? -7.634 -12.587 3.738 1.00 0.00 71 ASN A O 16
ATOM 21278 N N . GLU A 1 72 ? -8.381 -14.640 4.280 1.00 0.00 72 GLU A N 16
ATOM 21279 C CA . GLU A 1 72 ? -9.782 -14.311 4.042 1.00 0.00 72 GLU A CA 16
ATOM 21280 C C . GLU A 1 72 ? -10.222 -13.140 4.915 1.00 0.00 72 GLU A C 16
ATOM 21281 O O . GLU A 1 72 ? -10.953 -12.258 4.466 1.00 0.00 72 GLU A O 16
ATOM 21293 N N . GLU A 1 73 ? -9.771 -13.140 6.166 1.00 0.00 73 GLU A N 16
ATOM 21294 C CA . GLU A 1 73 ? -10.120 -12.078 7.103 1.00 0.00 73 GLU A CA 16
ATOM 21295 C C . GLU A 1 73 ? -9.565 -10.736 6.635 1.00 0.00 73 GLU A C 16
ATOM 21296 O O . GLU A 1 73 ? -10.317 -9.798 6.370 1.00 0.00 73 GLU A O 16
ATOM 21308 N N . LYS A 1 74 ? -8.243 -10.651 6.537 1.00 0.00 74 LYS A N 16
ATOM 21309 C CA . LYS A 1 74 ? -7.584 -9.425 6.101 1.00 0.00 74 LYS A CA 16
ATOM 21310 C C . LYS A 1 74 ? -8.129 -8.965 4.752 1.00 0.00 74 LYS A C 16
ATOM 21311 O O . LYS A 1 74 ? -8.461 -7.793 4.573 1.00 0.00 74 LYS A O 16
ATOM 21330 N N . ARG A 1 75 ? -8.220 -9.896 3.807 1.00 0.00 75 ARG A N 16
ATOM 21331 C CA . ARG A 1 75 ? -8.725 -9.585 2.475 1.00 0.00 75 ARG A CA 16
ATOM 21332 C C . ARG A 1 75 ? -10.104 -8.937 2.554 1.00 0.00 75 ARG A C 16
ATOM 21333 O O . ARG A 1 75 ? -10.310 -7.827 2.063 1.00 0.00 75 ARG A O 16
ATOM 21354 N N . THR A 1 76 ? -11.047 -9.639 3.175 1.00 0.00 76 THR A N 16
ATOM 21355 C CA . THR A 1 76 ? -12.407 -9.133 3.317 1.00 0.00 76 THR A CA 16
ATOM 21356 C C . THR A 1 76 ? -12.424 -7.801 4.057 1.00 0.00 76 THR A C 16
ATOM 21357 O O . THR A 1 76 ? -13.107 -6.862 3.650 1.00 0.00 76 THR A O 16
ATOM 21368 N N . ASN A 1 77 ? -11.666 -7.725 5.146 1.00 0.00 77 ASN A N 16
ATOM 21369 C CA . ASN A 1 77 ? -11.594 -6.506 5.944 1.00 0.00 77 ASN A CA 16
ATOM 21370 C C . ASN A 1 77 ? -11.414 -5.281 5.051 1.00 0.00 77 ASN A C 16
ATOM 21371 O O . ASN A 1 77 ? -12.133 -4.291 5.186 1.00 0.00 77 ASN A O 16
ATOM 21382 N N . TYR A 1 78 ? -10.451 -5.357 4.140 1.00 0.00 78 TYR A N 16
ATOM 21383 C CA . TYR A 1 78 ? -10.175 -4.255 3.226 1.00 0.00 78 TYR A CA 16
ATOM 21384 C C . TYR A 1 78 ? -11.437 -3.842 2.474 1.00 0.00 78 TYR A C 16
ATOM 21385 O O . TYR A 1 78 ? -11.906 -2.711 2.601 1.00 0.00 78 TYR A O 16
ATOM 21403 N N . ASP A 1 79 ? -11.980 -4.768 1.691 1.00 0.00 79 ASP A N 16
ATOM 21404 C CA . ASP A 1 79 ? -13.189 -4.503 0.919 1.00 0.00 79 ASP A CA 16
ATOM 21405 C C . ASP A 1 79 ? -14.294 -3.949 1.813 1.00 0.00 79 ASP A C 16
ATOM 21406 O O . ASP A 1 79 ? -14.842 -2.878 1.551 1.00 0.00 79 ASP A O 16
ATOM 21415 N N . HIS A 1 80 ? -14.619 -4.688 2.870 1.00 0.00 80 HIS A N 16
ATOM 21416 C CA . HIS A 1 80 ? -15.660 -4.271 3.803 1.00 0.00 80 HIS A CA 16
ATOM 21417 C C . HIS A 1 80 ? -15.409 -2.850 4.298 1.00 0.00 80 HIS A C 16
ATOM 21418 O O . HIS A 1 80 ? -16.345 -2.073 4.485 1.00 0.00 80 HIS A O 16
ATOM 21432 N N . TYR A 1 81 ? -14.140 -2.518 4.509 1.00 0.00 81 TYR A N 16
ATOM 21433 C CA . TYR A 1 81 ? -13.766 -1.192 4.985 1.00 0.00 81 TYR A CA 16
ATOM 21434 C C . TYR A 1 81 ? -14.030 -0.135 3.917 1.00 0.00 81 TYR A C 16
ATOM 21435 O O . TYR A 1 81 ? -14.173 1.049 4.221 1.00 0.00 81 TYR A O 16
ATOM 21453 N N . GLY A 1 82 ? -14.093 -0.572 2.663 1.00 0.00 82 GLY A N 16
ATOM 21454 C CA . GLY A 1 82 ? -14.340 0.347 1.568 1.00 0.00 82 GLY A CA 16
ATOM 21455 C C . GLY A 1 82 ? -13.333 1.479 1.523 1.00 0.00 82 GLY A C 16
ATOM 21456 O O . GLY A 1 82 ? -13.670 2.605 1.156 1.00 0.00 82 GLY A O 16
ATOM 21460 N N . SER A 1 83 ? -12.093 1.181 1.899 1.00 0.00 83 SER A N 16
ATOM 21461 C CA . SER A 1 83 ? -11.035 2.184 1.905 1.00 0.00 83 SER A CA 16
ATOM 21462 C C . SER A 1 83 ? -10.844 2.781 0.514 1.00 0.00 83 SER A C 16
ATOM 21463 O O . SER A 1 83 ? -10.824 4.000 0.347 1.00 0.00 83 SER A O 16
ATOM 21471 N N . GLY A 1 84 ? -10.705 1.912 -0.483 1.00 0.00 84 GLY A N 16
ATOM 21472 C CA . GLY A 1 84 ? -10.517 2.371 -1.847 1.00 0.00 84 GLY A CA 16
ATOM 21473 C C . GLY A 1 84 ? -11.782 2.262 -2.674 1.00 0.00 84 GLY A C 16
ATOM 21474 O O . GLY A 1 84 ? -12.584 1.343 -2.503 1.00 0.00 84 GLY A O 16
ATOM 21478 N N . PRO A 1 85 ? -11.977 3.218 -3.595 1.00 0.00 85 PRO A N 16
ATOM 21479 C CA . PRO A 1 85 ? -13.152 3.248 -4.469 1.00 0.00 85 PRO A CA 16
ATOM 21480 C C . PRO A 1 85 ? -13.138 2.123 -5.498 1.00 0.00 85 PRO A C 16
ATOM 21481 O O . PRO A 1 85 ? -14.091 1.951 -6.258 1.00 0.00 85 PRO A O 16
ATOM 21492 N N . SER A 1 86 ? -12.051 1.358 -5.518 1.00 0.00 86 SER A N 16
ATOM 21493 C CA . SER A 1 86 ? -11.911 0.251 -6.456 1.00 0.00 86 SER A CA 16
ATOM 21494 C C . SER A 1 86 ? -13.258 -0.420 -6.709 1.00 0.00 86 SER A C 16
ATOM 21495 O O . SER A 1 86 ? -13.652 -0.635 -7.855 1.00 0.00 86 SER A O 16
ATOM 21503 N N . SER A 1 87 ? -13.960 -0.749 -5.629 1.00 0.00 87 SER A N 16
ATOM 21504 C CA . SER A 1 87 ? -15.261 -1.399 -5.732 1.00 0.00 87 SER A CA 16
ATOM 21505 C C . SER A 1 87 ? -16.212 -0.578 -6.597 1.00 0.00 87 SER A C 16
ATOM 21506 O O . SER A 1 87 ? -16.691 -1.047 -7.629 1.00 0.00 87 SER A O 16
ATOM 21514 N N . GLY A 1 88 ? -16.480 0.651 -6.168 1.00 0.00 88 GLY A N 16
ATOM 21515 C CA . GLY A 1 88 ? -17.373 1.519 -6.915 1.00 0.00 88 GLY A CA 16
ATOM 21516 C C . GLY A 1 88 ? -18.629 0.804 -7.371 1.00 0.00 88 GLY A C 16
ATOM 21517 O O . GLY A 1 88 ? -19.735 1.155 -6.960 1.00 0.00 88 GLY A O 16
ATOM 21521 N N . GLY A 1 1 ? 15.808 6.199 -25.203 1.00 0.00 1 GLY A N 17
ATOM 21522 C CA . GLY A 1 1 ? 15.369 6.195 -26.586 1.00 0.00 1 GLY A CA 17
ATOM 21523 C C . GLY A 1 1 ? 15.799 7.441 -27.334 1.00 0.00 1 GLY A C 17
ATOM 21524 O O . GLY A 1 1 ? 16.436 8.327 -26.765 1.00 0.00 1 GLY A O 17
ATOM 21528 N N . SER A 1 2 ? 15.451 7.509 -28.615 1.00 0.00 2 SER A N 17
ATOM 21529 C CA . SER A 1 2 ? 15.810 8.654 -29.445 1.00 0.00 2 SER A CA 17
ATOM 21530 C C . SER A 1 2 ? 14.904 9.845 -29.148 1.00 0.00 2 SER A C 17
ATOM 21531 O O . SER A 1 2 ? 15.368 10.980 -29.042 1.00 0.00 2 SER A O 17
ATOM 21539 N N . SER A 1 3 ? 13.609 9.577 -29.016 1.00 0.00 3 SER A N 17
ATOM 21540 C CA . SER A 1 3 ? 12.636 10.626 -28.735 1.00 0.00 3 SER A CA 17
ATOM 21541 C C . SER A 1 3 ? 12.356 10.722 -27.239 1.00 0.00 3 SER A C 17
ATOM 21542 O O . SER A 1 3 ? 12.492 11.786 -26.637 1.00 0.00 3 SER A O 17
ATOM 21550 N N . GLY A 1 4 ? 11.964 9.599 -26.644 1.00 0.00 4 GLY A N 17
ATOM 21551 C CA . GLY A 1 4 ? 11.671 9.576 -25.223 1.00 0.00 4 GLY A CA 17
ATOM 21552 C C . GLY A 1 4 ? 10.281 10.094 -24.909 1.00 0.00 4 GLY A C 17
ATOM 21553 O O . GLY A 1 4 ? 10.079 11.298 -24.756 1.00 0.00 4 GLY A O 17
ATOM 21557 N N . SER A 1 5 ? 9.319 9.181 -24.815 1.00 0.00 5 SER A N 17
ATOM 21558 C CA . SER A 1 5 ? 7.939 9.553 -24.524 1.00 0.00 5 SER A CA 17
ATOM 21559 C C . SER A 1 5 ? 7.826 10.175 -23.135 1.00 0.00 5 SER A C 17
ATOM 21560 O O . SER A 1 5 ? 8.296 9.609 -22.149 1.00 0.00 5 SER A O 17
ATOM 21568 N N . SER A 1 6 ? 7.198 11.345 -23.068 1.00 0.00 6 SER A N 17
ATOM 21569 C CA . SER A 1 6 ? 7.026 12.048 -21.802 1.00 0.00 6 SER A CA 17
ATOM 21570 C C . SER A 1 6 ? 5.695 11.680 -21.153 1.00 0.00 6 SER A C 17
ATOM 21571 O O . SER A 1 6 ? 4.694 11.473 -21.837 1.00 0.00 6 SER A O 17
ATOM 21579 N N . GLY A 1 7 ? 5.693 11.601 -19.826 1.00 0.00 7 GLY A N 17
ATOM 21580 C CA . GLY A 1 7 ? 4.481 11.258 -19.105 1.00 0.00 7 GLY A CA 17
ATOM 21581 C C . GLY A 1 7 ? 4.709 11.137 -17.611 1.00 0.00 7 GLY A C 17
ATOM 21582 O O . GLY A 1 7 ? 5.146 10.093 -17.126 1.00 0.00 7 GLY A O 17
ATOM 21586 N N . ILE A 1 8 ? 4.414 12.207 -16.881 1.00 0.00 8 ILE A N 17
ATOM 21587 C CA . ILE A 1 8 ? 4.590 12.216 -15.434 1.00 0.00 8 ILE A CA 17
ATOM 21588 C C . ILE A 1 8 ? 3.245 12.221 -14.717 1.00 0.00 8 ILE A C 17
ATOM 21589 O O . ILE A 1 8 ? 2.295 12.870 -15.159 1.00 0.00 8 ILE A O 17
ATOM 21605 N N . LEU A 1 9 ? 3.170 11.497 -13.606 1.00 0.00 9 LEU A N 17
ATOM 21606 C CA . LEU A 1 9 ? 1.941 11.419 -12.824 1.00 0.00 9 LEU A CA 17
ATOM 21607 C C . LEU A 1 9 ? 2.240 11.496 -11.330 1.00 0.00 9 LEU A C 17
ATOM 21608 O O . LEU A 1 9 ? 3.387 11.350 -10.909 1.00 0.00 9 LEU A O 17
ATOM 21624 N N . GLN A 1 10 ? 1.199 11.723 -10.535 1.00 0.00 10 GLN A N 17
ATOM 21625 C CA . GLN A 1 10 ? 1.351 11.818 -9.088 1.00 0.00 10 GLN A CA 17
ATOM 21626 C C . GLN A 1 10 ? 0.893 10.532 -8.407 1.00 0.00 10 GLN A C 17
ATOM 21627 O O . GLN A 1 10 ? -0.035 9.870 -8.870 1.00 0.00 10 GLN A O 17
ATOM 21641 N N . SER A 1 11 ? 1.552 10.184 -7.306 1.00 0.00 11 SER A N 17
ATOM 21642 C CA . SER A 1 11 ? 1.215 8.975 -6.564 1.00 0.00 11 SER A CA 17
ATOM 21643 C C . SER A 1 11 ? 0.115 9.252 -5.544 1.00 0.00 11 SER A C 17
ATOM 21644 O O . SER A 1 11 ? -0.022 10.372 -5.050 1.00 0.00 11 SER A O 17
ATOM 21652 N N . LEU A 1 12 ? -0.667 8.224 -5.234 1.00 0.00 12 LEU A N 17
ATOM 21653 C CA . LEU A 1 12 ? -1.756 8.355 -4.272 1.00 0.00 12 LEU A CA 17
ATOM 21654 C C . LEU A 1 12 ? -2.084 7.009 -3.634 1.00 0.00 12 LEU A C 17
ATOM 21655 O O . LEU A 1 12 ? -2.578 6.099 -4.300 1.00 0.00 12 LEU A O 17
ATOM 21671 N N . SER A 1 13 ? -1.808 6.891 -2.339 1.00 0.00 13 SER A N 17
ATOM 21672 C CA . SER A 1 13 ? -2.072 5.655 -1.611 1.00 0.00 13 SER A CA 17
ATOM 21673 C C . SER A 1 13 ? -2.772 5.944 -0.286 1.00 0.00 13 SER A C 17
ATOM 21674 O O . SER A 1 13 ? -2.360 6.827 0.466 1.00 0.00 13 SER A O 17
ATOM 21682 N N . ALA A 1 14 ? -3.832 5.193 -0.008 1.00 0.00 14 ALA A N 17
ATOM 21683 C CA . ALA A 1 14 ? -4.589 5.366 1.226 1.00 0.00 14 ALA A CA 17
ATOM 21684 C C . ALA A 1 14 ? -3.852 4.752 2.412 1.00 0.00 14 ALA A C 17
ATOM 21685 O O . ALA A 1 14 ? -3.902 5.276 3.525 1.00 0.00 14 ALA A O 17
ATOM 21692 N N . LEU A 1 15 ? -3.170 3.639 2.166 1.00 0.00 15 LEU A N 17
ATOM 21693 C CA . LEU A 1 15 ? -2.423 2.953 3.215 1.00 0.00 15 LEU A CA 17
ATOM 21694 C C . LEU A 1 15 ? -0.934 2.911 2.885 1.00 0.00 15 LEU A C 17
ATOM 21695 O O . LEU A 1 15 ? -0.526 3.235 1.769 1.00 0.00 15 LEU A O 17
ATOM 21711 N N . ASP A 1 16 ? -0.128 2.509 3.861 1.00 0.00 16 ASP A N 17
ATOM 21712 C CA . ASP A 1 16 ? 1.315 2.422 3.674 1.00 0.00 16 ASP A CA 17
ATOM 21713 C C . ASP A 1 16 ? 1.651 1.887 2.286 1.00 0.00 16 ASP A C 17
ATOM 21714 O O . ASP A 1 16 ? 2.351 2.539 1.510 1.00 0.00 16 ASP A O 17
ATOM 21723 N N . PHE A 1 17 ? 1.149 0.695 1.979 1.00 0.00 17 PHE A N 17
ATOM 21724 C CA . PHE A 1 17 ? 1.398 0.071 0.685 1.00 0.00 17 PHE A CA 17
ATOM 21725 C C . PHE A 1 17 ? 0.220 -0.805 0.268 1.00 0.00 17 PHE A C 17
ATOM 21726 O O . PHE A 1 17 ? -0.441 -1.416 1.108 1.00 0.00 17 PHE A O 17
ATOM 21743 N N . ASP A 1 18 ? -0.036 -0.860 -1.034 1.00 0.00 18 ASP A N 17
ATOM 21744 C CA . ASP A 1 18 ? -1.134 -1.660 -1.564 1.00 0.00 18 ASP A CA 17
ATOM 21745 C C . ASP A 1 18 ? -0.687 -3.097 -1.815 1.00 0.00 18 ASP A C 17
ATOM 21746 O O . ASP A 1 18 ? 0.430 -3.356 -2.266 1.00 0.00 18 ASP A O 17
ATOM 21755 N N . PRO A 1 19 ? -1.577 -4.055 -1.517 1.00 0.00 19 PRO A N 17
ATOM 21756 C CA . PRO A 1 19 ? -1.296 -5.482 -1.701 1.00 0.00 19 PRO A CA 17
ATOM 21757 C C . PRO A 1 19 ? -1.222 -5.873 -3.173 1.00 0.00 19 PRO A C 17
ATOM 21758 O O . PRO A 1 19 ? -0.508 -6.805 -3.543 1.00 0.00 19 PRO A O 17
ATOM 21769 N N . TYR A 1 20 ? -1.964 -5.154 -4.009 1.00 0.00 20 TYR A N 17
ATOM 21770 C CA . TYR A 1 20 ? -1.984 -5.427 -5.441 1.00 0.00 20 TYR A CA 17
ATOM 21771 C C . TYR A 1 20 ? -0.736 -4.869 -6.120 1.00 0.00 20 TYR A C 17
ATOM 21772 O O . TYR A 1 20 ? -0.173 -5.494 -7.018 1.00 0.00 20 TYR A O 17
ATOM 21790 N N . ARG A 1 21 ? -0.311 -3.688 -5.682 1.00 0.00 21 ARG A N 17
ATOM 21791 C CA . ARG A 1 21 ? 0.869 -3.044 -6.247 1.00 0.00 21 ARG A CA 17
ATOM 21792 C C . ARG A 1 21 ? 2.131 -3.833 -5.911 1.00 0.00 21 ARG A C 17
ATOM 21793 O O . ARG A 1 21 ? 2.973 -4.075 -6.776 1.00 0.00 21 ARG A O 17
ATOM 21814 N N . VAL A 1 22 ? 2.257 -4.230 -4.649 1.00 0.00 22 VAL A N 17
ATOM 21815 C CA . VAL A 1 22 ? 3.416 -4.992 -4.199 1.00 0.00 22 VAL A CA 17
ATOM 21816 C C . VAL A 1 22 ? 3.523 -6.319 -4.941 1.00 0.00 22 VAL A C 17
ATOM 21817 O O . VAL A 1 22 ? 4.529 -6.598 -5.595 1.00 0.00 22 VAL A O 17
ATOM 21830 N N . LEU A 1 23 ? 2.481 -7.135 -4.836 1.00 0.00 23 LEU A N 17
ATOM 21831 C CA . LEU A 1 23 ? 2.457 -8.435 -5.498 1.00 0.00 23 LEU A CA 17
ATOM 21832 C C . LEU A 1 23 ? 2.521 -8.275 -7.013 1.00 0.00 23 LEU A C 17
ATOM 21833 O O . LEU A 1 23 ? 3.170 -9.060 -7.703 1.00 0.00 23 LEU A O 17
ATOM 21849 N N . GLY A 1 24 ? 1.843 -7.252 -7.525 1.00 0.00 24 GLY A N 17
ATOM 21850 C CA . GLY A 1 24 ? 1.838 -7.006 -8.955 1.00 0.00 24 GLY A CA 17
ATOM 21851 C C . GLY A 1 24 ? 0.664 -7.665 -9.652 1.00 0.00 24 GLY A C 17
ATOM 21852 O O . GLY A 1 24 ? 0.821 -8.268 -10.714 1.00 0.00 24 GLY A O 17
ATOM 21856 N N . VAL A 1 25 ? -0.518 -7.551 -9.053 1.00 0.00 25 VAL A N 17
ATOM 21857 C CA . VAL A 1 25 ? -1.724 -8.140 -9.622 1.00 0.00 25 VAL A CA 17
ATOM 21858 C C . VAL A 1 25 ? -2.706 -7.062 -10.066 1.00 0.00 25 VAL A C 17
ATOM 21859 O O . VAL A 1 25 ? -2.671 -5.935 -9.572 1.00 0.00 25 VAL A O 17
ATOM 21872 N N . SER A 1 26 ? -3.581 -7.415 -11.002 1.00 0.00 26 SER A N 17
ATOM 21873 C CA . SER A 1 26 ? -4.571 -6.476 -11.516 1.00 0.00 26 SER A CA 17
ATOM 21874 C C . SER A 1 26 ? -5.925 -6.694 -10.847 1.00 0.00 26 SER A C 17
ATOM 21875 O O . SER A 1 26 ? -6.097 -7.624 -10.058 1.00 0.00 26 SER A O 17
ATOM 21883 N N . ARG A 1 27 ? -6.882 -5.829 -11.166 1.00 0.00 27 ARG A N 17
ATOM 21884 C CA . ARG A 1 27 ? -8.220 -5.925 -10.596 1.00 0.00 27 ARG A CA 17
ATOM 21885 C C . ARG A 1 27 ? -8.889 -7.237 -10.995 1.00 0.00 27 ARG A C 17
ATOM 21886 O O . ARG A 1 27 ? -9.723 -7.770 -10.263 1.00 0.00 27 ARG A O 17
ATOM 21907 N N . THR A 1 28 ? -8.517 -7.754 -12.162 1.00 0.00 28 THR A N 17
ATOM 21908 C CA . THR A 1 28 ? -9.081 -9.002 -12.660 1.00 0.00 28 THR A CA 17
ATOM 21909 C C . THR A 1 28 ? -8.370 -10.207 -12.055 1.00 0.00 28 THR A C 17
ATOM 21910 O O . THR A 1 28 ? -8.846 -11.337 -12.159 1.00 0.00 28 THR A O 17
ATOM 21921 N N . ALA A 1 29 ? -7.228 -9.958 -11.422 1.00 0.00 29 ALA A N 17
ATOM 21922 C CA . ALA A 1 29 ? -6.453 -11.023 -10.798 1.00 0.00 29 ALA A CA 17
ATOM 21923 C C . ALA A 1 29 ? -7.165 -11.569 -9.565 1.00 0.00 29 ALA A C 17
ATOM 21924 O O . ALA A 1 29 ? -7.417 -10.838 -8.607 1.00 0.00 29 ALA A O 17
ATOM 21931 N N . SER A 1 30 ? -7.486 -12.859 -9.595 1.00 0.00 30 SER A N 17
ATOM 21932 C CA . SER A 1 30 ? -8.173 -13.502 -8.481 1.00 0.00 30 SER A CA 17
ATOM 21933 C C . SER A 1 30 ? -7.195 -14.308 -7.632 1.00 0.00 30 SER A C 17
ATOM 21934 O O . SER A 1 30 ? -6.038 -14.495 -8.009 1.00 0.00 30 SER A O 17
ATOM 21942 N N . GLN A 1 31 ? -7.668 -14.782 -6.485 1.00 0.00 31 GLN A N 17
ATOM 21943 C CA . GLN A 1 31 ? -6.836 -15.568 -5.581 1.00 0.00 31 GLN A CA 17
ATOM 21944 C C . GLN A 1 31 ? -5.860 -16.441 -6.362 1.00 0.00 31 GLN A C 17
ATOM 21945 O O . GLN A 1 31 ? -4.646 -16.350 -6.179 1.00 0.00 31 GLN A O 17
ATOM 21959 N N . ALA A 1 32 ? -6.398 -17.288 -7.233 1.00 0.00 32 ALA A N 17
ATOM 21960 C CA . ALA A 1 32 ? -5.575 -18.177 -8.043 1.00 0.00 32 ALA A CA 17
ATOM 21961 C C . ALA A 1 32 ? -4.390 -17.431 -8.647 1.00 0.00 32 ALA A C 17
ATOM 21962 O O . ALA A 1 32 ? -3.267 -17.934 -8.657 1.00 0.00 32 ALA A O 17
ATOM 21969 N N . ASP A 1 33 ? -4.649 -16.228 -9.149 1.00 0.00 33 ASP A N 17
ATOM 21970 C CA . ASP A 1 33 ? -3.603 -15.412 -9.755 1.00 0.00 33 ASP A CA 17
ATOM 21971 C C . ASP A 1 33 ? -2.654 -14.868 -8.692 1.00 0.00 33 ASP A C 17
ATOM 21972 O O . ASP A 1 33 ? -1.436 -14.870 -8.874 1.00 0.00 33 ASP A O 17
ATOM 21981 N N . ILE A 1 34 ? -3.220 -14.403 -7.583 1.00 0.00 34 ILE A N 17
ATOM 21982 C CA . ILE A 1 34 ? -2.423 -13.856 -6.491 1.00 0.00 34 ILE A CA 17
ATOM 21983 C C . ILE A 1 34 ? -1.455 -14.899 -5.942 1.00 0.00 34 ILE A C 17
ATOM 21984 O O . ILE A 1 34 ? -0.238 -14.715 -5.984 1.00 0.00 34 ILE A O 17
ATOM 22000 N N . LYS A 1 35 ? -2.003 -15.995 -5.429 1.00 0.00 35 LYS A N 17
ATOM 22001 C CA . LYS A 1 35 ? -1.189 -17.070 -4.874 1.00 0.00 35 LYS A CA 17
ATOM 22002 C C . LYS A 1 35 ? 0.052 -17.309 -5.727 1.00 0.00 35 LYS A C 17
ATOM 22003 O O . LYS A 1 35 ? 1.130 -17.599 -5.207 1.00 0.00 35 LYS A O 17
ATOM 22022 N N . LYS A 1 36 ? -0.106 -17.184 -7.041 1.00 0.00 36 LYS A N 17
ATOM 22023 C CA . LYS A 1 36 ? 1.002 -17.384 -7.967 1.00 0.00 36 LYS A CA 17
ATOM 22024 C C . LYS A 1 36 ? 1.929 -16.173 -7.976 1.00 0.00 36 LYS A C 17
ATOM 22025 O O . LYS A 1 36 ? 3.148 -16.313 -8.080 1.00 0.00 36 LYS A O 17
ATOM 22044 N N . ALA A 1 37 ? 1.344 -14.985 -7.864 1.00 0.00 37 ALA A N 17
ATOM 22045 C CA . ALA A 1 37 ? 2.119 -13.750 -7.856 1.00 0.00 37 ALA A CA 17
ATOM 22046 C C . ALA A 1 37 ? 2.952 -13.633 -6.584 1.00 0.00 37 ALA A C 17
ATOM 22047 O O . ALA A 1 37 ? 4.049 -13.075 -6.598 1.00 0.00 37 ALA A O 17
ATOM 22054 N N . TYR A 1 38 ? 2.423 -14.161 -5.486 1.00 0.00 38 TYR A N 17
ATOM 22055 C CA . TYR A 1 38 ? 3.117 -14.113 -4.204 1.00 0.00 38 TYR A CA 17
ATOM 22056 C C . TYR A 1 38 ? 4.282 -15.097 -4.178 1.00 0.00 38 TYR A C 17
ATOM 22057 O O . TYR A 1 38 ? 5.442 -14.703 -4.056 1.00 0.00 38 TYR A O 17
ATOM 22075 N N . LYS A 1 39 ? 3.966 -16.383 -4.295 1.00 0.00 39 LYS A N 17
ATOM 22076 C CA . LYS A 1 39 ? 4.984 -17.426 -4.288 1.00 0.00 39 LYS A CA 17
ATOM 22077 C C . LYS A 1 39 ? 6.135 -17.069 -5.222 1.00 0.00 39 LYS A C 17
ATOM 22078 O O . LYS A 1 39 ? 7.305 -17.248 -4.881 1.00 0.00 39 LYS A O 17
ATOM 22097 N N . LYS A 1 40 ? 5.797 -16.563 -6.403 1.00 0.00 40 LYS A N 17
ATOM 22098 C CA . LYS A 1 40 ? 6.802 -16.178 -7.387 1.00 0.00 40 LYS A CA 17
ATOM 22099 C C . LYS A 1 40 ? 7.754 -15.133 -6.813 1.00 0.00 40 LYS A C 17
ATOM 22100 O O . LYS A 1 40 ? 8.959 -15.368 -6.706 1.00 0.00 40 LYS A O 17
ATOM 22119 N N . LEU A 1 41 ? 7.207 -13.981 -6.443 1.00 0.00 41 LEU A N 17
ATOM 22120 C CA . LEU A 1 41 ? 8.007 -12.900 -5.877 1.00 0.00 41 LEU A CA 17
ATOM 22121 C C . LEU A 1 41 ? 8.796 -13.385 -4.664 1.00 0.00 41 LEU A C 17
ATOM 22122 O O . LEU A 1 41 ? 9.959 -13.024 -4.484 1.00 0.00 41 LEU A O 17
ATOM 22138 N N . ALA A 1 42 ? 8.156 -14.205 -3.838 1.00 0.00 42 ALA A N 17
ATOM 22139 C CA . ALA A 1 42 ? 8.799 -14.742 -2.645 1.00 0.00 42 ALA A CA 17
ATOM 22140 C C . ALA A 1 42 ? 9.927 -15.700 -3.013 1.00 0.00 42 ALA A C 17
ATOM 22141 O O . ALA A 1 42 ? 10.947 -15.766 -2.327 1.00 0.00 42 ALA A O 17
ATOM 22148 N N . ARG A 1 43 ? 9.736 -16.441 -4.100 1.00 0.00 43 ARG A N 17
ATOM 22149 C CA . ARG A 1 43 ? 10.737 -17.397 -4.558 1.00 0.00 43 ARG A CA 17
ATOM 22150 C C . ARG A 1 43 ? 11.921 -16.679 -5.199 1.00 0.00 43 ARG A C 17
ATOM 22151 O O . ARG A 1 43 ? 13.076 -17.015 -4.941 1.00 0.00 43 ARG A O 17
ATOM 22172 N N . GLU A 1 44 ? 11.624 -15.690 -6.036 1.00 0.00 44 GLU A N 17
ATOM 22173 C CA . GLU A 1 44 ? 12.664 -14.927 -6.715 1.00 0.00 44 GLU A CA 17
ATOM 22174 C C . GLU A 1 44 ? 13.370 -13.985 -5.744 1.00 0.00 44 GLU A C 17
ATOM 22175 O O . GLU A 1 44 ? 14.593 -14.016 -5.611 1.00 0.00 44 GLU A O 17
ATOM 22187 N N . TRP A 1 45 ? 12.590 -13.148 -5.069 1.00 0.00 45 TRP A N 17
ATOM 22188 C CA . TRP A 1 45 ? 13.139 -12.197 -4.110 1.00 0.00 45 TRP A CA 17
ATOM 22189 C C . TRP A 1 45 ? 13.509 -12.892 -2.804 1.00 0.00 45 TRP A C 17
ATOM 22190 O O . TRP A 1 45 ? 13.860 -12.240 -1.821 1.00 0.00 45 TRP A O 17
ATOM 22211 N N . HIS A 1 46 ? 13.429 -14.219 -2.802 1.00 0.00 46 HIS A N 17
ATOM 22212 C CA . HIS A 1 46 ? 13.757 -15.002 -1.616 1.00 0.00 46 HIS A CA 17
ATOM 22213 C C . HIS A 1 46 ? 15.158 -14.667 -1.114 1.00 0.00 46 HIS A C 17
ATOM 22214 O O . HIS A 1 46 ? 16.126 -14.637 -1.875 1.00 0.00 46 HIS A O 17
ATOM 22228 N N . PRO A 1 47 ? 15.272 -14.408 0.197 1.00 0.00 47 PRO A N 17
ATOM 22229 C CA . PRO A 1 47 ? 16.550 -14.071 0.830 1.00 0.00 47 PRO A CA 17
ATOM 22230 C C . PRO A 1 47 ? 17.503 -15.260 0.882 1.00 0.00 47 PRO A C 17
ATOM 22231 O O . PRO A 1 47 ? 18.715 -15.091 1.016 1.00 0.00 47 PRO A O 17
ATOM 22242 N N . ASP A 1 48 ? 16.948 -16.462 0.776 1.00 0.00 48 ASP A N 17
ATOM 22243 C CA . ASP A 1 48 ? 17.749 -17.680 0.810 1.00 0.00 48 ASP A CA 17
ATOM 22244 C C . ASP A 1 48 ? 18.770 -17.690 -0.323 1.00 0.00 48 ASP A C 17
ATOM 22245 O O . ASP A 1 48 ? 19.943 -18.000 -0.113 1.00 0.00 48 ASP A O 17
ATOM 22254 N N . LYS A 1 49 ? 18.317 -17.350 -1.525 1.00 0.00 49 LYS A N 17
ATOM 22255 C CA . LYS A 1 49 ? 19.190 -17.319 -2.692 1.00 0.00 49 LYS A CA 17
ATOM 22256 C C . LYS A 1 49 ? 19.814 -15.939 -2.869 1.00 0.00 49 LYS A C 17
ATOM 22257 O O . LYS A 1 49 ? 20.925 -15.810 -3.382 1.00 0.00 49 LYS A O 17
ATOM 22276 N N . ASN A 1 50 ? 19.092 -14.909 -2.439 1.00 0.00 50 ASN A N 17
ATOM 22277 C CA . ASN A 1 50 ? 19.576 -13.537 -2.549 1.00 0.00 50 ASN A CA 17
ATOM 22278 C C . ASN A 1 50 ? 20.666 -13.260 -1.518 1.00 0.00 50 ASN A C 17
ATOM 22279 O O . ASN A 1 50 ? 20.429 -13.334 -0.312 1.00 0.00 50 ASN A O 17
ATOM 22290 N N . LYS A 1 51 ? 21.862 -12.941 -2.001 1.00 0.00 51 LYS A N 17
ATOM 22291 C CA . LYS A 1 51 ? 22.989 -12.651 -1.124 1.00 0.00 51 LYS A CA 17
ATOM 22292 C C . LYS A 1 51 ? 23.151 -11.147 -0.925 1.00 0.00 51 LYS A C 17
ATOM 22293 O O . LYS A 1 51 ? 23.505 -10.690 0.162 1.00 0.00 51 LYS A O 17
ATOM 22312 N N . ASP A 1 52 ? 22.889 -10.384 -1.980 1.00 0.00 52 ASP A N 17
ATOM 22313 C CA . ASP A 1 52 ? 23.003 -8.932 -1.921 1.00 0.00 52 ASP A CA 17
ATOM 22314 C C . ASP A 1 52 ? 22.158 -8.366 -0.784 1.00 0.00 52 ASP A C 17
ATOM 22315 O O . ASP A 1 52 ? 21.044 -8.819 -0.521 1.00 0.00 52 ASP A O 17
ATOM 22324 N N . PRO A 1 53 ? 22.700 -7.353 -0.091 1.00 0.00 53 PRO A N 17
ATOM 22325 C CA . PRO A 1 53 ? 22.013 -6.705 1.031 1.00 0.00 53 PRO A CA 17
ATOM 22326 C C . PRO A 1 53 ? 20.813 -5.881 0.577 1.00 0.00 53 PRO A C 17
ATOM 22327 O O . PRO A 1 53 ? 20.960 -4.898 -0.148 1.00 0.00 53 PRO A O 17
ATOM 22338 N N . GLY A 1 54 ? 19.623 -6.289 1.009 1.00 0.00 54 GLY A N 17
ATOM 22339 C CA . GLY A 1 54 ? 18.415 -5.577 0.637 1.00 0.00 54 GLY A CA 17
ATOM 22340 C C . GLY A 1 54 ? 17.324 -6.506 0.141 1.00 0.00 54 GLY A C 17
ATOM 22341 O O . GLY A 1 54 ? 16.162 -6.367 0.518 1.00 0.00 54 GLY A O 17
ATOM 22345 N N . ALA A 1 55 ? 17.700 -7.455 -0.710 1.00 0.00 55 ALA A N 17
ATOM 22346 C CA . ALA A 1 55 ? 16.745 -8.410 -1.259 1.00 0.00 55 ALA A CA 17
ATOM 22347 C C . ALA A 1 55 ? 15.710 -8.813 -0.215 1.00 0.00 55 ALA A C 17
ATOM 22348 O O . ALA A 1 55 ? 14.562 -9.107 -0.548 1.00 0.00 55 ALA A O 17
ATOM 22355 N N . GLU A 1 56 ? 16.123 -8.825 1.048 1.00 0.00 56 GLU A N 17
ATOM 22356 C CA . GLU A 1 56 ? 15.230 -9.193 2.140 1.00 0.00 56 GLU A CA 17
ATOM 22357 C C . GLU A 1 56 ? 14.097 -8.180 2.282 1.00 0.00 56 GLU A C 17
ATOM 22358 O O . GLU A 1 56 ? 12.920 -8.540 2.247 1.00 0.00 56 GLU A O 17
ATOM 22370 N N . ASP A 1 57 ? 14.461 -6.913 2.442 1.00 0.00 57 ASP A N 17
ATOM 22371 C CA . ASP A 1 57 ? 13.477 -5.847 2.589 1.00 0.00 57 ASP A CA 17
ATOM 22372 C C . ASP A 1 57 ? 12.251 -6.117 1.723 1.00 0.00 57 ASP A C 17
ATOM 22373 O O . ASP A 1 57 ? 11.132 -6.221 2.227 1.00 0.00 57 ASP A O 17
ATOM 22382 N N . ARG A 1 58 ? 12.468 -6.229 0.416 1.00 0.00 58 ARG A N 17
ATOM 22383 C CA . ARG A 1 58 ? 11.381 -6.485 -0.520 1.00 0.00 58 ARG A CA 17
ATOM 22384 C C . ARG A 1 58 ? 10.590 -7.724 -0.111 1.00 0.00 58 ARG A C 17
ATOM 22385 O O . ARG A 1 58 ? 9.369 -7.674 0.036 1.00 0.00 58 ARG A O 17
ATOM 22406 N N . PHE A 1 59 ? 11.296 -8.835 0.071 1.00 0.00 59 PHE A N 17
ATOM 22407 C CA . PHE A 1 59 ? 10.660 -10.088 0.462 1.00 0.00 59 PHE A CA 17
ATOM 22408 C C . PHE A 1 59 ? 9.676 -9.865 1.607 1.00 0.00 59 PHE A C 17
ATOM 22409 O O . PHE A 1 59 ? 8.529 -10.307 1.548 1.00 0.00 59 PHE A O 17
ATOM 22426 N N . ILE A 1 60 ? 10.135 -9.178 2.648 1.00 0.00 60 ILE A N 17
ATOM 22427 C CA . ILE A 1 60 ? 9.296 -8.895 3.806 1.00 0.00 60 ILE A CA 17
ATOM 22428 C C . ILE A 1 60 ? 7.951 -8.315 3.382 1.00 0.00 60 ILE A C 17
ATOM 22429 O O . ILE A 1 60 ? 6.903 -8.728 3.877 1.00 0.00 60 ILE A O 17
ATOM 22445 N N . GLN A 1 61 ? 7.990 -7.357 2.462 1.00 0.00 61 GLN A N 17
ATOM 22446 C CA . GLN A 1 61 ? 6.773 -6.720 1.970 1.00 0.00 61 GLN A CA 17
ATOM 22447 C C . GLN A 1 61 ? 5.917 -7.712 1.190 1.00 0.00 61 GLN A C 17
ATOM 22448 O O . GLN A 1 61 ? 4.758 -7.948 1.530 1.00 0.00 61 GLN A O 17
ATOM 22462 N N . ILE A 1 62 ? 6.496 -8.290 0.143 1.00 0.00 62 ILE A N 17
ATOM 22463 C CA . ILE A 1 62 ? 5.786 -9.257 -0.685 1.00 0.00 62 ILE A CA 17
ATOM 22464 C C . ILE A 1 62 ? 4.955 -10.208 0.170 1.00 0.00 62 ILE A C 17
ATOM 22465 O O . ILE A 1 62 ? 3.815 -10.526 -0.165 1.00 0.00 62 ILE A O 17
ATOM 22481 N N . SER A 1 63 ? 5.536 -10.658 1.278 1.00 0.00 63 SER A N 17
ATOM 22482 C CA . SER A 1 63 ? 4.850 -11.575 2.182 1.00 0.00 63 SER A CA 17
ATOM 22483 C C . SER A 1 63 ? 3.717 -10.866 2.918 1.00 0.00 63 SER A C 17
ATOM 22484 O O . SER A 1 63 ? 2.629 -11.417 3.084 1.00 0.00 63 SER A O 17
ATOM 22492 N N . LYS A 1 64 ? 3.980 -9.640 3.356 1.00 0.00 64 LYS A N 17
ATOM 22493 C CA . LYS A 1 64 ? 2.984 -8.853 4.073 1.00 0.00 64 LYS A CA 17
ATOM 22494 C C . LYS A 1 64 ? 1.773 -8.573 3.190 1.00 0.00 64 LYS A C 17
ATOM 22495 O O . LYS A 1 64 ? 0.630 -8.709 3.626 1.00 0.00 64 LYS A O 17
ATOM 22514 N N . ALA A 1 65 ? 2.031 -8.183 1.946 1.00 0.00 65 ALA A N 17
ATOM 22515 C CA . ALA A 1 65 ? 0.961 -7.888 1.000 1.00 0.00 65 ALA A CA 17
ATOM 22516 C C . ALA A 1 65 ? 0.005 -9.068 0.868 1.00 0.00 65 ALA A C 17
ATOM 22517 O O . ALA A 1 65 ? -1.214 -8.899 0.909 1.00 0.00 65 ALA A O 17
ATOM 22524 N N . TYR A 1 66 ? 0.564 -10.262 0.707 1.00 0.00 66 TYR A N 17
ATOM 22525 C CA . TYR A 1 66 ? -0.240 -11.470 0.565 1.00 0.00 66 TYR A CA 17
ATOM 22526 C C . TYR A 1 66 ? -0.997 -11.775 1.854 1.00 0.00 66 TYR A C 17
ATOM 22527 O O . TYR A 1 66 ? -2.202 -12.021 1.835 1.00 0.00 66 TYR A O 17
ATOM 22545 N N . GLU A 1 67 ? -0.279 -11.756 2.973 1.00 0.00 67 GLU A N 17
ATOM 22546 C CA . GLU A 1 67 ? -0.883 -12.031 4.272 1.00 0.00 67 GLU A CA 17
ATOM 22547 C C . GLU A 1 67 ? -2.274 -11.411 4.367 1.00 0.00 67 GLU A C 17
ATOM 22548 O O . GLU A 1 67 ? -3.199 -12.017 4.907 1.00 0.00 67 GLU A O 17
ATOM 22560 N N . ILE A 1 68 ? -2.412 -10.199 3.840 1.00 0.00 68 ILE A N 17
ATOM 22561 C CA . ILE A 1 68 ? -3.689 -9.497 3.865 1.00 0.00 68 ILE A CA 17
ATOM 22562 C C . ILE A 1 68 ? -4.711 -10.180 2.963 1.00 0.00 68 ILE A C 17
ATOM 22563 O O . ILE A 1 68 ? -5.803 -10.540 3.404 1.00 0.00 68 ILE A O 17
ATOM 22579 N N . LEU A 1 69 ? -4.348 -10.359 1.697 1.00 0.00 69 LEU A N 17
ATOM 22580 C CA . LEU A 1 69 ? -5.232 -11.002 0.731 1.00 0.00 69 LEU A CA 17
ATOM 22581 C C . LEU A 1 69 ? -5.387 -12.488 1.040 1.00 0.00 69 LEU A C 17
ATOM 22582 O O . LEU A 1 69 ? -6.488 -12.962 1.321 1.00 0.00 69 LEU A O 17
ATOM 22598 N N . SER A 1 70 ? -4.277 -13.217 0.987 1.00 0.00 70 SER A N 17
ATOM 22599 C CA . SER A 1 70 ? -4.290 -14.649 1.260 1.00 0.00 70 SER A CA 17
ATOM 22600 C C . SER A 1 70 ? -5.295 -14.984 2.358 1.00 0.00 70 SER A C 17
ATOM 22601 O O . SER A 1 70 ? -5.973 -16.009 2.302 1.00 0.00 70 SER A O 17
ATOM 22609 N N . ASN A 1 71 ? -5.384 -14.112 3.357 1.00 0.00 71 ASN A N 17
ATOM 22610 C CA . ASN A 1 71 ? -6.305 -14.314 4.469 1.00 0.00 71 ASN A CA 17
ATOM 22611 C C . ASN A 1 71 ? -7.719 -13.887 4.089 1.00 0.00 71 ASN A C 17
ATOM 22612 O O . ASN A 1 71 ? -7.908 -12.923 3.347 1.00 0.00 71 ASN A O 17
ATOM 22623 N N . GLU A 1 72 ? -8.709 -14.610 4.603 1.00 0.00 72 GLU A N 17
ATOM 22624 C CA . GLU A 1 72 ? -10.106 -14.305 4.317 1.00 0.00 72 GLU A CA 17
ATOM 22625 C C . GLU A 1 72 ? -10.598 -13.148 5.181 1.00 0.00 72 GLU A C 17
ATOM 22626 O O . GLU A 1 72 ? -11.284 -12.248 4.698 1.00 0.00 72 GLU A O 17
ATOM 22638 N N . GLU A 1 73 ? -10.242 -13.180 6.462 1.00 0.00 73 GLU A N 17
ATOM 22639 C CA . GLU A 1 73 ? -10.649 -12.134 7.393 1.00 0.00 73 GLU A CA 17
ATOM 22640 C C . GLU A 1 73 ? -10.070 -10.784 6.981 1.00 0.00 73 GLU A C 17
ATOM 22641 O O . GLU A 1 73 ? -10.798 -9.801 6.838 1.00 0.00 73 GLU A O 17
ATOM 22653 N N . LYS A 1 74 ? -8.756 -10.742 6.793 1.00 0.00 74 LYS A N 17
ATOM 22654 C CA . LYS A 1 74 ? -8.077 -9.514 6.397 1.00 0.00 74 LYS A CA 17
ATOM 22655 C C . LYS A 1 74 ? -8.621 -8.995 5.070 1.00 0.00 74 LYS A C 17
ATOM 22656 O O . LYS A 1 74 ? -9.167 -7.894 5.000 1.00 0.00 74 LYS A O 17
ATOM 22675 N N . ARG A 1 75 ? -8.469 -9.796 4.020 1.00 0.00 75 ARG A N 17
ATOM 22676 C CA . ARG A 1 75 ? -8.945 -9.417 2.695 1.00 0.00 75 ARG A CA 17
ATOM 22677 C C . ARG A 1 75 ? -10.336 -8.794 2.775 1.00 0.00 75 ARG A C 17
ATOM 22678 O O . ARG A 1 75 ? -10.559 -7.683 2.293 1.00 0.00 75 ARG A O 17
ATOM 22699 N N . THR A 1 76 ? -11.269 -9.517 3.386 1.00 0.00 76 THR A N 17
ATOM 22700 C CA . THR A 1 76 ? -12.638 -9.036 3.528 1.00 0.00 76 THR A CA 17
ATOM 22701 C C . THR A 1 76 ? -12.685 -7.742 4.332 1.00 0.00 76 THR A C 17
ATOM 22702 O O . THR A 1 76 ? -13.274 -6.753 3.899 1.00 0.00 76 THR A O 17
ATOM 22713 N N . ASN A 1 77 ? -12.061 -7.757 5.505 1.00 0.00 77 ASN A N 17
ATOM 22714 C CA . ASN A 1 77 ? -12.033 -6.583 6.370 1.00 0.00 77 ASN A CA 17
ATOM 22715 C C . ASN A 1 77 ? -11.682 -5.330 5.575 1.00 0.00 77 ASN A C 17
ATOM 22716 O O . ASN A 1 77 ? -12.320 -4.287 5.727 1.00 0.00 77 ASN A O 17
ATOM 22727 N N . TYR A 1 78 ? -10.666 -5.439 4.727 1.00 0.00 78 TYR A N 17
ATOM 22728 C CA . TYR A 1 78 ? -10.229 -4.314 3.909 1.00 0.00 78 TYR A CA 17
ATOM 22729 C C . TYR A 1 78 ? -11.160 -4.113 2.717 1.00 0.00 78 TYR A C 17
ATOM 22730 O O . TYR A 1 78 ? -11.861 -3.105 2.625 1.00 0.00 78 TYR A O 17
ATOM 22748 N N . ASP A 1 79 ? -11.161 -5.081 1.807 1.00 0.00 79 ASP A N 17
ATOM 22749 C CA . ASP A 1 79 ? -12.006 -5.013 0.620 1.00 0.00 79 ASP A CA 17
ATOM 22750 C C . ASP A 1 79 ? -13.397 -4.495 0.972 1.00 0.00 79 ASP A C 17
ATOM 22751 O O . ASP A 1 79 ? -13.840 -3.471 0.452 1.00 0.00 79 ASP A O 17
ATOM 22760 N N . HIS A 1 80 ? -14.082 -5.211 1.859 1.00 0.00 80 HIS A N 17
ATOM 22761 C CA . HIS A 1 80 ? -15.423 -4.824 2.281 1.00 0.00 80 HIS A CA 17
ATOM 22762 C C . HIS A 1 80 ? -15.462 -3.354 2.690 1.00 0.00 80 HIS A C 17
ATOM 22763 O O . HIS A 1 80 ? -16.423 -2.643 2.398 1.00 0.00 80 HIS A O 17
ATOM 22777 N N . TYR A 1 81 ? -14.411 -2.907 3.368 1.00 0.00 81 TYR A N 17
ATOM 22778 C CA . TYR A 1 81 ? -14.326 -1.523 3.820 1.00 0.00 81 TYR A CA 17
ATOM 22779 C C . TYR A 1 81 ? -14.153 -0.573 2.639 1.00 0.00 81 TYR A C 17
ATOM 22780 O O . TYR A 1 81 ? -14.455 0.615 2.734 1.00 0.00 81 TYR A O 17
ATOM 22798 N N . GLY A 1 82 ? -13.666 -1.109 1.523 1.00 0.00 82 GLY A N 17
ATOM 22799 C CA . GLY A 1 82 ? -13.462 -0.297 0.338 1.00 0.00 82 GLY A CA 17
ATOM 22800 C C . GLY A 1 82 ? -12.603 0.921 0.611 1.00 0.00 82 GLY A C 17
ATOM 22801 O O . GLY A 1 82 ? -12.770 1.963 -0.024 1.00 0.00 82 GLY A O 17
ATOM 22805 N N . SER A 1 83 ? -11.680 0.793 1.559 1.00 0.00 83 SER A N 17
ATOM 22806 C CA . SER A 1 83 ? -10.794 1.894 1.919 1.00 0.00 83 SER A CA 17
ATOM 22807 C C . SER A 1 83 ? -10.385 2.688 0.682 1.00 0.00 83 SER A C 17
ATOM 22808 O O . SER A 1 83 ? -10.268 3.912 0.727 1.00 0.00 83 SER A O 17
ATOM 22816 N N . GLY A 1 84 ? -10.169 1.981 -0.423 1.00 0.00 84 GLY A N 17
ATOM 22817 C CA . GLY A 1 84 ? -9.776 2.635 -1.657 1.00 0.00 84 GLY A CA 17
ATOM 22818 C C . GLY A 1 84 ? -8.826 3.793 -1.422 1.00 0.00 84 GLY A C 17
ATOM 22819 O O . GLY A 1 84 ? -8.042 3.798 -0.474 1.00 0.00 84 GLY A O 17
ATOM 22823 N N . PRO A 1 85 ? -8.890 4.803 -2.302 1.00 0.00 85 PRO A N 17
ATOM 22824 C CA . PRO A 1 85 ? -8.036 5.991 -2.208 1.00 0.00 85 PRO A CA 17
ATOM 22825 C C . PRO A 1 85 ? -8.400 6.874 -1.019 1.00 0.00 85 PRO A C 17
ATOM 22826 O O . PRO A 1 85 ? -9.454 6.703 -0.407 1.00 0.00 85 PRO A O 17
ATOM 22837 N N . SER A 1 86 ? -7.522 7.819 -0.699 1.00 0.00 86 SER A N 17
ATOM 22838 C CA . SER A 1 86 ? -7.750 8.727 0.419 1.00 0.00 86 SER A CA 17
ATOM 22839 C C . SER A 1 86 ? -9.090 9.442 0.274 1.00 0.00 86 SER A C 17
ATOM 22840 O O . SER A 1 86 ? -9.912 9.436 1.190 1.00 0.00 86 SER A O 17
ATOM 22848 N N . SER A 1 87 ? -9.302 10.057 -0.885 1.00 0.00 87 SER A N 17
ATOM 22849 C CA . SER A 1 87 ? -10.540 10.780 -1.151 1.00 0.00 87 SER A CA 17
ATOM 22850 C C . SER A 1 87 ? -11.472 9.956 -2.034 1.00 0.00 87 SER A C 17
ATOM 22851 O O . SER A 1 87 ? -11.081 9.487 -3.101 1.00 0.00 87 SER A O 17
ATOM 22859 N N . GLY A 1 88 ? -12.709 9.783 -1.578 1.00 0.00 88 GLY A N 17
ATOM 22860 C CA . GLY A 1 88 ? -13.679 9.015 -2.336 1.00 0.00 88 GLY A CA 17
ATOM 22861 C C . GLY A 1 88 ? -14.535 8.129 -1.454 1.00 0.00 88 GLY A C 17
ATOM 22862 O O . GLY A 1 88 ? -14.059 7.591 -0.454 1.00 0.00 88 GLY A O 17
ATOM 22866 N N . GLY A 1 1 ? -1.508 -0.075 -34.350 1.00 0.00 1 GLY A N 18
ATOM 22867 C CA . GLY A 1 1 ? -2.529 0.691 -33.660 1.00 0.00 1 GLY A CA 18
ATOM 22868 C C . GLY A 1 1 ? -2.282 0.773 -32.167 1.00 0.00 1 GLY A C 18
ATOM 22869 O O . GLY A 1 1 ? -1.978 -0.232 -31.525 1.00 0.00 1 GLY A O 18
ATOM 22873 N N . SER A 1 2 ? -2.412 1.974 -31.612 1.00 0.00 2 SER A N 18
ATOM 22874 C CA . SER A 1 2 ? -2.195 2.185 -30.186 1.00 0.00 2 SER A CA 18
ATOM 22875 C C . SER A 1 2 ? -3.430 2.801 -29.534 1.00 0.00 2 SER A C 18
ATOM 22876 O O . SER A 1 2 ? -4.028 3.733 -30.071 1.00 0.00 2 SER A O 18
ATOM 22884 N N . SER A 1 3 ? -3.804 2.273 -28.373 1.00 0.00 3 SER A N 18
ATOM 22885 C CA . SER A 1 3 ? -4.969 2.767 -27.649 1.00 0.00 3 SER A CA 18
ATOM 22886 C C . SER A 1 3 ? -4.578 3.251 -26.256 1.00 0.00 3 SER A C 18
ATOM 22887 O O . SER A 1 3 ? -3.539 2.865 -25.722 1.00 0.00 3 SER A O 18
ATOM 22895 N N . GLY A 1 4 ? -5.419 4.101 -25.673 1.00 0.0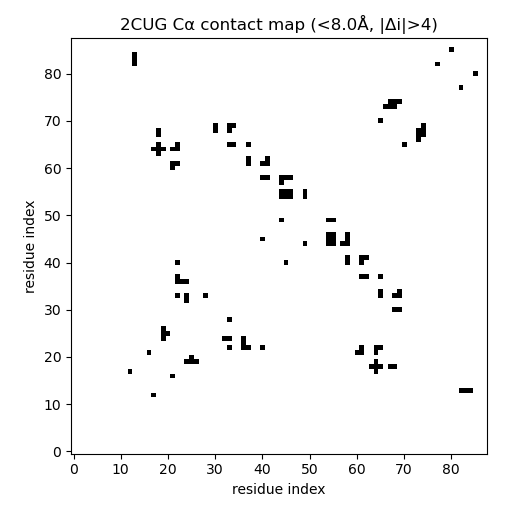0 4 GLY A N 18
ATOM 22896 C CA . GLY A 1 4 ? -5.144 4.625 -24.348 1.00 0.00 4 GLY A CA 18
ATOM 22897 C C . GLY A 1 4 ? -4.193 5.805 -24.377 1.00 0.00 4 GLY A C 18
ATOM 22898 O O . GLY A 1 4 ? -3.251 5.871 -23.588 1.00 0.00 4 GLY A O 18
ATOM 22902 N N . SER A 1 5 ? -4.439 6.739 -25.290 1.00 0.00 5 SER A N 18
ATOM 22903 C CA . SER A 1 5 ? -3.594 7.920 -25.422 1.00 0.00 5 SER A CA 18
ATOM 22904 C C . SER A 1 5 ? -3.909 8.938 -24.332 1.00 0.00 5 SER A C 18
ATOM 22905 O O . SER A 1 5 ? -3.030 9.343 -23.572 1.00 0.00 5 SER A O 18
ATOM 22913 N N . SER A 1 6 ? -5.172 9.349 -24.261 1.00 0.00 6 SER A N 18
ATOM 22914 C CA . SER A 1 6 ? -5.605 10.323 -23.267 1.00 0.00 6 SER A CA 18
ATOM 22915 C C . SER A 1 6 ? -5.396 9.787 -21.854 1.00 0.00 6 SER A C 18
ATOM 22916 O O . SER A 1 6 ? -4.602 10.327 -21.084 1.00 0.00 6 SER A O 18
ATOM 22924 N N . GLY A 1 7 ? -6.115 8.719 -21.520 1.00 0.00 7 GLY A N 18
ATOM 22925 C CA . GLY A 1 7 ? -5.995 8.127 -20.201 1.00 0.00 7 GLY A CA 18
ATOM 22926 C C . GLY A 1 7 ? -6.910 8.782 -19.186 1.00 0.00 7 GLY A C 18
ATOM 22927 O O . GLY A 1 7 ? -7.466 9.851 -19.440 1.00 0.00 7 GLY A O 18
ATOM 22931 N N . ILE A 1 8 ? -7.068 8.140 -18.033 1.00 0.00 8 ILE A N 18
ATOM 22932 C CA . ILE A 1 8 ? -7.923 8.667 -16.977 1.00 0.00 8 ILE A CA 18
ATOM 22933 C C . ILE A 1 8 ? -7.121 8.955 -15.713 1.00 0.00 8 ILE A C 18
ATOM 22934 O O . ILE A 1 8 ? -6.348 8.114 -15.249 1.00 0.00 8 ILE A O 18
ATOM 22950 N N . LEU A 1 9 ? -7.310 10.146 -15.157 1.00 0.00 9 LEU A N 18
ATOM 22951 C CA . LEU A 1 9 ? -6.605 10.546 -13.944 1.00 0.00 9 LEU A CA 18
ATOM 22952 C C . LEU A 1 9 ? -6.736 9.479 -12.862 1.00 0.00 9 LEU A C 18
ATOM 22953 O O . LEU A 1 9 ? -5.737 8.990 -12.335 1.00 0.00 9 LEU A O 18
ATOM 22969 N N . GLN A 1 10 ? -7.974 9.121 -12.538 1.00 0.00 10 GLN A N 18
ATOM 22970 C CA . GLN A 1 10 ? -8.236 8.110 -11.520 1.00 0.00 10 GLN A CA 18
ATOM 22971 C C . GLN A 1 10 ? -7.544 8.468 -10.208 1.00 0.00 10 GLN A C 18
ATOM 22972 O O . GLN A 1 10 ? -6.931 7.615 -9.566 1.00 0.00 10 GLN A O 18
ATOM 22986 N N . SER A 1 11 ? -7.648 9.734 -9.816 1.00 0.00 11 SER A N 18
ATOM 22987 C CA . SER A 1 11 ? -7.029 10.205 -8.583 1.00 0.00 11 SER A CA 18
ATOM 22988 C C . SER A 1 11 ? -7.934 9.939 -7.384 1.00 0.00 11 SER A C 18
ATOM 22989 O O . SER A 1 11 ? -8.935 10.628 -7.182 1.00 0.00 11 SER A O 18
ATOM 22997 N N . LEU A 1 12 ? -7.576 8.934 -6.593 1.00 0.00 12 LEU A N 18
ATOM 22998 C CA . LEU A 1 12 ? -8.356 8.574 -5.413 1.00 0.00 12 LEU A CA 18
ATOM 22999 C C . LEU A 1 12 ? -7.451 8.384 -4.200 1.00 0.00 12 LEU A C 18
ATOM 23000 O O . LEU A 1 12 ? -6.229 8.491 -4.301 1.00 0.00 12 LEU A O 18
ATOM 23016 N N . SER A 1 13 ? -8.059 8.099 -3.053 1.00 0.00 13 SER A N 18
ATOM 23017 C CA . SER A 1 13 ? -7.309 7.895 -1.819 1.00 0.00 13 SER A CA 18
ATOM 23018 C C . SER A 1 13 ? -6.839 6.448 -1.702 1.00 0.00 13 SER A C 18
ATOM 23019 O O . SER A 1 13 ? -7.403 5.549 -2.324 1.00 0.00 13 SER A O 18
ATOM 23027 N N . ALA A 1 14 ? -5.802 6.233 -0.900 1.00 0.00 14 ALA A N 18
ATOM 23028 C CA . ALA A 1 14 ? -5.257 4.896 -0.698 1.00 0.00 14 ALA A CA 18
ATOM 23029 C C . ALA A 1 14 ? -4.377 4.843 0.546 1.00 0.00 14 ALA A C 18
ATOM 23030 O O . ALA A 1 14 ? -4.020 5.878 1.111 1.00 0.00 14 ALA A O 18
ATOM 23037 N N . LEU A 1 15 ? -4.032 3.633 0.970 1.00 0.00 15 LEU A N 18
ATOM 23038 C CA . LEU A 1 15 ? -3.194 3.445 2.150 1.00 0.00 15 LEU A CA 18
ATOM 23039 C C . LEU A 1 15 ? -1.715 3.537 1.787 1.00 0.00 15 LEU A C 18
ATOM 23040 O O . LEU A 1 15 ? -1.361 3.707 0.621 1.00 0.00 15 LEU A O 18
ATOM 23056 N N . ASP A 1 16 ? -0.857 3.422 2.795 1.00 0.00 16 ASP A N 18
ATOM 23057 C CA . ASP A 1 16 ? 0.584 3.489 2.582 1.00 0.00 16 ASP A CA 18
ATOM 23058 C C . ASP A 1 16 ? 0.996 2.648 1.378 1.00 0.00 16 ASP A C 18
ATOM 23059 O O . ASP A 1 16 ? 1.607 3.151 0.435 1.00 0.00 16 ASP A O 18
ATOM 23068 N N . PHE A 1 17 ? 0.658 1.363 1.418 1.00 0.00 17 PHE A N 18
ATOM 23069 C CA . PHE A 1 17 ? 0.994 0.450 0.331 1.00 0.00 17 PHE A CA 18
ATOM 23070 C C . PHE A 1 17 ? -0.178 -0.473 0.014 1.00 0.00 17 PHE A C 18
ATOM 23071 O O . PHE A 1 17 ? -0.904 -0.903 0.910 1.00 0.00 17 PHE A O 18
ATOM 23088 N N . ASP A 1 18 ? -0.357 -0.772 -1.268 1.00 0.00 18 ASP A N 18
ATOM 23089 C CA . ASP A 1 18 ? -1.441 -1.645 -1.705 1.00 0.00 18 ASP A CA 18
ATOM 23090 C C . ASP A 1 18 ? -0.937 -3.067 -1.929 1.00 0.00 18 ASP A C 18
ATOM 23091 O O . ASP A 1 18 ? 0.185 -3.290 -2.385 1.00 0.00 18 ASP A O 18
ATOM 23100 N N . PRO A 1 19 ? -1.784 -4.054 -1.601 1.00 0.00 19 PRO A N 18
ATOM 23101 C CA . PRO A 1 19 ? -1.446 -5.472 -1.757 1.00 0.00 19 PRO A CA 18
ATOM 23102 C C . PRO A 1 19 ? -1.370 -5.892 -3.221 1.00 0.00 19 PRO A C 18
ATOM 23103 O O . PRO A 1 19 ? -0.422 -6.558 -3.637 1.00 0.00 19 PRO A O 18
ATOM 23114 N N . TYR A 1 20 ? -2.373 -5.497 -3.998 1.00 0.00 20 TYR A N 18
ATOM 23115 C CA . TYR A 1 20 ? -2.420 -5.834 -5.416 1.00 0.00 20 TYR A CA 18
ATOM 23116 C C . TYR A 1 20 ? -1.203 -5.278 -6.149 1.00 0.00 20 TYR A C 18
ATOM 23117 O O . TYR A 1 20 ? -0.587 -5.966 -6.963 1.00 0.00 20 TYR A O 18
ATOM 23135 N N . ARG A 1 21 ? -0.862 -4.028 -5.853 1.00 0.00 21 ARG A N 18
ATOM 23136 C CA . ARG A 1 21 ? 0.280 -3.378 -6.483 1.00 0.00 21 ARG A CA 18
ATOM 23137 C C . ARG A 1 21 ? 1.585 -4.055 -6.074 1.00 0.00 21 ARG A C 18
ATOM 23138 O O . ARG A 1 21 ? 2.447 -4.323 -6.911 1.00 0.00 21 ARG A O 18
ATOM 23159 N N . VAL A 1 22 ? 1.723 -4.330 -4.781 1.00 0.00 22 VAL A N 18
ATOM 23160 C CA . VAL A 1 22 ? 2.922 -4.976 -4.260 1.00 0.00 22 VAL A CA 18
ATOM 23161 C C . VAL A 1 22 ? 3.189 -6.297 -4.975 1.00 0.00 22 VAL A C 18
ATOM 23162 O O . VAL A 1 22 ? 4.292 -6.538 -5.465 1.00 0.00 22 VAL A O 18
ATOM 23175 N N . LEU A 1 23 ? 2.171 -7.148 -5.031 1.00 0.00 23 LEU A N 18
ATOM 23176 C CA . LEU A 1 23 ? 2.294 -8.446 -5.686 1.00 0.00 23 LEU A CA 18
ATOM 23177 C C . LEU A 1 23 ? 2.369 -8.285 -7.201 1.00 0.00 23 LEU A C 18
ATOM 23178 O O . LEU A 1 23 ? 2.987 -9.095 -7.892 1.00 0.00 23 LEU A O 18
ATOM 23194 N N . GLY A 1 24 ? 1.736 -7.233 -7.712 1.00 0.00 24 GLY A N 18
ATOM 23195 C CA . GLY A 1 24 ? 1.745 -6.984 -9.142 1.00 0.00 24 GLY A CA 18
ATOM 23196 C C . GLY A 1 24 ? 0.594 -7.665 -9.856 1.00 0.00 24 GLY A C 18
ATOM 23197 O O . GLY A 1 24 ? 0.767 -8.216 -10.943 1.00 0.00 24 GLY A O 18
ATOM 23201 N N . VAL A 1 25 ? -0.585 -7.629 -9.243 1.00 0.00 25 VAL A N 18
ATOM 23202 C CA . VAL A 1 25 ? -1.769 -8.248 -9.827 1.00 0.00 25 VAL A CA 18
ATOM 23203 C C . VAL A 1 25 ? -2.899 -7.236 -9.979 1.00 0.00 25 VAL A C 18
ATOM 23204 O O . VAL A 1 25 ? -2.885 -6.175 -9.355 1.00 0.00 25 VAL A O 18
ATOM 23217 N N . SER A 1 26 ? -3.879 -7.572 -10.813 1.00 0.00 26 SER A N 18
ATOM 23218 C CA . SER A 1 26 ? -5.016 -6.691 -11.050 1.00 0.00 26 SER A CA 18
ATOM 23219 C C . SER A 1 26 ? -6.295 -7.289 -10.471 1.00 0.00 26 SER A C 18
ATOM 23220 O O . SER A 1 26 ? -6.298 -8.415 -9.974 1.00 0.00 26 SER A O 18
ATOM 23228 N N . ARG A 1 27 ? -7.381 -6.525 -10.540 1.00 0.00 27 ARG A N 18
ATOM 23229 C CA . ARG A 1 27 ? -8.667 -6.977 -10.023 1.00 0.00 27 ARG A CA 18
ATOM 23230 C C . ARG A 1 27 ? -9.015 -8.361 -10.563 1.00 0.00 27 ARG A C 18
ATOM 23231 O O . ARG A 1 27 ? -9.453 -9.239 -9.819 1.00 0.00 27 ARG A O 18
ATOM 23252 N N . THR A 1 28 ? -8.816 -8.550 -11.864 1.00 0.00 28 THR A N 18
ATOM 23253 C CA . THR A 1 28 ? -9.109 -9.826 -12.505 1.00 0.00 28 THR A CA 18
ATOM 23254 C C . THR A 1 28 ? -8.420 -10.976 -11.781 1.00 0.00 28 THR A C 18
ATOM 23255 O O . THR A 1 28 ? -8.907 -12.106 -11.786 1.00 0.00 28 THR A O 18
ATOM 23266 N N . ALA A 1 29 ? -7.283 -10.681 -11.159 1.00 0.00 29 ALA A N 18
ATOM 23267 C CA . ALA A 1 29 ? -6.528 -11.691 -10.428 1.00 0.00 29 ALA A CA 18
ATOM 23268 C C . ALA A 1 29 ? -7.310 -12.194 -9.220 1.00 0.00 29 ALA A C 18
ATOM 23269 O O . ALA A 1 29 ? -7.818 -11.404 -8.424 1.00 0.00 29 ALA A O 18
ATOM 23276 N N . SER A 1 30 ? -7.405 -13.514 -9.090 1.00 0.00 30 SER A N 18
ATOM 23277 C CA . SER A 1 30 ? -8.131 -14.123 -7.982 1.00 0.00 30 SER A CA 18
ATOM 23278 C C . SER A 1 30 ? -7.186 -14.917 -7.085 1.00 0.00 30 SER A C 18
ATOM 23279 O O . SER A 1 30 ? -6.014 -15.102 -7.411 1.00 0.00 30 SER A O 18
ATOM 23287 N N . GLN A 1 31 ? -7.706 -15.384 -5.955 1.00 0.00 31 GLN A N 18
ATOM 23288 C CA . GLN A 1 31 ? -6.909 -16.158 -5.011 1.00 0.00 31 GLN A CA 18
ATOM 23289 C C . GLN A 1 31 ? -5.923 -17.063 -5.743 1.00 0.00 31 GLN A C 18
ATOM 23290 O O . GLN A 1 31 ? -4.825 -17.326 -5.254 1.00 0.00 31 GLN A O 18
ATOM 23304 N N . ALA A 1 32 ? -6.323 -17.536 -6.919 1.00 0.00 32 ALA A N 18
ATOM 23305 C CA . ALA A 1 32 ? -5.475 -18.410 -7.720 1.00 0.00 32 ALA A CA 18
ATOM 23306 C C . ALA A 1 32 ? -4.262 -17.657 -8.255 1.00 0.00 32 ALA A C 18
ATOM 23307 O O . ALA A 1 32 ? -3.124 -17.951 -7.888 1.00 0.00 32 ALA A O 18
ATOM 23314 N N . ASP A 1 33 ? -4.512 -16.684 -9.125 1.00 0.00 33 ASP A N 18
ATOM 23315 C CA . ASP A 1 33 ? -3.440 -15.888 -9.711 1.00 0.00 33 ASP A CA 18
ATOM 23316 C C . ASP A 1 33 ? -2.595 -15.230 -8.625 1.00 0.00 33 ASP A C 18
ATOM 23317 O O . ASP A 1 33 ? -1.370 -15.166 -8.731 1.00 0.00 33 ASP A O 18
ATOM 23326 N N . ILE A 1 34 ? -3.258 -14.741 -7.582 1.00 0.00 34 ILE A N 18
ATOM 23327 C CA . ILE A 1 34 ? -2.568 -14.088 -6.477 1.00 0.00 34 ILE A CA 18
ATOM 23328 C C . ILE A 1 34 ? -1.568 -15.032 -5.819 1.00 0.00 34 ILE A C 18
ATOM 23329 O O . ILE A 1 34 ? -0.368 -14.756 -5.783 1.00 0.00 34 ILE A O 18
ATOM 23345 N N . LYS A 1 35 ? -2.068 -16.148 -5.300 1.00 0.00 35 LYS A N 18
ATOM 23346 C CA . LYS A 1 35 ? -1.219 -17.136 -4.646 1.00 0.00 35 LYS A CA 18
ATOM 23347 C C . LYS A 1 35 ? -0.051 -17.531 -5.544 1.00 0.00 35 LYS A C 18
ATOM 23348 O O . LYS A 1 35 ? 1.096 -17.585 -5.101 1.00 0.00 35 LYS A O 18
ATOM 23367 N N . LYS A 1 36 ? -0.351 -17.804 -6.810 1.00 0.00 36 LYS A N 18
ATOM 23368 C CA . LYS A 1 36 ? 0.674 -18.191 -7.772 1.00 0.00 36 LYS A CA 18
ATOM 23369 C C . LYS A 1 36 ? 1.623 -17.030 -8.053 1.00 0.00 36 LYS A C 18
ATOM 23370 O O . LYS A 1 36 ? 2.798 -17.236 -8.357 1.00 0.00 36 LYS A O 18
ATOM 23389 N N . ALA A 1 37 ? 1.106 -15.810 -7.946 1.00 0.00 37 ALA A N 18
ATOM 23390 C CA . ALA A 1 37 ? 1.909 -14.617 -8.185 1.00 0.00 37 ALA A CA 18
ATOM 23391 C C . ALA A 1 37 ? 2.875 -14.366 -7.033 1.00 0.00 37 ALA A C 18
ATOM 23392 O O . ALA A 1 37 ? 4.036 -14.015 -7.248 1.00 0.00 37 ALA A O 18
ATOM 23399 N N . TYR A 1 38 ? 2.390 -14.547 -5.810 1.00 0.00 38 TYR A N 18
ATOM 23400 C CA . TYR A 1 38 ? 3.210 -14.337 -4.623 1.00 0.00 38 TYR A CA 18
ATOM 23401 C C . TYR A 1 38 ? 4.429 -15.254 -4.634 1.00 0.00 38 TYR A C 18
ATOM 23402 O O . TYR A 1 38 ? 5.570 -14.790 -4.638 1.00 0.00 38 TYR A O 18
ATOM 23420 N N . LYS A 1 39 ? 4.180 -16.559 -4.639 1.00 0.00 39 LYS A N 18
ATOM 23421 C CA . LYS A 1 39 ? 5.255 -17.544 -4.651 1.00 0.00 39 LYS A CA 18
ATOM 23422 C C . LYS A 1 39 ? 6.423 -17.063 -5.507 1.00 0.00 39 LYS A C 18
ATOM 23423 O O . LYS A 1 39 ? 7.549 -16.938 -5.025 1.00 0.00 39 LYS A O 18
ATOM 23442 N N . LYS A 1 40 ? 6.148 -16.794 -6.779 1.00 0.00 40 LYS A N 18
ATOM 23443 C CA . LYS A 1 40 ? 7.174 -16.325 -7.702 1.00 0.00 40 LYS A CA 18
ATOM 23444 C C . LYS A 1 40 ? 7.999 -15.206 -7.074 1.00 0.00 40 LYS A C 18
ATOM 23445 O O . LYS A 1 40 ? 9.226 -15.292 -6.999 1.00 0.00 40 LYS A O 18
ATOM 23464 N N . LEU A 1 41 ? 7.320 -14.157 -6.624 1.00 0.00 41 LEU A N 18
ATOM 23465 C CA . LEU A 1 41 ? 7.990 -13.021 -6.000 1.00 0.00 41 LEU A CA 18
ATOM 23466 C C . LEU A 1 41 ? 8.812 -13.468 -4.795 1.00 0.00 41 LEU A C 18
ATOM 23467 O O . LEU A 1 41 ? 9.966 -13.071 -4.637 1.00 0.00 41 LEU A O 18
ATOM 23483 N N . ALA A 1 42 ? 8.209 -14.297 -3.949 1.00 0.00 42 ALA A N 18
ATOM 23484 C CA . ALA A 1 42 ? 8.886 -14.801 -2.761 1.00 0.00 42 ALA A CA 18
ATOM 23485 C C . ALA A 1 42 ? 10.133 -15.596 -3.135 1.00 0.00 42 ALA A C 18
ATOM 23486 O O . ALA A 1 42 ? 11.145 -15.546 -2.437 1.00 0.00 42 ALA A O 18
ATOM 23493 N N . ARG A 1 43 ? 10.052 -16.330 -4.240 1.00 0.00 43 ARG A N 18
ATOM 23494 C CA . ARG A 1 43 ? 11.173 -17.137 -4.706 1.00 0.00 43 ARG A CA 18
ATOM 23495 C C . ARG A 1 43 ? 12.282 -16.253 -5.269 1.00 0.00 43 ARG A C 18
ATOM 23496 O O . ARG A 1 43 ? 13.463 -16.481 -5.007 1.00 0.00 43 ARG A O 18
ATOM 23517 N N . GLU A 1 44 ? 11.893 -15.246 -6.044 1.00 0.00 44 GLU A N 18
ATOM 23518 C CA . GLU A 1 44 ? 12.855 -14.329 -6.645 1.00 0.00 44 GLU A CA 18
ATOM 23519 C C . GLU A 1 44 ? 13.496 -13.441 -5.583 1.00 0.00 44 GLU A C 18
ATOM 23520 O O . GLU A 1 44 ? 14.718 -13.418 -5.433 1.00 0.00 44 GLU A O 18
ATOM 23532 N N . TRP A 1 45 ? 12.664 -12.710 -4.851 1.00 0.00 45 TRP A N 18
ATOM 23533 C CA . TRP A 1 45 ? 13.149 -11.819 -3.803 1.00 0.00 45 TRP A CA 18
ATOM 23534 C C . TRP A 1 45 ? 13.395 -12.584 -2.508 1.00 0.00 45 TRP A C 18
ATOM 23535 O O . TRP A 1 45 ? 13.514 -11.989 -1.436 1.00 0.00 45 TRP A O 18
ATOM 23556 N N . HIS A 1 46 ? 13.470 -13.907 -2.612 1.00 0.00 46 HIS A N 18
ATOM 23557 C CA . HIS A 1 46 ? 13.703 -14.754 -1.448 1.00 0.00 46 HIS A CA 18
ATOM 23558 C C . HIS A 1 46 ? 14.963 -14.321 -0.704 1.00 0.00 46 HIS A C 18
ATOM 23559 O O . HIS A 1 46 ? 16.046 -14.211 -1.280 1.00 0.00 46 HIS A O 18
ATOM 23573 N N . PRO A 1 47 ? 14.821 -14.068 0.605 1.00 0.00 47 PRO A N 18
ATOM 23574 C CA . PRO A 1 47 ? 15.937 -13.643 1.455 1.00 0.00 47 PRO A CA 18
ATOM 23575 C C . PRO A 1 47 ? 16.952 -14.758 1.681 1.00 0.00 47 PRO A C 18
ATOM 23576 O O . PRO A 1 47 ? 18.135 -14.499 1.899 1.00 0.00 47 PRO A O 18
ATOM 23587 N N . ASP A 1 48 ? 16.481 -16.000 1.627 1.00 0.00 48 ASP A N 18
ATOM 23588 C CA . ASP A 1 48 ? 17.349 -17.155 1.823 1.00 0.00 48 ASP A CA 18
ATOM 23589 C C . ASP A 1 48 ? 18.371 -17.265 0.697 1.00 0.00 48 ASP A C 18
ATOM 23590 O O . ASP A 1 48 ? 19.507 -17.688 0.913 1.00 0.00 48 ASP A O 18
ATOM 23599 N N . LYS A 1 49 ? 17.960 -16.884 -0.508 1.00 0.00 49 LYS A N 18
ATOM 23600 C CA . LYS A 1 49 ? 18.839 -16.939 -1.670 1.00 0.00 49 LYS A CA 18
ATOM 23601 C C . LYS A 1 49 ? 19.539 -15.601 -1.886 1.00 0.00 49 LYS A C 18
ATOM 23602 O O . LYS A 1 49 ? 20.658 -15.551 -2.396 1.00 0.00 49 LYS A O 18
ATOM 23621 N N . ASN A 1 50 ? 18.874 -14.519 -1.494 1.00 0.00 50 ASN A N 18
ATOM 23622 C CA . ASN A 1 50 ? 19.434 -13.181 -1.644 1.00 0.00 50 ASN A CA 18
ATOM 23623 C C . ASN A 1 50 ? 20.429 -12.879 -0.528 1.00 0.00 50 ASN A C 18
ATOM 23624 O O . ASN A 1 50 ? 20.050 -12.720 0.632 1.00 0.00 50 ASN A O 18
ATOM 23635 N N . LYS A 1 51 ? 21.706 -12.801 -0.888 1.00 0.00 51 LYS A N 18
ATOM 23636 C CA . LYS A 1 51 ? 22.758 -12.516 0.081 1.00 0.00 51 LYS A CA 18
ATOM 23637 C C . LYS A 1 51 ? 22.971 -11.013 0.227 1.00 0.00 51 LYS A C 18
ATOM 23638 O O . LYS A 1 51 ? 23.455 -10.542 1.257 1.00 0.00 51 LYS A O 18
ATOM 23657 N N . ASP A 1 52 ? 22.605 -10.265 -0.808 1.00 0.00 52 ASP A N 18
ATOM 23658 C CA . ASP A 1 52 ? 22.754 -8.815 -0.793 1.00 0.00 52 ASP A CA 18
ATOM 23659 C C . ASP A 1 52 ? 21.861 -8.187 0.272 1.00 0.00 52 ASP A C 18
ATOM 23660 O O . ASP A 1 52 ? 20.726 -8.610 0.493 1.00 0.00 52 ASP A O 18
ATOM 23669 N N . PRO A 1 53 ? 22.384 -7.155 0.951 1.00 0.00 53 PRO A N 18
ATOM 23670 C CA . PRO A 1 53 ? 21.651 -6.448 2.005 1.00 0.00 53 PRO A CA 18
ATOM 23671 C C . PRO A 1 53 ? 20.492 -5.625 1.454 1.00 0.00 53 PRO A C 18
ATOM 23672 O O . PRO A 1 53 ? 20.693 -4.700 0.668 1.00 0.00 53 PRO A O 18
ATOM 23683 N N . GLY A 1 54 ? 19.277 -5.968 1.871 1.00 0.00 54 GLY A N 18
ATOM 23684 C CA . GLY A 1 54 ? 18.104 -5.250 1.408 1.00 0.00 54 GLY A CA 18
ATOM 23685 C C . GLY A 1 54 ? 17.019 -6.179 0.899 1.00 0.00 54 GLY A C 18
ATOM 23686 O O . GLY A 1 54 ? 15.845 -6.012 1.229 1.00 0.00 54 GLY A O 18
ATOM 23690 N N . ALA A 1 55 ? 17.412 -7.159 0.093 1.00 0.00 55 ALA A N 18
ATOM 23691 C CA . ALA A 1 55 ? 16.464 -8.118 -0.462 1.00 0.00 55 ALA A CA 18
ATOM 23692 C C . ALA A 1 55 ? 15.381 -8.469 0.552 1.00 0.00 55 ALA A C 18
ATOM 23693 O O . ALA A 1 55 ? 14.205 -8.577 0.205 1.00 0.00 55 ALA A O 18
ATOM 23700 N N . GLU A 1 56 ? 15.785 -8.646 1.806 1.00 0.00 56 GLU A N 18
ATOM 23701 C CA . GLU A 1 56 ? 14.848 -8.986 2.869 1.00 0.00 56 GLU A CA 18
ATOM 23702 C C . GLU A 1 56 ? 13.722 -7.960 2.951 1.00 0.00 56 GLU A C 18
ATOM 23703 O O . GLU A 1 56 ? 12.543 -8.309 2.886 1.00 0.00 56 GLU A O 18
ATOM 23715 N N . ASP A 1 57 ? 14.094 -6.693 3.095 1.00 0.00 57 ASP A N 18
ATOM 23716 C CA . ASP A 1 57 ? 13.116 -5.614 3.185 1.00 0.00 57 ASP A CA 18
ATOM 23717 C C . ASP A 1 57 ? 11.976 -5.830 2.195 1.00 0.00 57 ASP A C 18
ATOM 23718 O O . ASP A 1 57 ? 10.817 -5.967 2.588 1.00 0.00 57 ASP A O 18
ATOM 23727 N N . ARG A 1 58 ? 12.313 -5.858 0.910 1.00 0.00 58 ARG A N 18
ATOM 23728 C CA . ARG A 1 58 ? 11.317 -6.055 -0.137 1.00 0.00 58 ARG A CA 18
ATOM 23729 C C . ARG A 1 58 ? 10.496 -7.314 0.124 1.00 0.00 58 ARG A C 18
ATOM 23730 O O . ARG A 1 58 ? 9.267 -7.293 0.049 1.00 0.00 58 ARG A O 18
ATOM 23751 N N . PHE A 1 59 ? 11.183 -8.410 0.429 1.00 0.00 59 PHE A N 18
ATOM 23752 C CA . PHE A 1 59 ? 10.518 -9.679 0.699 1.00 0.00 59 PHE A CA 18
ATOM 23753 C C . PHE A 1 59 ? 9.409 -9.503 1.732 1.00 0.00 59 PHE A C 18
ATOM 23754 O O . PHE A 1 59 ? 8.315 -10.049 1.583 1.00 0.00 59 PHE A O 18
ATOM 23771 N N . ILE A 1 60 ? 9.699 -8.737 2.779 1.00 0.00 60 ILE A N 18
ATOM 23772 C CA . ILE A 1 60 ? 8.727 -8.488 3.836 1.00 0.00 60 ILE A CA 18
ATOM 23773 C C . ILE A 1 60 ? 7.446 -7.882 3.273 1.00 0.00 60 ILE A C 18
ATOM 23774 O O . ILE A 1 60 ? 6.344 -8.236 3.693 1.00 0.00 60 ILE A O 18
ATOM 23790 N N . GLN A 1 61 ? 7.598 -6.970 2.319 1.00 0.00 61 GLN A N 18
ATOM 23791 C CA . GLN A 1 61 ? 6.453 -6.316 1.697 1.00 0.00 61 GLN A CA 18
ATOM 23792 C C . GLN A 1 61 ? 5.602 -7.322 0.929 1.00 0.00 61 GLN A C 18
ATOM 23793 O O . GLN A 1 61 ? 4.374 -7.312 1.024 1.00 0.00 61 GLN A O 18
ATOM 23807 N N . ILE A 1 62 ? 6.262 -8.189 0.169 1.00 0.00 62 ILE A N 18
ATOM 23808 C CA . ILE A 1 62 ? 5.566 -9.202 -0.614 1.00 0.00 62 ILE A CA 18
ATOM 23809 C C . ILE A 1 62 ? 4.724 -10.106 0.280 1.00 0.00 62 ILE A C 18
ATOM 23810 O O . ILE A 1 62 ? 3.557 -10.370 -0.009 1.00 0.00 62 ILE A O 18
ATOM 23826 N N . SER A 1 63 ? 5.324 -10.577 1.369 1.00 0.00 63 SER A N 18
ATOM 23827 C CA . SER A 1 63 ? 4.631 -11.454 2.305 1.00 0.00 63 SER A CA 18
ATOM 23828 C C . SER A 1 63 ? 3.501 -10.710 3.010 1.00 0.00 63 SER A C 18
ATOM 23829 O O . SER A 1 63 ? 2.387 -11.220 3.134 1.00 0.00 63 SER A O 18
ATOM 23837 N N . LYS A 1 64 ? 3.796 -9.499 3.471 1.00 0.00 64 LYS A N 18
ATOM 23838 C CA . LYS A 1 64 ? 2.806 -8.682 4.164 1.00 0.00 64 LYS A CA 18
ATOM 23839 C C . LYS A 1 64 ? 1.651 -8.322 3.234 1.00 0.00 64 LYS A C 18
ATOM 23840 O O . LYS A 1 64 ? 0.505 -8.213 3.668 1.00 0.00 64 LYS A O 18
ATOM 23859 N N . ALA A 1 65 ? 1.962 -8.140 1.955 1.00 0.00 65 ALA A N 18
ATOM 23860 C CA . ALA A 1 65 ? 0.949 -7.797 0.965 1.00 0.00 65 ALA A CA 18
ATOM 23861 C C . ALA A 1 65 ? -0.005 -8.963 0.727 1.00 0.00 65 ALA A C 18
ATOM 23862 O O . ALA A 1 65 ? -1.220 -8.820 0.862 1.00 0.00 65 ALA A O 18
ATOM 23869 N N . TYR A 1 66 ? 0.554 -10.115 0.373 1.00 0.00 66 TYR A N 18
ATOM 23870 C CA . TYR A 1 66 ? -0.248 -11.305 0.114 1.00 0.00 66 TYR A CA 18
ATOM 23871 C C . TYR A 1 66 ? -1.013 -11.729 1.364 1.00 0.00 66 TYR A C 18
ATOM 23872 O O . TYR A 1 66 ? -2.191 -12.077 1.295 1.00 0.00 66 TYR A O 18
ATOM 23890 N N . GLU A 1 67 ? -0.332 -11.697 2.506 1.00 0.00 67 GLU A N 18
ATOM 23891 C CA . GLU A 1 67 ? -0.947 -12.079 3.771 1.00 0.00 67 GLU A CA 18
ATOM 23892 C C . GLU A 1 67 ? -2.382 -11.566 3.856 1.00 0.00 67 GLU A C 18
ATOM 23893 O O . GLU A 1 67 ? -3.296 -12.307 4.218 1.00 0.00 67 GLU A O 18
ATOM 23905 N N . ILE A 1 68 ? -2.571 -10.295 3.518 1.00 0.00 68 ILE A N 18
ATOM 23906 C CA . ILE A 1 68 ? -3.894 -9.684 3.555 1.00 0.00 68 ILE A CA 18
ATOM 23907 C C . ILE A 1 68 ? -4.876 -10.446 2.672 1.00 0.00 68 ILE A C 18
ATOM 23908 O O . ILE A 1 68 ? -5.914 -10.915 3.141 1.00 0.00 68 ILE A O 18
ATOM 23924 N N . LEU A 1 69 ? -4.542 -10.567 1.393 1.00 0.00 69 LEU A N 18
ATOM 23925 C CA . LEU A 1 69 ? -5.394 -11.275 0.443 1.00 0.00 69 LEU A CA 18
ATOM 23926 C C . LEU A 1 69 ? -5.474 -12.759 0.785 1.00 0.00 69 LEU A C 18
ATOM 23927 O O . LEU A 1 69 ? -6.545 -13.276 1.104 1.00 0.00 69 LEU A O 18
ATOM 23943 N N . SER A 1 70 ? -4.334 -13.439 0.718 1.00 0.00 70 SER A N 18
ATOM 23944 C CA . SER A 1 70 ? -4.276 -14.865 1.019 1.00 0.00 70 SER A CA 18
ATOM 23945 C C . SER A 1 70 ? -5.257 -15.226 2.131 1.00 0.00 70 SER A C 18
ATOM 23946 O O . SER A 1 70 ? -5.944 -16.244 2.060 1.00 0.00 70 SER A O 18
ATOM 23954 N N . ASN A 1 71 ? -5.315 -14.383 3.157 1.00 0.00 71 ASN A N 18
ATOM 23955 C CA . ASN A 1 71 ? -6.211 -14.613 4.285 1.00 0.00 71 ASN A CA 18
ATOM 23956 C C . ASN A 1 71 ? -7.636 -14.193 3.941 1.00 0.00 71 ASN A C 18
ATOM 23957 O O . ASN A 1 71 ? -7.864 -13.099 3.426 1.00 0.00 71 ASN A O 18
ATOM 23968 N N . GLU A 1 72 ? -8.592 -15.070 4.231 1.00 0.00 72 GLU A N 18
ATOM 23969 C CA . GLU A 1 72 ? -9.996 -14.789 3.953 1.00 0.00 72 GLU A CA 18
ATOM 23970 C C . GLU A 1 72 ? -10.458 -13.538 4.694 1.00 0.00 72 GLU A C 18
ATOM 23971 O O . GLU A 1 72 ? -10.901 -12.569 4.079 1.00 0.00 72 GLU A O 18
ATOM 23983 N N . GLU A 1 73 ? -10.351 -13.569 6.019 1.00 0.00 73 GLU A N 18
ATOM 23984 C CA . GLU A 1 73 ? -10.760 -12.438 6.844 1.00 0.00 73 GLU A CA 18
ATOM 23985 C C . GLU A 1 73 ? -10.139 -11.140 6.334 1.00 0.00 73 GLU A C 18
ATOM 23986 O O . GLU A 1 73 ? -10.842 -10.242 5.871 1.00 0.00 73 GLU A O 18
ATOM 23998 N N . LYS A 1 74 ? -8.817 -11.049 6.422 1.00 0.00 74 LYS A N 18
ATOM 23999 C CA . LYS A 1 74 ? -8.099 -9.863 5.970 1.00 0.00 74 LYS A CA 18
ATOM 24000 C C . LYS A 1 74 ? -8.574 -9.434 4.586 1.00 0.00 74 LYS A C 18
ATOM 24001 O O . LYS A 1 74 ? -8.979 -8.289 4.385 1.00 0.00 74 LYS A O 18
ATOM 24020 N N . ARG A 1 75 ? -8.525 -10.361 3.634 1.00 0.00 75 ARG A N 18
ATOM 24021 C CA . ARG A 1 75 ? -8.951 -10.078 2.269 1.00 0.00 75 ARG A CA 18
ATOM 24022 C C . ARG A 1 75 ? -10.239 -9.261 2.260 1.00 0.00 75 ARG A C 18
ATOM 24023 O O . ARG A 1 75 ? -10.308 -8.197 1.645 1.00 0.00 75 ARG A O 18
ATOM 24044 N N . THR A 1 76 ? -11.260 -9.766 2.947 1.00 0.00 76 THR A N 18
ATOM 24045 C CA . THR A 1 76 ? -12.546 -9.085 3.016 1.00 0.00 76 THR A CA 18
ATOM 24046 C C . THR A 1 76 ? -12.427 -7.761 3.762 1.00 0.00 76 THR A C 18
ATOM 24047 O O . THR A 1 76 ? -12.888 -6.725 3.284 1.00 0.00 76 THR A O 18
ATOM 24058 N N . ASN A 1 77 ? -11.805 -7.802 4.936 1.00 0.00 77 ASN A N 18
ATOM 24059 C CA . ASN A 1 77 ? -11.626 -6.603 5.748 1.00 0.00 77 ASN A CA 18
ATOM 24060 C C . ASN A 1 77 ? -11.100 -5.447 4.902 1.00 0.00 77 ASN A C 18
ATOM 24061 O O . ASN A 1 77 ? -11.606 -4.327 4.981 1.00 0.00 77 ASN A O 18
ATOM 24072 N N . TYR A 1 78 ? -10.084 -5.727 4.094 1.00 0.00 78 TYR A N 18
ATOM 24073 C CA . TYR A 1 78 ? -9.489 -4.710 3.235 1.00 0.00 78 TYR A CA 18
ATOM 24074 C C . TYR A 1 78 ? -10.567 -3.903 2.519 1.00 0.00 78 TYR A C 18
ATOM 24075 O O . TYR A 1 78 ? -10.636 -2.681 2.653 1.00 0.00 78 TYR A O 18
ATOM 24093 N N . ASP A 1 79 ? -11.407 -4.595 1.757 1.00 0.00 79 ASP A N 18
ATOM 24094 C CA . ASP A 1 79 ? -12.483 -3.945 1.020 1.00 0.00 79 ASP A CA 18
ATOM 24095 C C . ASP A 1 79 ? -13.336 -3.086 1.948 1.00 0.00 79 ASP A C 18
ATOM 24096 O O . ASP A 1 79 ? -13.555 -1.902 1.689 1.00 0.00 79 ASP A O 18
ATOM 24105 N N . HIS A 1 80 ? -13.817 -3.690 3.030 1.00 0.00 80 HIS A N 18
ATOM 24106 C CA . HIS A 1 80 ? -14.646 -2.980 3.997 1.00 0.00 80 HIS A CA 18
ATOM 24107 C C . HIS A 1 80 ? -13.922 -1.750 4.535 1.00 0.00 80 HIS A C 18
ATOM 24108 O O . HIS A 1 80 ? -14.547 -0.736 4.846 1.00 0.00 80 HIS A O 18
ATOM 24122 N N . TYR A 1 81 ? -12.602 -1.847 4.643 1.00 0.00 81 TYR A N 18
ATOM 24123 C CA . TYR A 1 81 ? -11.792 -0.744 5.147 1.00 0.00 81 TYR A CA 18
ATOM 24124 C C . TYR A 1 81 ? -11.700 0.378 4.117 1.00 0.00 81 TYR A C 18
ATOM 24125 O O . TYR A 1 81 ? -11.385 1.519 4.452 1.00 0.00 81 TYR A O 18
ATOM 24143 N N . GLY A 1 82 ? -11.978 0.044 2.860 1.00 0.00 82 GLY A N 18
ATOM 24144 C CA . GLY A 1 82 ? -11.922 1.033 1.800 1.00 0.00 82 GLY A CA 18
ATOM 24145 C C . GLY A 1 82 ? -10.768 0.795 0.846 1.00 0.00 82 GLY A C 18
ATOM 24146 O O . GLY A 1 82 ? -10.111 1.740 0.408 1.00 0.00 82 GLY A O 18
ATOM 24150 N N . SER A 1 83 ? -10.518 -0.470 0.525 1.00 0.00 83 SER A N 18
ATOM 24151 C CA . SER A 1 83 ? -9.432 -0.830 -0.378 1.00 0.00 83 SER A CA 18
ATOM 24152 C C . SER A 1 83 ? -9.252 0.230 -1.461 1.00 0.00 83 SER A C 18
ATOM 24153 O O . SER A 1 83 ? -8.151 0.734 -1.676 1.00 0.00 83 SER A O 18
ATOM 24161 N N . GLY A 1 84 ? -10.345 0.564 -2.141 1.00 0.00 84 GLY A N 18
ATOM 24162 C CA . GLY A 1 84 ? -10.288 1.562 -3.193 1.00 0.00 84 GLY A CA 18
ATOM 24163 C C . GLY A 1 84 ? -11.481 2.497 -3.171 1.00 0.00 84 GLY A C 18
ATOM 24164 O O . GLY A 1 84 ? -11.657 3.291 -2.246 1.00 0.00 84 GLY A O 18
ATOM 24168 N N . PRO A 1 85 ? -12.325 2.411 -4.209 1.00 0.00 85 PRO A N 18
ATOM 24169 C CA . PRO A 1 85 ? -13.521 3.250 -4.329 1.00 0.00 85 PRO A CA 18
ATOM 24170 C C . PRO A 1 85 ? -14.590 2.885 -3.305 1.00 0.00 85 PRO A C 18
ATOM 24171 O O . PRO A 1 85 ? -15.464 2.061 -3.572 1.00 0.00 85 PRO A O 18
ATOM 24182 N N . SER A 1 86 ? -14.514 3.504 -2.131 1.00 0.00 86 SER A N 18
ATOM 24183 C CA . SER A 1 86 ? -15.474 3.241 -1.065 1.00 0.00 86 SER A CA 18
ATOM 24184 C C . SER A 1 86 ? -16.157 4.531 -0.619 1.00 0.00 86 SER A C 18
ATOM 24185 O O . SER A 1 86 ? -15.530 5.587 -0.551 1.00 0.00 86 SER A O 18
ATOM 24193 N N . SER A 1 87 ? -17.448 4.435 -0.318 1.00 0.00 87 SER A N 18
ATOM 24194 C CA . SER A 1 87 ? -18.220 5.593 0.117 1.00 0.00 87 SER A CA 18
ATOM 24195 C C . SER A 1 87 ? -18.229 6.675 -0.958 1.00 0.00 87 SER A C 18
ATOM 24196 O O . SER A 1 87 ? -18.086 7.861 -0.663 1.00 0.00 87 SER A O 18
ATOM 24204 N N . GLY A 1 88 ? -18.397 6.256 -2.209 1.00 0.00 88 GLY A N 18
ATOM 24205 C CA . GLY A 1 88 ? -18.422 7.201 -3.311 1.00 0.00 88 GLY A CA 18
ATOM 24206 C C . GLY A 1 88 ? -18.155 6.539 -4.648 1.00 0.00 88 GLY A C 18
ATOM 24207 O O . GLY A 1 88 ? -17.930 7.217 -5.650 1.00 0.00 88 GLY A O 18
ATOM 24211 N N . GLY A 1 1 ? -7.735 8.713 -32.206 1.00 0.00 1 GLY A N 19
ATOM 24212 C CA . GLY A 1 1 ? -7.773 8.265 -30.826 1.00 0.00 1 GLY A CA 19
ATOM 24213 C C . GLY A 1 1 ? -6.808 7.127 -30.559 1.00 0.00 1 GLY A C 19
ATOM 24214 O O . GLY A 1 1 ? -7.193 6.092 -30.015 1.00 0.00 1 GLY A O 19
ATOM 24218 N N . SER A 1 2 ? -5.550 7.317 -30.945 1.00 0.00 2 SER A N 19
ATOM 24219 C CA . SER A 1 2 ? -4.528 6.296 -30.750 1.00 0.00 2 SER A CA 19
ATOM 24220 C C . SER A 1 2 ? -4.690 5.618 -29.393 1.00 0.00 2 SER A C 19
ATOM 24221 O O . SER A 1 2 ? -4.830 4.398 -29.309 1.00 0.00 2 SER A O 19
ATOM 24229 N N . SER A 1 3 ? -4.669 6.419 -28.332 1.00 0.00 3 SER A N 19
ATOM 24230 C CA . SER A 1 3 ? -4.810 5.897 -26.978 1.00 0.00 3 SER A CA 19
ATOM 24231 C C . SER A 1 3 ? -5.608 6.860 -26.104 1.00 0.00 3 SER A C 19
ATOM 24232 O O . SER A 1 3 ? -5.515 8.077 -26.258 1.00 0.00 3 SER A O 19
ATOM 24240 N N . GLY A 1 4 ? -6.394 6.305 -25.187 1.00 0.00 4 GLY A N 19
ATOM 24241 C CA . GLY A 1 4 ? -7.198 7.128 -24.303 1.00 0.00 4 GLY A CA 19
ATOM 24242 C C . GLY A 1 4 ? -7.552 6.417 -23.011 1.00 0.00 4 GLY A C 19
ATOM 24243 O O . GLY A 1 4 ? -7.824 5.217 -23.010 1.00 0.00 4 GLY A O 19
ATOM 24247 N N . SER A 1 5 ? -7.547 7.159 -21.909 1.00 0.00 5 SER A N 19
ATOM 24248 C CA . SER A 1 5 ? -7.864 6.591 -20.604 1.00 0.00 5 SER A CA 19
ATOM 24249 C C . SER A 1 5 ? -8.396 7.664 -19.659 1.00 0.00 5 SER A C 19
ATOM 24250 O O . SER A 1 5 ? -7.774 8.711 -19.478 1.00 0.00 5 SER A O 19
ATOM 24258 N N . SER A 1 6 ? -9.551 7.396 -19.058 1.00 0.00 6 SER A N 19
ATOM 24259 C CA . SER A 1 6 ? -10.170 8.339 -18.134 1.00 0.00 6 SER A CA 19
ATOM 24260 C C . SER A 1 6 ? -10.199 7.773 -16.718 1.00 0.00 6 SER A C 19
ATOM 24261 O O . SER A 1 6 ? -10.262 6.560 -16.524 1.00 0.00 6 SER A O 19
ATOM 24269 N N . GLY A 1 7 ? -10.151 8.662 -15.731 1.00 0.00 7 GLY A N 19
ATOM 24270 C CA . GLY A 1 7 ? -10.173 8.233 -14.344 1.00 0.00 7 GLY A CA 19
ATOM 24271 C C . GLY A 1 7 ? -9.488 9.221 -13.421 1.00 0.00 7 GLY A C 19
ATOM 24272 O O . GLY A 1 7 ? -8.807 10.139 -13.879 1.00 0.00 7 GLY A O 19
ATOM 24276 N N . ILE A 1 8 ? -9.668 9.034 -12.118 1.00 0.00 8 ILE A N 19
ATOM 24277 C CA . ILE A 1 8 ? -9.062 9.916 -11.129 1.00 0.00 8 ILE A CA 19
ATOM 24278 C C . ILE A 1 8 ? -7.782 9.311 -10.563 1.00 0.00 8 ILE A C 19
ATOM 24279 O O . ILE A 1 8 ? -7.826 8.383 -9.753 1.00 0.00 8 ILE A O 19
ATOM 24295 N N . LEU A 1 9 ? -6.643 9.842 -10.992 1.00 0.00 9 LEU A N 19
ATOM 24296 C CA . LEU A 1 9 ? -5.349 9.355 -10.526 1.00 0.00 9 LEU A CA 19
ATOM 24297 C C . LEU A 1 9 ? -5.195 9.569 -9.024 1.00 0.00 9 LEU A C 19
ATOM 24298 O O . LEU A 1 9 ? -4.737 8.681 -8.305 1.00 0.00 9 LEU A O 19
ATOM 24314 N N . GLN A 1 10 ? -5.583 10.751 -8.557 1.00 0.00 10 GLN A N 19
ATOM 24315 C CA . GLN A 1 10 ? -5.490 11.079 -7.139 1.00 0.00 10 GLN A CA 19
ATOM 24316 C C . GLN A 1 10 ? -6.575 10.363 -6.342 1.00 0.00 10 GLN A C 19
ATOM 24317 O O . GLN A 1 10 ? -7.544 9.859 -6.908 1.00 0.00 10 GLN A O 19
ATOM 24331 N N . SER A 1 11 ? -6.404 10.322 -5.024 1.00 0.00 11 SER A N 19
ATOM 24332 C CA . SER A 1 11 ? -7.367 9.664 -4.149 1.00 0.00 11 SER A CA 19
ATOM 24333 C C . SER A 1 11 ? -7.474 10.393 -2.813 1.00 0.00 11 SER A C 19
ATOM 24334 O O . SER A 1 11 ? -6.491 10.939 -2.310 1.00 0.00 11 SER A O 19
ATOM 24342 N N . LEU A 1 12 ? -8.674 10.398 -2.243 1.00 0.00 12 LEU A N 19
ATOM 24343 C CA . LEU A 1 12 ? -8.911 11.060 -0.965 1.00 0.00 12 LEU A CA 19
ATOM 24344 C C . LEU A 1 12 ? -7.860 10.653 0.062 1.00 0.00 12 LEU A C 19
ATOM 24345 O O . LEU A 1 12 ? -7.185 11.503 0.644 1.00 0.00 12 LEU A O 19
ATOM 24361 N N . SER A 1 13 ? -7.725 9.349 0.279 1.00 0.00 13 SER A N 19
ATOM 24362 C CA . SER A 1 13 ? -6.757 8.829 1.237 1.00 0.00 13 SER A CA 19
ATOM 24363 C C . SER A 1 13 ? -6.307 7.424 0.848 1.00 0.00 13 SER A C 19
ATOM 24364 O O . SER A 1 13 ? -6.867 6.811 -0.061 1.00 0.00 13 SER A O 19
ATOM 24372 N N . ALA A 1 14 ? -5.293 6.920 1.543 1.00 0.00 14 ALA A N 19
ATOM 24373 C CA . ALA A 1 14 ? -4.769 5.587 1.273 1.00 0.00 14 ALA A CA 19
ATOM 24374 C C . ALA A 1 14 ? -3.948 5.071 2.450 1.00 0.00 14 ALA A C 19
ATOM 24375 O O . ALA A 1 14 ? -3.712 5.793 3.420 1.00 0.00 14 ALA A O 19
ATOM 24382 N N . LEU A 1 15 ? -3.517 3.818 2.360 1.00 0.00 15 LEU A N 19
ATOM 24383 C CA . LEU A 1 15 ? -2.723 3.204 3.418 1.00 0.00 15 LEU A CA 19
ATOM 24384 C C . LEU A 1 15 ? -1.236 3.249 3.079 1.00 0.00 15 LEU A C 19
ATOM 24385 O O . LEU A 1 15 ? -0.847 3.720 2.011 1.00 0.00 15 LEU A O 19
ATOM 24401 N N . ASP A 1 16 ? -0.411 2.753 3.995 1.00 0.00 16 ASP A N 19
ATOM 24402 C CA . ASP A 1 16 ? 1.033 2.733 3.792 1.00 0.00 16 ASP A CA 19
ATOM 24403 C C . ASP A 1 16 ? 1.382 2.147 2.428 1.00 0.00 16 ASP A C 19
ATOM 24404 O O . ASP A 1 16 ? 1.968 2.823 1.582 1.00 0.00 16 ASP A O 19
ATOM 24413 N N . PHE A 1 17 ? 1.019 0.886 2.221 1.00 0.00 17 PHE A N 19
ATOM 24414 C CA . PHE A 1 17 ? 1.296 0.208 0.960 1.00 0.00 17 PHE A CA 19
ATOM 24415 C C . PHE A 1 17 ? 0.132 -0.695 0.561 1.00 0.00 17 PHE A C 19
ATOM 24416 O O . PHE A 1 17 ? -0.516 -1.304 1.412 1.00 0.00 17 PHE A O 19
ATOM 24433 N N . ASP A 1 18 ? -0.128 -0.775 -0.740 1.00 0.00 18 ASP A N 19
ATOM 24434 C CA . ASP A 1 18 ? -1.213 -1.603 -1.253 1.00 0.00 18 ASP A CA 19
ATOM 24435 C C . ASP A 1 18 ? -0.708 -2.995 -1.619 1.00 0.00 18 ASP A C 19
ATOM 24436 O O . ASP A 1 18 ? 0.397 -3.166 -2.134 1.00 0.00 18 ASP A O 19
ATOM 24445 N N . PRO A 1 19 ? -1.535 -4.015 -1.345 1.00 0.00 19 PRO A N 19
ATOM 24446 C CA . PRO A 1 19 ? -1.193 -5.411 -1.637 1.00 0.00 19 PRO A CA 19
ATOM 24447 C C . PRO A 1 19 ? -1.170 -5.702 -3.133 1.00 0.00 19 PRO A C 19
ATOM 24448 O O . PRO A 1 19 ? -0.275 -6.386 -3.629 1.00 0.00 19 PRO A O 19
ATOM 24459 N N . TYR A 1 20 ? -2.160 -5.179 -3.848 1.00 0.00 20 TYR A N 19
ATOM 24460 C CA . TYR A 1 20 ? -2.255 -5.384 -5.288 1.00 0.00 20 TYR A CA 19
ATOM 24461 C C . TYR A 1 20 ? -1.055 -4.773 -6.006 1.00 0.00 20 TYR A C 19
ATOM 24462 O O . TYR A 1 20 ? -0.520 -5.354 -6.950 1.00 0.00 20 TYR A O 19
ATOM 24480 N N . ARG A 1 21 ? -0.636 -3.597 -5.549 1.00 0.00 21 ARG A N 19
ATOM 24481 C CA . ARG A 1 21 ? 0.500 -2.906 -6.146 1.00 0.00 21 ARG A CA 19
ATOM 24482 C C . ARG A 1 21 ? 1.803 -3.639 -5.842 1.00 0.00 21 ARG A C 19
ATOM 24483 O O . ARG A 1 21 ? 2.630 -3.851 -6.729 1.00 0.00 21 ARG A O 19
ATOM 24504 N N . VAL A 1 22 ? 1.980 -4.023 -4.582 1.00 0.00 22 VAL A N 19
ATOM 24505 C CA . VAL A 1 22 ? 3.182 -4.733 -4.160 1.00 0.00 22 VAL A CA 19
ATOM 24506 C C . VAL A 1 22 ? 3.324 -6.060 -4.897 1.00 0.00 22 VAL A C 19
ATOM 24507 O O . VAL A 1 22 ? 4.333 -6.311 -5.558 1.00 0.00 22 VAL A O 19
ATOM 24520 N N . LEU A 1 23 ? 2.307 -6.906 -4.781 1.00 0.00 23 LEU A N 19
ATOM 24521 C CA . LEU A 1 23 ? 2.317 -8.209 -5.437 1.00 0.00 23 LEU A CA 19
ATOM 24522 C C . LEU A 1 23 ? 2.376 -8.055 -6.954 1.00 0.00 23 LEU A C 19
ATOM 24523 O O . LEU A 1 23 ? 3.057 -8.816 -7.640 1.00 0.00 23 LEU A O 19
ATOM 24539 N N . GLY A 1 24 ? 1.658 -7.062 -7.470 1.00 0.00 24 GLY A N 19
ATOM 24540 C CA . GLY A 1 24 ? 1.643 -6.824 -8.902 1.00 0.00 24 GLY A CA 19
ATOM 24541 C C . GLY A 1 24 ? 0.470 -7.493 -9.589 1.00 0.00 24 GLY A C 19
ATOM 24542 O O . GLY A 1 24 ? 0.627 -8.104 -10.647 1.00 0.00 24 GLY A O 19
ATOM 24546 N N . VAL A 1 25 ? -0.710 -7.380 -8.987 1.00 0.00 25 VAL A N 19
ATOM 24547 C CA . VAL A 1 25 ? -1.915 -7.980 -9.548 1.00 0.00 25 VAL A CA 19
ATOM 24548 C C . VAL A 1 25 ? -3.035 -6.953 -9.667 1.00 0.00 25 VAL A C 19
ATOM 24549 O O . VAL A 1 25 ? -3.016 -5.918 -9.001 1.00 0.00 25 VAL A O 19
ATOM 24562 N N . SER A 1 26 ? -4.012 -7.247 -10.519 1.00 0.00 26 SER A N 19
ATOM 24563 C CA . SER A 1 26 ? -5.141 -6.348 -10.728 1.00 0.00 26 SER A CA 19
ATOM 24564 C C . SER A 1 26 ? -6.443 -6.995 -10.267 1.00 0.00 26 SER A C 19
ATOM 24565 O O . SER A 1 26 ? -6.466 -8.164 -9.881 1.00 0.00 26 SER A O 19
ATOM 24573 N N . ARG A 1 27 ? -7.526 -6.226 -10.311 1.00 0.00 27 ARG A N 19
ATOM 24574 C CA . ARG A 1 27 ? -8.833 -6.722 -9.897 1.00 0.00 27 ARG A CA 19
ATOM 24575 C C . ARG A 1 27 ? -9.086 -8.119 -10.456 1.00 0.00 27 ARG A C 19
ATOM 24576 O O . ARG A 1 27 ? -9.421 -9.045 -9.716 1.00 0.00 27 ARG A O 19
ATOM 24597 N N . THR A 1 28 ? -8.924 -8.265 -11.768 1.00 0.00 28 THR A N 19
ATOM 24598 C CA . THR A 1 28 ? -9.136 -9.547 -12.427 1.00 0.00 28 THR A CA 19
ATOM 24599 C C . THR A 1 28 ? -8.469 -10.679 -11.654 1.00 0.00 28 THR A C 19
ATOM 24600 O O . THR A 1 28 ? -8.979 -11.799 -11.611 1.00 0.00 28 THR A O 19
ATOM 24611 N N . ALA A 1 29 ? -7.327 -10.381 -11.045 1.00 0.00 29 ALA A N 19
ATOM 24612 C CA . ALA A 1 29 ? -6.591 -11.373 -10.271 1.00 0.00 29 ALA A CA 19
ATOM 24613 C C . ALA A 1 29 ? -7.377 -11.799 -9.035 1.00 0.00 29 ALA A C 19
ATOM 24614 O O . ALA A 1 29 ? -7.765 -10.965 -8.217 1.00 0.00 29 ALA A O 19
ATOM 24621 N N . SER A 1 30 ? -7.609 -13.101 -8.906 1.00 0.00 30 SER A N 19
ATOM 24622 C CA . SER A 1 30 ? -8.353 -13.636 -7.772 1.00 0.00 30 SER A CA 19
ATOM 24623 C C . SER A 1 30 ? -7.420 -14.349 -6.798 1.00 0.00 30 SER A C 19
ATOM 24624 O O . SER A 1 30 ? -6.230 -14.510 -7.068 1.00 0.00 30 SER A O 19
ATOM 24632 N N . GLN A 1 31 ? -7.970 -14.774 -5.665 1.00 0.00 31 GLN A N 19
ATOM 24633 C CA . GLN A 1 31 ? -7.187 -15.469 -4.650 1.00 0.00 31 GLN A CA 19
ATOM 24634 C C . GLN A 1 31 ? -6.176 -16.411 -5.294 1.00 0.00 31 GLN A C 19
ATOM 24635 O O . GLN A 1 31 ? -5.022 -16.482 -4.871 1.00 0.00 31 GLN A O 19
ATOM 24649 N N . ALA A 1 32 ? -6.616 -17.134 -6.319 1.00 0.00 32 ALA A N 19
ATOM 24650 C CA . ALA A 1 32 ? -5.748 -18.071 -7.021 1.00 0.00 32 ALA A CA 19
ATOM 24651 C C . ALA A 1 32 ? -4.548 -17.355 -7.633 1.00 0.00 32 ALA A C 19
ATOM 24652 O O . ALA A 1 32 ? -3.402 -17.638 -7.285 1.00 0.00 32 ALA A O 19
ATOM 24659 N N . ASP A 1 33 ? -4.820 -16.428 -8.545 1.00 0.00 33 ASP A N 19
ATOM 24660 C CA . ASP A 1 33 ? -3.762 -15.672 -9.204 1.00 0.00 33 ASP A CA 19
ATOM 24661 C C . ASP A 1 33 ? -2.820 -15.047 -8.179 1.00 0.00 33 ASP A C 19
ATOM 24662 O O . ASP A 1 33 ? -1.599 -15.132 -8.311 1.00 0.00 33 ASP A O 19
ATOM 24671 N N . ILE A 1 34 ? -3.397 -14.419 -7.160 1.00 0.00 34 ILE A N 19
ATOM 24672 C CA . ILE A 1 34 ? -2.609 -13.781 -6.113 1.00 0.00 34 ILE A CA 19
ATOM 24673 C C . ILE A 1 34 ? -1.538 -14.724 -5.577 1.00 0.00 34 ILE A C 19
ATOM 24674 O O . ILE A 1 34 ? -0.352 -14.392 -5.563 1.00 0.00 34 ILE A O 19
ATOM 24690 N N . LYS A 1 35 ? -1.963 -15.905 -5.139 1.00 0.00 35 LYS A N 19
ATOM 24691 C CA . LYS A 1 35 ? -1.040 -16.900 -4.605 1.00 0.00 35 LYS A CA 19
ATOM 24692 C C . LYS A 1 35 ? 0.049 -17.232 -5.620 1.00 0.00 35 LYS A C 19
ATOM 24693 O O . LYS A 1 35 ? 1.229 -17.305 -5.278 1.00 0.00 35 LYS A O 19
ATOM 24712 N N . LYS A 1 36 ? -0.354 -17.431 -6.870 1.00 0.00 36 LYS A N 19
ATOM 24713 C CA . LYS A 1 36 ? 0.587 -17.752 -7.936 1.00 0.00 36 LYS A CA 19
ATOM 24714 C C . LYS A 1 36 ? 1.586 -16.617 -8.141 1.00 0.00 36 LYS A C 19
ATOM 24715 O O . LYS A 1 36 ? 2.760 -16.854 -8.423 1.00 0.00 36 LYS A O 19
ATOM 24734 N N . ALA A 1 37 ? 1.111 -15.385 -7.996 1.00 0.00 37 ALA A N 19
ATOM 24735 C CA . ALA A 1 37 ? 1.963 -14.214 -8.162 1.00 0.00 37 ALA A CA 19
ATOM 24736 C C . ALA A 1 37 ? 2.956 -14.090 -7.011 1.00 0.00 37 ALA A C 19
ATOM 24737 O O . ALA A 1 37 ? 4.138 -13.818 -7.225 1.00 0.00 37 ALA A O 19
ATOM 24744 N N . TYR A 1 38 ? 2.470 -14.292 -5.792 1.00 0.00 38 TYR A N 19
ATOM 24745 C CA . TYR A 1 38 ? 3.315 -14.200 -4.607 1.00 0.00 38 TYR A CA 19
ATOM 24746 C C . TYR A 1 38 ? 4.494 -15.162 -4.703 1.00 0.00 38 TYR A C 19
ATOM 24747 O O . TYR A 1 38 ? 5.650 -14.743 -4.770 1.00 0.00 38 TYR A O 19
ATOM 24765 N N . LYS A 1 39 ? 4.194 -16.457 -4.711 1.00 0.00 39 LYS A N 19
ATOM 24766 C CA . LYS A 1 39 ? 5.227 -17.482 -4.801 1.00 0.00 39 LYS A CA 19
ATOM 24767 C C . LYS A 1 39 ? 6.385 -17.012 -5.675 1.00 0.00 39 LYS A C 19
ATOM 24768 O O . LYS A 1 39 ? 7.516 -16.876 -5.206 1.00 0.00 39 LYS A O 19
ATOM 24787 N N . LYS A 1 40 ? 6.096 -16.763 -6.948 1.00 0.00 40 LYS A N 19
ATOM 24788 C CA . LYS A 1 40 ? 7.112 -16.305 -7.888 1.00 0.00 40 LYS A CA 19
ATOM 24789 C C . LYS A 1 40 ? 7.998 -15.236 -7.255 1.00 0.00 40 LYS A C 19
ATOM 24790 O O . LYS A 1 40 ? 9.224 -15.351 -7.256 1.00 0.00 40 LYS A O 19
ATOM 24809 N N . LEU A 1 41 ? 7.369 -14.198 -6.714 1.00 0.00 41 LEU A N 19
ATOM 24810 C CA . LEU A 1 41 ? 8.100 -13.109 -6.076 1.00 0.00 41 LEU A CA 19
ATOM 24811 C C . LEU A 1 41 ? 8.973 -13.632 -4.939 1.00 0.00 41 LEU A C 19
ATOM 24812 O O . LEU A 1 41 ? 10.099 -13.174 -4.747 1.00 0.00 41 LEU A O 19
ATOM 24828 N N . ALA A 1 42 ? 8.446 -14.595 -4.190 1.00 0.00 42 ALA A N 19
ATOM 24829 C CA . ALA A 1 42 ? 9.178 -15.183 -3.076 1.00 0.00 42 ALA A CA 19
ATOM 24830 C C . ALA A 1 42 ? 10.376 -15.987 -3.569 1.00 0.00 42 ALA A C 19
ATOM 24831 O O . ALA A 1 42 ? 11.450 -15.950 -2.970 1.00 0.00 42 ALA A O 19
ATOM 24838 N N . ARG A 1 43 ? 10.183 -16.715 -4.665 1.00 0.00 43 ARG A N 19
ATOM 24839 C CA . ARG A 1 43 ? 11.247 -17.530 -5.237 1.00 0.00 43 ARG A CA 19
ATOM 24840 C C . ARG A 1 43 ? 12.332 -16.653 -5.855 1.00 0.00 43 ARG A C 19
ATOM 24841 O O . ARG A 1 43 ? 13.522 -16.864 -5.621 1.00 0.00 43 ARG A O 19
ATOM 24862 N N . GLU A 1 44 ? 11.912 -15.669 -6.644 1.00 0.00 44 GLU A N 19
ATOM 24863 C CA . GLU A 1 44 ? 12.849 -14.761 -7.295 1.00 0.00 44 GLU A CA 19
ATOM 24864 C C . GLU A 1 44 ? 13.569 -13.892 -6.268 1.00 0.00 44 GLU A C 19
ATOM 24865 O O . GLU A 1 44 ? 14.796 -13.793 -6.273 1.00 0.00 44 GLU A O 19
ATOM 24877 N N . TRP A 1 45 ? 12.796 -13.264 -5.388 1.00 0.00 45 TRP A N 19
ATOM 24878 C CA . TRP A 1 45 ? 13.360 -12.403 -4.355 1.00 0.00 45 TRP A CA 19
ATOM 24879 C C . TRP A 1 45 ? 13.700 -13.205 -3.104 1.00 0.00 45 TRP A C 19
ATOM 24880 O O . TRP A 1 45 ? 13.980 -12.637 -2.047 1.00 0.00 45 TRP A O 19
ATOM 24901 N N . HIS A 1 46 ? 13.674 -14.528 -3.229 1.00 0.00 46 HIS A N 19
ATOM 24902 C CA . HIS A 1 46 ? 13.982 -15.408 -2.107 1.00 0.00 46 HIS A CA 19
ATOM 24903 C C . HIS A 1 46 ? 15.315 -15.030 -1.469 1.00 0.00 46 HIS A C 19
ATOM 24904 O O . HIS A 1 46 ? 16.384 -15.209 -2.053 1.00 0.00 46 HIS A O 19
ATOM 24918 N N . PRO A 1 47 ? 15.252 -14.492 -0.242 1.00 0.00 47 PRO A N 19
ATOM 24919 C CA . PRO A 1 47 ? 16.445 -14.077 0.502 1.00 0.00 47 PRO A CA 19
ATOM 24920 C C . PRO A 1 47 ? 17.287 -15.264 0.958 1.00 0.00 47 PRO A C 19
ATOM 24921 O O . PRO A 1 47 ? 18.510 -15.169 1.056 1.00 0.00 47 PRO A O 19
ATOM 24932 N N . ASP A 1 48 ? 16.624 -16.382 1.235 1.00 0.00 48 ASP A N 19
ATOM 24933 C CA . ASP A 1 48 ? 17.311 -17.588 1.679 1.00 0.00 48 ASP A CA 19
ATOM 24934 C C . ASP A 1 48 ? 18.409 -17.982 0.696 1.00 0.00 48 ASP A C 19
ATOM 24935 O O . ASP A 1 48 ? 19.425 -18.561 1.081 1.00 0.00 48 ASP A O 19
ATOM 24944 N N . LYS A 1 49 ? 18.197 -17.664 -0.577 1.00 0.00 49 LYS A N 19
ATOM 24945 C CA . LYS A 1 49 ? 19.167 -17.984 -1.618 1.00 0.00 49 LYS A CA 19
ATOM 24946 C C . LYS A 1 49 ? 19.904 -16.730 -2.078 1.00 0.00 49 LYS A C 19
ATOM 24947 O O . LYS A 1 49 ? 21.047 -16.801 -2.527 1.00 0.00 49 LYS A O 19
ATOM 24966 N N . ASN A 1 50 ? 19.243 -15.584 -1.961 1.00 0.00 50 ASN A N 19
ATOM 24967 C CA . ASN A 1 50 ? 19.836 -14.314 -2.364 1.00 0.00 50 ASN A CA 19
ATOM 24968 C C . ASN A 1 50 ? 21.076 -14.004 -1.531 1.00 0.00 50 ASN A C 19
ATOM 24969 O O . ASN A 1 50 ? 21.101 -14.239 -0.323 1.00 0.00 50 ASN A O 19
ATOM 24980 N N . LYS A 1 51 ? 22.105 -13.476 -2.186 1.00 0.00 51 LYS A N 19
ATOM 24981 C CA . LYS A 1 51 ? 23.349 -13.132 -1.507 1.00 0.00 51 LYS A CA 19
ATOM 24982 C C . LYS A 1 51 ? 23.464 -11.623 -1.314 1.00 0.00 51 LYS A C 19
ATOM 24983 O O . LYS A 1 51 ? 24.118 -11.155 -0.382 1.00 0.00 51 LYS A O 19
ATOM 25002 N N . ASP A 1 52 ? 22.824 -10.868 -2.200 1.00 0.00 52 ASP A N 19
ATOM 25003 C CA . ASP A 1 52 ? 22.853 -9.412 -2.125 1.00 0.00 52 ASP A CA 19
ATOM 25004 C C . ASP A 1 52 ? 22.172 -8.919 -0.852 1.00 0.00 52 ASP A C 19
ATOM 25005 O O . ASP A 1 52 ? 21.083 -9.364 -0.488 1.00 0.00 52 ASP A O 19
ATOM 25014 N N . PRO A 1 53 ? 22.829 -7.979 -0.155 1.00 0.00 53 PRO A N 19
ATOM 25015 C CA . PRO A 1 53 ? 22.306 -7.406 1.089 1.00 0.00 53 PRO A CA 19
ATOM 25016 C C . PRO A 1 53 ? 21.088 -6.520 0.852 1.00 0.00 53 PRO A C 19
ATOM 25017 O O . PRO A 1 53 ? 21.212 -5.391 0.381 1.00 0.00 53 PRO A O 19
ATOM 25028 N N . GLY A 1 54 ? 19.910 -7.040 1.183 1.00 0.00 54 GLY A N 19
ATOM 25029 C CA . GLY A 1 54 ? 18.686 -6.282 0.999 1.00 0.00 54 GLY A CA 19
ATOM 25030 C C . GLY A 1 54 ? 17.525 -7.153 0.563 1.00 0.00 54 GLY A C 19
ATOM 25031 O O . GLY A 1 54 ? 16.374 -6.882 0.906 1.00 0.00 54 GLY A O 19
ATOM 25035 N N . ALA A 1 55 ? 17.825 -8.201 -0.196 1.00 0.00 55 ALA A N 19
ATOM 25036 C CA . ALA A 1 55 ? 16.797 -9.114 -0.680 1.00 0.00 55 ALA A CA 19
ATOM 25037 C C . ALA A 1 55 ? 15.713 -9.326 0.371 1.00 0.00 55 ALA A C 19
ATOM 25038 O O . ALA A 1 55 ? 14.526 -9.373 0.050 1.00 0.00 55 ALA A O 19
ATOM 25045 N N . GLU A 1 56 ? 16.129 -9.453 1.627 1.00 0.00 56 GLU A N 19
ATOM 25046 C CA . GLU A 1 56 ? 15.191 -9.661 2.725 1.00 0.00 56 GLU A CA 19
ATOM 25047 C C . GLU A 1 56 ? 14.108 -8.586 2.726 1.00 0.00 56 GLU A C 19
ATOM 25048 O O . GLU A 1 56 ? 12.930 -8.877 2.522 1.00 0.00 56 GLU A O 19
ATOM 25060 N N . ASP A 1 57 ? 14.517 -7.343 2.958 1.00 0.00 57 ASP A N 19
ATOM 25061 C CA . ASP A 1 57 ? 13.583 -6.224 2.986 1.00 0.00 57 ASP A CA 19
ATOM 25062 C C . ASP A 1 57 ? 12.489 -6.403 1.937 1.00 0.00 57 ASP A C 19
ATOM 25063 O O . ASP A 1 57 ? 11.308 -6.505 2.269 1.00 0.00 57 ASP A O 19
ATOM 25072 N N . ARG A 1 58 ? 12.891 -6.438 0.671 1.00 0.00 58 ARG A N 19
ATOM 25073 C CA . ARG A 1 58 ? 11.945 -6.602 -0.426 1.00 0.00 58 ARG A CA 19
ATOM 25074 C C . ARG A 1 58 ? 10.915 -7.679 -0.100 1.00 0.00 58 ARG A C 19
ATOM 25075 O O . ARG A 1 58 ? 9.709 -7.446 -0.188 1.00 0.00 58 ARG A O 19
ATOM 25096 N N . PHE A 1 59 ? 11.398 -8.858 0.277 1.00 0.00 59 PHE A N 19
ATOM 25097 C CA . PHE A 1 59 ? 10.519 -9.972 0.615 1.00 0.00 59 PHE A CA 19
ATOM 25098 C C . PHE A 1 59 ? 9.561 -9.586 1.738 1.00 0.00 59 PHE A C 19
ATOM 25099 O O . PHE A 1 59 ? 8.371 -9.899 1.687 1.00 0.00 59 PHE A O 19
ATOM 25116 N N . ILE A 1 60 ? 10.088 -8.906 2.751 1.00 0.00 60 ILE A N 19
ATOM 25117 C CA . ILE A 1 60 ? 9.279 -8.477 3.885 1.00 0.00 60 ILE A CA 19
ATOM 25118 C C . ILE A 1 60 ? 7.984 -7.820 3.421 1.00 0.00 60 ILE A C 19
ATOM 25119 O O . ILE A 1 60 ? 6.927 -8.021 4.017 1.00 0.00 60 ILE A O 19
ATOM 25135 N N . GLN A 1 61 ? 8.076 -7.035 2.352 1.00 0.00 61 GLN A N 19
ATOM 25136 C CA . GLN A 1 61 ? 6.911 -6.349 1.807 1.00 0.00 61 GLN A CA 19
ATOM 25137 C C . GLN A 1 61 ? 6.002 -7.324 1.065 1.00 0.00 61 GLN A C 19
ATOM 25138 O O . GLN A 1 61 ? 4.787 -7.326 1.261 1.00 0.00 61 GLN A O 19
ATOM 25152 N N . ILE A 1 62 ? 6.600 -8.150 0.213 1.00 0.00 62 ILE A N 19
ATOM 25153 C CA . ILE A 1 62 ? 5.845 -9.130 -0.558 1.00 0.00 62 ILE A CA 19
ATOM 25154 C C . ILE A 1 62 ? 4.972 -9.989 0.351 1.00 0.00 62 ILE A C 19
ATOM 25155 O O . ILE A 1 62 ? 3.792 -10.203 0.073 1.00 0.00 62 ILE A O 19
ATOM 25171 N N . SER A 1 63 ? 5.559 -10.477 1.439 1.00 0.00 63 SER A N 19
ATOM 25172 C CA . SER A 1 63 ? 4.836 -11.314 2.388 1.00 0.00 63 SER A CA 19
ATOM 25173 C C . SER A 1 63 ? 3.748 -10.515 3.098 1.00 0.00 63 SER A C 19
ATOM 25174 O O . SER A 1 63 ? 2.615 -10.975 3.241 1.00 0.00 63 SER A O 19
ATOM 25182 N N . LYS A 1 64 ? 4.100 -9.313 3.543 1.00 0.00 64 LYS A N 19
ATOM 25183 C CA . LYS A 1 64 ? 3.156 -8.447 4.238 1.00 0.00 64 LYS A CA 19
ATOM 25184 C C . LYS A 1 64 ? 1.948 -8.141 3.357 1.00 0.00 64 LYS A C 19
ATOM 25185 O O . LYS A 1 64 ? 0.807 -8.180 3.816 1.00 0.00 64 LYS A O 19
ATOM 25204 N N . ALA A 1 65 ? 2.208 -7.838 2.089 1.00 0.00 65 ALA A N 19
ATOM 25205 C CA . ALA A 1 65 ? 1.142 -7.529 1.144 1.00 0.00 65 ALA A CA 19
ATOM 25206 C C . ALA A 1 65 ? 0.201 -8.716 0.971 1.00 0.00 65 ALA A C 19
ATOM 25207 O O . ALA A 1 65 ? -1.015 -8.583 1.109 1.00 0.00 65 ALA A O 19
ATOM 25214 N N . TYR A 1 66 ? 0.771 -9.877 0.667 1.00 0.00 66 TYR A N 19
ATOM 25215 C CA . TYR A 1 66 ? -0.018 -11.088 0.471 1.00 0.00 66 TYR A CA 19
ATOM 25216 C C . TYR A 1 66 ? -0.783 -11.450 1.741 1.00 0.00 66 TYR A C 19
ATOM 25217 O O . TYR A 1 66 ? -1.951 -11.834 1.686 1.00 0.00 66 TYR A O 19
ATOM 25235 N N . GLU A 1 67 ? -0.114 -11.325 2.883 1.00 0.00 67 GLU A N 19
ATOM 25236 C CA . GLU A 1 67 ? -0.731 -11.640 4.166 1.00 0.00 67 GLU A CA 19
ATOM 25237 C C . GLU A 1 67 ? -2.177 -11.156 4.208 1.00 0.00 67 GLU A C 19
ATOM 25238 O O . GLU A 1 67 ? -3.078 -11.893 4.612 1.00 0.00 67 GLU A O 19
ATOM 25250 N N . ILE A 1 68 ? -2.392 -9.914 3.789 1.00 0.00 68 ILE A N 19
ATOM 25251 C CA . ILE A 1 68 ? -3.729 -9.332 3.778 1.00 0.00 68 ILE A CA 19
ATOM 25252 C C . ILE A 1 68 ? -4.666 -10.124 2.872 1.00 0.00 68 ILE A C 19
ATOM 25253 O O . ILE A 1 68 ? -5.721 -10.588 3.306 1.00 0.00 68 ILE A O 19
ATOM 25269 N N . LEU A 1 69 ? -4.272 -10.278 1.613 1.00 0.00 69 LEU A N 19
ATOM 25270 C CA . LEU A 1 69 ? -5.076 -11.016 0.645 1.00 0.00 69 LEU A CA 19
ATOM 25271 C C . LEU A 1 69 ? -5.205 -12.481 1.049 1.00 0.00 69 LEU A C 19
ATOM 25272 O O . LEU A 1 69 ? -6.298 -12.956 1.359 1.00 0.00 69 LEU A O 19
ATOM 25288 N N . SER A 1 70 ? -4.082 -13.192 1.046 1.00 0.00 70 SER A N 19
ATOM 25289 C CA . SER A 1 70 ? -4.069 -14.604 1.411 1.00 0.00 70 SER A CA 19
ATOM 25290 C C . SER A 1 70 ? -5.044 -14.878 2.552 1.00 0.00 70 SER A C 19
ATOM 25291 O O . SER A 1 70 ? -5.729 -15.900 2.565 1.00 0.00 70 SER A O 19
ATOM 25299 N N . ASN A 1 71 ? -5.099 -13.958 3.509 1.00 0.00 71 ASN A N 19
ATOM 25300 C CA . ASN A 1 71 ? -5.989 -14.100 4.656 1.00 0.00 71 ASN A CA 19
ATOM 25301 C C . ASN A 1 71 ? -7.435 -13.814 4.261 1.00 0.00 71 ASN A C 19
ATOM 25302 O O . ASN A 1 71 ? -7.741 -12.755 3.716 1.00 0.00 71 ASN A O 19
ATOM 25313 N N . GLU A 1 72 ? -8.319 -14.767 4.542 1.00 0.00 72 GLU A N 19
ATOM 25314 C CA . GLU A 1 72 ? -9.732 -14.617 4.216 1.00 0.00 72 GLU A CA 19
ATOM 25315 C C . GLU A 1 72 ? -10.336 -13.424 4.951 1.00 0.00 72 GLU A C 19
ATOM 25316 O O . GLU A 1 72 ? -11.064 -12.624 4.364 1.00 0.00 72 GLU A O 19
ATOM 25328 N N . GLU A 1 73 ? -10.029 -13.313 6.240 1.00 0.00 73 GLU A N 19
ATOM 25329 C CA . GLU A 1 73 ? -10.543 -12.219 7.055 1.00 0.00 73 GLU A CA 19
ATOM 25330 C C . GLU A 1 73 ? -10.004 -10.878 6.569 1.00 0.00 73 GLU A C 19
ATOM 25331 O O . GLU A 1 73 ? -10.765 -9.998 6.166 1.00 0.00 73 GLU A O 19
ATOM 25343 N N . LYS A 1 74 ? -8.684 -10.727 6.610 1.00 0.00 74 LYS A N 19
ATOM 25344 C CA . LYS A 1 74 ? -8.040 -9.494 6.173 1.00 0.00 74 LYS A CA 19
ATOM 25345 C C . LYS A 1 74 ? -8.519 -9.094 4.781 1.00 0.00 74 LYS A C 19
ATOM 25346 O O . LYS A 1 74 ? -8.904 -7.947 4.553 1.00 0.00 74 LYS A O 19
ATOM 25365 N N . ARG A 1 75 ? -8.494 -10.046 3.855 1.00 0.00 75 ARG A N 19
ATOM 25366 C CA . ARG A 1 75 ? -8.925 -9.792 2.486 1.00 0.00 75 ARG A CA 19
ATOM 25367 C C . ARG A 1 75 ? -10.330 -9.196 2.460 1.00 0.00 75 ARG A C 19
ATOM 25368 O O . ARG A 1 75 ? -10.532 -8.073 1.998 1.00 0.00 75 ARG A O 19
ATOM 25389 N N . THR A 1 76 ? -11.299 -9.957 2.960 1.00 0.00 76 THR A N 19
ATOM 25390 C CA . THR A 1 76 ? -12.684 -9.505 2.994 1.00 0.00 76 THR A CA 19
ATOM 25391 C C . THR A 1 76 ? -12.802 -8.141 3.664 1.00 0.00 76 THR A C 19
ATOM 25392 O O . THR A 1 76 ? -13.418 -7.224 3.122 1.00 0.00 76 THR A O 19
ATOM 25403 N N . ASN A 1 77 ? -12.207 -8.014 4.845 1.00 0.00 77 ASN A N 19
ATOM 25404 C CA . ASN A 1 77 ? -12.245 -6.760 5.589 1.00 0.00 77 ASN A CA 19
ATOM 25405 C C . ASN A 1 77 ? -11.940 -5.576 4.677 1.00 0.00 77 ASN A C 19
ATOM 25406 O O . ASN A 1 77 ? -12.646 -4.567 4.695 1.00 0.00 77 ASN A O 19
ATOM 25417 N N . TYR A 1 78 ? -10.886 -5.707 3.880 1.00 0.00 78 TYR A N 19
ATOM 25418 C CA . TYR A 1 78 ? -10.486 -4.648 2.961 1.00 0.00 78 TYR A CA 19
ATOM 25419 C C . TYR A 1 78 ? -11.663 -4.200 2.101 1.00 0.00 78 TYR A C 19
ATOM 25420 O O . TYR A 1 78 ? -12.091 -3.047 2.166 1.00 0.00 78 TYR A O 19
ATOM 25438 N N . ASP A 1 79 ? -12.183 -5.120 1.296 1.00 0.00 79 ASP A N 19
ATOM 25439 C CA . ASP A 1 79 ? -13.313 -4.821 0.423 1.00 0.00 79 ASP A CA 19
ATOM 25440 C C . ASP A 1 79 ? -14.443 -4.160 1.204 1.00 0.00 79 ASP A C 19
ATOM 25441 O O . ASP A 1 79 ? -14.930 -3.092 0.829 1.00 0.00 79 ASP A O 19
ATOM 25450 N N . HIS A 1 80 ? -14.858 -4.800 2.292 1.00 0.00 80 HIS A N 19
ATOM 25451 C CA . HIS A 1 80 ? -15.933 -4.274 3.127 1.00 0.00 80 HIS A CA 19
ATOM 25452 C C . HIS A 1 80 ? -15.646 -2.833 3.536 1.00 0.00 80 HIS A C 19
ATOM 25453 O O . HIS A 1 80 ? -16.557 -2.009 3.627 1.00 0.00 80 HIS A O 19
ATOM 25467 N N . TYR A 1 81 ? -14.375 -2.535 3.783 1.00 0.00 81 TYR A N 19
ATOM 25468 C CA . TYR A 1 81 ? -13.969 -1.194 4.186 1.00 0.00 81 TYR A CA 19
ATOM 25469 C C . TYR A 1 81 ? -14.103 -0.212 3.026 1.00 0.00 81 TYR A C 19
ATOM 25470 O O . TYR A 1 81 ? -14.205 0.997 3.229 1.00 0.00 81 TYR A O 19
ATOM 25488 N N . GLY A 1 82 ? -14.101 -0.743 1.807 1.00 0.00 82 GLY A N 19
ATOM 25489 C CA . GLY A 1 82 ? -14.223 0.099 0.631 1.00 0.00 82 GLY A CA 19
ATOM 25490 C C . GLY A 1 82 ? -13.141 1.158 0.561 1.00 0.00 82 GLY A C 19
ATOM 25491 O O . GLY A 1 82 ? -13.388 2.279 0.116 1.00 0.00 82 GLY A O 19
ATOM 25495 N N . SER A 1 83 ? -11.939 0.803 1.004 1.00 0.00 83 SER A N 19
ATOM 25496 C CA . SER A 1 83 ? -10.816 1.734 0.995 1.00 0.00 83 SER A CA 19
ATOM 25497 C C . SER A 1 83 ? -10.303 1.952 -0.425 1.00 0.00 83 SER A C 19
ATOM 25498 O O . SER A 1 83 ? -10.099 1.000 -1.177 1.00 0.00 83 SER A O 19
ATOM 25506 N N . GLY A 1 84 ? -10.097 3.216 -0.786 1.00 0.00 84 GLY A N 19
ATOM 25507 C CA . GLY A 1 84 ? -9.611 3.538 -2.114 1.00 0.00 84 GLY A CA 19
ATOM 25508 C C . GLY A 1 84 ? -10.174 4.845 -2.637 1.00 0.00 84 GLY A C 19
ATOM 25509 O O . GLY A 1 84 ? -10.598 5.713 -1.873 1.00 0.00 84 GLY A O 19
ATOM 25513 N N . PRO A 1 85 ? -10.183 5.000 -3.969 1.00 0.00 85 PRO A N 19
ATOM 25514 C CA . PRO A 1 85 ? -10.695 6.208 -4.623 1.00 0.00 85 PRO A CA 19
ATOM 25515 C C . PRO A 1 85 ? -12.210 6.335 -4.500 1.00 0.00 85 PRO A C 19
ATOM 25516 O O . PRO A 1 85 ? -12.793 7.337 -4.914 1.00 0.00 85 PRO A O 19
ATOM 25527 N N . SER A 1 86 ? -12.840 5.314 -3.928 1.00 0.00 86 SER A N 19
ATOM 25528 C CA . SER A 1 86 ? -14.288 5.311 -3.754 1.00 0.00 86 SER A CA 19
ATOM 25529 C C . SER A 1 86 ? -14.661 5.570 -2.298 1.00 0.00 86 SER A C 19
ATOM 25530 O O . SER A 1 86 ? -14.228 4.851 -1.398 1.00 0.00 86 SER A O 19
ATOM 25538 N N . SER A 1 87 ? -15.467 6.603 -2.074 1.00 0.00 87 SER A N 19
ATOM 25539 C CA . SER A 1 87 ? -15.896 6.960 -0.727 1.00 0.00 87 SER A CA 19
ATOM 25540 C C . SER A 1 87 ? -17.380 6.663 -0.532 1.00 0.00 87 SER A C 19
ATOM 25541 O O . SER A 1 87 ? -18.183 6.826 -1.450 1.00 0.00 87 SER A O 19
ATOM 25549 N N . GLY A 1 88 ? -17.737 6.225 0.671 1.00 0.00 88 GLY A N 19
ATOM 25550 C CA . GLY A 1 88 ? -19.123 5.912 0.966 1.00 0.00 88 GLY A CA 19
ATOM 25551 C C . GLY A 1 88 ? -19.756 6.914 1.910 1.00 0.00 88 GLY A C 19
ATOM 25552 O O . GLY A 1 88 ? -19.136 7.334 2.887 1.00 0.00 88 GLY A O 19
ATOM 25556 N N . GLY A 1 1 ? -0.557 12.267 -30.175 1.00 0.00 1 GLY A N 20
ATOM 25557 C CA . GLY A 1 1 ? -0.108 11.930 -28.837 1.00 0.00 1 GLY A CA 20
ATOM 25558 C C . GLY A 1 1 ? 1.356 11.542 -28.796 1.00 0.00 1 GLY A C 20
ATOM 25559 O O . GLY A 1 1 ? 1.691 10.380 -28.566 1.00 0.00 1 GLY A O 20
ATOM 25563 N N . SER A 1 2 ? 2.232 12.516 -29.023 1.00 0.00 2 SER A N 20
ATOM 25564 C CA . SER A 1 2 ? 3.669 12.269 -29.016 1.00 0.00 2 SER A CA 20
ATOM 25565 C C . SER A 1 2 ? 4.056 11.347 -27.865 1.00 0.00 2 SER A C 20
ATOM 25566 O O . SER A 1 2 ? 4.712 10.325 -28.067 1.00 0.00 2 SER A O 20
ATOM 25574 N N . SER A 1 3 ? 3.647 11.716 -26.655 1.00 0.00 3 SER A N 20
ATOM 25575 C CA . SER A 1 3 ? 3.954 10.925 -25.470 1.00 0.00 3 SER A CA 20
ATOM 25576 C C . SER A 1 3 ? 3.021 9.723 -25.362 1.00 0.00 3 SER A C 20
ATOM 25577 O O . SER A 1 3 ? 3.467 8.577 -25.332 1.00 0.00 3 SER A O 20
ATOM 25585 N N . GLY A 1 4 ? 1.720 9.994 -25.304 1.00 0.00 4 GLY A N 20
ATOM 25586 C CA . GLY A 1 4 ? 0.744 8.926 -25.200 1.00 0.00 4 GLY A CA 20
ATOM 25587 C C . GLY A 1 4 ? 0.884 8.136 -23.914 1.00 0.00 4 GLY A C 20
ATOM 25588 O O . GLY A 1 4 ? 1.207 6.948 -23.940 1.00 0.00 4 GLY A O 20
ATOM 25592 N N . SER A 1 5 ? 0.642 8.795 -22.786 1.00 0.00 5 SER A N 20
ATOM 25593 C CA . SER A 1 5 ? 0.748 8.148 -21.484 1.00 0.00 5 SER A CA 20
ATOM 25594 C C . SER A 1 5 ? -0.406 8.561 -20.576 1.00 0.00 5 SER A C 20
ATOM 25595 O O . SER A 1 5 ? -0.549 9.733 -20.229 1.00 0.00 5 SER A O 20
ATOM 25603 N N . SER A 1 6 ? -1.228 7.588 -20.194 1.00 0.00 6 SER A N 20
ATOM 25604 C CA . SER A 1 6 ? -2.373 7.850 -19.330 1.00 0.00 6 SER A CA 20
ATOM 25605 C C . SER A 1 6 ? -1.932 8.527 -18.036 1.00 0.00 6 SER A C 20
ATOM 25606 O O . SER A 1 6 ? -2.438 9.589 -17.674 1.00 0.00 6 SER A O 20
ATOM 25614 N N . GLY A 1 7 ? -0.985 7.904 -17.341 1.00 0.00 7 GLY A N 20
ATOM 25615 C CA . GLY A 1 7 ? -0.492 8.460 -16.094 1.00 0.00 7 GLY A CA 20
ATOM 25616 C C . GLY A 1 7 ? -1.094 7.782 -14.879 1.00 0.00 7 GLY A C 20
ATOM 25617 O O . GLY A 1 7 ? -2.070 8.270 -14.309 1.00 0.00 7 GLY A O 20
ATOM 25621 N N . ILE A 1 8 ? -0.512 6.656 -14.483 1.00 0.00 8 ILE A N 20
ATOM 25622 C CA . ILE A 1 8 ? -0.997 5.911 -13.328 1.00 0.00 8 ILE A CA 20
ATOM 25623 C C . ILE A 1 8 ? -0.366 6.423 -12.038 1.00 0.00 8 ILE A C 20
ATOM 25624 O O . ILE A 1 8 ? 0.776 6.886 -12.033 1.00 0.00 8 ILE A O 20
ATOM 25640 N N . LEU A 1 9 ? -1.115 6.337 -10.944 1.00 0.00 9 LEU A N 20
ATOM 25641 C CA . LEU A 1 9 ? -0.628 6.790 -9.646 1.00 0.00 9 LEU A CA 20
ATOM 25642 C C . LEU A 1 9 ? -1.019 5.809 -8.545 1.00 0.00 9 LEU A C 20
ATOM 25643 O O . LEU A 1 9 ? -1.844 4.921 -8.757 1.00 0.00 9 LEU A O 20
ATOM 25659 N N . GLN A 1 10 ? -0.421 5.977 -7.370 1.00 0.00 10 GLN A N 20
ATOM 25660 C CA . GLN A 1 10 ? -0.708 5.107 -6.236 1.00 0.00 10 GLN A CA 20
ATOM 25661 C C . GLN A 1 10 ? -1.273 5.906 -5.066 1.00 0.00 10 GLN A C 20
ATOM 25662 O O . GLN A 1 10 ? -0.943 7.078 -4.885 1.00 0.00 10 GLN A O 20
ATOM 25676 N N . SER A 1 11 ? -2.126 5.264 -4.274 1.00 0.00 11 SER A N 20
ATOM 25677 C CA . SER A 1 11 ? -2.740 5.916 -3.124 1.00 0.00 11 SER A CA 20
ATOM 25678 C C . SER A 1 11 ? -2.354 5.209 -1.828 1.00 0.00 11 SER A C 20
ATOM 25679 O O . SER A 1 11 ? -2.163 3.992 -1.804 1.00 0.00 11 SER A O 20
ATOM 25687 N N . LEU A 1 12 ? -2.240 5.980 -0.752 1.00 0.00 12 LEU A N 20
ATOM 25688 C CA . LEU A 1 12 ? -1.876 5.429 0.549 1.00 0.00 12 LEU A CA 20
ATOM 25689 C C . LEU A 1 12 ? -3.023 5.578 1.543 1.00 0.00 12 LEU A C 20
ATOM 25690 O O . LEU A 1 12 ? -2.920 5.150 2.693 1.00 0.00 12 LEU A O 20
ATOM 25706 N N . SER A 1 13 ? -4.116 6.184 1.091 1.00 0.00 13 SER A N 20
ATOM 25707 C CA . SER A 1 13 ? -5.283 6.390 1.942 1.00 0.00 13 SER A CA 20
ATOM 25708 C C . SER A 1 13 ? -5.606 5.128 2.736 1.00 0.00 13 SER A C 20
ATOM 25709 O O . SER A 1 13 ? -5.734 5.167 3.959 1.00 0.00 13 SER A O 20
ATOM 25717 N N . ALA A 1 14 ? -5.737 4.010 2.030 1.00 0.00 14 ALA A N 20
ATOM 25718 C CA . ALA A 1 14 ? -6.043 2.735 2.667 1.00 0.00 14 ALA A CA 20
ATOM 25719 C C . ALA A 1 14 ? -4.960 2.348 3.668 1.00 0.00 14 ALA A C 20
ATOM 25720 O O . ALA A 1 14 ? -5.255 1.985 4.808 1.00 0.00 14 ALA A O 20
ATOM 25727 N N . LEU A 1 15 ? -3.706 2.427 3.237 1.00 0.00 15 LEU A N 20
ATOM 25728 C CA . LEU A 1 15 ? -2.578 2.083 4.096 1.00 0.00 15 LEU A CA 20
ATOM 25729 C C . LEU A 1 15 ? -1.261 2.535 3.471 1.00 0.00 15 LEU A C 20
ATOM 25730 O O . LEU A 1 15 ? -1.240 3.072 2.364 1.00 0.00 15 LEU A O 20
ATOM 25746 N N . ASP A 1 16 ? -0.166 2.310 4.188 1.00 0.00 16 ASP A N 20
ATOM 25747 C CA . ASP A 1 16 ? 1.156 2.690 3.703 1.00 0.00 16 ASP A CA 20
ATOM 25748 C C . ASP A 1 16 ? 1.324 2.318 2.233 1.00 0.00 16 ASP A C 20
ATOM 25749 O O . ASP A 1 16 ? 1.411 3.189 1.368 1.00 0.00 16 ASP A O 20
ATOM 25758 N N . PHE A 1 17 ? 1.369 1.019 1.959 1.00 0.00 17 PHE A N 20
ATOM 25759 C CA . PHE A 1 17 ? 1.528 0.531 0.594 1.00 0.00 17 PHE A CA 20
ATOM 25760 C C . PHE A 1 17 ? 0.349 -0.350 0.190 1.00 0.00 17 PHE A C 20
ATOM 25761 O O . PHE A 1 17 ? -0.318 -0.941 1.039 1.00 0.00 17 PHE A O 20
ATOM 25778 N N . ASP A 1 18 ? 0.099 -0.432 -1.112 1.00 0.00 18 ASP A N 20
ATOM 25779 C CA . ASP A 1 18 ? -0.999 -1.240 -1.630 1.00 0.00 18 ASP A CA 20
ATOM 25780 C C . ASP A 1 18 ? -0.549 -2.678 -1.870 1.00 0.00 18 ASP A C 20
ATOM 25781 O O . ASP A 1 18 ? 0.573 -2.939 -2.303 1.00 0.00 18 ASP A O 20
ATOM 25790 N N . PRO A 1 19 ? -1.444 -3.634 -1.580 1.00 0.00 19 PRO A N 20
ATOM 25791 C CA . PRO A 1 19 ? -1.162 -5.062 -1.755 1.00 0.00 19 PRO A CA 20
ATOM 25792 C C . PRO A 1 19 ? -1.068 -5.458 -3.225 1.00 0.00 19 PRO A C 20
ATOM 25793 O O . PRO A 1 19 ? -0.179 -6.213 -3.618 1.00 0.00 19 PRO A O 20
ATOM 25804 N N . TYR A 1 20 ? -1.990 -4.944 -4.031 1.00 0.00 20 TYR A N 20
ATOM 25805 C CA . TYR A 1 20 ? -2.012 -5.246 -5.457 1.00 0.00 20 TYR A CA 20
ATOM 25806 C C . TYR A 1 20 ? -0.737 -4.755 -6.138 1.00 0.00 20 TYR A C 20
ATOM 25807 O O . TYR A 1 20 ? -0.201 -5.417 -7.027 1.00 0.00 20 TYR A O 20
ATOM 25825 N N . ARG A 1 21 ? -0.258 -3.591 -5.713 1.00 0.00 21 ARG A N 20
ATOM 25826 C CA . ARG A 1 21 ? 0.953 -3.010 -6.280 1.00 0.00 21 ARG A CA 20
ATOM 25827 C C . ARG A 1 21 ? 2.182 -3.828 -5.893 1.00 0.00 21 ARG A C 20
ATOM 25828 O O . ARG A 1 21 ? 3.043 -4.106 -6.727 1.00 0.00 21 ARG A O 20
ATOM 25849 N N . VAL A 1 22 ? 2.255 -4.211 -4.622 1.00 0.00 22 VAL A N 20
ATOM 25850 C CA . VAL A 1 22 ? 3.377 -4.998 -4.124 1.00 0.00 22 VAL A CA 20
ATOM 25851 C C . VAL A 1 22 ? 3.387 -6.392 -4.740 1.00 0.00 22 VAL A C 20
ATOM 25852 O O . VAL A 1 22 ? 4.422 -6.870 -5.207 1.00 0.00 22 VAL A O 20
ATOM 25865 N N . LEU A 1 23 ? 2.228 -7.041 -4.738 1.00 0.00 23 LEU A N 20
ATOM 25866 C CA . LEU A 1 23 ? 2.101 -8.383 -5.297 1.00 0.00 23 LEU A CA 20
ATOM 25867 C C . LEU A 1 23 ? 2.120 -8.341 -6.822 1.00 0.00 23 LEU A C 20
ATOM 25868 O O . LEU A 1 23 ? 2.634 -9.251 -7.471 1.00 0.00 23 LEU A O 20
ATOM 25884 N N . GLY A 1 24 ? 1.558 -7.277 -7.387 1.00 0.00 24 GLY A N 20
ATOM 25885 C CA . GLY A 1 24 ? 1.523 -7.136 -8.831 1.00 0.00 24 GLY A CA 20
ATOM 25886 C C . GLY A 1 24 ? 0.379 -7.905 -9.462 1.00 0.00 24 GLY A C 20
ATOM 25887 O O . GLY A 1 24 ? 0.596 -8.770 -10.309 1.00 0.00 24 GLY A O 20
ATOM 25891 N N . VAL A 1 25 ? -0.843 -7.590 -9.046 1.00 0.00 25 VAL A N 20
ATOM 25892 C CA . VAL A 1 25 ? -2.027 -8.258 -9.575 1.00 0.00 25 VAL A CA 20
ATOM 25893 C C . VAL A 1 25 ? -3.048 -7.246 -10.083 1.00 0.00 25 VAL A C 20
ATOM 25894 O O . VAL A 1 25 ? -3.042 -6.085 -9.675 1.00 0.00 25 VAL A O 20
ATOM 25907 N N . SER A 1 26 ? -3.924 -7.696 -10.976 1.00 0.00 26 SER A N 20
ATOM 25908 C CA . SER A 1 26 ? -4.950 -6.829 -11.543 1.00 0.00 26 SER A CA 20
ATOM 25909 C C . SER A 1 26 ? -6.265 -6.975 -10.783 1.00 0.00 26 SER A C 20
ATOM 25910 O O . SER A 1 26 ? -6.371 -7.772 -9.851 1.00 0.00 26 SER A O 20
ATOM 25918 N N . ARG A 1 27 ? -7.265 -6.199 -11.189 1.00 0.00 27 ARG A N 20
ATOM 25919 C CA . ARG A 1 27 ? -8.573 -6.241 -10.547 1.00 0.00 27 ARG A CA 20
ATOM 25920 C C . ARG A 1 27 ? -9.257 -7.582 -10.792 1.00 0.00 27 ARG A C 20
ATOM 25921 O O . ARG A 1 27 ? -10.057 -8.043 -9.976 1.00 0.00 27 ARG A O 20
ATOM 25942 N N . THR A 1 28 ? -8.939 -8.205 -11.922 1.00 0.00 28 THR A N 20
ATOM 25943 C CA . THR A 1 28 ? -9.523 -9.493 -12.276 1.00 0.00 28 THR A CA 20
ATOM 25944 C C . THR A 1 28 ? -8.749 -10.642 -11.640 1.00 0.00 28 THR A C 20
ATOM 25945 O O . THR A 1 28 ? -9.191 -11.790 -11.665 1.00 0.00 28 THR A O 20
ATOM 25956 N N . ALA A 1 29 ? -7.592 -10.324 -11.069 1.00 0.00 29 ALA A N 20
ATOM 25957 C CA . ALA A 1 29 ? -6.758 -11.330 -10.423 1.00 0.00 29 ALA A CA 20
ATOM 25958 C C . ALA A 1 29 ? -7.364 -11.778 -9.097 1.00 0.00 29 ALA A C 20
ATOM 25959 O O . ALA A 1 29 ? -7.436 -11.003 -8.143 1.00 0.00 29 ALA A O 20
ATOM 25966 N N . SER A 1 30 ? -7.801 -13.032 -9.045 1.00 0.00 30 SER A N 20
ATOM 25967 C CA . SER A 1 30 ? -8.406 -13.581 -7.837 1.00 0.00 30 SER A CA 20
ATOM 25968 C C . SER A 1 30 ? -7.383 -14.374 -7.029 1.00 0.00 30 SER A C 20
ATOM 25969 O O . SER A 1 30 ? -6.264 -14.610 -7.486 1.00 0.00 30 SER A O 20
ATOM 25977 N N . GLN A 1 31 ? -7.775 -14.782 -5.827 1.00 0.00 31 GLN A N 20
ATOM 25978 C CA . GLN A 1 31 ? -6.893 -15.548 -4.954 1.00 0.00 31 GLN A CA 20
ATOM 25979 C C . GLN A 1 31 ? -5.994 -16.474 -5.767 1.00 0.00 31 GLN A C 20
ATOM 25980 O O . GLN A 1 31 ? -4.769 -16.403 -5.676 1.00 0.00 31 GLN A O 20
ATOM 25994 N N . ALA A 1 32 ? -6.611 -17.343 -6.561 1.00 0.00 32 ALA A N 20
ATOM 25995 C CA . ALA A 1 32 ? -5.867 -18.282 -7.391 1.00 0.00 32 ALA A CA 20
ATOM 25996 C C . ALA A 1 32 ? -4.740 -17.579 -8.140 1.00 0.00 32 ALA A C 20
ATOM 25997 O O . ALA A 1 32 ? -3.629 -18.100 -8.241 1.00 0.00 32 ALA A O 20
ATOM 26004 N N . ASP A 1 33 ? -5.033 -16.393 -8.663 1.00 0.00 33 ASP A N 20
ATOM 26005 C CA . ASP A 1 33 ? -4.043 -15.618 -9.402 1.00 0.00 33 ASP A CA 20
ATOM 26006 C C . ASP A 1 33 ? -3.034 -14.978 -8.454 1.00 0.00 33 ASP A C 20
ATOM 26007 O O . ASP A 1 33 ? -1.844 -14.899 -8.760 1.00 0.00 33 ASP A O 20
ATOM 26016 N N . ILE A 1 34 ? -3.518 -14.523 -7.303 1.00 0.00 34 ILE A N 20
ATOM 26017 C CA . ILE A 1 34 ? -2.659 -13.890 -6.311 1.00 0.00 34 ILE A CA 20
ATOM 26018 C C . ILE A 1 34 ? -1.604 -14.863 -5.797 1.00 0.00 34 ILE A C 20
ATOM 26019 O O . ILE A 1 34 ? -0.404 -14.626 -5.936 1.00 0.00 34 ILE A O 20
ATOM 26035 N N . LYS A 1 35 ? -2.059 -15.961 -5.203 1.00 0.00 35 LYS A N 20
ATOM 26036 C CA . LYS A 1 35 ? -1.155 -16.974 -4.670 1.00 0.00 35 LYS A CA 20
ATOM 26037 C C . LYS A 1 35 ? 0.062 -17.147 -5.573 1.00 0.00 35 LYS A C 20
ATOM 26038 O O . LYS A 1 35 ? 1.202 -17.068 -5.117 1.00 0.00 35 LYS A O 20
ATOM 26057 N N . LYS A 1 36 ? -0.188 -17.381 -6.857 1.00 0.00 36 LYS A N 20
ATOM 26058 C CA . LYS A 1 36 ? 0.886 -17.563 -7.825 1.00 0.00 36 LYS A CA 20
ATOM 26059 C C . LYS A 1 36 ? 1.778 -16.327 -7.886 1.00 0.00 36 LYS A C 20
ATOM 26060 O O . LYS A 1 36 ? 2.997 -16.435 -8.020 1.00 0.00 36 LYS A O 20
ATOM 26079 N N . ALA A 1 37 ? 1.163 -15.153 -7.784 1.00 0.00 37 ALA A N 20
ATOM 26080 C CA . ALA A 1 37 ? 1.902 -13.897 -7.824 1.00 0.00 37 ALA A CA 20
ATOM 26081 C C . ALA A 1 37 ? 2.792 -13.745 -6.595 1.00 0.00 37 ALA A C 20
ATOM 26082 O O . ALA A 1 37 ? 3.943 -13.319 -6.699 1.00 0.00 37 ALA A O 20
ATOM 26089 N N . TYR A 1 38 ? 2.252 -14.094 -5.433 1.00 0.00 38 TYR A N 20
ATOM 26090 C CA . TYR A 1 38 ? 2.996 -13.992 -4.183 1.00 0.00 38 TYR A CA 20
ATOM 26091 C C . TYR A 1 38 ? 4.182 -14.952 -4.176 1.00 0.00 38 TYR A C 20
ATOM 26092 O O . TYR A 1 38 ? 5.327 -14.542 -3.980 1.00 0.00 38 TYR A O 20
ATOM 26110 N N . LYS A 1 39 ? 3.901 -16.232 -4.392 1.00 0.00 39 LYS A N 20
ATOM 26111 C CA . LYS A 1 39 ? 4.942 -17.252 -4.414 1.00 0.00 39 LYS A CA 20
ATOM 26112 C C . LYS A 1 39 ? 6.042 -16.887 -5.406 1.00 0.00 39 LYS A C 20
ATOM 26113 O O . LYS A 1 39 ? 7.223 -16.870 -5.061 1.00 0.00 39 LYS A O 20
ATOM 26132 N N . LYS A 1 40 ? 5.645 -16.592 -6.639 1.00 0.00 40 LYS A N 20
ATOM 26133 C CA . LYS A 1 40 ? 6.596 -16.224 -7.682 1.00 0.00 40 LYS A CA 20
ATOM 26134 C C . LYS A 1 40 ? 7.545 -15.135 -7.192 1.00 0.00 40 LYS A C 20
ATOM 26135 O O . LYS A 1 40 ? 8.751 -15.190 -7.440 1.00 0.00 40 LYS A O 20
ATOM 26154 N N . LEU A 1 41 ? 6.996 -14.147 -6.494 1.00 0.00 41 LEU A N 20
ATOM 26155 C CA . LEU A 1 41 ? 7.794 -13.046 -5.967 1.00 0.00 41 LEU A CA 20
ATOM 26156 C C . LEU A 1 41 ? 8.670 -13.513 -4.809 1.00 0.00 41 LEU A C 20
ATOM 26157 O O . LEU A 1 41 ? 9.858 -13.199 -4.750 1.00 0.00 41 LEU A O 20
ATOM 26173 N N . ALA A 1 42 ? 8.074 -14.267 -3.891 1.00 0.00 42 ALA A N 20
ATOM 26174 C CA . ALA A 1 42 ? 8.801 -14.782 -2.737 1.00 0.00 42 ALA A CA 20
ATOM 26175 C C . ALA A 1 42 ? 9.988 -15.634 -3.171 1.00 0.00 42 ALA A C 20
ATOM 26176 O O . ALA A 1 42 ? 11.033 -15.637 -2.520 1.00 0.00 42 ALA A O 20
ATOM 26183 N N . ARG A 1 43 ? 9.820 -16.357 -4.273 1.00 0.00 43 ARG A N 20
ATOM 26184 C CA . ARG A 1 43 ? 10.878 -17.215 -4.793 1.00 0.00 43 ARG A CA 20
ATOM 26185 C C . ARG A 1 43 ? 12.008 -16.383 -5.393 1.00 0.00 43 ARG A C 20
ATOM 26186 O O . ARG A 1 43 ? 13.184 -16.696 -5.215 1.00 0.00 43 ARG A O 20
ATOM 26207 N N . GLU A 1 44 ? 11.640 -15.323 -6.106 1.00 0.00 44 GLU A N 20
ATOM 26208 C CA . GLU A 1 44 ? 12.622 -14.447 -6.734 1.00 0.00 44 GLU A CA 20
ATOM 26209 C C . GLU A 1 44 ? 13.379 -13.638 -5.685 1.00 0.00 44 GLU A C 20
ATOM 26210 O O . GLU A 1 44 ? 14.604 -13.715 -5.591 1.00 0.00 44 GLU A O 20
ATOM 26222 N N . TRP A 1 45 ? 12.641 -12.862 -4.900 1.00 0.00 45 TRP A N 20
ATOM 26223 C CA . TRP A 1 45 ? 13.241 -12.038 -3.857 1.00 0.00 45 TRP A CA 20
ATOM 26224 C C . TRP A 1 45 ? 13.547 -12.867 -2.615 1.00 0.00 45 TRP A C 20
ATOM 26225 O O . TRP A 1 45 ? 13.855 -12.324 -1.554 1.00 0.00 45 TRP A O 20
ATOM 26246 N N . HIS A 1 46 ? 13.460 -14.187 -2.753 1.00 0.00 46 HIS A N 20
ATOM 26247 C CA . HIS A 1 46 ? 13.728 -15.091 -1.641 1.00 0.00 46 HIS A CA 20
ATOM 26248 C C . HIS A 1 46 ? 15.090 -14.798 -1.019 1.00 0.00 46 HIS A C 20
ATOM 26249 O O . HIS A 1 46 ? 16.135 -14.959 -1.650 1.00 0.00 46 HIS A O 20
ATOM 26263 N N . PRO A 1 47 ? 15.080 -14.357 0.247 1.00 0.00 47 PRO A N 20
ATOM 26264 C CA . PRO A 1 47 ? 16.306 -14.032 0.982 1.00 0.00 47 PRO A CA 20
ATOM 26265 C C . PRO A 1 47 ? 17.127 -15.272 1.317 1.00 0.00 47 PRO A C 20
ATOM 26266 O O . PRO A 1 47 ? 18.310 -15.176 1.644 1.00 0.00 47 PRO A O 20
ATOM 26277 N N . ASP A 1 48 ? 16.492 -16.436 1.235 1.00 0.00 48 ASP A N 20
ATOM 26278 C CA . ASP A 1 48 ? 17.165 -17.697 1.528 1.00 0.00 48 ASP A CA 20
ATOM 26279 C C . ASP A 1 48 ? 18.167 -18.046 0.433 1.00 0.00 48 ASP A C 20
ATOM 26280 O O . ASP A 1 48 ? 19.260 -18.541 0.710 1.00 0.00 48 ASP A O 20
ATOM 26289 N N . LYS A 1 49 ? 17.788 -17.785 -0.814 1.00 0.00 49 LYS A N 20
ATOM 26290 C CA . LYS A 1 49 ? 18.653 -18.071 -1.953 1.00 0.00 49 LYS A CA 20
ATOM 26291 C C . LYS A 1 49 ? 19.418 -16.822 -2.382 1.00 0.00 49 LYS A C 20
ATOM 26292 O O . LYS A 1 49 ? 20.531 -16.912 -2.898 1.00 0.00 49 LYS A O 20
ATOM 26311 N N . ASN A 1 50 ? 18.813 -15.659 -2.164 1.00 0.00 50 ASN A N 20
ATOM 26312 C CA . ASN A 1 50 ? 19.438 -14.393 -2.528 1.00 0.00 50 ASN A CA 20
ATOM 26313 C C . ASN A 1 50 ? 20.567 -14.046 -1.562 1.00 0.00 50 ASN A C 20
ATOM 26314 O O . ASN A 1 50 ? 20.414 -14.154 -0.345 1.00 0.00 50 ASN A O 20
ATOM 26325 N N . LYS A 1 51 ? 21.702 -13.630 -2.113 1.00 0.00 51 LYS A N 20
ATOM 26326 C CA . LYS A 1 51 ? 22.858 -13.265 -1.303 1.00 0.00 51 LYS A CA 20
ATOM 26327 C C . LYS A 1 51 ? 23.030 -11.750 -1.251 1.00 0.00 51 LYS A C 20
ATOM 26328 O O . LYS A 1 51 ? 23.488 -11.202 -0.248 1.00 0.00 51 LYS A O 20
ATOM 26347 N N . ASP A 1 52 ? 22.660 -11.080 -2.337 1.00 0.00 52 ASP A N 20
ATOM 26348 C CA . ASP A 1 52 ? 22.772 -9.628 -2.414 1.00 0.00 52 ASP A CA 20
ATOM 26349 C C . ASP A 1 52 ? 22.066 -8.966 -1.235 1.00 0.00 52 ASP A C 20
ATOM 26350 O O . ASP A 1 52 ? 21.009 -9.408 -0.784 1.00 0.00 52 ASP A O 20
ATOM 26359 N N . PRO A 1 53 ? 22.663 -7.880 -0.721 1.00 0.00 53 PRO A N 20
ATOM 26360 C CA . PRO A 1 53 ? 22.110 -7.134 0.413 1.00 0.00 53 PRO A CA 20
ATOM 26361 C C . PRO A 1 53 ? 20.837 -6.380 0.045 1.00 0.00 53 PRO A C 20
ATOM 26362 O O . PRO A 1 53 ? 20.854 -5.494 -0.809 1.00 0.00 53 PRO A O 20
ATOM 26373 N N . GLY A 1 54 ? 19.734 -6.736 0.696 1.00 0.00 54 GLY A N 20
ATOM 26374 C CA . GLY A 1 54 ? 18.467 -6.082 0.423 1.00 0.00 54 GLY A CA 20
ATOM 26375 C C . GLY A 1 54 ? 17.363 -7.069 0.101 1.00 0.00 54 GLY A C 20
ATOM 26376 O O . GLY A 1 54 ? 16.208 -6.862 0.472 1.00 0.00 54 GLY A O 20
ATOM 26380 N N . ALA A 1 55 ? 17.717 -8.146 -0.594 1.00 0.00 55 ALA A N 20
ATOM 26381 C CA . ALA A 1 55 ? 16.747 -9.168 -0.966 1.00 0.00 55 ALA A CA 20
ATOM 26382 C C . ALA A 1 55 ? 15.723 -9.382 0.143 1.00 0.00 55 ALA A C 20
ATOM 26383 O O . ALA A 1 55 ? 14.537 -9.572 -0.124 1.00 0.00 55 ALA A O 20
ATOM 26390 N N . GLU A 1 56 ? 16.189 -9.351 1.388 1.00 0.00 56 GLU A N 20
ATOM 26391 C CA . GLU A 1 56 ? 15.312 -9.544 2.536 1.00 0.00 56 GLU A CA 20
ATOM 26392 C C . GLU A 1 56 ? 14.238 -8.461 2.588 1.00 0.00 56 GLU A C 20
ATOM 26393 O O . GLU A 1 56 ? 13.047 -8.747 2.459 1.00 0.00 56 GLU A O 20
ATOM 26405 N N . ASP A 1 57 ? 14.667 -7.219 2.778 1.00 0.00 57 ASP A N 20
ATOM 26406 C CA . ASP A 1 57 ? 13.744 -6.093 2.847 1.00 0.00 57 ASP A CA 20
ATOM 26407 C C . ASP A 1 57 ? 12.597 -6.269 1.856 1.00 0.00 57 ASP A C 20
ATOM 26408 O O . ASP A 1 57 ? 11.431 -6.327 2.245 1.00 0.00 57 ASP A O 20
ATOM 26417 N N . ARG A 1 58 ? 12.938 -6.352 0.574 1.00 0.00 58 ARG A N 20
ATOM 26418 C CA . ARG A 1 58 ? 11.937 -6.520 -0.473 1.00 0.00 58 ARG A CA 20
ATOM 26419 C C . ARG A 1 58 ? 11.005 -7.685 -0.153 1.00 0.00 58 ARG A C 20
ATOM 26420 O O . ARG A 1 58 ? 9.785 -7.568 -0.268 1.00 0.00 58 ARG A O 20
ATOM 26441 N N . PHE A 1 59 ? 11.588 -8.809 0.249 1.00 0.00 59 PHE A N 20
ATOM 26442 C CA . PHE A 1 59 ? 10.811 -9.997 0.584 1.00 0.00 59 PHE A CA 20
ATOM 26443 C C . PHE A 1 59 ? 9.855 -9.713 1.739 1.00 0.00 59 PHE A C 20
ATOM 26444 O O . PHE A 1 59 ? 8.756 -10.264 1.798 1.00 0.00 59 PHE A O 20
ATOM 26461 N N . ILE A 1 60 ? 10.283 -8.850 2.654 1.00 0.00 60 ILE A N 20
ATOM 26462 C CA . ILE A 1 60 ? 9.465 -8.492 3.807 1.00 0.00 60 ILE A CA 20
ATOM 26463 C C . ILE A 1 60 ? 8.119 -7.924 3.371 1.00 0.00 60 ILE A C 20
ATOM 26464 O O . ILE A 1 60 ? 7.083 -8.241 3.955 1.00 0.00 60 ILE A O 20
ATOM 26480 N N . GLN A 1 61 ? 8.142 -7.085 2.341 1.00 0.00 61 GLN A N 20
ATOM 26481 C CA . GLN A 1 61 ? 6.923 -6.474 1.826 1.00 0.00 61 GLN A CA 20
ATOM 26482 C C . GLN A 1 61 ? 6.056 -7.506 1.113 1.00 0.00 61 GLN A C 20
ATOM 26483 O O . GLN A 1 61 ? 4.913 -7.747 1.503 1.00 0.00 61 GLN A O 20
ATOM 26497 N N . ILE A 1 62 ? 6.606 -8.111 0.066 1.00 0.00 62 ILE A N 20
ATOM 26498 C CA . ILE A 1 62 ? 5.883 -9.118 -0.701 1.00 0.00 62 ILE A CA 20
ATOM 26499 C C . ILE A 1 62 ? 5.046 -10.008 0.211 1.00 0.00 62 ILE A C 20
ATOM 26500 O O . ILE A 1 62 ? 3.915 -10.363 -0.120 1.00 0.00 62 ILE A O 20
ATOM 26516 N N . SER A 1 63 ? 5.608 -10.362 1.362 1.00 0.00 63 SER A N 20
ATOM 26517 C CA . SER A 1 63 ? 4.914 -11.212 2.322 1.00 0.00 63 SER A CA 20
ATOM 26518 C C . SER A 1 63 ? 3.812 -10.436 3.037 1.00 0.00 63 SER A C 20
ATOM 26519 O O . SER A 1 63 ? 2.727 -10.962 3.285 1.00 0.00 63 SER A O 20
ATOM 26527 N N . LYS A 1 64 ? 4.099 -9.181 3.367 1.00 0.00 64 LYS A N 20
ATOM 26528 C CA . LYS A 1 64 ? 3.134 -8.330 4.053 1.00 0.00 64 LYS A CA 20
ATOM 26529 C C . LYS A 1 64 ? 1.992 -7.941 3.120 1.00 0.00 64 LYS A C 20
ATOM 26530 O O . LYS A 1 64 ? 0.943 -7.479 3.567 1.00 0.00 64 LYS A O 20
ATOM 26549 N N . ALA A 1 65 ? 2.203 -8.133 1.821 1.00 0.00 65 ALA A N 20
ATOM 26550 C CA . ALA A 1 65 ? 1.190 -7.805 0.826 1.00 0.00 65 ALA A CA 20
ATOM 26551 C C . ALA A 1 65 ? 0.231 -8.971 0.615 1.00 0.00 65 ALA A C 20
ATOM 26552 O O . ALA A 1 65 ? -0.928 -8.776 0.247 1.00 0.00 65 ALA A O 20
ATOM 26559 N N . TYR A 1 66 ? 0.720 -10.184 0.849 1.00 0.00 66 TYR A N 20
ATOM 26560 C CA . TYR A 1 66 ? -0.093 -11.382 0.681 1.00 0.00 66 TYR A CA 20
ATOM 26561 C C . TYR A 1 66 ? -0.904 -11.671 1.941 1.00 0.00 66 TYR A C 20
ATOM 26562 O O . TYR A 1 66 ? -2.101 -11.949 1.871 1.00 0.00 66 TYR A O 20
ATOM 26580 N N . GLU A 1 67 ? -0.243 -11.602 3.092 1.00 0.00 67 GLU A N 20
ATOM 26581 C CA . GLU A 1 67 ? -0.902 -11.855 4.368 1.00 0.00 67 GLU A CA 20
ATOM 26582 C C . GLU A 1 67 ? -2.295 -11.233 4.394 1.00 0.00 67 GLU A C 20
ATOM 26583 O O . GLU A 1 67 ? -3.215 -11.770 5.011 1.00 0.00 67 GLU A O 20
ATOM 26595 N N . ILE A 1 68 ? -2.441 -10.096 3.721 1.00 0.00 68 ILE A N 20
ATOM 26596 C CA . ILE A 1 68 ? -3.720 -9.401 3.666 1.00 0.00 68 ILE A CA 20
ATOM 26597 C C . ILE A 1 68 ? -4.710 -10.139 2.771 1.00 0.00 68 ILE A C 20
ATOM 26598 O O . ILE A 1 68 ? -5.844 -10.408 3.171 1.00 0.00 68 ILE A O 20
ATOM 26614 N N . LEU A 1 69 ? -4.274 -10.466 1.560 1.00 0.00 69 LEU A N 20
ATOM 26615 C CA . LEU A 1 69 ? -5.120 -11.177 0.608 1.00 0.00 69 LEU A CA 20
ATOM 26616 C C . LEU A 1 69 ? -5.224 -12.655 0.969 1.00 0.00 69 LEU A C 20
ATOM 26617 O O . LEU A 1 69 ? -6.317 -13.172 1.203 1.00 0.00 69 LEU A O 20
ATOM 26633 N N . SER A 1 70 ? -4.080 -13.330 1.013 1.00 0.00 70 SER A N 20
ATOM 26634 C CA . SER A 1 70 ? -4.042 -14.750 1.344 1.00 0.00 70 SER A CA 20
ATOM 26635 C C . SER A 1 70 ? -5.117 -15.097 2.369 1.00 0.00 70 SER A C 20
ATOM 26636 O O . SER A 1 70 ? -5.904 -16.021 2.170 1.00 0.00 70 SER A O 20
ATOM 26644 N N . ASN A 1 71 ? -5.143 -14.349 3.467 1.00 0.00 71 ASN A N 20
ATOM 26645 C CA . ASN A 1 71 ? -6.120 -14.577 4.525 1.00 0.00 71 ASN A CA 20
ATOM 26646 C C . ASN A 1 71 ? -7.518 -14.167 4.072 1.00 0.00 71 ASN A C 20
ATOM 26647 O O . ASN A 1 71 ? -7.708 -13.086 3.516 1.00 0.00 71 ASN A O 20
ATOM 26658 N N . GLU A 1 72 ? -8.492 -15.038 4.316 1.00 0.00 72 GLU A N 20
ATOM 26659 C CA . GLU A 1 72 ? -9.873 -14.765 3.933 1.00 0.00 72 GLU A CA 20
ATOM 26660 C C . GLU A 1 72 ? -10.434 -13.585 4.721 1.00 0.00 72 GLU A C 20
ATOM 26661 O O . GLU A 1 72 ? -11.163 -12.755 4.180 1.00 0.00 72 GLU A O 20
ATOM 26673 N N . GLU A 1 73 ? -10.087 -13.519 6.003 1.00 0.00 73 GLU A N 20
ATOM 26674 C CA . GLU A 1 73 ? -10.558 -12.442 6.866 1.00 0.00 73 GLU A CA 20
ATOM 26675 C C . GLU A 1 73 ? -9.972 -11.102 6.431 1.00 0.00 73 GLU A C 20
ATOM 26676 O O . GLU A 1 73 ? -10.689 -10.224 5.951 1.00 0.00 73 GLU A O 20
ATOM 26688 N N . LYS A 1 74 ? -8.663 -10.951 6.604 1.00 0.00 74 LYS A N 20
ATOM 26689 C CA . LYS A 1 74 ? -7.978 -9.720 6.230 1.00 0.00 74 LYS A CA 20
ATOM 26690 C C . LYS A 1 74 ? -8.408 -9.258 4.841 1.00 0.00 74 LYS A C 20
ATOM 26691 O O . LYS A 1 74 ? -8.684 -8.077 4.628 1.00 0.00 74 LYS A O 20
ATOM 26710 N N . ARG A 1 75 ? -8.466 -10.196 3.902 1.00 0.00 75 ARG A N 20
ATOM 26711 C CA . ARG A 1 75 ? -8.863 -9.885 2.534 1.00 0.00 75 ARG A CA 20
ATOM 26712 C C . ARG A 1 75 ? -10.243 -9.235 2.504 1.00 0.00 75 ARG A C 20
ATOM 26713 O O . ARG A 1 75 ? -10.407 -8.120 2.006 1.00 0.00 75 ARG A O 20
ATOM 26734 N N . THR A 1 76 ? -11.235 -9.940 3.039 1.00 0.00 76 THR A N 20
ATOM 26735 C CA . THR A 1 76 ? -12.602 -9.433 3.072 1.00 0.00 76 THR A CA 20
ATOM 26736 C C . THR A 1 76 ? -12.670 -8.079 3.769 1.00 0.00 76 THR A C 20
ATOM 26737 O O . THR A 1 76 ? -13.372 -7.175 3.320 1.00 0.00 76 THR A O 20
ATOM 26748 N N . ASN A 1 77 ? -11.934 -7.947 4.868 1.00 0.00 77 ASN A N 20
ATOM 26749 C CA . ASN A 1 77 ? -11.911 -6.702 5.627 1.00 0.00 77 ASN A CA 20
ATOM 26750 C C . ASN A 1 77 ? -11.540 -5.525 4.730 1.00 0.00 77 ASN A C 20
ATOM 26751 O O . ASN A 1 77 ? -11.984 -4.398 4.951 1.00 0.00 77 ASN A O 20
ATOM 26762 N N . TYR A 1 78 ? -10.724 -5.794 3.717 1.00 0.00 78 TYR A N 20
ATOM 26763 C CA . TYR A 1 78 ? -10.291 -4.758 2.787 1.00 0.00 78 TYR A CA 20
ATOM 26764 C C . TYR A 1 78 ? -11.460 -4.263 1.941 1.00 0.00 78 TYR A C 20
ATOM 26765 O O . TYR A 1 78 ? -11.770 -3.072 1.926 1.00 0.00 78 TYR A O 20
ATOM 26783 N N . ASP A 1 79 ? -12.104 -5.187 1.237 1.00 0.00 79 ASP A N 20
ATOM 26784 C CA . ASP A 1 79 ? -13.241 -4.848 0.388 1.00 0.00 79 ASP A CA 20
ATOM 26785 C C . ASP A 1 79 ? -14.385 -4.272 1.217 1.00 0.00 79 ASP A C 20
ATOM 26786 O O . ASP A 1 79 ? -15.087 -3.361 0.776 1.00 0.00 79 ASP A O 20
ATOM 26795 N N . HIS A 1 80 ? -14.567 -4.809 2.419 1.00 0.00 80 HIS A N 20
ATOM 26796 C CA . HIS A 1 80 ? -15.627 -4.348 3.309 1.00 0.00 80 HIS A CA 20
ATOM 26797 C C . HIS A 1 80 ? -15.326 -2.946 3.832 1.00 0.00 80 HIS A C 20
ATOM 26798 O O . HIS A 1 80 ? -16.214 -2.257 4.334 1.00 0.00 80 HIS A O 20
ATOM 26812 N N . TYR A 1 81 ? -14.070 -2.532 3.711 1.00 0.00 81 TYR A N 20
ATOM 26813 C CA . TYR A 1 81 ? -13.652 -1.214 4.174 1.00 0.00 81 TYR A CA 20
ATOM 26814 C C . TYR A 1 81 ? -14.105 -0.127 3.205 1.00 0.00 81 TYR A C 20
ATOM 26815 O O . TYR A 1 81 ? -14.045 1.062 3.516 1.00 0.00 81 TYR A O 20
ATOM 26833 N N . GLY A 1 82 ? -14.560 -0.545 2.028 1.00 0.00 82 GLY A N 20
ATOM 26834 C CA . GLY A 1 82 ? -15.018 0.404 1.030 1.00 0.00 82 GLY A CA 20
ATOM 26835 C C . GLY A 1 82 ? -14.107 0.458 -0.180 1.00 0.00 82 GLY A C 20
ATOM 26836 O O . GLY A 1 82 ? -13.932 1.515 -0.787 1.00 0.00 82 GLY A O 20
ATOM 26840 N N . SER A 1 83 ? -13.524 -0.683 -0.531 1.00 0.00 83 SER A N 20
ATOM 26841 C CA . SER A 1 83 ? -12.622 -0.761 -1.674 1.00 0.00 83 SER A CA 20
ATOM 26842 C C . SER A 1 83 ? -13.292 -0.220 -2.934 1.00 0.00 83 SER A C 20
ATOM 26843 O O . SER A 1 83 ? -14.337 -0.715 -3.355 1.00 0.00 83 SER A O 20
ATOM 26851 N N . GLY A 1 84 ? -12.682 0.799 -3.530 1.00 0.00 84 GLY A N 20
ATOM 26852 C CA . GLY A 1 84 ? -13.233 1.391 -4.735 1.00 0.00 84 GLY A CA 20
ATOM 26853 C C . GLY A 1 84 ? -14.006 2.665 -4.455 1.00 0.00 84 GLY A C 20
ATOM 26854 O O . GLY A 1 84 ? -14.771 2.753 -3.494 1.00 0.00 84 GLY A O 20
ATOM 26858 N N . PRO A 1 85 ? -13.808 3.681 -5.307 1.00 0.00 85 PRO A N 20
ATOM 26859 C CA . PRO A 1 85 ? -14.483 4.975 -5.165 1.00 0.00 85 PRO A CA 20
ATOM 26860 C C . PRO A 1 85 ? -15.976 4.886 -5.464 1.00 0.00 85 PRO A C 20
ATOM 26861 O O . PRO A 1 85 ? -16.377 4.495 -6.560 1.00 0.00 85 PRO A O 20
ATOM 26872 N N . SER A 1 86 ? -16.794 5.252 -4.483 1.00 0.00 86 SER A N 20
ATOM 26873 C CA . SER A 1 86 ? -18.243 5.210 -4.640 1.00 0.00 86 SER A CA 20
ATOM 26874 C C . SER A 1 86 ? -18.892 6.449 -4.029 1.00 0.00 86 SER A C 20
ATOM 26875 O O . SER A 1 86 ? -18.398 7.000 -3.046 1.00 0.00 86 SER A O 20
ATOM 26883 N N . SER A 1 87 ? -20.001 6.880 -4.621 1.00 0.00 87 SER A N 20
ATOM 26884 C CA . SER A 1 87 ? -20.717 8.056 -4.138 1.00 0.00 87 SER A CA 20
ATOM 26885 C C . SER A 1 87 ? -22.170 7.716 -3.823 1.00 0.00 87 SER A C 20
ATOM 26886 O O . SER A 1 87 ? -22.775 6.862 -4.472 1.00 0.00 87 SER A O 20
ATOM 26894 N N . GLY A 1 88 ? -22.726 8.391 -2.822 1.00 0.00 88 GLY A N 20
ATOM 26895 C CA . GLY A 1 88 ? -24.104 8.147 -2.437 1.00 0.00 88 GLY A CA 20
ATOM 26896 C C . GLY A 1 88 ? -24.402 8.608 -1.024 1.00 0.00 88 GLY A C 20
ATOM 26897 O O . GLY A 1 88 ? -24.256 9.788 -0.705 1.00 0.00 88 GLY A O 20
#

Organism: Mus musculus (NCBI:txid10090)

Nearest PDB structures (foldseek):
  2cug-assembly1_A  TM=8.323E-01  e=7.396E-12  Mus musculus
  2ctp-assembly1_A  TM=7.521E-01  e=2.372E-06  Homo sapiens
  8j07-assembly1_u  TM=8.756E-01  e=3.692E-04  Homo sapiens
  8j07-assembly1_v  TM=8.812E-01  e=4.669E-04  Homo sapiens
  2ctr-assembly1_A  TM=7.605E-01  e=1.361E-04  Homo sapiens

Radius of gyration: 15.81 Å; Cα contacts (8 Å, |Δi|>4): 69; chains: 1; bounding box: 39×30×48 Å

Foldseek 3Di:
DVVPDPDDDADQVLHNHALCVLLVHDPPQAPVNSVCSLVVLCVVLVPVPDDDPPSVVSNVVSVVSVVQRVDPVSVVVSVVVPPDDDDD

CATH classification: 1.10.287.110

Secondary structure (DSSP, 8-state):
-------------SSSS-HHHHHT--TT--HHHHHHHHHHHHHHS-TTT--STTHHHHHHHHHHHHHHHHSHHHHHHHHHHTT-----

Solvent-accessible surface area: 7369 Å² total; per-residue (Å²): 126,126,106,71,125,114,64,163,160,172,81,167,84,61,66,150,61,36,2,62,178,22,7,60,22,72,220,124,10,71,72,71,71,3,100,127,15,53,110,116,34,10,184,130,115,68,41,127,174,43,188,111,132,45,16,78,87,114,50,98,60,0,24,102,0,24,72,36,4,38,64,137,133,91,93,57,67,58,108,145,108,57,66,33,134,71,122,104

InterPro domains:
  IPR001623 DnaJ domain [PF00226] (29-90)
  IPR001623 DnaJ domain [PR00625] (31-49)
  IPR001623 DnaJ domain [PR00625] (49-64)
  IPR001623 DnaJ domain [PR00625] (65-85)
  IPR001623 DnaJ domain [PR00625] (85-104)
  IPR001623 DnaJ domain [PS50076] (29-93)
  IPR001623 DnaJ domain [SM00271] (28-85)
  IPR001623 DnaJ domain [cd06257] (29-82)
  IPR013766 Thioredoxin domain [PF00085] (156-240)
  IPR013766 Thioredoxin domain [PS51352] (119-245)
  IPR018253 DnaJ domain, conserved site [PS00636] (70-89)
  IPR036249 Thioredoxin-like superfamily [SSF52833] (73-246)
  IPR036869 Chaperone J-domain superfamily [G3DSA:1.10.287.110] (27-135)
  IPR036869 Chaperone J-domain superfamily [SSF46565] (28-125)
  IPR043361 DnaJ homolog subfamily C member 16, TRX domain [cd02963] (134-243)
  IPR052448 DnaJ Homolog Subfamily C Member 16 [PTHR44303] (6-724)
  IPR060272 DnaJ homolog subfamily C member 16, thioredoxin-like domain 3 [PF26968] (362-490)
  IPR060274 DnaJ homolog subfamily C member 16, thioredoxin-like domain 2 [PF26973] (251-355)
  IPR060275 DnaJ homolog subfamily C member 16, C-terminal domain [PF26976] (601-713)